Protein 5YXI (pdb70)

B-factor: mean 37.65, std 22.9, range [0.05, 75.53]

Structure (mmCIF, N/CA/C/O backbone):
data_5YXI
#
_entry.id   5YXI
#
loop_
_atom_site.group_PDB
_atom_site.id
_atom_site.type_symbol
_atom_site.label_atom_id
_atom_site.label_alt_id
_atom_site.label_comp_id
_atom_site.label_asym_id
_atom_site.label_entity_id
_atom_site.label_seq_id
_atom_site.pdbx_PDB_ins_code
_atom_site.Cartn_x
_atom_site.Cartn_y
_atom_site.Cartn_z
_atom_site.occupancy
_atom_site.B_iso_or_equiv
_atom_site.auth_seq_id
_atom_site.auth_comp_id
_atom_site.auth_asym_id
_atom_site.auth_atom_id
_atom_site.pdbx_PDB_model_num
ATOM 1 N N . MET A 1 1 ? 1.329 0.000 0.000 1.00 0.00 1 MET A N 1
ATOM 2 C CA . MET A 1 1 ? 2.093 -0.001 -1.242 1.00 52.33 1 MET A CA 1
ATOM 3 C C . MET A 1 1 ? 1.185 0.264 -2.439 1.00 74.50 1 MET A C 1
ATOM 4 O O . MET A 1 1 ? 1.620 0.809 -3.452 1.00 45.41 1 MET A O 1
ATOM 18 N N . ALA A 1 2 ? -0.079 -0.128 -2.315 1.00 15.43 2 ALA A N 1
ATOM 19 C CA . ALA A 1 2 ? -1.049 0.069 -3.385 1.00 63.15 2 ALA A CA 1
ATOM 20 C C . ALA A 1 2 ? -0.736 -0.826 -4.580 1.00 34.42 2 ALA A C 1
ATOM 21 O O . ALA A 1 2 ? -1.388 -1.850 -4.787 1.00 61.14 2 ALA A O 1
ATOM 28 N N . ASP A 1 3 ? 0.263 -0.434 -5.362 1.00 0.21 3 ASP A N 1
ATOM 29 C CA . ASP A 1 3 ? 0.662 -1.201 -6.536 1.00 30.41 3 ASP A CA 1
ATOM 30 C C . ASP A 1 3 ? 2.174 -1.146 -6.733 1.00 73.42 3 ASP A C 1
ATOM 31 O O . ASP A 1 3 ? 2.690 -0.249 -7.399 1.00 64.12 3 ASP A O 1
ATOM 40 N N . ARG A 1 4 ? 2.877 -2.111 -6.149 1.00 0.10 4 ARG A N 1
ATOM 41 C CA . ARG A 1 4 ? 4.330 -2.171 -6.259 1.00 14.23 4 ARG A CA 1
ATOM 42 C C . ARG A 1 4 ? 4.756 -3.263 -7.235 1.00 25.23 4 ARG A C 1
ATOM 43 O O . ARG A 1 4 ? 5.560 -4.134 -6.897 1.00 55.14 4 ARG A O 1
ATOM 64 N N . THR A 1 5 ? 4.213 -3.212 -8.447 1.00 44.21 5 THR A N 1
ATOM 65 C CA . THR A 1 5 ? 4.536 -4.197 -9.472 1.00 2.14 5 THR A CA 1
ATOM 66 C C . THR A 1 5 ? 4.515 -3.572 -10.862 1.00 13.23 5 THR A C 1
ATOM 67 O O . THR A 1 5 ? 3.992 -2.473 -11.050 1.00 41.11 5 THR A O 1
ATOM 78 N N . ILE A 1 6 ? 5.085 -4.278 -11.832 1.00 33.41 6 ILE A N 1
ATOM 79 C CA . ILE A 1 6 ? 5.129 -3.792 -13.205 1.00 72.44 6 ILE A CA 1
ATOM 80 C C . ILE A 1 6 ? 4.492 -4.794 -14.163 1.00 44.44 6 ILE A C 1
ATOM 81 O O . ILE A 1 6 ? 4.762 -5.992 -14.093 1.00 21.12 6 ILE A O 1
ATOM 97 N N . GLU A 1 7 ? 3.648 -4.293 -15.059 1.00 52.44 7 GLU A N 1
ATOM 98 C CA . GLU A 1 7 ? 2.974 -5.144 -16.033 1.00 11.03 7 GLU A CA 1
ATOM 99 C C . GLU A 1 7 ? 3.752 -5.193 -17.344 1.00 44.43 7 GLU A C 1
ATOM 100 O O . GLU A 1 7 ? 4.250 -4.173 -17.822 1.00 2.00 7 GLU A O 1
ATOM 112 N N . VAL A 1 8 ? 3.854 -6.386 -17.922 1.00 14.43 8 VAL A N 1
ATOM 113 C CA . VAL A 1 8 ? 4.571 -6.569 -19.178 1.00 55.40 8 VAL A CA 1
ATOM 114 C C . VAL A 1 8 ? 3.761 -7.414 -20.155 1.00 21.55 8 VAL A C 1
ATOM 115 O O . VAL A 1 8 ? 3.374 -8.540 -19.842 1.00 62.03 8 VAL A O 1
ATOM 128 N N . GLU A 1 9 ? 3.509 -6.864 -21.338 1.00 65.12 9 GLU A N 1
ATOM 129 C CA . GLU A 1 9 ? 2.745 -7.569 -22.361 1.00 23.14 9 GLU A CA 1
ATOM 130 C C . GLU A 1 9 ? 3.660 -8.430 -23.227 1.00 43.31 9 GLU A C 1
ATOM 131 O O . GLU A 1 9 ? 4.475 -7.913 -23.994 1.00 34.44 9 GLU A O 1
ATOM 143 N N . LEU A 1 10 ? 3.521 -9.745 -23.099 1.00 51.44 10 LEU A N 1
ATOM 144 C CA . LEU A 1 10 ? 4.335 -10.679 -23.870 1.00 13.42 10 LEU A CA 1
ATOM 145 C C . LEU A 1 10 ? 3.752 -10.887 -25.264 1.00 31.01 10 LEU A C 1
ATOM 146 O O . LEU A 1 10 ? 2.605 -10.537 -25.543 1.00 31.23 10 LEU A O 1
ATOM 162 N N . PRO A 1 11 ? 4.559 -11.473 -26.161 1.00 54.33 11 PRO A N 1
ATOM 163 C CA . PRO A 1 11 ? 4.143 -11.744 -27.541 1.00 4.32 11 PRO A CA 1
ATOM 164 C C . PRO A 1 11 ? 3.090 -12.844 -27.624 1.00 4.52 11 PRO A C 1
ATOM 165 O O . PRO A 1 11 ? 2.988 -13.686 -26.733 1.00 52.21 11 PRO A O 1
ATOM 176 N N . ASN A 1 12 ? 2.310 -12.829 -28.700 1.00 21.43 12 ASN A N 1
ATOM 177 C CA . ASN A 1 12 ? 1.264 -13.826 -28.899 1.00 24.35 12 ASN A CA 1
ATOM 178 C C . ASN A 1 12 ? -0.038 -13.389 -28.234 1.00 44.13 12 ASN A C 1
ATOM 179 O O . ASN A 1 12 ? -0.819 -14.218 -27.768 1.00 73.23 12 ASN A O 1
ATOM 190 N N . LYS A 1 13 ? -0.265 -12.080 -28.195 1.00 63.31 13 LYS A N 1
ATOM 191 C CA . LYS A 1 13 ? -1.472 -11.531 -27.590 1.00 52.33 13 LYS A CA 1
ATOM 192 C C . LYS A 1 13 ? -1.616 -11.995 -26.144 1.00 53.34 13 LYS A C 1
ATOM 193 O O . LYS A 1 13 ? -2.717 -12.307 -25.691 1.00 23.32 13 LYS A O 1
ATOM 212 N N . GLN A 1 14 ? -0.498 -12.035 -25.427 1.00 34.44 14 GLN A N 1
ATOM 213 C CA . GLN A 1 14 ? -0.502 -12.461 -24.032 1.00 1.52 14 GLN A CA 1
ATOM 214 C C . GLN A 1 14 ? 0.110 -11.390 -23.135 1.00 2.32 14 GLN A C 1
ATOM 215 O O . GLN A 1 14 ? 0.996 -10.646 -23.556 1.00 1.32 14 GLN A O 1
ATOM 229 N N . ARG A 1 15 ? -0.368 -11.317 -21.897 1.00 72.40 15 ARG A N 1
ATOM 230 C CA . ARG A 1 15 ? 0.131 -10.336 -20.941 1.00 70.31 15 ARG A CA 1
ATOM 231 C C . ARG A 1 15 ? 0.330 -10.969 -19.567 1.00 5.11 15 ARG A C 1
ATOM 232 O O . ARG A 1 15 ? -0.452 -11.820 -19.143 1.00 70.21 15 ARG A O 1
ATOM 253 N N . THR A 1 16 ? 1.384 -10.547 -18.874 1.00 62.43 16 THR A N 1
ATOM 254 C CA . THR A 1 16 ? 1.688 -11.073 -17.549 1.00 70.14 16 THR A CA 1
ATOM 255 C C . THR A 1 16 ? 2.273 -9.991 -16.649 1.00 54.21 16 THR A C 1
ATOM 256 O O . THR A 1 16 ? 3.023 -9.128 -17.105 1.00 62.23 16 THR A O 1
ATOM 267 N N . VAL A 1 17 ? 1.924 -10.042 -15.367 1.00 44.13 17 VAL A N 1
ATOM 268 C CA . VAL A 1 17 ? 2.416 -9.066 -14.402 1.00 24.31 17 VAL A CA 1
ATOM 269 C C . VAL A 1 17 ? 3.528 -9.657 -13.542 1.00 43.30 17 VAL A C 1
ATOM 270 O O . VAL A 1 17 ? 3.436 -10.798 -13.088 1.00 42.33 17 VAL A O 1
ATOM 283 N N . ILE A 1 18 ? 4.578 -8.872 -13.322 1.00 31.34 18 ILE A N 1
ATOM 284 C CA . ILE A 1 18 ? 5.707 -9.317 -12.514 1.00 62.15 18 ILE A CA 1
ATOM 285 C C . ILE A 1 18 ? 5.984 -8.344 -11.373 1.00 62.33 18 ILE A C 1
ATOM 286 O O . ILE A 1 18 ? 5.662 -7.160 -11.461 1.00 73.54 18 ILE A O 1
ATOM 302 N N . ASN A 1 19 ? 6.586 -8.853 -10.303 1.00 12.43 19 ASN A N 1
ATOM 303 C CA . ASN A 1 19 ? 6.908 -8.028 -9.144 1.00 21.24 19 ASN A CA 1
ATOM 304 C C . ASN A 1 19 ? 8.416 -7.977 -8.915 1.00 34.15 19 ASN A C 1
ATOM 305 O O . ASN A 1 19 ? 9.123 -8.959 -9.142 1.00 53.24 19 ASN A O 1
ATOM 316 N N . VAL A 1 20 ? 8.901 -6.826 -8.462 1.00 2.44 20 VAL A N 1
ATOM 317 C CA . VAL A 1 20 ? 10.324 -6.646 -8.200 1.00 22.24 20 VAL A CA 1
ATOM 318 C C . VAL A 1 20 ? 10.560 -5.541 -7.176 1.00 54.13 20 VAL A C 1
ATOM 319 O O . VAL A 1 20 ? 9.744 -4.630 -7.033 1.00 30.03 20 VAL A O 1
ATOM 332 N N . ARG A 1 21 ? 11.680 -5.627 -6.467 1.00 64.44 21 ARG A N 1
ATOM 333 C CA . ARG A 1 21 ? 12.023 -4.635 -5.456 1.00 43.32 21 ARG A CA 1
ATOM 334 C C . ARG A 1 21 ? 13.019 -3.619 -6.008 1.00 3.44 21 ARG A C 1
ATOM 335 O O . ARG A 1 21 ? 13.706 -3.862 -7.000 1.00 5.32 21 ARG A O 1
ATOM 356 N N . PRO A 1 22 ? 13.100 -2.452 -5.351 1.00 31.15 22 PRO A N 1
ATOM 357 C CA . PRO A 1 22 ? 14.008 -1.376 -5.757 1.00 5.21 22 PRO A CA 1
ATOM 358 C C . PRO A 1 22 ? 15.471 -1.728 -5.510 1.00 64.12 22 PRO A C 1
ATOM 359 O O . PRO A 1 22 ? 15.954 -1.663 -4.380 1.00 74.23 22 PRO A O 1
ATOM 370 N N . GLY A 1 23 ? 16.174 -2.101 -6.576 1.00 34.31 23 GLY A N 1
ATOM 371 C CA . GLY A 1 23 ? 17.575 -2.458 -6.453 1.00 51.13 23 GLY A CA 1
ATOM 372 C C . GLY A 1 23 ? 18.138 -3.044 -7.733 1.00 2.32 23 GLY A C 1
ATOM 373 O O . GLY A 1 23 ? 19.140 -2.557 -8.259 1.00 60.10 23 GLY A O 1
ATOM 377 N N . LEU A 1 24 ? 17.495 -4.092 -8.235 1.00 23.33 24 LEU A N 1
ATOM 378 C CA . LEU A 1 24 ? 17.939 -4.747 -9.460 1.00 61.05 24 LEU A CA 1
ATOM 379 C C . LEU A 1 24 ? 17.320 -4.084 -10.687 1.00 33.23 24 LEU A C 1
ATOM 380 O O . LEU A 1 24 ? 16.341 -3.344 -10.579 1.00 4.11 24 LEU A O 1
ATOM 396 N N . THR A 1 25 ? 17.895 -4.356 -11.854 1.00 73.51 25 THR A N 1
ATOM 397 C CA . THR A 1 25 ? 17.399 -3.788 -13.101 1.00 41.02 25 THR A CA 1
ATOM 398 C C . THR A 1 25 ? 16.231 -4.600 -13.650 1.00 2.33 25 THR A C 1
ATOM 399 O O . THR A 1 25 ? 15.981 -5.723 -13.209 1.00 50.53 25 THR A O 1
ATOM 410 N N . LEU A 1 26 ? 15.519 -4.026 -14.613 1.00 61.13 26 LEU A N 1
ATOM 411 C CA . LEU A 1 26 ? 14.377 -4.697 -15.223 1.00 74.44 26 LEU A CA 1
ATOM 412 C C . LEU A 1 26 ? 14.772 -6.072 -15.753 1.00 71.12 26 LEU A C 1
ATOM 413 O O . LEU A 1 26 ? 13.977 -7.012 -15.727 1.00 51.24 26 LEU A O 1
ATOM 429 N N . LYS A 1 27 ? 16.006 -6.183 -16.232 1.00 25.44 27 LYS A N 1
ATOM 430 C CA . LYS A 1 27 ? 16.510 -7.444 -16.765 1.00 3.45 27 LYS A CA 1
ATOM 431 C C . LYS A 1 27 ? 16.477 -8.536 -15.701 1.00 25.14 27 LYS A C 1
ATOM 432 O O . LYS A 1 27 ? 15.992 -9.640 -15.947 1.00 42.30 27 LYS A O 1
ATOM 451 N N . GLU A 1 28 ? 16.996 -8.220 -14.518 1.00 35.12 28 GLU A N 1
ATOM 452 C CA . GLU A 1 28 ? 17.024 -9.176 -13.417 1.00 50.01 28 GLU A CA 1
ATOM 453 C C . GLU A 1 28 ? 15.612 -9.488 -12.931 1.00 14.02 28 GLU A C 1
ATOM 454 O O . GLU A 1 28 ? 15.362 -10.546 -12.355 1.00 32.33 28 GLU A O 1
ATOM 466 N N . ALA A 1 29 ? 14.692 -8.558 -13.167 1.00 30.11 29 ALA A N 1
ATOM 467 C CA . ALA A 1 29 ? 13.305 -8.733 -12.755 1.00 31.51 29 ALA A CA 1
ATOM 468 C C . ALA A 1 29 ? 12.543 -9.604 -13.749 1.00 12.34 29 ALA A C 1
ATOM 469 O O . ALA A 1 29 ? 11.578 -10.278 -13.386 1.00 54.25 29 ALA A O 1
ATOM 476 N N . LEU A 1 30 ? 12.981 -9.584 -15.002 1.00 63.34 30 LEU A N 1
ATOM 477 C CA . LEU A 1 30 ? 12.340 -10.372 -16.050 1.00 13.45 30 LEU A CA 1
ATOM 478 C C . LEU A 1 30 ? 13.132 -11.643 -16.338 1.00 11.14 30 LEU A C 1
ATOM 479 O O . LEU A 1 30 ? 12.709 -12.485 -17.130 1.00 32.23 30 LEU A O 1
ATOM 495 N N . LYS A 1 31 ? 14.283 -11.776 -15.688 1.00 21.42 31 LYS A N 1
ATOM 496 C CA . LYS A 1 31 ? 15.134 -12.946 -15.870 1.00 61.34 31 LYS A CA 1
ATOM 497 C C . LYS A 1 31 ? 14.333 -14.233 -15.701 1.00 23.42 31 LYS A C 1
ATOM 498 O O . LYS A 1 31 ? 14.354 -15.108 -16.567 1.00 20.54 31 LYS A O 1
ATOM 517 N N . LYS A 1 32 ? 13.627 -14.342 -14.581 1.00 20.13 32 LYS A N 1
ATOM 518 C CA . LYS A 1 32 ? 12.817 -15.521 -14.298 1.00 55.20 32 LYS A CA 1
ATOM 519 C C . LYS A 1 32 ? 11.642 -15.618 -15.266 1.00 71.32 32 LYS A C 1
ATOM 520 O O . LYS A 1 32 ? 11.230 -16.713 -15.649 1.00 30.14 32 LYS A O 1
ATOM 539 N N . ALA A 1 33 ? 11.108 -14.467 -15.660 1.00 1.42 33 ALA A N 1
ATOM 540 C CA . ALA A 1 33 ? 9.984 -14.423 -16.586 1.00 55.11 33 ALA A CA 1
ATOM 541 C C . ALA A 1 33 ? 10.376 -14.975 -17.952 1.00 51.14 33 ALA A C 1
ATOM 542 O O . ALA A 1 33 ? 9.638 -15.757 -18.553 1.00 14.11 33 ALA A O 1
ATOM 549 N N . LEU A 1 34 ? 11.541 -14.563 -18.439 1.00 24.20 34 LEU A N 1
ATOM 550 C CA . LEU A 1 34 ? 12.032 -15.016 -19.736 1.00 20.31 34 LEU A CA 1
ATOM 551 C C . LEU A 1 34 ? 12.704 -16.380 -19.618 1.00 24.35 34 LEU A C 1
ATOM 552 O O . LEU A 1 34 ? 12.787 -17.131 -20.590 1.00 53.21 34 LEU A O 1
ATOM 568 N N . LYS A 1 35 ? 13.183 -16.696 -18.419 1.00 34.32 35 LYS A N 1
ATOM 569 C CA . LYS A 1 35 ? 13.845 -17.971 -18.171 1.00 31.34 35 LYS A CA 1
ATOM 570 C C . LYS A 1 35 ? 12.896 -19.137 -18.430 1.00 11.03 35 LYS A C 1
ATOM 571 O O . LYS A 1 35 ? 13.225 -20.066 -19.168 1.00 14.04 35 LYS A O 1
ATOM 590 N N . VAL A 1 36 ? 11.716 -19.081 -17.819 1.00 65.00 36 VAL A N 1
ATOM 591 C CA . VAL A 1 36 ? 10.719 -20.131 -17.986 1.00 14.10 36 VAL A CA 1
ATOM 592 C C . VAL A 1 36 ? 10.095 -20.080 -19.376 1.00 61.42 36 VAL A C 1
ATOM 593 O O . VAL A 1 36 ? 9.706 -21.108 -19.931 1.00 64.40 36 VAL A O 1
ATOM 606 N N . ARG A 1 37 ? 10.003 -18.878 -19.934 1.00 42.32 37 ARG A N 1
ATOM 607 C CA . ARG A 1 37 ? 9.426 -18.693 -21.260 1.00 41.22 37 ARG A CA 1
ATOM 608 C C . ARG A 1 37 ? 10.441 -19.034 -22.347 1.00 41.33 37 ARG A C 1
ATOM 609 O O . ARG A 1 37 ? 10.086 -19.196 -23.514 1.00 12.31 37 ARG A O 1
ATOM 630 N N . GLY A 1 38 ? 11.707 -19.140 -21.955 1.00 63.44 38 GLY A N 1
ATOM 631 C CA . GLY A 1 38 ? 12.754 -19.461 -22.908 1.00 2.50 38 GLY A CA 1
ATOM 632 C C . GLY A 1 38 ? 13.126 -18.278 -23.780 1.00 50.31 38 GLY A C 1
ATOM 633 O O . GLY A 1 38 ? 13.657 -18.450 -24.877 1.00 63.24 38 GLY A O 1
ATOM 637 N N . ILE A 1 39 ? 12.845 -17.074 -23.293 1.00 1.02 39 ILE A N 1
ATOM 638 C CA . ILE A 1 39 ? 13.153 -15.859 -24.036 1.00 42.41 39 ILE A CA 1
ATOM 639 C C . ILE A 1 39 ? 14.552 -15.351 -23.704 1.00 1.33 39 ILE A C 1
ATOM 640 O O . ILE A 1 39 ? 14.986 -15.405 -22.553 1.00 2.20 39 ILE A O 1
ATOM 656 N N . ASP A 1 40 ? 15.252 -14.856 -24.718 1.00 42.24 40 ASP A N 1
ATOM 657 C CA . ASP A 1 40 ? 16.602 -14.335 -24.534 1.00 53.31 40 ASP A CA 1
ATOM 658 C C . ASP A 1 40 ? 16.595 -12.810 -24.496 1.00 11.31 40 ASP A C 1
ATOM 659 O O . ASP A 1 40 ? 15.813 -12.151 -25.182 1.00 1.44 40 ASP A O 1
ATOM 668 N N . PRO A 1 41 ? 17.485 -12.234 -23.675 1.00 24.15 41 PRO A N 1
ATOM 669 C CA . PRO A 1 41 ? 17.601 -10.780 -23.527 1.00 25.34 41 PRO A CA 1
ATOM 670 C C . PRO A 1 41 ? 18.174 -10.115 -24.773 1.00 51.53 41 PRO A C 1
ATOM 671 O O . PRO A 1 41 ? 18.058 -8.903 -24.950 1.00 4.45 41 PRO A O 1
ATOM 682 N N . ASN A 1 42 ? 18.791 -10.916 -25.636 1.00 2.53 42 ASN A N 1
ATOM 683 C CA . ASN A 1 42 ? 19.382 -10.403 -26.867 1.00 30.03 42 ASN A CA 1
ATOM 684 C C . ASN A 1 42 ? 18.528 -10.775 -28.075 1.00 44.55 42 ASN A C 1
ATOM 685 O O . ASN A 1 42 ? 18.970 -10.662 -29.219 1.00 75.14 42 ASN A O 1
ATOM 696 N N . LYS A 1 43 ? 17.303 -11.217 -27.814 1.00 63.40 43 LYS A N 1
ATOM 697 C CA . LYS A 1 43 ? 16.385 -11.604 -28.879 1.00 25.10 43 LYS A CA 1
ATOM 698 C C . LYS A 1 43 ? 15.033 -10.921 -28.706 1.00 35.32 43 LYS A C 1
ATOM 699 O O . LYS A 1 43 ? 14.088 -11.196 -29.446 1.00 41.13 43 LYS A O 1
ATOM 718 N N . VAL A 1 44 ? 14.946 -10.029 -27.724 1.00 61.31 44 VAL A N 1
ATOM 719 C CA . VAL A 1 44 ? 13.709 -9.305 -27.456 1.00 24.23 44 VAL A CA 1
ATOM 720 C C . VAL A 1 44 ? 13.996 -7.879 -27.001 1.00 14.53 44 VAL A C 1
ATOM 721 O O . VAL A 1 44 ? 15.129 -7.542 -26.659 1.00 13.23 44 VAL A O 1
ATOM 734 N N . GLN A 1 45 ? 12.960 -7.045 -26.999 1.00 44.12 45 GLN A N 1
ATOM 735 C CA . GLN A 1 45 ? 13.101 -5.654 -26.586 1.00 42.42 45 GLN A CA 1
ATOM 736 C C . GLN A 1 45 ? 11.867 -5.185 -25.822 1.00 42.03 45 GLN A C 1
ATOM 737 O O . GLN A 1 45 ? 10.745 -5.593 -26.124 1.00 45.31 45 GLN A O 1
ATOM 751 N N . VAL A 1 46 ? 12.082 -4.326 -24.831 1.00 13.02 46 VAL A N 1
ATOM 752 C CA . VAL A 1 46 ? 10.987 -3.801 -24.024 1.00 31.03 46 VAL A CA 1
ATOM 753 C C . VAL A 1 46 ? 10.839 -2.295 -24.211 1.00 72.32 46 VAL A C 1
ATOM 754 O O . VAL A 1 46 ? 11.813 -1.549 -24.117 1.00 3.41 46 VAL A O 1
ATOM 767 N N . TYR A 1 47 ? 9.614 -1.856 -24.477 1.00 11.54 47 TYR A N 1
ATOM 768 C CA . TYR A 1 47 ? 9.338 -0.438 -24.679 1.00 72.34 47 TYR A CA 1
ATOM 769 C C . TYR A 1 47 ? 8.267 0.052 -23.710 1.00 54.31 47 TYR A C 1
ATOM 770 O O . TYR A 1 47 ? 7.427 -0.723 -23.249 1.00 43.34 47 TYR A O 1
ATOM 788 N N . LEU A 1 48 ? 8.301 1.345 -23.405 1.00 63.33 48 LEU A N 1
ATOM 789 C CA . LEU A 1 48 ? 7.334 1.942 -22.491 1.00 75.53 48 LEU A CA 1
ATOM 790 C C . LEU A 1 48 ? 6.363 2.848 -23.242 1.00 31.24 48 LEU A C 1
ATOM 791 O O . LEU A 1 48 ? 6.776 3.718 -24.009 1.00 63.14 48 LEU A O 1
ATOM 807 N N . LEU A 1 49 ? 5.071 2.640 -23.013 1.00 71.02 49 LEU A N 1
ATOM 808 C CA . LEU A 1 49 ? 4.040 3.440 -23.666 1.00 22.11 49 LEU A CA 1
ATOM 809 C C . LEU A 1 49 ? 3.506 4.514 -22.723 1.00 63.15 49 LEU A C 1
ATOM 810 O O . LEU A 1 49 ? 3.258 4.254 -21.545 1.00 62.23 49 LEU A O 1
ATOM 826 N N . LEU A 1 50 ? 3.330 5.721 -23.250 1.00 33.31 50 LEU A N 1
ATOM 827 C CA . LEU A 1 50 ? 2.822 6.835 -22.456 1.00 65.24 50 LEU A CA 1
ATOM 828 C C . LEU A 1 50 ? 1.618 7.481 -23.133 1.00 13.03 50 LEU A C 1
ATOM 829 O O . LEU A 1 50 ? 0.479 7.293 -22.706 1.00 34.22 50 LEU A O 1
ATOM 845 N N . SER A 1 51 ? 1.877 8.242 -24.191 1.00 62.24 51 SER A N 1
ATOM 846 C CA . SER A 1 51 ? 0.814 8.917 -24.926 1.00 43.34 51 SER A CA 1
ATOM 847 C C . SER A 1 51 ? 1.384 9.713 -26.097 1.00 1.24 51 SER A C 1
ATOM 848 O O . SER A 1 51 ? 1.261 9.312 -27.253 1.00 53.42 51 SER A O 1
ATOM 856 N N . GLY A 1 52 ? 2.009 10.845 -25.786 1.00 62.11 52 GLY A N 1
ATOM 857 C CA . GLY A 1 52 ? 2.589 11.680 -26.822 1.00 11.45 52 GLY A CA 1
ATOM 858 C C . GLY A 1 52 ? 3.747 12.515 -26.312 1.00 52.50 52 GLY A C 1
ATOM 859 O O . GLY A 1 52 ? 4.125 13.509 -26.933 1.00 51.00 52 GLY A O 1
ATOM 863 N N . ASP A 1 53 ? 4.310 12.113 -25.178 1.00 41.51 53 ASP A N 1
ATOM 864 C CA . ASP A 1 53 ? 5.432 12.832 -24.585 1.00 14.33 53 ASP A CA 1
ATOM 865 C C . ASP A 1 53 ? 6.734 12.063 -24.780 1.00 4.12 53 ASP A C 1
ATOM 866 O O . ASP A 1 53 ? 7.776 12.651 -25.073 1.00 32.31 53 ASP A O 1
ATOM 875 N N . ASP A 1 54 ? 6.669 10.747 -24.614 1.00 74.33 54 ASP A N 1
ATOM 876 C CA . ASP A 1 54 ? 7.843 9.897 -24.772 1.00 70.42 54 ASP A CA 1
ATOM 877 C C . ASP A 1 54 ? 7.941 9.365 -26.199 1.00 2.03 54 ASP A C 1
ATOM 878 O O . ASP A 1 54 ? 8.680 8.420 -26.470 1.00 63.22 54 ASP A O 1
ATOM 887 N N . GLY A 1 55 ? 7.189 9.979 -27.107 1.00 41.31 55 GLY A N 1
ATOM 888 C CA . GLY A 1 55 ? 7.205 9.553 -28.494 1.00 42.33 55 GLY A CA 1
ATOM 889 C C . GLY A 1 55 ? 6.320 8.348 -28.741 1.00 22.42 55 GLY A C 1
ATOM 890 O O . GLY A 1 55 ? 6.357 7.752 -29.817 1.00 51.00 55 GLY A O 1
ATOM 894 N N . ALA A 1 56 ? 5.524 7.986 -27.740 1.00 74.24 56 ALA A N 1
ATOM 895 C CA . ALA A 1 56 ? 4.625 6.843 -27.854 1.00 3.50 56 ALA A CA 1
ATOM 896 C C . ALA A 1 56 ? 5.404 5.554 -28.088 1.00 24.43 56 ALA A C 1
ATOM 897 O O . ALA A 1 56 ? 5.844 5.278 -29.203 1.00 64.41 56 ALA A O 1
ATOM 904 N N . GLU A 1 57 ? 5.571 4.768 -27.028 1.00 44.21 57 GLU A N 1
ATOM 905 C CA . GLU A 1 57 ? 6.299 3.508 -27.119 1.00 44.13 57 GLU A CA 1
ATOM 906 C C . GLU A 1 57 ? 7.755 3.748 -27.509 1.00 62.31 57 GLU A C 1
ATOM 907 O O . GLU A 1 57 ? 8.084 3.842 -28.691 1.00 73.13 57 GLU A O 1
ATOM 919 N N . GLN A 1 58 ? 8.622 3.846 -26.506 1.00 73.31 58 GLN A N 1
ATOM 920 C CA . GLN A 1 58 ? 10.042 4.076 -26.744 1.00 32.31 58 GLN A CA 1
ATOM 921 C C . GLN A 1 58 ? 10.885 2.974 -26.111 1.00 22.12 58 GLN A C 1
ATOM 922 O O . GLN A 1 58 ? 10.461 2.293 -25.177 1.00 70.20 58 GLN A O 1
ATOM 936 N N . PRO A 1 59 ? 12.109 2.793 -26.630 1.00 33.44 59 PRO A N 1
ATOM 937 C CA . PRO A 1 59 ? 13.037 1.774 -26.130 1.00 44.41 59 PRO A CA 1
ATOM 938 C C . PRO A 1 59 ? 13.569 2.107 -24.740 1.00 61.41 59 PRO A C 1
ATOM 939 O O . PRO A 1 59 ? 13.569 3.266 -24.325 1.00 44.41 59 PRO A O 1
ATOM 950 N N . LEU A 1 60 ? 14.022 1.083 -24.025 1.00 34.13 60 LEU A N 1
ATOM 951 C CA . LEU A 1 60 ? 14.557 1.266 -22.680 1.00 42.42 60 LEU A CA 1
ATOM 952 C C . LEU A 1 60 ? 15.847 0.474 -22.495 1.00 43.01 60 LEU A C 1
ATOM 953 O O . LEU A 1 60 ? 16.057 -0.551 -23.144 1.00 15.02 60 LEU A O 1
ATOM 969 N N . SER A 1 61 ? 16.708 0.955 -21.604 1.00 65.10 61 SER A N 1
ATOM 970 C CA . SER A 1 61 ? 17.979 0.292 -21.334 1.00 42.43 61 SER A CA 1
ATOM 971 C C . SER A 1 61 ? 17.784 -0.897 -20.399 1.00 11.01 61 SER A C 1
ATOM 972 O O . SER A 1 61 ? 16.877 -0.904 -19.566 1.00 32.33 61 SER A O 1
ATOM 980 N N . LEU A 1 62 ? 18.641 -1.901 -20.543 1.00 22.51 62 LEU A N 1
ATOM 981 C CA . LEU A 1 62 ? 18.565 -3.098 -19.712 1.00 14.25 62 LEU A CA 1
ATOM 982 C C . LEU A 1 62 ? 19.036 -2.805 -18.291 1.00 0.32 62 LEU A C 1
ATOM 983 O O . LEU A 1 62 ? 18.806 -3.593 -17.375 1.00 64.41 62 LEU A O 1
ATOM 999 N N . ASN A 1 63 ? 19.695 -1.664 -18.115 1.00 13.31 63 ASN A N 1
ATOM 1000 C CA . ASN A 1 63 ? 20.197 -1.265 -16.805 1.00 61.30 63 ASN A CA 1
ATOM 1001 C C . ASN A 1 63 ? 19.226 -0.310 -16.117 1.00 70.44 63 ASN A C 1
ATOM 1002 O O . ASN A 1 63 ? 19.615 0.465 -15.244 1.00 0.34 63 ASN A O 1
ATOM 1013 N N . HIS A 1 64 ? 17.960 -0.373 -16.518 1.00 31.05 64 HIS A N 1
ATOM 1014 C CA . HIS A 1 64 ? 16.932 0.485 -15.939 1.00 50.11 64 HIS A CA 1
ATOM 1015 C C . HIS A 1 64 ? 16.135 -0.263 -14.875 1.00 23.14 64 HIS A C 1
ATOM 1016 O O . HIS A 1 64 ? 15.427 -1.229 -15.159 1.00 54.24 64 HIS A O 1
ATOM 1030 N N . PRO A 1 65 ? 16.253 0.191 -13.618 1.00 64.11 65 PRO A N 1
ATOM 1031 C CA . PRO A 1 65 ? 15.552 -0.421 -12.486 1.00 32.31 65 PRO A CA 1
ATOM 1032 C C . PRO A 1 65 ? 14.047 -0.178 -12.536 1.00 63.44 65 PRO A C 1
ATOM 1033 O O . PRO A 1 65 ? 13.598 0.948 -12.743 1.00 54.22 65 PRO A O 1
ATOM 1044 N N . ALA A 1 66 ? 13.274 -1.242 -12.346 1.00 21.44 66 ALA A N 1
ATOM 1045 C CA . ALA A 1 66 ? 11.820 -1.144 -12.367 1.00 10.31 66 ALA A CA 1
ATOM 1046 C C . ALA A 1 66 ? 11.331 -0.043 -11.432 1.00 53.22 66 ALA A C 1
ATOM 1047 O O . ALA A 1 66 ? 10.327 0.614 -11.705 1.00 52.32 66 ALA A O 1
ATOM 1054 N N . GLU A 1 67 ? 12.046 0.152 -10.329 1.00 23.11 67 GLU A N 1
ATOM 1055 C CA . GLU A 1 67 ? 11.682 1.173 -9.353 1.00 64.04 67 GLU A CA 1
ATOM 1056 C C . GLU A 1 67 ? 11.594 2.547 -10.011 1.00 42.03 67 GLU A C 1
ATOM 1057 O O . GLU A 1 67 ? 10.864 3.423 -9.548 1.00 1.23 67 GLU A O 1
ATOM 1069 N N . ARG A 1 68 ? 12.344 2.727 -11.094 1.00 13.41 68 ARG A N 1
ATOM 1070 C CA . ARG A 1 68 ? 12.352 3.995 -11.815 1.00 22.42 68 ARG A CA 1
ATOM 1071 C C . ARG A 1 68 ? 11.013 4.236 -12.506 1.00 64.42 68 ARG A C 1
ATOM 1072 O O . ARG A 1 68 ? 10.685 5.366 -12.870 1.00 71.30 68 ARG A O 1
ATOM 1093 N N . LEU A 1 69 ? 10.245 3.167 -12.685 1.00 30.11 69 LEU A N 1
ATOM 1094 C CA . LEU A 1 69 ? 8.942 3.261 -13.333 1.00 54.52 69 LEU A CA 1
ATOM 1095 C C . LEU A 1 69 ? 7.963 2.253 -12.739 1.00 3.21 69 LEU A C 1
ATOM 1096 O O . LEU A 1 69 ? 7.172 1.644 -13.459 1.00 33.54 69 LEU A O 1
ATOM 1112 N N . ILE A 1 70 ? 8.022 2.085 -11.422 1.00 64.23 70 ILE A N 1
ATOM 1113 C CA . ILE A 1 70 ? 7.139 1.153 -10.731 1.00 45.25 70 ILE A CA 1
ATOM 1114 C C . ILE A 1 70 ? 5.675 1.493 -10.986 1.00 32.14 70 ILE A C 1
ATOM 1115 O O . ILE A 1 70 ? 5.238 2.619 -10.751 1.00 31.34 70 ILE A O 1
ATOM 1131 N N . GLY A 1 71 ? 4.920 0.510 -11.466 1.00 75.32 71 GLY A N 1
ATOM 1132 C CA . GLY A 1 71 ? 3.511 0.724 -11.743 1.00 20.53 71 GLY A CA 1
ATOM 1133 C C . GLY A 1 71 ? 3.247 1.027 -13.204 1.00 73.02 71 GLY A C 1
ATOM 1134 O O . GLY A 1 71 ? 2.102 0.992 -13.657 1.00 21.54 71 GLY A O 1
ATOM 1138 N N . LYS A 1 72 ? 4.307 1.328 -13.946 1.00 4.15 72 LYS A N 1
ATOM 1139 C CA . LYS A 1 72 ? 4.186 1.640 -15.365 1.00 20.13 72 LYS A CA 1
ATOM 1140 C C . LYS A 1 72 ? 4.060 0.365 -16.193 1.00 15.31 72 LYS A C 1
ATOM 1141 O O . LYS A 1 72 ? 4.643 -0.666 -15.858 1.00 1.20 72 LYS A O 1
ATOM 1160 N N . LYS A 1 73 ? 3.295 0.443 -17.277 1.00 33.23 73 LYS A N 1
ATOM 1161 C CA . LYS A 1 73 ? 3.093 -0.703 -18.155 1.00 64.32 73 LYS A CA 1
ATOM 1162 C C . LYS A 1 73 ? 4.083 -0.679 -19.316 1.00 74.41 73 LYS A C 1
ATOM 1163 O O . LYS A 1 73 ? 4.399 0.383 -19.853 1.00 64.24 73 LYS A O 1
ATOM 1182 N N . LEU A 1 74 ? 4.566 -1.856 -19.699 1.00 43.34 74 LEU A N 1
ATOM 1183 C CA . LEU A 1 74 ? 5.519 -1.970 -20.798 1.00 53.05 74 LEU A CA 1
ATOM 1184 C C . LEU A 1 74 ? 5.183 -3.163 -21.688 1.00 42.31 74 LEU A C 1
ATOM 1185 O O . LEU A 1 74 ? 4.439 -4.059 -21.289 1.00 42.12 74 LEU A O 1
ATOM 1201 N N . LYS A 1 75 ? 5.739 -3.169 -22.895 1.00 54.41 75 LYS A N 1
ATOM 1202 C CA . LYS A 1 75 ? 5.502 -4.252 -23.841 1.00 61.54 75 LYS A CA 1
ATOM 1203 C C . LYS A 1 75 ? 6.819 -4.859 -24.315 1.00 4.35 75 LYS A C 1
ATOM 1204 O O . LYS A 1 75 ? 7.743 -4.140 -24.697 1.00 21.32 75 LYS A O 1
ATOM 1223 N N . VAL A 1 76 ? 6.899 -6.185 -24.288 1.00 35.44 76 VAL A N 1
ATOM 1224 C CA . VAL A 1 76 ? 8.102 -6.888 -24.716 1.00 71.33 76 VAL A CA 1
ATOM 1225 C C . VAL A 1 76 ? 7.838 -7.717 -25.969 1.00 13.35 76 VAL A C 1
ATOM 1226 O O . VAL A 1 76 ? 7.026 -8.643 -25.954 1.00 4.41 76 VAL A O 1
ATOM 1239 N N . VAL A 1 77 ? 8.529 -7.378 -27.052 1.00 52.13 77 VAL A N 1
ATOM 1240 C CA . VAL A 1 77 ? 8.371 -8.091 -28.314 1.00 35.40 77 VAL A CA 1
ATOM 1241 C C . VAL A 1 77 ? 9.723 -8.494 -28.891 1.00 50.42 77 VAL A C 1
ATOM 1242 O O . VAL A 1 77 ? 10.730 -7.807 -28.716 1.00 53.33 77 VAL A O 1
ATOM 1255 N N . PRO A 1 78 ? 9.749 -9.634 -29.597 1.00 45.11 78 PRO A N 1
ATOM 1256 C CA . PRO A 1 78 ? 10.973 -10.153 -30.216 1.00 75.50 78 PRO A CA 1
ATOM 1257 C C . PRO A 1 78 ? 11.435 -9.300 -31.392 1.00 11.10 78 PRO A C 1
ATOM 1258 O O . PRO A 1 78 ? 10.634 -8.611 -32.025 1.00 51.21 78 PRO A O 1
ATOM 1269 N N . LEU A 1 79 ? 12.731 -9.350 -31.680 1.00 32.02 79 LEU A N 1
ATOM 1270 C CA . LEU A 1 79 ? 13.300 -8.581 -32.781 1.00 62.32 79 LEU A CA 1
ATOM 1271 C C . LEU A 1 79 ? 14.110 -9.479 -33.711 1.00 30.53 79 LEU A C 1
ATOM 1272 O O . LEU A 1 79 ? 13.839 -10.674 -33.828 1.00 34.31 79 LEU A O 1
ATOM 1288 N N . MET A 1 1 ? 1.247 -3.799 1.800 1.00 40.30 1 MET A N 2
ATOM 1289 C CA . MET A 1 1 ? 0.484 -2.558 1.876 1.00 31.30 1 MET A CA 2
ATOM 1290 C C . MET A 1 1 ? 0.923 -1.582 0.789 1.00 24.24 1 MET A C 2
ATOM 1291 O O . MET A 1 1 ? 0.131 -0.768 0.316 1.00 22.11 1 MET A O 2
ATOM 1305 N N . ALA A 1 2 ? 2.191 -1.670 0.399 1.00 52.40 2 ALA A N 2
ATOM 1306 C CA . ALA A 1 2 ? 2.734 -0.795 -0.633 1.00 23.21 2 ALA A CA 2
ATOM 1307 C C . ALA A 1 2 ? 2.375 -1.300 -2.026 1.00 35.40 2 ALA A C 2
ATOM 1308 O O . ALA A 1 2 ? 1.682 -2.308 -2.172 1.00 0.23 2 ALA A O 2
ATOM 1315 N N . ASP A 1 3 ? 2.848 -0.594 -3.047 1.00 23.43 3 ASP A N 2
ATOM 1316 C CA . ASP A 1 3 ? 2.577 -0.972 -4.429 1.00 13.21 3 ASP A CA 2
ATOM 1317 C C . ASP A 1 3 ? 3.795 -0.719 -5.311 1.00 4.32 3 ASP A C 2
ATOM 1318 O O . ASP A 1 3 ? 4.132 0.428 -5.607 1.00 23.21 3 ASP A O 2
ATOM 1327 N N . ARG A 1 4 ? 4.453 -1.796 -5.726 1.00 72.42 4 ARG A N 2
ATOM 1328 C CA . ARG A 1 4 ? 5.636 -1.691 -6.572 1.00 55.12 4 ARG A CA 2
ATOM 1329 C C . ARG A 1 4 ? 5.697 -2.847 -7.567 1.00 4.52 4 ARG A C 2
ATOM 1330 O O . ARG A 1 4 ? 6.508 -3.762 -7.422 1.00 72.51 4 ARG A O 2
ATOM 1351 N N . THR A 1 5 ? 4.835 -2.798 -8.577 1.00 51.23 5 THR A N 2
ATOM 1352 C CA . THR A 1 5 ? 4.790 -3.840 -9.595 1.00 31.33 5 THR A CA 2
ATOM 1353 C C . THR A 1 5 ? 4.770 -3.241 -10.996 1.00 44.50 5 THR A C 2
ATOM 1354 O O . THR A 1 5 ? 4.389 -2.084 -11.181 1.00 70.41 5 THR A O 2
ATOM 1365 N N . ILE A 1 6 ? 5.183 -4.033 -11.980 1.00 32.15 6 ILE A N 2
ATOM 1366 C CA . ILE A 1 6 ? 5.211 -3.580 -13.365 1.00 15.24 6 ILE A CA 2
ATOM 1367 C C . ILE A 1 6 ? 4.574 -4.609 -14.293 1.00 1.14 6 ILE A C 2
ATOM 1368 O O . ILE A 1 6 ? 4.866 -5.801 -14.206 1.00 31.12 6 ILE A O 2
ATOM 1384 N N . GLU A 1 7 ? 3.705 -4.139 -15.181 1.00 55.44 7 GLU A N 2
ATOM 1385 C CA . GLU A 1 7 ? 3.028 -5.019 -16.127 1.00 13.24 7 GLU A CA 2
ATOM 1386 C C . GLU A 1 7 ? 3.750 -5.032 -17.471 1.00 20.13 7 GLU A C 2
ATOM 1387 O O . GLU A 1 7 ? 4.180 -3.991 -17.967 1.00 41.04 7 GLU A O 2
ATOM 1399 N N . VAL A 1 8 ? 3.880 -6.219 -18.054 1.00 61.33 8 VAL A N 2
ATOM 1400 C CA . VAL A 1 8 ? 4.549 -6.370 -19.341 1.00 4.41 8 VAL A CA 2
ATOM 1401 C C . VAL A 1 8 ? 3.722 -7.223 -20.295 1.00 34.43 8 VAL A C 2
ATOM 1402 O O . VAL A 1 8 ? 3.315 -8.334 -19.955 1.00 24.12 8 VAL A O 2
ATOM 1415 N N . GLU A 1 9 ? 3.476 -6.697 -21.490 1.00 52.42 9 GLU A N 2
ATOM 1416 C CA . GLU A 1 9 ? 2.696 -7.411 -22.493 1.00 75.45 9 GLU A CA 2
ATOM 1417 C C . GLU A 1 9 ? 3.592 -8.310 -23.341 1.00 53.43 9 GLU A C 2
ATOM 1418 O O . GLU A 1 9 ? 4.416 -7.827 -24.119 1.00 61.20 9 GLU A O 2
ATOM 1430 N N . LEU A 1 10 ? 3.425 -9.618 -23.185 1.00 70.21 10 LEU A N 2
ATOM 1431 C CA . LEU A 1 10 ? 4.219 -10.586 -23.935 1.00 55.43 10 LEU A CA 2
ATOM 1432 C C . LEU A 1 10 ? 3.621 -10.824 -25.318 1.00 71.52 10 LEU A C 2
ATOM 1433 O O . LEU A 1 10 ? 2.470 -10.483 -25.592 1.00 1.13 10 LEU A O 2
ATOM 1449 N N . PRO A 1 11 ? 4.419 -11.427 -26.212 1.00 20.31 11 PRO A N 2
ATOM 1450 C CA . PRO A 1 11 ? 3.989 -11.728 -27.581 1.00 23.23 11 PRO A CA 2
ATOM 1451 C C . PRO A 1 11 ? 2.938 -12.832 -27.629 1.00 10.41 11 PRO A C 2
ATOM 1452 O O . PRO A 1 11 ? 2.844 -13.652 -26.717 1.00 55.11 11 PRO A O 2
ATOM 1463 N N . ASN A 1 12 ? 2.150 -12.845 -28.699 1.00 71.41 12 ASN A N 2
ATOM 1464 C CA . ASN A 1 12 ? 1.105 -13.849 -28.866 1.00 13.23 12 ASN A CA 2
ATOM 1465 C C . ASN A 1 12 ? -0.186 -13.409 -28.180 1.00 65.43 12 ASN A C 2
ATOM 1466 O O . ASN A 1 12 ? -0.960 -14.237 -27.700 1.00 60.31 12 ASN A O 2
ATOM 1477 N N . LYS A 1 13 ? -0.411 -12.101 -28.139 1.00 2.52 13 LYS A N 2
ATOM 1478 C CA . LYS A 1 13 ? -1.607 -11.549 -27.514 1.00 74.04 13 LYS A CA 2
ATOM 1479 C C . LYS A 1 13 ? -1.729 -12.014 -26.067 1.00 14.02 13 LYS A C 2
ATOM 1480 O O . LYS A 1 13 ? -2.824 -12.322 -25.595 1.00 45.12 13 LYS A O 2
ATOM 1499 N N . GLN A 1 14 ? -0.600 -12.061 -25.368 1.00 2.41 14 GLN A N 2
ATOM 1500 C CA . GLN A 1 14 ? -0.582 -12.487 -23.974 1.00 21.33 14 GLN A CA 2
ATOM 1501 C C . GLN A 1 14 ? 0.042 -11.417 -23.085 1.00 0.43 14 GLN A C 2
ATOM 1502 O O . GLN A 1 14 ? 0.985 -10.735 -23.486 1.00 42.13 14 GLN A O 2
ATOM 1516 N N . ARG A 1 15 ? -0.491 -11.274 -21.876 1.00 21.14 15 ARG A N 2
ATOM 1517 C CA . ARG A 1 15 ? 0.013 -10.285 -20.930 1.00 51.04 15 ARG A CA 2
ATOM 1518 C C . ARG A 1 15 ? 0.386 -10.941 -19.604 1.00 60.12 15 ARG A C 2
ATOM 1519 O O . ARG A 1 15 ? -0.275 -11.878 -19.154 1.00 41.31 15 ARG A O 2
ATOM 1540 N N . THR A 1 16 ? 1.450 -10.443 -18.982 1.00 65.33 16 THR A N 2
ATOM 1541 C CA . THR A 1 16 ? 1.913 -10.981 -17.709 1.00 71.33 16 THR A CA 2
ATOM 1542 C C . THR A 1 16 ? 2.464 -9.878 -16.814 1.00 10.24 16 THR A C 2
ATOM 1543 O O . THR A 1 16 ? 3.203 -9.005 -17.270 1.00 14.12 16 THR A O 2
ATOM 1554 N N . VAL A 1 17 ? 2.101 -9.923 -15.536 1.00 11.44 17 VAL A N 2
ATOM 1555 C CA . VAL A 1 17 ? 2.561 -8.927 -14.575 1.00 31.01 17 VAL A CA 2
ATOM 1556 C C . VAL A 1 17 ? 3.668 -9.488 -13.689 1.00 75.21 17 VAL A C 2
ATOM 1557 O O . VAL A 1 17 ? 3.598 -10.634 -13.243 1.00 1.33 17 VAL A O 2
ATOM 1570 N N . ILE A 1 18 ? 4.687 -8.674 -13.438 1.00 62.05 18 ILE A N 2
ATOM 1571 C CA . ILE A 1 18 ? 5.808 -9.089 -12.604 1.00 42.04 18 ILE A CA 2
ATOM 1572 C C . ILE A 1 18 ? 6.013 -8.126 -11.440 1.00 34.35 18 ILE A C 2
ATOM 1573 O O . ILE A 1 18 ? 5.723 -6.936 -11.547 1.00 40.42 18 ILE A O 2
ATOM 1589 N N . ASN A 1 19 ? 6.515 -8.651 -10.327 1.00 4.03 19 ASN A N 2
ATOM 1590 C CA . ASN A 1 19 ? 6.760 -7.838 -9.141 1.00 43.31 19 ASN A CA 2
ATOM 1591 C C . ASN A 1 19 ? 8.244 -7.830 -8.784 1.00 15.32 19 ASN A C 2
ATOM 1592 O O . ASN A 1 19 ? 8.848 -8.881 -8.573 1.00 21.11 19 ASN A O 2
ATOM 1603 N N . VAL A 1 20 ? 8.824 -6.636 -8.717 1.00 42.20 20 VAL A N 2
ATOM 1604 C CA . VAL A 1 20 ? 10.236 -6.490 -8.384 1.00 0.24 20 VAL A CA 2
ATOM 1605 C C . VAL A 1 20 ? 10.437 -5.454 -7.283 1.00 54.13 20 VAL A C 2
ATOM 1606 O O . VAL A 1 20 ? 9.637 -4.530 -7.133 1.00 72.02 20 VAL A O 2
ATOM 1619 N N . ARG A 1 21 ? 11.510 -5.614 -6.516 1.00 51.21 21 ARG A N 2
ATOM 1620 C CA . ARG A 1 21 ? 11.816 -4.693 -5.428 1.00 53.53 21 ARG A CA 2
ATOM 1621 C C . ARG A 1 21 ? 12.679 -3.535 -5.922 1.00 70.44 21 ARG A C 2
ATOM 1622 O O . ARG A 1 21 ? 13.331 -3.616 -6.964 1.00 2.45 21 ARG A O 2
ATOM 1643 N N . PRO A 1 22 ? 12.684 -2.432 -5.159 1.00 71.51 22 PRO A N 2
ATOM 1644 C CA . PRO A 1 22 ? 13.462 -1.238 -5.499 1.00 44.12 22 PRO A CA 2
ATOM 1645 C C . PRO A 1 22 ? 14.964 -1.464 -5.354 1.00 55.42 22 PRO A C 2
ATOM 1646 O O . PRO A 1 22 ? 15.500 -1.442 -4.247 1.00 43.14 22 PRO A O 2
ATOM 1657 N N . GLY A 1 23 ? 15.637 -1.680 -6.480 1.00 55.24 23 GLY A N 2
ATOM 1658 C CA . GLY A 1 23 ? 17.070 -1.906 -6.456 1.00 72.03 23 GLY A CA 2
ATOM 1659 C C . GLY A 1 23 ? 17.533 -2.808 -7.583 1.00 24.23 23 GLY A C 2
ATOM 1660 O O . GLY A 1 23 ? 18.696 -2.762 -7.986 1.00 63.53 23 GLY A O 2
ATOM 1664 N N . LEU A 1 24 ? 16.624 -3.632 -8.091 1.00 73.01 24 LEU A N 2
ATOM 1665 C CA . LEU A 1 24 ? 16.946 -4.551 -9.177 1.00 52.14 24 LEU A CA 2
ATOM 1666 C C . LEU A 1 24 ? 16.764 -3.876 -10.533 1.00 73.43 24 LEU A C 2
ATOM 1667 O O . LEU A 1 24 ? 15.937 -2.976 -10.686 1.00 5.14 24 LEU A O 2
ATOM 1683 N N . THR A 1 25 ? 17.540 -4.319 -11.518 1.00 35.21 25 THR A N 2
ATOM 1684 C CA . THR A 1 25 ? 17.463 -3.760 -12.861 1.00 45.35 25 THR A CA 2
ATOM 1685 C C . THR A 1 25 ? 16.339 -4.405 -13.663 1.00 12.00 25 THR A C 2
ATOM 1686 O O . THR A 1 25 ? 15.802 -5.443 -13.274 1.00 61.43 25 THR A O 2
ATOM 1697 N N . LEU A 1 26 ? 15.986 -3.785 -14.784 1.00 2.14 26 LEU A N 2
ATOM 1698 C CA . LEU A 1 26 ? 14.924 -4.300 -15.641 1.00 45.24 26 LEU A CA 2
ATOM 1699 C C . LEU A 1 26 ? 15.220 -5.733 -16.073 1.00 14.24 26 LEU A C 2
ATOM 1700 O O . LEU A 1 26 ? 14.309 -6.547 -16.225 1.00 31.24 26 LEU A O 2
ATOM 1716 N N . LYS A 1 27 ? 16.499 -6.035 -16.266 1.00 72.34 27 LYS A N 2
ATOM 1717 C CA . LYS A 1 27 ? 16.916 -7.371 -16.676 1.00 42.24 27 LYS A CA 2
ATOM 1718 C C . LYS A 1 27 ? 16.554 -8.404 -15.614 1.00 44.02 27 LYS A C 2
ATOM 1719 O O . LYS A 1 27 ? 16.085 -9.496 -15.933 1.00 13.22 27 LYS A O 2
ATOM 1738 N N . GLU A 1 28 ? 16.775 -8.051 -14.352 1.00 2.42 28 GLU A N 2
ATOM 1739 C CA . GLU A 1 28 ? 16.471 -8.948 -13.244 1.00 22.43 28 GLU A CA 2
ATOM 1740 C C . GLU A 1 28 ? 14.970 -8.987 -12.971 1.00 62.42 28 GLU A C 2
ATOM 1741 O O . GLU A 1 28 ? 14.452 -9.964 -12.431 1.00 71.34 28 GLU A O 2
ATOM 1753 N N . ALA A 1 29 ? 14.278 -7.917 -13.348 1.00 63.23 29 ALA A N 2
ATOM 1754 C CA . ALA A 1 29 ? 12.837 -7.829 -13.146 1.00 45.04 29 ALA A CA 2
ATOM 1755 C C . ALA A 1 29 ? 12.083 -8.570 -14.245 1.00 32.33 29 ALA A C 2
ATOM 1756 O O . ALA A 1 29 ? 10.931 -8.966 -14.062 1.00 55.34 29 ALA A O 2
ATOM 1763 N N . LEU A 1 30 ? 12.738 -8.755 -15.385 1.00 64.31 30 LEU A N 2
ATOM 1764 C CA . LEU A 1 30 ? 12.129 -9.449 -16.514 1.00 72.23 30 LEU A CA 2
ATOM 1765 C C . LEU A 1 30 ? 12.777 -10.813 -16.730 1.00 3.11 30 LEU A C 2
ATOM 1766 O O . LEU A 1 30 ? 12.300 -11.621 -17.527 1.00 13.22 30 LEU A O 2
ATOM 1782 N N . LYS A 1 31 ? 13.867 -11.064 -16.013 1.00 4.22 31 LYS A N 2
ATOM 1783 C CA . LYS A 1 31 ? 14.581 -12.331 -16.122 1.00 14.11 31 LYS A CA 2
ATOM 1784 C C . LYS A 1 31 ? 13.639 -13.507 -15.886 1.00 31.41 31 LYS A C 2
ATOM 1785 O O . LYS A 1 31 ? 13.396 -14.312 -16.786 1.00 10.13 31 LYS A O 2
ATOM 1804 N N . LYS A 1 32 ? 13.110 -13.601 -14.671 1.00 31.44 32 LYS A N 2
ATOM 1805 C CA . LYS A 1 32 ? 12.192 -14.678 -14.316 1.00 43.33 32 LYS A CA 2
ATOM 1806 C C . LYS A 1 32 ? 11.001 -14.712 -15.268 1.00 33.12 32 LYS A C 2
ATOM 1807 O O . LYS A 1 32 ? 10.552 -15.782 -15.677 1.00 33.54 32 LYS A O 2
ATOM 1826 N N . ALA A 1 33 ? 10.494 -13.534 -15.618 1.00 22.25 33 ALA A N 2
ATOM 1827 C CA . ALA A 1 33 ? 9.357 -13.430 -16.524 1.00 23.22 33 ALA A CA 2
ATOM 1828 C C . ALA A 1 33 ? 9.710 -13.959 -17.910 1.00 41.30 33 ALA A C 2
ATOM 1829 O O . ALA A 1 33 ? 8.850 -14.471 -18.628 1.00 22.33 33 ALA A O 2
ATOM 1836 N N . LEU A 1 34 ? 10.979 -13.830 -18.282 1.00 20.24 34 LEU A N 2
ATOM 1837 C CA . LEU A 1 34 ? 11.446 -14.295 -19.583 1.00 52.44 34 LEU A CA 2
ATOM 1838 C C . LEU A 1 34 ? 11.513 -15.818 -19.626 1.00 51.22 34 LEU A C 2
ATOM 1839 O O . LEU A 1 34 ? 11.025 -16.446 -20.567 1.00 5.45 34 LEU A O 2
ATOM 1855 N N . LYS A 1 35 ? 12.118 -16.407 -18.601 1.00 20.34 35 LYS A N 2
ATOM 1856 C CA . LYS A 1 35 ? 12.246 -17.857 -18.518 1.00 24.31 35 LYS A CA 2
ATOM 1857 C C . LYS A 1 35 ? 10.882 -18.531 -18.626 1.00 23.32 35 LYS A C 2
ATOM 1858 O O . LYS A 1 35 ? 10.782 -19.691 -19.026 1.00 74.13 35 LYS A O 2
ATOM 1877 N N . VAL A 1 36 ? 9.834 -17.797 -18.267 1.00 41.42 36 VAL A N 2
ATOM 1878 C CA . VAL A 1 36 ? 8.476 -18.323 -18.326 1.00 54.44 36 VAL A CA 2
ATOM 1879 C C . VAL A 1 36 ? 8.012 -18.487 -19.769 1.00 64.25 36 VAL A C 2
ATOM 1880 O O . VAL A 1 36 ? 7.173 -19.336 -20.070 1.00 32.24 36 VAL A O 2
ATOM 1893 N N . ARG A 1 37 ? 8.566 -17.670 -20.660 1.00 15.04 37 ARG A N 2
ATOM 1894 C CA . ARG A 1 37 ? 8.209 -17.724 -22.072 1.00 74.41 37 ARG A CA 2
ATOM 1895 C C . ARG A 1 37 ? 9.325 -18.366 -22.891 1.00 3.33 37 ARG A C 2
ATOM 1896 O O . ARG A 1 37 ? 9.125 -18.744 -24.044 1.00 52.42 37 ARG A O 2
ATOM 1917 N N . GLY A 1 38 ? 10.503 -18.484 -22.285 1.00 61.40 38 GLY A N 2
ATOM 1918 C CA . GLY A 1 38 ? 11.634 -19.079 -22.973 1.00 21.45 38 GLY A CA 2
ATOM 1919 C C . GLY A 1 38 ? 12.372 -18.083 -23.844 1.00 63.03 38 GLY A C 2
ATOM 1920 O O . GLY A 1 38 ? 13.071 -18.468 -24.782 1.00 44.52 38 GLY A O 2
ATOM 1924 N N . ILE A 1 39 ? 12.216 -16.800 -23.536 1.00 71.02 39 ILE A N 2
ATOM 1925 C CA . ILE A 1 39 ? 12.873 -15.746 -24.299 1.00 71.13 39 ILE A CA 2
ATOM 1926 C C . ILE A 1 39 ? 14.177 -15.318 -23.635 1.00 62.23 39 ILE A C 2
ATOM 1927 O O . ILE A 1 39 ? 14.265 -15.240 -22.410 1.00 4.22 39 ILE A O 2
ATOM 1943 N N . ASP A 1 40 ? 15.187 -15.041 -24.452 1.00 42.34 40 ASP A N 2
ATOM 1944 C CA . ASP A 1 40 ? 16.487 -14.617 -23.945 1.00 21.31 40 ASP A CA 2
ATOM 1945 C C . ASP A 1 40 ? 16.525 -13.106 -23.740 1.00 73.05 40 ASP A C 2
ATOM 1946 O O . ASP A 1 40 ? 15.910 -12.339 -24.482 1.00 62.21 40 ASP A O 2
ATOM 1955 N N . PRO A 1 41 ? 17.262 -12.666 -22.710 1.00 31.11 41 PRO A N 2
ATOM 1956 C CA . PRO A 1 41 ? 17.397 -11.243 -22.383 1.00 73.44 41 PRO A CA 2
ATOM 1957 C C . PRO A 1 41 ? 18.218 -10.486 -23.421 1.00 52.21 41 PRO A C 2
ATOM 1958 O O . PRO A 1 41 ? 18.117 -9.265 -23.536 1.00 35.14 41 PRO A O 2
ATOM 1969 N N . ASN A 1 42 ? 19.031 -11.218 -24.176 1.00 33.34 42 ASN A N 2
ATOM 1970 C CA . ASN A 1 42 ? 19.870 -10.614 -25.204 1.00 74.54 42 ASN A CA 2
ATOM 1971 C C . ASN A 1 42 ? 19.292 -10.866 -26.594 1.00 41.00 42 ASN A C 2
ATOM 1972 O O . ASN A 1 42 ? 19.966 -10.666 -27.605 1.00 4.05 42 ASN A O 2
ATOM 1983 N N . LYS A 1 43 ? 18.039 -11.305 -26.637 1.00 71.42 43 LYS A N 2
ATOM 1984 C CA . LYS A 1 43 ? 17.368 -11.583 -27.902 1.00 0.13 43 LYS A CA 2
ATOM 1985 C C . LYS A 1 43 ? 15.953 -11.012 -27.904 1.00 24.32 43 LYS A C 2
ATOM 1986 O O . LYS A 1 43 ? 15.097 -11.452 -28.671 1.00 60.20 43 LYS A O 2
ATOM 2005 N N . VAL A 1 44 ? 15.715 -10.029 -27.041 1.00 62.41 44 VAL A N 2
ATOM 2006 C CA . VAL A 1 44 ? 14.405 -9.397 -26.946 1.00 1.25 44 VAL A CA 2
ATOM 2007 C C . VAL A 1 44 ? 14.534 -7.912 -26.624 1.00 72.12 44 VAL A C 2
ATOM 2008 O O . VAL A 1 44 ? 15.553 -7.468 -26.097 1.00 44.14 44 VAL A O 2
ATOM 2021 N N . GLN A 1 45 ? 13.493 -7.150 -26.945 1.00 31.53 45 GLN A N 2
ATOM 2022 C CA . GLN A 1 45 ? 13.490 -5.715 -26.690 1.00 2.21 45 GLN A CA 2
ATOM 2023 C C . GLN A 1 45 ? 12.204 -5.289 -25.990 1.00 1.34 45 GLN A C 2
ATOM 2024 O O . GLN A 1 45 ? 11.141 -5.868 -26.214 1.00 25.54 45 GLN A O 2
ATOM 2038 N N . VAL A 1 46 ? 12.308 -4.272 -25.140 1.00 12.40 46 VAL A N 2
ATOM 2039 C CA . VAL A 1 46 ? 11.153 -3.767 -24.407 1.00 32.00 46 VAL A CA 2
ATOM 2040 C C . VAL A 1 46 ? 10.966 -2.272 -24.638 1.00 53.21 46 VAL A C 2
ATOM 2041 O O . VAL A 1 46 ? 11.937 -1.519 -24.717 1.00 13.23 46 VAL A O 2
ATOM 2054 N N . TYR A 1 47 ? 9.711 -1.848 -24.746 1.00 4.04 47 TYR A N 2
ATOM 2055 C CA . TYR A 1 47 ? 9.396 -0.442 -24.970 1.00 22.13 47 TYR A CA 2
ATOM 2056 C C . TYR A 1 47 ? 8.399 0.065 -23.932 1.00 63.21 47 TYR A C 2
ATOM 2057 O O . TYR A 1 47 ? 7.634 -0.711 -23.358 1.00 31.00 47 TYR A O 2
ATOM 2075 N N . LEU A 1 48 ? 8.414 1.372 -23.697 1.00 13.11 48 LEU A N 2
ATOM 2076 C CA . LEU A 1 48 ? 7.511 1.985 -22.729 1.00 51.40 48 LEU A CA 2
ATOM 2077 C C . LEU A 1 48 ? 6.569 2.972 -23.412 1.00 4.31 48 LEU A C 2
ATOM 2078 O O . LEU A 1 48 ? 7.011 3.938 -24.036 1.00 1.34 48 LEU A O 2
ATOM 2094 N N . LEU A 1 49 ? 5.270 2.725 -23.288 1.00 61.43 49 LEU A N 2
ATOM 2095 C CA . LEU A 1 49 ? 4.265 3.593 -23.892 1.00 31.33 49 LEU A CA 2
ATOM 2096 C C . LEU A 1 49 ? 3.841 4.691 -22.922 1.00 32.24 49 LEU A C 2
ATOM 2097 O O . LEU A 1 49 ? 3.590 4.431 -21.744 1.00 72.20 49 LEU A O 2
ATOM 2113 N N . LEU A 1 50 ? 3.761 5.918 -23.424 1.00 33.01 50 LEU A N 2
ATOM 2114 C CA . LEU A 1 50 ? 3.364 7.056 -22.602 1.00 42.54 50 LEU A CA 2
ATOM 2115 C C . LEU A 1 50 ? 1.997 7.584 -23.026 1.00 62.03 50 LEU A C 2
ATOM 2116 O O . LEU A 1 50 ? 1.003 7.396 -22.325 1.00 4.13 50 LEU A O 2
ATOM 2132 N N . SER A 1 51 ? 1.955 8.243 -24.180 1.00 14.23 51 SER A N 2
ATOM 2133 C CA . SER A 1 51 ? 0.710 8.799 -24.697 1.00 13.32 51 SER A CA 2
ATOM 2134 C C . SER A 1 51 ? 0.939 9.491 -26.037 1.00 61.02 51 SER A C 2
ATOM 2135 O O . SER A 1 51 ? 0.367 9.103 -27.055 1.00 32.03 51 SER A O 2
ATOM 2143 N N . GLY A 1 52 ? 1.782 10.519 -26.029 1.00 11.41 52 GLY A N 2
ATOM 2144 C CA . GLY A 1 52 ? 2.073 11.250 -27.249 1.00 30.14 52 GLY A CA 2
ATOM 2145 C C . GLY A 1 52 ? 3.288 12.145 -27.112 1.00 44.32 52 GLY A C 2
ATOM 2146 O O . GLY A 1 52 ? 3.390 13.172 -27.783 1.00 53.35 52 GLY A O 2
ATOM 2150 N N . ASP A 1 53 ? 4.212 11.757 -26.240 1.00 42.01 53 ASP A N 2
ATOM 2151 C CA . ASP A 1 53 ? 5.427 12.532 -26.017 1.00 10.50 53 ASP A CA 2
ATOM 2152 C C . ASP A 1 53 ? 6.601 11.937 -26.788 1.00 21.03 53 ASP A C 2
ATOM 2153 O O . ASP A 1 53 ? 7.146 12.568 -27.693 1.00 42.23 53 ASP A O 2
ATOM 2162 N N . ASP A 1 54 ? 6.986 10.719 -26.422 1.00 13.35 54 ASP A N 2
ATOM 2163 C CA . ASP A 1 54 ? 8.095 10.038 -27.078 1.00 44.23 54 ASP A CA 2
ATOM 2164 C C . ASP A 1 54 ? 7.593 9.153 -28.215 1.00 24.13 54 ASP A C 2
ATOM 2165 O O . ASP A 1 54 ? 8.316 8.287 -28.706 1.00 60.02 54 ASP A O 2
ATOM 2174 N N . GLY A 1 55 ? 6.349 9.376 -28.627 1.00 1.10 55 GLY A N 2
ATOM 2175 C CA . GLY A 1 55 ? 5.771 8.590 -29.701 1.00 43.04 55 GLY A CA 2
ATOM 2176 C C . GLY A 1 55 ? 4.921 7.444 -29.189 1.00 42.41 55 GLY A C 2
ATOM 2177 O O . GLY A 1 55 ? 4.558 6.545 -29.947 1.00 13.43 55 GLY A O 2
ATOM 2181 N N . ALA A 1 56 ? 4.605 7.475 -27.899 1.00 13.33 56 ALA A N 2
ATOM 2182 C CA . ALA A 1 56 ? 3.792 6.432 -27.286 1.00 60.23 56 ALA A CA 2
ATOM 2183 C C . ALA A 1 56 ? 4.476 5.073 -27.388 1.00 72.43 56 ALA A C 2
ATOM 2184 O O . ALA A 1 56 ? 3.834 4.033 -27.244 1.00 31.15 56 ALA A O 2
ATOM 2191 N N . GLU A 1 57 ? 5.781 5.089 -27.639 1.00 42.20 57 GLU A N 2
ATOM 2192 C CA . GLU A 1 57 ? 6.551 3.857 -27.762 1.00 34.32 57 GLU A CA 2
ATOM 2193 C C . GLU A 1 57 ? 8.032 4.158 -27.970 1.00 51.41 57 GLU A C 2
ATOM 2194 O O . GLU A 1 57 ? 8.460 4.480 -29.078 1.00 72.02 57 GLU A O 2
ATOM 2206 N N . GLN A 1 58 ? 8.808 4.052 -26.896 1.00 50.43 58 GLN A N 2
ATOM 2207 C CA . GLN A 1 58 ? 10.241 4.315 -26.961 1.00 52.20 58 GLN A CA 2
ATOM 2208 C C . GLN A 1 58 ? 11.032 3.182 -26.315 1.00 54.40 58 GLN A C 2
ATOM 2209 O O . GLN A 1 58 ? 10.521 2.433 -25.482 1.00 65.54 58 GLN A O 2
ATOM 2223 N N . PRO A 1 59 ? 12.308 3.053 -26.707 1.00 30.14 59 PRO A N 2
ATOM 2224 C CA . PRO A 1 59 ? 13.197 2.014 -26.178 1.00 34.21 59 PRO A CA 2
ATOM 2225 C C . PRO A 1 59 ? 13.566 2.255 -24.718 1.00 62.32 59 PRO A C 2
ATOM 2226 O O . PRO A 1 59 ? 13.535 3.389 -24.238 1.00 73.32 59 PRO A O 2
ATOM 2237 N N . LEU A 1 60 ? 13.917 1.182 -24.017 1.00 13.41 60 LEU A N 2
ATOM 2238 C CA . LEU A 1 60 ? 14.293 1.277 -22.611 1.00 4.43 60 LEU A CA 2
ATOM 2239 C C . LEU A 1 60 ? 15.609 0.552 -22.349 1.00 64.13 60 LEU A C 2
ATOM 2240 O O . LEU A 1 60 ? 15.879 -0.496 -22.936 1.00 20.33 60 LEU A O 2
ATOM 2256 N N . SER A 1 61 ? 16.424 1.116 -21.464 1.00 24.14 61 SER A N 2
ATOM 2257 C CA . SER A 1 61 ? 17.713 0.524 -21.125 1.00 62.42 61 SER A CA 2
ATOM 2258 C C . SER A 1 61 ? 17.541 -0.619 -20.129 1.00 61.44 61 SER A C 2
ATOM 2259 O O . SER A 1 61 ? 16.904 -0.460 -19.087 1.00 62.02 61 SER A O 2
ATOM 2267 N N . LEU A 1 62 ? 18.113 -1.772 -20.458 1.00 23.54 62 LEU A N 2
ATOM 2268 C CA . LEU A 1 62 ? 18.024 -2.944 -19.593 1.00 24.10 62 LEU A CA 2
ATOM 2269 C C . LEU A 1 62 ? 18.702 -2.684 -18.251 1.00 54.53 62 LEU A C 2
ATOM 2270 O O . LEU A 1 62 ? 18.480 -3.408 -17.282 1.00 52.20 62 LEU A O 2
ATOM 2286 N N . ASN A 1 63 ? 19.527 -1.643 -18.203 1.00 52.31 63 ASN A N 2
ATOM 2287 C CA . ASN A 1 63 ? 20.235 -1.285 -16.980 1.00 23.15 63 ASN A CA 2
ATOM 2288 C C . ASN A 1 63 ? 19.371 -0.397 -16.090 1.00 35.20 63 ASN A C 2
ATOM 2289 O O . ASN A 1 63 ? 19.821 0.085 -15.050 1.00 71.11 63 ASN A O 2
ATOM 2300 N N . HIS A 1 64 ? 18.126 -0.185 -16.506 1.00 32.54 64 HIS A N 2
ATOM 2301 C CA . HIS A 1 64 ? 17.197 0.644 -15.746 1.00 33.40 64 HIS A CA 2
ATOM 2302 C C . HIS A 1 64 ? 16.284 -0.218 -14.879 1.00 30.14 64 HIS A C 2
ATOM 2303 O O . HIS A 1 64 ? 15.629 -1.145 -15.355 1.00 33.32 64 HIS A O 2
ATOM 2317 N N . PRO A 1 65 ? 16.239 0.093 -13.575 1.00 25.24 65 PRO A N 2
ATOM 2318 C CA . PRO A 1 65 ? 15.411 -0.641 -12.614 1.00 31.33 65 PRO A CA 2
ATOM 2319 C C . PRO A 1 65 ? 13.921 -0.393 -12.824 1.00 42.01 65 PRO A C 2
ATOM 2320 O O . PRO A 1 65 ? 13.485 0.751 -12.951 1.00 71.42 65 PRO A O 2
ATOM 2331 N N . ALA A 1 66 ? 13.145 -1.471 -12.859 1.00 64.54 66 ALA A N 2
ATOM 2332 C CA . ALA A 1 66 ? 11.704 -1.370 -13.052 1.00 1.22 66 ALA A CA 2
ATOM 2333 C C . ALA A 1 66 ? 11.083 -0.406 -12.047 1.00 52.40 66 ALA A C 2
ATOM 2334 O O . ALA A 1 66 ? 10.109 0.282 -12.354 1.00 21.54 66 ALA A O 2
ATOM 2341 N N . GLU A 1 67 ? 11.652 -0.361 -10.847 1.00 1.05 67 GLU A N 2
ATOM 2342 C CA . GLU A 1 67 ? 11.152 0.519 -9.797 1.00 34.43 67 GLU A CA 2
ATOM 2343 C C . GLU A 1 67 ? 11.132 1.970 -10.267 1.00 14.31 67 GLU A C 2
ATOM 2344 O O . GLU A 1 67 ? 10.372 2.790 -9.752 1.00 15.34 67 GLU A O 2
ATOM 2356 N N . ARG A 1 68 ? 11.973 2.280 -11.248 1.00 31.10 68 ARG A N 2
ATOM 2357 C CA . ARG A 1 68 ? 12.054 3.632 -11.787 1.00 12.23 68 ARG A CA 2
ATOM 2358 C C . ARG A 1 68 ? 10.793 3.980 -12.573 1.00 44.33 68 ARG A C 2
ATOM 2359 O O . ARG A 1 68 ? 10.571 5.138 -12.929 1.00 51.33 68 ARG A O 2
ATOM 2380 N N . LEU A 1 69 ? 9.972 2.971 -12.842 1.00 3.25 69 LEU A N 2
ATOM 2381 C CA . LEU A 1 69 ? 8.734 3.170 -13.587 1.00 31.25 69 LEU A CA 2
ATOM 2382 C C . LEU A 1 69 ? 7.623 2.277 -13.044 1.00 72.51 69 LEU A C 2
ATOM 2383 O O . LEU A 1 69 ? 7.032 1.487 -13.782 1.00 1.03 69 LEU A O 2
ATOM 2399 N N . ILE A 1 70 ? 7.343 2.408 -11.752 1.00 14.30 70 ILE A N 2
ATOM 2400 C CA . ILE A 1 70 ? 6.300 1.615 -11.112 1.00 42.52 70 ILE A CA 2
ATOM 2401 C C . ILE A 1 70 ? 4.915 2.053 -11.576 1.00 33.45 70 ILE A C 2
ATOM 2402 O O . ILE A 1 70 ? 4.628 3.245 -11.672 1.00 3.13 70 ILE A O 2
ATOM 2418 N N . GLY A 1 71 ? 4.057 1.077 -11.860 1.00 53.42 71 GLY A N 2
ATOM 2419 C CA . GLY A 1 71 ? 2.710 1.381 -12.308 1.00 43.44 71 GLY A CA 2
ATOM 2420 C C . GLY A 1 71 ? 2.640 1.637 -13.801 1.00 11.32 71 GLY A C 2
ATOM 2421 O O . GLY A 1 71 ? 1.556 1.813 -14.358 1.00 43.11 71 GLY A O 2
ATOM 2425 N N . LYS A 1 72 ? 3.799 1.660 -14.451 1.00 14.33 72 LYS A N 2
ATOM 2426 C CA . LYS A 1 72 ? 3.866 1.897 -15.888 1.00 13.22 72 LYS A CA 2
ATOM 2427 C C . LYS A 1 72 ? 3.714 0.592 -16.662 1.00 73.21 72 LYS A C 2
ATOM 2428 O O . LYS A 1 72 ? 4.163 -0.464 -16.215 1.00 1.52 72 LYS A O 2
ATOM 2447 N N . LYS A 1 73 ? 3.079 0.670 -17.827 1.00 12.54 73 LYS A N 2
ATOM 2448 C CA . LYS A 1 73 ? 2.870 -0.504 -18.665 1.00 54.35 73 LYS A CA 2
ATOM 2449 C C . LYS A 1 73 ? 3.892 -0.554 -19.796 1.00 43.31 73 LYS A C 2
ATOM 2450 O O . LYS A 1 73 ? 4.046 0.408 -20.551 1.00 22.43 73 LYS A O 2
ATOM 2469 N N . LEU A 1 74 ? 4.588 -1.680 -19.909 1.00 11.20 74 LEU A N 2
ATOM 2470 C CA . LEU A 1 74 ? 5.595 -1.856 -20.949 1.00 43.23 74 LEU A CA 2
ATOM 2471 C C . LEU A 1 74 ? 5.259 -3.050 -21.837 1.00 55.41 74 LEU A C 2
ATOM 2472 O O . LEU A 1 74 ? 4.443 -3.897 -21.474 1.00 32.25 74 LEU A O 2
ATOM 2488 N N . LYS A 1 75 ? 5.893 -3.111 -23.003 1.00 25.34 75 LYS A N 2
ATOM 2489 C CA . LYS A 1 75 ? 5.665 -4.203 -23.942 1.00 50.30 75 LYS A CA 2
ATOM 2490 C C . LYS A 1 75 ? 6.976 -4.892 -24.305 1.00 5.12 75 LYS A C 2
ATOM 2491 O O . LYS A 1 75 ? 7.996 -4.236 -24.516 1.00 44.33 75 LYS A O 2
ATOM 2510 N N . VAL A 1 76 ? 6.942 -6.219 -24.377 1.00 5.24 76 VAL A N 2
ATOM 2511 C CA . VAL A 1 76 ? 8.128 -6.997 -24.717 1.00 12.33 76 VAL A CA 2
ATOM 2512 C C . VAL A 1 76 ? 7.923 -7.772 -26.013 1.00 71.31 76 VAL A C 2
ATOM 2513 O O . VAL A 1 76 ? 7.029 -8.613 -26.112 1.00 23.35 76 VAL A O 2
ATOM 2526 N N . VAL A 1 77 ? 8.758 -7.484 -27.007 1.00 34.32 77 VAL A N 2
ATOM 2527 C CA . VAL A 1 77 ? 8.670 -8.156 -28.298 1.00 14.20 77 VAL A CA 2
ATOM 2528 C C . VAL A 1 77 ? 10.032 -8.679 -28.739 1.00 72.21 77 VAL A C 2
ATOM 2529 O O . VAL A 1 77 ? 11.075 -8.100 -28.435 1.00 61.34 77 VAL A O 2
ATOM 2542 N N . PRO A 1 78 ? 10.025 -9.801 -29.474 1.00 32.31 78 PRO A N 2
ATOM 2543 C CA . PRO A 1 78 ? 11.252 -10.428 -29.974 1.00 42.41 78 PRO A CA 2
ATOM 2544 C C . PRO A 1 78 ? 11.922 -9.600 -31.066 1.00 31.21 78 PRO A C 2
ATOM 2545 O O . PRO A 1 78 ? 11.267 -8.818 -31.756 1.00 71.24 78 PRO A O 2
ATOM 2556 N N . LEU A 1 79 ? 13.230 -9.777 -31.218 1.00 34.24 79 LEU A N 2
ATOM 2557 C CA . LEU A 1 79 ? 13.989 -9.047 -32.227 1.00 14.22 79 LEU A CA 2
ATOM 2558 C C . LEU A 1 79 ? 14.430 -9.975 -33.354 1.00 32.00 79 LEU A C 2
ATOM 2559 O O . LEU A 1 79 ? 13.749 -10.099 -34.372 1.00 42.10 79 LEU A O 2
ATOM 2575 N N . MET A 1 1 ? -1.037 -3.137 -0.447 1.00 44.32 1 MET A N 3
ATOM 2576 C CA . MET A 1 1 ? -1.686 -1.836 -0.556 1.00 54.31 1 MET A CA 3
ATOM 2577 C C . MET A 1 1 ? -0.865 -0.889 -1.426 1.00 33.02 1 MET A C 3
ATOM 2578 O O . MET A 1 1 ? -1.400 -0.226 -2.314 1.00 12.12 1 MET A O 3
ATOM 2592 N N . ALA A 1 2 ? 0.436 -0.831 -1.164 1.00 64.30 2 ALA A N 3
ATOM 2593 C CA . ALA A 1 2 ? 1.331 0.033 -1.924 1.00 71.12 2 ALA A CA 3
ATOM 2594 C C . ALA A 1 2 ? 1.538 -0.499 -3.338 1.00 61.31 2 ALA A C 3
ATOM 2595 O O . ALA A 1 2 ? 1.398 -1.697 -3.588 1.00 3.25 2 ALA A O 3
ATOM 2602 N N . ASP A 1 3 ? 1.871 0.397 -4.260 1.00 2.52 3 ASP A N 3
ATOM 2603 C CA . ASP A 1 3 ? 2.098 0.018 -5.649 1.00 61.43 3 ASP A CA 3
ATOM 2604 C C . ASP A 1 3 ? 3.590 -0.088 -5.947 1.00 65.01 3 ASP A C 3
ATOM 2605 O O . ASP A 1 3 ? 4.269 0.922 -6.137 1.00 34.20 3 ASP A O 3
ATOM 2614 N N . ARG A 1 4 ? 4.096 -1.317 -5.985 1.00 55.31 4 ARG A N 3
ATOM 2615 C CA . ARG A 1 4 ? 5.508 -1.554 -6.257 1.00 60.13 4 ARG A CA 3
ATOM 2616 C C . ARG A 1 4 ? 5.686 -2.703 -7.246 1.00 13.04 4 ARG A C 3
ATOM 2617 O O . ARG A 1 4 ? 6.459 -3.631 -7.004 1.00 41.45 4 ARG A O 3
ATOM 2638 N N . THR A 1 5 ? 4.964 -2.635 -8.360 1.00 33.41 5 THR A N 3
ATOM 2639 C CA . THR A 1 5 ? 5.040 -3.670 -9.384 1.00 12.31 5 THR A CA 3
ATOM 2640 C C . THR A 1 5 ? 4.881 -3.075 -10.779 1.00 24.34 5 THR A C 3
ATOM 2641 O O . THR A 1 5 ? 4.606 -1.885 -10.928 1.00 53.52 5 THR A O 3
ATOM 2652 N N . ILE A 1 6 ? 5.057 -3.911 -11.796 1.00 75.43 6 ILE A N 3
ATOM 2653 C CA . ILE A 1 6 ? 4.931 -3.468 -13.179 1.00 51.31 6 ILE A CA 3
ATOM 2654 C C . ILE A 1 6 ? 4.292 -4.547 -14.047 1.00 2.12 6 ILE A C 3
ATOM 2655 O O . ILE A 1 6 ? 4.445 -5.739 -13.784 1.00 20.14 6 ILE A O 3
ATOM 2671 N N . GLU A 1 7 ? 3.578 -4.119 -15.083 1.00 72.42 7 GLU A N 3
ATOM 2672 C CA . GLU A 1 7 ? 2.917 -5.050 -15.990 1.00 72.24 7 GLU A CA 3
ATOM 2673 C C . GLU A 1 7 ? 3.538 -4.987 -17.383 1.00 2.43 7 GLU A C 3
ATOM 2674 O O . GLU A 1 7 ? 3.845 -3.907 -17.889 1.00 71.33 7 GLU A O 3
ATOM 2686 N N . VAL A 1 8 ? 3.722 -6.152 -17.996 1.00 54.53 8 VAL A N 3
ATOM 2687 C CA . VAL A 1 8 ? 4.306 -6.230 -19.330 1.00 13.41 8 VAL A CA 3
ATOM 2688 C C . VAL A 1 8 ? 3.469 -7.117 -20.245 1.00 45.10 8 VAL A C 3
ATOM 2689 O O . VAL A 1 8 ? 3.052 -8.207 -19.856 1.00 20.10 8 VAL A O 3
ATOM 2702 N N . GLU A 1 9 ? 3.229 -6.642 -21.463 1.00 43.22 9 GLU A N 3
ATOM 2703 C CA . GLU A 1 9 ? 2.442 -7.393 -22.434 1.00 1.01 9 GLU A CA 3
ATOM 2704 C C . GLU A 1 9 ? 3.328 -8.342 -23.236 1.00 4.32 9 GLU A C 3
ATOM 2705 O O . GLU A 1 9 ? 4.156 -7.907 -24.038 1.00 23.42 9 GLU A O 3
ATOM 2717 N N . LEU A 1 10 ? 3.149 -9.639 -23.013 1.00 63.02 10 LEU A N 3
ATOM 2718 C CA . LEU A 1 10 ? 3.932 -10.651 -23.714 1.00 4.20 10 LEU A CA 3
ATOM 2719 C C . LEU A 1 10 ? 3.351 -10.928 -25.097 1.00 4.22 10 LEU A C 3
ATOM 2720 O O . LEU A 1 10 ? 2.209 -10.580 -25.398 1.00 65.14 10 LEU A O 3
ATOM 2736 N N . PRO A 1 11 ? 4.154 -11.571 -25.958 1.00 53.11 11 PRO A N 3
ATOM 2737 C CA . PRO A 1 11 ? 3.739 -11.912 -27.322 1.00 45.44 11 PRO A CA 3
ATOM 2738 C C . PRO A 1 11 ? 2.674 -13.002 -27.349 1.00 54.34 11 PRO A C 3
ATOM 2739 O O . PRO A 1 11 ? 2.554 -13.789 -26.412 1.00 22.21 11 PRO A O 3
ATOM 2750 N N . ASN A 1 12 ? 1.901 -13.041 -28.430 1.00 65.45 12 ASN A N 3
ATOM 2751 C CA . ASN A 1 12 ? 0.845 -14.036 -28.579 1.00 50.31 12 ASN A CA 3
ATOM 2752 C C . ASN A 1 12 ? -0.440 -13.569 -27.902 1.00 31.42 12 ASN A C 3
ATOM 2753 O O . ASN A 1 12 ? -1.222 -14.379 -27.403 1.00 62.41 12 ASN A O 3
ATOM 2764 N N . LYS A 1 13 ? -0.653 -12.258 -27.888 1.00 41.13 13 LYS A N 3
ATOM 2765 C CA . LYS A 1 13 ? -1.843 -11.682 -27.275 1.00 15.34 13 LYS A CA 3
ATOM 2766 C C . LYS A 1 13 ? -1.973 -12.121 -25.820 1.00 22.52 13 LYS A C 3
ATOM 2767 O O . LYS A 1 13 ? -3.072 -12.398 -25.342 1.00 34.42 13 LYS A O 3
ATOM 2786 N N . GLN A 1 14 ? -0.843 -12.182 -25.122 1.00 12.41 14 GLN A N 3
ATOM 2787 C CA . GLN A 1 14 ? -0.832 -12.587 -23.721 1.00 41.13 14 GLN A CA 3
ATOM 2788 C C . GLN A 1 14 ? -0.186 -11.515 -22.850 1.00 14.14 14 GLN A C 3
ATOM 2789 O O . GLN A 1 14 ? 0.783 -10.873 -23.254 1.00 51.32 14 GLN A O 3
ATOM 2803 N N . ARG A 1 15 ? -0.730 -11.327 -21.652 1.00 14.53 15 ARG A N 3
ATOM 2804 C CA . ARG A 1 15 ? -0.208 -10.331 -20.723 1.00 53.15 15 ARG A CA 3
ATOM 2805 C C . ARG A 1 15 ? 0.290 -10.991 -19.441 1.00 72.43 15 ARG A C 3
ATOM 2806 O O . ARG A 1 15 ? -0.282 -11.978 -18.975 1.00 5.30 15 ARG A O 3
ATOM 2827 N N . THR A 1 16 ? 1.360 -10.441 -18.875 1.00 73.43 16 THR A N 3
ATOM 2828 C CA . THR A 1 16 ? 1.936 -10.977 -17.649 1.00 21.43 16 THR A CA 3
ATOM 2829 C C . THR A 1 16 ? 2.475 -9.861 -16.761 1.00 61.51 16 THR A C 3
ATOM 2830 O O . THR A 1 16 ? 3.200 -8.981 -17.225 1.00 23.24 16 THR A O 3
ATOM 2841 N N . VAL A 1 17 ? 2.117 -9.904 -15.482 1.00 11.13 17 VAL A N 3
ATOM 2842 C CA . VAL A 1 17 ? 2.566 -8.897 -14.528 1.00 44.20 17 VAL A CA 3
ATOM 2843 C C . VAL A 1 17 ? 3.578 -9.480 -13.548 1.00 62.54 17 VAL A C 3
ATOM 2844 O O . VAL A 1 17 ? 3.521 -10.664 -13.213 1.00 13.25 17 VAL A O 3
ATOM 2857 N N . ILE A 1 18 ? 4.504 -8.643 -13.093 1.00 53.11 18 ILE A N 3
ATOM 2858 C CA . ILE A 1 18 ? 5.528 -9.076 -12.150 1.00 54.43 18 ILE A CA 3
ATOM 2859 C C . ILE A 1 18 ? 5.783 -8.011 -11.089 1.00 42.32 18 ILE A C 3
ATOM 2860 O O . ILE A 1 18 ? 5.556 -6.824 -11.319 1.00 54.11 18 ILE A O 3
ATOM 2876 N N . ASN A 1 19 ? 6.260 -8.444 -9.927 1.00 33.05 19 ASN A N 3
ATOM 2877 C CA . ASN A 1 19 ? 6.548 -7.527 -8.829 1.00 60.54 19 ASN A CA 3
ATOM 2878 C C . ASN A 1 19 ? 8.049 -7.448 -8.567 1.00 51.13 19 ASN A C 3
ATOM 2879 O O . ASN A 1 19 ? 8.701 -8.462 -8.317 1.00 41.42 19 ASN A O 3
ATOM 2890 N N . VAL A 1 20 ? 8.591 -6.235 -8.626 1.00 31.52 20 VAL A N 3
ATOM 2891 C CA . VAL A 1 20 ? 10.014 -6.022 -8.393 1.00 64.41 20 VAL A CA 3
ATOM 2892 C C . VAL A 1 20 ? 10.244 -4.952 -7.332 1.00 34.11 20 VAL A C 3
ATOM 2893 O O . VAL A 1 20 ? 9.429 -4.044 -7.166 1.00 3.22 20 VAL A O 3
ATOM 2906 N N . ARG A 1 21 ? 11.358 -5.065 -6.616 1.00 73.22 21 ARG A N 3
ATOM 2907 C CA . ARG A 1 21 ? 11.694 -4.107 -5.570 1.00 22.41 21 ARG A CA 3
ATOM 2908 C C . ARG A 1 21 ? 12.745 -3.114 -6.059 1.00 75.52 21 ARG A C 3
ATOM 2909 O O . ARG A 1 21 ? 13.513 -3.390 -6.981 1.00 54.32 21 ARG A O 3
ATOM 2930 N N . PRO A 1 22 ? 12.780 -1.931 -5.429 1.00 32.25 22 PRO A N 3
ATOM 2931 C CA . PRO A 1 22 ? 13.731 -0.874 -5.783 1.00 1.45 22 PRO A CA 3
ATOM 2932 C C . PRO A 1 22 ? 15.163 -1.231 -5.400 1.00 45.44 22 PRO A C 3
ATOM 2933 O O . PRO A 1 22 ? 15.622 -0.910 -4.305 1.00 45.51 22 PRO A O 3
ATOM 2944 N N . GLY A 1 23 ? 15.866 -1.897 -6.312 1.00 11.12 23 GLY A N 3
ATOM 2945 C CA . GLY A 1 23 ? 17.239 -2.286 -6.051 1.00 64.10 23 GLY A CA 3
ATOM 2946 C C . GLY A 1 23 ? 17.899 -2.928 -7.256 1.00 0.44 23 GLY A C 3
ATOM 2947 O O . GLY A 1 23 ? 18.936 -2.460 -7.727 1.00 43.15 23 GLY A O 3
ATOM 2951 N N . LEU A 1 24 ? 17.298 -4.002 -7.754 1.00 64.44 24 LEU A N 3
ATOM 2952 C CA . LEU A 1 24 ? 17.835 -4.711 -8.911 1.00 51.02 24 LEU A CA 3
ATOM 2953 C C . LEU A 1 24 ? 17.304 -4.113 -10.210 1.00 61.22 24 LEU A C 3
ATOM 2954 O O . LEU A 1 24 ? 16.315 -3.380 -10.211 1.00 34.01 24 LEU A O 3
ATOM 2970 N N . THR A 1 25 ? 17.967 -4.433 -11.317 1.00 43.23 25 THR A N 3
ATOM 2971 C CA . THR A 1 25 ? 17.562 -3.929 -12.623 1.00 42.34 25 THR A CA 3
ATOM 2972 C C . THR A 1 25 ? 16.452 -4.784 -13.223 1.00 22.51 25 THR A C 3
ATOM 2973 O O . THR A 1 25 ? 16.187 -5.892 -12.755 1.00 34.35 25 THR A O 3
ATOM 2984 N N . LEU A 1 26 ? 15.807 -4.265 -14.261 1.00 71.24 26 LEU A N 3
ATOM 2985 C CA . LEU A 1 26 ? 14.725 -4.983 -14.926 1.00 53.25 26 LEU A CA 3
ATOM 2986 C C . LEU A 1 26 ? 15.221 -6.306 -15.501 1.00 0.12 26 LEU A C 3
ATOM 2987 O O . LEU A 1 26 ? 14.473 -7.281 -15.580 1.00 1.34 26 LEU A O 3
ATOM 3003 N N . LYS A 1 27 ? 16.488 -6.334 -15.899 1.00 43.32 27 LYS A N 3
ATOM 3004 C CA . LYS A 1 27 ? 17.087 -7.537 -16.463 1.00 63.51 27 LYS A CA 3
ATOM 3005 C C . LYS A 1 27 ? 17.046 -8.686 -15.461 1.00 24.43 27 LYS A C 3
ATOM 3006 O O . LYS A 1 27 ? 16.708 -9.816 -15.812 1.00 64.21 27 LYS A O 3
ATOM 3025 N N . GLU A 1 28 ? 17.391 -8.389 -14.212 1.00 5.12 28 GLU A N 3
ATOM 3026 C CA . GLU A 1 28 ? 17.393 -9.398 -13.159 1.00 60.24 28 GLU A CA 3
ATOM 3027 C C . GLU A 1 28 ? 15.971 -9.710 -12.703 1.00 33.50 28 GLU A C 3
ATOM 3028 O O . GLU A 1 28 ? 15.694 -10.798 -12.198 1.00 63.22 28 GLU A O 3
ATOM 3040 N N . ALA A 1 29 ? 15.073 -8.748 -12.884 1.00 53.31 29 ALA A N 3
ATOM 3041 C CA . ALA A 1 29 ? 13.679 -8.919 -12.493 1.00 21.42 29 ALA A CA 3
ATOM 3042 C C . ALA A 1 29 ? 12.899 -9.681 -13.559 1.00 25.40 29 ALA A C 3
ATOM 3043 O O . ALA A 1 29 ? 11.866 -10.288 -13.273 1.00 2.33 29 ALA A O 3
ATOM 3050 N N . LEU A 1 30 ? 13.400 -9.646 -14.789 1.00 74.31 30 LEU A N 3
ATOM 3051 C CA . LEU A 1 30 ? 12.749 -10.334 -15.899 1.00 42.44 30 LEU A CA 3
ATOM 3052 C C . LEU A 1 30 ? 13.539 -11.572 -16.311 1.00 43.45 30 LEU A C 3
ATOM 3053 O O . LEU A 1 30 ? 13.068 -12.387 -17.104 1.00 60.04 30 LEU A O 3
ATOM 3069 N N . LYS A 1 31 ? 14.743 -11.707 -15.766 1.00 64.22 31 LYS A N 3
ATOM 3070 C CA . LYS A 1 31 ? 15.599 -12.847 -16.073 1.00 71.23 31 LYS A CA 3
ATOM 3071 C C . LYS A 1 31 ? 14.870 -14.161 -15.809 1.00 43.04 31 LYS A C 3
ATOM 3072 O O . LYS A 1 31 ? 14.611 -14.935 -16.731 1.00 74.00 31 LYS A O 3
ATOM 3091 N N . LYS A 1 32 ? 14.541 -14.406 -14.546 1.00 24.43 32 LYS A N 3
ATOM 3092 C CA . LYS A 1 32 ? 13.840 -15.625 -14.160 1.00 31.01 32 LYS A CA 3
ATOM 3093 C C . LYS A 1 32 ? 12.535 -15.771 -14.937 1.00 25.11 32 LYS A C 3
ATOM 3094 O O . LYS A 1 32 ? 12.171 -16.869 -15.356 1.00 24.42 32 LYS A O 3
ATOM 3113 N N . ALA A 1 33 ? 11.837 -14.656 -15.127 1.00 21.52 33 ALA A N 3
ATOM 3114 C CA . ALA A 1 33 ? 10.575 -14.661 -15.857 1.00 3.54 33 ALA A CA 3
ATOM 3115 C C . ALA A 1 33 ? 10.785 -15.059 -17.313 1.00 61.14 33 ALA A C 3
ATOM 3116 O O . ALA A 1 33 ? 9.903 -15.649 -17.940 1.00 3.43 33 ALA A O 3
ATOM 3123 N N . LEU A 1 34 ? 11.957 -14.733 -17.848 1.00 72.51 34 LEU A N 3
ATOM 3124 C CA . LEU A 1 34 ? 12.282 -15.057 -19.233 1.00 23.22 34 LEU A CA 3
ATOM 3125 C C . LEU A 1 34 ? 12.530 -16.553 -19.399 1.00 20.15 34 LEU A C 3
ATOM 3126 O O . LEU A 1 34 ? 11.995 -17.185 -20.310 1.00 31.03 34 LEU A O 3
ATOM 3142 N N . LYS A 1 35 ? 13.343 -17.115 -18.510 1.00 41.24 35 LYS A N 3
ATOM 3143 C CA . LYS A 1 35 ? 13.660 -18.537 -18.555 1.00 31.42 35 LYS A CA 3
ATOM 3144 C C . LYS A 1 35 ? 12.394 -19.381 -18.438 1.00 42.51 35 LYS A C 3
ATOM 3145 O O . LYS A 1 35 ? 12.380 -20.553 -18.813 1.00 44.03 35 LYS A O 3
ATOM 3164 N N . VAL A 1 36 ? 11.331 -18.776 -17.917 1.00 5.43 36 VAL A N 3
ATOM 3165 C CA . VAL A 1 36 ? 10.060 -19.470 -17.753 1.00 70.22 36 VAL A CA 3
ATOM 3166 C C . VAL A 1 36 ? 9.402 -19.737 -19.102 1.00 62.34 36 VAL A C 3
ATOM 3167 O O . VAL A 1 36 ? 8.712 -20.741 -19.280 1.00 15.22 36 VAL A O 3
ATOM 3180 N N . ARG A 1 37 ? 9.622 -18.833 -20.051 1.00 11.31 37 ARG A N 3
ATOM 3181 C CA . ARG A 1 37 ? 9.050 -18.970 -21.385 1.00 32.11 37 ARG A CA 3
ATOM 3182 C C . ARG A 1 37 ? 10.117 -19.381 -22.395 1.00 5.23 37 ARG A C 3
ATOM 3183 O O . ARG A 1 37 ? 9.805 -19.807 -23.506 1.00 13.53 37 ARG A O 3
ATOM 3204 N N . GLY A 1 38 ? 11.380 -19.249 -22.000 1.00 4.02 38 GLY A N 3
ATOM 3205 C CA . GLY A 1 38 ? 12.475 -19.610 -22.882 1.00 12.41 38 GLY A CA 3
ATOM 3206 C C . GLY A 1 38 ? 12.885 -18.470 -23.793 1.00 1.42 38 GLY A C 3
ATOM 3207 O O . GLY A 1 38 ? 13.482 -18.693 -24.847 1.00 11.54 38 GLY A O 3
ATOM 3211 N N . ILE A 1 39 ? 12.564 -17.246 -23.388 1.00 13.33 39 ILE A N 3
ATOM 3212 C CA . ILE A 1 39 ? 12.902 -16.067 -24.176 1.00 25.24 39 ILE A CA 3
ATOM 3213 C C . ILE A 1 39 ? 14.291 -15.548 -23.819 1.00 22.00 39 ILE A C 3
ATOM 3214 O O . ILE A 1 39 ? 14.679 -15.534 -22.651 1.00 32.35 39 ILE A O 3
ATOM 3230 N N . ASP A 1 40 ? 15.035 -15.120 -24.833 1.00 21.10 40 ASP A N 3
ATOM 3231 C CA . ASP A 1 40 ? 16.380 -14.597 -24.627 1.00 5.53 40 ASP A CA 3
ATOM 3232 C C . ASP A 1 40 ? 16.358 -13.077 -24.492 1.00 74.14 40 ASP A C 3
ATOM 3233 O O . ASP A 1 40 ? 15.550 -12.386 -25.115 1.00 25.52 40 ASP A O 3
ATOM 3242 N N . PRO A 1 41 ? 17.263 -12.543 -23.660 1.00 3.31 41 PRO A N 3
ATOM 3243 C CA . PRO A 1 41 ? 17.367 -11.100 -23.424 1.00 1.43 41 PRO A CA 3
ATOM 3244 C C . PRO A 1 41 ? 17.899 -10.350 -24.641 1.00 15.15 41 PRO A C 3
ATOM 3245 O O . PRO A 1 41 ? 17.525 -9.204 -24.887 1.00 1.11 41 PRO A O 3
ATOM 3256 N N . ASN A 1 42 ? 18.772 -11.005 -25.399 1.00 10.15 42 ASN A N 3
ATOM 3257 C CA . ASN A 1 42 ? 19.355 -10.399 -26.590 1.00 71.34 42 ASN A CA 3
ATOM 3258 C C . ASN A 1 42 ? 18.563 -10.781 -27.837 1.00 70.13 42 ASN A C 3
ATOM 3259 O O . ASN A 1 42 ? 19.025 -10.590 -28.963 1.00 13.15 42 ASN A O 3
ATOM 3270 N N . LYS A 1 43 ? 17.367 -11.322 -27.629 1.00 41.45 43 LYS A N 3
ATOM 3271 C CA . LYS A 1 43 ? 16.509 -11.729 -28.735 1.00 75.03 43 LYS A CA 3
ATOM 3272 C C . LYS A 1 43 ? 15.179 -10.982 -28.696 1.00 21.13 43 LYS A C 3
ATOM 3273 O O . LYS A 1 43 ? 14.355 -11.112 -29.601 1.00 45.15 43 LYS A O 3
ATOM 3292 N N . VAL A 1 44 ? 14.977 -10.199 -27.641 1.00 52.41 44 VAL A N 3
ATOM 3293 C CA . VAL A 1 44 ? 13.748 -9.429 -27.485 1.00 45.32 44 VAL A CA 3
ATOM 3294 C C . VAL A 1 44 ? 14.023 -8.085 -26.820 1.00 41.42 44 VAL A C 3
ATOM 3295 O O . VAL A 1 44 ? 15.036 -7.912 -26.143 1.00 61.21 44 VAL A O 3
ATOM 3308 N N . GLN A 1 45 ? 13.114 -7.136 -27.018 1.00 55.11 45 GLN A N 3
ATOM 3309 C CA . GLN A 1 45 ? 13.258 -5.806 -26.437 1.00 64.42 45 GLN A CA 3
ATOM 3310 C C . GLN A 1 45 ? 11.938 -5.324 -25.845 1.00 61.15 45 GLN A C 3
ATOM 3311 O O . GLN A 1 45 ? 10.863 -5.713 -26.301 1.00 54.14 45 GLN A O 3
ATOM 3325 N N . VAL A 1 46 ? 12.027 -4.475 -24.827 1.00 11.23 46 VAL A N 3
ATOM 3326 C CA . VAL A 1 46 ? 10.839 -3.939 -24.173 1.00 3.44 46 VAL A CA 3
ATOM 3327 C C . VAL A 1 46 ? 10.765 -2.423 -24.324 1.00 63.42 46 VAL A C 3
ATOM 3328 O O . VAL A 1 46 ? 11.769 -1.725 -24.179 1.00 14.35 46 VAL A O 3
ATOM 3341 N N . TYR A 1 47 ? 9.571 -1.922 -24.617 1.00 11.50 47 TYR A N 3
ATOM 3342 C CA . TYR A 1 47 ? 9.366 -0.488 -24.790 1.00 74.44 47 TYR A CA 3
ATOM 3343 C C . TYR A 1 47 ? 8.157 -0.011 -23.992 1.00 14.31 47 TYR A C 3
ATOM 3344 O O . TYR A 1 47 ? 7.117 -0.671 -23.962 1.00 1.14 47 TYR A O 3
ATOM 3362 N N . LEU A 1 48 ? 8.300 1.142 -23.347 1.00 20.55 48 LEU A N 3
ATOM 3363 C CA . LEU A 1 48 ? 7.220 1.710 -22.547 1.00 43.43 48 LEU A CA 3
ATOM 3364 C C . LEU A 1 48 ? 6.428 2.735 -23.353 1.00 4.41 48 LEU A C 3
ATOM 3365 O O . LEU A 1 48 ? 7.004 3.614 -23.997 1.00 32.30 48 LEU A O 3
ATOM 3381 N N . LEU A 1 49 ? 5.106 2.619 -23.311 1.00 12.12 49 LEU A N 3
ATOM 3382 C CA . LEU A 1 49 ? 4.234 3.537 -24.035 1.00 55.11 49 LEU A CA 3
ATOM 3383 C C . LEU A 1 49 ? 3.696 4.623 -23.108 1.00 73.42 49 LEU A C 3
ATOM 3384 O O . LEU A 1 49 ? 3.143 4.330 -22.047 1.00 2.12 49 LEU A O 3
ATOM 3400 N N . LEU A 1 50 ? 3.859 5.876 -23.517 1.00 12.14 50 LEU A N 3
ATOM 3401 C CA . LEU A 1 50 ? 3.387 7.006 -22.724 1.00 45.50 50 LEU A CA 3
ATOM 3402 C C . LEU A 1 50 ? 2.606 7.990 -23.589 1.00 45.33 50 LEU A C 3
ATOM 3403 O O . LEU A 1 50 ? 2.347 7.729 -24.764 1.00 44.30 50 LEU A O 3
ATOM 3419 N N . SER A 1 51 ? 2.236 9.123 -23.001 1.00 12.11 51 SER A N 3
ATOM 3420 C CA . SER A 1 51 ? 1.483 10.146 -23.718 1.00 21.05 51 SER A CA 3
ATOM 3421 C C . SER A 1 51 ? 1.733 11.526 -23.116 1.00 34.41 51 SER A C 3
ATOM 3422 O O . SER A 1 51 ? 0.901 12.425 -23.231 1.00 21.03 51 SER A O 3
ATOM 3430 N N . GLY A 1 52 ? 2.886 11.684 -22.473 1.00 52.42 52 GLY A N 3
ATOM 3431 C CA . GLY A 1 52 ? 3.226 12.956 -21.862 1.00 54.24 52 GLY A CA 3
ATOM 3432 C C . GLY A 1 52 ? 4.443 13.598 -22.498 1.00 21.31 52 GLY A C 3
ATOM 3433 O O . GLY A 1 52 ? 4.460 14.804 -22.746 1.00 33.55 52 GLY A O 3
ATOM 3437 N N . ASP A 1 53 ? 5.465 12.791 -22.761 1.00 2.01 53 ASP A N 3
ATOM 3438 C CA . ASP A 1 53 ? 6.693 13.287 -23.371 1.00 5.11 53 ASP A CA 3
ATOM 3439 C C . ASP A 1 53 ? 7.692 12.153 -23.582 1.00 53.12 53 ASP A C 3
ATOM 3440 O O . ASP A 1 53 ? 8.894 12.327 -23.385 1.00 65.20 53 ASP A O 3
ATOM 3449 N N . ASP A 1 54 ? 7.185 10.993 -23.983 1.00 74.42 54 ASP A N 3
ATOM 3450 C CA . ASP A 1 54 ? 8.032 9.830 -24.221 1.00 74.42 54 ASP A CA 3
ATOM 3451 C C . ASP A 1 54 ? 8.187 9.567 -25.716 1.00 1.40 54 ASP A C 3
ATOM 3452 O O . ASP A 1 54 ? 8.966 8.709 -26.128 1.00 42.33 54 ASP A O 3
ATOM 3461 N N . GLY A 1 55 ? 7.439 10.313 -26.524 1.00 35.34 55 GLY A N 3
ATOM 3462 C CA . GLY A 1 55 ? 7.507 10.145 -27.963 1.00 61.24 55 GLY A CA 3
ATOM 3463 C C . GLY A 1 55 ? 6.667 8.982 -28.452 1.00 70.42 55 GLY A C 3
ATOM 3464 O O . GLY A 1 55 ? 6.746 8.597 -29.619 1.00 13.35 55 GLY A O 3
ATOM 3468 N N . ALA A 1 56 ? 5.861 8.418 -27.558 1.00 5.54 56 ALA A N 3
ATOM 3469 C CA . ALA A 1 56 ? 5.003 7.292 -27.904 1.00 42.53 56 ALA A CA 3
ATOM 3470 C C . ALA A 1 56 ? 5.830 6.063 -28.264 1.00 72.43 56 ALA A C 3
ATOM 3471 O O . ALA A 1 56 ? 6.523 6.046 -29.281 1.00 32.21 56 ALA A O 3
ATOM 3478 N N . GLU A 1 57 ? 5.752 5.036 -27.423 1.00 72.15 57 GLU A N 3
ATOM 3479 C CA . GLU A 1 57 ? 6.495 3.803 -27.654 1.00 31.42 57 GLU A CA 3
ATOM 3480 C C . GLU A 1 57 ? 7.994 4.078 -27.737 1.00 75.15 57 GLU A C 3
ATOM 3481 O O . GLU A 1 57 ? 8.521 4.377 -28.809 1.00 35.24 57 GLU A O 3
ATOM 3493 N N . GLN A 1 58 ? 8.672 3.975 -26.599 1.00 44.25 58 GLN A N 3
ATOM 3494 C CA . GLN A 1 58 ? 10.110 4.214 -26.544 1.00 13.42 58 GLN A CA 3
ATOM 3495 C C . GLN A 1 58 ? 10.822 3.082 -25.811 1.00 11.43 58 GLN A C 3
ATOM 3496 O O . GLN A 1 58 ? 10.364 2.595 -24.777 1.00 61.31 58 GLN A O 3
ATOM 3510 N N . PRO A 1 59 ? 11.969 2.653 -26.357 1.00 24.14 59 PRO A N 3
ATOM 3511 C CA . PRO A 1 59 ? 12.769 1.573 -25.771 1.00 4.34 59 PRO A CA 3
ATOM 3512 C C . PRO A 1 59 ? 13.433 1.988 -24.462 1.00 42.41 59 PRO A C 3
ATOM 3513 O O . PRO A 1 59 ? 13.667 3.174 -24.221 1.00 64.54 59 PRO A O 3
ATOM 3524 N N . LEU A 1 60 ? 13.735 1.006 -23.620 1.00 13.53 60 LEU A N 3
ATOM 3525 C CA . LEU A 1 60 ? 14.373 1.270 -22.335 1.00 31.14 60 LEU A CA 3
ATOM 3526 C C . LEU A 1 60 ? 15.604 0.389 -22.147 1.00 50.12 60 LEU A C 3
ATOM 3527 O O . LEU A 1 60 ? 15.744 -0.646 -22.799 1.00 1.22 60 LEU A O 3
ATOM 3543 N N . SER A 1 61 ? 16.493 0.806 -21.251 1.00 73.01 61 SER A N 3
ATOM 3544 C CA . SER A 1 61 ? 17.713 0.056 -20.979 1.00 22.23 61 SER A CA 3
ATOM 3545 C C . SER A 1 61 ? 17.432 -1.119 -20.047 1.00 70.53 61 SER A C 3
ATOM 3546 O O . SER A 1 61 ? 16.650 -1.005 -19.103 1.00 11.04 61 SER A O 3
ATOM 3554 N N . LEU A 1 62 ? 18.075 -2.249 -20.321 1.00 31.45 62 LEU A N 3
ATOM 3555 C CA . LEU A 1 62 ? 17.895 -3.448 -19.508 1.00 3.40 62 LEU A CA 3
ATOM 3556 C C . LEU A 1 62 ? 18.585 -3.297 -18.156 1.00 64.20 62 LEU A C 3
ATOM 3557 O O . LEU A 1 62 ? 18.325 -4.060 -17.227 1.00 32.20 62 LEU A O 3
ATOM 3573 N N . ASN A 1 63 ? 19.465 -2.306 -18.054 1.00 24.44 63 ASN A N 3
ATOM 3574 C CA . ASN A 1 63 ? 20.192 -2.055 -16.814 1.00 50.44 63 ASN A CA 3
ATOM 3575 C C . ASN A 1 63 ? 19.477 -1.006 -15.968 1.00 34.11 63 ASN A C 3
ATOM 3576 O O . ASN A 1 63 ? 20.087 -0.358 -15.117 1.00 14.12 63 ASN A O 3
ATOM 3587 N N . HIS A 1 64 ? 18.179 -0.845 -16.207 1.00 31.10 64 HIS A N 3
ATOM 3588 C CA . HIS A 1 64 ? 17.379 0.124 -15.466 1.00 24.22 64 HIS A CA 3
ATOM 3589 C C . HIS A 1 64 ? 16.474 -0.577 -14.458 1.00 15.13 64 HIS A C 3
ATOM 3590 O O . HIS A 1 64 ? 15.847 -1.595 -14.752 1.00 63.32 64 HIS A O 3
ATOM 3604 N N . PRO A 1 65 ? 16.402 -0.021 -13.239 1.00 54.13 65 PRO A N 3
ATOM 3605 C CA . PRO A 1 65 ? 15.575 -0.576 -12.163 1.00 64.22 65 PRO A CA 3
ATOM 3606 C C . PRO A 1 65 ? 14.084 -0.412 -12.434 1.00 12.32 65 PRO A C 3
ATOM 3607 O O . PRO A 1 65 ? 13.628 0.665 -12.819 1.00 23.32 65 PRO A O 3
ATOM 3618 N N . ALA A 1 66 ? 13.328 -1.486 -12.229 1.00 40.44 66 ALA A N 3
ATOM 3619 C CA . ALA A 1 66 ? 11.887 -1.459 -12.449 1.00 43.21 66 ALA A CA 3
ATOM 3620 C C . ALA A 1 66 ? 11.228 -0.355 -11.630 1.00 54.52 66 ALA A C 3
ATOM 3621 O O . ALA A 1 66 ? 10.240 0.242 -12.058 1.00 61.23 66 ALA A O 3
ATOM 3628 N N . GLU A 1 67 ? 11.780 -0.088 -10.451 1.00 32.45 67 GLU A N 3
ATOM 3629 C CA . GLU A 1 67 ? 11.243 0.944 -9.572 1.00 35.22 67 GLU A CA 3
ATOM 3630 C C . GLU A 1 67 ? 11.228 2.300 -10.271 1.00 53.11 67 GLU A C 3
ATOM 3631 O O . GLU A 1 67 ? 10.481 3.200 -9.887 1.00 0.31 67 GLU A O 3
ATOM 3643 N N . ARG A 1 68 ? 12.058 2.438 -11.299 1.00 44.13 68 ARG A N 3
ATOM 3644 C CA . ARG A 1 68 ? 12.143 3.684 -12.051 1.00 53.24 68 ARG A CA 3
ATOM 3645 C C . ARG A 1 68 ? 10.886 3.899 -12.890 1.00 64.14 68 ARG A C 3
ATOM 3646 O O . ARG A 1 68 ? 10.679 4.975 -13.454 1.00 25.51 68 ARG A O 3
ATOM 3667 N N . LEU A 1 69 ? 10.051 2.869 -12.969 1.00 41.15 69 LEU A N 3
ATOM 3668 C CA . LEU A 1 69 ? 8.815 2.944 -13.740 1.00 54.21 69 LEU A CA 3
ATOM 3669 C C . LEU A 1 69 ? 7.699 2.159 -13.057 1.00 50.54 69 LEU A C 3
ATOM 3670 O O . LEU A 1 69 ? 7.081 1.284 -13.665 1.00 0.53 69 LEU A O 3
ATOM 3686 N N . ILE A 1 70 ? 7.445 2.480 -11.793 1.00 65.11 70 ILE A N 3
ATOM 3687 C CA . ILE A 1 70 ? 6.402 1.807 -11.030 1.00 11.15 70 ILE A CA 3
ATOM 3688 C C . ILE A 1 70 ? 5.015 2.207 -11.522 1.00 45.24 70 ILE A C 3
ATOM 3689 O O . ILE A 1 70 ? 4.710 3.392 -11.654 1.00 33.40 70 ILE A O 3
ATOM 3705 N N . GLY A 1 71 ? 4.178 1.210 -11.792 1.00 65.13 71 GLY A N 3
ATOM 3706 C CA . GLY A 1 71 ? 2.833 1.478 -12.266 1.00 42.01 71 GLY A CA 3
ATOM 3707 C C . GLY A 1 71 ? 2.781 1.711 -13.763 1.00 23.20 71 GLY A C 3
ATOM 3708 O O . GLY A 1 71 ? 1.703 1.860 -14.339 1.00 64.11 71 GLY A O 3
ATOM 3712 N N . LYS A 1 72 ? 3.949 1.744 -14.396 1.00 21.12 72 LYS A N 3
ATOM 3713 C CA . LYS A 1 72 ? 4.034 1.961 -15.835 1.00 61.32 72 LYS A CA 3
ATOM 3714 C C . LYS A 1 72 ? 3.885 0.646 -16.593 1.00 71.53 72 LYS A C 3
ATOM 3715 O O . LYS A 1 72 ? 4.432 -0.381 -16.190 1.00 72.20 72 LYS A O 3
ATOM 3734 N N . LYS A 1 73 ? 3.142 0.684 -17.694 1.00 62.44 73 LYS A N 3
ATOM 3735 C CA . LYS A 1 73 ? 2.923 -0.504 -18.511 1.00 71.04 73 LYS A CA 3
ATOM 3736 C C . LYS A 1 73 ? 3.926 -0.568 -19.659 1.00 21.03 73 LYS A C 3
ATOM 3737 O O . LYS A 1 73 ? 4.155 0.423 -20.353 1.00 53.40 73 LYS A O 3
ATOM 3756 N N . LEU A 1 74 ? 4.521 -1.740 -19.853 1.00 40.35 74 LEU A N 3
ATOM 3757 C CA . LEU A 1 74 ? 5.499 -1.933 -20.918 1.00 61.54 74 LEU A CA 3
ATOM 3758 C C . LEU A 1 74 ? 5.050 -3.032 -21.877 1.00 23.25 74 LEU A C 3
ATOM 3759 O O . LEU A 1 74 ? 4.177 -3.837 -21.551 1.00 10.40 74 LEU A O 3
ATOM 3775 N N . LYS A 1 75 ? 5.655 -3.062 -23.059 1.00 51.34 75 LYS A N 3
ATOM 3776 C CA . LYS A 1 75 ? 5.321 -4.063 -24.065 1.00 22.51 75 LYS A CA 3
ATOM 3777 C C . LYS A 1 75 ? 6.571 -4.804 -24.531 1.00 52.42 75 LYS A C 3
ATOM 3778 O O . LYS A 1 75 ? 7.622 -4.198 -24.738 1.00 4.11 75 LYS A O 3
ATOM 3797 N N . VAL A 1 76 ? 6.448 -6.117 -24.696 1.00 42.14 76 VAL A N 3
ATOM 3798 C CA . VAL A 1 76 ? 7.567 -6.939 -25.141 1.00 21.20 76 VAL A CA 3
ATOM 3799 C C . VAL A 1 76 ? 7.418 -7.323 -26.609 1.00 33.32 76 VAL A C 3
ATOM 3800 O O . VAL A 1 76 ? 6.468 -8.008 -26.989 1.00 52.20 76 VAL A O 3
ATOM 3813 N N . VAL A 1 77 ? 8.363 -6.878 -27.430 1.00 61.35 77 VAL A N 3
ATOM 3814 C CA . VAL A 1 77 ? 8.338 -7.177 -28.857 1.00 42.44 77 VAL A CA 3
ATOM 3815 C C . VAL A 1 77 ? 9.683 -7.719 -29.329 1.00 35.40 77 VAL A C 3
ATOM 3816 O O . VAL A 1 77 ? 10.740 -7.364 -28.809 1.00 24.21 77 VAL A O 3
ATOM 3829 N N . PRO A 1 78 ? 9.643 -8.601 -30.339 1.00 22.43 78 PRO A N 3
ATOM 3830 C CA . PRO A 1 78 ? 10.850 -9.212 -30.904 1.00 41.21 78 PRO A CA 3
ATOM 3831 C C . PRO A 1 78 ? 11.696 -8.210 -31.682 1.00 62.04 78 PRO A C 3
ATOM 3832 O O . PRO A 1 78 ? 11.182 -7.217 -32.200 1.00 23.24 78 PRO A O 3
ATOM 3843 N N . LEU A 1 79 ? 12.995 -8.476 -31.763 1.00 22.25 79 LEU A N 3
ATOM 3844 C CA . LEU A 1 79 ? 13.913 -7.598 -32.479 1.00 44.30 79 LEU A CA 3
ATOM 3845 C C . LEU A 1 79 ? 14.403 -8.254 -33.766 1.00 35.30 79 LEU A C 3
ATOM 3846 O O . LEU A 1 79 ? 13.782 -9.189 -34.273 1.00 3.04 79 LEU A O 3
ATOM 3862 N N . MET A 1 1 ? -0.454 -2.393 1.688 1.00 40.40 1 MET A N 4
ATOM 3863 C CA . MET A 1 1 ? -0.037 -0.996 1.658 1.00 43.44 1 MET A CA 4
ATOM 3864 C C . MET A 1 1 ? 0.661 -0.665 0.342 1.00 20.10 1 MET A C 4
ATOM 3865 O O . MET A 1 1 ? 1.666 -1.282 -0.010 1.00 52.04 1 MET A O 4
ATOM 3879 N N . ALA A 1 2 ? 0.121 0.312 -0.380 1.00 22.41 2 ALA A N 4
ATOM 3880 C CA . ALA A 1 2 ? 0.693 0.725 -1.655 1.00 64.53 2 ALA A CA 4
ATOM 3881 C C . ALA A 1 2 ? 0.642 -0.410 -2.673 1.00 51.11 2 ALA A C 4
ATOM 3882 O O . ALA A 1 2 ? 0.081 -1.473 -2.404 1.00 44.44 2 ALA A O 4
ATOM 3889 N N . ASP A 1 3 ? 1.229 -0.177 -3.842 1.00 11.13 3 ASP A N 4
ATOM 3890 C CA . ASP A 1 3 ? 1.250 -1.180 -4.900 1.00 42.11 3 ASP A CA 4
ATOM 3891 C C . ASP A 1 3 ? 2.504 -1.039 -5.757 1.00 63.02 3 ASP A C 4
ATOM 3892 O O . ASP A 1 3 ? 2.602 -0.136 -6.589 1.00 35.42 3 ASP A O 4
ATOM 3901 N N . ARG A 1 4 ? 3.462 -1.936 -5.548 1.00 32.43 4 ARG A N 4
ATOM 3902 C CA . ARG A 1 4 ? 4.711 -1.911 -6.299 1.00 52.33 4 ARG A CA 4
ATOM 3903 C C . ARG A 1 4 ? 4.791 -3.092 -7.262 1.00 33.24 4 ARG A C 4
ATOM 3904 O O . ARG A 1 4 ? 5.273 -4.167 -6.904 1.00 20.41 4 ARG A O 4
ATOM 3925 N N . THR A 1 5 ? 4.314 -2.886 -8.485 1.00 52.43 5 THR A N 4
ATOM 3926 C CA . THR A 1 5 ? 4.329 -3.933 -9.499 1.00 24.05 5 THR A CA 4
ATOM 3927 C C . THR A 1 5 ? 4.388 -3.340 -10.902 1.00 13.14 5 THR A C 4
ATOM 3928 O O . THR A 1 5 ? 4.095 -2.160 -11.099 1.00 61.34 5 THR A O 4
ATOM 3939 N N . ILE A 1 6 ? 4.766 -4.165 -11.872 1.00 43.42 6 ILE A N 4
ATOM 3940 C CA . ILE A 1 6 ? 4.861 -3.721 -13.257 1.00 53.24 6 ILE A CA 4
ATOM 3941 C C . ILE A 1 6 ? 4.271 -4.757 -14.208 1.00 14.10 6 ILE A C 4
ATOM 3942 O O . ILE A 1 6 ? 4.588 -5.943 -14.123 1.00 41.33 6 ILE A O 4
ATOM 3958 N N . GLU A 1 7 ? 3.411 -4.300 -15.113 1.00 43.35 7 GLU A N 4
ATOM 3959 C CA . GLU A 1 7 ? 2.778 -5.188 -16.081 1.00 53.20 7 GLU A CA 4
ATOM 3960 C C . GLU A 1 7 ? 3.529 -5.170 -17.409 1.00 53.33 7 GLU A C 4
ATOM 3961 O O . GLU A 1 7 ? 3.917 -4.110 -17.902 1.00 32.24 7 GLU A O 4
ATOM 3973 N N . VAL A 1 8 ? 3.731 -6.351 -17.984 1.00 74.14 8 VAL A N 4
ATOM 3974 C CA . VAL A 1 8 ? 4.434 -6.472 -19.256 1.00 23.34 8 VAL A CA 4
ATOM 3975 C C . VAL A 1 8 ? 3.647 -7.330 -20.240 1.00 51.51 8 VAL A C 4
ATOM 3976 O O . VAL A 1 8 ? 3.214 -8.433 -19.909 1.00 11.42 8 VAL A O 4
ATOM 3989 N N . GLU A 1 9 ? 3.466 -6.814 -21.452 1.00 70.21 9 GLU A N 4
ATOM 3990 C CA . GLU A 1 9 ? 2.730 -7.533 -22.485 1.00 71.51 9 GLU A CA 4
ATOM 3991 C C . GLU A 1 9 ? 3.658 -8.454 -23.273 1.00 55.34 9 GLU A C 4
ATOM 3992 O O . GLU A 1 9 ? 4.522 -7.992 -24.020 1.00 11.34 9 GLU A O 4
ATOM 4004 N N . LEU A 1 10 ? 3.472 -9.758 -23.102 1.00 44.12 10 LEU A N 4
ATOM 4005 C CA . LEU A 1 10 ? 4.292 -10.745 -23.797 1.00 3.34 10 LEU A CA 4
ATOM 4006 C C . LEU A 1 10 ? 3.799 -10.955 -25.225 1.00 11.24 10 LEU A C 4
ATOM 4007 O O . LEU A 1 10 ? 2.706 -10.528 -25.599 1.00 64.21 10 LEU A O 4
ATOM 4023 N N . PRO A 1 11 ? 4.621 -11.630 -26.042 1.00 32.04 11 PRO A N 4
ATOM 4024 C CA . PRO A 1 11 ? 4.288 -11.915 -27.441 1.00 0.24 11 PRO A CA 4
ATOM 4025 C C . PRO A 1 11 ? 3.161 -12.933 -27.572 1.00 71.45 11 PRO A C 4
ATOM 4026 O O . PRO A 1 11 ? 2.928 -13.735 -26.669 1.00 73.32 11 PRO A O 4
ATOM 4037 N N . ASN A 1 12 ? 2.465 -12.896 -28.704 1.00 40.22 12 ASN A N 4
ATOM 4038 C CA . ASN A 1 12 ? 1.362 -13.816 -28.954 1.00 33.31 12 ASN A CA 4
ATOM 4039 C C . ASN A 1 12 ? 0.051 -13.255 -28.411 1.00 2.23 12 ASN A C 4
ATOM 4040 O O . ASN A 1 12 ? -0.838 -14.004 -28.006 1.00 52.05 12 ASN A O 4
ATOM 4051 N N . LYS A 1 13 ? -0.061 -11.931 -28.405 1.00 14.13 13 LYS A N 4
ATOM 4052 C CA . LYS A 1 13 ? -1.263 -11.267 -27.914 1.00 0.15 13 LYS A CA 4
ATOM 4053 C C . LYS A 1 13 ? -1.564 -11.680 -26.476 1.00 71.24 13 LYS A C 4
ATOM 4054 O O . LYS A 1 13 ? -2.722 -11.869 -26.106 1.00 33.12 13 LYS A O 4
ATOM 4073 N N . GLN A 1 14 ? -0.515 -11.817 -25.673 1.00 25.15 14 GLN A N 4
ATOM 4074 C CA . GLN A 1 14 ? -0.668 -12.207 -24.276 1.00 33.00 14 GLN A CA 4
ATOM 4075 C C . GLN A 1 14 ? -0.002 -11.194 -23.351 1.00 44.13 14 GLN A C 4
ATOM 4076 O O . GLN A 1 14 ? 0.936 -10.501 -23.747 1.00 23.44 14 GLN A O 4
ATOM 4090 N N . ARG A 1 15 ? -0.492 -11.112 -22.119 1.00 33.51 15 ARG A N 4
ATOM 4091 C CA . ARG A 1 15 ? 0.055 -10.183 -21.138 1.00 40.45 15 ARG A CA 4
ATOM 4092 C C . ARG A 1 15 ? 0.194 -10.851 -19.774 1.00 3.11 15 ARG A C 4
ATOM 4093 O O . ARG A 1 15 ? -0.597 -11.723 -19.413 1.00 53.21 15 ARG A O 4
ATOM 4114 N N . THR A 1 16 ? 1.207 -10.437 -19.018 1.00 52.12 16 THR A N 4
ATOM 4115 C CA . THR A 1 16 ? 1.451 -10.996 -17.695 1.00 2.13 16 THR A CA 4
ATOM 4116 C C . THR A 1 16 ? 1.975 -9.932 -16.737 1.00 23.22 16 THR A C 4
ATOM 4117 O O . THR A 1 16 ? 2.730 -9.044 -17.132 1.00 42.34 16 THR A O 4
ATOM 4128 N N . VAL A 1 17 ? 1.571 -10.028 -15.474 1.00 71.42 17 VAL A N 4
ATOM 4129 C CA . VAL A 1 17 ? 2.002 -9.075 -14.459 1.00 14.13 17 VAL A CA 4
ATOM 4130 C C . VAL A 1 17 ? 3.165 -9.628 -13.644 1.00 23.02 17 VAL A C 4
ATOM 4131 O O . VAL A 1 17 ? 3.191 -10.811 -13.304 1.00 61.31 17 VAL A O 4
ATOM 4144 N N . ILE A 1 18 ? 4.126 -8.764 -13.333 1.00 61.42 18 ILE A N 4
ATOM 4145 C CA . ILE A 1 18 ? 5.292 -9.167 -12.556 1.00 41.54 18 ILE A CA 4
ATOM 4146 C C . ILE A 1 18 ? 5.543 -8.202 -11.402 1.00 33.31 18 ILE A C 4
ATOM 4147 O O . ILE A 1 18 ? 5.014 -7.092 -11.382 1.00 4.41 18 ILE A O 4
ATOM 4163 N N . ASN A 1 19 ? 6.354 -8.635 -10.442 1.00 61.13 19 ASN A N 4
ATOM 4164 C CA . ASN A 1 19 ? 6.676 -7.810 -9.284 1.00 45.40 19 ASN A CA 4
ATOM 4165 C C . ASN A 1 19 ? 8.177 -7.546 -9.205 1.00 21.15 19 ASN A C 4
ATOM 4166 O O . ASN A 1 19 ? 8.988 -8.456 -9.377 1.00 62.01 19 ASN A O 4
ATOM 4177 N N . VAL A 1 20 ? 8.540 -6.295 -8.941 1.00 54.54 20 VAL A N 4
ATOM 4178 C CA . VAL A 1 20 ? 9.942 -5.911 -8.837 1.00 43.20 20 VAL A CA 4
ATOM 4179 C C . VAL A 1 20 ? 10.141 -4.840 -7.770 1.00 23.31 20 VAL A C 4
ATOM 4180 O O . VAL A 1 20 ? 9.535 -3.770 -7.829 1.00 22.41 20 VAL A O 4
ATOM 4193 N N . ARG A 1 21 ? 10.995 -5.136 -6.795 1.00 52.10 21 ARG A N 4
ATOM 4194 C CA . ARG A 1 21 ? 11.274 -4.199 -5.713 1.00 55.14 21 ARG A CA 4
ATOM 4195 C C . ARG A 1 21 ? 12.411 -3.255 -6.091 1.00 64.24 21 ARG A C 4
ATOM 4196 O O . ARG A 1 21 ? 13.203 -3.528 -6.994 1.00 53.34 21 ARG A O 4
ATOM 4217 N N . PRO A 1 22 ? 12.497 -2.118 -5.385 1.00 53.14 22 PRO A N 4
ATOM 4218 C CA . PRO A 1 22 ? 13.534 -1.111 -5.629 1.00 12.12 22 PRO A CA 4
ATOM 4219 C C . PRO A 1 22 ? 14.918 -1.591 -5.208 1.00 24.24 22 PRO A C 4
ATOM 4220 O O . PRO A 1 22 ? 15.255 -1.584 -4.024 1.00 62.24 22 PRO A O 4
ATOM 4231 N N . GLY A 1 23 ? 15.718 -2.008 -6.185 1.00 30.12 23 GLY A N 4
ATOM 4232 C CA . GLY A 1 23 ? 17.057 -2.486 -5.895 1.00 3.35 23 GLY A CA 4
ATOM 4233 C C . GLY A 1 23 ? 17.724 -3.111 -7.103 1.00 63.43 23 GLY A C 4
ATOM 4234 O O . GLY A 1 23 ? 18.779 -2.654 -7.546 1.00 22.52 23 GLY A O 4
ATOM 4238 N N . LEU A 1 24 ? 17.110 -4.161 -7.639 1.00 4.24 24 LEU A N 4
ATOM 4239 C CA . LEU A 1 24 ? 17.652 -4.852 -8.803 1.00 62.24 24 LEU A CA 4
ATOM 4240 C C . LEU A 1 24 ? 17.164 -4.206 -10.096 1.00 33.30 24 LEU A C 4
ATOM 4241 O O . LEU A 1 24 ? 16.201 -3.439 -10.095 1.00 14.24 24 LEU A O 4
ATOM 4257 N N . THR A 1 25 ? 17.833 -4.524 -11.200 1.00 1.30 25 THR A N 4
ATOM 4258 C CA . THR A 1 25 ? 17.467 -3.976 -12.500 1.00 1.31 25 THR A CA 4
ATOM 4259 C C . THR A 1 25 ? 16.333 -4.773 -13.133 1.00 71.42 25 THR A C 4
ATOM 4260 O O . THR A 1 25 ? 16.016 -5.879 -12.692 1.00 61.03 25 THR A O 4
ATOM 4271 N N . LEU A 1 26 ? 15.725 -4.207 -14.169 1.00 74.04 26 LEU A N 4
ATOM 4272 C CA . LEU A 1 26 ? 14.625 -4.866 -14.865 1.00 33.41 26 LEU A CA 4
ATOM 4273 C C . LEU A 1 26 ? 15.076 -6.196 -15.461 1.00 43.21 26 LEU A C 4
ATOM 4274 O O . LEU A 1 26 ? 14.299 -7.147 -15.546 1.00 2.04 26 LEU A O 4
ATOM 4290 N N . LYS A 1 27 ? 16.339 -6.256 -15.872 1.00 14.34 27 LYS A N 4
ATOM 4291 C CA . LYS A 1 27 ? 16.897 -7.469 -16.457 1.00 34.01 27 LYS A CA 4
ATOM 4292 C C . LYS A 1 27 ? 16.896 -8.611 -15.446 1.00 14.04 27 LYS A C 4
ATOM 4293 O O . LYS A 1 27 ? 16.583 -9.752 -15.785 1.00 40.41 27 LYS A O 4
ATOM 4312 N N . GLU A 1 28 ? 17.246 -8.295 -14.203 1.00 20.33 28 GLU A N 4
ATOM 4313 C CA . GLU A 1 28 ? 17.284 -9.296 -13.143 1.00 24.20 28 GLU A CA 4
ATOM 4314 C C . GLU A 1 28 ? 15.875 -9.648 -12.676 1.00 31.30 28 GLU A C 4
ATOM 4315 O O . GLU A 1 28 ? 15.637 -10.736 -12.151 1.00 2.52 28 GLU A O 4
ATOM 4327 N N . ALA A 1 29 ? 14.944 -8.720 -12.871 1.00 61.11 29 ALA A N 4
ATOM 4328 C CA . ALA A 1 29 ? 13.558 -8.932 -12.472 1.00 24.02 29 ALA A CA 4
ATOM 4329 C C . ALA A 1 29 ? 12.806 -9.752 -13.514 1.00 60.31 29 ALA A C 4
ATOM 4330 O O . ALA A 1 29 ? 11.861 -10.472 -13.189 1.00 21.53 29 ALA A O 4
ATOM 4337 N N . LEU A 1 30 ? 13.230 -9.639 -14.768 1.00 13.40 30 LEU A N 4
ATOM 4338 C CA . LEU A 1 30 ? 12.595 -10.370 -15.859 1.00 42.33 30 LEU A CA 4
ATOM 4339 C C . LEU A 1 30 ? 13.448 -11.561 -16.285 1.00 51.41 30 LEU A C 4
ATOM 4340 O O . LEU A 1 30 ? 13.042 -12.358 -17.130 1.00 71.54 30 LEU A O 4
ATOM 4356 N N . LYS A 1 31 ? 14.632 -11.676 -15.693 1.00 34.14 31 LYS A N 4
ATOM 4357 C CA . LYS A 1 31 ? 15.541 -12.771 -16.007 1.00 24.32 31 LYS A CA 4
ATOM 4358 C C . LYS A 1 31 ? 14.846 -14.119 -15.846 1.00 23.45 31 LYS A C 4
ATOM 4359 O O . LYS A 1 31 ? 14.665 -14.856 -16.815 1.00 74.12 31 LYS A O 4
ATOM 4378 N N . LYS A 1 32 ? 14.458 -14.436 -14.615 1.00 20.21 32 LYS A N 4
ATOM 4379 C CA . LYS A 1 32 ? 13.780 -15.694 -14.326 1.00 61.41 32 LYS A CA 4
ATOM 4380 C C . LYS A 1 32 ? 12.529 -15.848 -15.185 1.00 11.10 32 LYS A C 4
ATOM 4381 O O . LYS A 1 32 ? 12.236 -16.935 -15.682 1.00 53.45 32 LYS A O 4
ATOM 4400 N N . ALA A 1 33 ? 11.796 -14.753 -15.356 1.00 11.52 33 ALA A N 4
ATOM 4401 C CA . ALA A 1 33 ? 10.579 -14.765 -16.158 1.00 34.35 33 ALA A CA 4
ATOM 4402 C C . ALA A 1 33 ? 10.886 -15.081 -17.617 1.00 61.14 33 ALA A C 4
ATOM 4403 O O . ALA A 1 33 ? 10.063 -15.665 -18.324 1.00 21.24 33 ALA A O 4
ATOM 4410 N N . LEU A 1 34 ? 12.075 -14.691 -18.064 1.00 73.14 34 LEU A N 4
ATOM 4411 C CA . LEU A 1 34 ? 12.491 -14.932 -19.442 1.00 31.24 34 LEU A CA 4
ATOM 4412 C C . LEU A 1 34 ? 12.841 -16.401 -19.655 1.00 63.24 34 LEU A C 4
ATOM 4413 O O . LEU A 1 34 ? 12.401 -17.021 -20.624 1.00 24.32 34 LEU A O 4
ATOM 4429 N N . LYS A 1 35 ? 13.634 -16.954 -18.744 1.00 4.43 35 LYS A N 4
ATOM 4430 C CA . LYS A 1 35 ? 14.042 -18.351 -18.829 1.00 51.00 35 LYS A CA 4
ATOM 4431 C C . LYS A 1 35 ? 12.826 -19.273 -18.839 1.00 5.55 35 LYS A C 4
ATOM 4432 O O . LYS A 1 35 ? 12.771 -20.235 -19.604 1.00 74.11 35 LYS A O 4
ATOM 4451 N N . VAL A 1 36 ? 11.854 -18.971 -17.984 1.00 52.21 36 VAL A N 4
ATOM 4452 C CA . VAL A 1 36 ? 10.638 -19.771 -17.896 1.00 50.43 36 VAL A CA 4
ATOM 4453 C C . VAL A 1 36 ? 9.768 -19.586 -19.134 1.00 51.34 36 VAL A C 4
ATOM 4454 O O . VAL A 1 36 ? 8.889 -20.401 -19.415 1.00 41.24 36 VAL A O 4
ATOM 4467 N N . ARG A 1 37 ? 10.019 -18.509 -19.872 1.00 10.01 37 ARG A N 4
ATOM 4468 C CA . ARG A 1 37 ? 9.258 -18.216 -21.080 1.00 71.35 37 ARG A CA 4
ATOM 4469 C C . ARG A 1 37 ? 10.032 -18.638 -22.326 1.00 21.11 37 ARG A C 4
ATOM 4470 O O . ARG A 1 37 ? 9.490 -18.654 -23.430 1.00 62.33 37 ARG A O 4
ATOM 4491 N N . GLY A 1 38 ? 11.304 -18.979 -22.139 1.00 52.52 38 GLY A N 4
ATOM 4492 C CA . GLY A 1 38 ? 12.132 -19.395 -23.256 1.00 11.02 38 GLY A CA 4
ATOM 4493 C C . GLY A 1 38 ? 12.612 -18.224 -24.090 1.00 1.10 38 GLY A C 4
ATOM 4494 O O . GLY A 1 38 ? 13.295 -18.410 -25.098 1.00 15.11 38 GLY A O 4
ATOM 4498 N N . ILE A 1 39 ? 12.254 -17.015 -23.671 1.00 0.11 39 ILE A N 4
ATOM 4499 C CA . ILE A 1 39 ? 12.653 -15.810 -24.387 1.00 54.42 39 ILE A CA 4
ATOM 4500 C C . ILE A 1 39 ? 14.070 -15.390 -24.011 1.00 55.12 39 ILE A C 4
ATOM 4501 O O . ILE A 1 39 ? 14.470 -15.490 -22.851 1.00 44.44 39 ILE A O 4
ATOM 4517 N N . ASP A 1 40 ? 14.823 -14.919 -24.999 1.00 13.21 40 ASP A N 4
ATOM 4518 C CA . ASP A 1 40 ? 16.195 -14.480 -24.772 1.00 31.42 40 ASP A CA 4
ATOM 4519 C C . ASP A 1 40 ? 16.262 -12.965 -24.611 1.00 14.15 40 ASP A C 4
ATOM 4520 O O . ASP A 1 40 ? 15.507 -12.216 -25.232 1.00 23.21 40 ASP A O 4
ATOM 4529 N N . PRO A 1 41 ? 17.185 -12.501 -23.756 1.00 11.54 41 PRO A N 4
ATOM 4530 C CA . PRO A 1 41 ? 17.372 -11.071 -23.492 1.00 52.32 41 PRO A CA 4
ATOM 4531 C C . PRO A 1 41 ? 17.966 -10.334 -24.688 1.00 2.25 41 PRO A C 4
ATOM 4532 O O . PRO A 1 41 ? 17.820 -9.119 -24.815 1.00 1.02 41 PRO A O 4
ATOM 4543 N N . ASN A 1 42 ? 18.637 -11.077 -25.562 1.00 34.54 42 ASN A N 4
ATOM 4544 C CA . ASN A 1 42 ? 19.253 -10.494 -26.747 1.00 44.23 42 ASN A CA 4
ATOM 4545 C C . ASN A 1 42 ? 18.449 -10.828 -28.000 1.00 32.44 42 ASN A C 4
ATOM 4546 O O . ASN A 1 42 ? 18.924 -10.652 -29.122 1.00 35.21 42 ASN A O 4
ATOM 4557 N N . LYS A 1 43 ? 17.227 -11.312 -27.800 1.00 3.32 43 LYS A N 4
ATOM 4558 C CA . LYS A 1 43 ? 16.354 -11.670 -28.911 1.00 43.34 43 LYS A CA 4
ATOM 4559 C C . LYS A 1 43 ? 15.016 -10.945 -28.808 1.00 2.24 43 LYS A C 4
ATOM 4560 O O . LYS A 1 43 ? 14.109 -11.179 -29.606 1.00 14.51 43 LYS A O 4
ATOM 4579 N N . VAL A 1 44 ? 14.901 -10.063 -27.820 1.00 30.04 44 VAL A N 4
ATOM 4580 C CA . VAL A 1 44 ? 13.675 -9.302 -27.613 1.00 54.13 44 VAL A CA 4
ATOM 4581 C C . VAL A 1 44 ? 13.979 -7.897 -27.107 1.00 14.52 44 VAL A C 4
ATOM 4582 O O . VAL A 1 44 ? 15.052 -7.642 -26.561 1.00 32.33 44 VAL A O 4
ATOM 4595 N N . GLN A 1 45 ? 13.026 -6.988 -27.291 1.00 43.05 45 GLN A N 4
ATOM 4596 C CA . GLN A 1 45 ? 13.193 -5.607 -26.853 1.00 30.40 45 GLN A CA 4
ATOM 4597 C C . GLN A 1 45 ? 12.001 -5.154 -26.016 1.00 71.35 45 GLN A C 4
ATOM 4598 O O . GLN A 1 45 ? 10.859 -5.522 -26.294 1.00 2.04 45 GLN A O 4
ATOM 4612 N N . VAL A 1 46 ? 12.274 -4.354 -24.991 1.00 10.30 46 VAL A N 4
ATOM 4613 C CA . VAL A 1 46 ? 11.224 -3.850 -24.114 1.00 10.40 46 VAL A CA 4
ATOM 4614 C C . VAL A 1 46 ? 10.998 -2.357 -24.328 1.00 64.14 46 VAL A C 4
ATOM 4615 O O . VAL A 1 46 ? 11.950 -1.581 -24.415 1.00 42.11 46 VAL A O 4
ATOM 4628 N N . TYR A 1 47 ? 9.733 -1.962 -24.413 1.00 0.04 47 TYR A N 4
ATOM 4629 C CA . TYR A 1 47 ? 9.382 -0.562 -24.619 1.00 13.02 47 TYR A CA 4
ATOM 4630 C C . TYR A 1 47 ? 8.324 -0.112 -23.615 1.00 62.24 47 TYR A C 4
ATOM 4631 O O . TYR A 1 47 ? 7.575 -0.928 -23.077 1.00 72.31 47 TYR A O 4
ATOM 4649 N N . LEU A 1 48 ? 8.269 1.192 -23.369 1.00 20.01 48 LEU A N 4
ATOM 4650 C CA . LEU A 1 48 ? 7.303 1.753 -22.431 1.00 1.14 48 LEU A CA 4
ATOM 4651 C C . LEU A 1 48 ? 6.466 2.841 -23.096 1.00 62.01 48 LEU A C 4
ATOM 4652 O O . LEU A 1 48 ? 7.002 3.748 -23.735 1.00 32.21 48 LEU A O 4
ATOM 4668 N N . LEU A 1 49 ? 5.150 2.746 -22.941 1.00 24.23 49 LEU A N 4
ATOM 4669 C CA . LEU A 1 49 ? 4.238 3.723 -23.525 1.00 4.34 49 LEU A CA 4
ATOM 4670 C C . LEU A 1 49 ? 3.774 4.729 -22.476 1.00 41.11 49 LEU A C 4
ATOM 4671 O O . LEU A 1 49 ? 3.447 4.360 -21.348 1.00 20.55 49 LEU A O 4
ATOM 4687 N N . LEU A 1 50 ? 3.746 6.002 -22.856 1.00 74.45 50 LEU A N 4
ATOM 4688 C CA . LEU A 1 50 ? 3.319 7.062 -21.950 1.00 32.21 50 LEU A CA 4
ATOM 4689 C C . LEU A 1 50 ? 2.138 7.833 -22.532 1.00 5.35 50 LEU A C 4
ATOM 4690 O O . LEU A 1 50 ? 1.002 7.680 -22.084 1.00 23.25 50 LEU A O 4
ATOM 4706 N N . SER A 1 51 ? 2.416 8.662 -23.533 1.00 74.45 51 SER A N 4
ATOM 4707 C CA . SER A 1 51 ? 1.377 9.458 -24.176 1.00 10.40 51 SER A CA 4
ATOM 4708 C C . SER A 1 51 ? 1.962 10.308 -25.300 1.00 74.14 51 SER A C 4
ATOM 4709 O O . SER A 1 51 ? 1.746 10.031 -26.479 1.00 71.35 51 SER A O 4
ATOM 4717 N N . GLY A 1 52 ? 2.704 11.345 -24.925 1.00 52.54 52 GLY A N 4
ATOM 4718 C CA . GLY A 1 52 ? 3.308 12.220 -25.913 1.00 5.43 52 GLY A CA 4
ATOM 4719 C C . GLY A 1 52 ? 4.555 12.908 -25.392 1.00 61.12 52 GLY A C 4
ATOM 4720 O O . GLY A 1 52 ? 4.962 13.947 -25.912 1.00 64.23 52 GLY A O 4
ATOM 4724 N N . ASP A 1 53 ? 5.162 12.329 -24.362 1.00 34.21 53 ASP A N 4
ATOM 4725 C CA . ASP A 1 53 ? 6.369 12.893 -23.770 1.00 21.31 53 ASP A CA 4
ATOM 4726 C C . ASP A 1 53 ? 7.593 12.057 -24.131 1.00 71.41 53 ASP A C 4
ATOM 4727 O O . ASP A 1 53 ? 8.651 12.595 -24.456 1.00 2.42 53 ASP A O 4
ATOM 4736 N N . ASP A 1 54 ? 7.441 10.738 -24.071 1.00 51.33 54 ASP A N 4
ATOM 4737 C CA . ASP A 1 54 ? 8.533 9.827 -24.392 1.00 45.31 54 ASP A CA 4
ATOM 4738 C C . ASP A 1 54 ? 8.490 9.422 -25.862 1.00 54.42 54 ASP A C 4
ATOM 4739 O O . ASP A 1 54 ? 9.134 8.457 -26.270 1.00 42.33 54 ASP A O 4
ATOM 4748 N N . GLY A 1 55 ? 7.723 10.167 -26.653 1.00 40.05 55 GLY A N 4
ATOM 4749 C CA . GLY A 1 55 ? 7.608 9.869 -28.069 1.00 41.11 55 GLY A CA 4
ATOM 4750 C C . GLY A 1 55 ? 6.634 8.741 -28.347 1.00 50.50 55 GLY A C 4
ATOM 4751 O O . GLY A 1 55 ? 6.575 8.224 -29.462 1.00 22.31 55 GLY A O 4
ATOM 4755 N N . ALA A 1 56 ? 5.868 8.359 -27.330 1.00 65.23 56 ALA A N 4
ATOM 4756 C CA . ALA A 1 56 ? 4.892 7.286 -27.471 1.00 22.43 56 ALA A CA 4
ATOM 4757 C C . ALA A 1 56 ? 5.573 5.966 -27.817 1.00 23.22 56 ALA A C 4
ATOM 4758 O O . ALA A 1 56 ? 5.971 5.744 -28.960 1.00 21.11 56 ALA A O 4
ATOM 4765 N N . GLU A 1 57 ? 5.704 5.094 -26.822 1.00 24.11 57 GLU A N 4
ATOM 4766 C CA . GLU A 1 57 ? 6.339 3.797 -27.023 1.00 23.34 57 GLU A CA 4
ATOM 4767 C C . GLU A 1 57 ? 7.804 3.963 -27.419 1.00 55.10 57 GLU A C 4
ATOM 4768 O O . GLU A 1 57 ? 8.123 4.125 -28.596 1.00 42.23 57 GLU A O 4
ATOM 4780 N N . GLN A 1 58 ? 8.687 3.922 -26.427 1.00 43.12 58 GLN A N 4
ATOM 4781 C CA . GLN A 1 58 ? 10.117 4.070 -26.672 1.00 61.31 58 GLN A CA 4
ATOM 4782 C C . GLN A 1 58 ? 10.905 2.964 -25.978 1.00 22.30 58 GLN A C 4
ATOM 4783 O O . GLN A 1 58 ? 10.443 2.347 -25.018 1.00 75.22 58 GLN A O 4
ATOM 4797 N N . PRO A 1 59 ? 12.125 2.705 -26.473 1.00 54.22 59 PRO A N 4
ATOM 4798 C CA . PRO A 1 59 ? 13.003 1.673 -25.915 1.00 60.34 59 PRO A CA 4
ATOM 4799 C C . PRO A 1 59 ? 13.535 2.047 -24.536 1.00 41.34 59 PRO A C 4
ATOM 4800 O O . PRO A 1 59 ? 13.588 3.225 -24.179 1.00 21.11 59 PRO A O 4
ATOM 4811 N N . LEU A 1 60 ? 13.929 1.040 -23.766 1.00 32.44 60 LEU A N 4
ATOM 4812 C CA . LEU A 1 60 ? 14.458 1.263 -22.425 1.00 0.43 60 LEU A CA 4
ATOM 4813 C C . LEU A 1 60 ? 15.669 0.374 -22.162 1.00 10.03 60 LEU A C 4
ATOM 4814 O O . LEU A 1 60 ? 15.826 -0.677 -22.783 1.00 23.12 60 LEU A O 4
ATOM 4830 N N . SER A 1 61 ? 16.521 0.802 -21.236 1.00 22.03 61 SER A N 4
ATOM 4831 C CA . SER A 1 61 ? 17.719 0.045 -20.891 1.00 41.33 61 SER A CA 4
ATOM 4832 C C . SER A 1 61 ? 17.383 -1.102 -19.944 1.00 21.14 61 SER A C 4
ATOM 4833 O O . SER A 1 61 ? 16.622 -0.933 -18.990 1.00 53.12 61 SER A O 4
ATOM 4841 N N . LEU A 1 62 ? 17.956 -2.270 -20.212 1.00 61.05 62 LEU A N 4
ATOM 4842 C CA . LEU A 1 62 ? 17.719 -3.447 -19.385 1.00 34.45 62 LEU A CA 4
ATOM 4843 C C . LEU A 1 62 ? 18.432 -3.322 -18.042 1.00 64.34 62 LEU A C 4
ATOM 4844 O O . LEU A 1 62 ? 18.147 -4.066 -17.105 1.00 10.11 62 LEU A O 4
ATOM 4860 N N . ASN A 1 63 ? 19.361 -2.375 -17.958 1.00 12.13 63 ASN A N 4
ATOM 4861 C CA . ASN A 1 63 ? 20.114 -2.151 -16.729 1.00 44.14 63 ASN A CA 4
ATOM 4862 C C . ASN A 1 63 ? 19.449 -1.080 -15.870 1.00 73.33 63 ASN A C 4
ATOM 4863 O O . ASN A 1 63 ? 20.092 -0.459 -15.024 1.00 45.11 63 ASN A O 4
ATOM 4874 N N . HIS A 1 64 ? 18.155 -0.870 -16.093 1.00 62.12 64 HIS A N 4
ATOM 4875 C CA . HIS A 1 64 ? 17.401 0.125 -15.339 1.00 21.33 64 HIS A CA 4
ATOM 4876 C C . HIS A 1 64 ? 16.477 -0.546 -14.327 1.00 22.51 64 HIS A C 4
ATOM 4877 O O . HIS A 1 64 ? 15.777 -1.511 -14.634 1.00 75.10 64 HIS A O 4
ATOM 4891 N N . PRO A 1 65 ? 16.475 -0.026 -13.091 1.00 30.24 65 PRO A N 4
ATOM 4892 C CA . PRO A 1 65 ? 15.642 -0.560 -12.009 1.00 1.13 65 PRO A CA 4
ATOM 4893 C C . PRO A 1 65 ? 14.158 -0.288 -12.232 1.00 23.34 65 PRO A C 4
ATOM 4894 O O . PRO A 1 65 ? 13.767 0.824 -12.583 1.00 43.32 65 PRO A O 4
ATOM 4905 N N . ALA A 1 66 ? 13.336 -1.312 -12.024 1.00 44.12 66 ALA A N 4
ATOM 4906 C CA . ALA A 1 66 ? 11.895 -1.182 -12.200 1.00 63.22 66 ALA A CA 4
ATOM 4907 C C . ALA A 1 66 ? 11.353 0.014 -11.425 1.00 60.03 66 ALA A C 4
ATOM 4908 O O . ALA A 1 66 ? 10.371 0.634 -11.832 1.00 3.41 66 ALA A O 4
ATOM 4915 N N . GLU A 1 67 ? 11.999 0.331 -10.307 1.00 53.24 67 GLU A N 4
ATOM 4916 C CA . GLU A 1 67 ? 11.579 1.453 -9.476 1.00 33.35 67 GLU A CA 4
ATOM 4917 C C . GLU A 1 67 ? 11.557 2.749 -10.280 1.00 43.04 67 GLU A C 4
ATOM 4918 O O . GLU A 1 67 ? 10.901 3.718 -9.899 1.00 13.11 67 GLU A O 4
ATOM 4930 N N . ARG A 1 68 ? 12.281 2.758 -11.395 1.00 55.43 68 ARG A N 4
ATOM 4931 C CA . ARG A 1 68 ? 12.346 3.935 -12.253 1.00 45.23 68 ARG A CA 4
ATOM 4932 C C . ARG A 1 68 ? 10.997 4.203 -12.913 1.00 41.14 68 ARG A C 4
ATOM 4933 O O . ARG A 1 68 ? 10.683 5.339 -13.271 1.00 2.33 68 ARG A O 4
ATOM 4954 N N . LEU A 1 69 ? 10.203 3.150 -13.073 1.00 0.12 69 LEU A N 4
ATOM 4955 C CA . LEU A 1 69 ? 8.887 3.271 -13.690 1.00 71.25 69 LEU A CA 4
ATOM 4956 C C . LEU A 1 69 ? 7.955 2.164 -13.207 1.00 40.22 69 LEU A C 4
ATOM 4957 O O . LEU A 1 69 ? 7.238 1.553 -14.000 1.00 52.10 69 LEU A O 4
ATOM 4973 N N . ILE A 1 70 ? 7.970 1.913 -11.903 1.00 15.45 70 ILE A N 4
ATOM 4974 C CA . ILE A 1 70 ? 7.123 0.883 -11.314 1.00 23.03 70 ILE A CA 4
ATOM 4975 C C . ILE A 1 70 ? 5.656 1.299 -11.332 1.00 44.42 70 ILE A C 4
ATOM 4976 O O . ILE A 1 70 ? 5.310 2.408 -10.927 1.00 11.10 70 ILE A O 4
ATOM 4992 N N . GLY A 1 71 ? 4.798 0.401 -11.804 1.00 75.14 71 GLY A N 4
ATOM 4993 C CA . GLY A 1 71 ? 3.377 0.693 -11.865 1.00 63.23 71 GLY A CA 4
ATOM 4994 C C . GLY A 1 71 ? 2.915 1.032 -13.268 1.00 72.14 71 GLY A C 4
ATOM 4995 O O . GLY A 1 71 ? 1.718 1.012 -13.558 1.00 2.20 71 GLY A O 4
ATOM 4999 N N . LYS A 1 72 ? 3.864 1.346 -14.143 1.00 65.10 72 LYS A N 4
ATOM 5000 C CA . LYS A 1 72 ? 3.549 1.692 -15.524 1.00 65.30 72 LYS A CA 4
ATOM 5001 C C . LYS A 1 72 ? 3.260 0.440 -16.346 1.00 33.21 72 LYS A C 4
ATOM 5002 O O . LYS A 1 72 ? 3.216 -0.669 -15.813 1.00 20.21 72 LYS A O 4
ATOM 5021 N N . LYS A 1 73 ? 3.063 0.624 -17.647 1.00 44.10 73 LYS A N 4
ATOM 5022 C CA . LYS A 1 73 ? 2.781 -0.490 -18.544 1.00 34.10 73 LYS A CA 4
ATOM 5023 C C . LYS A 1 73 ? 3.848 -0.600 -19.628 1.00 20.40 73 LYS A C 4
ATOM 5024 O O . LYS A 1 73 ? 4.134 0.368 -20.333 1.00 11.40 73 LYS A O 4
ATOM 5043 N N . LEU A 1 74 ? 4.433 -1.786 -19.757 1.00 2.00 74 LEU A N 4
ATOM 5044 C CA . LEU A 1 74 ? 5.469 -2.023 -20.757 1.00 35.41 74 LEU A CA 4
ATOM 5045 C C . LEU A 1 74 ? 5.086 -3.182 -21.672 1.00 62.30 74 LEU A C 4
ATOM 5046 O O . LEU A 1 74 ? 4.203 -3.977 -21.350 1.00 31.24 74 LEU A O 4
ATOM 5062 N N . LYS A 1 75 ? 5.759 -3.274 -22.814 1.00 55.14 75 LYS A N 4
ATOM 5063 C CA . LYS A 1 75 ? 5.493 -4.337 -23.776 1.00 31.41 75 LYS A CA 4
ATOM 5064 C C . LYS A 1 75 ? 6.792 -4.870 -24.371 1.00 45.43 75 LYS A C 4
ATOM 5065 O O . LYS A 1 75 ? 7.689 -4.100 -24.717 1.00 63.55 75 LYS A O 4
ATOM 5084 N N . VAL A 1 76 ? 6.887 -6.190 -24.489 1.00 70.32 76 VAL A N 4
ATOM 5085 C CA . VAL A 1 76 ? 8.076 -6.825 -25.045 1.00 71.14 76 VAL A CA 4
ATOM 5086 C C . VAL A 1 76 ? 7.778 -7.457 -26.401 1.00 4.04 76 VAL A C 4
ATOM 5087 O O . VAL A 1 76 ? 6.812 -8.205 -26.550 1.00 64.32 76 VAL A O 4
ATOM 5100 N N . VAL A 1 77 ? 8.616 -7.151 -27.387 1.00 32.24 77 VAL A N 4
ATOM 5101 C CA . VAL A 1 77 ? 8.444 -7.690 -28.730 1.00 60.43 77 VAL A CA 4
ATOM 5102 C C . VAL A 1 77 ? 9.744 -8.292 -29.252 1.00 5.54 77 VAL A C 4
ATOM 5103 O O . VAL A 1 77 ? 10.817 -7.695 -29.153 1.00 53.40 77 VAL A O 4
ATOM 5116 N N . PRO A 1 78 ? 9.650 -9.502 -29.821 1.00 61.30 78 PRO A N 4
ATOM 5117 C CA . PRO A 1 78 ? 10.810 -10.211 -30.371 1.00 34.03 78 PRO A CA 4
ATOM 5118 C C . PRO A 1 78 ? 11.347 -9.550 -31.635 1.00 60.04 78 PRO A C 4
ATOM 5119 O O . PRO A 1 78 ? 10.629 -8.819 -32.319 1.00 62.13 78 PRO A O 4
ATOM 5130 N N . LEU A 1 79 ? 12.613 -9.811 -31.942 1.00 20.25 79 LEU A N 4
ATOM 5131 C CA . LEU A 1 79 ? 13.247 -9.242 -33.126 1.00 0.45 79 LEU A CA 4
ATOM 5132 C C . LEU A 1 79 ? 13.540 -10.324 -34.160 1.00 53.51 79 LEU A C 4
ATOM 5133 O O . LEU A 1 79 ? 13.580 -11.511 -33.838 1.00 12.35 79 LEU A O 4
ATOM 5149 N N . MET A 1 1 ? 2.307 -9.173 -3.200 1.00 63.22 1 MET A N 5
ATOM 5150 C CA . MET A 1 1 ? 2.790 -7.902 -2.674 1.00 51.30 1 MET A CA 5
ATOM 5151 C C . MET A 1 1 ? 2.085 -6.730 -3.351 1.00 63.53 1 MET A C 5
ATOM 5152 O O . MET A 1 1 ? 2.237 -6.514 -4.553 1.00 74.23 1 MET A O 5
ATOM 5166 N N . ALA A 1 2 ? 1.315 -5.978 -2.572 1.00 61.31 2 ALA A N 5
ATOM 5167 C CA . ALA A 1 2 ? 0.589 -4.829 -3.097 1.00 10.51 2 ALA A CA 5
ATOM 5168 C C . ALA A 1 2 ? 1.548 -3.722 -3.524 1.00 75.22 2 ALA A C 5
ATOM 5169 O O . ALA A 1 2 ? 2.501 -3.405 -2.813 1.00 10.11 2 ALA A O 5
ATOM 5176 N N . ASP A 1 3 ? 1.289 -3.139 -4.689 1.00 72.35 3 ASP A N 5
ATOM 5177 C CA . ASP A 1 3 ? 2.129 -2.068 -5.212 1.00 11.45 3 ASP A CA 5
ATOM 5178 C C . ASP A 1 3 ? 3.544 -2.569 -5.480 1.00 44.24 3 ASP A C 5
ATOM 5179 O O . ASP A 1 3 ? 3.845 -3.746 -5.280 1.00 4.42 3 ASP A O 5
ATOM 5188 N N . ARG A 1 4 ? 4.409 -1.668 -5.936 1.00 71.24 4 ARG A N 5
ATOM 5189 C CA . ARG A 1 4 ? 5.792 -2.020 -6.235 1.00 51.50 4 ARG A CA 5
ATOM 5190 C C . ARG A 1 4 ? 5.860 -3.068 -7.342 1.00 13.40 4 ARG A C 5
ATOM 5191 O O . ARG A 1 4 ? 6.743 -3.926 -7.347 1.00 1.30 4 ARG A O 5
ATOM 5212 N N . THR A 1 5 ? 4.920 -2.993 -8.279 1.00 40.55 5 THR A N 5
ATOM 5213 C CA . THR A 1 5 ? 4.872 -3.935 -9.390 1.00 54.23 5 THR A CA 5
ATOM 5214 C C . THR A 1 5 ? 4.539 -3.226 -10.698 1.00 60.13 5 THR A C 5
ATOM 5215 O O . THR A 1 5 ? 3.772 -2.263 -10.715 1.00 42.34 5 THR A O 5
ATOM 5226 N N . ILE A 1 6 ? 5.119 -3.709 -11.792 1.00 4.04 6 ILE A N 5
ATOM 5227 C CA . ILE A 1 6 ? 4.882 -3.122 -13.104 1.00 44.15 6 ILE A CA 5
ATOM 5228 C C . ILE A 1 6 ? 4.225 -4.126 -14.045 1.00 71.01 6 ILE A C 5
ATOM 5229 O O . ILE A 1 6 ? 4.434 -5.333 -13.924 1.00 54.42 6 ILE A O 5
ATOM 5245 N N . GLU A 1 7 ? 3.431 -3.618 -14.983 1.00 22.40 7 GLU A N 5
ATOM 5246 C CA . GLU A 1 7 ? 2.744 -4.472 -15.945 1.00 40.32 7 GLU A CA 5
ATOM 5247 C C . GLU A 1 7 ? 3.468 -4.470 -17.288 1.00 41.25 7 GLU A C 5
ATOM 5248 O O . GLU A 1 7 ? 3.860 -3.418 -17.794 1.00 15.20 7 GLU A O 5
ATOM 5260 N N . VAL A 1 8 ? 3.643 -5.656 -17.861 1.00 62.54 8 VAL A N 5
ATOM 5261 C CA . VAL A 1 8 ? 4.319 -5.793 -19.146 1.00 4.01 8 VAL A CA 5
ATOM 5262 C C . VAL A 1 8 ? 3.530 -6.693 -20.090 1.00 12.23 8 VAL A C 5
ATOM 5263 O O . VAL A 1 8 ? 3.010 -7.731 -19.683 1.00 24.44 8 VAL A O 5
ATOM 5276 N N . GLU A 1 9 ? 3.444 -6.287 -21.353 1.00 4.33 9 GLU A N 5
ATOM 5277 C CA . GLU A 1 9 ? 2.717 -7.057 -22.355 1.00 22.14 9 GLU A CA 5
ATOM 5278 C C . GLU A 1 9 ? 3.621 -8.106 -22.996 1.00 22.01 9 GLU A C 5
ATOM 5279 O O . GLU A 1 9 ? 4.548 -7.774 -23.736 1.00 63.41 9 GLU A O 5
ATOM 5291 N N . LEU A 1 10 ? 3.345 -9.373 -22.706 1.00 43.23 10 LEU A N 5
ATOM 5292 C CA . LEU A 1 10 ? 4.133 -10.472 -23.254 1.00 2.15 10 LEU A CA 5
ATOM 5293 C C . LEU A 1 10 ? 3.720 -10.775 -24.690 1.00 64.13 10 LEU A C 5
ATOM 5294 O O . LEU A 1 10 ? 2.684 -10.320 -25.174 1.00 13.34 10 LEU A O 5
ATOM 5310 N N . PRO A 1 11 ? 4.549 -11.564 -25.390 1.00 72.52 11 PRO A N 5
ATOM 5311 C CA . PRO A 1 11 ? 4.289 -11.949 -26.781 1.00 4.22 11 PRO A CA 5
ATOM 5312 C C . PRO A 1 11 ? 3.111 -12.908 -26.907 1.00 13.10 11 PRO A C 5
ATOM 5313 O O . PRO A 1 11 ? 2.771 -13.616 -25.960 1.00 70.33 11 PRO A O 5
ATOM 5324 N N . ASN A 1 12 ? 2.491 -12.925 -28.083 1.00 20.44 12 ASN A N 5
ATOM 5325 C CA . ASN A 1 12 ? 1.350 -13.798 -28.332 1.00 74.22 12 ASN A CA 5
ATOM 5326 C C . ASN A 1 12 ? 0.049 -13.130 -27.898 1.00 54.11 12 ASN A C 5
ATOM 5327 O O . ASN A 1 12 ? -0.894 -13.798 -27.471 1.00 45.15 12 ASN A O 5
ATOM 5338 N N . LYS A 1 13 ? 0.004 -11.807 -28.010 1.00 55.33 13 LYS A N 5
ATOM 5339 C CA . LYS A 1 13 ? -1.182 -11.046 -27.632 1.00 24.21 13 LYS A CA 5
ATOM 5340 C C . LYS A 1 13 ? -1.567 -11.325 -26.183 1.00 32.13 13 LYS A C 5
ATOM 5341 O O . LYS A 1 13 ? -2.748 -11.439 -25.857 1.00 15.31 13 LYS A O 5
ATOM 5360 N N . GLN A 1 14 ? -0.563 -11.433 -25.318 1.00 55.32 14 GLN A N 5
ATOM 5361 C CA . GLN A 1 14 ? -0.799 -11.697 -23.904 1.00 32.42 14 GLN A CA 5
ATOM 5362 C C . GLN A 1 14 ? -0.154 -10.623 -23.034 1.00 73.31 14 GLN A C 5
ATOM 5363 O O . GLN A 1 14 ? 0.801 -9.967 -23.448 1.00 41.53 14 GLN A O 5
ATOM 5377 N N . ARG A 1 15 ? -0.683 -10.450 -21.827 1.00 51.33 15 ARG A N 5
ATOM 5378 C CA . ARG A 1 15 ? -0.160 -9.454 -20.900 1.00 1.11 15 ARG A CA 5
ATOM 5379 C C . ARG A 1 15 ? -0.079 -10.018 -19.485 1.00 34.55 15 ARG A C 5
ATOM 5380 O O . ARG A 1 15 ? -0.987 -10.715 -19.029 1.00 73.01 15 ARG A O 5
ATOM 5401 N N . THR A 1 16 ? 1.014 -9.714 -18.792 1.00 41.25 16 THR A N 5
ATOM 5402 C CA . THR A 1 16 ? 1.214 -10.192 -17.430 1.00 44.53 16 THR A CA 5
ATOM 5403 C C . THR A 1 16 ? 1.940 -9.152 -16.584 1.00 43.12 16 THR A C 5
ATOM 5404 O O . THR A 1 16 ? 2.758 -8.385 -17.092 1.00 3.30 16 THR A O 5
ATOM 5415 N N . VAL A 1 17 ? 1.637 -9.132 -15.290 1.00 54.12 17 VAL A N 5
ATOM 5416 C CA . VAL A 1 17 ? 2.262 -8.187 -14.373 1.00 30.14 17 VAL A CA 5
ATOM 5417 C C . VAL A 1 17 ? 3.221 -8.896 -13.423 1.00 42.02 17 VAL A C 5
ATOM 5418 O O . VAL A 1 17 ? 2.984 -10.036 -13.022 1.00 11.33 17 VAL A O 5
ATOM 5431 N N . ILE A 1 18 ? 4.305 -8.214 -13.068 1.00 32.14 18 ILE A N 5
ATOM 5432 C CA . ILE A 1 18 ? 5.299 -8.778 -12.164 1.00 23.24 18 ILE A CA 5
ATOM 5433 C C . ILE A 1 18 ? 5.703 -7.771 -11.092 1.00 55.12 18 ILE A C 5
ATOM 5434 O O . ILE A 1 18 ? 5.638 -6.561 -11.307 1.00 63.45 18 ILE A O 5
ATOM 5450 N N . ASN A 1 19 ? 6.120 -8.279 -9.937 1.00 60.02 19 ASN A N 5
ATOM 5451 C CA . ASN A 1 19 ? 6.536 -7.424 -8.831 1.00 54.45 19 ASN A CA 5
ATOM 5452 C C . ASN A 1 19 ? 8.042 -7.183 -8.866 1.00 32.31 19 ASN A C 5
ATOM 5453 O O . ASN A 1 19 ? 8.814 -8.065 -9.242 1.00 73.42 19 ASN A O 5
ATOM 5464 N N . VAL A 1 20 ? 8.453 -5.983 -8.470 1.00 3.11 20 VAL A N 5
ATOM 5465 C CA . VAL A 1 20 ? 9.867 -5.626 -8.453 1.00 71.35 20 VAL A CA 5
ATOM 5466 C C . VAL A 1 20 ? 10.234 -4.892 -7.169 1.00 15.02 20 VAL A C 5
ATOM 5467 O O . VAL A 1 20 ? 9.361 -4.521 -6.383 1.00 62.02 20 VAL A O 5
ATOM 5480 N N . ARG A 1 21 ? 11.530 -4.685 -6.961 1.00 52.24 21 ARG A N 5
ATOM 5481 C CA . ARG A 1 21 ? 12.013 -3.995 -5.771 1.00 75.02 21 ARG A CA 5
ATOM 5482 C C . ARG A 1 21 ? 13.116 -3.003 -6.128 1.00 31.14 21 ARG A C 5
ATOM 5483 O O . ARG A 1 21 ? 13.840 -3.169 -7.109 1.00 40.34 21 ARG A O 5
ATOM 5504 N N . PRO A 1 22 ? 13.248 -1.946 -5.312 1.00 71.32 22 PRO A N 5
ATOM 5505 C CA . PRO A 1 22 ? 14.260 -0.907 -5.521 1.00 43.11 22 PRO A CA 5
ATOM 5506 C C . PRO A 1 22 ? 15.674 -1.413 -5.255 1.00 11.31 22 PRO A C 5
ATOM 5507 O O . PRO A 1 22 ? 16.095 -1.532 -4.105 1.00 33.30 22 PRO A O 5
ATOM 5518 N N . GLY A 1 23 ? 16.404 -1.708 -6.326 1.00 74.44 23 GLY A N 5
ATOM 5519 C CA . GLY A 1 23 ? 17.763 -2.198 -6.187 1.00 13.35 23 GLY A CA 5
ATOM 5520 C C . GLY A 1 23 ? 18.190 -3.064 -7.354 1.00 70.43 23 GLY A C 5
ATOM 5521 O O . GLY A 1 23 ? 19.310 -2.941 -7.852 1.00 21.03 23 GLY A O 5
ATOM 5525 N N . LEU A 1 24 ? 17.297 -3.945 -7.793 1.00 24.11 24 LEU A N 5
ATOM 5526 C CA . LEU A 1 24 ? 17.588 -4.838 -8.909 1.00 63.13 24 LEU A CA 5
ATOM 5527 C C . LEU A 1 24 ? 17.232 -4.181 -10.239 1.00 71.30 24 LEU A C 5
ATOM 5528 O O . LEU A 1 24 ? 16.395 -3.280 -10.295 1.00 13.13 24 LEU A O 5
ATOM 5544 N N . THR A 1 25 ? 17.872 -4.640 -11.310 1.00 73.33 25 THR A N 5
ATOM 5545 C CA . THR A 1 25 ? 17.622 -4.099 -12.640 1.00 51.21 25 THR A CA 5
ATOM 5546 C C . THR A 1 25 ? 16.397 -4.746 -13.276 1.00 61.12 25 THR A C 5
ATOM 5547 O O . THR A 1 25 ? 15.910 -5.774 -12.804 1.00 70.43 25 THR A O 5
ATOM 5558 N N . LEU A 1 26 ? 15.903 -4.139 -14.350 1.00 25.12 26 LEU A N 5
ATOM 5559 C CA . LEU A 1 26 ? 14.735 -4.657 -15.052 1.00 74.41 26 LEU A CA 5
ATOM 5560 C C . LEU A 1 26 ? 14.982 -6.079 -15.547 1.00 4.14 26 LEU A C 5
ATOM 5561 O O . LEU A 1 26 ? 14.063 -6.896 -15.608 1.00 4.13 26 LEU A O 5
ATOM 5577 N N . LYS A 1 27 ? 16.231 -6.369 -15.897 1.00 11.31 27 LYS A N 5
ATOM 5578 C CA . LYS A 1 27 ? 16.602 -7.692 -16.383 1.00 21.32 27 LYS A CA 5
ATOM 5579 C C . LYS A 1 27 ? 16.337 -8.756 -15.322 1.00 4.54 27 LYS A C 5
ATOM 5580 O O . LYS A 1 27 ? 15.863 -9.848 -15.630 1.00 71.02 27 LYS A O 5
ATOM 5599 N N . GLU A 1 28 ? 16.646 -8.427 -14.071 1.00 43.20 28 GLU A N 5
ATOM 5600 C CA . GLU A 1 28 ? 16.440 -9.355 -12.965 1.00 44.40 28 GLU A CA 5
ATOM 5601 C C . GLU A 1 28 ? 14.964 -9.432 -12.587 1.00 51.14 28 GLU A C 5
ATOM 5602 O O . GLU A 1 28 ? 14.508 -10.425 -12.021 1.00 44.10 28 GLU A O 5
ATOM 5614 N N . ALA A 1 29 ? 14.222 -8.376 -12.905 1.00 71.11 29 ALA A N 5
ATOM 5615 C CA . ALA A 1 29 ? 12.797 -8.324 -12.601 1.00 63.31 29 ALA A CA 5
ATOM 5616 C C . ALA A 1 29 ? 11.985 -9.085 -13.644 1.00 3.11 29 ALA A C 5
ATOM 5617 O O . ALA A 1 29 ? 10.879 -9.551 -13.366 1.00 43.50 29 ALA A O 5
ATOM 5624 N N . LEU A 1 30 ? 12.540 -9.207 -14.845 1.00 20.12 30 LEU A N 5
ATOM 5625 C CA . LEU A 1 30 ? 11.867 -9.911 -15.931 1.00 34.45 30 LEU A CA 5
ATOM 5626 C C . LEU A 1 30 ? 12.558 -11.237 -16.231 1.00 64.13 30 LEU A C 5
ATOM 5627 O O . LEU A 1 30 ? 12.088 -12.023 -17.054 1.00 33.00 30 LEU A O 5
ATOM 5643 N N . LYS A 1 31 ? 13.678 -11.481 -15.558 1.00 14.41 31 LYS A N 5
ATOM 5644 C CA . LYS A 1 31 ? 14.434 -12.713 -15.749 1.00 54.44 31 LYS A CA 5
ATOM 5645 C C . LYS A 1 31 ? 13.550 -13.934 -15.519 1.00 61.52 31 LYS A C 5
ATOM 5646 O O . LYS A 1 31 ? 13.297 -14.713 -16.439 1.00 23.01 31 LYS A O 5
ATOM 5665 N N . LYS A 1 32 ? 13.082 -14.096 -14.286 1.00 73.44 32 LYS A N 5
ATOM 5666 C CA . LYS A 1 32 ? 12.224 -15.222 -13.935 1.00 53.31 32 LYS A CA 5
ATOM 5667 C C . LYS A 1 32 ? 10.993 -15.269 -14.835 1.00 31.32 32 LYS A C 5
ATOM 5668 O O . LYS A 1 32 ? 10.568 -16.341 -15.265 1.00 31.12 32 LYS A O 5
ATOM 5687 N N . ALA A 1 33 ? 10.426 -14.101 -15.116 1.00 50.35 33 ALA A N 5
ATOM 5688 C CA . ALA A 1 33 ? 9.246 -14.009 -15.968 1.00 25.50 33 ALA A CA 5
ATOM 5689 C C . ALA A 1 33 ? 9.558 -14.470 -17.388 1.00 53.41 33 ALA A C 5
ATOM 5690 O O . ALA A 1 33 ? 8.687 -14.988 -18.088 1.00 62.44 33 ALA A O 5
ATOM 5697 N N . LEU A 1 34 ? 10.803 -14.276 -17.808 1.00 51.11 34 LEU A N 5
ATOM 5698 C CA . LEU A 1 34 ? 11.229 -14.671 -19.146 1.00 42.33 34 LEU A CA 5
ATOM 5699 C C . LEU A 1 34 ? 11.358 -16.187 -19.251 1.00 44.14 34 LEU A C 5
ATOM 5700 O O . LEU A 1 34 ? 10.863 -16.799 -20.197 1.00 74.35 34 LEU A O 5
ATOM 5716 N N . LYS A 1 35 ? 12.026 -16.788 -18.272 1.00 41.14 35 LYS A N 5
ATOM 5717 C CA . LYS A 1 35 ? 12.218 -18.233 -18.252 1.00 22.15 35 LYS A CA 5
ATOM 5718 C C . LYS A 1 35 ? 10.881 -18.961 -18.346 1.00 62.11 35 LYS A C 5
ATOM 5719 O O . LYS A 1 35 ? 10.820 -20.115 -18.772 1.00 12.34 35 LYS A O 5
ATOM 5738 N N . VAL A 1 36 ? 9.812 -18.279 -17.948 1.00 32.41 36 VAL A N 5
ATOM 5739 C CA . VAL A 1 36 ? 8.475 -18.860 -17.990 1.00 62.53 36 VAL A CA 5
ATOM 5740 C C . VAL A 1 36 ? 7.988 -19.015 -19.427 1.00 4.42 36 VAL A C 5
ATOM 5741 O O . VAL A 1 36 ? 7.196 -19.906 -19.732 1.00 63.32 36 VAL A O 5
ATOM 5754 N N . ARG A 1 37 ? 8.468 -18.140 -20.305 1.00 72.23 37 ARG A N 5
ATOM 5755 C CA . ARG A 1 37 ? 8.081 -18.179 -21.710 1.00 51.44 37 ARG A CA 5
ATOM 5756 C C . ARG A 1 37 ? 9.216 -18.724 -22.572 1.00 40.32 37 ARG A C 5
ATOM 5757 O O . ARG A 1 37 ? 9.012 -19.083 -23.731 1.00 11.10 37 ARG A O 5
ATOM 5778 N N . GLY A 1 38 ? 10.414 -18.782 -21.997 1.00 54.43 38 GLY A N 5
ATOM 5779 C CA . GLY A 1 38 ? 11.563 -19.283 -22.727 1.00 63.11 38 GLY A CA 5
ATOM 5780 C C . GLY A 1 38 ? 12.296 -18.189 -23.477 1.00 42.34 38 GLY A C 5
ATOM 5781 O O . GLY A 1 38 ? 13.329 -18.438 -24.100 1.00 21.34 38 GLY A O 5
ATOM 5785 N N . ILE A 1 39 ? 11.761 -16.974 -23.421 1.00 13.14 39 ILE A N 5
ATOM 5786 C CA . ILE A 1 39 ? 12.371 -15.838 -24.101 1.00 32.22 39 ILE A CA 5
ATOM 5787 C C . ILE A 1 39 ? 13.660 -15.410 -23.408 1.00 31.12 39 ILE A C 5
ATOM 5788 O O . ILE A 1 39 ? 13.752 -15.426 -22.180 1.00 54.42 39 ILE A O 5
ATOM 5804 N N . ASP A 1 40 ? 14.653 -15.027 -24.203 1.00 11.24 40 ASP A N 5
ATOM 5805 C CA . ASP A 1 40 ? 15.937 -14.591 -23.666 1.00 10.01 40 ASP A CA 5
ATOM 5806 C C . ASP A 1 40 ? 16.094 -13.079 -23.793 1.00 11.13 40 ASP A C 5
ATOM 5807 O O . ASP A 1 40 ? 15.645 -12.462 -24.759 1.00 63.44 40 ASP A O 5
ATOM 5816 N N . PRO A 1 41 ? 16.745 -12.465 -22.793 1.00 71.33 41 PRO A N 5
ATOM 5817 C CA . PRO A 1 41 ? 16.975 -11.018 -22.770 1.00 5.14 41 PRO A CA 5
ATOM 5818 C C . PRO A 1 41 ? 17.980 -10.573 -23.828 1.00 33.54 41 PRO A C 5
ATOM 5819 O O . PRO A 1 41 ? 18.069 -9.391 -24.154 1.00 11.20 41 PRO A O 5
ATOM 5830 N N . ASN A 1 42 ? 18.734 -11.530 -24.360 1.00 55.10 42 ASN A N 5
ATOM 5831 C CA . ASN A 1 42 ? 19.732 -11.236 -25.382 1.00 30.23 42 ASN A CA 5
ATOM 5832 C C . ASN A 1 42 ? 19.168 -11.476 -26.779 1.00 33.13 42 ASN A C 5
ATOM 5833 O O . ASN A 1 42 ? 19.908 -11.511 -27.762 1.00 54.31 42 ASN A O 5
ATOM 5844 N N . LYS A 1 43 ? 17.852 -11.641 -26.859 1.00 13.01 43 LYS A N 5
ATOM 5845 C CA . LYS A 1 43 ? 17.186 -11.876 -28.135 1.00 12.24 43 LYS A CA 5
ATOM 5846 C C . LYS A 1 43 ? 15.865 -11.116 -28.207 1.00 44.42 43 LYS A C 5
ATOM 5847 O O . LYS A 1 43 ? 15.056 -11.341 -29.107 1.00 62.41 43 LYS A O 5
ATOM 5866 N N . VAL A 1 44 ? 15.654 -10.213 -27.255 1.00 4.52 44 VAL A N 5
ATOM 5867 C CA . VAL A 1 44 ? 14.433 -9.417 -27.213 1.00 3.14 44 VAL A CA 5
ATOM 5868 C C . VAL A 1 44 ? 14.711 -8.010 -26.694 1.00 65.44 44 VAL A C 5
ATOM 5869 O O . VAL A 1 44 ? 15.811 -7.718 -26.225 1.00 32.12 44 VAL A O 5
ATOM 5882 N N . GLN A 1 45 ? 13.708 -7.144 -26.783 1.00 14.12 45 GLN A N 5
ATOM 5883 C CA . GLN A 1 45 ? 13.845 -5.767 -26.323 1.00 32.14 45 GLN A CA 5
ATOM 5884 C C . GLN A 1 45 ? 12.552 -5.277 -25.679 1.00 21.03 45 GLN A C 5
ATOM 5885 O O . GLN A 1 45 ? 11.459 -5.700 -26.056 1.00 22.12 45 GLN A O 5
ATOM 5899 N N . VAL A 1 46 ? 12.684 -4.383 -24.704 1.00 41.53 46 VAL A N 5
ATOM 5900 C CA . VAL A 1 46 ? 11.527 -3.834 -24.008 1.00 35.00 46 VAL A CA 5
ATOM 5901 C C . VAL A 1 46 ? 11.324 -2.363 -24.353 1.00 1.24 46 VAL A C 5
ATOM 5902 O O . VAL A 1 46 ? 12.280 -1.587 -24.396 1.00 74.51 46 VAL A O 5
ATOM 5915 N N . TYR A 1 47 ? 10.074 -1.985 -24.596 1.00 44.35 47 TYR A N 5
ATOM 5916 C CA . TYR A 1 47 ? 9.746 -0.606 -24.939 1.00 60.14 47 TYR A CA 5
ATOM 5917 C C . TYR A 1 47 ? 8.752 -0.018 -23.942 1.00 23.40 47 TYR A C 5
ATOM 5918 O O . TYR A 1 47 ? 8.032 -0.750 -23.261 1.00 0.52 47 TYR A O 5
ATOM 5936 N N . LEU A 1 48 ? 8.719 1.307 -23.862 1.00 13.12 48 LEU A N 5
ATOM 5937 C CA . LEU A 1 48 ? 7.813 1.996 -22.949 1.00 22.34 48 LEU A CA 5
ATOM 5938 C C . LEU A 1 48 ? 6.849 2.896 -23.714 1.00 12.21 48 LEU A C 5
ATOM 5939 O O . LEU A 1 48 ? 7.247 3.608 -24.637 1.00 1.11 48 LEU A O 5
ATOM 5955 N N . LEU A 1 49 ? 5.579 2.862 -23.324 1.00 25.33 49 LEU A N 5
ATOM 5956 C CA . LEU A 1 49 ? 4.557 3.677 -23.971 1.00 65.44 49 LEU A CA 5
ATOM 5957 C C . LEU A 1 49 ? 4.241 4.915 -23.140 1.00 0.53 49 LEU A C 5
ATOM 5958 O O . LEU A 1 49 ? 3.771 4.812 -22.006 1.00 22.12 49 LEU A O 5
ATOM 5974 N N . LEU A 1 50 ? 4.499 6.087 -23.711 1.00 23.32 50 LEU A N 5
ATOM 5975 C CA . LEU A 1 50 ? 4.240 7.347 -23.023 1.00 71.13 50 LEU A CA 5
ATOM 5976 C C . LEU A 1 50 ? 3.572 8.350 -23.958 1.00 73.13 50 LEU A C 5
ATOM 5977 O O . LEU A 1 50 ? 3.844 8.371 -25.159 1.00 12.34 50 LEU A O 5
ATOM 5993 N N . SER A 1 51 ? 2.697 9.181 -23.399 1.00 65.45 51 SER A N 5
ATOM 5994 C CA . SER A 1 51 ? 1.989 10.186 -24.183 1.00 60.55 51 SER A CA 5
ATOM 5995 C C . SER A 1 51 ? 1.194 9.534 -25.310 1.00 75.25 51 SER A C 5
ATOM 5996 O O . SER A 1 51 ? 1.231 8.317 -25.489 1.00 44.11 51 SER A O 5
ATOM 6004 N N . GLY A 1 52 ? 0.473 10.354 -26.069 1.00 14.10 52 GLY A N 5
ATOM 6005 C CA . GLY A 1 52 ? -0.322 9.841 -27.169 1.00 73.32 52 GLY A CA 5
ATOM 6006 C C . GLY A 1 52 ? 0.069 10.449 -28.501 1.00 3.40 52 GLY A C 5
ATOM 6007 O O . GLY A 1 52 ? -0.331 9.959 -29.557 1.00 10.20 52 GLY A O 5
ATOM 6011 N N . ASP A 1 53 ? 0.852 11.521 -28.452 1.00 44.32 53 ASP A N 5
ATOM 6012 C CA . ASP A 1 53 ? 1.298 12.199 -29.664 1.00 71.44 53 ASP A CA 5
ATOM 6013 C C . ASP A 1 53 ? 2.719 11.782 -30.029 1.00 24.24 53 ASP A C 5
ATOM 6014 O O . ASP A 1 53 ? 3.144 11.925 -31.175 1.00 45.21 53 ASP A O 5
ATOM 6023 N N . ASP A 1 54 ? 3.449 11.267 -29.046 1.00 25.34 54 ASP A N 5
ATOM 6024 C CA . ASP A 1 54 ? 4.824 10.829 -29.262 1.00 74.03 54 ASP A CA 5
ATOM 6025 C C . ASP A 1 54 ? 4.859 9.497 -30.005 1.00 51.24 54 ASP A C 5
ATOM 6026 O O . ASP A 1 54 ? 5.923 9.025 -30.403 1.00 72.32 54 ASP A O 5
ATOM 6035 N N . GLY A 1 55 ? 3.687 8.896 -30.188 1.00 61.23 55 GLY A N 5
ATOM 6036 C CA . GLY A 1 55 ? 3.606 7.624 -30.882 1.00 24.31 55 GLY A CA 5
ATOM 6037 C C . GLY A 1 55 ? 3.941 6.450 -29.982 1.00 52.52 55 GLY A C 5
ATOM 6038 O O . GLY A 1 55 ? 4.001 5.309 -30.437 1.00 31.52 55 GLY A O 5
ATOM 6042 N N . ALA A 1 56 ? 4.161 6.732 -28.702 1.00 54.32 56 ALA A N 5
ATOM 6043 C CA . ALA A 1 56 ? 4.490 5.691 -27.737 1.00 4.45 56 ALA A CA 5
ATOM 6044 C C . ALA A 1 56 ? 5.649 4.831 -28.231 1.00 14.23 56 ALA A C 5
ATOM 6045 O O . ALA A 1 56 ? 6.308 5.168 -29.213 1.00 40.23 56 ALA A O 5
ATOM 6052 N N . GLU A 1 57 ? 5.890 3.720 -27.542 1.00 62.02 57 GLU A N 5
ATOM 6053 C CA . GLU A 1 57 ? 6.971 2.813 -27.912 1.00 14.14 57 GLU A CA 5
ATOM 6054 C C . GLU A 1 57 ? 8.313 3.540 -27.918 1.00 74.50 57 GLU A C 5
ATOM 6055 O O . GLU A 1 57 ? 8.690 4.158 -28.913 1.00 70.40 57 GLU A O 5
ATOM 6067 N N . GLN A 1 58 ? 9.027 3.460 -26.800 1.00 42.01 58 GLN A N 5
ATOM 6068 C CA . GLN A 1 58 ? 10.326 4.111 -26.676 1.00 61.25 58 GLN A CA 5
ATOM 6069 C C . GLN A 1 58 ? 11.371 3.142 -26.133 1.00 31.20 58 GLN A C 5
ATOM 6070 O O . GLN A 1 58 ? 11.051 2.144 -25.486 1.00 51.32 58 GLN A O 5
ATOM 6084 N N . PRO A 1 59 ? 12.651 3.440 -26.401 1.00 20.22 59 PRO A N 5
ATOM 6085 C CA . PRO A 1 59 ? 13.769 2.607 -25.947 1.00 41.25 59 PRO A CA 5
ATOM 6086 C C . PRO A 1 59 ? 13.967 2.675 -24.437 1.00 61.20 59 PRO A C 5
ATOM 6087 O O . PRO A 1 59 ? 13.653 3.684 -23.804 1.00 33.51 59 PRO A O 5
ATOM 6098 N N . LEU A 1 60 ? 14.490 1.596 -23.865 1.00 1.02 60 LEU A N 5
ATOM 6099 C CA . LEU A 1 60 ? 14.731 1.533 -22.427 1.00 51.14 60 LEU A CA 5
ATOM 6100 C C . LEU A 1 60 ? 16.022 0.780 -22.124 1.00 31.40 60 LEU A C 5
ATOM 6101 O O . LEU A 1 60 ? 16.375 -0.172 -22.820 1.00 44.25 60 LEU A O 5
ATOM 6117 N N . SER A 1 61 ? 16.721 1.210 -21.079 1.00 12.43 61 SER A N 5
ATOM 6118 C CA . SER A 1 61 ? 17.974 0.578 -20.684 1.00 33.55 61 SER A CA 5
ATOM 6119 C C . SER A 1 61 ? 17.711 -0.696 -19.885 1.00 40.13 61 SER A C 5
ATOM 6120 O O . SER A 1 61 ? 16.942 -0.692 -18.923 1.00 61.00 61 SER A O 5
ATOM 6128 N N . LEU A 1 62 ? 18.355 -1.784 -20.292 1.00 31.44 62 LEU A N 5
ATOM 6129 C CA . LEU A 1 62 ? 18.192 -3.067 -19.615 1.00 42.23 62 LEU A CA 5
ATOM 6130 C C . LEU A 1 62 ? 18.901 -3.064 -18.265 1.00 25.11 62 LEU A C 5
ATOM 6131 O O . LEU A 1 62 ? 18.673 -3.939 -17.431 1.00 14.11 62 LEU A O 5
ATOM 6147 N N . ASN A 1 63 ? 19.762 -2.073 -18.056 1.00 40.13 63 ASN A N 5
ATOM 6148 C CA . ASN A 1 63 ? 20.504 -1.955 -16.806 1.00 73.11 63 ASN A CA 5
ATOM 6149 C C . ASN A 1 63 ? 19.827 -0.965 -15.863 1.00 72.02 63 ASN A C 5
ATOM 6150 O O . ASN A 1 63 ? 20.453 -0.442 -14.941 1.00 0.11 63 ASN A O 5
ATOM 6161 N N . HIS A 1 64 ? 18.543 -0.713 -16.101 1.00 4.33 64 HIS A N 5
ATOM 6162 C CA . HIS A 1 64 ? 17.780 0.214 -15.272 1.00 23.20 64 HIS A CA 5
ATOM 6163 C C . HIS A 1 64 ? 16.816 -0.540 -14.361 1.00 54.15 64 HIS A C 5
ATOM 6164 O O . HIS A 1 64 ? 16.158 -1.497 -14.770 1.00 72.10 64 HIS A O 5
ATOM 6178 N N . PRO A 1 65 ? 16.728 -0.100 -13.097 1.00 65.23 65 PRO A N 5
ATOM 6179 C CA . PRO A 1 65 ? 15.847 -0.719 -12.103 1.00 21.32 65 PRO A CA 5
ATOM 6180 C C . PRO A 1 65 ? 14.373 -0.465 -12.397 1.00 14.34 65 PRO A C 5
ATOM 6181 O O . PRO A 1 65 ? 13.972 0.664 -12.678 1.00 42.35 65 PRO A O 5
ATOM 6192 N N . ALA A 1 66 ? 13.569 -1.521 -12.328 1.00 64.32 66 ALA A N 5
ATOM 6193 C CA . ALA A 1 66 ? 12.139 -1.411 -12.584 1.00 73.04 66 ALA A CA 5
ATOM 6194 C C . ALA A 1 66 ? 11.492 -0.388 -11.656 1.00 70.52 66 ALA A C 5
ATOM 6195 O O . ALA A 1 66 ? 10.528 0.279 -12.029 1.00 72.24 66 ALA A O 5
ATOM 6202 N N . GLU A 1 67 ? 12.029 -0.272 -10.446 1.00 11.13 67 GLU A N 5
ATOM 6203 C CA . GLU A 1 67 ? 11.502 0.669 -9.464 1.00 74.03 67 GLU A CA 5
ATOM 6204 C C . GLU A 1 67 ? 11.497 2.090 -10.021 1.00 34.12 67 GLU A C 5
ATOM 6205 O O . GLU A 1 67 ? 10.767 2.955 -9.536 1.00 41.01 67 GLU A O 5
ATOM 6217 N N . ARG A 1 68 ? 12.316 2.322 -11.041 1.00 1.41 68 ARG A N 5
ATOM 6218 C CA . ARG A 1 68 ? 12.408 3.638 -11.663 1.00 30.14 68 ARG A CA 5
ATOM 6219 C C . ARG A 1 68 ? 11.161 3.936 -12.490 1.00 43.33 68 ARG A C 5
ATOM 6220 O O . ARG A 1 68 ? 10.978 5.054 -12.975 1.00 72.43 68 ARG A O 5
ATOM 6241 N N . LEU A 1 69 ? 10.308 2.931 -12.648 1.00 72.32 69 LEU A N 5
ATOM 6242 C CA . LEU A 1 69 ? 9.078 3.085 -13.418 1.00 21.42 69 LEU A CA 5
ATOM 6243 C C . LEU A 1 69 ? 7.955 2.241 -12.824 1.00 32.31 69 LEU A C 5
ATOM 6244 O O . LEU A 1 69 ? 7.337 1.434 -13.520 1.00 24.25 69 LEU A O 5
ATOM 6260 N N . ILE A 1 70 ? 7.694 2.434 -11.535 1.00 44.24 70 ILE A N 5
ATOM 6261 C CA . ILE A 1 70 ? 6.643 1.693 -10.849 1.00 42.24 70 ILE A CA 5
ATOM 6262 C C . ILE A 1 70 ? 5.261 2.156 -11.299 1.00 24.10 70 ILE A C 5
ATOM 6263 O O . ILE A 1 70 ? 4.981 3.353 -11.348 1.00 24.14 70 ILE A O 5
ATOM 6279 N N . GLY A 1 71 ? 4.399 1.198 -11.626 1.00 25.44 71 GLY A N 5
ATOM 6280 C CA . GLY A 1 71 ? 3.056 1.526 -12.065 1.00 41.42 71 GLY A CA 5
ATOM 6281 C C . GLY A 1 71 ? 2.994 1.856 -13.543 1.00 43.44 71 GLY A C 5
ATOM 6282 O O . GLY A 1 71 ? 1.914 2.063 -14.097 1.00 21.02 71 GLY A O 5
ATOM 6286 N N . LYS A 1 72 ? 4.156 1.908 -14.185 1.00 44.15 72 LYS A N 5
ATOM 6287 C CA . LYS A 1 72 ? 4.232 2.216 -15.609 1.00 33.13 72 LYS A CA 5
ATOM 6288 C C . LYS A 1 72 ? 3.802 1.017 -16.448 1.00 71.01 72 LYS A C 5
ATOM 6289 O O . LYS A 1 72 ? 3.386 -0.011 -15.914 1.00 21.33 72 LYS A O 5
ATOM 6308 N N . LYS A 1 73 ? 3.906 1.155 -17.766 1.00 1.05 73 LYS A N 5
ATOM 6309 C CA . LYS A 1 73 ? 3.531 0.083 -18.680 1.00 21.13 73 LYS A CA 5
ATOM 6310 C C . LYS A 1 73 ? 4.656 -0.208 -19.668 1.00 24.35 73 LYS A C 5
ATOM 6311 O O . LYS A 1 73 ? 5.167 0.698 -20.327 1.00 71.14 73 LYS A O 5
ATOM 6330 N N . LEU A 1 74 ? 5.038 -1.477 -19.766 1.00 34.03 74 LEU A N 5
ATOM 6331 C CA . LEU A 1 74 ? 6.102 -1.888 -20.675 1.00 31.01 74 LEU A CA 5
ATOM 6332 C C . LEU A 1 74 ? 5.592 -2.915 -21.681 1.00 42.10 74 LEU A C 5
ATOM 6333 O O . LEU A 1 74 ? 4.547 -3.533 -21.478 1.00 71.15 74 LEU A O 5
ATOM 6349 N N . LYS A 1 75 ? 6.338 -3.094 -22.766 1.00 5.43 75 LYS A N 5
ATOM 6350 C CA . LYS A 1 75 ? 5.965 -4.048 -23.803 1.00 24.01 75 LYS A CA 5
ATOM 6351 C C . LYS A 1 75 ? 7.170 -4.877 -24.238 1.00 74.01 75 LYS A C 5
ATOM 6352 O O . LYS A 1 75 ? 8.279 -4.359 -24.368 1.00 13.51 75 LYS A O 5
ATOM 6371 N N . VAL A 1 76 ? 6.944 -6.167 -24.464 1.00 32.44 76 VAL A N 5
ATOM 6372 C CA . VAL A 1 76 ? 8.010 -7.068 -24.887 1.00 12.51 76 VAL A CA 5
ATOM 6373 C C . VAL A 1 76 ? 7.921 -7.361 -26.380 1.00 40.54 76 VAL A C 5
ATOM 6374 O O . VAL A 1 76 ? 6.940 -7.934 -26.854 1.00 40.34 76 VAL A O 5
ATOM 6387 N N . VAL A 1 77 ? 8.953 -6.964 -27.118 1.00 41.41 77 VAL A N 5
ATOM 6388 C CA . VAL A 1 77 ? 8.993 -7.185 -28.559 1.00 0.23 77 VAL A CA 5
ATOM 6389 C C . VAL A 1 77 ? 10.247 -7.953 -28.962 1.00 75.11 77 VAL A C 5
ATOM 6390 O O . VAL A 1 77 ? 11.303 -7.837 -28.340 1.00 72.42 77 VAL A O 5
ATOM 6403 N N . PRO A 1 78 ? 10.130 -8.757 -30.029 1.00 72.33 78 PRO A N 5
ATOM 6404 C CA . PRO A 1 78 ? 11.244 -9.560 -30.541 1.00 63.30 78 PRO A CA 5
ATOM 6405 C C . PRO A 1 78 ? 12.330 -8.703 -31.183 1.00 54.02 78 PRO A C 5
ATOM 6406 O O . PRO A 1 78 ? 12.042 -7.671 -31.790 1.00 55.42 78 PRO A O 5
ATOM 6417 N N . LEU A 1 79 ? 13.578 -9.137 -31.046 1.00 53.42 79 LEU A N 5
ATOM 6418 C CA . LEU A 1 79 ? 14.707 -8.409 -31.614 1.00 42.50 79 LEU A CA 5
ATOM 6419 C C . LEU A 1 79 ? 15.558 -9.321 -32.491 1.00 61.50 79 LEU A C 5
ATOM 6420 O O . LEU A 1 79 ? 15.063 -9.921 -33.445 1.00 55.21 79 LEU A O 5
ATOM 6436 N N . MET A 1 1 ? -1.670 4.592 -4.748 1.00 24.20 1 MET A N 6
ATOM 6437 C CA . MET A 1 1 ? -0.243 4.307 -4.843 1.00 64.34 1 MET A CA 6
ATOM 6438 C C . MET A 1 1 ? 0.151 3.180 -3.893 1.00 44.41 1 MET A C 6
ATOM 6439 O O . MET A 1 1 ? 1.077 3.324 -3.096 1.00 4.35 1 MET A O 6
ATOM 6453 N N . ALA A 1 2 ? -0.558 2.060 -3.984 1.00 1.22 2 ALA A N 6
ATOM 6454 C CA . ALA A 1 2 ? -0.281 0.909 -3.133 1.00 44.43 2 ALA A CA 6
ATOM 6455 C C . ALA A 1 2 ? 0.416 -0.197 -3.917 1.00 61.53 2 ALA A C 6
ATOM 6456 O O . ALA A 1 2 ? 1.391 -0.785 -3.448 1.00 13.05 2 ALA A O 6
ATOM 6463 N N . ASP A 1 3 ? -0.090 -0.477 -5.113 1.00 61.42 3 ASP A N 6
ATOM 6464 C CA . ASP A 1 3 ? 0.484 -1.514 -5.963 1.00 24.21 3 ASP A CA 6
ATOM 6465 C C . ASP A 1 3 ? 1.944 -1.207 -6.284 1.00 12.01 3 ASP A C 6
ATOM 6466 O O . ASP A 1 3 ? 2.242 -0.286 -7.045 1.00 34.03 3 ASP A O 6
ATOM 6475 N N . ARG A 1 4 ? 2.849 -1.984 -5.698 1.00 44.42 4 ARG A N 6
ATOM 6476 C CA . ARG A 1 4 ? 4.278 -1.793 -5.920 1.00 54.11 4 ARG A CA 6
ATOM 6477 C C . ARG A 1 4 ? 4.823 -2.843 -6.884 1.00 50.40 4 ARG A C 6
ATOM 6478 O O . ARG A 1 4 ? 5.744 -3.589 -6.551 1.00 44.20 4 ARG A O 6
ATOM 6499 N N . THR A 1 5 ? 4.247 -2.895 -8.081 1.00 63.33 5 THR A N 6
ATOM 6500 C CA . THR A 1 5 ? 4.674 -3.854 -9.093 1.00 13.21 5 THR A CA 6
ATOM 6501 C C . THR A 1 5 ? 4.663 -3.228 -10.483 1.00 5.44 5 THR A C 6
ATOM 6502 O O . THR A 1 5 ? 4.227 -2.090 -10.658 1.00 11.45 5 THR A O 6
ATOM 6513 N N . ILE A 1 6 ? 5.146 -3.977 -11.468 1.00 20.32 6 ILE A N 6
ATOM 6514 C CA . ILE A 1 6 ? 5.190 -3.495 -12.843 1.00 23.24 6 ILE A CA 6
ATOM 6515 C C . ILE A 1 6 ? 4.580 -4.512 -13.801 1.00 55.45 6 ILE A C 6
ATOM 6516 O O . ILE A 1 6 ? 4.620 -5.716 -13.552 1.00 51.15 6 ILE A O 6
ATOM 6532 N N . GLU A 1 7 ? 4.016 -4.017 -14.899 1.00 72.12 7 GLU A N 6
ATOM 6533 C CA . GLU A 1 7 ? 3.398 -4.883 -15.896 1.00 74.12 7 GLU A CA 6
ATOM 6534 C C . GLU A 1 7 ? 4.253 -4.958 -17.158 1.00 11.43 7 GLU A C 6
ATOM 6535 O O . GLU A 1 7 ? 4.792 -3.950 -17.616 1.00 62.21 7 GLU A O 6
ATOM 6547 N N . VAL A 1 8 ? 4.373 -6.159 -17.714 1.00 51.23 8 VAL A N 6
ATOM 6548 C CA . VAL A 1 8 ? 5.162 -6.366 -18.923 1.00 32.12 8 VAL A CA 6
ATOM 6549 C C . VAL A 1 8 ? 4.402 -7.214 -19.937 1.00 14.34 8 VAL A C 6
ATOM 6550 O O . VAL A 1 8 ? 3.933 -8.306 -19.619 1.00 71.20 8 VAL A O 6
ATOM 6563 N N . GLU A 1 9 ? 4.284 -6.702 -21.158 1.00 61.20 9 GLU A N 6
ATOM 6564 C CA . GLU A 1 9 ? 3.580 -7.413 -22.219 1.00 31.13 9 GLU A CA 6
ATOM 6565 C C . GLU A 1 9 ? 4.521 -8.363 -22.955 1.00 12.33 9 GLU A C 6
ATOM 6566 O O . GLU A 1 9 ? 5.432 -7.929 -23.660 1.00 44.43 9 GLU A O 6
ATOM 6578 N N . LEU A 1 10 ? 4.294 -9.660 -22.785 1.00 34.52 10 LEU A N 6
ATOM 6579 C CA . LEU A 1 10 ? 5.121 -10.673 -23.432 1.00 34.10 10 LEU A CA 6
ATOM 6580 C C . LEU A 1 10 ? 4.631 -10.951 -24.850 1.00 21.34 10 LEU A C 6
ATOM 6581 O O . LEU A 1 10 ? 3.520 -10.583 -25.233 1.00 23.45 10 LEU A O 6
ATOM 6597 N N . PRO A 1 11 ? 5.478 -11.618 -25.648 1.00 33.41 11 PRO A N 6
ATOM 6598 C CA . PRO A 1 11 ? 5.152 -11.963 -27.035 1.00 31.51 11 PRO A CA 6
ATOM 6599 C C . PRO A 1 11 ? 4.068 -13.032 -27.127 1.00 61.12 11 PRO A C 6
ATOM 6600 O O . PRO A 1 11 ? 3.873 -13.814 -26.197 1.00 45.25 11 PRO A O 6
ATOM 6611 N N . ASN A 1 12 ? 3.365 -13.060 -28.255 1.00 44.10 12 ASN A N 6
ATOM 6612 C CA . ASN A 1 12 ? 2.301 -14.033 -28.468 1.00 75.33 12 ASN A CA 6
ATOM 6613 C C . ASN A 1 12 ? 0.976 -13.522 -27.909 1.00 23.32 12 ASN A C 6
ATOM 6614 O O . ASN A 1 12 ? 0.138 -14.302 -27.456 1.00 60.45 12 ASN A O 6
ATOM 6625 N N . LYS A 1 13 ? 0.794 -12.207 -27.943 1.00 42.44 13 LYS A N 6
ATOM 6626 C CA . LYS A 1 13 ? -0.428 -11.590 -27.442 1.00 51.52 13 LYS A CA 6
ATOM 6627 C C . LYS A 1 13 ? -0.679 -11.981 -25.989 1.00 41.43 13 LYS A C 6
ATOM 6628 O O . LYS A 1 13 ? -1.817 -12.232 -25.593 1.00 5.41 13 LYS A O 6
ATOM 6647 N N . GLN A 1 14 ? 0.390 -12.029 -25.201 1.00 43.41 14 GLN A N 6
ATOM 6648 C CA . GLN A 1 14 ? 0.284 -12.388 -23.792 1.00 64.41 14 GLN A CA 6
ATOM 6649 C C . GLN A 1 14 ? 0.879 -11.299 -22.906 1.00 13.41 14 GLN A C 6
ATOM 6650 O O . GLN A 1 14 ? 1.795 -10.584 -23.314 1.00 32.43 14 GLN A O 6
ATOM 6664 N N . ARG A 1 15 ? 0.351 -11.177 -21.692 1.00 50.43 15 ARG A N 6
ATOM 6665 C CA . ARG A 1 15 ? 0.828 -10.173 -20.749 1.00 44.40 15 ARG A CA 6
ATOM 6666 C C . ARG A 1 15 ? 0.960 -10.762 -19.348 1.00 21.22 15 ARG A C 6
ATOM 6667 O O . ARG A 1 15 ? 0.160 -11.604 -18.938 1.00 70.14 15 ARG A O 6
ATOM 6688 N N . THR A 1 16 ? 1.976 -10.315 -18.616 1.00 51.30 16 THR A N 6
ATOM 6689 C CA . THR A 1 16 ? 2.214 -10.798 -17.262 1.00 71.50 16 THR A CA 6
ATOM 6690 C C . THR A 1 16 ? 2.746 -9.686 -16.366 1.00 41.22 16 THR A C 6
ATOM 6691 O O . THR A 1 16 ? 3.557 -8.865 -16.794 1.00 43.35 16 THR A O 6
ATOM 6702 N N . VAL A 1 17 ? 2.285 -9.664 -15.120 1.00 20.44 17 VAL A N 6
ATOM 6703 C CA . VAL A 1 17 ? 2.717 -8.653 -14.162 1.00 55.12 17 VAL A CA 6
ATOM 6704 C C . VAL A 1 17 ? 3.514 -9.279 -13.024 1.00 3.32 17 VAL A C 6
ATOM 6705 O O . VAL A 1 17 ? 3.187 -10.366 -12.548 1.00 63.40 17 VAL A O 6
ATOM 6718 N N . ILE A 1 18 ? 4.561 -8.585 -12.591 1.00 44.41 18 ILE A N 6
ATOM 6719 C CA . ILE A 1 18 ? 5.405 -9.072 -11.507 1.00 1.21 18 ILE A CA 6
ATOM 6720 C C . ILE A 1 18 ? 5.884 -7.924 -10.625 1.00 13.15 18 ILE A C 6
ATOM 6721 O O . ILE A 1 18 ? 6.032 -6.793 -11.086 1.00 34.12 18 ILE A O 6
ATOM 6737 N N . ASN A 1 19 ? 6.126 -8.224 -9.353 1.00 11.14 19 ASN A N 6
ATOM 6738 C CA . ASN A 1 19 ? 6.590 -7.217 -8.405 1.00 34.02 19 ASN A CA 6
ATOM 6739 C C . ASN A 1 19 ? 8.114 -7.162 -8.371 1.00 71.54 19 ASN A C 6
ATOM 6740 O O . ASN A 1 19 ? 8.786 -8.185 -8.507 1.00 33.21 19 ASN A O 6
ATOM 6751 N N . VAL A 1 20 ? 8.654 -5.961 -8.189 1.00 72.54 20 VAL A N 6
ATOM 6752 C CA . VAL A 1 20 ? 10.099 -5.773 -8.136 1.00 54.13 20 VAL A CA 6
ATOM 6753 C C . VAL A 1 20 ? 10.485 -4.799 -7.029 1.00 24.23 20 VAL A C 6
ATOM 6754 O O . VAL A 1 20 ? 9.708 -3.917 -6.664 1.00 52.05 20 VAL A O 6
ATOM 6767 N N . ARG A 1 21 ? 11.692 -4.965 -6.497 1.00 60.41 21 ARG A N 6
ATOM 6768 C CA . ARG A 1 21 ? 12.182 -4.101 -5.430 1.00 63.40 21 ARG A CA 6
ATOM 6769 C C . ARG A 1 21 ? 13.298 -3.192 -5.936 1.00 62.12 21 ARG A C 6
ATOM 6770 O O . ARG A 1 21 ? 13.971 -3.485 -6.925 1.00 21.33 21 ARG A O 6
ATOM 6791 N N . PRO A 1 22 ? 13.500 -2.061 -5.244 1.00 22.11 22 PRO A N 6
ATOM 6792 C CA . PRO A 1 22 ? 14.534 -1.086 -5.605 1.00 34.14 22 PRO A CA 6
ATOM 6793 C C . PRO A 1 22 ? 15.942 -1.611 -5.346 1.00 73.34 22 PRO A C 6
ATOM 6794 O O . PRO A 1 22 ? 16.483 -1.454 -4.253 1.00 14.12 22 PRO A O 6
ATOM 6805 N N . GLY A 1 23 ? 16.531 -2.236 -6.362 1.00 31.25 23 GLY A N 6
ATOM 6806 C CA . GLY A 1 23 ? 17.871 -2.775 -6.224 1.00 4.24 23 GLY A CA 6
ATOM 6807 C C . GLY A 1 23 ? 18.280 -3.625 -7.410 1.00 75.22 23 GLY A C 6
ATOM 6808 O O . GLY A 1 23 ? 19.384 -3.481 -7.936 1.00 61.31 23 GLY A O 6
ATOM 6812 N N . LEU A 1 24 ? 17.388 -4.515 -7.833 1.00 2.13 24 LEU A N 6
ATOM 6813 C CA . LEU A 1 24 ? 17.662 -5.394 -8.964 1.00 53.25 24 LEU A CA 6
ATOM 6814 C C . LEU A 1 24 ? 17.262 -4.730 -10.278 1.00 73.34 24 LEU A C 6
ATOM 6815 O O . LEU A 1 24 ? 16.405 -3.846 -10.305 1.00 10.11 24 LEU A O 6
ATOM 6831 N N . THR A 1 25 ? 17.886 -5.164 -11.369 1.00 21.31 25 THR A N 6
ATOM 6832 C CA . THR A 1 25 ? 17.595 -4.614 -12.687 1.00 10.25 25 THR A CA 6
ATOM 6833 C C . THR A 1 25 ? 16.373 -5.283 -13.304 1.00 72.44 25 THR A C 6
ATOM 6834 O O . THR A 1 25 ? 15.927 -6.334 -12.841 1.00 11.01 25 THR A O 6
ATOM 6845 N N . LEU A 1 26 ? 15.835 -4.670 -14.353 1.00 20.30 26 LEU A N 6
ATOM 6846 C CA . LEU A 1 26 ? 14.663 -5.208 -15.036 1.00 24.02 26 LEU A CA 6
ATOM 6847 C C . LEU A 1 26 ? 14.940 -6.609 -15.571 1.00 23.55 26 LEU A C 6
ATOM 6848 O O . LEU A 1 26 ? 14.040 -7.446 -15.646 1.00 24.43 26 LEU A O 6
ATOM 6864 N N . LYS A 1 27 ? 16.192 -6.860 -15.939 1.00 41.33 27 LYS A N 6
ATOM 6865 C CA . LYS A 1 27 ? 16.590 -8.161 -16.464 1.00 1.32 27 LYS A CA 6
ATOM 6866 C C . LYS A 1 27 ? 16.406 -9.251 -15.413 1.00 1.43 27 LYS A C 6
ATOM 6867 O O . LYS A 1 27 ? 15.924 -10.341 -15.715 1.00 74.43 27 LYS A O 6
ATOM 6886 N N . GLU A 1 28 ? 16.792 -8.947 -14.178 1.00 4.35 28 GLU A N 6
ATOM 6887 C CA . GLU A 1 28 ? 16.669 -9.902 -13.082 1.00 54.45 28 GLU A CA 6
ATOM 6888 C C . GLU A 1 28 ? 15.220 -10.008 -12.614 1.00 41.24 28 GLU A C 6
ATOM 6889 O O . GLU A 1 28 ? 14.807 -11.030 -12.068 1.00 74.12 28 GLU A O 6
ATOM 6901 N N . ALA A 1 29 ? 14.454 -8.944 -12.832 1.00 45.43 29 ALA A N 6
ATOM 6902 C CA . ALA A 1 29 ? 13.052 -8.917 -12.435 1.00 4.14 29 ALA A CA 6
ATOM 6903 C C . ALA A 1 29 ? 12.175 -9.616 -13.468 1.00 24.34 29 ALA A C 6
ATOM 6904 O O . ALA A 1 29 ? 11.125 -10.167 -13.135 1.00 0.14 29 ALA A O 6
ATOM 6911 N N . LEU A 1 30 ? 12.612 -9.591 -14.722 1.00 11.31 30 LEU A N 6
ATOM 6912 C CA . LEU A 1 30 ? 11.866 -10.222 -15.805 1.00 32.32 30 LEU A CA 6
ATOM 6913 C C . LEU A 1 30 ? 12.500 -11.552 -16.199 1.00 74.43 30 LEU A C 6
ATOM 6914 O O . LEU A 1 30 ? 11.964 -12.286 -17.031 1.00 1.50 30 LEU A O 6
ATOM 6930 N N . LYS A 1 31 ? 13.643 -11.859 -15.596 1.00 33.34 31 LYS A N 6
ATOM 6931 C CA . LYS A 1 31 ? 14.349 -13.103 -15.880 1.00 41.31 31 LYS A CA 6
ATOM 6932 C C . LYS A 1 31 ? 13.411 -14.300 -15.765 1.00 40.11 31 LYS A C 6
ATOM 6933 O O . LYS A 1 31 ? 13.294 -15.101 -16.692 1.00 72.54 31 LYS A O 6
ATOM 6952 N N . LYS A 1 32 ? 12.743 -14.415 -14.622 1.00 43.12 32 LYS A N 6
ATOM 6953 C CA . LYS A 1 32 ? 11.813 -15.512 -14.386 1.00 72.52 32 LYS A CA 6
ATOM 6954 C C . LYS A 1 32 ? 10.602 -15.407 -15.308 1.00 21.11 32 LYS A C 6
ATOM 6955 O O . LYS A 1 32 ? 10.046 -16.418 -15.736 1.00 63.10 32 LYS A O 6
ATOM 6974 N N . ALA A 1 33 ? 10.200 -14.177 -15.610 1.00 74.14 33 ALA A N 6
ATOM 6975 C CA . ALA A 1 33 ? 9.057 -13.940 -16.484 1.00 62.32 33 ALA A CA 6
ATOM 6976 C C . ALA A 1 33 ? 9.333 -14.443 -17.897 1.00 45.33 33 ALA A C 6
ATOM 6977 O O . ALA A 1 33 ? 8.477 -15.070 -18.523 1.00 5.13 33 ALA A O 6
ATOM 6984 N N . LEU A 1 34 ? 10.533 -14.163 -18.396 1.00 13.05 34 LEU A N 6
ATOM 6985 C CA . LEU A 1 34 ? 10.922 -14.586 -19.736 1.00 72.23 34 LEU A CA 6
ATOM 6986 C C . LEU A 1 34 ? 11.382 -16.040 -19.736 1.00 71.52 34 LEU A C 6
ATOM 6987 O O . LEU A 1 34 ? 11.215 -16.756 -20.724 1.00 61.11 34 LEU A O 6
ATOM 7003 N N . LYS A 1 35 ? 11.960 -16.473 -18.621 1.00 3.53 35 LYS A N 6
ATOM 7004 C CA . LYS A 1 35 ? 12.442 -17.842 -18.489 1.00 72.50 35 LYS A CA 6
ATOM 7005 C C . LYS A 1 35 ? 11.322 -18.841 -18.764 1.00 22.45 35 LYS A C 6
ATOM 7006 O O . LYS A 1 35 ? 11.577 -19.993 -19.116 1.00 31.21 35 LYS A O 6
ATOM 7025 N N . VAL A 1 36 ? 10.082 -18.393 -18.601 1.00 54.51 36 VAL A N 6
ATOM 7026 C CA . VAL A 1 36 ? 8.923 -19.246 -18.834 1.00 30.40 36 VAL A CA 6
ATOM 7027 C C . VAL A 1 36 ? 8.737 -19.526 -20.321 1.00 33.41 36 VAL A C 6
ATOM 7028 O O . VAL A 1 36 ? 8.322 -20.618 -20.710 1.00 75.12 36 VAL A O 6
ATOM 7041 N N . ARG A 1 37 ? 9.047 -18.533 -21.148 1.00 31.32 37 ARG A N 6
ATOM 7042 C CA . ARG A 1 37 ? 8.913 -18.672 -22.593 1.00 21.31 37 ARG A CA 6
ATOM 7043 C C . ARG A 1 37 ? 10.282 -18.782 -23.258 1.00 22.14 37 ARG A C 6
ATOM 7044 O O . ARG A 1 37 ? 10.382 -18.985 -24.467 1.00 50.50 37 ARG A O 6
ATOM 7065 N N . GLY A 1 38 ? 11.336 -18.646 -22.458 1.00 34.54 38 GLY A N 6
ATOM 7066 C CA . GLY A 1 38 ? 12.684 -18.733 -22.986 1.00 44.31 38 GLY A CA 6
ATOM 7067 C C . GLY A 1 38 ? 13.074 -17.505 -23.785 1.00 12.43 38 GLY A C 6
ATOM 7068 O O . GLY A 1 38 ? 13.949 -17.570 -24.648 1.00 41.33 38 GLY A O 6
ATOM 7072 N N . ILE A 1 39 ? 12.422 -16.383 -23.498 1.00 12.03 39 ILE A N 6
ATOM 7073 C CA . ILE A 1 39 ? 12.705 -15.135 -24.196 1.00 72.43 39 ILE A CA 6
ATOM 7074 C C . ILE A 1 39 ? 14.022 -14.528 -23.725 1.00 14.21 39 ILE A C 6
ATOM 7075 O O . ILE A 1 39 ? 14.188 -14.220 -22.544 1.00 73.24 39 ILE A O 6
ATOM 7091 N N . ASP A 1 40 ? 14.954 -14.356 -24.655 1.00 61.13 40 ASP A N 6
ATOM 7092 C CA . ASP A 1 40 ? 16.256 -13.782 -24.336 1.00 61.00 40 ASP A CA 6
ATOM 7093 C C . ASP A 1 40 ? 16.227 -12.262 -24.468 1.00 21.53 40 ASP A C 6
ATOM 7094 O O . ASP A 1 40 ? 15.539 -11.702 -25.321 1.00 11.22 40 ASP A O 6
ATOM 7103 N N . PRO A 1 41 ? 16.991 -11.579 -23.603 1.00 13.43 41 PRO A N 6
ATOM 7104 C CA . PRO A 1 41 ? 17.069 -10.115 -23.602 1.00 2.21 41 PRO A CA 6
ATOM 7105 C C . PRO A 1 41 ? 17.799 -9.573 -24.826 1.00 40.31 41 PRO A C 6
ATOM 7106 O O . PRO A 1 41 ? 17.566 -8.441 -25.248 1.00 45.21 41 PRO A O 6
ATOM 7117 N N . ASN A 1 42 ? 18.682 -10.389 -25.392 1.00 43.32 42 ASN A N 6
ATOM 7118 C CA . ASN A 1 42 ? 19.447 -9.990 -26.569 1.00 35.23 42 ASN A CA 6
ATOM 7119 C C . ASN A 1 42 ? 18.712 -10.373 -27.850 1.00 13.11 42 ASN A C 6
ATOM 7120 O O . ASN A 1 42 ? 19.273 -10.309 -28.944 1.00 22.23 42 ASN A O 6
ATOM 7131 N N . LYS A 1 43 ? 17.452 -10.770 -27.707 1.00 30.24 43 LYS A N 6
ATOM 7132 C CA . LYS A 1 43 ? 16.638 -11.162 -28.851 1.00 52.32 43 LYS A CA 6
ATOM 7133 C C . LYS A 1 43 ? 15.336 -10.367 -28.890 1.00 62.42 43 LYS A C 6
ATOM 7134 O O . LYS A 1 43 ? 14.520 -10.538 -29.796 1.00 1.11 43 LYS A O 6
ATOM 7153 N N . VAL A 1 44 ? 15.149 -9.498 -27.903 1.00 1.55 44 VAL A N 6
ATOM 7154 C CA . VAL A 1 44 ? 13.948 -8.675 -27.826 1.00 11.23 44 VAL A CA 6
ATOM 7155 C C . VAL A 1 44 ? 14.262 -7.296 -27.255 1.00 74.25 44 VAL A C 6
ATOM 7156 O O . VAL A 1 44 ? 15.273 -7.109 -26.580 1.00 30.32 44 VAL A O 6
ATOM 7169 N N . GLN A 1 45 ? 13.387 -6.334 -27.532 1.00 61.44 45 GLN A N 6
ATOM 7170 C CA . GLN A 1 45 ? 13.571 -4.972 -27.047 1.00 4.03 45 GLN A CA 6
ATOM 7171 C C . GLN A 1 45 ? 12.401 -4.544 -26.168 1.00 32.44 45 GLN A C 6
ATOM 7172 O O . GLN A 1 45 ? 11.240 -4.782 -26.502 1.00 42.15 45 GLN A O 6
ATOM 7186 N N . VAL A 1 46 ? 12.713 -3.913 -25.041 1.00 3.54 46 VAL A N 6
ATOM 7187 C CA . VAL A 1 46 ? 11.687 -3.451 -24.113 1.00 44.11 46 VAL A CA 6
ATOM 7188 C C . VAL A 1 46 ? 11.398 -1.967 -24.308 1.00 1.22 46 VAL A C 6
ATOM 7189 O O . VAL A 1 46 ? 12.314 -1.162 -24.478 1.00 63.22 46 VAL A O 6
ATOM 7202 N N . TYR A 1 47 ? 10.119 -1.611 -24.281 1.00 13.20 47 TYR A N 6
ATOM 7203 C CA . TYR A 1 47 ? 9.708 -0.223 -24.456 1.00 53.15 47 TYR A CA 6
ATOM 7204 C C . TYR A 1 47 ? 8.730 0.198 -23.364 1.00 11.03 47 TYR A C 6
ATOM 7205 O O . TYR A 1 47 ? 7.894 -0.592 -22.924 1.00 30.54 47 TYR A O 6
ATOM 7223 N N . LEU A 1 48 ? 8.840 1.449 -22.930 1.00 62.13 48 LEU A N 6
ATOM 7224 C CA . LEU A 1 48 ? 7.966 1.978 -21.889 1.00 71.21 48 LEU A CA 6
ATOM 7225 C C . LEU A 1 48 ? 6.983 2.991 -22.466 1.00 52.13 48 LEU A C 6
ATOM 7226 O O . LEU A 1 48 ? 7.379 4.056 -22.9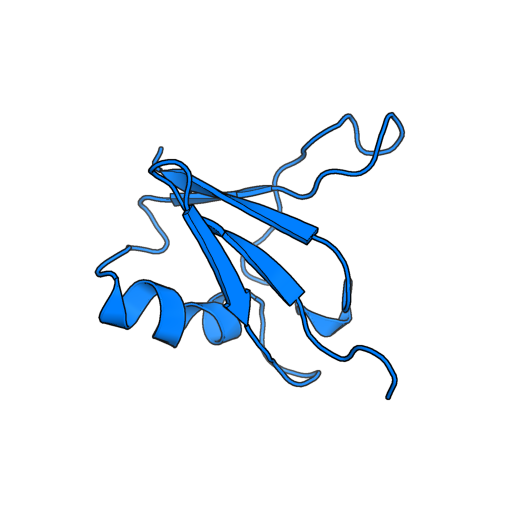41 1.00 4.55 48 LEU A O 6
ATOM 7242 N N . LEU A 1 49 ? 5.699 2.654 -22.421 1.00 72.52 49 LEU A N 6
ATOM 7243 C CA . LEU A 1 49 ? 4.657 3.535 -22.938 1.00 23.13 49 LEU A CA 6
ATOM 7244 C C . LEU A 1 49 ? 4.022 4.345 -21.812 1.00 74.51 49 LEU A C 6
ATOM 7245 O O . LEU A 1 49 ? 3.735 3.815 -20.737 1.00 43.32 49 LEU A O 6
ATOM 7261 N N . LEU A 1 50 ? 3.801 5.630 -22.066 1.00 61.44 50 LEU A N 6
ATOM 7262 C CA . LEU A 1 50 ? 3.196 6.513 -21.075 1.00 64.13 50 LEU A CA 6
ATOM 7263 C C . LEU A 1 50 ? 1.786 6.917 -21.494 1.00 24.31 50 LEU A C 6
ATOM 7264 O O . LEU A 1 50 ? 1.498 7.060 -22.682 1.00 71.30 50 LEU A O 6
ATOM 7280 N N . SER A 1 51 ? 0.912 7.101 -20.510 1.00 23.03 51 SER A N 6
ATOM 7281 C CA . SER A 1 51 ? -0.468 7.487 -20.776 1.00 15.11 51 SER A CA 6
ATOM 7282 C C . SER A 1 51 ? -1.237 6.342 -21.428 1.00 21.53 51 SER A C 6
ATOM 7283 O O . SER A 1 51 ? -2.046 5.676 -20.783 1.00 23.50 51 SER A O 6
ATOM 7291 N N . GLY A 1 52 ? -0.977 6.118 -22.713 1.00 11.34 52 GLY A N 6
ATOM 7292 C CA . GLY A 1 52 ? -1.652 5.053 -23.432 1.00 3.54 52 GLY A CA 6
ATOM 7293 C C . GLY A 1 52 ? -0.890 4.615 -24.667 1.00 31.13 52 GLY A C 6
ATOM 7294 O O . GLY A 1 52 ? -0.378 3.497 -24.724 1.00 22.11 52 GLY A O 6
ATOM 7298 N N . ASP A 1 53 ? -0.817 5.496 -25.658 1.00 64.12 53 ASP A N 6
ATOM 7299 C CA . ASP A 1 53 ? -0.113 5.194 -26.899 1.00 25.30 53 ASP A CA 6
ATOM 7300 C C . ASP A 1 53 ? -0.109 6.402 -27.830 1.00 73.12 53 ASP A C 6
ATOM 7301 O O . ASP A 1 53 ? -0.513 6.306 -28.989 1.00 61.23 53 ASP A O 6
ATOM 7310 N N . ASP A 1 54 ? 0.347 7.538 -27.315 1.00 43.11 54 ASP A N 6
ATOM 7311 C CA . ASP A 1 54 ? 0.403 8.766 -28.100 1.00 60.33 54 ASP A CA 6
ATOM 7312 C C . ASP A 1 54 ? 1.794 8.969 -28.693 1.00 0.35 54 ASP A C 6
ATOM 7313 O O . ASP A 1 54 ? 2.135 10.063 -29.141 1.00 72.13 54 ASP A O 6
ATOM 7322 N N . GLY A 1 55 ? 2.595 7.908 -28.689 1.00 74.41 55 GLY A N 6
ATOM 7323 C CA . GLY A 1 55 ? 3.940 7.991 -29.227 1.00 52.23 55 GLY A CA 6
ATOM 7324 C C . GLY A 1 55 ? 4.990 8.136 -28.144 1.00 13.23 55 GLY A C 6
ATOM 7325 O O . GLY A 1 55 ? 6.138 8.479 -28.424 1.00 53.24 55 GLY A O 6
ATOM 7329 N N . ALA A 1 56 ? 4.596 7.876 -26.901 1.00 54.14 56 ALA A N 6
ATOM 7330 C CA . ALA A 1 56 ? 5.511 7.979 -25.772 1.00 43.31 56 ALA A CA 6
ATOM 7331 C C . ALA A 1 56 ? 6.415 6.754 -25.684 1.00 51.02 56 ALA A C 6
ATOM 7332 O O . ALA A 1 56 ? 7.434 6.772 -24.995 1.00 44.24 56 ALA A O 6
ATOM 7339 N N . GLU A 1 57 ? 6.033 5.691 -26.386 1.00 2.32 57 GLU A N 6
ATOM 7340 C CA . GLU A 1 57 ? 6.810 4.457 -26.385 1.00 34.03 57 GLU A CA 6
ATOM 7341 C C . GLU A 1 57 ? 8.274 4.735 -26.711 1.00 2.13 57 GLU A C 6
ATOM 7342 O O . GLU A 1 57 ? 8.613 5.083 -27.842 1.00 30.15 57 GLU A O 6
ATOM 7354 N N . GLN A 1 58 ? 9.137 4.580 -25.711 1.00 74.45 58 GLN A N 6
ATOM 7355 C CA . GLN A 1 58 ? 10.564 4.815 -25.892 1.00 2.25 58 GLN A CA 6
ATOM 7356 C C . GLN A 1 58 ? 11.382 3.649 -25.346 1.00 75.20 58 GLN A C 6
ATOM 7357 O O . GLN A 1 58 ? 10.934 2.897 -24.479 1.00 42.25 58 GLN A O 6
ATOM 7371 N N . PRO A 1 59 ? 12.609 3.492 -25.864 1.00 53.01 59 PRO A N 6
ATOM 7372 C CA . PRO A 1 59 ? 13.514 2.419 -25.443 1.00 64.14 59 PRO A CA 6
ATOM 7373 C C . PRO A 1 59 ? 14.033 2.621 -24.024 1.00 10.22 59 PRO A C 6
ATOM 7374 O O . PRO A 1 59 ? 14.055 3.742 -23.514 1.00 3.31 59 PRO A O 6
ATOM 7385 N N . LEU A 1 60 ? 14.449 1.531 -23.390 1.00 65.51 60 LEU A N 6
ATOM 7386 C CA . LEU A 1 60 ? 14.969 1.588 -22.028 1.00 50.41 60 LEU A CA 6
ATOM 7387 C C . LEU A 1 60 ? 16.134 0.620 -21.848 1.00 50.41 60 LEU A C 6
ATOM 7388 O O . LEU A 1 60 ? 16.171 -0.443 -22.467 1.00 25.24 60 LEU A O 6
ATOM 7404 N N . SER A 1 61 ? 17.082 0.996 -20.996 1.00 21.45 61 SER A N 6
ATOM 7405 C CA . SER A 1 61 ? 18.249 0.161 -20.735 1.00 5.51 61 SER A CA 6
ATOM 7406 C C . SER A 1 61 ? 17.862 -1.081 -19.939 1.00 23.20 61 SER A C 6
ATOM 7407 O O . SER A 1 61 ? 17.145 -0.996 -18.942 1.00 13.55 61 SER A O 6
ATOM 7415 N N . LEU A 1 62 ? 18.342 -2.236 -20.387 1.00 24.01 62 LEU A N 6
ATOM 7416 C CA . LEU A 1 62 ? 18.048 -3.498 -19.718 1.00 34.34 62 LEU A CA 6
ATOM 7417 C C . LEU A 1 62 ? 18.726 -3.563 -18.353 1.00 45.32 62 LEU A C 6
ATOM 7418 O O . LEU A 1 62 ? 18.400 -4.413 -17.526 1.00 40.12 62 LEU A O 6
ATOM 7434 N N . ASN A 1 63 ? 19.671 -2.656 -18.125 1.00 24.33 63 ASN A N 6
ATOM 7435 C CA . ASN A 1 63 ? 20.395 -2.609 -16.860 1.00 23.15 63 ASN A CA 6
ATOM 7436 C C . ASN A 1 63 ? 19.763 -1.598 -15.908 1.00 52.33 63 ASN A C 6
ATOM 7437 O O . ASN A 1 63 ? 20.413 -1.106 -14.986 1.00 4.23 63 ASN A O 6
ATOM 7448 N N . HIS A 1 64 ? 18.490 -1.292 -16.139 1.00 71.02 64 HIS A N 6
ATOM 7449 C CA . HIS A 1 64 ? 17.768 -0.340 -15.302 1.00 44.02 64 HIS A CA 6
ATOM 7450 C C . HIS A 1 64 ? 16.803 -1.062 -14.367 1.00 52.40 64 HIS A C 6
ATOM 7451 O O . HIS A 1 64 ? 16.113 -2.005 -14.755 1.00 23.13 64 HIS A O 6
ATOM 7465 N N . PRO A 1 65 ? 16.751 -0.610 -13.105 1.00 42.22 65 PRO A N 6
ATOM 7466 C CA . PRO A 1 65 ? 15.874 -1.198 -12.089 1.00 30.32 65 PRO A CA 6
ATOM 7467 C C . PRO A 1 65 ? 14.401 -0.909 -12.356 1.00 50.24 65 PRO A C 6
ATOM 7468 O O . PRO A 1 65 ? 14.025 0.226 -12.648 1.00 13.25 65 PRO A O 6
ATOM 7479 N N . ALA A 1 66 ? 13.572 -1.942 -12.255 1.00 74.35 66 ALA A N 6
ATOM 7480 C CA . ALA A 1 66 ? 12.139 -1.798 -12.484 1.00 44.32 66 ALA A CA 6
ATOM 7481 C C . ALA A 1 66 ? 11.552 -0.695 -11.610 1.00 4.12 66 ALA A C 6
ATOM 7482 O O . ALA A 1 66 ? 10.618 -0.003 -12.013 1.00 4.43 66 ALA A O 6
ATOM 7489 N N . GLU A 1 67 ? 12.106 -0.538 -10.411 1.00 61.34 67 GLU A N 6
ATOM 7490 C CA . GLU A 1 67 ? 11.635 0.480 -9.480 1.00 50.01 67 GLU A CA 6
ATOM 7491 C C . GLU A 1 67 ? 11.764 1.874 -10.087 1.00 41.13 67 GLU A C 6
ATOM 7492 O O . GLU A 1 67 ? 11.115 2.820 -9.640 1.00 63.12 67 GLU A O 6
ATOM 7504 N N . ARG A 1 68 ? 12.607 1.993 -11.108 1.00 72.42 68 ARG A N 6
ATOM 7505 C CA . ARG A 1 68 ? 12.823 3.270 -11.776 1.00 1.51 68 ARG A CA 6
ATOM 7506 C C . ARG A 1 68 ? 11.575 3.703 -12.540 1.00 30.21 68 ARG A C 6
ATOM 7507 O O . ARG A 1 68 ? 11.426 4.873 -12.896 1.00 33.44 68 ARG A O 6
ATOM 7528 N N . LEU A 1 69 ? 10.682 2.752 -12.790 1.00 34.25 69 LEU A N 6
ATOM 7529 C CA . LEU A 1 69 ? 9.446 3.034 -13.512 1.00 31.50 69 LEU A CA 6
ATOM 7530 C C . LEU A 1 69 ? 8.260 2.336 -12.854 1.00 55.12 69 LEU A C 6
ATOM 7531 O O . LEU A 1 69 ? 7.305 1.945 -13.528 1.00 5.44 69 LEU A O 6
ATOM 7547 N N . ILE A 1 70 ? 8.325 2.185 -11.536 1.00 1.43 70 ILE A N 6
ATOM 7548 C CA . ILE A 1 70 ? 7.255 1.538 -10.787 1.00 52.41 70 ILE A CA 6
ATOM 7549 C C . ILE A 1 70 ? 5.910 2.199 -11.070 1.00 34.44 70 ILE A C 6
ATOM 7550 O O . ILE A 1 70 ? 5.758 3.411 -10.923 1.00 61.34 70 ILE A O 6
ATOM 7566 N N . GLY A 1 71 ? 4.933 1.391 -11.474 1.00 4.31 71 GLY A N 6
ATOM 7567 C CA . GLY A 1 71 ? 3.612 1.915 -11.769 1.00 23.42 71 GLY A CA 6
ATOM 7568 C C . GLY A 1 71 ? 3.402 2.155 -13.250 1.00 55.15 71 GLY A C 6
ATOM 7569 O O . GLY A 1 71 ? 2.303 2.507 -13.680 1.00 74.22 71 GLY A O 6
ATOM 7573 N N . LYS A 1 72 ? 4.457 1.967 -14.035 1.00 3.01 72 LYS A N 6
ATOM 7574 C CA . LYS A 1 72 ? 4.384 2.166 -15.477 1.00 65.15 72 LYS A CA 6
ATOM 7575 C C . LYS A 1 72 ? 4.285 0.830 -16.207 1.00 24.24 72 LYS A C 6
ATOM 7576 O O . LYS A 1 72 ? 4.915 -0.152 -15.813 1.00 33.41 72 LYS A O 6
ATOM 7595 N N . LYS A 1 73 ? 3.493 0.800 -17.272 1.00 75.04 73 LYS A N 6
ATOM 7596 C CA . LYS A 1 73 ? 3.313 -0.414 -18.059 1.00 73.41 73 LYS A CA 6
ATOM 7597 C C . LYS A 1 73 ? 4.267 -0.438 -19.249 1.00 31.10 73 LYS A C 6
ATOM 7598 O O . LYS A 1 73 ? 4.361 0.532 -20.002 1.00 12.31 73 LYS A O 6
ATOM 7617 N N . LEU A 1 74 ? 4.972 -1.552 -19.414 1.00 52.20 74 LEU A N 6
ATOM 7618 C CA . LEU A 1 74 ? 5.918 -1.702 -20.514 1.00 60.51 74 LEU A CA 6
ATOM 7619 C C . LEU A 1 74 ? 5.591 -2.936 -21.349 1.00 34.42 74 LEU A C 6
ATOM 7620 O O . LEU A 1 74 ? 4.853 -3.819 -20.909 1.00 62.15 74 LEU A O 6
ATOM 7636 N N . LYS A 1 75 ? 6.145 -2.993 -22.555 1.00 4.31 75 LYS A N 6
ATOM 7637 C CA . LYS A 1 75 ? 5.916 -4.120 -23.451 1.00 42.32 75 LYS A CA 6
ATOM 7638 C C . LYS A 1 75 ? 7.199 -4.503 -24.182 1.00 52.25 75 LYS A C 6
ATOM 7639 O O . LYS A 1 75 ? 7.984 -3.639 -24.574 1.00 54.03 75 LYS A O 6
ATOM 7658 N N . VAL A 1 76 ? 7.405 -5.803 -24.365 1.00 21.35 76 VAL A N 6
ATOM 7659 C CA . VAL A 1 76 ? 8.591 -6.300 -25.051 1.00 62.53 76 VAL A CA 6
ATOM 7660 C C . VAL A 1 76 ? 8.234 -6.880 -26.415 1.00 71.23 76 VAL A C 6
ATOM 7661 O O . VAL A 1 76 ? 7.309 -7.683 -26.538 1.00 31.22 76 VAL A O 6
ATOM 7674 N N . VAL A 1 77 ? 8.974 -6.468 -27.440 1.00 21.03 77 VAL A N 6
ATOM 7675 C CA . VAL A 1 77 ? 8.737 -6.947 -28.796 1.00 71.51 77 VAL A CA 6
ATOM 7676 C C . VAL A 1 77 ? 10.007 -7.536 -29.401 1.00 13.30 77 VAL A C 6
ATOM 7677 O O . VAL A 1 77 ? 11.088 -6.952 -29.325 1.00 61.13 77 VAL A O 6
ATOM 7690 N N . PRO A 1 78 ? 9.875 -8.720 -30.017 1.00 50.21 78 PRO A N 6
ATOM 7691 C CA . PRO A 1 78 ? 11.002 -9.413 -30.649 1.00 34.24 78 PRO A CA 6
ATOM 7692 C C . PRO A 1 78 ? 11.488 -8.702 -31.907 1.00 24.14 78 PRO A C 6
ATOM 7693 O O . PRO A 1 78 ? 10.694 -8.134 -32.658 1.00 24.22 78 PRO A O 6
ATOM 7704 N N . LEU A 1 79 ? 12.797 -8.737 -32.131 1.00 62.03 79 LEU A N 6
ATOM 7705 C CA . LEU A 1 79 ? 13.390 -8.096 -33.300 1.00 2.11 79 LEU A CA 6
ATOM 7706 C C . LEU A 1 79 ? 13.775 -9.131 -34.352 1.00 44.10 79 LEU A C 6
ATOM 7707 O O . LEU A 1 79 ? 12.962 -9.970 -34.739 1.00 41.33 79 LEU A O 6
ATOM 7723 N N . MET A 1 1 ? -3.896 -4.062 0.628 1.00 34.51 1 MET A N 7
ATOM 7724 C CA . MET A 1 1 ? -2.497 -3.657 0.683 1.00 24.43 1 MET A CA 7
ATOM 7725 C C . MET A 1 1 ? -1.905 -3.554 -0.719 1.00 22.12 1 MET A C 7
ATOM 7726 O O . MET A 1 1 ? -1.727 -4.561 -1.403 1.00 60.31 1 MET A O 7
ATOM 7740 N N . ALA A 1 2 ? -1.602 -2.330 -1.140 1.00 73.50 2 ALA A N 7
ATOM 7741 C CA . ALA A 1 2 ? -1.029 -2.097 -2.460 1.00 12.33 2 ALA A CA 7
ATOM 7742 C C . ALA A 1 2 ? 0.490 -2.227 -2.429 1.00 51.23 2 ALA A C 7
ATOM 7743 O O . ALA A 1 2 ? 1.091 -2.348 -1.362 1.00 12.23 2 ALA A O 7
ATOM 7750 N N . ASP A 1 3 ? 1.105 -2.202 -3.607 1.00 14.23 3 ASP A N 7
ATOM 7751 C CA . ASP A 1 3 ? 2.554 -2.317 -3.715 1.00 4.42 3 ASP A CA 7
ATOM 7752 C C . ASP A 1 3 ? 3.017 -2.035 -5.141 1.00 71.51 3 ASP A C 7
ATOM 7753 O O . ASP A 1 3 ? 2.370 -2.443 -6.106 1.00 15.03 3 ASP A O 7
ATOM 7762 N N . ARG A 1 4 ? 4.140 -1.336 -5.266 1.00 52.25 4 ARG A N 7
ATOM 7763 C CA . ARG A 1 4 ? 4.687 -0.998 -6.575 1.00 25.13 4 ARG A CA 7
ATOM 7764 C C . ARG A 1 4 ? 4.817 -2.243 -7.448 1.00 14.22 4 ARG A C 7
ATOM 7765 O O . ARG A 1 4 ? 5.154 -3.323 -6.963 1.00 25.24 4 ARG A O 7
ATOM 7786 N N . THR A 1 5 ? 4.545 -2.084 -8.740 1.00 33.35 5 THR A N 7
ATOM 7787 C CA . THR A 1 5 ? 4.629 -3.194 -9.680 1.00 74.41 5 THR A CA 7
ATOM 7788 C C . THR A 1 5 ? 4.842 -2.694 -11.104 1.00 3.31 5 THR A C 7
ATOM 7789 O O . THR A 1 5 ? 4.780 -1.492 -11.365 1.00 5.10 5 THR A O 7
ATOM 7800 N N . ILE A 1 6 ? 5.093 -3.622 -12.021 1.00 41.21 6 ILE A N 7
ATOM 7801 C CA . ILE A 1 6 ? 5.314 -3.274 -13.419 1.00 40.41 6 ILE A CA 7
ATOM 7802 C C . ILE A 1 6 ? 4.633 -4.273 -14.349 1.00 4.43 6 ILE A C 7
ATOM 7803 O O . ILE A 1 6 ? 4.834 -5.481 -14.231 1.00 4.22 6 ILE A O 7
ATOM 7819 N N . GLU A 1 7 ? 3.829 -3.759 -15.274 1.00 12.32 7 GLU A N 7
ATOM 7820 C CA . GLU A 1 7 ? 3.119 -4.607 -16.225 1.00 4.35 7 GLU A CA 7
ATOM 7821 C C . GLU A 1 7 ? 3.810 -4.594 -17.585 1.00 70.43 7 GLU A C 7
ATOM 7822 O O . GLU A 1 7 ? 4.253 -3.548 -18.060 1.00 31.32 7 GLU A O 7
ATOM 7834 N N . VAL A 1 8 ? 3.898 -5.765 -18.208 1.00 64.41 8 VAL A N 7
ATOM 7835 C CA . VAL A 1 8 ? 4.534 -5.891 -19.514 1.00 42.52 8 VAL A CA 7
ATOM 7836 C C . VAL A 1 8 ? 3.621 -6.605 -20.504 1.00 13.21 8 VAL A C 7
ATOM 7837 O O . VAL A 1 8 ? 2.997 -7.612 -20.172 1.00 31.04 8 VAL A O 7
ATOM 7850 N N . GLU A 1 9 ? 3.548 -6.076 -21.721 1.00 73.14 9 GLU A N 7
ATOM 7851 C CA . GLU A 1 9 ? 2.709 -6.664 -22.760 1.00 5.12 9 GLU A CA 7
ATOM 7852 C C . GLU A 1 9 ? 3.472 -7.737 -23.532 1.00 41.52 9 GLU A C 7
ATOM 7853 O O . GLU A 1 9 ? 4.414 -7.437 -24.267 1.00 23.11 9 GLU A O 7
ATOM 7865 N N . LEU A 1 10 ? 3.059 -8.987 -23.360 1.00 73.24 10 LEU A N 7
ATOM 7866 C CA . LEU A 1 10 ? 3.702 -10.106 -24.040 1.00 62.03 10 LEU A CA 7
ATOM 7867 C C . LEU A 1 10 ? 3.124 -10.299 -25.439 1.00 1.24 10 LEU A C 7
ATOM 7868 O O . LEU A 1 10 ? 2.070 -9.763 -25.781 1.00 11.55 10 LEU A O 7
ATOM 7884 N N . PRO A 1 11 ? 3.828 -11.084 -26.267 1.00 60.41 11 PRO A N 7
ATOM 7885 C CA . PRO A 1 11 ? 3.402 -11.369 -27.641 1.00 4.42 11 PRO A CA 7
ATOM 7886 C C . PRO A 1 11 ? 2.164 -12.257 -27.692 1.00 23.31 11 PRO A C 7
ATOM 7887 O O . PRO A 1 11 ? 1.886 -13.004 -26.755 1.00 13.12 11 PRO A O 7
ATOM 7898 N N . ASN A 1 12 ? 1.425 -12.172 -28.793 1.00 41.52 12 ASN A N 7
ATOM 7899 C CA . ASN A 1 12 ? 0.216 -12.969 -28.966 1.00 40.40 12 ASN A CA 7
ATOM 7900 C C . ASN A 1 12 ? -0.989 -12.272 -28.341 1.00 23.15 12 ASN A C 7
ATOM 7901 O O . ASN A 1 12 ? -1.923 -12.923 -27.872 1.00 64.41 12 ASN A O 7
ATOM 7912 N N . LYS A 1 13 ? -0.961 -10.944 -28.337 1.00 11.30 13 LYS A N 7
ATOM 7913 C CA . LYS A 1 13 ? -2.051 -10.157 -27.771 1.00 44.24 13 LYS A CA 7
ATOM 7914 C C . LYS A 1 13 ? -2.300 -10.540 -26.316 1.00 73.23 13 LYS A C 7
ATOM 7915 O O . LYS A 1 13 ? -3.445 -10.591 -25.867 1.00 22.12 13 LYS A O 7
ATOM 7934 N N . GLN A 1 14 ? -1.222 -10.807 -25.586 1.00 74.31 14 GLN A N 7
ATOM 7935 C CA . GLN A 1 14 ? -1.326 -11.185 -24.182 1.00 32.04 14 GLN A CA 7
ATOM 7936 C C . GLN A 1 14 ? -0.497 -10.253 -23.304 1.00 40.25 14 GLN A C 7
ATOM 7937 O O . GLN A 1 14 ? 0.451 -9.623 -23.774 1.00 12.20 14 GLN A O 7
ATOM 7951 N N . ARG A 1 15 ? -0.860 -10.170 -22.029 1.00 14.32 15 ARG A N 7
ATOM 7952 C CA . ARG A 1 15 ? -0.151 -9.313 -21.086 1.00 62.05 15 ARG A CA 7
ATOM 7953 C C . ARG A 1 15 ? 0.069 -10.031 -19.758 1.00 61.12 15 ARG A C 7
ATOM 7954 O O . ARG A 1 15 ? -0.693 -10.925 -19.389 1.00 32.10 15 ARG A O 7
ATOM 7975 N N . THR A 1 16 ? 1.117 -9.634 -19.043 1.00 63.21 16 THR A N 7
ATOM 7976 C CA . THR A 1 16 ? 1.439 -10.240 -17.757 1.00 70.23 16 THR A CA 7
ATOM 7977 C C . THR A 1 16 ? 2.000 -9.207 -16.787 1.00 53.42 16 THR A C 7
ATOM 7978 O O . THR A 1 16 ? 2.807 -8.358 -17.167 1.00 31.04 16 THR A O 7
ATOM 7989 N N . VAL A 1 17 ? 1.567 -9.284 -15.533 1.00 3.54 17 VAL A N 7
ATOM 7990 C CA . VAL A 1 17 ? 2.028 -8.355 -14.507 1.00 31.21 17 VAL A CA 7
ATOM 7991 C C . VAL A 1 17 ? 3.096 -8.995 -13.627 1.00 12.44 17 VAL A C 7
ATOM 7992 O O . VAL A 1 17 ? 2.968 -10.149 -13.218 1.00 30.11 17 VAL A O 7
ATOM 8005 N N . ILE A 1 18 ? 4.148 -8.237 -13.338 1.00 3.30 18 ILE A N 7
ATOM 8006 C CA . ILE A 1 18 ? 5.238 -8.729 -12.504 1.00 70.14 18 ILE A CA 7
ATOM 8007 C C . ILE A 1 18 ? 5.555 -7.750 -11.379 1.00 43.35 18 ILE A C 7
ATOM 8008 O O . ILE A 1 18 ? 5.283 -6.555 -11.488 1.00 43.11 18 ILE A O 7
ATOM 8024 N N . ASN A 1 19 ? 6.134 -8.265 -10.300 1.00 2.23 19 ASN A N 7
ATOM 8025 C CA . ASN A 1 19 ? 6.490 -7.435 -9.154 1.00 64.22 19 ASN A CA 7
ATOM 8026 C C . ASN A 1 19 ? 8.004 -7.281 -9.044 1.00 43.22 19 ASN A C 7
ATOM 8027 O O . ASN A 1 19 ? 8.756 -8.218 -9.313 1.00 30.02 19 ASN A O 7
ATOM 8038 N N . VAL A 1 20 ? 8.445 -6.091 -8.647 1.00 20.43 20 VAL A N 7
ATOM 8039 C CA . VAL A 1 20 ? 9.869 -5.814 -8.499 1.00 53.11 20 VAL A CA 7
ATOM 8040 C C . VAL A 1 20 ? 10.127 -4.876 -7.325 1.00 20.31 20 VAL A C 7
ATOM 8041 O O . VAL A 1 20 ? 9.280 -4.054 -6.976 1.00 33.32 20 VAL A O 7
ATOM 8054 N N . ARG A 1 21 ? 11.303 -5.005 -6.720 1.00 21.35 21 ARG A N 7
ATOM 8055 C CA . ARG A 1 21 ? 11.673 -4.170 -5.584 1.00 2.25 21 ARG A CA 7
ATOM 8056 C C . ARG A 1 21 ? 12.833 -3.245 -5.944 1.00 35.25 21 ARG A C 7
ATOM 8057 O O . ARG A 1 21 ? 13.571 -3.479 -6.901 1.00 0.15 21 ARG A O 7
ATOM 8078 N N . PRO A 1 22 ? 12.997 -2.169 -5.160 1.00 31.22 22 PRO A N 7
ATOM 8079 C CA . PRO A 1 22 ? 14.064 -1.188 -5.376 1.00 42.12 22 PRO A CA 7
ATOM 8080 C C . PRO A 1 22 ? 15.444 -1.753 -5.058 1.00 3.45 22 PRO A C 7
ATOM 8081 O O . PRO A 1 22 ? 15.834 -1.846 -3.894 1.00 42.34 22 PRO A O 7
ATOM 8092 N N . GLY A 1 23 ? 16.180 -2.128 -6.099 1.00 63.23 23 GLY A N 7
ATOM 8093 C CA . GLY A 1 23 ? 17.509 -2.679 -5.909 1.00 4.23 23 GLY A CA 7
ATOM 8094 C C . GLY A 1 23 ? 17.970 -3.505 -7.093 1.00 41.11 23 GLY A C 7
ATOM 8095 O O . GLY A 1 23 ? 19.082 -3.323 -7.592 1.00 34.01 23 GLY A O 7
ATOM 8099 N N . LEU A 1 24 ? 17.116 -4.417 -7.544 1.00 51.34 24 LEU A N 7
ATOM 8100 C CA . LEU A 1 24 ? 17.442 -5.276 -8.677 1.00 53.04 24 LEU A CA 7
ATOM 8101 C C . LEU A 1 24 ? 17.058 -4.609 -9.994 1.00 61.25 24 LEU A C 7
ATOM 8102 O O . LEU A 1 24 ? 16.161 -3.766 -10.039 1.00 23.32 24 LEU A O 7
ATOM 8118 N N . THR A 1 25 ? 17.742 -4.994 -11.068 1.00 1.42 25 THR A N 7
ATOM 8119 C CA . THR A 1 25 ? 17.473 -4.434 -12.386 1.00 72.34 25 THR A CA 7
ATOM 8120 C C . THR A 1 25 ? 16.309 -5.152 -13.061 1.00 25.20 25 THR A C 7
ATOM 8121 O O . THR A 1 25 ? 15.899 -6.231 -12.631 1.00 62.24 25 THR A O 7
ATOM 8132 N N . LEU A 1 26 ? 15.782 -4.548 -14.120 1.00 14.02 26 LEU A N 7
ATOM 8133 C CA . LEU A 1 26 ? 14.665 -5.131 -14.855 1.00 54.43 26 LEU A CA 7
ATOM 8134 C C . LEU A 1 26 ? 15.024 -6.515 -15.385 1.00 22.13 26 LEU A C 7
ATOM 8135 O O . LEU A 1 26 ? 14.165 -7.389 -15.505 1.00 12.43 26 LEU A O 7
ATOM 8151 N N . LYS A 1 27 ? 16.301 -6.710 -15.698 1.00 54.35 27 LYS A N 7
ATOM 8152 C CA . LYS A 1 27 ? 16.776 -7.989 -16.212 1.00 4.12 27 LYS A CA 7
ATOM 8153 C C . LYS A 1 27 ? 16.600 -9.092 -15.173 1.00 2.43 27 LYS A C 7
ATOM 8154 O O . LYS A 1 27 ? 16.185 -10.203 -15.499 1.00 11.10 27 LYS A O 7
ATOM 8173 N N . GLU A 1 28 ? 16.918 -8.775 -13.921 1.00 73.41 28 GLU A N 7
ATOM 8174 C CA . GLU A 1 28 ? 16.793 -9.740 -12.835 1.00 62.51 28 GLU A CA 7
ATOM 8175 C C . GLU A 1 28 ? 15.332 -9.922 -12.433 1.00 43.02 28 GLU A C 7
ATOM 8176 O O . GLU A 1 28 ? 14.947 -10.967 -11.911 1.00 34.24 28 GLU A O 7
ATOM 8188 N N . ALA A 1 29 ? 14.525 -8.896 -12.681 1.00 12.00 29 ALA A N 7
ATOM 8189 C CA . ALA A 1 29 ? 13.107 -8.942 -12.347 1.00 13.11 29 ALA A CA 7
ATOM 8190 C C . ALA A 1 29 ? 12.312 -9.672 -13.424 1.00 63.33 29 ALA A C 7
ATOM 8191 O O . ALA A 1 29 ? 11.283 -10.288 -13.142 1.00 5.04 29 ALA A O 7
ATOM 8198 N N . LEU A 1 30 ? 12.795 -9.600 -14.660 1.00 13.22 30 LEU A N 7
ATOM 8199 C CA . LEU A 1 30 ? 12.129 -10.254 -15.781 1.00 32.11 30 LEU A CA 7
ATOM 8200 C C . LEU A 1 30 ? 12.825 -11.563 -16.139 1.00 30.21 30 LEU A C 7
ATOM 8201 O O . LEU A 1 30 ? 12.362 -12.309 -17.002 1.00 63.41 30 LEU A O 7
ATOM 8217 N N . LYS A 1 31 ? 13.939 -11.838 -15.469 1.00 11.54 31 LYS A N 7
ATOM 8218 C CA . LYS A 1 31 ? 14.698 -13.058 -15.712 1.00 62.24 31 LYS A CA 7
ATOM 8219 C C . LYS A 1 31 ? 13.792 -14.284 -15.651 1.00 4.11 31 LYS A C 7
ATOM 8220 O O . LYS A 1 31 ? 13.750 -15.085 -16.585 1.00 54.20 31 LYS A O 7
ATOM 8239 N N . LYS A 1 32 ? 13.068 -14.424 -14.546 1.00 2.23 32 LYS A N 7
ATOM 8240 C CA . LYS A 1 32 ? 12.160 -15.550 -14.363 1.00 25.13 32 LYS A CA 7
ATOM 8241 C C . LYS A 1 32 ? 11.009 -15.489 -15.361 1.00 51.41 32 LYS A C 7
ATOM 8242 O O . LYS A 1 32 ? 10.526 -16.519 -15.830 1.00 44.24 32 LYS A O 7
ATOM 8261 N N . ALA A 1 33 ? 10.574 -14.274 -15.682 1.00 63.42 33 ALA A N 7
ATOM 8262 C CA . ALA A 1 33 ? 9.482 -14.079 -16.628 1.00 21.25 33 ALA A CA 7
ATOM 8263 C C . ALA A 1 33 ? 9.866 -14.571 -18.019 1.00 33.51 33 ALA A C 7
ATOM 8264 O O . ALA A 1 33 ? 9.076 -15.233 -18.694 1.00 61.21 33 ALA A O 7
ATOM 8271 N N . LEU A 1 34 ? 11.082 -14.244 -18.443 1.00 35.44 34 LEU A N 7
ATOM 8272 C CA . LEU A 1 34 ? 11.570 -14.653 -19.755 1.00 60.10 34 LEU A CA 7
ATOM 8273 C C . LEU A 1 34 ? 12.094 -16.085 -19.719 1.00 72.24 34 LEU A C 7
ATOM 8274 O O . LEU A 1 34 ? 12.108 -16.778 -20.737 1.00 64.10 34 LEU A O 7
ATOM 8290 N N . LYS A 1 35 ? 12.522 -16.524 -18.541 1.00 34.05 35 LYS A N 7
ATOM 8291 C CA . LYS A 1 35 ? 13.043 -17.875 -18.370 1.00 2.13 35 LYS A CA 7
ATOM 8292 C C . LYS A 1 35 ? 11.976 -18.915 -18.695 1.00 21.23 35 LYS A C 7
ATOM 8293 O O . LYS A 1 35 ? 12.287 -20.076 -18.961 1.00 64.14 35 LYS A O 7
ATOM 8312 N N . VAL A 1 36 ? 10.716 -18.491 -18.672 1.00 24.41 36 VAL A N 7
ATOM 8313 C CA . VAL A 1 36 ? 9.603 -19.386 -18.967 1.00 3.14 36 VAL A CA 7
ATOM 8314 C C . VAL A 1 36 ? 9.608 -19.805 -20.432 1.00 44.14 36 VAL A C 7
ATOM 8315 O O . VAL A 1 36 ? 9.176 -20.905 -20.776 1.00 33.24 36 VAL A O 7
ATOM 8328 N N . ARG A 1 37 ? 10.101 -18.920 -21.293 1.00 64.53 37 ARG A N 7
ATOM 8329 C CA . ARG A 1 37 ? 10.162 -19.198 -22.723 1.00 64.22 37 ARG A CA 7
ATOM 8330 C C . ARG A 1 37 ? 11.594 -19.495 -23.159 1.00 23.53 37 ARG A C 7
ATOM 8331 O O . ARG A 1 37 ? 11.827 -20.018 -24.248 1.00 11.30 37 ARG A O 7
ATOM 8352 N N . GLY A 1 38 ? 12.551 -19.158 -22.299 1.00 61.12 38 GLY A N 7
ATOM 8353 C CA . GLY A 1 38 ? 13.948 -19.396 -22.613 1.00 51.33 38 GLY A CA 7
ATOM 8354 C C . GLY A 1 38 ? 14.477 -18.438 -23.662 1.00 62.25 38 GLY A C 7
ATOM 8355 O O . GLY A 1 38 ? 15.461 -18.733 -24.341 1.00 64.22 38 GLY A O 7
ATOM 8359 N N . ILE A 1 39 ? 13.823 -17.290 -23.797 1.00 54.12 39 ILE A N 7
ATOM 8360 C CA . ILE A 1 39 ? 14.233 -16.287 -24.772 1.00 2.22 39 ILE A CA 7
ATOM 8361 C C . ILE A 1 39 ? 15.568 -15.659 -24.386 1.00 22.15 39 ILE A C 7
ATOM 8362 O O . ILE A 1 39 ? 15.885 -15.527 -23.203 1.00 72.31 39 ILE A O 7
ATOM 8378 N N . ASP A 1 40 ? 16.346 -15.272 -25.390 1.00 63.02 40 ASP A N 7
ATOM 8379 C CA . ASP A 1 40 ? 17.647 -14.655 -25.156 1.00 54.33 40 ASP A CA 7
ATOM 8380 C C . ASP A 1 40 ? 17.490 -13.187 -24.770 1.00 71.23 40 ASP A C 7
ATOM 8381 O O . ASP A 1 40 ? 16.602 -12.484 -25.253 1.00 61.34 40 ASP A O 7
ATOM 8390 N N . PRO A 1 41 ? 18.371 -12.712 -23.878 1.00 25.32 41 PRO A N 7
ATOM 8391 C CA . PRO A 1 41 ? 18.351 -11.324 -23.407 1.00 23.43 41 PRO A CA 7
ATOM 8392 C C . PRO A 1 41 ? 18.770 -10.338 -24.491 1.00 54.25 41 PRO A C 7
ATOM 8393 O O . PRO A 1 41 ? 18.385 -9.170 -24.463 1.00 11.42 41 PRO A O 7
ATOM 8404 N N . ASN A 1 42 ? 19.559 -10.816 -25.447 1.00 64.25 42 ASN A N 7
ATOM 8405 C CA . ASN A 1 42 ? 20.030 -9.975 -26.542 1.00 71.42 42 ASN A CA 7
ATOM 8406 C C . ASN A 1 42 ? 19.235 -10.246 -27.816 1.00 44.12 42 ASN A C 7
ATOM 8407 O O . ASN A 1 42 ? 19.629 -9.831 -28.907 1.00 32.13 42 ASN A O 7
ATOM 8418 N N . LYS A 1 43 ? 18.114 -10.944 -27.671 1.00 23.03 43 LYS A N 7
ATOM 8419 C CA . LYS A 1 43 ? 17.262 -11.269 -28.808 1.00 72.40 43 LYS A CA 7
ATOM 8420 C C . LYS A 1 43 ? 15.868 -10.677 -28.630 1.00 35.01 43 LYS A C 7
ATOM 8421 O O . LYS A 1 43 ? 14.917 -11.089 -29.296 1.00 24.04 43 LYS A O 7
ATOM 8440 N N . VAL A 1 44 ? 15.752 -9.707 -27.728 1.00 43.14 44 VAL A N 7
ATOM 8441 C CA . VAL A 1 44 ? 14.474 -9.056 -27.465 1.00 25.00 44 VAL A CA 7
ATOM 8442 C C . VAL A 1 44 ? 14.667 -7.579 -27.140 1.00 52.02 44 VAL A C 7
ATOM 8443 O O . VAL A 1 44 ? 15.749 -7.160 -26.732 1.00 45.54 44 VAL A O 7
ATOM 8456 N N . GLN A 1 45 ? 13.609 -6.796 -27.324 1.00 12.23 45 GLN A N 7
ATOM 8457 C CA . GLN A 1 45 ? 13.662 -5.365 -27.050 1.00 52.52 45 GLN A CA 7
ATOM 8458 C C . GLN A 1 45 ? 12.442 -4.917 -26.251 1.00 61.52 45 GLN A C 7
ATOM 8459 O O . GLN A 1 45 ? 11.332 -5.402 -26.471 1.00 14.44 45 GLN A O 7
ATOM 8473 N N . VAL A 1 46 ? 12.656 -3.991 -25.323 1.00 1.44 46 VAL A N 7
ATOM 8474 C CA . VAL A 1 46 ? 11.574 -3.477 -24.491 1.00 21.40 46 VAL A CA 7
ATOM 8475 C C . VAL A 1 46 ? 11.229 -2.040 -24.864 1.00 32.12 46 VAL A C 7
ATOM 8476 O O . VAL A 1 46 ? 12.115 -1.204 -25.043 1.00 72.22 46 VAL A O 7
ATOM 8489 N N . TYR A 1 47 ? 9.936 -1.759 -24.978 1.00 74.14 47 TYR A N 7
ATOM 8490 C CA . TYR A 1 47 ? 9.472 -0.423 -25.332 1.00 3.41 47 TYR A CA 7
ATOM 8491 C C . TYR A 1 47 ? 8.817 0.261 -24.136 1.00 3.14 47 TYR A C 7
ATOM 8492 O O . TYR A 1 47 ? 8.057 -0.359 -23.391 1.00 14.52 47 TYR A O 7
ATOM 8510 N N . LEU A 1 48 ? 9.118 1.543 -23.958 1.00 34.11 48 LEU A N 7
ATOM 8511 C CA . LEU A 1 48 ? 8.558 2.314 -22.853 1.00 23.43 48 LEU A CA 7
ATOM 8512 C C . LEU A 1 48 ? 7.243 2.971 -23.258 1.00 41.21 48 LEU A C 7
ATOM 8513 O O . LEU A 1 48 ? 7.197 3.764 -24.200 1.00 4.24 48 LEU A O 7
ATOM 8529 N N . LEU A 1 49 ? 6.176 2.639 -22.541 1.00 33.24 49 LEU A N 7
ATOM 8530 C CA . LEU A 1 49 ? 4.859 3.199 -22.824 1.00 32.22 49 LEU A CA 7
ATOM 8531 C C . LEU A 1 49 ? 4.523 4.322 -21.848 1.00 23.13 49 LEU A C 7
ATOM 8532 O O . LEU A 1 49 ? 4.767 4.208 -20.646 1.00 33.44 49 LEU A O 7
ATOM 8548 N N . LEU A 1 50 ? 3.962 5.406 -22.372 1.00 34.35 50 LEU A N 7
ATOM 8549 C CA . LEU A 1 50 ? 3.590 6.550 -21.546 1.00 72.31 50 LEU A CA 7
ATOM 8550 C C . LEU A 1 50 ? 2.091 6.819 -21.632 1.00 71.10 50 LEU A C 7
ATOM 8551 O O . LEU A 1 50 ? 1.484 7.316 -20.683 1.00 40.15 50 LEU A O 7
ATOM 8567 N N . SER A 1 51 ? 1.499 6.485 -22.775 1.00 4.14 51 SER A N 7
ATOM 8568 C CA . SER A 1 51 ? 0.071 6.692 -22.985 1.00 44.21 51 SER A CA 7
ATOM 8569 C C . SER A 1 51 ? -0.266 8.180 -22.993 1.00 35.05 51 SER A C 7
ATOM 8570 O O . SER A 1 51 ? -0.466 8.788 -21.942 1.00 11.01 51 SER A O 7
ATOM 8578 N N . GLY A 1 52 ? -0.329 8.761 -24.187 1.00 65.52 52 GLY A N 7
ATOM 8579 C CA . GLY A 1 52 ? -0.642 10.172 -24.311 1.00 0.14 52 GLY A CA 7
ATOM 8580 C C . GLY A 1 52 ? -1.085 10.547 -25.711 1.00 11.32 52 GLY A C 7
ATOM 8581 O O . GLY A 1 52 ? -2.106 11.211 -25.889 1.00 15.20 52 GLY A O 7
ATOM 8585 N N . ASP A 1 53 ? -0.315 10.123 -26.707 1.00 11.33 53 ASP A N 7
ATOM 8586 C CA . ASP A 1 53 ? -0.633 10.419 -28.099 1.00 14.32 53 ASP A CA 7
ATOM 8587 C C . ASP A 1 53 ? -0.610 9.149 -28.944 1.00 5.34 53 ASP A C 7
ATOM 8588 O O . ASP A 1 53 ? -1.631 8.739 -29.494 1.00 73.13 53 ASP A O 7
ATOM 8597 N N . ASP A 1 54 ? 0.563 8.532 -29.042 1.00 51.51 54 ASP A N 7
ATOM 8598 C CA . ASP A 1 54 ? 0.720 7.309 -29.820 1.00 2.01 54 ASP A CA 7
ATOM 8599 C C . ASP A 1 54 ? 0.955 6.110 -28.906 1.00 15.42 54 ASP A C 7
ATOM 8600 O O . ASP A 1 54 ? 0.978 4.967 -29.359 1.00 24.23 54 ASP A O 7
ATOM 8609 N N . GLY A 1 55 ? 1.128 6.381 -27.616 1.00 2.14 55 GLY A N 7
ATOM 8610 C CA . GLY A 1 55 ? 1.360 5.315 -26.659 1.00 12.14 55 GLY A CA 7
ATOM 8611 C C . GLY A 1 55 ? 2.823 5.174 -26.291 1.00 5.14 55 GLY A C 7
ATOM 8612 O O . GLY A 1 55 ? 3.186 4.330 -25.471 1.00 51.53 55 GLY A O 7
ATOM 8616 N N . ALA A 1 56 ? 3.667 6.001 -26.899 1.00 2.42 56 ALA A N 7
ATOM 8617 C CA . ALA A 1 56 ? 5.099 5.965 -26.630 1.00 44.32 56 ALA A CA 7
ATOM 8618 C C . ALA A 1 56 ? 5.703 4.630 -27.051 1.00 23.32 56 ALA A C 7
ATOM 8619 O O . ALA A 1 56 ? 5.004 3.620 -27.131 1.00 40.54 56 ALA A O 7
ATOM 8626 N N . GLU A 1 57 ? 7.006 4.632 -27.318 1.00 55.24 57 GLU A N 7
ATOM 8627 C CA . GLU A 1 57 ? 7.702 3.420 -27.732 1.00 70.14 57 GLU A CA 7
ATOM 8628 C C . GLU A 1 57 ? 9.189 3.691 -27.942 1.00 51.31 57 GLU A C 7
ATOM 8629 O O . GLU A 1 57 ? 9.630 3.952 -29.061 1.00 24.41 57 GLU A O 7
ATOM 8641 N N . GLN A 1 58 ? 9.955 3.629 -26.857 1.00 75.34 58 GLN A N 7
ATOM 8642 C CA . GLN A 1 58 ? 11.391 3.869 -26.922 1.00 62.12 58 GLN A CA 7
ATOM 8643 C C . GLN A 1 58 ? 12.163 2.736 -26.254 1.00 63.11 58 GLN A C 7
ATOM 8644 O O . GLN A 1 58 ? 11.641 2.010 -25.408 1.00 14.42 58 GLN A O 7
ATOM 8658 N N . PRO A 1 59 ? 13.438 2.578 -26.642 1.00 55.30 59 PRO A N 7
ATOM 8659 C CA . PRO A 1 59 ? 14.309 1.535 -26.093 1.00 11.20 59 PRO A CA 7
ATOM 8660 C C . PRO A 1 59 ? 14.682 1.798 -24.638 1.00 34.21 59 PRO A C 7
ATOM 8661 O O . PRO A 1 59 ? 14.653 2.939 -24.175 1.00 42.02 59 PRO A O 7
ATOM 8672 N N . LEU A 1 60 ? 15.031 0.736 -23.921 1.00 22.33 60 LEU A N 7
ATOM 8673 C CA . LEU A 1 60 ? 15.411 0.852 -22.517 1.00 34.51 60 LEU A CA 7
ATOM 8674 C C . LEU A 1 60 ? 16.555 -0.100 -22.182 1.00 12.23 60 LEU A C 7
ATOM 8675 O O . LEU A 1 60 ? 16.703 -1.152 -22.803 1.00 51.02 60 LEU A O 7
ATOM 8691 N N . SER A 1 61 ? 17.361 0.277 -21.194 1.00 35.42 61 SER A N 7
ATOM 8692 C CA . SER A 1 61 ? 18.493 -0.542 -20.777 1.00 33.24 61 SER A CA 7
ATOM 8693 C C . SER A 1 61 ? 18.035 -1.682 -19.872 1.00 14.25 61 SER A C 7
ATOM 8694 O O . SER A 1 61 ? 17.203 -1.489 -18.983 1.00 64.12 61 SER A O 7
ATOM 8702 N N . LEU A 1 62 ? 18.583 -2.870 -20.103 1.00 54.53 62 LEU A N 7
ATOM 8703 C CA . LEU A 1 62 ? 18.231 -4.042 -19.310 1.00 24.13 62 LEU A CA 7
ATOM 8704 C C . LEU A 1 62 ? 18.839 -3.956 -17.913 1.00 71.32 62 LEU A C 7
ATOM 8705 O O . LEU A 1 62 ? 18.456 -4.701 -17.012 1.00 72.12 62 LEU A O 7
ATOM 8721 N N . ASN A 1 63 ? 19.787 -3.041 -17.741 1.00 41.12 63 ASN A N 7
ATOM 8722 C CA . ASN A 1 63 ? 20.447 -2.856 -16.454 1.00 33.34 63 ASN A CA 7
ATOM 8723 C C . ASN A 1 63 ? 19.793 -1.726 -15.665 1.00 2.51 63 ASN A C 7
ATOM 8724 O O . ASN A 1 63 ? 20.412 -1.133 -14.780 1.00 34.43 63 ASN A O 7
ATOM 8735 N N . HIS A 1 64 ? 18.539 -1.431 -15.992 1.00 32.22 64 HIS A N 7
ATOM 8736 C CA . HIS A 1 64 ? 17.800 -0.372 -15.313 1.00 63.12 64 HIS A CA 7
ATOM 8737 C C . HIS A 1 64 ? 16.813 -0.957 -14.308 1.00 13.31 64 HIS A C 7
ATOM 8738 O O . HIS A 1 64 ? 16.047 -1.871 -14.613 1.00 70.20 64 HIS A O 7
ATOM 8752 N N . PRO A 1 65 ? 16.829 -0.418 -13.079 1.00 65.44 65 PRO A N 7
ATOM 8753 C CA . PRO A 1 65 ? 15.942 -0.871 -12.004 1.00 72.54 65 PRO A CA 7
ATOM 8754 C C . PRO A 1 65 ? 14.486 -0.494 -12.257 1.00 2.33 65 PRO A C 7
ATOM 8755 O O . PRO A 1 65 ? 14.182 0.648 -12.601 1.00 22.01 65 PRO A O 7
ATOM 8766 N N . ALA A 1 66 ? 13.590 -1.460 -12.083 1.00 2.23 66 ALA A N 7
ATOM 8767 C CA . ALA A 1 66 ? 12.166 -1.227 -12.289 1.00 62.21 66 ALA A CA 7
ATOM 8768 C C . ALA A 1 66 ? 11.673 -0.058 -11.444 1.00 13.21 66 ALA A C 7
ATOM 8769 O O . ALA A 1 66 ? 10.770 0.674 -11.848 1.00 73.30 66 ALA A O 7
ATOM 8776 N N . GLU A 1 67 ? 12.271 0.111 -10.269 1.00 1.12 67 GLU A N 7
ATOM 8777 C CA . GLU A 1 67 ? 11.890 1.191 -9.367 1.00 11.44 67 GLU A CA 7
ATOM 8778 C C . GLU A 1 67 ? 12.091 2.551 -10.030 1.00 23.20 67 GLU A C 7
ATOM 8779 O O . GLU A 1 67 ? 11.567 3.564 -9.566 1.00 23.53 67 GLU A O 7
ATOM 8791 N N . ARG A 1 68 ? 12.854 2.564 -11.118 1.00 4.51 68 ARG A N 7
ATOM 8792 C CA . ARG A 1 68 ? 13.127 3.799 -11.844 1.00 60.35 68 ARG A CA 7
ATOM 8793 C C . ARG A 1 68 ? 11.941 4.186 -12.722 1.00 54.32 68 ARG A C 7
ATOM 8794 O O . ARG A 1 68 ? 11.955 5.227 -13.380 1.00 42.52 68 ARG A O 7
ATOM 8815 N N . LEU A 1 69 ? 10.915 3.342 -12.728 1.00 11.12 69 LEU A N 7
ATOM 8816 C CA . LEU A 1 69 ? 9.720 3.595 -13.525 1.00 52.41 69 LEU A CA 7
ATOM 8817 C C . LEU A 1 69 ? 8.565 2.707 -13.073 1.00 1.43 69 LEU A C 7
ATOM 8818 O O . LEU A 1 69 ? 7.679 2.375 -13.861 1.00 10.52 69 LEU A O 7
ATOM 8834 N N . ILE A 1 70 ? 8.581 2.328 -11.799 1.00 51.14 70 ILE A N 7
ATOM 8835 C CA . ILE A 1 70 ? 7.533 1.482 -11.242 1.00 24.41 70 ILE A CA 7
ATOM 8836 C C . ILE A 1 70 ? 6.155 2.095 -11.463 1.00 1.45 70 ILE A C 7
ATOM 8837 O O . ILE A 1 70 ? 5.990 3.313 -11.408 1.00 44.41 70 ILE A O 7
ATOM 8853 N N . GLY A 1 71 ? 5.166 1.242 -11.710 1.00 52.24 71 GLY A N 7
ATOM 8854 C CA . GLY A 1 71 ? 3.813 1.719 -11.934 1.00 25.12 71 GLY A CA 7
ATOM 8855 C C . GLY A 1 71 ? 3.553 2.063 -13.387 1.00 34.12 71 GLY A C 7
ATOM 8856 O O . GLY A 1 71 ? 2.427 2.389 -13.763 1.00 53.42 71 GLY A O 7
ATOM 8860 N N . LYS A 1 72 ? 4.596 1.992 -14.207 1.00 31.25 72 LYS A N 7
ATOM 8861 C CA . LYS A 1 72 ? 4.476 2.298 -15.627 1.00 12.41 72 LYS A CA 7
ATOM 8862 C C . LYS A 1 72 ? 4.124 1.047 -16.426 1.00 4.52 72 LYS A C 7
ATOM 8863 O O . LYS A 1 72 ? 3.909 -0.024 -15.859 1.00 11.12 72 LYS A O 7
ATOM 8882 N N . LYS A 1 73 ? 4.070 1.190 -17.746 1.00 15.03 73 LYS A N 7
ATOM 8883 C CA . LYS A 1 73 ? 3.747 0.071 -18.624 1.00 3.52 73 LYS A CA 7
ATOM 8884 C C . LYS A 1 73 ? 4.833 -0.124 -19.677 1.00 23.02 73 LYS A C 7
ATOM 8885 O O . LYS A 1 73 ? 5.277 0.834 -20.311 1.00 42.20 73 LYS A O 7
ATOM 8904 N N . LEU A 1 74 ? 5.256 -1.370 -19.859 1.00 44.14 74 LEU A N 7
ATOM 8905 C CA . LEU A 1 74 ? 6.290 -1.691 -20.838 1.00 31.45 74 LEU A CA 7
ATOM 8906 C C . LEU A 1 74 ? 5.784 -2.716 -21.848 1.00 32.02 74 LEU A C 7
ATOM 8907 O O . LEU A 1 74 ? 4.785 -3.396 -21.612 1.00 14.31 74 LEU A O 7
ATOM 8923 N N . LYS A 1 75 ? 6.481 -2.823 -22.974 1.00 21.54 75 LYS A N 7
ATOM 8924 C CA . LYS A 1 75 ? 6.106 -3.767 -24.020 1.00 32.55 75 LYS A CA 7
ATOM 8925 C C . LYS A 1 75 ? 7.274 -4.684 -24.370 1.00 52.33 75 LYS A C 7
ATOM 8926 O O . LYS A 1 75 ? 8.423 -4.246 -24.431 1.00 12.12 75 LYS A O 7
ATOM 8945 N N . VAL A 1 76 ? 6.972 -5.957 -24.602 1.00 61.40 76 VAL A N 7
ATOM 8946 C CA . VAL A 1 76 ? 7.997 -6.935 -24.950 1.00 13.35 76 VAL A CA 7
ATOM 8947 C C . VAL A 1 76 ? 7.895 -7.340 -26.416 1.00 33.35 76 VAL A C 7
ATOM 8948 O O . VAL A 1 76 ? 6.889 -7.905 -26.846 1.00 52.43 76 VAL A O 7
ATOM 8961 N N . VAL A 1 77 ? 8.943 -7.049 -27.179 1.00 24.42 77 VAL A N 7
ATOM 8962 C CA . VAL A 1 77 ? 8.973 -7.385 -28.597 1.00 62.23 77 VAL A CA 7
ATOM 8963 C C . VAL A 1 77 ? 10.261 -8.115 -28.962 1.00 41.34 77 VAL A C 7
ATOM 8964 O O . VAL A 1 77 ? 11.334 -7.519 -29.064 1.00 72.04 77 VAL A O 7
ATOM 8977 N N . PRO A 1 78 ? 10.155 -9.436 -29.165 1.00 64.40 78 PRO A N 7
ATOM 8978 C CA . PRO A 1 78 ? 11.302 -10.277 -29.523 1.00 50.53 78 PRO A CA 7
ATOM 8979 C C . PRO A 1 78 ? 11.803 -10.001 -30.937 1.00 4.12 78 PRO A C 7
ATOM 8980 O O . PRO A 1 78 ? 11.017 -9.718 -31.841 1.00 72.15 78 PRO A O 7
ATOM 8991 N N . LEU A 1 79 ? 13.116 -10.085 -31.121 1.00 23.44 79 LEU A N 7
ATOM 8992 C CA . LEU A 1 79 ? 13.723 -9.846 -32.425 1.00 41.44 79 LEU A CA 7
ATOM 8993 C C . LEU A 1 79 ? 14.630 -11.005 -32.826 1.00 0.14 79 LEU A C 7
ATOM 8994 O O . LEU A 1 79 ? 14.334 -12.165 -32.540 1.00 3.12 79 LEU A O 7
ATOM 9010 N N . MET A 1 1 ? -2.650 -0.311 -1.495 1.00 41.32 1 MET A N 8
ATOM 9011 C CA . MET A 1 1 ? -3.091 0.852 -2.257 1.00 62.12 1 MET A CA 8
ATOM 9012 C C . MET A 1 1 ? -2.023 1.283 -3.257 1.00 50.34 1 MET A C 8
ATOM 9013 O O . MET A 1 1 ? -2.308 1.475 -4.439 1.00 64.42 1 MET A O 8
ATOM 9027 N N . ALA A 1 2 ? -0.794 1.435 -2.775 1.00 62.04 2 ALA A N 8
ATOM 9028 C CA . ALA A 1 2 ? 0.316 1.842 -3.628 1.00 2.11 2 ALA A CA 8
ATOM 9029 C C . ALA A 1 2 ? 0.633 0.771 -4.666 1.00 75.11 2 ALA A C 8
ATOM 9030 O O . ALA A 1 2 ? 0.724 -0.413 -4.342 1.00 62.31 2 ALA A O 8
ATOM 9037 N N . ASP A 1 3 ? 0.798 1.194 -5.914 1.00 55.14 3 ASP A N 8
ATOM 9038 C CA . ASP A 1 3 ? 1.104 0.271 -7.001 1.00 21.43 3 ASP A CA 8
ATOM 9039 C C . ASP A 1 3 ? 2.559 -0.183 -6.934 1.00 41.21 3 ASP A C 8
ATOM 9040 O O . ASP A 1 3 ? 3.471 0.573 -7.271 1.00 30.42 3 ASP A O 8
ATOM 9049 N N . ARG A 1 4 ? 2.769 -1.420 -6.497 1.00 35.24 4 ARG A N 8
ATOM 9050 C CA . ARG A 1 4 ? 4.113 -1.973 -6.384 1.00 33.34 4 ARG A CA 8
ATOM 9051 C C . ARG A 1 4 ? 4.296 -3.155 -7.331 1.00 72.04 4 ARG A C 8
ATOM 9052 O O . ARG A 1 4 ? 4.558 -4.278 -6.899 1.00 11.13 4 ARG A O 8
ATOM 9073 N N . THR A 1 5 ? 4.155 -2.895 -8.628 1.00 5.24 5 THR A N 8
ATOM 9074 C CA . THR A 1 5 ? 4.303 -3.936 -9.637 1.00 5.04 5 THR A CA 8
ATOM 9075 C C . THR A 1 5 ? 4.315 -3.343 -11.041 1.00 33.11 5 THR A C 8
ATOM 9076 O O . THR A 1 5 ? 3.900 -2.202 -11.246 1.00 73.12 5 THR A O 8
ATOM 9087 N N . ILE A 1 6 ? 4.791 -4.125 -12.004 1.00 41.52 6 ILE A N 8
ATOM 9088 C CA . ILE A 1 6 ? 4.854 -3.676 -13.390 1.00 20.33 6 ILE A CA 8
ATOM 9089 C C . ILE A 1 6 ? 4.202 -4.689 -14.325 1.00 51.32 6 ILE A C 8
ATOM 9090 O O . ILE A 1 6 ? 4.495 -5.882 -14.265 1.00 22.21 6 ILE A O 8
ATOM 9106 N N . GLU A 1 7 ? 3.317 -4.203 -15.190 1.00 43.33 7 GLU A N 8
ATOM 9107 C CA . GLU A 1 7 ? 2.624 -5.066 -16.140 1.00 5.04 7 GLU A CA 8
ATOM 9108 C C . GLU A 1 7 ? 3.304 -5.028 -17.506 1.00 14.14 7 GLU A C 8
ATOM 9109 O O . GLU A 1 7 ? 3.708 -3.967 -17.981 1.00 54.33 7 GLU A O 8
ATOM 9121 N N . VAL A 1 8 ? 3.426 -6.194 -18.132 1.00 24.24 8 VAL A N 8
ATOM 9122 C CA . VAL A 1 8 ? 4.056 -6.295 -19.443 1.00 32.52 8 VAL A CA 8
ATOM 9123 C C . VAL A 1 8 ? 3.225 -7.158 -20.386 1.00 22.51 8 VAL A C 8
ATOM 9124 O O . VAL A 1 8 ? 2.753 -8.230 -20.008 1.00 62.10 8 VAL A O 8
ATOM 9137 N N . GLU A 1 9 ? 3.051 -6.683 -21.615 1.00 63.54 9 GLU A N 8
ATOM 9138 C CA . GLU A 1 9 ? 2.277 -7.413 -22.613 1.00 12.52 9 GLU A CA 8
ATOM 9139 C C . GLU A 1 9 ? 3.160 -8.397 -23.374 1.00 52.03 9 GLU A C 8
ATOM 9140 O O . GLU A 1 9 ? 4.034 -7.997 -24.144 1.00 62.13 9 GLU A O 8
ATOM 9152 N N . LEU A 1 10 ? 2.925 -9.686 -23.153 1.00 44.35 10 LEU A N 8
ATOM 9153 C CA . LEU A 1 10 ? 3.699 -10.729 -23.818 1.00 0.11 10 LEU A CA 8
ATOM 9154 C C . LEU A 1 10 ? 3.137 -11.024 -25.205 1.00 34.44 10 LEU A C 8
ATOM 9155 O O . LEU A 1 10 ? 2.016 -10.641 -25.541 1.00 70.54 10 LEU A O 8
ATOM 9171 N N . PRO A 1 11 ? 3.931 -11.724 -26.029 1.00 14.22 11 PRO A N 8
ATOM 9172 C CA . PRO A 1 11 ? 3.532 -12.089 -27.391 1.00 51.14 11 PRO A CA 8
ATOM 9173 C C . PRO A 1 11 ? 2.424 -13.137 -27.410 1.00 44.11 11 PRO A C 8
ATOM 9174 O O . PRO A 1 11 ? 2.258 -13.894 -26.455 1.00 74.32 11 PRO A O 8
ATOM 9185 N N . ASN A 1 12 ? 1.670 -13.175 -28.504 1.00 1.52 12 ASN A N 8
ATOM 9186 C CA . ASN A 1 12 ? 0.578 -14.130 -28.646 1.00 72.35 12 ASN A CA 8
ATOM 9187 C C . ASN A 1 12 ? -0.700 -13.595 -28.008 1.00 32.22 12 ASN A C 8
ATOM 9188 O O . ASN A 1 12 ? -1.521 -14.359 -27.499 1.00 25.32 12 ASN A O 8
ATOM 9199 N N . LYS A 1 13 ? -0.863 -12.277 -28.039 1.00 14.11 13 LYS A N 8
ATOM 9200 C CA . LYS A 1 13 ? -2.042 -11.638 -27.465 1.00 43.45 13 LYS A CA 8
ATOM 9201 C C . LYS A 1 13 ? -2.208 -12.020 -25.998 1.00 53.32 13 LYS A C 8
ATOM 9202 O O . LYS A 1 13 ? -3.324 -12.239 -25.528 1.00 73.12 13 LYS A O 8
ATOM 9221 N N . GLN A 1 14 ? -1.092 -12.096 -25.281 1.00 10.32 14 GLN A N 8
ATOM 9222 C CA . GLN A 1 14 ? -1.116 -12.450 -23.867 1.00 31.43 14 GLN A CA 8
ATOM 9223 C C . GLN A 1 14 ? -0.437 -11.376 -23.024 1.00 50.32 14 GLN A C 8
ATOM 9224 O O . GLN A 1 14 ? 0.395 -10.617 -23.522 1.00 22.14 14 GLN A O 8
ATOM 9238 N N . ARG A 1 15 ? -0.798 -11.317 -21.747 1.00 10.55 15 ARG A N 8
ATOM 9239 C CA . ARG A 1 15 ? -0.225 -10.333 -20.835 1.00 64.44 15 ARG A CA 8
ATOM 9240 C C . ARG A 1 15 ? 0.112 -10.970 -19.490 1.00 62.33 15 ARG A C 8
ATOM 9241 O O . ARG A 1 15 ? -0.566 -11.895 -19.041 1.00 10.21 15 ARG A O 8
ATOM 9262 N N . THR A 1 16 ? 1.165 -10.470 -18.851 1.00 43.13 16 THR A N 8
ATOM 9263 C CA . THR A 1 16 ? 1.594 -10.990 -17.559 1.00 75.31 16 THR A CA 8
ATOM 9264 C C . THR A 1 16 ? 2.130 -9.876 -16.668 1.00 45.02 16 THR A C 8
ATOM 9265 O O . THR A 1 16 ? 2.764 -8.935 -17.147 1.00 72.11 16 THR A O 8
ATOM 9276 N N . VAL A 1 17 ? 1.874 -9.988 -15.369 1.00 22.13 17 VAL A N 8
ATOM 9277 C CA . VAL A 1 17 ? 2.334 -8.990 -14.410 1.00 33.41 17 VAL A CA 8
ATOM 9278 C C . VAL A 1 17 ? 3.464 -9.538 -13.546 1.00 32.33 17 VAL A C 8
ATOM 9279 O O . VAL A 1 17 ? 3.414 -10.683 -13.093 1.00 50.54 17 VAL A O 8
ATOM 9292 N N . ILE A 1 18 ? 4.481 -8.714 -13.320 1.00 23.20 18 ILE A N 8
ATOM 9293 C CA . ILE A 1 18 ? 5.623 -9.116 -12.508 1.00 44.13 18 ILE A CA 8
ATOM 9294 C C . ILE A 1 18 ? 5.841 -8.150 -11.349 1.00 0.50 18 ILE A C 8
ATOM 9295 O O . ILE A 1 18 ? 5.491 -6.973 -11.434 1.00 73.41 18 ILE A O 8
ATOM 9311 N N . ASN A 1 19 ? 6.423 -8.654 -10.266 1.00 65.42 19 ASN A N 8
ATOM 9312 C CA . ASN A 1 19 ? 6.690 -7.835 -9.089 1.00 75.42 19 ASN A CA 8
ATOM 9313 C C . ASN A 1 19 ? 8.188 -7.608 -8.912 1.00 32.52 19 ASN A C 8
ATOM 9314 O O . ASN A 1 19 ? 8.986 -8.537 -9.036 1.00 23.11 19 ASN A O 8
ATOM 9325 N N . VAL A 1 20 ? 8.562 -6.367 -8.620 1.00 2.12 20 VAL A N 8
ATOM 9326 C CA . VAL A 1 20 ? 9.964 -6.017 -8.423 1.00 60.43 20 VAL A CA 8
ATOM 9327 C C . VAL A 1 20 ? 10.120 -4.966 -7.331 1.00 2.33 20 VAL A C 8
ATOM 9328 O O . VAL A 1 20 ? 9.219 -4.161 -7.097 1.00 12.45 20 VAL A O 8
ATOM 9341 N N . ARG A 1 21 ? 11.270 -4.978 -6.665 1.00 24.41 21 ARG A N 8
ATOM 9342 C CA . ARG A 1 21 ? 11.545 -4.026 -5.596 1.00 11.11 21 ARG A CA 8
ATOM 9343 C C . ARG A 1 21 ? 12.599 -3.011 -6.029 1.00 72.12 21 ARG A C 8
ATOM 9344 O O . ARG A 1 21 ? 13.399 -3.258 -6.932 1.00 2.52 21 ARG A O 8
ATOM 9365 N N . PRO A 1 22 ? 12.600 -1.842 -5.372 1.00 43.21 22 PRO A N 8
ATOM 9366 C CA . PRO A 1 22 ? 13.550 -0.766 -5.672 1.00 62.41 22 PRO A CA 8
ATOM 9367 C C . PRO A 1 22 ? 14.974 -1.116 -5.252 1.00 33.31 22 PRO A C 8
ATOM 9368 O O . PRO A 1 22 ? 15.423 -0.737 -4.172 1.00 5.44 22 PRO A O 8
ATOM 9379 N N . GLY A 1 23 ? 15.679 -1.843 -6.114 1.00 12.22 23 GLY A N 8
ATOM 9380 C CA . GLY A 1 23 ? 17.044 -2.231 -5.814 1.00 25.35 23 GLY A CA 8
ATOM 9381 C C . GLY A 1 23 ? 17.722 -2.918 -6.983 1.00 23.15 23 GLY A C 8
ATOM 9382 O O . GLY A 1 23 ? 18.773 -2.475 -7.448 1.00 63.31 23 GLY A O 8
ATOM 9386 N N . LEU A 1 24 ? 17.122 -4.004 -7.458 1.00 11.52 24 LEU A N 8
ATOM 9387 C CA . LEU A 1 24 ? 17.675 -4.755 -8.579 1.00 41.34 24 LEU A CA 8
ATOM 9388 C C . LEU A 1 24 ? 17.181 -4.192 -9.908 1.00 73.23 24 LEU A C 8
ATOM 9389 O O . LEU A 1 24 ? 16.183 -3.472 -9.958 1.00 31.11 24 LEU A O 8
ATOM 9405 N N . THR A 1 25 ? 17.884 -4.527 -10.985 1.00 63.34 25 THR A N 8
ATOM 9406 C CA . THR A 1 25 ? 17.517 -4.057 -12.315 1.00 70.00 25 THR A CA 8
ATOM 9407 C C . THR A 1 25 ? 16.434 -4.936 -12.929 1.00 70.45 25 THR A C 8
ATOM 9408 O O . THR A 1 25 ? 16.165 -6.037 -12.446 1.00 14.33 25 THR A O 8
ATOM 9419 N N . LEU A 1 26 ? 15.816 -4.446 -13.998 1.00 52.20 26 LEU A N 8
ATOM 9420 C CA . LEU A 1 26 ? 14.761 -5.188 -14.680 1.00 64.11 26 LEU A CA 8
ATOM 9421 C C . LEU A 1 26 ? 15.283 -6.525 -15.197 1.00 24.03 26 LEU A C 8
ATOM 9422 O O . LEU A 1 26 ? 14.546 -7.509 -15.262 1.00 11.23 26 LEU A O 8
ATOM 9438 N N . LYS A 1 27 ? 16.561 -6.554 -15.561 1.00 73.53 27 LYS A N 8
ATOM 9439 C CA . LYS A 1 27 ? 17.184 -7.771 -16.069 1.00 2.11 27 LYS A CA 8
ATOM 9440 C C . LYS A 1 27 ? 17.134 -8.884 -15.027 1.00 0.42 27 LYS A C 8
ATOM 9441 O O . LYS A 1 27 ? 16.844 -10.035 -15.349 1.00 61.15 27 LYS A O 8
ATOM 9460 N N . GLU A 1 28 ? 17.417 -8.531 -13.777 1.00 0.23 28 GLU A N 8
ATOM 9461 C CA . GLU A 1 28 ? 17.403 -9.501 -12.688 1.00 41.12 28 GLU A CA 8
ATOM 9462 C C . GLU A 1 28 ? 15.972 -9.841 -12.281 1.00 63.52 28 GLU A C 8
ATOM 9463 O O . GLU A 1 28 ? 15.708 -10.916 -11.743 1.00 71.11 28 GLU A O 8
ATOM 9475 N N . ALA A 1 29 ? 15.053 -8.917 -12.542 1.00 24.41 29 ALA A N 8
ATOM 9476 C CA . ALA A 1 29 ? 13.650 -9.119 -12.205 1.00 32.33 29 ALA A CA 8
ATOM 9477 C C . ALA A 1 29 ? 12.947 -9.965 -13.262 1.00 3.42 29 ALA A C 8
ATOM 9478 O O . ALA A 1 29 ? 11.987 -10.677 -12.965 1.00 1.43 29 ALA A O 8
ATOM 9485 N N . LEU A 1 30 ? 13.431 -9.881 -14.496 1.00 72.33 30 LEU A N 8
ATOM 9486 C CA . LEU A 1 30 ? 12.848 -10.639 -15.599 1.00 4.42 30 LEU A CA 8
ATOM 9487 C C . LEU A 1 30 ? 13.719 -11.839 -15.954 1.00 62.44 30 LEU A C 8
ATOM 9488 O O . LEU A 1 30 ? 13.353 -12.658 -16.798 1.00 34.24 30 LEU A O 8
ATOM 9504 N N . LYS A 1 31 ? 14.874 -11.940 -15.304 1.00 53.44 31 LYS A N 8
ATOM 9505 C CA . LYS A 1 31 ? 15.796 -13.042 -15.548 1.00 45.13 31 LYS A CA 8
ATOM 9506 C C . LYS A 1 31 ? 15.078 -14.384 -15.454 1.00 72.03 31 LYS A C 8
ATOM 9507 O O . LYS A 1 31 ? 15.152 -15.205 -16.369 1.00 33.12 31 LYS A O 8
ATOM 9526 N N . LYS A 1 32 ? 14.381 -14.601 -14.344 1.00 3.53 32 LYS A N 8
ATOM 9527 C CA . LYS A 1 32 ? 13.646 -15.842 -14.131 1.00 3.44 32 LYS A CA 8
ATOM 9528 C C . LYS A 1 32 ? 12.483 -15.960 -15.110 1.00 70.11 32 LYS A C 8
ATOM 9529 O O . LYS A 1 32 ? 12.134 -17.057 -15.544 1.00 61.51 32 LYS A O 8
ATOM 9548 N N . ALA A 1 33 ? 11.888 -14.823 -15.455 1.00 34.00 33 ALA A N 8
ATOM 9549 C CA . ALA A 1 33 ? 10.766 -14.800 -16.386 1.00 3.41 33 ALA A CA 8
ATOM 9550 C C . ALA A 1 33 ? 11.197 -15.257 -17.775 1.00 73.24 33 ALA A C 8
ATOM 9551 O O . ALA A 1 33 ? 10.510 -16.052 -18.419 1.00 51.42 33 ALA A O 8
ATOM 9558 N N . LEU A 1 34 ? 12.336 -14.751 -18.233 1.00 65.01 34 LEU A N 8
ATOM 9559 C CA . LEU A 1 34 ? 12.859 -15.108 -19.548 1.00 14.52 34 LEU A CA 8
ATOM 9560 C C . LEU A 1 34 ? 13.616 -16.430 -19.493 1.00 32.54 34 LEU A C 8
ATOM 9561 O O . LEU A 1 34 ? 13.746 -17.126 -20.500 1.00 25.21 34 LEU A O 8
ATOM 9577 N N . LYS A 1 35 ? 14.111 -16.774 -18.309 1.00 5.55 35 LYS A N 8
ATOM 9578 C CA . LYS A 1 35 ? 14.853 -18.015 -18.119 1.00 52.34 35 LYS A CA 8
ATOM 9579 C C . LYS A 1 35 ? 13.953 -19.226 -18.343 1.00 53.44 35 LYS A C 8
ATOM 9580 O O . LYS A 1 35 ? 14.287 -20.126 -19.114 1.00 15.11 35 LYS A O 8
ATOM 9599 N N . VAL A 1 36 ? 12.809 -19.241 -17.666 1.00 50.41 36 VAL A N 8
ATOM 9600 C CA . VAL A 1 36 ? 11.859 -20.340 -17.793 1.00 44.34 36 VAL A CA 8
ATOM 9601 C C . VAL A 1 36 ? 11.159 -20.306 -19.147 1.00 33.50 36 VAL A C 8
ATOM 9602 O O . VAL A 1 36 ? 10.829 -21.349 -19.712 1.00 74.22 36 VAL A O 8
ATOM 9615 N N . ARG A 1 37 ? 10.935 -19.102 -19.662 1.00 12.12 37 ARG A N 8
ATOM 9616 C CA . ARG A 1 37 ? 10.272 -18.932 -20.949 1.00 64.45 37 ARG A CA 8
ATOM 9617 C C . ARG A 1 37 ? 11.253 -19.152 -22.098 1.00 54.32 37 ARG A C 8
ATOM 9618 O O . ARG A 1 37 ? 10.850 -19.307 -23.250 1.00 50.33 37 ARG A O 8
ATOM 9639 N N . GLY A 1 38 ? 12.542 -19.163 -21.775 1.00 44.31 38 GLY A N 8
ATOM 9640 C CA . GLY A 1 38 ? 13.560 -19.363 -22.790 1.00 52.24 38 GLY A CA 8
ATOM 9641 C C . GLY A 1 38 ? 13.753 -18.141 -23.666 1.00 50.23 38 GLY A C 8
ATOM 9642 O O . GLY A 1 38 ? 14.234 -18.248 -24.795 1.00 13.21 38 GLY A O 8
ATOM 9646 N N . ILE A 1 39 ? 13.376 -16.977 -23.147 1.00 63.20 39 ILE A N 8
ATOM 9647 C CA . ILE A 1 39 ? 13.510 -15.730 -23.890 1.00 65.42 39 ILE A CA 8
ATOM 9648 C C . ILE A 1 39 ? 14.909 -15.144 -23.733 1.00 24.34 39 ILE A C 8
ATOM 9649 O O . ILE A 1 39 ? 15.496 -15.192 -22.651 1.00 75.50 39 ILE A O 8
ATOM 9665 N N . ASP A 1 40 ? 15.438 -14.590 -24.818 1.00 11.43 40 ASP A N 8
ATOM 9666 C CA . ASP A 1 40 ? 16.767 -13.991 -24.800 1.00 5.41 40 ASP A CA 8
ATOM 9667 C C . ASP A 1 40 ? 16.677 -12.470 -24.715 1.00 24.21 40 ASP A C 8
ATOM 9668 O O . ASP A 1 40 ? 15.768 -11.846 -25.261 1.00 75.24 40 ASP A O 8
ATOM 9677 N N . PRO A 1 41 ? 17.642 -11.858 -24.012 1.00 64.25 41 PRO A N 8
ATOM 9678 C CA . PRO A 1 41 ? 17.694 -10.404 -23.839 1.00 12.43 41 PRO A CA 8
ATOM 9679 C C . PRO A 1 41 ? 18.040 -9.677 -25.134 1.00 10.12 41 PRO A C 8
ATOM 9680 O O . PRO A 1 41 ? 17.716 -8.502 -25.303 1.00 20.31 41 PRO A O 8
ATOM 9691 N N . ASN A 1 42 ? 18.700 -10.384 -26.045 1.00 52.15 42 ASN A N 8
ATOM 9692 C CA . ASN A 1 42 ? 19.090 -9.805 -27.326 1.00 60.30 42 ASN A CA 8
ATOM 9693 C C . ASN A 1 42 ? 18.102 -10.193 -28.422 1.00 12.01 42 ASN A C 8
ATOM 9694 O O . ASN A 1 42 ? 18.122 -9.633 -29.518 1.00 61.33 42 ASN A O 8
ATOM 9705 N N . LYS A 1 43 ? 17.237 -11.155 -28.118 1.00 12.54 43 LYS A N 8
ATOM 9706 C CA . LYS A 1 43 ? 16.239 -11.617 -29.074 1.00 74.24 43 LYS A CA 8
ATOM 9707 C C . LYS A 1 43 ? 14.884 -10.971 -28.803 1.00 32.14 43 LYS A C 8
ATOM 9708 O O . LYS A 1 43 ? 13.896 -11.270 -29.474 1.00 43.12 43 LYS A O 8
ATOM 9727 N N . VAL A 1 44 ? 14.844 -10.083 -27.815 1.00 4.35 44 VAL A N 8
ATOM 9728 C CA . VAL A 1 44 ? 13.611 -9.392 -27.456 1.00 23.21 44 VAL A CA 8
ATOM 9729 C C . VAL A 1 44 ? 13.893 -7.963 -27.005 1.00 73.33 44 VAL A C 8
ATOM 9730 O O . VAL A 1 44 ? 15.00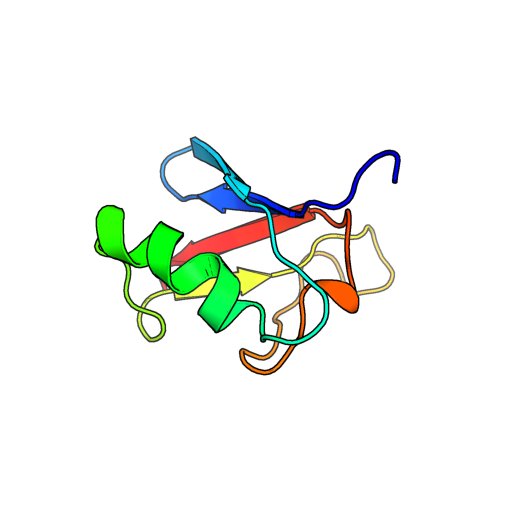8 -7.639 -26.599 1.00 63.04 44 VAL A O 8
ATOM 9743 N N . GLN A 1 45 ? 12.873 -7.114 -27.079 1.00 43.34 45 GLN A N 8
ATOM 9744 C CA . GLN A 1 45 ? 13.012 -5.719 -26.679 1.00 13.51 45 GLN A CA 8
ATOM 9745 C C . GLN A 1 45 ? 11.742 -5.220 -25.997 1.00 1.52 45 GLN A C 8
ATOM 9746 O O . GLN A 1 45 ? 10.634 -5.614 -26.359 1.00 71.25 45 GLN A O 8
ATOM 9760 N N . VAL A 1 46 ? 11.911 -4.349 -25.006 1.00 63.42 46 VAL A N 8
ATOM 9761 C CA . VAL A 1 46 ? 10.779 -3.796 -24.273 1.00 40.43 46 VAL A CA 8
ATOM 9762 C C . VAL A 1 46 ? 10.590 -2.316 -24.590 1.00 72.52 46 VAL A C 8
ATOM 9763 O O . VAL A 1 46 ? 11.555 -1.554 -24.644 1.00 10.10 46 VAL A O 8
ATOM 9776 N N . TYR A 1 47 ? 9.340 -1.917 -24.799 1.00 22.13 47 TYR A N 8
ATOM 9777 C CA . TYR A 1 47 ? 9.024 -0.529 -25.112 1.00 53.23 47 TYR A CA 8
ATOM 9778 C C . TYR A 1 47 ? 7.959 0.015 -24.164 1.00 61.23 47 TYR A C 8
ATOM 9779 O O . TYR A 1 47 ? 6.959 -0.649 -23.888 1.00 60.12 47 TYR A O 8
ATOM 9797 N N . LEU A 1 48 ? 8.181 1.227 -23.669 1.00 50.43 48 LEU A N 8
ATOM 9798 C CA . LEU A 1 48 ? 7.241 1.863 -22.752 1.00 43.12 48 LEU A CA 8
ATOM 9799 C C . LEU A 1 48 ? 6.332 2.838 -23.493 1.00 74.45 48 LEU A C 8
ATOM 9800 O O . LEU A 1 48 ? 6.803 3.720 -24.212 1.00 63.21 48 LEU A O 8
ATOM 9816 N N . LEU A 1 49 ? 5.026 2.674 -23.313 1.00 32.22 49 LEU A N 8
ATOM 9817 C CA . LEU A 1 49 ? 4.049 3.541 -23.963 1.00 32.43 49 LEU A CA 8
ATOM 9818 C C . LEU A 1 49 ? 3.671 4.709 -23.058 1.00 53.01 49 LEU A C 8
ATOM 9819 O O . LEU A 1 49 ? 3.301 4.516 -21.899 1.00 52.51 49 LEU A O 8
ATOM 9835 N N . LEU A 1 50 ? 3.764 5.920 -23.595 1.00 53.43 50 LEU A N 8
ATOM 9836 C CA . LEU A 1 50 ? 3.429 7.121 -22.838 1.00 10.25 50 LEU A CA 8
ATOM 9837 C C . LEU A 1 50 ? 2.496 8.027 -23.636 1.00 24.43 50 LEU A C 8
ATOM 9838 O O . LEU A 1 50 ? 1.992 7.640 -24.690 1.00 10.10 50 LEU A O 8
ATOM 9854 N N . SER A 1 51 ? 2.273 9.234 -23.127 1.00 5.03 51 SER A N 8
ATOM 9855 C CA . SER A 1 51 ? 1.400 10.194 -23.791 1.00 44.53 51 SER A CA 8
ATOM 9856 C C . SER A 1 51 ? 2.131 11.511 -24.040 1.00 75.35 51 SER A C 8
ATOM 9857 O O . SER A 1 51 ? 2.186 12.378 -23.169 1.00 74.43 51 SER A O 8
ATOM 9865 N N . GLY A 1 52 ? 2.691 11.652 -25.238 1.00 52.11 52 GLY A N 8
ATOM 9866 C CA . GLY A 1 52 ? 3.411 12.864 -25.582 1.00 14.42 52 GLY A CA 8
ATOM 9867 C C . GLY A 1 52 ? 4.471 13.219 -24.558 1.00 61.14 52 GLY A C 8
ATOM 9868 O O . GLY A 1 52 ? 4.519 14.348 -24.069 1.00 74.33 52 GLY A O 8
ATOM 9872 N N . ASP A 1 53 ? 5.323 12.253 -24.232 1.00 73.15 53 ASP A N 8
ATOM 9873 C CA . ASP A 1 53 ? 6.388 12.468 -23.260 1.00 15.43 53 ASP A CA 8
ATOM 9874 C C . ASP A 1 53 ? 7.665 11.751 -23.684 1.00 71.42 53 ASP A C 8
ATOM 9875 O O . ASP A 1 53 ? 8.727 12.364 -23.790 1.00 24.53 53 ASP A O 8
ATOM 9884 N N . ASP A 1 54 ? 7.554 10.449 -23.925 1.00 54.04 54 ASP A N 8
ATOM 9885 C CA . ASP A 1 54 ? 8.700 9.647 -24.338 1.00 54.24 54 ASP A CA 8
ATOM 9886 C C . ASP A 1 54 ? 8.712 9.456 -25.852 1.00 33.12 54 ASP A C 8
ATOM 9887 O O . ASP A 1 54 ? 9.415 8.591 -26.373 1.00 12.22 54 ASP A O 8
ATOM 9896 N N . GLY A 1 55 ? 7.927 10.269 -26.553 1.00 32.14 55 GLY A N 8
ATOM 9897 C CA . GLY A 1 55 ? 7.861 10.172 -27.999 1.00 42.11 55 GLY A CA 8
ATOM 9898 C C . GLY A 1 55 ? 7.029 8.993 -28.464 1.00 43.41 55 GLY A C 8
ATOM 9899 O O . GLY A 1 55 ? 7.081 8.612 -29.633 1.00 35.42 55 GLY A O 8
ATOM 9903 N N . ALA A 1 56 ? 6.262 8.414 -27.547 1.00 13.33 56 ALA A N 8
ATOM 9904 C CA . ALA A 1 56 ? 5.415 7.272 -27.869 1.00 41.42 56 ALA A CA 8
ATOM 9905 C C . ALA A 1 56 ? 6.254 6.058 -28.252 1.00 20.21 56 ALA A C 8
ATOM 9906 O O . ALA A 1 56 ? 6.924 6.056 -29.284 1.00 21.21 56 ALA A O 8
ATOM 9913 N N . GLU A 1 57 ? 6.212 5.027 -27.413 1.00 43.30 57 GLU A N 8
ATOM 9914 C CA . GLU A 1 57 ? 6.971 3.807 -27.664 1.00 53.53 57 GLU A CA 8
ATOM 9915 C C . GLU A 1 57 ? 8.471 4.088 -27.659 1.00 14.54 57 GLU A C 8
ATOM 9916 O O . GLU A 1 57 ? 9.045 4.465 -28.680 1.00 22.42 57 GLU A O 8
ATOM 9928 N N . GLN A 1 58 ? 9.097 3.903 -26.501 1.00 50.41 58 GLN A N 8
ATOM 9929 C CA . GLN A 1 58 ? 10.529 4.138 -26.362 1.00 43.20 58 GLN A CA 8
ATOM 9930 C C . GLN A 1 58 ? 11.212 2.954 -25.686 1.00 60.20 58 GLN A C 8
ATOM 9931 O O . GLN A 1 58 ? 10.710 2.388 -24.714 1.00 50.34 58 GLN A O 8
ATOM 9945 N N . PRO A 1 59 ? 12.384 2.568 -26.211 1.00 25.53 59 PRO A N 8
ATOM 9946 C CA . PRO A 1 59 ? 13.161 1.447 -25.673 1.00 63.43 59 PRO A CA 8
ATOM 9947 C C . PRO A 1 59 ? 13.764 1.761 -24.308 1.00 60.43 59 PRO A C 8
ATOM 9948 O O . PRO A 1 59 ? 14.041 2.918 -23.992 1.00 15.52 59 PRO A O 8
ATOM 9959 N N . LEU A 1 60 ? 13.966 0.723 -23.503 1.00 51.42 60 LEU A N 8
ATOM 9960 C CA . LEU A 1 60 ? 14.537 0.889 -22.171 1.00 70.30 60 LEU A CA 8
ATOM 9961 C C . LEU A 1 60 ? 15.735 -0.034 -21.974 1.00 64.00 60 LEU A C 8
ATOM 9962 O O . LEU A 1 60 ? 15.818 -1.100 -22.585 1.00 0.43 60 LEU A O 8
ATOM 9978 N N . SER A 1 61 ? 16.661 0.382 -21.116 1.00 23.12 61 SER A N 8
ATOM 9979 C CA . SER A 1 61 ? 17.856 -0.406 -20.839 1.00 64.51 61 SER A CA 8
ATOM 9980 C C . SER A 1 61 ? 17.550 -1.530 -19.854 1.00 32.14 61 SER A C 8
ATOM 9981 O O . SER A 1 61 ? 16.752 -1.362 -18.931 1.00 13.24 61 SER A O 8
ATOM 9989 N N . LEU A 1 62 ? 18.189 -2.677 -20.056 1.00 43.31 62 LEU A N 8
ATOM 9990 C CA . LEU A 1 62 ? 17.986 -3.830 -19.186 1.00 43.01 62 LEU A CA 8
ATOM 9991 C C . LEU A 1 62 ? 18.650 -3.613 -17.830 1.00 41.31 62 LEU A C 8
ATOM 9992 O O . LEU A 1 62 ? 18.377 -4.334 -16.872 1.00 31.03 62 LEU A O 8
ATOM 10008 N N . ASN A 1 63 ? 19.522 -2.612 -17.757 1.00 71.23 63 ASN A N 8
ATOM 10009 C CA . ASN A 1 63 ? 20.224 -2.299 -16.518 1.00 14.51 63 ASN A CA 8
ATOM 10010 C C . ASN A 1 63 ? 19.480 -1.226 -15.728 1.00 40.53 63 ASN A C 8
ATOM 10011 O O . ASN A 1 63 ? 20.065 -0.539 -14.890 1.00 31.24 63 ASN A O 8
ATOM 10022 N N . HIS A 1 64 ? 18.187 -1.087 -16.002 1.00 53.31 64 HIS A N 8
ATOM 10023 C CA . HIS A 1 64 ? 17.362 -0.098 -15.317 1.00 10.05 64 HIS A CA 8
ATOM 10024 C C . HIS A 1 64 ? 16.441 -0.768 -14.302 1.00 31.54 64 HIS A C 8
ATOM 10025 O O . HIS A 1 64 ? 15.813 -1.791 -14.578 1.00 13.34 64 HIS A O 8
ATOM 10039 N N . PRO A 1 65 ? 16.358 -0.181 -13.098 1.00 61.45 65 PRO A N 8
ATOM 10040 C CA . PRO A 1 65 ? 15.517 -0.705 -12.018 1.00 72.23 65 PRO A CA 8
ATOM 10041 C C . PRO A 1 65 ? 14.029 -0.540 -12.310 1.00 43.01 65 PRO A C 8
ATOM 10042 O O . PRO A 1 65 ? 13.583 0.531 -12.719 1.00 53.24 65 PRO A O 8
ATOM 10053 N N . ALA A 1 66 ? 13.267 -1.607 -12.096 1.00 71.44 66 ALA A N 8
ATOM 10054 C CA . ALA A 1 66 ? 11.829 -1.579 -12.334 1.00 61.22 66 ALA A CA 8
ATOM 10055 C C . ALA A 1 66 ? 11.169 -0.436 -11.571 1.00 52.12 66 ALA A C 8
ATOM 10056 O O . ALA A 1 66 ? 10.192 0.149 -12.036 1.00 55.45 66 ALA A O 8
ATOM 10063 N N . GLU A 1 67 ? 11.709 -0.124 -10.397 1.00 70.12 67 GLU A N 8
ATOM 10064 C CA . GLU A 1 67 ? 11.170 0.949 -9.570 1.00 32.21 67 GLU A CA 8
ATOM 10065 C C . GLU A 1 67 ? 11.221 2.283 -10.308 1.00 53.32 67 GLU A C 8
ATOM 10066 O O . GLU A 1 67 ? 10.526 3.232 -9.945 1.00 54.44 67 GLU A O 8
ATOM 10078 N N . ARG A 1 68 ? 12.049 2.348 -11.346 1.00 30.44 68 ARG A N 8
ATOM 10079 C CA . ARG A 1 68 ? 12.193 3.565 -12.134 1.00 54.42 68 ARG A CA 8
ATOM 10080 C C . ARG A 1 68 ? 10.922 3.851 -12.929 1.00 51.31 68 ARG A C 8
ATOM 10081 O O . ARG A 1 68 ? 10.753 4.941 -13.479 1.00 34.51 68 ARG A O 8
ATOM 10102 N N . LEU A 1 69 ? 10.032 2.867 -12.986 1.00 70.22 69 LEU A N 8
ATOM 10103 C CA . LEU A 1 69 ? 8.776 3.012 -13.714 1.00 62.24 69 LEU A CA 8
ATOM 10104 C C . LEU A 1 69 ? 7.711 2.075 -13.154 1.00 14.30 69 LEU A C 8
ATOM 10105 O O . LEU A 1 69 ? 6.766 1.705 -13.852 1.00 41.53 69 LEU A O 8
ATOM 10121 N N . ILE A 1 70 ? 7.868 1.697 -11.890 1.00 11.51 70 ILE A N 8
ATOM 10122 C CA . ILE A 1 70 ? 6.917 0.807 -11.235 1.00 44.23 70 ILE A CA 8
ATOM 10123 C C . ILE A 1 70 ? 5.496 1.349 -11.339 1.00 33.13 70 ILE A C 8
ATOM 10124 O O . ILE A 1 70 ? 5.267 2.551 -11.208 1.00 61.44 70 ILE A O 8
ATOM 10140 N N . GLY A 1 71 ? 4.542 0.452 -11.572 1.00 50.34 71 GLY A N 8
ATOM 10141 C CA . GLY A 1 71 ? 3.154 0.859 -11.688 1.00 13.14 71 GLY A CA 8
ATOM 10142 C C . GLY A 1 71 ? 2.759 1.177 -13.116 1.00 44.32 71 GLY A C 8
ATOM 10143 O O . GLY A 1 71 ? 1.574 1.225 -13.445 1.00 70.25 71 GLY A O 8
ATOM 10147 N N . LYS A 1 72 ? 3.755 1.398 -13.968 1.00 20.21 72 LYS A N 8
ATOM 10148 C CA . LYS A 1 72 ? 3.508 1.714 -15.370 1.00 34.14 72 LYS A CA 8
ATOM 10149 C C . LYS A 1 72 ? 3.262 0.444 -16.179 1.00 10.34 72 LYS A C 8
ATOM 10150 O O . LYS A 1 72 ? 3.168 -0.650 -15.623 1.00 25.33 72 LYS A O 8
ATOM 10169 N N . LYS A 1 73 ? 3.160 0.597 -17.495 1.00 13.25 73 LYS A N 8
ATOM 10170 C CA . LYS A 1 73 ? 2.928 -0.537 -18.381 1.00 51.23 73 LYS A CA 8
ATOM 10171 C C . LYS A 1 73 ? 3.977 -0.585 -19.488 1.00 34.31 73 LYS A C 8
ATOM 10172 O O . LYS A 1 73 ? 4.459 0.451 -19.946 1.00 52.42 73 LYS A O 8
ATOM 10191 N N . LEU A 1 74 ? 4.325 -1.794 -19.914 1.00 74.41 74 LEU A N 8
ATOM 10192 C CA . LEU A 1 74 ? 5.316 -1.978 -20.969 1.00 15.01 74 LEU A CA 8
ATOM 10193 C C . LEU A 1 74 ? 4.881 -3.071 -21.940 1.00 21.22 74 LEU A C 8
ATOM 10194 O O . LEU A 1 74 ? 4.002 -3.876 -21.632 1.00 71.45 74 LEU A O 8
ATOM 10210 N N . LYS A 1 75 ? 5.505 -3.095 -23.113 1.00 34.41 75 LYS A N 8
ATOM 10211 C CA . LYS A 1 75 ? 5.186 -4.092 -24.129 1.00 1.42 75 LYS A CA 8
ATOM 10212 C C . LYS A 1 75 ? 6.438 -4.848 -24.561 1.00 5.31 75 LYS A C 8
ATOM 10213 O O . LYS A 1 75 ? 7.474 -4.244 -24.842 1.00 70.22 75 LYS A O 8
ATOM 10232 N N . VAL A 1 76 ? 6.336 -6.172 -24.613 1.00 24.01 76 VAL A N 8
ATOM 10233 C CA . VAL A 1 76 ? 7.460 -7.010 -25.013 1.00 60.34 76 VAL A CA 8
ATOM 10234 C C . VAL A 1 76 ? 7.293 -7.505 -26.446 1.00 4.02 76 VAL A C 8
ATOM 10235 O O . VAL A 1 76 ? 6.338 -8.214 -26.762 1.00 62.30 76 VAL A O 8
ATOM 10248 N N . VAL A 1 77 ? 8.230 -7.126 -27.310 1.00 21.33 77 VAL A N 8
ATOM 10249 C CA . VAL A 1 77 ? 8.189 -7.533 -28.709 1.00 55.43 77 VAL A CA 8
ATOM 10250 C C . VAL A 1 77 ? 9.490 -8.210 -29.124 1.00 32.23 77 VAL A C 8
ATOM 10251 O O . VAL A 1 77 ? 10.587 -7.728 -28.841 1.00 60.43 77 VAL A O 8
ATOM 10264 N N . PRO A 1 78 ? 9.368 -9.356 -29.811 1.00 13.23 78 PRO A N 8
ATOM 10265 C CA . PRO A 1 78 ? 10.524 -10.124 -30.280 1.00 62.41 78 PRO A CA 8
ATOM 10266 C C . PRO A 1 78 ? 11.274 -9.416 -31.404 1.00 34.34 78 PRO A C 8
ATOM 10267 O O . PRO A 1 78 ? 10.691 -8.635 -32.156 1.00 54.33 78 PRO A O 8
ATOM 10278 N N . LEU A 1 79 ? 12.568 -9.694 -31.512 1.00 70.41 79 LEU A N 8
ATOM 10279 C CA . LEU A 1 79 ? 13.398 -9.084 -32.545 1.00 52.01 79 LEU A CA 8
ATOM 10280 C C . LEU A 1 79 ? 13.988 -10.146 -33.467 1.00 50.24 79 LEU A C 8
ATOM 10281 O O . LEU A 1 79 ? 13.268 -10.788 -34.232 1.00 43.11 79 LEU A O 8
ATOM 10297 N N . MET A 1 1 ? -5.731 -0.031 -9.277 1.00 2.13 1 MET A N 9
ATOM 10298 C CA . MET A 1 1 ? -4.560 0.836 -9.336 1.00 24.01 1 MET A CA 9
ATOM 10299 C C . MET A 1 1 ? -3.364 0.181 -8.652 1.00 4.42 1 MET A C 9
ATOM 10300 O O . MET A 1 1 ? -3.097 0.430 -7.476 1.00 63.35 1 MET A O 9
ATOM 10314 N N . ALA A 1 2 ? -2.647 -0.656 -9.395 1.00 54.42 2 ALA A N 9
ATOM 10315 C CA . ALA A 1 2 ? -1.479 -1.344 -8.860 1.00 72.03 2 ALA A CA 9
ATOM 10316 C C . ALA A 1 2 ? -0.327 -0.372 -8.630 1.00 20.12 2 ALA A C 9
ATOM 10317 O O . ALA A 1 2 ? 0.309 0.088 -9.578 1.00 71.24 2 ALA A O 9
ATOM 10324 N N . ASP A 1 3 ? -0.064 -0.063 -7.365 1.00 20.21 3 ASP A N 9
ATOM 10325 C CA . ASP A 1 3 ? 1.012 0.854 -7.010 1.00 5.41 3 ASP A CA 9
ATOM 10326 C C . ASP A 1 3 ? 2.370 0.274 -7.394 1.00 50.10 3 ASP A C 9
ATOM 10327 O O . ASP A 1 3 ? 2.984 0.701 -8.372 1.00 4.24 3 ASP A O 9
ATOM 10336 N N . ARG A 1 4 ? 2.832 -0.701 -6.618 1.00 3.53 4 ARG A N 9
ATOM 10337 C CA . ARG A 1 4 ? 4.118 -1.338 -6.875 1.00 41.44 4 ARG A CA 9
ATOM 10338 C C . ARG A 1 4 ? 4.001 -2.365 -7.997 1.00 74.22 4 ARG A C 9
ATOM 10339 O O . ARG A 1 4 ? 2.981 -2.438 -8.684 1.00 12.12 4 ARG A O 9
ATOM 10360 N N . THR A 1 5 ? 5.052 -3.159 -8.179 1.00 12.34 5 THR A N 9
ATOM 10361 C CA . THR A 1 5 ? 5.068 -4.181 -9.217 1.00 53.25 5 THR A CA 9
ATOM 10362 C C . THR A 1 5 ? 4.932 -3.559 -10.603 1.00 4.13 5 THR A C 9
ATOM 10363 O O . THR A 1 5 ? 4.529 -2.403 -10.738 1.00 21.33 5 THR A O 9
ATOM 10374 N N . ILE A 1 6 ? 5.271 -4.332 -11.629 1.00 21.12 6 ILE A N 9
ATOM 10375 C CA . ILE A 1 6 ? 5.185 -3.857 -13.004 1.00 2.50 6 ILE A CA 9
ATOM 10376 C C . ILE A 1 6 ? 4.455 -4.861 -13.888 1.00 73.24 6 ILE A C 9
ATOM 10377 O O . ILE A 1 6 ? 4.490 -6.065 -13.636 1.00 70.02 6 ILE A O 9
ATOM 10393 N N . GLU A 1 7 ? 3.795 -4.357 -14.927 1.00 32.43 7 GLU A N 9
ATOM 10394 C CA . GLU A 1 7 ? 3.057 -5.212 -15.849 1.00 53.24 7 GLU A CA 9
ATOM 10395 C C . GLU A 1 7 ? 3.594 -5.070 -17.271 1.00 2.14 7 GLU A C 9
ATOM 10396 O O . GLU A 1 7 ? 3.842 -3.961 -17.745 1.00 24.23 7 GLU A O 9
ATOM 10408 N N . VAL A 1 8 ? 3.772 -6.201 -17.945 1.00 64.33 8 VAL A N 9
ATOM 10409 C CA . VAL A 1 8 ? 4.280 -6.204 -19.312 1.00 72.42 8 VAL A CA 9
ATOM 10410 C C . VAL A 1 8 ? 3.362 -6.996 -20.237 1.00 41.23 8 VAL A C 9
ATOM 10411 O O . VAL A 1 8 ? 2.925 -8.096 -19.901 1.00 43.11 8 VAL A O 9
ATOM 10424 N N . GLU A 1 9 ? 3.074 -6.428 -21.404 1.00 45.33 9 GLU A N 9
ATOM 10425 C CA . GLU A 1 9 ? 2.208 -7.081 -22.378 1.00 72.01 9 GLU A CA 9
ATOM 10426 C C . GLU A 1 9 ? 3.012 -8.005 -23.288 1.00 73.22 9 GLU A C 9
ATOM 10427 O O . GLU A 1 9 ? 3.812 -7.548 -24.105 1.00 60.35 9 GLU A O 9
ATOM 10439 N N . LEU A 1 10 ? 2.794 -9.307 -23.140 1.00 73.34 10 LEU A N 9
ATOM 10440 C CA . LEU A 1 10 ? 3.498 -10.297 -23.948 1.00 74.40 10 LEU A CA 9
ATOM 10441 C C . LEU A 1 10 ? 2.768 -10.544 -25.265 1.00 23.12 10 LEU A C 9
ATOM 10442 O O . LEU A 1 10 ? 1.613 -10.158 -25.445 1.00 22.02 10 LEU A O 9
ATOM 10458 N N . PRO A 1 11 ? 3.456 -11.205 -26.208 1.00 4.41 11 PRO A N 9
ATOM 10459 C CA . PRO A 1 11 ? 2.893 -11.520 -27.524 1.00 32.32 11 PRO A CA 9
ATOM 10460 C C . PRO A 1 11 ? 1.795 -12.576 -27.446 1.00 63.12 11 PRO A C 9
ATOM 10461 O O . PRO A 1 11 ? 1.758 -13.379 -26.515 1.00 3.23 11 PRO A O 9
ATOM 10472 N N . ASN A 1 12 ? 0.903 -12.569 -28.431 1.00 63.44 12 ASN A N 9
ATOM 10473 C CA . ASN A 1 12 ? -0.196 -13.527 -28.474 1.00 64.21 12 ASN A CA 9
ATOM 10474 C C . ASN A 1 12 ? -1.372 -13.043 -27.632 1.00 72.11 12 ASN A C 9
ATOM 10475 O O . ASN A 1 12 ? -2.118 -13.844 -27.068 1.00 72.24 12 ASN A O 9
ATOM 10486 N N . LYS A 1 13 ? -1.533 -11.727 -27.552 1.00 1.45 13 LYS A N 9
ATOM 10487 C CA . LYS A 1 13 ? -2.619 -11.134 -26.781 1.00 12.34 13 LYS A CA 9
ATOM 10488 C C . LYS A 1 13 ? -2.580 -11.608 -25.331 1.00 60.14 13 LYS A C 9
ATOM 10489 O O . LYS A 1 13 ? -3.619 -11.874 -24.728 1.00 52.12 13 LYS A O 9
ATOM 10508 N N . GLN A 1 14 ? -1.375 -11.710 -24.779 1.00 73.44 14 GLN A N 9
ATOM 10509 C CA . GLN A 1 14 ? -1.202 -12.152 -23.401 1.00 14.05 14 GLN A CA 9
ATOM 10510 C C . GLN A 1 14 ? -0.423 -11.120 -22.592 1.00 51.11 14 GLN A C 9
ATOM 10511 O O . GLN A 1 14 ? 0.316 -10.309 -23.150 1.00 64.34 14 GLN A O 9
ATOM 10525 N N . ARG A 1 15 ? -0.594 -11.156 -21.275 1.00 12.44 15 ARG A N 9
ATOM 10526 C CA . ARG A 1 15 ? 0.092 -10.222 -20.389 1.00 70.25 15 ARG A CA 9
ATOM 10527 C C . ARG A 1 15 ? 0.620 -10.937 -19.149 1.00 72.21 15 ARG A C 9
ATOM 10528 O O . ARG A 1 15 ? 0.129 -12.004 -18.777 1.00 52.41 15 ARG A O 9
ATOM 10549 N N . THR A 1 16 ? 1.624 -10.343 -18.512 1.00 63.13 16 THR A N 9
ATOM 10550 C CA . THR A 1 16 ? 2.220 -10.923 -17.315 1.00 61.24 16 THR A CA 9
ATOM 10551 C C . THR A 1 16 ? 2.645 -9.839 -16.332 1.00 13.13 16 THR A C 9
ATOM 10552 O O . THR A 1 16 ? 3.369 -8.910 -16.690 1.00 64.52 16 THR A O 9
ATOM 10563 N N . VAL A 1 17 ? 2.189 -9.962 -15.089 1.00 25.51 17 VAL A N 9
ATOM 10564 C CA . VAL A 1 17 ? 2.524 -8.993 -14.052 1.00 70.43 17 VAL A CA 9
ATOM 10565 C C . VAL A 1 17 ? 3.473 -9.596 -13.023 1.00 3.34 17 VAL A C 9
ATOM 10566 O O . VAL A 1 17 ? 3.173 -10.622 -12.412 1.00 71.35 17 VAL A O 9
ATOM 10579 N N . ILE A 1 18 ? 4.619 -8.951 -12.834 1.00 44.50 18 ILE A N 9
ATOM 10580 C CA . ILE A 1 18 ? 5.612 -9.422 -11.877 1.00 2.14 18 ILE A CA 9
ATOM 10581 C C . ILE A 1 18 ? 5.927 -8.350 -10.839 1.00 23.13 18 ILE A C 9
ATOM 10582 O O . ILE A 1 18 ? 5.563 -7.187 -11.003 1.00 12.41 18 ILE A O 9
ATOM 10598 N N . ASN A 1 19 ? 6.609 -8.751 -9.770 1.00 53.12 19 ASN A N 9
ATOM 10599 C CA . ASN A 1 19 ? 6.975 -7.824 -8.705 1.00 74.22 19 ASN A CA 9
ATOM 10600 C C . ASN A 1 19 ? 8.488 -7.777 -8.521 1.00 64.50 19 ASN A C 9
ATOM 10601 O O . ASN A 1 19 ? 9.175 -8.787 -8.677 1.00 61.23 19 ASN A O 9
ATOM 10612 N N . VAL A 1 20 ? 9.002 -6.598 -8.187 1.00 44.12 20 VAL A N 9
ATOM 10613 C CA . VAL A 1 20 ? 10.434 -6.419 -7.980 1.00 24.13 20 VAL A CA 9
ATOM 10614 C C . VAL A 1 20 ? 10.711 -5.260 -7.029 1.00 24.23 20 VAL A C 9
ATOM 10615 O O . VAL A 1 20 ? 10.069 -4.213 -7.106 1.00 52.03 20 VAL A O 9
ATOM 10628 N N . ARG A 1 21 ? 11.673 -5.455 -6.132 1.00 14.23 21 ARG A N 9
ATOM 10629 C CA . ARG A 1 21 ? 12.035 -4.426 -5.164 1.00 53.25 21 ARG A CA 9
ATOM 10630 C C . ARG A 1 21 ? 12.981 -3.403 -5.787 1.00 20.40 21 ARG A C 9
ATOM 10631 O O . ARG A 1 21 ? 13.703 -3.690 -6.742 1.00 23.31 21 ARG A O 9
ATOM 10652 N N . PRO A 1 22 ? 12.978 -2.181 -5.235 1.00 0.01 22 PRO A N 9
ATOM 10653 C CA . PRO A 1 22 ? 13.830 -1.091 -5.720 1.00 23.32 22 PRO A CA 9
ATOM 10654 C C . PRO A 1 22 ? 15.306 -1.331 -5.418 1.00 33.11 22 PRO A C 9
ATOM 10655 O O . PRO A 1 22 ? 15.774 -1.067 -4.311 1.00 52.13 22 PRO A O 9
ATOM 10666 N N . GLY A 1 23 ? 16.034 -1.833 -6.410 1.00 63.44 23 GLY A N 9
ATOM 10667 C CA . GLY A 1 23 ? 17.449 -2.100 -6.230 1.00 44.14 23 GLY A CA 9
ATOM 10668 C C . GLY A 1 23 ? 18.053 -2.845 -7.404 1.00 72.42 23 GLY A C 9
ATOM 10669 O O . GLY A 1 23 ? 19.118 -2.477 -7.902 1.00 73.41 23 GLY A O 9
ATOM 10673 N N . LEU A 1 24 ? 17.373 -3.897 -7.847 1.00 61.23 24 LEU A N 9
ATOM 10674 C CA . LEU A 1 24 ? 17.849 -4.698 -8.970 1.00 22.43 24 LEU A CA 9
ATOM 10675 C C . LEU A 1 24 ? 17.361 -4.123 -10.295 1.00 72.33 24 LEU A C 9
ATOM 10676 O O . LEU A 1 24 ? 16.406 -3.347 -10.334 1.00 12.41 24 LEU A O 9
ATOM 10692 N N . THR A 1 25 ? 18.021 -4.511 -11.382 1.00 70.31 25 THR A N 9
ATOM 10693 C CA . THR A 1 25 ? 17.654 -4.036 -12.710 1.00 11.41 25 THR A CA 9
ATOM 10694 C C . THR A 1 25 ? 16.516 -4.864 -13.295 1.00 51.15 25 THR A C 9
ATOM 10695 O O . THR A 1 25 ? 16.195 -5.941 -12.792 1.00 22.15 25 THR A O 9
ATOM 10706 N N . LEU A 1 26 ? 15.909 -4.356 -14.362 1.00 51.32 26 LEU A N 9
ATOM 10707 C CA . LEU A 1 26 ? 14.806 -5.050 -15.018 1.00 12.42 26 LEU A CA 9
ATOM 10708 C C . LEU A 1 26 ? 15.245 -6.423 -15.515 1.00 21.12 26 LEU A C 9
ATOM 10709 O O . LEU A 1 26 ? 14.451 -7.363 -15.559 1.00 21.04 26 LEU A O 9
ATOM 10725 N N . LYS A 1 27 ? 16.516 -6.533 -15.887 1.00 31.30 27 LYS A N 9
ATOM 10726 C CA . LYS A 1 27 ? 17.064 -7.792 -16.378 1.00 34.33 27 LYS A CA 9
ATOM 10727 C C . LYS A 1 27 ? 17.051 -8.855 -15.283 1.00 52.42 27 LYS A C 9
ATOM 10728 O O . LYS A 1 27 ? 16.669 -10.000 -15.522 1.00 44.24 27 LYS A O 9
ATOM 10747 N N . GLU A 1 28 ? 17.469 -8.466 -14.083 1.00 14.05 28 GLU A N 9
ATOM 10748 C CA . GLU A 1 28 ? 17.504 -9.386 -12.952 1.00 31.21 28 GLU A CA 9
ATOM 10749 C C . GLU A 1 28 ? 16.100 -9.631 -12.406 1.00 21.30 28 GLU A C 9
ATOM 10750 O O . GLU A 1 28 ? 15.830 -10.668 -11.801 1.00 64.51 28 GLU A O 9
ATOM 10762 N N . ALA A 1 29 ? 15.210 -8.668 -12.624 1.00 24.51 29 ALA A N 9
ATOM 10763 C CA . ALA A 1 29 ? 13.835 -8.780 -12.156 1.00 15.53 29 ALA A CA 9
ATOM 10764 C C . ALA A 1 29 ? 12.995 -9.618 -13.113 1.00 54.35 29 ALA A C 9
ATOM 10765 O O . ALA A 1 29 ? 12.051 -10.293 -12.700 1.00 24.42 29 ALA A O 9
ATOM 10772 N N . LEU A 1 30 ? 13.342 -9.569 -14.395 1.00 30.43 30 LEU A N 9
ATOM 10773 C CA . LEU A 1 30 ? 12.619 -10.324 -15.412 1.00 61.34 30 LEU A CA 9
ATOM 10774 C C . LEU A 1 30 ? 13.377 -11.593 -15.790 1.00 70.10 30 LEU A C 9
ATOM 10775 O O . LEU A 1 30 ? 12.890 -12.411 -16.571 1.00 44.24 30 LEU A O 9
ATOM 10791 N N . LYS A 1 31 ? 14.571 -11.752 -15.228 1.00 74.35 31 LYS A N 9
ATOM 10792 C CA . LYS A 1 31 ? 15.396 -12.923 -15.502 1.00 54.14 31 LYS A CA 9
ATOM 10793 C C . LYS A 1 31 ? 14.600 -14.209 -15.300 1.00 40.43 31 LYS A C 9
ATOM 10794 O O . LYS A 1 31 ? 14.519 -15.049 -16.197 1.00 4.42 31 LYS A O 9
ATOM 10813 N N . LYS A 1 32 ? 14.012 -14.356 -14.118 1.00 2.52 32 LYS A N 9
ATOM 10814 C CA . LYS A 1 32 ? 13.220 -15.537 -13.798 1.00 61.21 32 LYS A CA 9
ATOM 10815 C C . LYS A 1 32 ? 11.968 -15.604 -14.666 1.00 53.13 32 LYS A C 9
ATOM 10816 O O . LYS A 1 32 ? 11.518 -16.686 -15.042 1.00 23.24 32 LYS A O 9
ATOM 10835 N N . ALA A 1 33 ? 11.410 -14.440 -14.983 1.00 12.24 33 ALA A N 9
ATOM 10836 C CA . ALA A 1 33 ? 10.212 -14.367 -15.809 1.00 53.44 33 ALA A CA 9
ATOM 10837 C C . ALA A 1 33 ? 10.482 -14.893 -17.215 1.00 35.11 33 ALA A C 9
ATOM 10838 O O . ALA A 1 33 ? 9.677 -15.639 -17.775 1.00 11.02 33 ALA A O 9
ATOM 10845 N N . LEU A 1 34 ? 11.617 -14.500 -17.781 1.00 24.23 34 LEU A N 9
ATOM 10846 C CA . LEU A 1 34 ? 11.993 -14.932 -19.122 1.00 64.34 34 LEU A CA 9
ATOM 10847 C C . LEU A 1 34 ? 12.626 -16.320 -19.090 1.00 73.03 34 LEU A C 9
ATOM 10848 O O . LEU A 1 34 ? 12.584 -17.056 -20.076 1.00 63.23 34 LEU A O 9
ATOM 10864 N N . LYS A 1 35 ? 13.209 -16.672 -17.950 1.00 24.31 35 LYS A N 9
ATOM 10865 C CA . LYS A 1 35 ? 13.848 -17.973 -17.786 1.00 52.04 35 LYS A CA 9
ATOM 10866 C C . LYS A 1 35 ? 12.833 -19.101 -17.945 1.00 1.25 35 LYS A C 9
ATOM 10867 O O . LYS A 1 35 ? 13.199 -20.245 -18.214 1.00 32.24 35 LYS A O 9
ATOM 10886 N N . VAL A 1 36 ? 11.557 -18.770 -17.777 1.00 75.21 36 VAL A N 9
ATOM 10887 C CA . VAL A 1 36 ? 10.489 -19.755 -17.904 1.00 12.12 36 VAL A CA 9
ATOM 10888 C C . VAL A 1 36 ? 10.361 -20.245 -19.342 1.00 0.12 36 VAL A C 9
ATOM 10889 O O . VAL A 1 36 ? 9.983 -21.391 -19.587 1.00 3.24 36 VAL A O 9
ATOM 10902 N N . ARG A 1 37 ? 10.679 -19.369 -20.290 1.00 32.41 37 ARG A N 9
ATOM 10903 C CA . ARG A 1 37 ? 10.599 -19.713 -21.705 1.00 10.34 37 ARG A CA 9
ATOM 10904 C C . ARG A 1 37 ? 11.991 -19.921 -22.293 1.00 4.40 37 ARG A C 9
ATOM 10905 O O . ARG A 1 37 ? 12.140 -20.479 -23.379 1.00 45.21 37 ARG A O 9
ATOM 10926 N N . GLY A 1 38 ? 13.009 -19.467 -21.567 1.00 51.54 38 GLY A N 9
ATOM 10927 C CA . GLY A 1 38 ? 14.376 -19.611 -22.034 1.00 35.53 38 GLY A CA 9
ATOM 10928 C C . GLY A 1 38 ? 14.700 -18.672 -23.178 1.00 62.34 38 GLY A C 9
ATOM 10929 O O . GLY A 1 38 ? 15.618 -18.928 -23.958 1.00 43.11 38 GLY A O 9
ATOM 10933 N N . ILE A 1 39 ? 13.945 -17.584 -23.281 1.00 10.00 39 ILE A N 9
ATOM 10934 C CA . ILE A 1 39 ? 14.157 -16.604 -24.339 1.00 63.43 39 ILE A CA 9
ATOM 10935 C C . ILE A 1 39 ? 15.477 -15.865 -24.147 1.00 12.41 39 ILE A C 9
ATOM 10936 O O . ILE A 1 39 ? 15.922 -15.651 -23.019 1.00 53.21 39 ILE A O 9
ATOM 10952 N N . ASP A 1 40 ? 16.097 -15.475 -25.255 1.00 51.31 40 ASP A N 9
ATOM 10953 C CA . ASP A 1 40 ? 17.365 -14.756 -25.209 1.00 52.51 40 ASP A CA 9
ATOM 10954 C C . ASP A 1 40 ? 17.149 -13.299 -24.811 1.00 40.20 40 ASP A C 9
ATOM 10955 O O . ASP A 1 40 ? 16.149 -12.675 -25.165 1.00 54.51 40 ASP A O 9
ATOM 10964 N N . PRO A 1 41 ? 18.108 -12.743 -24.056 1.00 22.11 41 PRO A N 9
ATOM 10965 C CA . PRO A 1 41 ? 18.046 -11.354 -23.593 1.00 15.34 41 PRO A CA 9
ATOM 10966 C C . PRO A 1 41 ? 18.226 -10.355 -24.730 1.00 51.44 41 PRO A C 9
ATOM 10967 O O . PRO A 1 41 ? 17.727 -9.232 -24.668 1.00 0.23 41 PRO A O 9
ATOM 10978 N N . ASN A 1 42 ? 18.942 -10.771 -25.770 1.00 31.23 42 ASN A N 9
ATOM 10979 C CA . ASN A 1 42 ? 19.188 -9.912 -26.922 1.00 51.21 42 ASN A CA 9
ATOM 10980 C C . ASN A 1 42 ? 18.252 -10.265 -28.074 1.00 32.12 42 ASN A C 9
ATOM 10981 O O . ASN A 1 42 ? 18.438 -9.809 -29.202 1.00 72.23 42 ASN A O 9
ATOM 10992 N N . LYS A 1 43 ? 17.244 -11.080 -27.781 1.00 70.02 43 LYS A N 9
ATOM 10993 C CA . LYS A 1 43 ? 16.276 -11.494 -28.790 1.00 64.12 43 LYS A CA 9
ATOM 10994 C C . LYS A 1 43 ? 14.890 -10.945 -28.472 1.00 55.40 43 LYS A C 9
ATOM 10995 O O . LYS A 1 43 ? 13.883 -11.441 -28.978 1.00 31.45 43 LYS A O 9
ATOM 11014 N N . VAL A 1 44 ? 14.844 -9.915 -27.632 1.00 61.30 44 VAL A N 9
ATOM 11015 C CA . VAL A 1 44 ? 13.581 -9.297 -27.249 1.00 12.43 44 VAL A CA 9
ATOM 11016 C C . VAL A 1 44 ? 13.743 -7.794 -27.051 1.00 54.42 44 VAL A C 9
ATOM 11017 O O . VAL A 1 44 ? 14.847 -7.304 -26.818 1.00 24.44 44 VAL A O 9
ATOM 11030 N N . GLN A 1 45 ? 12.634 -7.067 -27.146 1.00 73.03 45 GLN A N 9
ATOM 11031 C CA . GLN A 1 45 ? 12.653 -5.619 -26.978 1.00 42.21 45 GLN A CA 9
ATOM 11032 C C . GLN A 1 45 ? 11.531 -5.163 -26.052 1.00 34.23 45 GLN A C 9
ATOM 11033 O O . GLN A 1 45 ? 10.392 -5.617 -26.169 1.00 23.11 45 GLN A O 9
ATOM 11047 N N . VAL A 1 46 ? 11.859 -4.263 -25.130 1.00 71.12 46 VAL A N 9
ATOM 11048 C CA . VAL A 1 46 ? 10.878 -3.745 -24.184 1.00 22.32 46 VAL A CA 9
ATOM 11049 C C . VAL A 1 46 ? 10.668 -2.247 -24.374 1.00 62.33 46 VAL A C 9
ATOM 11050 O O . VAL A 1 46 ? 11.623 -1.497 -24.575 1.00 3.55 46 VAL A O 9
ATOM 11063 N N . TYR A 1 47 ? 9.413 -1.819 -24.310 1.00 54.24 47 TYR A N 9
ATOM 11064 C CA . TYR A 1 47 ? 9.076 -0.410 -24.478 1.00 3.02 47 TYR A CA 9
ATOM 11065 C C . TYR A 1 47 ? 8.140 0.062 -23.369 1.00 45.22 47 TYR A C 9
ATOM 11066 O O . TYR A 1 47 ? 7.442 -0.739 -22.746 1.00 64.03 47 TYR A O 9
ATOM 11084 N N . LEU A 1 48 ? 8.131 1.369 -23.129 1.00 30.42 48 LEU A N 9
ATOM 11085 C CA . LEU A 1 48 ? 7.281 1.950 -22.096 1.00 13.31 48 LEU A CA 9
ATOM 11086 C C . LEU A 1 48 ? 6.172 2.795 -22.715 1.00 42.43 48 LEU A C 9
ATOM 11087 O O . LEU A 1 48 ? 6.377 3.458 -23.733 1.00 42.12 48 LEU A O 9
ATOM 11103 N N . LEU A 1 49 ? 4.998 2.769 -22.094 1.00 4.50 49 LEU A N 9
ATOM 11104 C CA . LEU A 1 49 ? 3.857 3.535 -22.583 1.00 11.34 49 LEU A CA 9
ATOM 11105 C C . LEU A 1 49 ? 3.683 4.823 -21.784 1.00 33.25 49 LEU A C 9
ATOM 11106 O O . LEU A 1 49 ? 3.616 4.799 -20.554 1.00 35.32 49 LEU A O 9
ATOM 11122 N N . LEU A 1 50 ? 3.608 5.946 -22.490 1.00 20.54 50 LEU A N 9
ATOM 11123 C CA . LEU A 1 50 ? 3.439 7.244 -21.846 1.00 71.05 50 LEU A CA 9
ATOM 11124 C C . LEU A 1 50 ? 2.476 8.123 -22.639 1.00 21.34 50 LEU A C 9
ATOM 11125 O O . LEU A 1 50 ? 1.926 7.699 -23.655 1.00 63.31 50 LEU A O 9
ATOM 11141 N N . SER A 1 51 ? 2.279 9.350 -22.167 1.00 74.32 51 SER A N 9
ATOM 11142 C CA . SER A 1 51 ? 1.381 10.288 -22.831 1.00 1.25 51 SER A CA 9
ATOM 11143 C C . SER A 1 51 ? 1.778 11.729 -22.523 1.00 34.12 51 SER A C 9
ATOM 11144 O O . SER A 1 51 ? 1.920 12.111 -21.362 1.00 45.02 51 SER A O 9
ATOM 11152 N N . GLY A 1 52 ? 1.954 12.525 -23.573 1.00 60.13 52 GLY A N 9
ATOM 11153 C CA . GLY A 1 52 ? 2.333 13.915 -23.396 1.00 34.43 52 GLY A CA 9
ATOM 11154 C C . GLY A 1 52 ? 3.655 14.067 -22.671 1.00 44.15 52 GLY A C 9
ATOM 11155 O O . GLY A 1 52 ? 3.776 14.873 -21.749 1.00 4.40 52 GLY A O 9
ATOM 11159 N N . ASP A 1 53 ? 4.649 13.290 -23.088 1.00 41.32 53 ASP A N 9
ATOM 11160 C CA . ASP A 1 53 ? 5.970 13.342 -22.472 1.00 40.14 53 ASP A CA 9
ATOM 11161 C C . ASP A 1 53 ? 7.049 12.915 -23.463 1.00 74.01 53 ASP A C 9
ATOM 11162 O O . ASP A 1 53 ? 7.799 13.746 -23.976 1.00 32.34 53 ASP A O 9
ATOM 11171 N N . ASP A 1 54 ? 7.121 11.615 -23.727 1.00 12.01 54 ASP A N 9
ATOM 11172 C CA . ASP A 1 54 ? 8.108 11.077 -24.656 1.00 54.12 54 ASP A CA 9
ATOM 11173 C C . ASP A 1 54 ? 7.439 10.598 -25.941 1.00 45.02 54 ASP A C 9
ATOM 11174 O O . ASP A 1 54 ? 8.037 9.864 -26.727 1.00 50.01 54 ASP A O 9
ATOM 11183 N N . GLY A 1 55 ? 6.195 11.018 -26.147 1.00 51.15 55 GLY A N 9
ATOM 11184 C CA . GLY A 1 55 ? 5.466 10.621 -27.338 1.00 34.04 55 GLY A CA 9
ATOM 11185 C C . GLY A 1 55 ? 4.949 9.198 -27.253 1.00 50.44 55 GLY A C 9
ATOM 11186 O O . GLY A 1 55 ? 4.542 8.618 -28.259 1.00 45.05 55 GLY A O 9
ATOM 11190 N N . ALA A 1 56 ? 4.966 8.635 -26.050 1.00 21.30 56 ALA A N 9
ATOM 11191 C CA . ALA A 1 56 ? 4.495 7.271 -25.838 1.00 44.43 56 ALA A CA 9
ATOM 11192 C C . ALA A 1 56 ? 5.379 6.266 -26.568 1.00 65.12 56 ALA A C 9
ATOM 11193 O O . ALA A 1 56 ? 6.003 6.593 -27.577 1.00 64.32 56 ALA A O 9
ATOM 11200 N N . GLU A 1 57 ? 5.428 5.042 -26.051 1.00 2.44 57 GLU A N 9
ATOM 11201 C CA . GLU A 1 57 ? 6.238 3.990 -26.654 1.00 11.34 57 GLU A CA 9
ATOM 11202 C C . GLU A 1 57 ? 7.688 4.439 -26.805 1.00 45.42 57 GLU A C 9
ATOM 11203 O O . GLU A 1 57 ? 8.062 5.032 -27.817 1.00 23.11 57 GLU A O 9
ATOM 11215 N N . GLN A 1 58 ? 8.499 4.153 -25.792 1.00 3.02 58 GLN A N 9
ATOM 11216 C CA . GLN A 1 58 ? 9.908 4.529 -25.812 1.00 21.53 58 GLN A CA 9
ATOM 11217 C C . GLN A 1 58 ? 10.793 3.344 -25.438 1.00 34.25 58 GLN A C 9
ATOM 11218 O O . GLN A 1 58 ? 10.359 2.397 -24.781 1.00 72.22 58 GLN A O 9
ATOM 11232 N N . PRO A 1 59 ? 12.063 3.395 -25.864 1.00 42.22 59 PRO A N 9
ATOM 11233 C CA . PRO A 1 59 ? 13.035 2.334 -25.585 1.00 45.23 59 PRO A CA 9
ATOM 11234 C C . PRO A 1 59 ? 13.429 2.281 -24.113 1.00 70.21 59 PRO A C 9
ATOM 11235 O O . PRO A 1 59 ? 13.318 3.275 -23.394 1.00 23.42 59 PRO A O 9
ATOM 11246 N N . LEU A 1 60 ? 13.889 1.116 -23.670 1.00 61.15 60 LEU A N 9
ATOM 11247 C CA . LEU A 1 60 ? 14.300 0.933 -22.283 1.00 1.03 60 LEU A CA 9
ATOM 11248 C C . LEU A 1 60 ? 15.528 0.033 -22.193 1.00 5.23 60 LEU A C 9
ATOM 11249 O O . LEU A 1 60 ? 15.610 -0.992 -22.869 1.00 21.11 60 LEU A O 9
ATOM 11265 N N . SER A 1 61 ? 16.481 0.423 -21.351 1.00 51.15 61 SER A N 9
ATOM 11266 C CA . SER A 1 61 ? 17.706 -0.347 -21.174 1.00 21.43 61 SER A CA 9
ATOM 11267 C C . SER A 1 61 ? 17.474 -1.529 -20.236 1.00 51.44 61 SER A C 9
ATOM 11268 O O . SER A 1 61 ? 16.702 -1.436 -19.281 1.00 51.20 61 SER A O 9
ATOM 11276 N N . LEU A 1 62 ? 18.147 -2.639 -20.516 1.00 41.05 62 LEU A N 9
ATOM 11277 C CA . LEU A 1 62 ? 18.015 -3.840 -19.699 1.00 64.23 62 LEU A CA 9
ATOM 11278 C C . LEU A 1 62 ? 18.711 -3.662 -18.353 1.00 70.25 62 LEU A C 9
ATOM 11279 O O . LEU A 1 62 ? 18.495 -4.439 -17.425 1.00 20.44 62 LEU A O 9
ATOM 11295 N N . ASN A 1 63 ? 19.545 -2.632 -18.256 1.00 22.10 63 ASN A N 9
ATOM 11296 C CA . ASN A 1 63 ? 20.271 -2.351 -17.023 1.00 3.31 63 ASN A CA 9
ATOM 11297 C C . ASN A 1 63 ? 19.577 -1.254 -16.221 1.00 30.32 63 ASN A C 9
ATOM 11298 O O . ASN A 1 63 ? 20.199 -0.587 -15.393 1.00 74.21 63 ASN A O 9
ATOM 11309 N N . HIS A 1 64 ? 18.284 -1.074 -16.471 1.00 40.25 64 HIS A N 9
ATOM 11310 C CA . HIS A 1 64 ? 17.504 -0.059 -15.772 1.00 1.01 64 HIS A CA 9
ATOM 11311 C C . HIS A 1 64 ? 16.610 -0.696 -14.712 1.00 42.31 64 HIS A C 9
ATOM 11312 O O . HIS A 1 64 ? 15.929 -1.692 -14.957 1.00 12.43 64 HIS A O 9
ATOM 11326 N N . PRO A 1 65 ? 16.612 -0.110 -13.506 1.00 10.43 65 PRO A N 9
ATOM 11327 C CA . PRO A 1 65 ? 15.807 -0.603 -12.385 1.00 33.14 65 PRO A CA 9
ATOM 11328 C C . PRO A 1 65 ? 14.314 -0.379 -12.600 1.00 11.50 65 PRO A C 9
ATOM 11329 O O . PRO A 1 65 ? 13.889 0.711 -12.982 1.00 45.44 65 PRO A O 9
ATOM 11340 N N . ALA A 1 66 ? 13.522 -1.417 -12.352 1.00 1.44 66 ALA A N 9
ATOM 11341 C CA . ALA A 1 66 ? 12.076 -1.331 -12.516 1.00 63.21 66 ALA A CA 9
ATOM 11342 C C . ALA A 1 66 ? 11.498 -0.183 -11.697 1.00 15.41 66 ALA A C 9
ATOM 11343 O O . ALA A 1 66 ? 10.509 0.435 -12.090 1.00 73.04 66 ALA A O 9
ATOM 11350 N N . GLU A 1 67 ? 12.120 0.097 -10.556 1.00 40.11 67 GLU A N 9
ATOM 11351 C CA . GLU A 1 67 ? 11.664 1.171 -9.681 1.00 42.14 67 GLU A CA 9
ATOM 11352 C C . GLU A 1 67 ? 11.771 2.524 -10.380 1.00 35.31 67 GLU A C 9
ATOM 11353 O O . GLU A 1 67 ? 11.184 3.511 -9.936 1.00 51.12 67 GLU A O 9
ATOM 11365 N N . ARG A 1 68 ? 12.523 2.560 -11.474 1.00 44.34 68 ARG A N 9
ATOM 11366 C CA . ARG A 1 68 ? 12.709 3.791 -12.234 1.00 13.15 68 ARG A CA 9
ATOM 11367 C C . ARG A 1 68 ? 11.407 4.214 -12.909 1.00 5.41 68 ARG A C 9
ATOM 11368 O O . ARG A 1 68 ? 11.195 5.396 -13.185 1.00 74.34 68 ARG A O 9
ATOM 11389 N N . LEU A 1 69 ? 10.541 3.243 -13.172 1.00 73.24 69 LEU A N 9
ATOM 11390 C CA . LEU A 1 69 ? 9.260 3.514 -13.816 1.00 71.00 69 LEU A CA 9
ATOM 11391 C C . LEU A 1 69 ? 8.212 2.487 -13.398 1.00 63.03 69 LEU A C 9
ATOM 11392 O O . LEU A 1 69 ? 7.349 2.109 -14.191 1.00 22.21 69 LEU A O 9
ATOM 11408 N N . ILE A 1 70 ? 8.293 2.041 -12.149 1.00 43.51 70 ILE A N 9
ATOM 11409 C CA . ILE A 1 70 ? 7.350 1.061 -11.626 1.00 2.14 70 ILE A CA 9
ATOM 11410 C C . ILE A 1 70 ? 5.950 1.654 -11.507 1.00 62.10 70 ILE A C 9
ATOM 11411 O O . ILE A 1 70 ? 5.788 2.833 -11.194 1.00 62.34 70 ILE A O 9
ATOM 11427 N N . GLY A 1 71 ? 4.940 0.827 -11.757 1.00 72.44 71 GLY A N 9
ATOM 11428 C CA . GLY A 1 71 ? 3.566 1.286 -11.672 1.00 10.31 71 GLY A CA 9
ATOM 11429 C C . GLY A 1 71 ? 2.985 1.634 -13.028 1.00 63.43 71 GLY A C 9
ATOM 11430 O O . GLY A 1 71 ? 1.769 1.747 -13.181 1.00 12.20 71 GLY A O 9
ATOM 11434 N N . LYS A 1 72 ? 3.856 1.805 -14.017 1.00 24.42 72 LYS A N 9
ATOM 11435 C CA . LYS A 1 72 ? 3.425 2.142 -15.368 1.00 74.31 72 LYS A CA 9
ATOM 11436 C C . LYS A 1 72 ? 3.135 0.881 -16.177 1.00 44.42 72 LYS A C 9
ATOM 11437 O O . LYS A 1 72 ? 3.091 -0.222 -15.633 1.00 22.02 72 LYS A O 9
ATOM 11456 N N . LYS A 1 73 ? 2.940 1.052 -17.480 1.00 43.33 73 LYS A N 9
ATOM 11457 C CA . LYS A 1 73 ? 2.658 -0.071 -18.366 1.00 21.10 73 LYS A CA 9
ATOM 11458 C C . LYS A 1 73 ? 3.815 -0.307 -19.332 1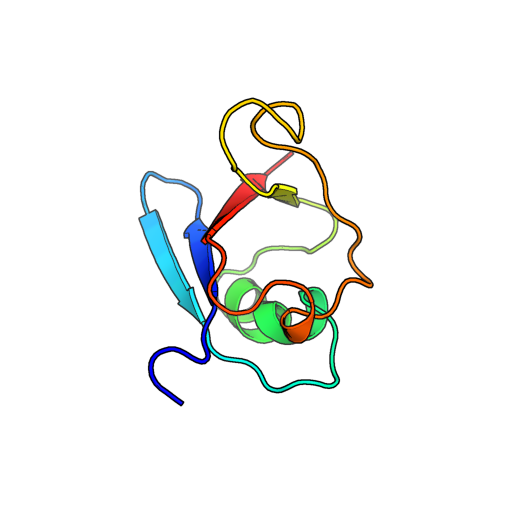.00 2.43 73 LYS A C 9
ATOM 11459 O O . LYS A 1 73 ? 4.314 0.629 -19.958 1.00 45.02 73 LYS A O 9
ATOM 11478 N N . LEU A 1 74 ? 4.236 -1.561 -19.449 1.00 21.15 74 LEU A N 9
ATOM 11479 C CA . LEU A 1 74 ? 5.334 -1.920 -20.340 1.00 11.12 74 LEU A CA 9
ATOM 11480 C C . LEU A 1 74 ? 4.879 -2.937 -21.382 1.00 1.31 74 LEU A C 9
ATOM 11481 O O . LEU A 1 74 ? 3.843 -3.583 -21.224 1.00 50.33 74 LEU A O 9
ATOM 11497 N N . LYS A 1 75 ? 5.662 -3.075 -22.447 1.00 31.45 75 LYS A N 9
ATOM 11498 C CA . LYS A 1 75 ? 5.343 -4.016 -23.514 1.00 31.00 75 LYS A CA 9
ATOM 11499 C C . LYS A 1 75 ? 6.586 -4.785 -23.951 1.00 33.11 75 LYS A C 9
ATOM 11500 O O . LYS A 1 75 ? 7.658 -4.205 -24.123 1.00 70.53 75 LYS A O 9
ATOM 11519 N N . VAL A 1 76 ? 6.434 -6.094 -24.130 1.00 0.53 76 VAL A N 9
ATOM 11520 C CA . VAL A 1 76 ? 7.543 -6.941 -24.549 1.00 64.52 76 VAL A CA 9
ATOM 11521 C C . VAL A 1 76 ? 7.237 -7.633 -25.873 1.00 13.11 76 VAL A C 9
ATOM 11522 O O . VAL A 1 76 ? 6.262 -8.376 -25.986 1.00 53.03 76 VAL A O 9
ATOM 11535 N N . VAL A 1 77 ? 8.076 -7.384 -26.873 1.00 2.31 77 VAL A N 9
ATOM 11536 C CA . VAL A 1 77 ? 7.896 -7.983 -28.190 1.00 22.44 77 VAL A CA 9
ATOM 11537 C C . VAL A 1 77 ? 9.189 -8.623 -28.684 1.00 30.05 77 VAL A C 9
ATOM 11538 O O . VAL A 1 77 ? 10.268 -8.034 -28.615 1.00 31.13 77 VAL A O 9
ATOM 11551 N N . PRO A 1 78 ? 9.080 -9.858 -29.195 1.00 22.32 78 PRO A N 9
ATOM 11552 C CA . PRO A 1 78 ? 10.231 -10.605 -29.712 1.00 32.23 78 PRO A CA 9
ATOM 11553 C C . PRO A 1 78 ? 10.773 -10.011 -31.007 1.00 2.20 78 PRO A C 9
ATOM 11554 O O . PRO A 1 78 ? 10.064 -9.301 -31.721 1.00 50.41 78 PRO A O 9
ATOM 11565 N N . LEU A 1 79 ? 12.034 -10.305 -31.305 1.00 72.42 79 LEU A N 9
ATOM 11566 C CA . LEU A 1 79 ? 12.672 -9.800 -32.516 1.00 33.20 79 LEU A CA 9
ATOM 11567 C C . LEU A 1 79 ? 12.348 -10.688 -33.713 1.00 60.31 79 LEU A C 9
ATOM 11568 O O . LEU A 1 79 ? 12.010 -10.197 -34.790 1.00 64.20 79 LEU A O 9
ATOM 11584 N N . MET A 1 1 ? -1.190 3.049 -1.486 1.00 24.52 1 MET A N 10
ATOM 11585 C CA . MET A 1 1 ? -1.088 2.122 -2.608 1.00 10.43 1 MET A CA 10
ATOM 11586 C C . MET A 1 1 ? -0.291 0.882 -2.218 1.00 31.51 1 MET A C 10
ATOM 11587 O O . MET A 1 1 ? -0.849 -0.205 -2.071 1.00 74.22 1 MET A O 10
ATOM 11601 N N . ALA A 1 2 ? 1.017 1.051 -2.052 1.00 15.50 2 ALA A N 10
ATOM 11602 C CA . ALA A 1 2 ? 1.889 -0.054 -1.678 1.00 22.44 2 ALA A CA 10
ATOM 11603 C C . ALA A 1 2 ? 1.852 -1.162 -2.725 1.00 42.24 2 ALA A C 10
ATOM 11604 O O . ALA A 1 2 ? 1.346 -2.255 -2.470 1.00 4.34 2 ALA A O 10
ATOM 11611 N N . ASP A 1 3 ? 2.390 -0.872 -3.905 1.00 1.11 3 ASP A N 10
ATOM 11612 C CA . ASP A 1 3 ? 2.419 -1.844 -4.992 1.00 12.32 3 ASP A CA 10
ATOM 11613 C C . ASP A 1 3 ? 3.837 -2.355 -5.226 1.00 32.41 3 ASP A C 10
ATOM 11614 O O . ASP A 1 3 ? 4.152 -3.504 -4.916 1.00 33.50 3 ASP A O 10
ATOM 11623 N N . ARG A 1 4 ? 4.688 -1.495 -5.775 1.00 54.05 4 ARG A N 10
ATOM 11624 C CA . ARG A 1 4 ? 6.071 -1.861 -6.053 1.00 43.33 4 ARG A CA 10
ATOM 11625 C C . ARG A 1 4 ? 6.140 -2.989 -7.079 1.00 2.35 4 ARG A C 10
ATOM 11626 O O . ARG A 1 4 ? 6.987 -3.878 -6.984 1.00 34.30 4 ARG A O 10
ATOM 11647 N N . THR A 1 5 ? 5.243 -2.946 -8.059 1.00 30.32 5 THR A N 10
ATOM 11648 C CA . THR A 1 5 ? 5.200 -3.965 -9.100 1.00 44.34 5 THR A CA 10
ATOM 11649 C C . THR A 1 5 ? 4.878 -3.350 -10.458 1.00 5.24 5 THR A C 10
ATOM 11650 O O . THR A 1 5 ? 4.463 -2.194 -10.543 1.00 2.32 5 THR A O 10
ATOM 11661 N N . ILE A 1 6 ? 5.072 -4.129 -11.516 1.00 71.50 6 ILE A N 10
ATOM 11662 C CA . ILE A 1 6 ? 4.800 -3.661 -12.869 1.00 40.02 6 ILE A CA 10
ATOM 11663 C C . ILE A 1 6 ? 4.230 -4.780 -13.734 1.00 40.02 6 ILE A C 10
ATOM 11664 O O . ILE A 1 6 ? 4.519 -5.956 -13.515 1.00 5.43 6 ILE A O 10
ATOM 11680 N N . GLU A 1 7 ? 3.420 -4.405 -14.719 1.00 53.01 7 GLU A N 10
ATOM 11681 C CA . GLU A 1 7 ? 2.810 -5.378 -15.618 1.00 40.21 7 GLU A CA 10
ATOM 11682 C C . GLU A 1 7 ? 3.508 -5.377 -16.975 1.00 41.11 7 GLU A C 10
ATOM 11683 O O . GLU A 1 7 ? 3.841 -4.321 -17.514 1.00 30.22 7 GLU A O 10
ATOM 11695 N N . VAL A 1 8 ? 3.727 -6.568 -17.522 1.00 63.40 8 VAL A N 10
ATOM 11696 C CA . VAL A 1 8 ? 4.385 -6.706 -18.816 1.00 21.41 8 VAL A CA 10
ATOM 11697 C C . VAL A 1 8 ? 3.543 -7.540 -19.775 1.00 33.45 8 VAL A C 10
ATOM 11698 O O . VAL A 1 8 ? 2.982 -8.566 -19.391 1.00 71.31 8 VAL A O 10
ATOM 11711 N N . GLU A 1 9 ? 3.459 -7.092 -21.023 1.00 61.44 9 GLU A N 10
ATOM 11712 C CA . GLU A 1 9 ? 2.684 -7.798 -22.037 1.00 63.22 9 GLU A CA 10
ATOM 11713 C C . GLU A 1 9 ? 3.536 -8.854 -22.736 1.00 22.02 9 GLU A C 10
ATOM 11714 O O . GLU A 1 9 ? 4.458 -8.528 -23.485 1.00 25.35 9 GLU A O 10
ATOM 11726 N N . LEU A 1 10 ? 3.221 -10.120 -22.485 1.00 64.03 10 LEU A N 10
ATOM 11727 C CA . LEU A 1 10 ? 3.957 -11.225 -23.089 1.00 64.41 10 LEU A CA 10
ATOM 11728 C C . LEU A 1 10 ? 3.447 -11.515 -24.497 1.00 43.52 10 LEU A C 10
ATOM 11729 O O . LEU A 1 10 ? 2.355 -11.099 -24.886 1.00 25.01 10 LEU A O 10
ATOM 11745 N N . PRO A 1 11 ? 4.254 -12.246 -25.281 1.00 11.15 11 PRO A N 10
ATOM 11746 C CA . PRO A 1 11 ? 3.904 -12.610 -26.657 1.00 11.42 11 PRO A CA 10
ATOM 11747 C C . PRO A 1 11 ? 2.765 -13.622 -26.717 1.00 42.11 11 PRO A C 10
ATOM 11748 O O . PRO A 1 11 ? 2.537 -14.371 -25.768 1.00 43.12 11 PRO A O 10
ATOM 11759 N N . ASN A 1 12 ? 2.053 -13.639 -27.839 1.00 44.24 12 ASN A N 10
ATOM 11760 C CA . ASN A 1 12 ? 0.938 -14.560 -28.023 1.00 54.11 12 ASN A CA 10
ATOM 11761 C C . ASN A 1 12 ? -0.363 -13.949 -27.510 1.00 4.52 12 ASN A C 10
ATOM 11762 O O . ASN A 1 12 ? -1.299 -14.663 -27.151 1.00 23.10 12 ASN A O 10
ATOM 11773 N N . LYS A 1 13 ? -0.414 -12.621 -27.478 1.00 63.22 13 LYS A N 10
ATOM 11774 C CA . LYS A 1 13 ? -1.599 -11.912 -27.011 1.00 42.42 13 LYS A CA 10
ATOM 11775 C C . LYS A 1 13 ? -1.893 -12.245 -25.552 1.00 5.51 13 LYS A C 10
ATOM 11776 O O . LYS A 1 13 ? -3.052 -12.338 -25.149 1.00 64.32 13 LYS A O 10
ATOM 11795 N N . GLN A 1 14 ? -0.836 -12.420 -24.765 1.00 64.45 14 GLN A N 10
ATOM 11796 C CA . GLN A 1 14 ? -0.982 -12.742 -23.351 1.00 2.12 14 GLN A CA 10
ATOM 11797 C C . GLN A 1 14 ? -0.235 -11.734 -22.483 1.00 63.15 14 GLN A C 10
ATOM 11798 O O . GLN A 1 14 ? 0.882 -11.329 -22.807 1.00 60.41 14 GLN A O 10
ATOM 11812 N N . ARG A 1 15 ? -0.859 -11.333 -21.381 1.00 5.33 15 ARG A N 10
ATOM 11813 C CA . ARG A 1 15 ? -0.253 -10.371 -20.468 1.00 11.23 15 ARG A CA 10
ATOM 11814 C C . ARG A 1 15 ? -0.079 -10.976 -19.078 1.00 2.23 15 ARG A C 10
ATOM 11815 O O . ARG A 1 15 ? -0.903 -11.773 -18.627 1.00 43.51 15 ARG A O 10
ATOM 11836 N N . THR A 1 16 ? 1.000 -10.593 -18.402 1.00 42.31 16 THR A N 10
ATOM 11837 C CA . THR A 1 16 ? 1.284 -11.098 -17.065 1.00 1.01 16 THR A CA 10
ATOM 11838 C C . THR A 1 16 ? 1.937 -10.026 -16.199 1.00 60.53 16 THR A C 10
ATOM 11839 O O . THR A 1 16 ? 2.784 -9.266 -16.668 1.00 64.53 16 THR A O 10
ATOM 11850 N N . VAL A 1 17 ? 1.538 -9.971 -14.933 1.00 31.25 17 VAL A N 10
ATOM 11851 C CA . VAL A 1 17 ? 2.086 -8.993 -14.000 1.00 70.33 17 VAL A CA 10
ATOM 11852 C C . VAL A 1 17 ? 3.142 -9.624 -13.100 1.00 22.20 17 VAL A C 10
ATOM 11853 O O . VAL A 1 17 ? 3.063 -10.808 -12.769 1.00 2.53 17 VAL A O 10
ATOM 11866 N N . ILE A 1 18 ? 4.130 -8.827 -12.707 1.00 54.40 18 ILE A N 10
ATOM 11867 C CA . ILE A 1 18 ? 5.201 -9.307 -11.843 1.00 40.13 18 ILE A CA 10
ATOM 11868 C C . ILE A 1 18 ? 5.619 -8.238 -10.839 1.00 55.11 18 ILE A C 10
ATOM 11869 O O . ILE A 1 18 ? 5.453 -7.044 -11.084 1.00 14.24 18 ILE A O 10
ATOM 11885 N N . ASN A 1 19 ? 6.163 -8.676 -9.709 1.00 20.23 19 ASN A N 10
ATOM 11886 C CA . ASN A 1 19 ? 6.606 -7.757 -8.667 1.00 41.40 19 ASN A CA 10
ATOM 11887 C C . ASN A 1 19 ? 8.084 -7.417 -8.834 1.00 41.21 19 ASN A C 10
ATOM 11888 O O . ASN A 1 19 ? 8.883 -8.257 -9.248 1.00 74.42 19 ASN A O 10
ATOM 11899 N N . VAL A 1 20 ? 8.441 -6.179 -8.508 1.00 45.44 20 VAL A N 10
ATOM 11900 C CA . VAL A 1 20 ? 9.823 -5.727 -8.620 1.00 64.34 20 VAL A CA 10
ATOM 11901 C C . VAL A 1 20 ? 10.241 -4.925 -7.393 1.00 54.22 20 VAL A C 10
ATOM 11902 O O . VAL A 1 20 ? 9.425 -4.646 -6.515 1.00 14.34 20 VAL A O 10
ATOM 11915 N N . ARG A 1 21 ? 11.516 -4.556 -7.340 1.00 3.12 21 ARG A N 10
ATOM 11916 C CA . ARG A 1 21 ? 12.043 -3.786 -6.220 1.00 14.44 21 ARG A CA 10
ATOM 11917 C C . ARG A 1 21 ? 13.149 -2.842 -6.681 1.00 3.20 21 ARG A C 10
ATOM 11918 O O . ARG A 1 21 ? 13.746 -3.018 -7.744 1.00 12.54 21 ARG A O 10
ATOM 11939 N N . PRO A 1 22 ? 13.431 -1.815 -5.865 1.00 33.55 22 PRO A N 10
ATOM 11940 C CA . PRO A 1 22 ? 14.467 -0.824 -6.168 1.00 13.31 22 PRO A CA 10
ATOM 11941 C C . PRO A 1 22 ? 15.872 -1.408 -6.078 1.00 44.15 22 PRO A C 10
ATOM 11942 O O . PRO A 1 22 ? 16.417 -1.576 -4.988 1.00 60.13 22 PRO A O 10
ATOM 11953 N N . GLY A 1 23 ? 16.455 -1.715 -7.233 1.00 63.24 23 GLY A N 10
ATOM 11954 C CA . GLY A 1 23 ? 17.793 -2.277 -7.263 1.00 21.03 23 GLY A CA 10
ATOM 11955 C C . GLY A 1 23 ? 18.007 -3.203 -8.443 1.00 61.42 23 GLY A C 10
ATOM 11956 O O . GLY A 1 23 ? 19.089 -3.233 -9.031 1.00 4.13 23 GLY A O 10
ATOM 11960 N N . LEU A 1 24 ? 16.975 -3.964 -8.791 1.00 52.43 24 LEU A N 10
ATOM 11961 C CA . LEU A 1 24 ? 17.055 -4.898 -9.909 1.00 51.41 24 LEU A CA 10
ATOM 11962 C C . LEU A 1 24 ? 16.683 -4.211 -11.220 1.00 23.43 24 LEU A C 10
ATOM 11963 O O . LEU A 1 24 ? 15.842 -3.313 -11.246 1.00 53.33 24 LEU A O 10
ATOM 11979 N N . THR A 1 25 ? 17.315 -4.642 -12.307 1.00 71.33 25 THR A N 10
ATOM 11980 C CA . THR A 1 25 ? 17.050 -4.071 -13.622 1.00 4.14 25 THR A CA 10
ATOM 11981 C C . THR A 1 25 ? 15.825 -4.712 -14.263 1.00 64.15 25 THR A C 10
ATOM 11982 O O . THR A 1 25 ? 15.349 -5.755 -13.812 1.00 43.33 25 THR A O 10
ATOM 11993 N N . LEU A 1 26 ? 15.319 -4.084 -15.319 1.00 1.33 26 LEU A N 10
ATOM 11994 C CA . LEU A 1 26 ? 14.149 -4.594 -16.024 1.00 55.11 26 LEU A CA 10
ATOM 11995 C C . LEU A 1 26 ? 14.377 -6.028 -16.492 1.00 12.31 26 LEU A C 10
ATOM 11996 O O . LEU A 1 26 ? 13.450 -6.837 -16.524 1.00 34.11 26 LEU A O 10
ATOM 12012 N N . LYS A 1 27 ? 15.618 -6.336 -16.852 1.00 72.44 27 LYS A N 10
ATOM 12013 C CA . LYS A 1 27 ? 15.970 -7.673 -17.315 1.00 65.32 27 LYS A CA 10
ATOM 12014 C C . LYS A 1 27 ? 15.827 -8.694 -16.191 1.00 13.02 27 LYS A C 10
ATOM 12015 O O . LYS A 1 27 ? 15.362 -9.812 -16.412 1.00 5.15 27 LYS A O 10
ATOM 12034 N N . GLU A 1 28 ? 16.227 -8.300 -14.986 1.00 34.44 28 GLU A N 10
ATOM 12035 C CA . GLU A 1 28 ? 16.141 -9.182 -13.827 1.00 72.14 28 GLU A CA 10
ATOM 12036 C C . GLU A 1 28 ? 14.690 -9.367 -13.391 1.00 24.33 28 GLU A C 10
ATOM 12037 O O . GLU A 1 28 ? 14.346 -10.360 -12.750 1.00 10.21 28 GLU A O 10
ATOM 12049 N N . ALA A 1 29 ? 13.845 -8.404 -13.742 1.00 43.32 29 ALA A N 10
ATOM 12050 C CA . ALA A 1 29 ? 12.432 -8.460 -13.388 1.00 64.44 29 ALA A CA 10
ATOM 12051 C C . ALA A 1 29 ? 11.662 -9.361 -14.348 1.00 52.42 29 ALA A C 10
ATOM 12052 O O . ALA A 1 29 ? 10.685 -10.004 -13.963 1.00 14.00 29 ALA A O 10
ATOM 12059 N N . LEU A 1 30 ? 12.106 -9.401 -15.599 1.00 65.43 30 LEU A N 10
ATOM 12060 C CA . LEU A 1 30 ? 11.458 -10.223 -16.615 1.00 51.15 30 LEU A CA 10
ATOM 12061 C C . LEU A 1 30 ? 12.230 -11.519 -16.842 1.00 52.22 30 LEU A C 10
ATOM 12062 O O . LEU A 1 30 ? 11.802 -12.383 -17.608 1.00 25.22 30 LEU A O 10
ATOM 12078 N N . LYS A 1 31 ? 13.369 -11.648 -16.170 1.00 35.41 31 LYS A N 10
ATOM 12079 C CA . LYS A 1 31 ? 14.200 -12.840 -16.294 1.00 53.13 31 LYS A CA 10
ATOM 12080 C C . LYS A 1 31 ? 13.369 -14.105 -16.101 1.00 45.13 31 LYS A C 10
ATOM 12081 O O . LYS A 1 31 ? 13.393 -15.009 -16.937 1.00 12.02 31 LYS A O 10
ATOM 12100 N N . LYS A 1 32 ? 12.635 -14.162 -14.995 1.00 61.24 32 LYS A N 10
ATOM 12101 C CA . LYS A 1 32 ? 11.795 -15.315 -14.693 1.00 52.23 32 LYS A CA 10
ATOM 12102 C C . LYS A 1 32 ? 10.663 -15.443 -15.707 1.00 74.43 32 LYS A C 10
ATOM 12103 O O . LYS A 1 32 ? 10.257 -16.550 -16.062 1.00 1.11 32 LYS A O 10
ATOM 12122 N N . ALA A 1 33 ? 10.158 -14.305 -16.171 1.00 54.02 33 ALA A N 10
ATOM 12123 C CA . ALA A 1 33 ? 9.075 -14.291 -17.147 1.00 71.11 33 ALA A CA 10
ATOM 12124 C C . ALA A 1 33 ? 9.523 -14.896 -18.473 1.00 44.22 33 ALA A C 10
ATOM 12125 O O . ALA A 1 33 ? 8.797 -15.677 -19.088 1.00 74.23 33 ALA A O 10
ATOM 12132 N N . LEU A 1 34 ? 10.724 -14.529 -18.909 1.00 75.52 34 LEU A N 10
ATOM 12133 C CA . LEU A 1 34 ? 11.269 -15.036 -20.164 1.00 0.31 34 LEU A CA 10
ATOM 12134 C C . LEU A 1 34 ? 11.884 -16.418 -19.972 1.00 22.22 34 LEU A C 10
ATOM 12135 O O . LEU A 1 34 ? 11.972 -17.207 -20.913 1.00 33.32 34 LEU A O 10
ATOM 12151 N N . LYS A 1 35 ? 12.308 -16.706 -18.746 1.00 32.42 35 LYS A N 10
ATOM 12152 C CA . LYS A 1 35 ? 12.912 -17.995 -18.428 1.00 12.34 35 LYS A CA 10
ATOM 12153 C C . LYS A 1 35 ? 11.983 -19.141 -18.813 1.00 74.31 35 LYS A C 10
ATOM 12154 O O . LYS A 1 35 ? 12.433 -20.192 -19.270 1.00 42.24 35 LYS A O 10
ATOM 12173 N N . VAL A 1 36 ? 10.683 -18.932 -18.627 1.00 22.21 36 VAL A N 10
ATOM 12174 C CA . VAL A 1 36 ? 9.690 -19.947 -18.958 1.00 24.53 36 VAL A CA 10
ATOM 12175 C C . VAL A 1 36 ? 9.562 -20.120 -20.467 1.00 44.31 36 VAL A C 10
ATOM 12176 O O . VAL A 1 36 ? 9.047 -21.130 -20.945 1.00 72.22 36 VAL A O 10
ATOM 12189 N N . ARG A 1 37 ? 10.036 -19.127 -21.213 1.00 13.43 37 ARG A N 10
ATOM 12190 C CA . ARG A 1 37 ? 9.974 -19.168 -22.669 1.00 13.23 37 ARG A CA 10
ATOM 12191 C C . ARG A 1 37 ? 11.351 -19.446 -23.264 1.00 31.22 37 ARG A C 10
ATOM 12192 O O . ARG A 1 37 ? 11.474 -19.776 -24.443 1.00 31.25 37 ARG A O 10
ATOM 12213 N N . GLY A 1 38 ? 12.385 -19.310 -22.439 1.00 41.01 38 GLY A N 10
ATOM 12214 C CA . GLY A 1 38 ? 13.739 -19.550 -22.902 1.00 5.21 38 GLY A CA 10
ATOM 12215 C C . GLY A 1 38 ? 14.269 -18.417 -23.758 1.00 53.43 38 GLY A C 10
ATOM 12216 O O . GLY A 1 38 ? 15.168 -18.615 -24.575 1.00 63.33 38 GLY A O 10
ATOM 12220 N N . ILE A 1 39 ? 13.709 -17.226 -23.573 1.00 10.10 39 ILE A N 10
ATOM 12221 C CA . ILE A 1 39 ? 14.130 -16.057 -24.336 1.00 21.43 39 ILE A CA 10
ATOM 12222 C C . ILE A 1 39 ? 15.399 -15.446 -23.750 1.00 34.40 39 ILE A C 10
ATOM 12223 O O . ILE A 1 39 ? 15.554 -15.363 -22.532 1.00 25.34 39 ILE A O 10
ATOM 12239 N N . ASP A 1 40 ? 16.301 -15.019 -24.626 1.00 4.24 40 ASP A N 10
ATOM 12240 C CA . ASP A 1 40 ? 17.556 -14.412 -24.196 1.00 31.12 40 ASP A CA 10
ATOM 12241 C C . ASP A 1 40 ? 17.388 -12.911 -23.980 1.00 33.44 40 ASP A C 10
ATOM 12242 O O . ASP A 1 40 ? 16.639 -12.237 -24.687 1.00 73.52 40 ASP A O 10
ATOM 12251 N N . PRO A 1 41 ? 18.100 -12.374 -22.978 1.00 33.02 41 PRO A N 10
ATOM 12252 C CA . PRO A 1 41 ? 18.046 -10.948 -22.645 1.00 13.53 41 PRO A CA 10
ATOM 12253 C C . PRO A 1 41 ? 18.705 -10.078 -23.710 1.00 74.10 41 PRO A C 10
ATOM 12254 O O . PRO A 1 41 ? 18.449 -8.877 -23.790 1.00 21.43 41 PRO A O 10
ATOM 12265 N N . ASN A 1 42 ? 19.554 -10.693 -24.527 1.00 55.12 42 ASN A N 10
ATOM 12266 C CA . ASN A 1 42 ? 20.249 -9.974 -25.588 1.00 64.13 42 ASN A CA 10
ATOM 12267 C C . ASN A 1 42 ? 19.649 -10.302 -26.952 1.00 61.30 42 ASN A C 10
ATOM 12268 O O . ASN A 1 42 ? 20.239 -10.004 -27.991 1.00 11.13 42 ASN A O 10
ATOM 12279 N N . LYS A 1 43 ? 18.472 -10.918 -26.941 1.00 72.23 43 LYS A N 10
ATOM 12280 C CA . LYS A 1 43 ? 17.789 -11.286 -28.176 1.00 31.11 43 LYS A CA 10
ATOM 12281 C C . LYS A 1 43 ? 16.361 -10.750 -28.188 1.00 71.23 43 LYS A C 10
ATOM 12282 O O . LYS A 1 43 ? 15.549 -11.136 -29.030 1.00 24.43 43 LYS A O 10
ATOM 12301 N N . VAL A 1 44 ? 16.061 -9.857 -27.251 1.00 35.14 44 VAL A N 10
ATOM 12302 C CA . VAL A 1 44 ? 14.731 -9.266 -27.156 1.00 21.15 44 VAL A CA 10
ATOM 12303 C C . VAL A 1 44 ? 14.807 -7.815 -26.695 1.00 54.43 44 VAL A C 10
ATOM 12304 O O . VAL A 1 44 ? 15.868 -7.334 -26.298 1.00 34.21 44 VAL A O 10
ATOM 12317 N N . GLN A 1 45 ? 13.674 -7.122 -26.752 1.00 14.01 45 GLN A N 10
ATOM 12318 C CA . GLN A 1 45 ? 13.612 -5.724 -26.341 1.00 31.43 45 GLN A CA 10
ATOM 12319 C C . GLN A 1 45 ? 12.292 -5.421 -25.639 1.00 60.04 45 GLN A C 10
ATOM 12320 O O . GLN A 1 45 ? 11.274 -6.060 -25.906 1.00 22.21 45 GLN A O 10
ATOM 12334 N N . VAL A 1 46 ? 12.316 -4.442 -24.741 1.00 3.31 46 VAL A N 10
ATOM 12335 C CA . VAL A 1 46 ? 11.121 -4.053 -24.001 1.00 45.24 46 VAL A CA 10
ATOM 12336 C C . VAL A 1 46 ? 10.775 -2.589 -24.247 1.00 41.35 46 VAL A C 10
ATOM 12337 O O . VAL A 1 46 ? 11.655 -1.728 -24.276 1.00 1.01 46 VAL A O 10
ATOM 12350 N N . TYR A 1 47 ? 9.488 -2.313 -24.424 1.00 52.14 47 TYR A N 10
ATOM 12351 C CA . TYR A 1 47 ? 9.024 -0.952 -24.670 1.00 64.51 47 TYR A CA 10
ATOM 12352 C C . TYR A 1 47 ? 8.275 -0.405 -23.459 1.00 72.23 47 TYR A C 10
ATOM 12353 O O . TYR A 1 47 ? 7.641 -1.155 -22.716 1.00 13.14 47 TYR A O 10
ATOM 12371 N N . LEU A 1 48 ? 8.352 0.907 -23.268 1.00 12.11 48 LEU A N 10
ATOM 12372 C CA . LEU A 1 48 ? 7.680 1.558 -22.148 1.00 25.41 48 LEU A CA 10
ATOM 12373 C C . LEU A 1 48 ? 6.752 2.664 -22.638 1.00 3.42 48 LEU A C 10
ATOM 12374 O O . LEU A 1 48 ? 7.168 3.554 -23.381 1.00 51.41 48 LEU A O 10
ATOM 12390 N N . LEU A 1 49 ? 5.494 2.604 -22.215 1.00 43.53 49 LEU A N 10
ATOM 12391 C CA . LEU A 1 49 ? 4.507 3.603 -22.609 1.00 15.30 49 LEU A CA 10
ATOM 12392 C C . LEU A 1 49 ? 4.299 4.630 -21.500 1.00 52.13 49 LEU A C 10
ATOM 12393 O O . LEU A 1 49 ? 4.205 4.279 -20.323 1.00 70.35 49 LEU A O 10
ATOM 12409 N N . LEU A 1 50 ? 4.226 5.900 -21.884 1.00 34.15 50 LEU A N 10
ATOM 12410 C CA . LEU A 1 50 ? 4.026 6.979 -20.922 1.00 62.12 50 LEU A CA 10
ATOM 12411 C C . LEU A 1 50 ? 2.703 7.695 -21.174 1.00 45.44 50 LEU A C 10
ATOM 12412 O O . LEU A 1 50 ? 1.768 7.590 -20.381 1.00 50.13 50 LEU A O 10
ATOM 12428 N N . SER A 1 51 ? 2.632 8.422 -22.285 1.00 5.41 51 SER A N 10
ATOM 12429 C CA . SER A 1 51 ? 1.425 9.158 -22.641 1.00 73.32 51 SER A CA 10
ATOM 12430 C C . SER A 1 51 ? 1.589 9.850 -23.991 1.00 13.54 51 SER A C 10
ATOM 12431 O O . SER A 1 51 ? 2.554 9.606 -24.714 1.00 34.25 51 SER A O 10
ATOM 12439 N N . GLY A 1 52 ? 0.637 10.718 -24.323 1.00 61.42 52 GLY A N 10
ATOM 12440 C CA . GLY A 1 52 ? 0.693 11.433 -25.585 1.00 4.04 52 GLY A CA 10
ATOM 12441 C C . GLY A 1 52 ? 1.679 12.585 -25.555 1.00 33.44 52 GLY A C 10
ATOM 12442 O O . GLY A 1 52 ? 1.304 13.736 -25.776 1.00 5.54 52 GLY A O 10
ATOM 12446 N N . ASP A 1 53 ? 2.941 12.274 -25.279 1.00 14.20 53 ASP A N 10
ATOM 12447 C CA . ASP A 1 53 ? 3.983 13.292 -25.220 1.00 10.41 53 ASP A CA 10
ATOM 12448 C C . ASP A 1 53 ? 5.234 12.833 -25.963 1.00 55.53 53 ASP A C 10
ATOM 12449 O O . ASP A 1 53 ? 5.596 13.397 -26.996 1.00 11.31 53 ASP A O 10
ATOM 12458 N N . ASP A 1 54 ? 5.889 11.808 -25.431 1.00 2.24 54 ASP A N 10
ATOM 12459 C CA . ASP A 1 54 ? 7.100 11.273 -26.043 1.00 54.33 54 ASP A CA 10
ATOM 12460 C C . ASP A 1 54 ? 6.762 10.433 -27.271 1.00 35.33 54 ASP A C 10
ATOM 12461 O O . ASP A 1 54 ? 7.650 10.002 -28.004 1.00 70.24 54 ASP A O 10
ATOM 12470 N N . GLY A 1 55 ? 5.470 10.203 -27.487 1.00 32.52 55 GLY A N 10
ATOM 12471 C CA . GLY A 1 55 ? 5.037 9.413 -28.625 1.00 43.43 55 GLY A CA 10
ATOM 12472 C C . GLY A 1 55 ? 4.689 7.988 -28.244 1.00 43.12 55 GLY A C 10
ATOM 12473 O O . GLY A 1 55 ? 4.310 7.186 -29.096 1.00 74.24 55 GLY A O 10
ATOM 12477 N N . ALA A 1 56 ? 4.820 7.672 -26.960 1.00 65.20 56 ALA A N 10
ATOM 12478 C CA . ALA A 1 56 ? 4.517 6.334 -26.468 1.00 32.20 56 ALA A CA 10
ATOM 12479 C C . ALA A 1 56 ? 5.455 5.298 -27.079 1.00 13.21 56 ALA A C 10
ATOM 12480 O O . ALA A 1 56 ? 6.060 5.536 -28.123 1.00 43.31 56 ALA A O 10
ATOM 12487 N N . GLU A 1 57 ? 5.570 4.149 -26.420 1.00 52.22 57 GLU A N 10
ATOM 12488 C CA . GLU A 1 57 ? 6.436 3.078 -26.899 1.00 50.42 57 GLU A CA 10
ATOM 12489 C C . GLU A 1 57 ? 7.866 3.577 -27.085 1.00 1.33 57 GLU A C 10
ATOM 12490 O O . GLU A 1 57 ? 8.221 4.092 -28.144 1.00 44.35 57 GLU A O 10
ATOM 12502 N N . GLN A 1 58 ? 8.681 3.421 -26.046 1.00 74.22 58 GLN A N 10
ATOM 12503 C CA . GLN A 1 58 ? 10.071 3.857 -26.094 1.00 63.52 58 GLN A CA 10
ATOM 12504 C C . GLN A 1 58 ? 11.007 2.741 -25.641 1.00 62.21 58 GLN A C 10
ATOM 12505 O O . GLN A 1 58 ? 10.620 1.833 -24.906 1.00 33.42 58 GLN A O 10
ATOM 12519 N N . PRO A 1 59 ? 12.270 2.808 -26.090 1.00 15.15 59 PRO A N 10
ATOM 12520 C CA . PRO A 1 59 ? 13.287 1.812 -25.743 1.00 20.54 59 PRO A CA 10
ATOM 12521 C C . PRO A 1 59 ? 13.700 1.891 -24.277 1.00 32.42 59 PRO A C 10
ATOM 12522 O O . PRO A 1 59 ? 13.543 2.928 -23.632 1.00 14.20 59 PRO A O 10
ATOM 12533 N N . LEU A 1 60 ? 14.229 0.789 -23.756 1.00 33.02 60 LEU A N 10
ATOM 12534 C CA . LEU A 1 60 ? 14.665 0.734 -22.365 1.00 21.31 60 LEU A CA 10
ATOM 12535 C C . LEU A 1 60 ? 16.038 0.080 -22.251 1.00 23.43 60 LEU A C 10
ATOM 12536 O O . LEU A 1 60 ? 16.306 -0.940 -22.887 1.00 3.33 60 LEU A O 10
ATOM 12552 N N . SER A 1 61 ? 16.904 0.672 -21.434 1.00 61.23 61 SER A N 10
ATOM 12553 C CA . SER A 1 61 ? 18.251 0.148 -21.238 1.00 34.45 61 SER A CA 10
ATOM 12554 C C . SER A 1 61 ? 18.242 -1.013 -20.247 1.00 45.12 61 SER A C 10
ATOM 12555 O O . SER A 1 61 ? 17.378 -1.092 -19.373 1.00 25.42 61 SER A O 10
ATOM 12563 N N . LEU A 1 62 ? 19.210 -1.911 -20.391 1.00 23.43 62 LEU A N 10
ATOM 12564 C CA . LEU A 1 62 ? 19.316 -3.069 -19.509 1.00 64.15 62 LEU A CA 10
ATOM 12565 C C . LEU A 1 62 ? 19.637 -2.639 -18.082 1.00 1.04 62 LEU A C 10
ATOM 12566 O O . LEU A 1 62 ? 19.507 -3.423 -17.143 1.00 21.22 62 LEU A O 10
ATOM 12582 N N . ASN A 1 63 ? 20.055 -1.387 -17.926 1.00 13.11 63 ASN A N 10
ATOM 12583 C CA . ASN A 1 63 ? 20.392 -0.852 -16.612 1.00 3.40 63 ASN A CA 10
ATOM 12584 C C . ASN A 1 63 ? 19.255 0.005 -16.065 1.00 53.40 63 ASN A C 10
ATOM 12585 O O . ASN A 1 63 ? 19.467 0.866 -15.210 1.00 32.43 63 ASN A O 10
ATOM 12596 N N . HIS A 1 64 ? 18.047 -0.236 -16.564 1.00 55.01 64 HIS A N 10
ATOM 12597 C CA . HIS A 1 64 ? 16.874 0.513 -16.125 1.00 23.32 64 HIS A CA 10
ATOM 12598 C C . HIS A 1 64 ? 16.001 -0.336 -15.205 1.00 3.40 64 HIS A C 10
ATOM 12599 O O . HIS A 1 64 ? 15.283 -1.233 -15.645 1.00 75.11 64 HIS A O 10
ATOM 12613 N N . PRO A 1 65 ? 16.064 -0.047 -13.897 1.00 22.14 65 PRO A N 10
ATOM 12614 C CA . PRO A 1 65 ? 15.286 -0.772 -12.888 1.00 22.22 65 PRO A CA 10
ATOM 12615 C C . PRO A 1 65 ? 13.794 -0.474 -12.982 1.00 12.32 65 PRO A C 10
ATOM 12616 O O . PRO A 1 65 ? 13.387 0.685 -13.067 1.00 21.33 65 PRO A O 10
ATOM 12627 N N . ALA A 1 66 ? 12.982 -1.526 -12.966 1.00 23.12 66 ALA A N 10
ATOM 12628 C CA . ALA A 1 66 ? 11.535 -1.376 -13.047 1.00 13.23 66 ALA A CA 10
ATOM 12629 C C . ALA A 1 66 ? 11.023 -0.410 -11.984 1.00 12.51 66 ALA A C 10
ATOM 12630 O O . ALA A 1 66 ? 10.056 0.318 -12.208 1.00 71.30 66 ALA A O 10
ATOM 12637 N N . GLU A 1 67 ? 11.678 -0.408 -10.827 1.00 35.51 67 GLU A N 10
ATOM 12638 C CA . GLU A 1 67 ? 11.286 0.468 -9.729 1.00 42.13 67 GLU A CA 10
ATOM 12639 C C . GLU A 1 67 ? 11.296 1.929 -10.170 1.00 14.11 67 GLU A C 10
ATOM 12640 O O . GLU A 1 67 ? 10.622 2.772 -9.576 1.00 64.24 67 GLU A O 10
ATOM 12652 N N . ARG A 1 68 ? 12.064 2.221 -11.214 1.00 40.02 68 ARG A N 10
ATOM 12653 C CA . ARG A 1 68 ? 12.163 3.580 -11.734 1.00 22.43 68 ARG A CA 10
ATOM 12654 C C . ARG A 1 68 ? 10.868 3.992 -12.427 1.00 42.50 68 ARG A C 10
ATOM 12655 O O . ARG A 1 68 ? 10.678 5.161 -12.767 1.00 4.24 68 ARG A O 10
ATOM 12676 N N . LEU A 1 69 ? 9.981 3.026 -12.635 1.00 15.33 69 LEU A N 10
ATOM 12677 C CA . LEU A 1 69 ? 8.703 3.289 -13.288 1.00 71.42 69 LEU A CA 10
ATOM 12678 C C . LEU A 1 69 ? 7.588 2.460 -12.657 1.00 64.15 69 LEU A C 10
ATOM 12679 O O . LEU A 1 69 ? 6.877 1.730 -13.349 1.00 12.52 69 LEU A O 10
ATOM 12695 N N . ILE A 1 70 ? 7.441 2.579 -11.342 1.00 45.03 70 ILE A N 10
ATOM 12696 C CA . ILE A 1 70 ? 6.411 1.844 -10.620 1.00 24.55 70 ILE A CA 10
ATOM 12697 C C . ILE A 1 70 ? 5.017 2.310 -11.024 1.00 31.22 70 ILE A C 10
ATOM 12698 O O . ILE A 1 70 ? 4.765 3.507 -11.156 1.00 62.31 70 ILE A O 10
ATOM 12714 N N . GLY A 1 71 ? 4.112 1.355 -11.217 1.00 62.21 71 GLY A N 10
ATOM 12715 C CA . GLY A 1 71 ? 2.753 1.687 -11.603 1.00 2.44 71 GLY A CA 10
ATOM 12716 C C . GLY A 1 71 ? 2.569 1.721 -13.107 1.00 31.22 71 GLY A C 10
ATOM 12717 O O . GLY A 1 71 ? 1.444 1.666 -13.604 1.00 32.43 71 GLY A O 10
ATOM 12721 N N . LYS A 1 72 ? 3.676 1.813 -13.835 1.00 44.10 72 LYS A N 10
ATOM 12722 C CA . LYS A 1 72 ? 3.633 1.854 -15.292 1.00 5.51 72 LYS A CA 10
ATOM 12723 C C . LYS A 1 72 ? 3.554 0.447 -15.874 1.00 61.21 72 LYS A C 10
ATOM 12724 O O . LYS A 1 72 ? 3.504 -0.539 -15.138 1.00 41.10 72 LYS A O 10
ATOM 12743 N N . LYS A 1 73 ? 3.544 0.360 -17.200 1.00 22.52 73 LYS A N 10
ATOM 12744 C CA . LYS A 1 73 ? 3.474 -0.927 -17.882 1.00 31.21 73 LYS A CA 10
ATOM 12745 C C . LYS A 1 73 ? 4.536 -1.024 -18.972 1.00 50.24 73 LYS A C 10
ATOM 12746 O O . LYS A 1 73 ? 5.054 -0.009 -19.441 1.00 13.14 73 LYS A O 10
ATOM 12765 N N . LEU A 1 74 ? 4.855 -2.249 -19.374 1.00 24.12 74 LEU A N 10
ATOM 12766 C CA . LEU A 1 74 ? 5.855 -2.478 -20.411 1.00 62.12 74 LEU A CA 10
ATOM 12767 C C . LEU A 1 74 ? 5.400 -3.570 -21.375 1.00 1.44 74 LEU A C 10
ATOM 12768 O O . LEU A 1 74 ? 4.493 -4.344 -21.069 1.00 55.45 74 LEU A O 10
ATOM 12784 N N . LYS A 1 75 ? 6.038 -3.628 -22.539 1.00 11.52 75 LYS A N 10
ATOM 12785 C CA . LYS A 1 75 ? 5.702 -4.626 -23.547 1.00 23.22 75 LYS A CA 10
ATOM 12786 C C . LYS A 1 75 ? 6.938 -5.421 -23.958 1.00 52.42 75 LYS A C 10
ATOM 12787 O O . LYS A 1 75 ? 8.024 -4.862 -24.113 1.00 71.23 75 LYS A O 10
ATOM 12806 N N . VAL A 1 76 ? 6.764 -6.727 -24.135 1.00 3.41 76 VAL A N 10
ATOM 12807 C CA . VAL A 1 76 ? 7.865 -7.597 -24.531 1.00 74.31 76 VAL A CA 10
ATOM 12808 C C . VAL A 1 76 ? 7.778 -7.953 -26.011 1.00 24.10 76 VAL A C 10
ATOM 12809 O O . VAL A 1 76 ? 6.820 -8.586 -26.454 1.00 32.13 76 VAL A O 10
ATOM 12822 N N . VAL A 1 77 ? 8.787 -7.542 -26.773 1.00 24.24 77 VAL A N 10
ATOM 12823 C CA . VAL A 1 77 ? 8.827 -7.819 -28.204 1.00 2.14 77 VAL A CA 10
ATOM 12824 C C . VAL A 1 77 ? 10.170 -8.415 -28.611 1.00 32.20 77 VAL A C 10
ATOM 12825 O O . VAL A 1 77 ? 11.235 -7.929 -28.229 1.00 74.21 77 VAL A O 10
ATOM 12838 N N . PRO A 1 78 ? 10.121 -9.494 -29.406 1.00 60.40 78 PRO A N 10
ATOM 12839 C CA . PRO A 1 78 ? 11.325 -10.180 -29.884 1.00 60.50 78 PRO A CA 10
ATOM 12840 C C . PRO A 1 78 ? 12.103 -9.348 -30.897 1.00 40.13 78 PRO A C 10
ATOM 12841 O O . PRO A 1 78 ? 11.532 -8.512 -31.598 1.00 52.35 78 PRO A O 10
ATOM 12852 N N . LEU A 1 79 ? 13.409 -9.582 -30.970 1.00 13.50 79 LEU A N 10
ATOM 12853 C CA . LEU A 1 79 ? 14.266 -8.853 -31.899 1.00 12.12 79 LEU A CA 10
ATOM 12854 C C . LEU A 1 79 ? 14.980 -9.811 -32.847 1.00 75.10 79 LEU A C 10
ATOM 12855 O O . LEU A 1 79 ? 14.347 -10.467 -33.675 1.00 24.24 79 LEU A O 10
ATOM 12871 N N . MET A 1 1 ? -2.802 -7.142 -1.331 1.00 30.23 1 MET A N 11
ATOM 12872 C CA . MET A 1 1 ? -1.789 -6.094 -1.291 1.00 23.21 1 MET A CA 11
ATOM 12873 C C . MET A 1 1 ? -0.732 -6.319 -2.367 1.00 43.25 1 MET A C 11
ATOM 12874 O O . MET A 1 1 ? 0.209 -7.088 -2.175 1.00 63.24 1 MET A O 11
ATOM 12888 N N . ALA A 1 2 ? -0.894 -5.643 -3.500 1.00 42.50 2 ALA A N 11
ATOM 12889 C CA . ALA A 1 2 ? 0.048 -5.768 -4.606 1.00 15.51 2 ALA A CA 11
ATOM 12890 C C . ALA A 1 2 ? -0.130 -4.633 -5.609 1.00 1.43 2 ALA A C 11
ATOM 12891 O O . ALA A 1 2 ? -0.943 -4.726 -6.529 1.00 3.23 2 ALA A O 11
ATOM 12898 N N . ASP A 1 3 ? 0.635 -3.562 -5.425 1.00 14.14 3 ASP A N 11
ATOM 12899 C CA . ASP A 1 3 ? 0.562 -2.408 -6.314 1.00 31.40 3 ASP A CA 11
ATOM 12900 C C . ASP A 1 3 ? 1.942 -2.057 -6.862 1.00 14.23 3 ASP A C 11
ATOM 12901 O O . ASP A 1 3 ? 2.081 -1.682 -8.026 1.00 51.10 3 ASP A O 11
ATOM 12910 N N . ARG A 1 4 ? 2.958 -2.179 -6.014 1.00 71.42 4 ARG A N 11
ATOM 12911 C CA . ARG A 1 4 ? 4.326 -1.872 -6.413 1.00 23.33 4 ARG A CA 11
ATOM 12912 C C . ARG A 1 4 ? 4.897 -2.979 -7.294 1.00 23.40 4 ARG A C 11
ATOM 12913 O O . ARG A 1 4 ? 5.747 -3.758 -6.860 1.00 32.32 4 ARG A O 11
ATOM 12934 N N . THR A 1 5 ? 4.425 -3.044 -8.535 1.00 32.10 5 THR A N 11
ATOM 12935 C CA . THR A 1 5 ? 4.886 -4.056 -9.477 1.00 24.02 5 THR A CA 11
ATOM 12936 C C . THR A 1 5 ? 5.042 -3.474 -10.877 1.00 54.20 5 THR A C 11
ATOM 12937 O O . THR A 1 5 ? 4.623 -2.346 -11.140 1.00 72.23 5 THR A O 11
ATOM 12948 N N . ILE A 1 6 ? 5.645 -4.249 -11.772 1.00 30.35 6 ILE A N 11
ATOM 12949 C CA . ILE A 1 6 ? 5.853 -3.810 -13.146 1.00 23.13 6 ILE A CA 11
ATOM 12950 C C . ILE A 1 6 ? 5.006 -4.624 -14.117 1.00 71.35 6 ILE A C 11
ATOM 12951 O O . ILE A 1 6 ? 5.060 -5.854 -14.123 1.00 52.40 6 ILE A O 11
ATOM 12967 N N . GLU A 1 7 ? 4.225 -3.930 -14.939 1.00 44.52 7 GLU A N 11
ATOM 12968 C CA . GLU A 1 7 ? 3.367 -4.589 -15.916 1.00 63.05 7 GLU A CA 11
ATOM 12969 C C . GLU A 1 7 ? 4.052 -4.664 -17.278 1.00 74.34 7 GLU A C 11
ATOM 12970 O O . GLU A 1 7 ? 4.526 -3.657 -17.804 1.00 24.24 7 GLU A O 11
ATOM 12982 N N . VAL A 1 8 ? 4.099 -5.866 -17.845 1.00 13.11 8 VAL A N 11
ATOM 12983 C CA . VAL A 1 8 ? 4.724 -6.074 -19.145 1.00 50.04 8 VAL A CA 11
ATOM 12984 C C . VAL A 1 8 ? 3.868 -6.974 -20.029 1.00 72.21 8 VAL A C 11
ATOM 12985 O O . VAL A 1 8 ? 3.568 -8.111 -19.667 1.00 61.40 8 VAL A O 11
ATOM 12998 N N . GLU A 1 9 ? 3.478 -6.457 -21.190 1.00 50.00 9 GLU A N 11
ATOM 12999 C CA . GLU A 1 9 ? 2.656 -7.215 -22.126 1.00 35.15 9 GLU A CA 11
ATOM 13000 C C . GLU A 1 9 ? 3.525 -8.043 -23.067 1.00 22.52 9 GLU A C 11
ATOM 13001 O O . GLU A 1 9 ? 4.419 -7.516 -23.730 1.00 62.10 9 GLU A O 11
ATOM 13013 N N . LEU A 1 10 ? 3.257 -9.344 -23.119 1.00 43.55 10 LEU A N 11
ATOM 13014 C CA . LEU A 1 10 ? 4.015 -10.247 -23.979 1.00 11.32 10 LEU A CA 11
ATOM 13015 C C . LEU A 1 10 ? 3.293 -10.471 -25.304 1.00 3.12 10 LEU A C 11
ATOM 13016 O O . LEU A 1 10 ? 2.126 -10.117 -25.471 1.00 11.03 10 LEU A O 11
ATOM 13032 N N . PRO A 1 11 ? 4.002 -11.075 -26.269 1.00 40.11 11 PRO A N 11
ATOM 13033 C CA . PRO A 1 11 ? 3.448 -11.363 -27.596 1.00 3.34 11 PRO A CA 11
ATOM 13034 C C . PRO A 1 11 ? 2.386 -12.456 -27.556 1.00 22.14 11 PRO A C 11
ATOM 13035 O O . PRO A 1 11 ? 2.370 -13.286 -26.647 1.00 43.25 11 PRO A O 11
ATOM 13046 N N . ASN A 1 12 ? 1.500 -12.451 -28.546 1.00 44.25 12 ASN A N 11
ATOM 13047 C CA . ASN A 1 12 ? 0.434 -13.443 -28.624 1.00 23.01 12 ASN A CA 11
ATOM 13048 C C . ASN A 1 12 ? -0.808 -12.966 -27.878 1.00 53.33 12 ASN A C 11
ATOM 13049 O O . ASN A 1 12 ? -1.574 -13.770 -27.347 1.00 14.42 12 ASN A O 11
ATOM 13060 N N . LYS A 1 13 ? -1.002 -11.652 -27.844 1.00 13.34 13 LYS A N 11
ATOM 13061 C CA . LYS A 1 13 ? -2.152 -11.065 -27.166 1.00 32.24 13 LYS A CA 11
ATOM 13062 C C . LYS A 1 13 ? -2.199 -11.496 -25.703 1.00 12.40 13 LYS A C 11
ATOM 13063 O O . LYS A 1 13 ? -3.271 -11.756 -25.158 1.00 74.11 13 LYS A O 11
ATOM 13082 N N . GLN A 1 14 ? -1.031 -11.566 -25.074 1.00 24.42 14 GLN A N 11
ATOM 13083 C CA . GLN A 1 14 ? -0.940 -11.965 -23.674 1.00 50.50 14 GLN A CA 11
ATOM 13084 C C . GLN A 1 14 ? -0.194 -10.915 -22.857 1.00 21.02 14 GLN A C 11
ATOM 13085 O O . GLN A 1 14 ? 0.677 -10.215 -23.374 1.00 73.11 14 GLN A O 11
ATOM 13099 N N . ARG A 1 15 ? -0.541 -10.811 -21.578 1.00 72.12 15 ARG A N 11
ATOM 13100 C CA . ARG A 1 15 ? 0.095 -9.846 -20.690 1.00 13.32 15 ARG A CA 11
ATOM 13101 C C . ARG A 1 15 ? 0.404 -10.475 -19.335 1.00 23.41 15 ARG A C 11
ATOM 13102 O O . ARG A 1 15 ? -0.351 -11.312 -18.839 1.00 72.21 15 ARG A O 11
ATOM 13123 N N . THR A 1 16 ? 1.521 -10.068 -18.740 1.00 2.11 16 THR A N 11
ATOM 13124 C CA . THR A 1 16 ? 1.932 -10.593 -17.444 1.00 0.32 16 THR A CA 11
ATOM 13125 C C . THR A 1 16 ? 2.611 -9.516 -16.605 1.00 32.12 16 THR A C 11
ATOM 13126 O O . THR A 1 16 ? 3.271 -8.624 -17.137 1.00 65.34 16 THR A O 11
ATOM 13137 N N . VAL A 1 17 ? 2.444 -9.605 -15.289 1.00 24.20 17 VAL A N 11
ATOM 13138 C CA . VAL A 1 17 ? 3.043 -8.639 -14.376 1.00 31.25 17 VAL A CA 11
ATOM 13139 C C . VAL A 1 17 ? 4.009 -9.319 -13.412 1.00 70.41 17 VAL A C 11
ATOM 13140 O O . VAL A 1 17 ? 3.745 -10.420 -12.927 1.00 3.13 17 VAL A O 11
ATOM 13153 N N . ILE A 1 18 ? 5.128 -8.657 -13.139 1.00 61.12 18 ILE A N 11
ATOM 13154 C CA . ILE A 1 18 ? 6.133 -9.197 -12.232 1.00 60.31 18 ILE A CA 11
ATOM 13155 C C . ILE A 1 18 ? 6.333 -8.285 -11.027 1.00 43.41 18 ILE A C 11
ATOM 13156 O O . ILE A 1 18 ? 5.962 -7.112 -11.055 1.00 63.05 18 ILE A O 11
ATOM 13172 N N . ASN A 1 19 ? 6.924 -8.831 -9.969 1.00 64.15 19 ASN A N 11
ATOM 13173 C CA . ASN A 1 19 ? 7.176 -8.065 -8.754 1.00 33.51 19 ASN A CA 11
ATOM 13174 C C . ASN A 1 19 ? 8.670 -7.999 -8.452 1.00 33.21 19 ASN A C 11
ATOM 13175 O O . ASN A 1 19 ? 9.404 -8.960 -8.682 1.00 31.33 19 ASN A O 11
ATOM 13186 N N . VAL A 1 20 ? 9.113 -6.858 -7.935 1.00 3.23 20 VAL A N 11
ATOM 13187 C CA . VAL A 1 20 ? 10.519 -6.666 -7.599 1.00 42.22 20 VAL A CA 11
ATOM 13188 C C . VAL A 1 20 ? 10.700 -5.497 -6.637 1.00 31.31 20 VAL A C 11
ATOM 13189 O O . VAL A 1 20 ? 9.859 -4.600 -6.569 1.00 23.43 20 VAL A O 11
ATOM 13202 N N . ARG A 1 21 ? 11.802 -5.514 -5.895 1.00 23.12 21 ARG A N 11
ATOM 13203 C CA . ARG A 1 21 ? 12.093 -4.456 -4.935 1.00 45.01 21 ARG A CA 11
ATOM 13204 C C . ARG A 1 21 ? 13.039 -3.421 -5.538 1.00 13.44 21 ARG A C 11
ATOM 13205 O O . ARG A 1 21 ? 13.777 -3.695 -6.484 1.00 3.53 21 ARG A O 11
ATOM 13226 N N . PRO A 1 22 ? 13.016 -2.202 -4.978 1.00 51.20 22 PRO A N 11
ATOM 13227 C CA . PRO A 1 22 ? 13.864 -1.101 -5.444 1.00 5.02 22 PRO A CA 11
ATOM 13228 C C . PRO A 1 22 ? 15.338 -1.328 -5.122 1.00 74.53 22 PRO A C 11
ATOM 13229 O O . PRO A 1 22 ? 15.770 -1.145 -3.985 1.00 44.35 22 PRO A O 11
ATOM 13240 N N . GLY A 1 23 ? 16.104 -1.730 -6.132 1.00 41.51 23 GLY A N 11
ATOM 13241 C CA . GLY A 1 23 ? 17.521 -1.975 -5.936 1.00 31.12 23 GLY A CA 11
ATOM 13242 C C . GLY A 1 23 ? 18.170 -2.621 -7.144 1.00 21.13 23 GLY A C 11
ATOM 13243 O O . GLY A 1 23 ? 19.178 -2.130 -7.653 1.00 41.44 23 GLY A O 11
ATOM 13247 N N . LEU A 1 24 ? 17.594 -3.726 -7.603 1.00 34.43 24 LEU A N 11
ATOM 13248 C CA . LEU A 1 24 ? 18.123 -4.442 -8.758 1.00 64.40 24 LEU A CA 11
ATOM 13249 C C . LEU A 1 24 ? 17.548 -3.884 -10.056 1.00 32.14 24 LEU A C 11
ATOM 13250 O O . LEU A 1 24 ? 16.531 -3.190 -10.049 1.00 35.11 24 LEU A O 11
ATOM 13266 N N . THR A 1 25 ? 18.204 -4.193 -11.170 1.00 23.34 25 THR A N 11
ATOM 13267 C CA . THR A 1 25 ? 17.758 -3.724 -12.475 1.00 51.21 25 THR A CA 11
ATOM 13268 C C . THR A 1 25 ? 16.661 -4.621 -13.037 1.00 21.44 25 THR A C 11
ATOM 13269 O O . THR A 1 25 ? 16.437 -5.728 -12.544 1.00 43.00 25 THR A O 11
ATOM 13280 N N . LEU A 1 26 ? 15.980 -4.139 -14.070 1.00 60.22 26 LEU A N 11
ATOM 13281 C CA . LEU A 1 26 ? 14.906 -4.899 -14.700 1.00 72.11 26 LEU A CA 11
ATOM 13282 C C . LEU A 1 26 ? 15.413 -6.248 -15.200 1.00 3.05 26 LEU A C 11
ATOM 13283 O O . LEU A 1 26 ? 14.670 -7.229 -15.235 1.00 41.13 26 LEU A O 11
ATOM 13299 N N . LYS A 1 27 ? 16.685 -6.291 -15.583 1.00 11.14 27 LYS A N 11
ATOM 13300 C CA . LYS A 1 27 ? 17.295 -7.520 -16.077 1.00 14.32 27 LYS A CA 11
ATOM 13301 C C . LYS A 1 27 ? 17.194 -8.633 -15.039 1.00 2.45 27 LYS A C 11
ATOM 13302 O O . LYS A 1 27 ? 16.845 -9.767 -15.364 1.00 14.33 27 LYS A O 11
ATOM 13321 N N . GLU A 1 28 ? 17.502 -8.300 -13.789 1.00 12.52 28 GLU A N 11
ATOM 13322 C CA . GLU A 1 28 ? 17.445 -9.272 -12.704 1.00 20.02 28 GLU A CA 11
ATOM 13323 C C . GLU A 1 28 ? 16.002 -9.536 -12.284 1.00 54.35 28 GLU A C 11
ATOM 13324 O O . GLU A 1 28 ? 15.681 -10.602 -11.761 1.00 23.22 28 GLU A O 11
ATOM 13336 N N . ALA A 1 29 ? 15.135 -8.555 -12.518 1.00 63.44 29 ALA A N 11
ATOM 13337 C CA . ALA A 1 29 ? 13.726 -8.681 -12.167 1.00 23.21 29 ALA A CA 11
ATOM 13338 C C . ALA A 1 29 ? 12.961 -9.455 -13.235 1.00 31.11 29 ALA A C 11
ATOM 13339 O O . ALA A 1 29 ? 11.874 -9.975 -12.980 1.00 55.33 29 ALA A O 11
ATOM 13346 N N . LEU A 1 30 ? 13.534 -9.528 -14.431 1.00 43.30 30 LEU A N 11
ATOM 13347 C CA . LEU A 1 30 ? 12.905 -10.238 -15.539 1.00 63.21 30 LEU A CA 11
ATOM 13348 C C . LEU A 1 30 ? 13.714 -11.473 -15.923 1.00 61.13 30 LEU A C 11
ATOM 13349 O O . LEU A 1 30 ? 13.297 -12.263 -16.770 1.00 60.33 30 LEU A O 11
ATOM 13365 N N . LYS A 1 31 ? 14.873 -11.635 -15.293 1.00 52.43 31 LYS A N 11
ATOM 13366 C CA . LYS A 1 31 ? 15.740 -12.775 -15.565 1.00 52.24 31 LYS A CA 11
ATOM 13367 C C . LYS A 1 31 ? 14.960 -14.083 -15.481 1.00 24.30 31 LYS A C 11
ATOM 13368 O O . LYS A 1 31 ? 14.803 -14.790 -16.477 1.00 1.20 31 LYS A O 11
ATOM 13387 N N . LYS A 1 32 ? 14.473 -14.400 -14.286 1.00 72.23 32 LYS A N 11
ATOM 13388 C CA . LYS A 1 32 ? 13.707 -15.622 -14.072 1.00 30.25 32 LYS A CA 11
ATOM 13389 C C . LYS A 1 32 ? 12.396 -15.587 -14.850 1.00 50.34 32 LYS A C 11
ATOM 13390 O O . LYS A 1 32 ? 11.974 -16.593 -15.419 1.00 53.13 32 LYS A O 11
ATOM 13409 N N . ALA A 1 33 ? 11.758 -14.421 -14.873 1.00 35.23 33 ALA A N 11
ATOM 13410 C CA . ALA A 1 33 ? 10.497 -14.254 -15.585 1.00 32.41 33 ALA A CA 11
ATOM 13411 C C . ALA A 1 33 ? 10.642 -14.634 -17.055 1.00 1.14 33 ALA A C 11
ATOM 13412 O O . ALA A 1 33 ? 9.710 -15.157 -17.667 1.00 14.54 33 ALA A O 11
ATOM 13419 N N . LEU A 1 34 ? 11.816 -14.367 -17.616 1.00 61.52 34 LEU A N 11
ATOM 13420 C CA . LEU A 1 34 ? 12.083 -14.681 -19.016 1.00 4.23 34 LEU A CA 11
ATOM 13421 C C . LEU A 1 34 ? 12.448 -16.152 -19.184 1.00 72.33 34 LEU A C 11
ATOM 13422 O O . LEU A 1 34 ? 11.935 -16.832 -20.073 1.00 71.43 34 LEU A O 11
ATOM 13438 N N . LYS A 1 35 ? 13.335 -16.639 -18.324 1.00 24.03 35 LYS A N 11
ATOM 13439 C CA . LYS A 1 35 ? 13.767 -18.031 -18.374 1.00 12.12 35 LYS A CA 11
ATOM 13440 C C . LYS A 1 35 ? 12.569 -18.974 -18.316 1.00 63.14 35 LYS A C 11
ATOM 13441 O O . LYS A 1 35 ? 12.515 -19.969 -19.039 1.00 52.04 35 LYS A O 11
ATOM 13460 N N . VAL A 1 36 ? 11.611 -18.654 -17.453 1.00 35.20 36 VAL A N 11
ATOM 13461 C CA . VAL A 1 36 ? 10.413 -19.472 -17.303 1.00 55.45 36 VAL A CA 11
ATOM 13462 C C . VAL A 1 36 ? 9.512 -19.355 -18.528 1.00 35.33 36 VAL A C 11
ATOM 13463 O O . VAL A 1 36 ? 8.641 -20.196 -18.753 1.00 20.34 36 VAL A O 11
ATOM 13476 N N . ARG A 1 37 ? 9.727 -18.308 -19.317 1.00 12.44 37 ARG A N 11
ATOM 13477 C CA . ARG A 1 37 ? 8.934 -18.080 -20.519 1.00 35.55 37 ARG A CA 11
ATOM 13478 C C . ARG A 1 37 ? 9.675 -18.569 -21.760 1.00 10.24 37 ARG A C 11
ATOM 13479 O O . ARG A 1 37 ? 9.094 -18.683 -22.838 1.00 13.42 37 ARG A O 11
ATOM 13500 N N . GLY A 1 38 ? 10.963 -18.856 -21.599 1.00 3.54 38 GLY A N 11
ATOM 13501 C CA . GLY A 1 38 ? 11.763 -19.327 -22.714 1.00 22.32 38 GLY A CA 11
ATOM 13502 C C . GLY A 1 38 ? 12.151 -18.211 -23.662 1.00 43.54 38 GLY A C 11
ATOM 13503 O O . GLY A 1 38 ? 12.466 -18.458 -24.827 1.00 4.12 38 GLY A O 11
ATOM 13507 N N . ILE A 1 39 ? 12.127 -16.979 -23.165 1.00 1.30 39 ILE A N 11
ATOM 13508 C CA . ILE A 1 39 ? 12.479 -15.820 -23.977 1.00 74.40 39 ILE A CA 11
ATOM 13509 C C . ILE A 1 39 ? 13.897 -15.349 -23.677 1.00 44.11 39 ILE A C 11
ATOM 13510 O O . ILE A 1 39 ? 14.337 -15.363 -22.527 1.00 62.13 39 ILE A O 11
ATOM 13526 N N . ASP A 1 40 ? 14.608 -14.930 -24.718 1.00 61.03 40 ASP A N 11
ATOM 13527 C CA . ASP A 1 40 ? 15.977 -14.451 -24.567 1.00 10.24 40 ASP A CA 11
ATOM 13528 C C . ASP A 1 40 ? 16.013 -12.928 -24.483 1.00 24.04 40 ASP A C 11
ATOM 13529 O O . ASP A 1 40 ? 15.219 -12.228 -25.111 1.00 41.00 40 ASP A O 11
ATOM 13538 N N . PRO A 1 41 ? 16.956 -12.401 -23.687 1.00 63.32 41 PRO A N 11
ATOM 13539 C CA . PRO A 1 41 ? 17.119 -10.956 -23.502 1.00 35.24 41 PRO A CA 11
ATOM 13540 C C . PRO A 1 41 ? 17.651 -10.267 -24.753 1.00 72.24 41 PRO A C 11
ATOM 13541 O O . PRO A 1 41 ? 17.308 -9.120 -25.035 1.00 53.10 41 PRO A O 11
ATOM 13552 N N . ASN A 1 42 ? 18.491 -10.975 -25.501 1.00 73.44 42 ASN A N 11
ATOM 13553 C CA . ASN A 1 42 ? 19.071 -10.431 -26.724 1.00 34.02 42 ASN A CA 11
ATOM 13554 C C . ASN A 1 42 ? 18.214 -10.783 -27.936 1.00 72.31 42 ASN A C 11
ATOM 13555 O O . ASN A 1 42 ? 18.648 -10.643 -29.080 1.00 23.45 42 ASN A O 11
ATOM 13566 N N . LYS A 1 43 ? 16.993 -11.241 -27.678 1.00 42.31 43 LYS A N 11
ATOM 13567 C CA . LYS A 1 43 ? 16.073 -11.612 -28.747 1.00 0.34 43 LYS A CA 11
ATOM 13568 C C . LYS A 1 43 ? 14.767 -10.831 -28.636 1.00 4.13 43 LYS A C 11
ATOM 13569 O O . LYS A 1 43 ? 13.867 -10.988 -29.460 1.00 14.10 43 LYS A O 11
ATOM 13588 N N . VAL A 1 44 ? 14.672 -9.988 -27.612 1.00 42.12 44 VAL A N 11
ATOM 13589 C CA . VAL A 1 44 ? 13.478 -9.181 -27.395 1.00 53.43 44 VAL A CA 11
ATOM 13590 C C . VAL A 1 44 ? 13.835 -7.813 -26.825 1.00 0.31 44 VAL A C 11
ATOM 13591 O O . VAL A 1 44 ? 14.906 -7.632 -26.247 1.00 44.52 44 VAL A O 11
ATOM 13604 N N . GLN A 1 45 ? 12.930 -6.854 -26.991 1.00 41.41 45 GLN A N 11
ATOM 13605 C CA . GLN A 1 45 ? 13.151 -5.501 -26.492 1.00 74.25 45 GLN A CA 11
ATOM 13606 C C . GLN A 1 45 ? 11.928 -4.995 -25.734 1.00 41.52 45 GLN A C 11
ATOM 13607 O O . GLN A 1 45 ? 10.791 -5.285 -26.104 1.00 74.33 45 GLN A O 11
ATOM 13621 N N . VAL A 1 46 ? 12.170 -4.235 -24.670 1.00 65.15 46 VAL A N 11
ATOM 13622 C CA . VAL A 1 46 ? 11.089 -3.687 -23.860 1.00 64.11 46 VAL A CA 11
ATOM 13623 C C . VAL A 1 46 ? 10.992 -2.175 -24.024 1.00 51.53 46 VAL A C 11
ATOM 13624 O O . VAL A 1 46 ? 11.968 -1.453 -23.817 1.00 13.10 46 VAL A O 11
ATOM 13637 N N . TYR A 1 47 ? 9.808 -1.701 -24.397 1.00 44.24 47 TYR A N 11
ATOM 13638 C CA . TYR A 1 47 ? 9.583 -0.273 -24.592 1.00 22.34 47 TYR A CA 11
ATOM 13639 C C . TYR A 1 47 ? 8.452 0.226 -23.698 1.00 2.32 47 TYR A C 11
ATOM 13640 O O . TYR A 1 47 ? 7.603 -0.550 -23.258 1.00 72.14 47 TYR A O 11
ATOM 13658 N N . LEU A 1 48 ? 8.447 1.528 -23.433 1.00 44.02 48 LEU A N 11
ATOM 13659 C CA . LEU A 1 48 ? 7.421 2.134 -22.592 1.00 52.14 48 LEU A CA 11
ATOM 13660 C C . LEU A 1 48 ? 6.546 3.086 -23.402 1.00 0.02 48 LEU A C 11
ATOM 13661 O O . LEU A 1 48 ? 7.045 4.011 -24.044 1.00 4.24 48 LEU A O 11
ATOM 13677 N N . LEU A 1 49 ? 5.238 2.855 -23.366 1.00 24.53 49 LEU A N 11
ATOM 13678 C CA . LEU A 1 49 ? 4.293 3.693 -24.094 1.00 74.01 49 LEU A CA 11
ATOM 13679 C C . LEU A 1 49 ? 3.618 4.691 -23.159 1.00 53.42 49 LEU A C 11
ATOM 13680 O O . LEU A 1 49 ? 3.216 4.344 -22.048 1.00 31.12 49 LEU A O 11
ATOM 13696 N N . LEU A 1 50 ? 3.494 5.932 -23.617 1.00 2.31 50 LEU A N 11
ATOM 13697 C CA . LEU A 1 50 ? 2.865 6.982 -22.822 1.00 62.24 50 LEU A CA 11
ATOM 13698 C C . LEU A 1 50 ? 1.695 7.608 -23.575 1.00 64.53 50 LEU A C 11
ATOM 13699 O O . LEU A 1 50 ? 0.533 7.340 -23.270 1.00 64.20 50 LEU A O 11
ATOM 13715 N N . SER A 1 51 ? 2.011 8.441 -24.562 1.00 31.42 51 SER A N 11
ATOM 13716 C CA . SER A 1 51 ? 0.986 9.106 -25.358 1.00 21.22 51 SER A CA 11
ATOM 13717 C C . SER A 1 51 ? 1.619 10.002 -26.418 1.00 55.11 51 SER A C 11
ATOM 13718 O O . SER A 1 51 ? 1.632 9.668 -27.602 1.00 22.20 51 SER A O 11
ATOM 13726 N N . GLY A 1 52 ? 2.142 11.144 -25.983 1.00 40.40 52 GLY A N 11
ATOM 13727 C CA . GLY A 1 52 ? 2.769 12.072 -26.906 1.00 51.22 52 GLY A CA 11
ATOM 13728 C C . GLY A 1 52 ? 3.816 12.939 -26.236 1.00 23.45 52 GLY A C 11
ATOM 13729 O O . GLY A 1 52 ? 4.191 13.988 -26.759 1.00 1.34 52 GLY A O 11
ATOM 13733 N N . ASP A 1 53 ? 4.289 12.500 -25.074 1.00 50.21 53 ASP A N 11
ATOM 13734 C CA . ASP A 1 53 ? 5.299 13.244 -24.330 1.00 63.52 53 ASP A CA 11
ATOM 13735 C C . ASP A 1 53 ? 6.679 12.618 -24.514 1.00 13.43 53 ASP A C 11
ATOM 13736 O O . ASP A 1 53 ? 7.659 13.318 -24.770 1.00 70.31 53 ASP A O 11
ATOM 13745 N N . ASP A 1 54 ? 6.747 11.299 -24.380 1.00 31.53 54 ASP A N 11
ATOM 13746 C CA . ASP A 1 54 ? 8.006 10.579 -24.531 1.00 22.33 54 ASP A CA 11
ATOM 13747 C C . ASP A 1 54 ? 8.190 10.101 -25.968 1.00 2.22 54 ASP A C 11
ATOM 13748 O O . ASP A 1 54 ? 9.030 9.246 -26.246 1.00 33.01 54 ASP A O 11
ATOM 13757 N N . GLY A 1 55 ? 7.398 10.660 -26.878 1.00 33.41 55 GLY A N 11
ATOM 13758 C CA . GLY A 1 55 ? 7.488 10.277 -28.275 1.00 1.40 55 GLY A CA 11
ATOM 13759 C C . GLY A 1 55 ? 6.580 9.113 -28.618 1.00 14.35 55 GLY A C 11
ATOM 13760 O O . GLY A 1 55 ? 6.542 8.663 -29.762 1.00 21.50 55 GLY A O 11
ATOM 13764 N N . ALA A 1 56 ? 5.846 8.624 -27.623 1.00 5.32 56 ALA A N 11
ATOM 13765 C CA . ALA A 1 56 ? 4.934 7.506 -27.825 1.00 31.23 56 ALA A CA 11
ATOM 13766 C C . ALA A 1 56 ? 5.693 6.240 -28.207 1.00 61.14 56 ALA A C 11
ATOM 13767 O O . ALA A 1 56 ? 6.215 6.130 -29.316 1.00 52.14 56 ALA A O 11
ATOM 13774 N N . GLU A 1 57 ? 5.751 5.287 -27.282 1.00 1.52 57 GLU A N 11
ATOM 13775 C CA . GLU A 1 57 ? 6.449 4.030 -27.523 1.00 74.14 57 GLU A CA 11
ATOM 13776 C C . GLU A 1 57 ? 7.928 4.274 -27.805 1.00 25.04 57 GLU A C 11
ATOM 13777 O O . GLU A 1 57 ? 8.323 4.508 -28.947 1.00 33.13 57 GLU A O 11
ATOM 13789 N N . GLN A 1 58 ? 8.741 4.218 -26.755 1.00 24.04 58 GLN A N 11
ATOM 13790 C CA . GLN A 1 58 ? 10.177 4.434 -26.888 1.00 42.23 58 GLN A CA 11
ATOM 13791 C C . GLN A 1 58 ? 10.962 3.328 -26.191 1.00 34.31 58 GLN A C 11
ATOM 13792 O O . GLN A 1 58 ? 10.468 2.663 -25.280 1.00 32.40 58 GLN A O 11
ATOM 13806 N N . PRO A 1 59 ? 12.213 3.124 -26.627 1.00 64.11 59 PRO A N 11
ATOM 13807 C CA . PRO A 1 59 ? 13.093 2.098 -26.058 1.00 51.32 59 PRO A CA 11
ATOM 13808 C C . PRO A 1 59 ? 13.538 2.438 -24.640 1.00 11.11 59 PRO A C 11
ATOM 13809 O O . PRO A 1 59 ? 13.421 3.582 -24.199 1.00 13.23 59 PRO A O 11
ATOM 13820 N N . LEU A 1 60 ? 14.049 1.439 -23.930 1.00 21.51 60 LEU A N 11
ATOM 13821 C CA . LEU A 1 60 ? 14.513 1.632 -22.560 1.00 72.22 60 LEU A CA 11
ATOM 13822 C C . LEU A 1 60 ? 15.772 0.814 -22.291 1.00 43.43 60 LEU A C 11
ATOM 13823 O O . LEU A 1 60 ? 16.042 -0.173 -22.976 1.00 14.34 60 LEU A O 11
ATOM 13839 N N . SER A 1 61 ? 16.539 1.231 -21.289 1.00 43.30 61 SER A N 11
ATOM 13840 C CA . SER A 1 61 ? 17.771 0.539 -20.930 1.00 65.22 61 SER A CA 11
ATOM 13841 C C . SER A 1 61 ? 17.474 -0.699 -20.089 1.00 51.13 61 SER A C 11
ATOM 13842 O O . SER A 1 61 ? 16.662 -0.655 -19.164 1.00 53.02 61 SER A O 11
ATOM 13850 N N . LEU A 1 62 ? 18.137 -1.802 -20.417 1.00 72.33 62 LEU A N 11
ATOM 13851 C CA . LEU A 1 62 ? 17.945 -3.054 -19.693 1.00 73.12 62 LEU A CA 11
ATOM 13852 C C . LEU A 1 62 ? 18.593 -2.990 -18.314 1.00 32.31 62 LEU A C 11
ATOM 13853 O O . LEU A 1 62 ? 18.327 -3.828 -17.453 1.00 61.01 62 LEU A O 11
ATOM 13869 N N . ASN A 1 63 ? 19.443 -1.989 -18.111 1.00 10.00 63 ASN A N 11
ATOM 13870 C CA . ASN A 1 63 ? 20.128 -1.815 -16.835 1.00 50.43 63 ASN A CA 11
ATOM 13871 C C . ASN A 1 63 ? 19.393 -0.807 -15.956 1.00 70.14 63 ASN A C 11
ATOM 13872 O O . ASN A 1 63 ? 19.982 -0.203 -15.060 1.00 3.22 63 ASN A O 11
ATOM 13883 N N . HIS A 1 64 ? 18.102 -0.632 -16.219 1.00 52.45 64 HIS A N 11
ATOM 13884 C CA . HIS A 1 64 ? 17.285 0.302 -15.452 1.00 22.32 64 HIS A CA 11
ATOM 13885 C C . HIS A 1 64 ? 16.457 -0.436 -14.404 1.00 54.23 64 HIS A C 11
ATOM 13886 O O . HIS A 1 64 ? 15.879 -1.491 -14.665 1.00 20.40 64 HIS A O 11
ATOM 13900 N N . PRO A 1 65 ? 16.396 0.131 -13.190 1.00 64.11 65 PRO A N 11
ATOM 13901 C CA . PRO A 1 65 ? 15.642 -0.456 -12.079 1.00 75.20 65 PRO A CA 11
ATOM 13902 C C . PRO A 1 65 ? 14.134 -0.379 -12.297 1.00 64.15 65 PRO A C 11
ATOM 13903 O O . PRO A 1 65 ? 13.604 0.669 -12.664 1.00 14.05 65 PRO A O 11
ATOM 13914 N N . ALA A 1 66 ? 13.450 -1.496 -12.070 1.00 43.31 66 ALA A N 11
ATOM 13915 C CA . ALA A 1 66 ? 12.004 -1.553 -12.240 1.00 32.22 66 ALA A CA 11
ATOM 13916 C C . ALA A 1 66 ? 11.313 -0.451 -11.443 1.00 63.51 66 ALA A C 11
ATOM 13917 O O . ALA A 1 66 ? 10.267 0.055 -11.846 1.00 52.02 66 ALA A O 11
ATOM 13924 N N . GLU A 1 67 ? 11.906 -0.086 -10.311 1.00 31.14 67 GLU A N 11
ATOM 13925 C CA . GLU A 1 67 ? 11.345 0.955 -9.457 1.00 44.03 67 GLU A CA 11
ATOM 13926 C C . GLU A 1 67 ? 11.221 2.273 -10.217 1.00 74.51 67 GLU A C 11
ATOM 13927 O O . GLU A 1 67 ? 10.465 3.160 -9.821 1.00 52.25 67 GLU A O 11
ATOM 13939 N N . ARG A 1 68 ? 11.968 2.392 -11.310 1.00 31.24 68 ARG A N 11
ATOM 13940 C CA . ARG A 1 68 ? 11.943 3.601 -12.124 1.00 71.31 68 ARG A CA 11
ATOM 13941 C C . ARG A 1 68 ? 10.816 3.541 -13.151 1.00 61.02 68 ARG A C 11
ATOM 13942 O O . ARG A 1 68 ? 10.605 4.486 -13.913 1.00 63.52 68 ARG A O 11
ATOM 13963 N N . LEU A 1 69 ? 10.095 2.425 -13.167 1.00 2.35 69 LEU A N 11
ATOM 13964 C CA . LEU A 1 69 ? 8.990 2.241 -14.100 1.00 53.44 69 LEU A CA 11
ATOM 13965 C C . LEU A 1 69 ? 7.717 1.835 -13.364 1.00 51.43 69 LEU A C 11
ATOM 13966 O O . LEU A 1 69 ? 6.842 1.181 -13.932 1.00 71.01 69 LEU A O 11
ATOM 13982 N N . ILE A 1 70 ? 7.620 2.229 -12.099 1.00 41.41 70 ILE A N 11
ATOM 13983 C CA . ILE A 1 70 ? 6.453 1.909 -11.287 1.00 12.20 70 ILE A CA 11
ATOM 13984 C C . ILE A 1 70 ? 5.234 2.707 -11.737 1.00 40.25 70 ILE A C 11
ATOM 13985 O O . ILE A 1 70 ? 5.311 3.919 -11.937 1.00 21.25 70 ILE A O 11
ATOM 14001 N N . GLY A 1 71 ? 4.107 2.019 -11.895 1.00 25.41 71 GLY A N 11
ATOM 14002 C CA . GLY A 1 71 ? 2.887 2.680 -12.319 1.00 61.40 71 GLY A CA 11
ATOM 14003 C C . GLY A 1 71 ? 2.805 2.834 -13.825 1.00 14.13 71 GLY A C 11
ATOM 14004 O O . GLY A 1 71 ? 1.792 3.291 -14.355 1.00 50.12 71 GLY A O 11
ATOM 14008 N N . LYS A 1 72 ? 3.874 2.454 -14.516 1.00 74.22 72 LYS A N 11
ATOM 14009 C CA . LYS A 1 72 ? 3.920 2.552 -15.970 1.00 55.33 72 LYS A CA 11
ATOM 14010 C C . LYS A 1 72 ? 3.774 1.177 -16.614 1.00 25.14 72 LYS A C 11
ATOM 14011 O O . LYS A 1 72 ? 4.131 0.160 -16.018 1.00 5.33 72 LYS A O 11
ATOM 14030 N N . LYS A 1 73 ? 3.250 1.152 -17.834 1.00 33.10 73 LYS A N 11
ATOM 14031 C CA . LYS A 1 73 ? 3.060 -0.098 -18.560 1.00 52.03 73 LYS A CA 11
ATOM 14032 C C . LYS A 1 73 ? 4.078 -0.232 -19.688 1.00 61.11 73 LYS A C 11
ATOM 14033 O O . LYS A 1 73 ? 4.292 0.704 -20.460 1.00 33.21 73 LYS A O 11
ATOM 14052 N N . LEU A 1 74 ? 4.703 -1.401 -19.779 1.00 12.11 74 LEU A N 11
ATOM 14053 C CA . LEU A 1 74 ? 5.698 -1.658 -20.814 1.00 61.00 74 LEU A CA 11
ATOM 14054 C C . LEU A 1 74 ? 5.285 -2.840 -21.685 1.00 53.33 74 LEU A C 11
ATOM 14055 O O . LEU A 1 74 ? 4.421 -3.632 -21.308 1.00 0.34 74 LEU A O 11
ATOM 14071 N N . LYS A 1 75 ? 5.908 -2.954 -22.853 1.00 25.01 75 LYS A N 11
ATOM 14072 C CA . LYS A 1 75 ? 5.609 -4.041 -23.778 1.00 1.22 75 LYS A CA 11
ATOM 14073 C C . LYS A 1 75 ? 6.892 -4.664 -24.319 1.00 11.04 75 LYS A C 11
ATOM 14074 O O . LYS A 1 75 ? 7.854 -3.960 -24.626 1.00 61.22 75 LYS A O 11
ATOM 14093 N N . VAL A 1 76 ? 6.899 -5.988 -24.433 1.00 74.34 76 VAL A N 11
ATOM 14094 C CA . VAL A 1 76 ? 8.062 -6.706 -24.940 1.00 3.12 76 VAL A CA 11
ATOM 14095 C C . VAL A 1 76 ? 7.786 -7.300 -26.316 1.00 55.03 76 VAL A C 11
ATOM 14096 O O . VAL A 1 76 ? 6.824 -8.046 -26.500 1.00 70.34 76 VAL A O 11
ATOM 14109 N N . VAL A 1 77 ? 8.635 -6.964 -27.282 1.00 25.14 77 VAL A N 11
ATOM 14110 C CA . VAL A 1 77 ? 8.484 -7.465 -28.642 1.00 70.43 77 VAL A CA 11
ATOM 14111 C C . VAL A 1 77 ? 9.792 -8.053 -29.160 1.00 50.44 77 VAL A C 11
ATOM 14112 O O . VAL A 1 77 ? 10.863 -7.459 -29.030 1.00 54.43 77 VAL A O 11
ATOM 14125 N N . PRO A 1 78 ? 9.706 -9.248 -29.763 1.00 43.44 78 PRO A N 11
ATOM 14126 C CA . PRO A 1 78 ? 10.874 -9.942 -30.315 1.00 11.41 78 PRO A CA 11
ATOM 14127 C C . PRO A 1 78 ? 11.429 -9.247 -31.553 1.00 45.04 78 PRO A C 11
ATOM 14128 O O . PRO A 1 78 ? 10.721 -8.500 -32.230 1.00 34.43 78 PRO A O 11
ATOM 14139 N N . LEU A 1 79 ? 12.701 -9.497 -31.846 1.00 31.30 79 LEU A N 11
ATOM 14140 C CA . LEU A 1 79 ? 13.352 -8.896 -33.005 1.00 20.03 79 LEU A CA 11
ATOM 14141 C C . LEU A 1 79 ? 13.075 -9.707 -34.267 1.00 1.14 79 LEU A C 11
ATOM 14142 O O . LEU A 1 79 ? 11.921 -9.940 -34.626 1.00 43.24 79 LEU A O 11
ATOM 14158 N N . MET A 1 1 ? -0.785 -7.014 0.138 1.00 35.00 1 MET A N 12
ATOM 14159 C CA . MET A 1 1 ? 0.316 -6.121 0.478 1.00 23.44 1 MET A CA 12
ATOM 14160 C C . MET A 1 1 ? 1.191 -5.847 -0.741 1.00 75.21 1 MET A C 12
ATOM 14161 O O . MET A 1 1 ? 2.115 -6.604 -1.036 1.00 42.32 1 MET A O 12
ATOM 14175 N N . ALA A 1 2 ? 0.891 -4.761 -1.446 1.00 63.01 2 ALA A N 12
ATOM 14176 C CA . ALA A 1 2 ? 1.651 -4.387 -2.632 1.00 42.13 2 ALA A CA 12
ATOM 14177 C C . ALA A 1 2 ? 1.135 -3.081 -3.226 1.00 12.53 2 ALA A C 12
ATOM 14178 O O . ALA A 1 2 ? -0.065 -2.807 -3.198 1.00 53.14 2 ALA A O 12
ATOM 14185 N N . ASP A 1 3 ? 2.048 -2.277 -3.760 1.00 72.45 3 ASP A N 12
ATOM 14186 C CA . ASP A 1 3 ? 1.684 -0.999 -4.361 1.00 63.20 3 ASP A CA 12
ATOM 14187 C C . ASP A 1 3 ? 2.868 -0.395 -5.111 1.00 15.25 3 ASP A C 12
ATOM 14188 O O . ASP A 1 3 ? 3.138 0.801 -5.002 1.00 52.44 3 ASP A O 12
ATOM 14197 N N . ARG A 1 4 ? 3.570 -1.230 -5.869 1.00 50.11 4 ARG A N 12
ATOM 14198 C CA . ARG A 1 4 ? 4.726 -0.778 -6.635 1.00 33.35 4 ARG A CA 12
ATOM 14199 C C . ARG A 1 4 ? 5.221 -1.877 -7.570 1.00 62.12 4 ARG A C 12
ATOM 14200 O O . ARG A 1 4 ? 6.360 -2.333 -7.463 1.00 2.02 4 ARG A O 12
ATOM 14221 N N . THR A 1 5 ? 4.358 -2.300 -8.488 1.00 55.55 5 THR A N 12
ATOM 14222 C CA . THR A 1 5 ? 4.706 -3.345 -9.442 1.00 30.54 5 THR A CA 12
ATOM 14223 C C . THR A 1 5 ? 4.699 -2.813 -10.870 1.00 15.42 5 THR A C 12
ATOM 14224 O O . THR A 1 5 ? 4.319 -1.666 -11.112 1.00 63.45 5 THR A O 12
ATOM 14235 N N . ILE A 1 6 ? 5.119 -3.651 -11.811 1.00 52.32 6 ILE A N 12
ATOM 14236 C CA . ILE A 1 6 ? 5.158 -3.263 -13.216 1.00 24.31 6 ILE A CA 12
ATOM 14237 C C . ILE A 1 6 ? 4.558 -4.349 -14.103 1.00 14.34 6 ILE A C 12
ATOM 14238 O O . ILE A 1 6 ? 4.866 -5.530 -13.949 1.00 31.02 6 ILE A O 12
ATOM 14254 N N . GLU A 1 7 ? 3.700 -3.939 -15.032 1.00 12.32 7 GLU A N 12
ATOM 14255 C CA . GLU A 1 7 ? 3.057 -4.877 -15.944 1.00 73.11 7 GLU A CA 12
ATOM 14256 C C . GLU A 1 7 ? 3.746 -4.871 -17.306 1.00 31.14 7 GLU A C 12
ATOM 14257 O O . GLU A 1 7 ? 4.113 -3.816 -17.823 1.00 61.35 7 GLU A O 12
ATOM 14269 N N . VAL A 1 8 ? 3.919 -6.057 -17.880 1.00 72.40 8 VAL A N 12
ATOM 14270 C CA . VAL A 1 8 ? 4.563 -6.190 -19.181 1.00 61.12 8 VAL A CA 12
ATOM 14271 C C . VAL A 1 8 ? 3.728 -7.050 -20.123 1.00 54.30 8 VAL A C 12
ATOM 14272 O O . VAL A 1 8 ? 3.226 -8.104 -19.735 1.00 73.11 8 VAL A O 12
ATOM 14285 N N . GLU A 1 9 ? 3.583 -6.591 -21.363 1.00 24.54 9 GLU A N 12
ATOM 14286 C CA . GLU A 1 9 ? 2.808 -7.319 -22.360 1.00 72.40 9 GLU A CA 12
ATOM 14287 C C . GLU A 1 9 ? 3.682 -8.330 -23.098 1.00 12.43 9 GLU A C 12
ATOM 14288 O O . GLU A 1 9 ? 4.570 -7.956 -23.865 1.00 51.01 9 GLU A O 12
ATOM 14300 N N . LEU A 1 10 ? 3.424 -9.611 -22.859 1.00 43.15 10 LEU A N 12
ATOM 14301 C CA . LEU A 1 10 ? 4.187 -10.677 -23.500 1.00 41.42 10 LEU A CA 12
ATOM 14302 C C . LEU A 1 10 ? 3.679 -10.935 -24.915 1.00 42.11 10 LEU A C 12
ATOM 14303 O O . LEU A 1 10 ? 2.595 -10.498 -25.301 1.00 72.02 10 LEU A O 12
ATOM 14319 N N . PRO A 1 11 ? 4.479 -11.664 -25.707 1.00 41.24 11 PRO A N 12
ATOM 14320 C CA . PRO A 1 11 ? 4.130 -11.999 -27.091 1.00 62.41 11 PRO A CA 12
ATOM 14321 C C . PRO A 1 11 ? 2.978 -12.995 -27.173 1.00 40.12 11 PRO A C 12
ATOM 14322 O O . PRO A 1 11 ? 2.702 -13.719 -26.218 1.00 14.34 11 PRO A O 12
ATOM 14333 N N . ASN A 1 12 ? 2.310 -13.026 -28.322 1.00 15.14 12 ASN A N 12
ATOM 14334 C CA . ASN A 1 12 ? 1.187 -13.933 -28.528 1.00 34.30 12 ASN A CA 12
ATOM 14335 C C . ASN A 1 12 ? -0.090 -13.367 -27.914 1.00 72.21 12 ASN A C 12
ATOM 14336 O O . ASN A 1 12 ? -0.955 -14.113 -27.453 1.00 43.02 12 ASN A O 12
ATOM 14347 N N . LYS A 1 13 ? -0.202 -12.043 -27.912 1.00 35.21 13 LYS A N 12
ATOM 14348 C CA . LYS A 1 13 ? -1.374 -11.375 -27.357 1.00 63.10 13 LYS A CA 12
ATOM 14349 C C . LYS A 1 13 ? -1.616 -11.809 -25.915 1.00 24.40 13 LYS A C 12
ATOM 14350 O O . LYS A 1 13 ? -2.757 -12.007 -25.501 1.00 34.12 13 LYS A O 12
ATOM 14369 N N . GLN A 1 14 ? -0.534 -11.954 -25.156 1.00 32.20 14 GLN A N 12
ATOM 14370 C CA . GLN A 1 14 ? -0.631 -12.364 -23.760 1.00 65.20 14 GLN A CA 12
ATOM 14371 C C . GLN A 1 14 ? 0.020 -11.333 -22.844 1.00 12.03 14 GLN A C 12
ATOM 14372 O O . GLN A 1 14 ? 1.111 -10.838 -23.126 1.00 52.43 14 GLN A O 12
ATOM 14386 N N . ARG A 1 15 ? -0.657 -11.014 -21.746 1.00 14.15 15 ARG A N 12
ATOM 14387 C CA . ARG A 1 15 ? -0.146 -10.040 -20.788 1.00 60.35 15 ARG A CA 12
ATOM 14388 C C . ARG A 1 15 ? 0.260 -10.721 -19.485 1.00 33.15 15 ARG A C 12
ATOM 14389 O O . ARG A 1 15 ? -0.355 -11.702 -19.066 1.00 33.44 15 ARG A O 12
ATOM 14410 N N . THR A 1 16 ? 1.300 -10.194 -18.846 1.00 41.13 16 THR A N 12
ATOM 14411 C CA . THR A 1 16 ? 1.789 -10.751 -17.592 1.00 4.14 16 THR A CA 12
ATOM 14412 C C . THR A 1 16 ? 2.288 -9.652 -16.660 1.00 25.41 16 THR A C 12
ATOM 14413 O O . THR A 1 16 ? 3.101 -8.814 -17.051 1.00 74.12 16 THR A O 12
ATOM 14424 N N . VAL A 1 17 ? 1.798 -9.663 -15.424 1.00 50.55 17 VAL A N 12
ATOM 14425 C CA . VAL A 1 17 ? 2.196 -8.668 -14.436 1.00 11.42 17 VAL A CA 12
ATOM 14426 C C . VAL A 1 17 ? 3.321 -9.192 -13.551 1.00 3.31 17 VAL A C 12
ATOM 14427 O O . VAL A 1 17 ? 3.257 -10.313 -13.046 1.00 75.12 17 VAL A O 12
ATOM 14440 N N . ILE A 1 18 ? 4.352 -8.373 -13.367 1.00 34.25 18 ILE A N 12
ATOM 14441 C CA . ILE A 1 18 ? 5.491 -8.754 -12.541 1.00 12.12 18 ILE A CA 12
ATOM 14442 C C . ILE A 1 18 ? 5.687 -7.774 -11.389 1.00 34.22 18 ILE A C 12
ATOM 14443 O O . ILE A 1 18 ? 5.383 -6.588 -11.511 1.00 64.31 18 ILE A O 12
ATOM 14459 N N . ASN A 1 19 ? 6.197 -8.279 -10.270 1.00 44.14 19 ASN A N 12
ATOM 14460 C CA . ASN A 1 19 ? 6.435 -7.448 -9.096 1.00 4.22 19 ASN A CA 12
ATOM 14461 C C . ASN A 1 19 ? 7.913 -7.455 -8.715 1.00 13.13 19 ASN A C 12
ATOM 14462 O O . ASN A 1 19 ? 8.552 -8.506 -8.686 1.00 25.23 19 ASN A O 12
ATOM 14473 N N . VAL A 1 20 ? 8.449 -6.274 -8.422 1.00 55.05 20 VAL A N 12
ATOM 14474 C CA . VAL A 1 20 ? 9.850 -6.144 -8.041 1.00 52.43 20 VAL A CA 12
ATOM 14475 C C . VAL A 1 20 ? 10.066 -4.924 -7.152 1.00 63.13 20 VAL A C 12
ATOM 14476 O O . VAL A 1 20 ? 9.406 -3.898 -7.317 1.00 35.45 20 VAL A O 12
ATOM 14489 N N . ARG A 1 21 ? 10.996 -5.043 -6.211 1.00 4.14 21 ARG A N 12
ATOM 14490 C CA . ARG A 1 21 ? 11.300 -3.950 -5.294 1.00 60.15 21 ARG A CA 12
ATOM 14491 C C . ARG A 1 21 ? 12.380 -3.040 -5.873 1.00 30.25 21 ARG A C 12
ATOM 14492 O O . ARG A 1 21 ? 13.145 -3.428 -6.756 1.00 3.53 21 ARG A O 12
ATOM 14513 N N . PRO A 1 22 ? 12.444 -1.801 -5.364 1.00 2.31 22 PRO A N 12
ATOM 14514 C CA . PRO A 1 22 ? 13.426 -0.810 -5.815 1.00 22.12 22 PRO A CA 12
ATOM 14515 C C . PRO A 1 22 ? 14.846 -1.165 -5.387 1.00 1.12 22 PRO A C 12
ATOM 14516 O O . PRO A 1 22 ? 15.227 -0.962 -4.235 1.00 13.43 22 PRO A O 12
ATOM 14527 N N . GLY A 1 23 ? 15.626 -1.697 -6.323 1.00 43.52 23 GLY A N 12
ATOM 14528 C CA . GLY A 1 23 ? 16.996 -2.071 -6.023 1.00 11.31 23 GLY A CA 12
ATOM 14529 C C . GLY A 1 23 ? 17.685 -2.737 -7.197 1.00 25.33 23 GLY A C 12
ATOM 14530 O O . GLY A 1 23 ? 18.720 -2.265 -7.669 1.00 5.44 23 GLY A O 12
ATOM 14534 N N . LEU A 1 24 ? 17.113 -3.839 -7.669 1.00 61.10 24 LEU A N 12
ATOM 14535 C CA . LEU A 1 24 ? 17.680 -4.574 -8.795 1.00 3.43 24 LEU A CA 12
ATOM 14536 C C . LEU A 1 24 ? 17.165 -4.022 -10.120 1.00 51.21 24 LEU A C 12
ATOM 14537 O O . LEU A 1 24 ? 16.159 -3.313 -10.161 1.00 52.23 24 LEU A O 12
ATOM 14553 N N . THR A 1 25 ? 17.860 -4.354 -11.204 1.00 0.53 25 THR A N 12
ATOM 14554 C CA . THR A 1 25 ? 17.473 -3.893 -12.531 1.00 14.41 25 THR A CA 12
ATOM 14555 C C . THR A 1 25 ? 16.387 -4.782 -13.127 1.00 0.44 25 THR A C 12
ATOM 14556 O O . THR A 1 25 ? 16.137 -5.885 -12.639 1.00 62.05 25 THR A O 12
ATOM 14567 N N . LEU A 1 26 ? 15.745 -4.296 -14.183 1.00 13.30 26 LEU A N 12
ATOM 14568 C CA . LEU A 1 26 ? 14.685 -5.047 -14.847 1.00 20.45 26 LEU A CA 12
ATOM 14569 C C . LEU A 1 26 ? 15.208 -6.382 -15.368 1.00 4.05 26 LEU A C 12
ATOM 14570 O O . LEU A 1 26 ? 14.474 -7.368 -15.428 1.00 61.44 26 LEU A O 12
ATOM 14586 N N . LYS A 1 27 ? 16.483 -6.407 -15.741 1.00 4.42 27 LYS A N 12
ATOM 14587 C CA . LYS A 1 27 ? 17.108 -7.620 -16.253 1.00 72.44 27 LYS A CA 12
ATOM 14588 C C . LYS A 1 27 ? 16.999 -8.757 -15.242 1.00 72.11 27 LYS A C 12
ATOM 14589 O O . LYS A 1 27 ? 16.658 -9.885 -15.597 1.00 51.35 27 LYS A O 12
ATOM 14608 N N . GLU A 1 28 ? 17.289 -8.452 -13.981 1.00 42.53 28 GLU A N 12
ATOM 14609 C CA . GLU A 1 28 ? 17.223 -9.449 -12.920 1.00 13.24 28 GLU A CA 12
ATOM 14610 C C . GLU A 1 28 ? 15.776 -9.713 -12.511 1.00 62.24 28 GLU A C 12
ATOM 14611 O O . GLU A 1 28 ? 15.448 -10.789 -12.012 1.00 10.11 28 GLU A O 12
ATOM 14623 N N . ALA A 1 29 ? 14.916 -8.723 -12.728 1.00 22.43 29 ALA A N 12
ATOM 14624 C CA . ALA A 1 29 ? 13.505 -8.849 -12.384 1.00 42.33 29 ALA A CA 12
ATOM 14625 C C . ALA A 1 29 ? 12.742 -9.605 -13.466 1.00 71.12 29 ALA A C 12
ATOM 14626 O O . ALA A 1 29 ? 11.649 -10.120 -13.225 1.00 40.41 29 ALA A O 12
ATOM 14633 N N . LEU A 1 30 ? 13.323 -9.669 -14.659 1.00 42.50 30 LEU A N 12
ATOM 14634 C CA . LEU A 1 30 ? 12.697 -10.362 -15.779 1.00 60.14 30 LEU A CA 12
ATOM 14635 C C . LEU A 1 30 ? 13.524 -11.572 -16.201 1.00 70.34 30 LEU A C 12
ATOM 14636 O O . LEU A 1 30 ? 13.115 -12.346 -17.067 1.00 61.13 30 LEU A O 12
ATOM 14652 N N . LYS A 1 31 ? 14.689 -11.731 -15.583 1.00 31.25 31 LYS A N 12
ATOM 14653 C CA . LYS A 1 31 ? 15.573 -12.849 -15.890 1.00 42.14 31 LYS A CA 12
ATOM 14654 C C . LYS A 1 31 ? 14.822 -14.174 -15.812 1.00 24.45 31 LYS A C 12
ATOM 14655 O O . LYS A 1 31 ? 14.663 -14.870 -16.815 1.00 24.55 31 LYS A O 12
ATOM 14674 N N . LYS A 1 32 ? 14.361 -14.517 -14.614 1.00 22.54 32 LYS A N 12
ATOM 14675 C CA . LYS A 1 32 ? 13.624 -15.758 -14.403 1.00 43.04 32 LYS A CA 12
ATOM 14676 C C . LYS A 1 32 ? 12.349 -15.782 -15.240 1.00 41.22 32 LYS A C 12
ATOM 14677 O O . LYS A 1 32 ? 11.974 -16.818 -15.787 1.00 70.23 32 LYS A O 12
ATOM 14696 N N . ALA A 1 33 ? 11.688 -14.633 -15.336 1.00 42.21 33 ALA A N 12
ATOM 14697 C CA . ALA A 1 33 ? 10.457 -14.522 -16.109 1.00 45.31 33 ALA A CA 12
ATOM 14698 C C . ALA A 1 33 ? 10.700 -14.853 -17.578 1.00 32.23 33 ALA A C 12
ATOM 14699 O O . ALA A 1 33 ? 9.811 -15.358 -18.266 1.00 4.13 33 ALA A O 12
ATOM 14706 N N . LEU A 1 34 ? 11.907 -14.566 -18.053 1.00 33.13 34 LEU A N 12
ATOM 14707 C CA . LEU A 1 34 ? 12.266 -14.833 -19.441 1.00 71.31 34 LEU A CA 12
ATOM 14708 C C . LEU A 1 34 ? 12.639 -16.299 -19.634 1.00 65.54 34 LEU A C 12
ATOM 14709 O O . LEU A 1 34 ? 12.178 -16.951 -20.571 1.00 53.05 34 LEU A O 12
ATOM 14725 N N . LYS A 1 35 ? 13.477 -16.814 -18.741 1.00 2.05 35 LYS A N 12
ATOM 14726 C CA . LYS A 1 35 ? 13.911 -18.204 -18.809 1.00 70.33 35 LYS A CA 12
ATOM 14727 C C . LYS A 1 35 ? 12.722 -19.152 -18.690 1.00 54.14 35 LYS A C 12
ATOM 14728 O O . LYS A 1 35 ? 12.572 -20.079 -19.486 1.00 71.22 35 LYS A O 12
ATOM 14747 N N . VAL A 1 36 ? 11.877 -18.912 -17.692 1.00 51.15 36 VAL A N 12
ATOM 14748 C CA . VAL A 1 36 ? 10.699 -19.742 -17.471 1.00 61.44 36 VAL A CA 12
ATOM 14749 C C . VAL A 1 36 ? 9.797 -19.755 -18.700 1.00 52.32 36 VAL A C 12
ATOM 14750 O O . VAL A 1 36 ? 8.988 -20.665 -18.880 1.00 31.31 36 VAL A O 12
ATOM 14763 N N . ARG A 1 37 ? 9.942 -18.738 -19.544 1.00 35.20 37 ARG A N 12
ATOM 14764 C CA . ARG A 1 37 ? 9.139 -18.631 -20.756 1.00 70.54 37 ARG A CA 12
ATOM 14765 C C . ARG A 1 37 ? 9.963 -18.998 -21.988 1.00 13.44 37 ARG A C 12
ATOM 14766 O O . ARG A 1 37 ? 9.454 -19.005 -23.108 1.00 1.42 37 ARG A O 12
ATOM 14787 N N . GLY A 1 38 ? 11.239 -19.301 -21.771 1.00 1.11 38 GLY A N 12
ATOM 14788 C CA . GLY A 1 38 ? 12.113 -19.663 -22.872 1.00 13.14 38 GLY A CA 12
ATOM 14789 C C . GLY A 1 38 ? 12.499 -18.469 -23.722 1.00 71.12 38 GLY A C 12
ATOM 14790 O O . GLY A 1 38 ? 13.163 -18.619 -24.748 1.00 43.41 38 GLY A O 12
ATOM 14794 N N . ILE A 1 39 ? 12.081 -17.282 -23.297 1.00 12.20 39 ILE A N 12
ATOM 14795 C CA . ILE A 1 39 ? 12.387 -16.058 -24.028 1.00 33.15 39 ILE A CA 12
ATOM 14796 C C . ILE A 1 39 ? 13.831 -15.627 -23.797 1.00 41.20 39 ILE A C 12
ATOM 14797 O O . ILE A 1 39 ? 14.378 -15.809 -22.709 1.00 51.41 39 ILE A O 12
ATOM 14813 N N . ASP A 1 40 ? 14.443 -15.053 -24.827 1.00 72.12 40 ASP A N 12
ATOM 14814 C CA . ASP A 1 40 ? 15.823 -14.592 -24.737 1.00 25.33 40 ASP A CA 12
ATOM 14815 C C . ASP A 1 40 ? 15.892 -13.069 -24.783 1.00 22.12 40 ASP A C 12
ATOM 14816 O O . ASP A 1 40 ? 15.107 -12.408 -25.463 1.00 64.24 40 ASP A O 12
ATOM 14825 N N . PRO A 1 41 ? 16.852 -12.497 -24.041 1.00 42.01 41 PRO A N 12
ATOM 14826 C CA . PRO A 1 41 ? 17.046 -11.045 -23.980 1.00 72.21 41 PRO A CA 12
ATOM 14827 C C . PRO A 1 41 ? 17.582 -10.476 -25.289 1.00 61.43 41 PRO A C 12
ATOM 14828 O O . PRO A 1 41 ? 17.268 -9.347 -25.661 1.00 12.42 41 PRO A O 12
ATOM 14839 N N . ASN A 1 42 ? 18.393 -11.267 -25.985 1.00 32.42 42 ASN A N 12
ATOM 14840 C CA . ASN A 1 42 ? 18.973 -10.842 -27.253 1.00 52.34 42 ASN A CA 12
ATOM 14841 C C . ASN A 1 42 ? 18.083 -11.252 -28.423 1.00 43.11 42 ASN A C 12
ATOM 14842 O O . ASN A 1 42 ? 18.499 -11.202 -29.581 1.00 54.41 42 ASN A O 12
ATOM 14853 N N . LYS A 1 43 ? 16.857 -11.658 -28.113 1.00 12.54 43 LYS A N 12
ATOM 14854 C CA . LYS A 1 43 ? 15.906 -12.075 -29.136 1.00 43.15 43 LYS A CA 12
ATOM 14855 C C . LYS A 1 43 ? 14.631 -11.241 -29.067 1.00 33.40 43 LYS A C 12
ATOM 14856 O O . LYS A 1 43 ? 13.750 -11.364 -29.918 1.00 50.24 43 LYS A O 12
ATOM 14875 N N . VAL A 1 44 ? 14.539 -10.392 -28.048 1.00 74.52 44 VAL A N 12
ATOM 14876 C CA . VAL A 1 44 ? 13.372 -9.537 -27.869 1.00 51.44 44 VAL A CA 12
ATOM 14877 C C . VAL A 1 44 ? 13.767 -8.183 -27.289 1.00 32.42 44 VAL A C 12
ATOM 14878 O O . VAL A 1 44 ? 14.827 -8.045 -26.679 1.00 52.33 44 VAL A O 12
ATOM 14891 N N . GLN A 1 45 ? 12.907 -7.189 -27.482 1.00 54.23 45 GLN A N 12
ATOM 14892 C CA . GLN A 1 45 ? 13.166 -5.846 -26.978 1.00 4.35 45 GLN A CA 12
ATOM 14893 C C . GLN A 1 45 ? 11.959 -5.307 -26.218 1.00 12.32 45 GLN A C 12
ATOM 14894 O O . GLN A 1 45 ? 10.818 -5.668 -26.507 1.00 62.13 45 GLN A O 12
ATOM 14908 N N . VAL A 1 46 ? 12.217 -4.440 -25.244 1.00 24.05 46 VAL A N 12
ATOM 14909 C CA . VAL A 1 46 ? 11.152 -3.850 -24.442 1.00 74.32 46 VAL A CA 12
ATOM 14910 C C . VAL A 1 46 ? 11.027 -2.354 -24.709 1.00 31.51 46 VAL A C 12
ATOM 14911 O O . VAL A 1 46 ? 12.025 -1.635 -24.749 1.00 64.24 46 VAL A O 12
ATOM 14924 N N . TYR A 1 47 ? 9.795 -1.892 -24.890 1.00 32.32 47 TYR A N 12
ATOM 14925 C CA . TYR A 1 47 ? 9.539 -0.482 -25.155 1.00 10.52 47 TYR A CA 12
ATOM 14926 C C . TYR A 1 47 ? 8.436 0.052 -24.246 1.00 53.12 47 TYR A C 12
ATOM 14927 O O . TYR A 1 47 ? 7.411 -0.601 -24.044 1.00 23.32 47 TYR A O 12
ATOM 14945 N N . LEU A 1 48 ? 8.652 1.244 -23.701 1.00 41.14 48 LEU A N 12
ATOM 14946 C CA . LEU A 1 48 ? 7.677 1.868 -22.814 1.00 53.42 48 LEU A CA 12
ATOM 14947 C C . LEU A 1 48 ? 6.712 2.751 -23.600 1.00 61.31 48 LEU A C 12
ATOM 14948 O O . LEU A 1 48 ? 7.130 3.661 -24.317 1.00 61.00 48 LEU A O 12
ATOM 14964 N N . LEU A 1 49 ? 5.420 2.477 -23.459 1.00 72.03 49 LEU A N 12
ATOM 14965 C CA . LEU A 1 49 ? 4.394 3.247 -24.154 1.00 44.53 49 LEU A CA 12
ATOM 14966 C C . LEU A 1 49 ? 3.975 4.462 -23.332 1.00 43.13 49 LEU A C 12
ATOM 14967 O O . LEU A 1 49 ? 3.335 4.328 -22.289 1.00 12.03 49 LEU A O 12
ATOM 14983 N N . LEU A 1 50 ? 4.339 5.647 -23.810 1.00 53.11 50 LEU A N 12
ATOM 14984 C CA . LEU A 1 50 ? 3.998 6.887 -23.121 1.00 5.01 50 LEU A CA 12
ATOM 14985 C C . LEU A 1 50 ? 4.675 6.954 -21.755 1.00 55.13 50 LEU A C 12
ATOM 14986 O O . LEU A 1 50 ? 4.816 5.941 -21.071 1.00 34.31 50 LEU A O 12
ATOM 15002 N N . SER A 1 51 ? 5.089 8.155 -21.364 1.00 71.01 51 SER A N 12
ATOM 15003 C CA . SER A 1 51 ? 5.752 8.354 -20.081 1.00 14.34 51 SER A CA 12
ATOM 15004 C C . SER A 1 51 ? 6.029 9.835 -19.837 1.00 23.54 51 SER A C 12
ATOM 15005 O O . SER A 1 51 ? 7.019 10.196 -19.202 1.00 21.45 51 SER A O 12
ATOM 15013 N N . GLY A 1 52 ? 5.147 10.688 -20.347 1.00 74.12 52 GLY A N 12
ATOM 15014 C CA . GLY A 1 52 ? 5.313 12.119 -20.175 1.00 44.21 52 GLY A CA 12
ATOM 15015 C C . GLY A 1 52 ? 5.586 12.833 -21.484 1.00 73.34 52 GLY A C 12
ATOM 15016 O O . GLY A 1 52 ? 4.964 13.852 -21.785 1.00 2.35 52 GLY A O 12
ATOM 15020 N N . ASP A 1 53 ? 6.518 12.298 -22.265 1.00 72.41 53 ASP A N 12
ATOM 15021 C CA . ASP A 1 53 ? 6.872 12.890 -23.550 1.00 11.34 53 ASP A CA 12
ATOM 15022 C C . ASP A 1 53 ? 7.975 12.088 -24.233 1.00 75.40 53 ASP A C 12
ATOM 15023 O O . ASP A 1 53 ? 8.984 12.644 -24.665 1.00 24.12 53 ASP A O 12
ATOM 15032 N N . ASP A 1 54 ? 7.774 10.778 -24.326 1.00 63.34 54 ASP A N 12
ATOM 15033 C CA . ASP A 1 54 ? 8.751 9.898 -24.957 1.00 65.11 54 ASP A CA 12
ATOM 15034 C C . ASP A 1 54 ? 8.315 9.526 -26.371 1.00 20.13 54 ASP A C 12
ATOM 15035 O O . ASP A 1 54 ? 9.046 8.858 -27.101 1.00 75.03 54 ASP A O 12
ATOM 15044 N N . GLY A 1 55 ? 7.118 9.963 -26.749 1.00 75.43 55 GLY A N 12
ATOM 15045 C CA . GLY A 1 55 ? 6.604 9.665 -28.073 1.00 72.45 55 GLY A CA 12
ATOM 15046 C C . GLY A 1 55 ? 5.608 8.522 -28.065 1.00 70.24 55 GLY A C 12
ATOM 15047 O O . GLY A 1 55 ? 5.285 7.964 -29.114 1.00 30.24 55 GLY A O 12
ATOM 15051 N N . ALA A 1 56 ? 5.121 8.172 -26.879 1.00 62.44 56 ALA A N 12
ATOM 15052 C CA . ALA A 1 56 ? 4.156 7.088 -26.739 1.00 43.14 56 ALA A CA 12
ATOM 15053 C C . ALA A 1 56 ? 4.784 5.745 -27.095 1.00 71.41 56 ALA A C 12
ATOM 15054 O O . ALA A 1 56 ? 4.082 4.749 -27.270 1.00 43.02 56 ALA A O 12
ATOM 15061 N N . GLU A 1 57 ? 6.109 5.725 -27.201 1.00 10.10 57 GLU A N 12
ATOM 15062 C CA . GLU A 1 57 ? 6.830 4.503 -27.538 1.00 13.04 57 GLU A CA 12
ATOM 15063 C C . GLU A 1 57 ? 8.332 4.761 -27.614 1.00 72.13 57 GLU A C 12
ATOM 15064 O O . GLU A 1 57 ? 8.854 5.136 -28.663 1.00 41.15 57 GLU A O 12
ATOM 15076 N N . GLN A 1 58 ? 9.019 4.557 -26.495 1.00 41.20 58 GLN A N 12
ATOM 15077 C CA . GLN A 1 58 ? 10.460 4.769 -26.435 1.00 25.10 58 GLN A CA 12
ATOM 15078 C C . GLN A 1 58 ? 11.160 3.574 -25.795 1.00 50.30 58 GLN A C 12
ATOM 15079 O O . GLN A 1 58 ? 10.707 3.023 -24.792 1.00 32.21 58 GLN A O 12
ATOM 15093 N N . PRO A 1 59 ? 12.291 3.163 -26.387 1.00 50.13 59 PRO A N 12
ATOM 15094 C CA . PRO A 1 59 ? 13.077 2.030 -25.892 1.00 22.53 59 PRO A CA 12
ATOM 15095 C C . PRO A 1 59 ? 13.767 2.338 -24.567 1.00 61.42 59 PRO A C 12
ATOM 15096 O O . PRO A 1 59 ? 13.974 3.501 -24.219 1.00 64.21 59 PRO A O 12
ATOM 15107 N N . LEU A 1 60 ? 14.121 1.289 -23.832 1.00 42.22 60 LEU A N 12
ATOM 15108 C CA . LEU A 1 60 ? 14.789 1.448 -22.545 1.00 21.21 60 LEU A CA 12
ATOM 15109 C C . LEU A 1 60 ? 15.849 0.369 -22.345 1.00 11.22 60 LEU A C 12
ATOM 15110 O O . LEU A 1 60 ? 15.752 -0.722 -22.906 1.00 33.24 60 LEU A O 12
ATOM 15126 N N . SER A 1 61 ? 16.859 0.682 -21.540 1.00 24.21 61 SER A N 12
ATOM 15127 C CA . SER A 1 61 ? 17.939 -0.260 -21.267 1.00 35.15 61 SER A CA 12
ATOM 15128 C C . SER A 1 61 ? 17.456 -1.393 -20.366 1.00 13.23 61 SER A C 12
ATOM 15129 O O . SER A 1 61 ? 16.626 -1.186 -19.479 1.00 70.11 61 SER A O 12
ATOM 15137 N N . LEU A 1 62 ? 17.981 -2.590 -20.599 1.00 71.41 62 LEU A N 12
ATOM 15138 C CA . LEU A 1 62 ? 17.605 -3.758 -19.810 1.00 14.15 62 LEU A CA 12
ATOM 15139 C C . LEU A 1 62 ? 18.213 -3.689 -18.412 1.00 72.44 62 LEU A C 12
ATOM 15140 O O . LEU A 1 62 ? 17.767 -4.379 -17.496 1.00 61.03 62 LEU A O 12
ATOM 15156 N N . ASN A 1 63 ? 19.232 -2.851 -18.257 1.00 3.02 63 ASN A N 12
ATOM 15157 C CA . ASN A 1 63 ? 19.901 -2.691 -16.971 1.00 12.24 63 ASN A CA 12
ATOM 15158 C C . ASN A 1 63 ? 19.291 -1.537 -16.181 1.00 10.24 63 ASN A C 12
ATOM 15159 O O . ASN A 1 63 ? 19.934 -0.964 -15.300 1.00 64.43 63 ASN A O 12
ATOM 15170 N N . HIS A 1 64 ? 18.045 -1.200 -16.501 1.00 25.51 64 HIS A N 12
ATOM 15171 C CA . HIS A 1 64 ? 17.348 -0.115 -15.820 1.00 74.44 64 HIS A CA 12
ATOM 15172 C C . HIS A 1 64 ? 16.454 -0.657 -14.709 1.00 32.12 64 HIS A C 12
ATOM 15173 O O . HIS A 1 64 ? 15.747 -1.652 -14.876 1.00 44.52 64 HIS A O 12
ATOM 15187 N N . PRO A 1 65 ? 16.484 0.010 -13.546 1.00 3.51 65 PRO A N 12
ATOM 15188 C CA . PRO A 1 65 ? 15.683 -0.386 -12.384 1.00 61.21 65 PRO A CA 12
ATOM 15189 C C . PRO A 1 65 ? 14.193 -0.143 -12.597 1.00 50.23 65 PRO A C 12
ATOM 15190 O O . PRO A 1 65 ? 13.787 0.934 -13.034 1.00 35.34 65 PRO A O 12
ATOM 15201 N N . ALA A 1 66 ? 13.383 -1.150 -12.286 1.00 42.42 66 ALA A N 12
ATOM 15202 C CA . ALA A 1 66 ? 11.938 -1.043 -12.441 1.00 72.44 66 ALA A CA 12
ATOM 15203 C C . ALA A 1 66 ? 11.388 0.148 -11.664 1.00 42.03 66 ALA A C 12
ATOM 15204 O O . ALA A 1 66 ? 10.409 0.769 -12.075 1.00 13.30 66 ALA A O 12
ATOM 15211 N N . GLU A 1 67 ? 12.025 0.460 -10.540 1.00 1.11 67 GLU A N 12
ATOM 15212 C CA . GLU A 1 67 ? 11.598 1.577 -9.705 1.00 75.33 67 GLU A CA 12
ATOM 15213 C C . GLU A 1 67 ? 11.552 2.872 -10.511 1.00 31.10 67 GLU A C 12
ATOM 15214 O O . GLU A 1 67 ? 10.859 3.821 -10.142 1.00 63.43 67 GLU A O 12
ATOM 15226 N N . ARG A 1 68 ? 12.295 2.903 -11.612 1.00 44.31 68 ARG A N 12
ATOM 15227 C CA . ARG A 1 68 ? 12.342 4.082 -12.469 1.00 73.23 68 ARG A CA 12
ATOM 15228 C C . ARG A 1 68 ? 11.004 4.297 -13.170 1.00 55.31 68 ARG A C 12
ATOM 15229 O O . ARG A 1 68 ? 10.764 5.350 -13.763 1.00 74.24 68 ARG A O 12
ATOM 15250 N N . LEU A 1 69 ? 10.136 3.294 -13.098 1.00 13.20 69 LEU A N 12
ATOM 15251 C CA . LEU A 1 69 ? 8.821 3.373 -13.726 1.00 2.13 69 LEU A CA 12
ATOM 15252 C C . LEU A 1 69 ? 7.796 2.554 -12.948 1.00 63.41 69 LEU A C 12
ATOM 15253 O O . LEU A 1 69 ? 7.195 1.623 -13.485 1.00 64.50 69 LEU A O 12
ATOM 15269 N N . ILE A 1 70 ? 7.601 2.908 -11.682 1.00 73.45 70 ILE A N 12
ATOM 15270 C CA . ILE A 1 70 ? 6.646 2.207 -10.833 1.00 30.04 70 ILE A CA 12
ATOM 15271 C C . ILE A 1 70 ? 5.212 2.504 -11.256 1.00 54.31 70 ILE A C 12
ATOM 15272 O O . ILE A 1 70 ? 4.834 3.661 -11.440 1.00 25.22 70 ILE A O 12
ATOM 15288 N N . GLY A 1 71 ? 4.414 1.451 -11.408 1.00 24.13 71 GLY A N 12
ATOM 15289 C CA . GLY A 1 71 ? 3.029 1.620 -11.807 1.00 4.04 71 GLY A CA 12
ATOM 15290 C C . GLY A 1 71 ? 2.873 1.773 -13.306 1.00 74.15 71 GLY A C 12
ATOM 15291 O O . GLY A 1 71 ? 1.755 1.839 -13.818 1.00 73.13 71 GLY A O 12
ATOM 15295 N N . LYS A 1 72 ? 3.996 1.831 -14.014 1.00 54.23 72 LYS A N 12
ATOM 15296 C CA . LYS A 1 72 ? 3.980 1.978 -15.465 1.00 34.12 72 LYS A CA 12
ATOM 15297 C C . LYS A 1 72 ? 3.760 0.631 -16.146 1.00 33.34 72 LYS A C 12
ATOM 15298 O O . LYS A 1 72 ? 3.640 -0.400 -15.482 1.00 50.33 72 LYS A O 12
ATOM 15317 N N . LYS A 1 73 ? 3.709 0.645 -17.473 1.00 50.12 73 LYS A N 12
ATOM 15318 C CA . LYS A 1 73 ? 3.507 -0.575 -18.245 1.00 35.41 73 LYS A CA 12
ATOM 15319 C C . LYS A 1 73 ? 4.384 -0.582 -19.493 1.00 11.03 73 LYS A C 12
ATOM 15320 O O . LYS A 1 73 ? 4.481 0.421 -20.201 1.00 74.14 73 LYS A O 12
ATOM 15339 N N . LEU A 1 74 ? 5.020 -1.718 -19.757 1.00 4.34 74 LEU A N 12
ATOM 15340 C CA . LEU A 1 74 ? 5.889 -1.855 -20.921 1.00 30.24 74 LEU A CA 12
ATOM 15341 C C . LEU A 1 74 ? 5.397 -2.970 -21.838 1.00 40.35 74 LEU A C 12
ATOM 15342 O O . LEU A 1 74 ? 4.600 -3.816 -21.433 1.00 62.44 74 LEU A O 12
ATOM 15358 N N . LYS A 1 75 ? 5.879 -2.965 -23.077 1.00 34.12 75 LYS A N 12
ATOM 15359 C CA . LYS A 1 75 ? 5.492 -3.977 -24.053 1.00 34.04 75 LYS A CA 12
ATOM 15360 C C . LYS A 1 75 ? 6.719 -4.677 -24.627 1.00 23.15 75 LYS A C 12
ATOM 15361 O O . LYS A 1 75 ? 7.705 -4.031 -24.983 1.00 74.14 75 LYS A O 12
ATOM 15380 N N . VAL A 1 76 ? 6.653 -6.002 -24.714 1.00 13.20 76 VAL A N 12
ATOM 15381 C CA . VAL A 1 76 ? 7.758 -6.789 -25.247 1.00 71.32 76 VAL A CA 12
ATOM 15382 C C . VAL A 1 76 ? 7.460 -7.265 -26.665 1.00 31.24 76 VAL A C 12
ATOM 15383 O O . VAL A 1 76 ? 6.435 -7.900 -26.916 1.00 1.54 76 VAL A O 12
ATOM 15396 N N . VAL A 1 77 ? 8.363 -6.955 -27.589 1.00 62.12 77 VAL A N 12
ATOM 15397 C CA . VAL A 1 77 ? 8.198 -7.352 -28.982 1.00 65.34 77 VAL A CA 12
ATOM 15398 C C . VAL A 1 77 ? 9.456 -8.031 -29.513 1.00 5.13 77 VAL A C 12
ATOM 15399 O O . VAL A 1 77 ? 10.576 -7.555 -29.321 1.00 71.55 77 VAL A O 12
ATOM 15412 N N . PRO A 1 78 ? 9.271 -9.170 -30.196 1.00 51.14 78 PRO A N 12
ATOM 15413 C CA . PRO A 1 78 ? 10.380 -9.938 -30.770 1.00 35.50 78 PRO A CA 12
ATOM 15414 C C . PRO A 1 78 ? 11.033 -9.223 -31.948 1.00 33.14 78 PRO A C 12
ATOM 15415 O O . PRO A 1 78 ? 10.404 -8.400 -32.614 1.00 14.24 78 PRO A O 12
ATOM 15426 N N . LEU A 1 79 ? 12.297 -9.542 -32.200 1.00 24.12 79 LEU A N 12
ATOM 15427 C CA . LEU A 1 79 ? 13.036 -8.930 -33.299 1.00 3.24 79 LEU A CA 12
ATOM 15428 C C . LEU A 1 79 ? 13.629 -9.994 -34.216 1.00 74.45 79 LEU A C 12
ATOM 15429 O O . LEU A 1 79 ? 13.868 -11.126 -33.797 1.00 64.51 79 LEU A O 12
ATOM 15445 N N . MET A 1 1 ? -1.982 -7.182 -4.493 1.00 40.24 1 MET A N 13
ATOM 15446 C CA . MET A 1 1 ? -2.166 -5.756 -4.737 1.00 15.23 1 MET A CA 13
ATOM 15447 C C . MET A 1 1 ? -1.506 -5.338 -6.047 1.00 0.14 1 MET A C 13
ATOM 15448 O O . MET A 1 1 ? -0.777 -6.116 -6.661 1.00 30.22 1 MET A O 13
ATOM 15462 N N . ALA A 1 2 ? -1.766 -4.105 -6.468 1.00 54.25 2 ALA A N 13
ATOM 15463 C CA . ALA A 1 2 ? -1.196 -3.584 -7.704 1.00 44.33 2 ALA A CA 13
ATOM 15464 C C . ALA A 1 2 ? -0.654 -2.172 -7.506 1.00 62.13 2 ALA A C 13
ATOM 15465 O O . ALA A 1 2 ? -1.170 -1.213 -8.079 1.00 55.42 2 ALA A O 13
ATOM 15472 N N . ASP A 1 3 ? 0.389 -2.053 -6.692 1.00 12.41 3 ASP A N 13
ATOM 15473 C CA . ASP A 1 3 ? 1.001 -0.758 -6.419 1.00 1.54 3 ASP A CA 13
ATOM 15474 C C . ASP A 1 3 ? 2.472 -0.756 -6.823 1.00 1.24 3 ASP A C 13
ATOM 15475 O O . ASP A 1 3 ? 2.895 0.043 -7.659 1.00 24.34 3 ASP A O 13
ATOM 15484 N N . ARG A 1 4 ? 3.246 -1.654 -6.223 1.00 23.23 4 ARG A N 13
ATOM 15485 C CA . ARG A 1 4 ? 4.670 -1.755 -6.518 1.00 44.43 4 ARG A CA 13
ATOM 15486 C C . ARG A 1 4 ? 4.955 -2.951 -7.422 1.00 21.05 4 ARG A C 13
ATOM 15487 O O . ARG A 1 4 ? 5.553 -3.938 -6.993 1.00 25.50 4 ARG A O 13
ATOM 15508 N N . THR A 1 5 ? 4.522 -2.856 -8.675 1.00 31.41 5 THR A N 13
ATOM 15509 C CA . THR A 1 5 ? 4.728 -3.930 -9.638 1.00 62.51 5 THR A CA 13
ATOM 15510 C C . THR A 1 5 ? 4.763 -3.391 -11.064 1.00 22.54 5 THR A C 13
ATOM 15511 O O . THR A 1 5 ? 4.273 -2.295 -11.335 1.00 12.04 5 THR A O 13
ATOM 15522 N N . ILE A 1 6 ? 5.345 -4.169 -11.971 1.00 0.42 6 ILE A N 13
ATOM 15523 C CA . ILE A 1 6 ? 5.442 -3.769 -13.369 1.00 53.12 6 ILE A CA 13
ATOM 15524 C C . ILE A 1 6 ? 4.762 -4.786 -14.280 1.00 24.01 6 ILE A C 13
ATOM 15525 O O . ILE A 1 6 ? 5.011 -5.987 -14.179 1.00 14.15 6 ILE A O 13
ATOM 15541 N N . GLU A 1 7 ? 3.906 -4.296 -15.170 1.00 54.23 7 GLU A N 13
ATOM 15542 C CA . GLU A 1 7 ? 3.191 -5.163 -16.100 1.00 4.10 7 GLU A CA 13
ATOM 15543 C C . GLU A 1 7 ? 3.736 -5.007 -17.517 1.00 20.31 7 GLU A C 13
ATOM 15544 O O . GLU A 1 7 ? 4.018 -3.897 -17.967 1.00 55.34 7 GLU A O 13
ATOM 15556 N N . VAL A 1 8 ? 3.883 -6.129 -18.215 1.00 34.11 8 VAL A N 13
ATOM 15557 C CA . VAL A 1 8 ? 4.393 -6.119 -19.581 1.00 12.34 8 VAL A CA 13
ATOM 15558 C C . VAL A 1 8 ? 3.498 -6.934 -20.508 1.00 2.33 8 VAL A C 13
ATOM 15559 O O . VAL A 1 8 ? 3.074 -8.037 -20.165 1.00 2.22 8 VAL A O 13
ATOM 15572 N N . GLU A 1 9 ? 3.216 -6.383 -21.684 1.00 53.51 9 GLU A N 13
ATOM 15573 C CA . GLU A 1 9 ? 2.371 -7.059 -22.661 1.00 34.32 9 GLU A CA 13
ATOM 15574 C C . GLU A 1 9 ? 3.200 -7.976 -23.556 1.00 1.51 9 GLU A C 13
ATOM 15575 O O . GLU A 1 9 ? 4.002 -7.510 -24.367 1.00 24.34 9 GLU A O 13
ATOM 15587 N N . LEU A 1 10 ? 3.002 -9.280 -23.403 1.00 33.13 10 LEU A N 13
ATOM 15588 C CA . LEU A 1 10 ? 3.731 -10.263 -24.196 1.00 61.32 10 LEU A CA 13
ATOM 15589 C C . LEU A 1 10 ? 3.059 -10.479 -25.548 1.00 74.11 10 LEU A C 13
ATOM 15590 O O . LEU A 1 10 ? 1.908 -10.097 -25.765 1.00 24.10 10 LEU A O 13
ATOM 15606 N N . PRO A 1 11 ? 3.790 -11.108 -26.480 1.00 24.13 11 PRO A N 13
ATOM 15607 C CA . PRO A 1 11 ? 3.284 -11.392 -27.826 1.00 0.22 11 PRO A CA 13
ATOM 15608 C C . PRO A 1 11 ? 2.194 -12.458 -27.822 1.00 54.32 11 PRO A C 13
ATOM 15609 O O . PRO A 1 11 ? 2.117 -13.277 -26.908 1.00 32.21 11 PRO A O 13
ATOM 15620 N N . ASN A 1 12 ? 1.352 -12.441 -28.851 1.00 44.41 12 ASN A N 13
ATOM 15621 C CA . ASN A 1 12 ? 0.266 -13.406 -28.966 1.00 33.51 12 ASN A CA 13
ATOM 15622 C C . ASN A 1 12 ? -0.960 -12.942 -28.185 1.00 40.33 12 ASN A C 13
ATOM 15623 O O . ASN A 1 12 ? -1.720 -13.755 -27.659 1.00 3.25 12 ASN A O 13
ATOM 15634 N N . LYS A 1 13 ? -1.147 -11.628 -28.115 1.00 62.04 13 LYS A N 13
ATOM 15635 C CA . LYS A 1 13 ? -2.281 -11.053 -27.401 1.00 44.04 13 LYS A CA 13
ATOM 15636 C C . LYS A 1 13 ? -2.313 -11.535 -25.954 1.00 54.45 13 LYS A C 13
ATOM 15637 O O . LYS A 1 13 ? -3.381 -11.807 -25.406 1.00 70.03 13 LYS A O 13
ATOM 15656 N N . GLN A 1 14 ? -1.138 -11.636 -25.342 1.00 50.53 14 GLN A N 13
ATOM 15657 C CA . GLN A 1 14 ? -1.034 -12.084 -23.959 1.00 1.54 14 GLN A CA 13
ATOM 15658 C C . GLN A 1 14 ? -0.303 -11.052 -23.106 1.00 2.20 14 GLN A C 13
ATOM 15659 O O . GLN A 1 14 ? 0.466 -10.239 -23.621 1.00 35.14 14 GLN A O 13
ATOM 15673 N N . ARG A 1 15 ? -0.547 -11.090 -21.800 1.00 74.22 15 ARG A N 13
ATOM 15674 C CA . ARG A 1 15 ? 0.087 -10.157 -20.876 1.00 74.44 15 ARG A CA 13
ATOM 15675 C C . ARG A 1 15 ? 0.557 -10.876 -19.615 1.00 62.35 15 ARG A C 13
ATOM 15676 O O . ARG A 1 15 ? -0.021 -11.885 -19.209 1.00 54.24 15 ARG A O 13
ATOM 15697 N N . THR A 1 16 ? 1.612 -10.351 -18.999 1.00 53.14 16 THR A N 13
ATOM 15698 C CA . THR A 1 16 ? 2.161 -10.943 -17.786 1.00 44.42 16 THR A CA 13
ATOM 15699 C C . THR A 1 16 ? 2.676 -9.868 -16.835 1.00 35.43 16 THR A C 13
ATOM 15700 O O . THR A 1 16 ? 3.324 -8.910 -17.256 1.00 33.20 16 THR A O 13
ATOM 15711 N N . VAL A 1 17 ? 2.383 -10.034 -15.549 1.00 21.34 17 VAL A N 13
ATOM 15712 C CA . VAL A 1 17 ? 2.818 -9.079 -14.536 1.00 73.24 17 VAL A CA 13
ATOM 15713 C C . VAL A 1 17 ? 3.924 -9.665 -13.667 1.00 23.41 17 VAL A C 13
ATOM 15714 O O . VAL A 1 17 ? 3.931 -10.862 -13.376 1.00 52.12 17 VAL A O 13
ATOM 15727 N N . ILE A 1 18 ? 4.858 -8.815 -13.254 1.00 42.15 18 ILE A N 13
ATOM 15728 C CA . ILE A 1 18 ? 5.969 -9.249 -12.416 1.00 41.44 18 ILE A CA 13
ATOM 15729 C C . ILE A 1 18 ? 6.271 -8.223 -11.329 1.00 55.10 18 ILE A C 13
ATOM 15730 O O . ILE A 1 18 ? 6.016 -7.031 -11.498 1.00 33.30 18 ILE A O 13
ATOM 15746 N N . ASN A 1 19 ? 6.817 -8.695 -10.213 1.00 54.10 19 ASN A N 13
ATOM 15747 C CA . ASN A 1 19 ? 7.155 -7.818 -9.097 1.00 74.45 19 ASN A CA 13
ATOM 15748 C C . ASN A 1 19 ? 8.657 -7.830 -8.833 1.00 0.34 19 ASN A C 13
ATOM 15749 O O . ASN A 1 19 ? 9.304 -8.874 -8.908 1.00 71.42 19 ASN A O 13
ATOM 15760 N N . VAL A 1 20 ? 9.206 -6.660 -8.521 1.00 4.00 20 VAL A N 13
ATOM 15761 C CA . VAL A 1 20 ? 10.632 -6.535 -8.243 1.00 1.21 20 VAL A CA 13
ATOM 15762 C C . VAL A 1 20 ? 10.882 -5.602 -7.063 1.00 61.21 20 VAL A C 13
ATOM 15763 O O . VAL A 1 20 ? 10.102 -4.684 -6.808 1.00 63.32 20 VAL A O 13
ATOM 15776 N N . ARG A 1 21 ? 11.975 -5.844 -6.346 1.00 51.43 21 ARG A N 13
ATOM 15777 C CA . ARG A 1 21 ? 12.328 -5.026 -5.192 1.00 52.43 21 ARG A CA 13
ATOM 15778 C C . ARG A 1 21 ? 13.011 -3.734 -5.630 1.00 43.53 21 ARG A C 13
ATOM 15779 O O . ARG A 1 21 ? 13.615 -3.654 -6.700 1.00 40.43 21 ARG A O 13
ATOM 15800 N N . PRO A 1 22 ? 12.915 -2.697 -4.785 1.00 13.31 22 PRO A N 13
ATOM 15801 C CA . PRO A 1 22 ? 13.517 -1.390 -5.063 1.00 42.41 22 PRO A CA 13
ATOM 15802 C C . PRO A 1 22 ? 15.040 -1.428 -4.997 1.00 41.54 22 PRO A C 13
ATOM 15803 O O . PRO A 1 22 ? 15.625 -1.418 -3.915 1.00 71.31 22 PRO A O 13
ATOM 15814 N N . GLY A 1 23 ? 15.678 -1.470 -6.164 1.00 14.24 23 GLY A N 13
ATOM 15815 C CA . GLY A 1 23 ? 17.127 -1.508 -6.216 1.00 24.14 23 GLY A CA 13
ATOM 15816 C C . GLY A 1 23 ? 17.644 -2.430 -7.302 1.00 44.44 23 GLY A C 13
ATOM 15817 O O . GLY A 1 23 ? 18.811 -2.351 -7.691 1.00 13.13 23 GLY A O 13
ATOM 15821 N N . LEU A 1 24 ? 16.777 -3.307 -7.794 1.00 54.01 24 LEU A N 13
ATOM 15822 C CA . LEU A 1 24 ? 17.152 -4.250 -8.842 1.00 42.42 24 LEU A CA 13
ATOM 15823 C C . LEU A 1 24 ? 16.952 -3.635 -10.224 1.00 63.51 24 LEU A C 13
ATOM 15824 O O . LEU A 1 24 ? 16.137 -2.729 -10.401 1.00 62.44 24 LEU A O 13
ATOM 15840 N N . THR A 1 25 ? 17.700 -4.136 -11.203 1.00 24.15 25 THR A N 13
ATOM 15841 C CA . THR A 1 25 ? 17.605 -3.638 -12.569 1.00 31.02 25 THR A CA 13
ATOM 15842 C C . THR A 1 25 ? 16.456 -4.304 -13.318 1.00 2.23 25 THR A C 13
ATOM 15843 O O . THR A 1 25 ? 15.913 -5.314 -12.870 1.00 74.41 25 THR A O 13
ATOM 15854 N N . LEU A 1 26 ? 16.091 -3.732 -14.460 1.00 31.30 26 LEU A N 13
ATOM 15855 C CA . LEU A 1 26 ? 15.006 -4.271 -15.273 1.00 31.54 26 LEU A CA 13
ATOM 15856 C C . LEU A 1 26 ? 15.293 -5.714 -15.676 1.00 61.14 26 LEU A C 13
ATOM 15857 O O . LEU A 1 26 ? 14.382 -6.536 -15.773 1.00 71.44 26 LEU A O 13
ATOM 15873 N N . LYS A 1 27 ? 16.566 -6.016 -15.909 1.00 40.41 27 LYS A N 13
ATOM 15874 C CA . LYS A 1 27 ? 16.976 -7.360 -16.299 1.00 15.41 27 LYS A CA 13
ATOM 15875 C C . LYS A 1 27 ? 16.688 -8.361 -15.185 1.00 2.35 27 LYS A C 13
ATOM 15876 O O . LYS A 1 27 ? 16.256 -9.483 -15.443 1.00 70.33 27 LYS A O 13
ATOM 15895 N N . GLU A 1 28 ? 16.930 -7.945 -13.945 1.00 71.30 28 GLU A N 13
ATOM 15896 C CA . GLU A 1 28 ? 16.696 -8.807 -12.792 1.00 51.21 28 GLU A CA 13
ATOM 15897 C C . GLU A 1 28 ? 15.206 -8.897 -12.474 1.00 2.02 28 GLU A C 13
ATOM 15898 O O . GLU A 1 28 ? 14.747 -9.866 -11.869 1.00 44.24 28 GLU A O 13
ATOM 15910 N N . ALA A 1 29 ? 14.457 -7.879 -12.885 1.00 34.41 29 ALA A N 13
ATOM 15911 C CA . ALA A 1 29 ? 13.019 -7.844 -12.645 1.00 43.34 29 ALA A CA 13
ATOM 15912 C C . ALA A 1 29 ? 12.270 -8.679 -13.678 1.00 12.22 29 ALA A C 13
ATOM 15913 O O . ALA A 1 29 ? 11.176 -9.180 -13.411 1.00 44.52 29 ALA A O 13
ATOM 15920 N N . LEU A 1 30 ? 12.863 -8.825 -14.857 1.00 43.02 30 LEU A N 13
ATOM 15921 C CA . LEU A 1 30 ? 12.251 -9.600 -15.931 1.00 41.41 30 LEU A CA 13
ATOM 15922 C C . LEU A 1 30 ? 12.994 -10.915 -16.146 1.00 13.44 30 LEU A C 13
ATOM 15923 O O . LEU A 1 30 ? 12.592 -11.741 -16.966 1.00 10.35 30 LEU A O 13
ATOM 15939 N N . LYS A 1 31 ? 14.078 -11.104 -15.402 1.00 3.32 31 LYS A N 13
ATOM 15940 C CA . LYS A 1 31 ? 14.876 -12.320 -15.507 1.00 2.52 31 LYS A CA 13
ATOM 15941 C C . LYS A 1 31 ? 13.996 -13.560 -15.390 1.00 0.22 31 LYS A C 13
ATOM 15942 O O . LYS A 1 31 ? 13.875 -14.340 -16.335 1.00 4.22 31 LYS A O 13
ATOM 15961 N N . LYS A 1 32 ? 13.381 -13.736 -14.225 1.00 44.31 32 LYS A N 13
ATOM 15962 C CA . LYS A 1 32 ? 12.509 -14.879 -13.985 1.00 25.45 32 LYS A CA 13
ATOM 15963 C C . LYS A 1 32 ? 11.400 -14.947 -15.029 1.00 11.20 32 LYS A C 13
ATOM 15964 O O . LYS A 1 32 ? 11.053 -16.025 -15.511 1.00 1.31 32 LYS A O 13
ATOM 15983 N N . ALA A 1 33 ? 10.848 -13.788 -15.375 1.00 70.40 33 ALA A N 13
ATOM 15984 C CA . ALA A 1 33 ? 9.780 -13.716 -16.365 1.00 25.31 33 ALA A CA 13
ATOM 15985 C C . ALA A 1 33 ? 10.272 -14.169 -17.736 1.00 14.51 33 ALA A C 13
ATOM 15986 O O . ALA A 1 33 ? 9.502 -14.697 -18.539 1.00 71.03 33 ALA A O 13
ATOM 15993 N N . LEU A 1 34 ? 11.557 -13.957 -17.998 1.00 33.41 34 LEU A N 13
ATOM 15994 C CA . LEU A 1 34 ? 12.151 -14.343 -19.273 1.00 70.12 34 LEU A CA 13
ATOM 15995 C C . LEU A 1 34 ? 12.444 -15.840 -19.307 1.00 11.40 34 LEU A C 13
ATOM 15996 O O . LEU A 1 34 ? 12.109 -16.528 -20.271 1.00 54.54 34 LEU A O 13
ATOM 16012 N N . LYS A 1 35 ? 13.070 -16.339 -18.247 1.00 1.33 35 LYS A N 13
ATOM 16013 C CA . LYS A 1 35 ? 13.406 -17.754 -18.152 1.00 33.42 35 LYS A CA 13
ATOM 16014 C C . LYS A 1 35 ? 12.145 -18.612 -18.130 1.00 34.32 35 LYS A C 13
ATOM 16015 O O . LYS A 1 35 ? 12.055 -19.620 -18.831 1.00 22.44 35 LYS A O 13
ATOM 16034 N N . VAL A 1 36 ? 11.171 -18.205 -17.321 1.00 42.25 36 VAL A N 13
ATOM 16035 C CA . VAL A 1 36 ? 9.914 -18.935 -17.210 1.00 51.34 36 VAL A CA 13
ATOM 16036 C C . VAL A 1 36 ? 9.173 -18.958 -18.542 1.00 73.44 36 VAL A C 13
ATOM 16037 O O . VAL A 1 36 ? 8.314 -19.810 -18.771 1.00 71.33 36 VAL A O 13
ATOM 16050 N N . ARG A 1 37 ? 9.511 -18.018 -19.418 1.00 51.13 37 ARG A N 13
ATOM 16051 C CA . ARG A 1 37 ? 8.877 -17.930 -20.728 1.00 71.22 37 ARG A CA 13
ATOM 16052 C C . ARG A 1 37 ? 9.823 -18.414 -21.823 1.00 74.25 37 ARG A C 13
ATOM 16053 O O . ARG A 1 37 ? 9.452 -18.476 -22.995 1.00 21.31 37 ARG A O 13
ATOM 16074 N N . GLY A 1 38 ? 11.047 -18.756 -21.433 1.00 11.20 38 GLY A N 13
ATOM 16075 C CA . GLY A 1 38 ? 12.027 -19.229 -22.393 1.00 52.12 38 GLY A CA 13
ATOM 16076 C C . GLY A 1 38 ? 12.571 -18.114 -23.263 1.00 42.44 38 GLY A C 13
ATOM 16077 O O . GLY A 1 38 ? 13.346 -18.361 -24.188 1.00 50.10 38 GLY A O 13
ATOM 16081 N N . ILE A 1 39 ? 12.164 -16.883 -22.969 1.00 64.51 39 ILE A N 13
ATOM 16082 C CA . ILE A 1 39 ? 12.616 -15.727 -23.732 1.00 44.23 39 ILE A CA 13
ATOM 16083 C C . ILE A 1 39 ? 14.050 -15.355 -23.370 1.00 64.53 39 ILE A C 13
ATOM 16084 O O . ILE A 1 39 ? 14.458 -15.467 -22.214 1.00 65.31 39 ILE A O 13
ATOM 16100 N N . ASP A 1 40 ? 14.810 -14.912 -24.366 1.00 11.33 40 ASP A N 13
ATOM 16101 C CA . ASP A 1 40 ? 16.198 -14.520 -24.152 1.00 64.42 40 ASP A CA 13
ATOM 16102 C C . ASP A 1 40 ? 16.326 -13.004 -24.050 1.00 50.30 40 ASP A C 13
ATOM 16103 O O . ASP A 1 40 ? 15.603 -12.250 -24.702 1.00 31.01 40 ASP A O 13
ATOM 16112 N N . PRO A 1 41 ? 17.267 -12.544 -23.212 1.00 14.23 41 PRO A N 13
ATOM 16113 C CA . PRO A 1 41 ? 17.511 -11.113 -23.004 1.00 33.43 41 PRO A CA 13
ATOM 16114 C C . PRO A 1 41 ? 18.135 -10.448 -24.226 1.00 22.25 41 PRO A C 13
ATOM 16115 O O . PRO A 1 41 ? 18.042 -9.234 -24.398 1.00 53.13 41 PRO A O 13
ATOM 16126 N N . ASN A 1 42 ? 18.772 -11.252 -25.071 1.00 31.53 42 ASN A N 13
ATOM 16127 C CA . ASN A 1 42 ? 19.412 -10.741 -26.277 1.00 41.11 42 ASN A CA 13
ATOM 16128 C C . ASN A 1 42 ? 18.591 -11.084 -27.516 1.00 71.32 42 ASN A C 13
ATOM 16129 O O . ASN A 1 42 ? 19.071 -10.971 -28.644 1.00 62.32 42 ASN A O 13
ATOM 16140 N N . LYS A 1 43 ? 17.349 -11.504 -27.299 1.00 1.14 43 LYS A N 13
ATOM 16141 C CA . LYS A 1 43 ? 16.459 -11.863 -28.396 1.00 52.52 43 LYS A CA 13
ATOM 16142 C C . LYS A 1 43 ? 15.143 -11.096 -28.302 1.00 62.31 43 LYS A C 13
ATOM 16143 O O . LYS A 1 43 ? 14.235 -11.301 -29.108 1.00 30.05 43 LYS A O 13
ATOM 16162 N N . VAL A 1 44 ? 15.048 -10.212 -27.314 1.00 50.12 44 VAL A N 13
ATOM 16163 C CA . VAL A 1 44 ? 13.844 -9.413 -27.117 1.00 4.02 44 VAL A CA 13
ATOM 16164 C C . VAL A 1 44 ? 14.188 -8.018 -26.606 1.00 62.32 44 VAL A C 13
ATOM 16165 O O . VAL A 1 44 ? 15.260 -7.801 -26.042 1.00 10.41 44 VAL A O 13
ATOM 16178 N N . GLN A 1 45 ? 13.271 -7.078 -26.808 1.00 43.50 45 GLN A N 13
ATOM 16179 C CA . GLN A 1 45 ? 13.478 -5.703 -26.368 1.00 2.13 45 GLN A CA 13
ATOM 16180 C C . GLN A 1 45 ? 12.262 -5.186 -25.606 1.00 71.43 45 GLN A C 13
ATOM 16181 O O . GLN A 1 45 ? 11.129 -5.576 -25.888 1.00 55.54 45 GLN A O 13
ATOM 16195 N N . VAL A 1 46 ? 12.505 -4.308 -24.639 1.00 12.50 46 VAL A N 13
ATOM 16196 C CA . VAL A 1 46 ? 11.429 -3.737 -23.837 1.00 3.21 46 VAL A CA 13
ATOM 16197 C C . VAL A 1 46 ? 11.131 -2.302 -24.258 1.00 64.21 46 VAL A C 13
ATOM 16198 O O . VAL A 1 46 ? 12.044 -1.497 -24.447 1.00 71.40 46 VAL A O 13
ATOM 16211 N N . TYR A 1 47 ? 9.849 -1.988 -24.403 1.00 71.51 47 TYR A N 13
ATOM 16212 C CA . TYR A 1 47 ? 9.430 -0.651 -24.804 1.00 51.31 47 TYR A CA 13
ATOM 16213 C C . TYR A 1 47 ? 8.497 -0.038 -23.765 1.00 14.44 47 TYR A C 13
ATOM 16214 O O . TYR A 1 47 ? 7.867 -0.750 -22.981 1.00 53.33 47 TYR A O 13
ATOM 16232 N N . LEU A 1 48 ? 8.412 1.288 -23.764 1.00 3.12 48 LEU A N 13
ATOM 16233 C CA . LEU A 1 48 ? 7.555 2.000 -22.822 1.00 24.34 48 LEU A CA 13
ATOM 16234 C C . LEU A 1 48 ? 6.590 2.925 -23.555 1.00 73.33 48 LEU A C 13
ATOM 16235 O O . LEU A 1 48 ? 7.000 3.922 -24.150 1.00 53.24 48 LEU A O 13
ATOM 16251 N N . LEU A 1 49 ? 5.305 2.589 -23.507 1.00 64.22 49 LEU A N 13
ATOM 16252 C CA . LEU A 1 49 ? 4.280 3.391 -24.165 1.00 73.55 49 LEU A CA 13
ATOM 16253 C C . LEU A 1 49 ? 3.553 4.278 -23.160 1.00 23.23 49 LEU A C 13
ATOM 16254 O O . LEU A 1 49 ? 3.209 3.837 -22.062 1.00 51.41 49 LEU A O 13
ATOM 16270 N N . LEU A 1 50 ? 3.321 5.529 -23.542 1.00 24.24 50 LEU A N 13
ATOM 16271 C CA . LEU A 1 50 ? 2.633 6.479 -22.674 1.00 62.41 50 LEU A CA 13
ATOM 16272 C C . LEU A 1 50 ? 1.359 6.995 -23.335 1.00 31.14 50 LEU A C 13
ATOM 16273 O O . LEU A 1 50 ? 0.251 6.659 -22.916 1.00 0.52 50 LEU A O 13
ATOM 16289 N N . SER A 1 51 ? 1.524 7.811 -24.370 1.00 43.15 51 SER A N 13
ATOM 16290 C CA . SER A 1 51 ? 0.387 8.375 -25.088 1.00 43.14 51 SER A CA 13
ATOM 16291 C C . SER A 1 51 ? 0.856 9.260 -26.239 1.00 62.05 51 SER A C 13
ATOM 16292 O O . SER A 1 51 ? 0.226 9.311 -27.295 1.00 23.41 51 SER A O 13
ATOM 16300 N N . GLY A 1 52 ? 1.968 9.957 -26.027 1.00 25.02 52 GLY A N 13
ATOM 16301 C CA . GLY A 1 52 ? 2.504 10.831 -27.054 1.00 60.01 52 GLY A CA 13
ATOM 16302 C C . GLY A 1 52 ? 3.575 11.763 -26.522 1.00 74.12 52 GLY A C 13
ATOM 16303 O O . GLY A 1 52 ? 3.658 12.921 -26.931 1.00 13.33 52 GLY A O 13
ATOM 16307 N N . ASP A 1 53 ? 4.395 11.258 -25.607 1.00 71.14 53 ASP A N 13
ATOM 16308 C CA . ASP A 1 53 ? 5.466 12.053 -25.018 1.00 15.41 53 ASP A CA 13
ATOM 16309 C C . ASP A 1 53 ? 6.830 11.453 -25.342 1.00 1.04 53 ASP A C 13
ATOM 16310 O O . ASP A 1 53 ? 7.791 12.176 -25.605 1.00 11.43 53 ASP A O 13
ATOM 16319 N N . ASP A 1 54 ? 6.908 10.127 -25.319 1.00 54.11 54 ASP A N 13
ATOM 16320 C CA . ASP A 1 54 ? 8.154 9.429 -25.610 1.00 44.01 54 ASP A CA 13
ATOM 16321 C C . ASP A 1 54 ? 8.242 9.066 -27.089 1.00 54.12 54 ASP A C 13
ATOM 16322 O O . ASP A 1 54 ? 9.061 8.240 -27.489 1.00 3.40 54 ASP A O 13
ATOM 16331 N N . GLY A 1 55 ? 7.389 9.689 -27.898 1.00 21.14 55 GLY A N 13
ATOM 16332 C CA . GLY A 1 55 ? 7.386 9.417 -29.323 1.00 55.32 55 GLY A CA 13
ATOM 16333 C C . GLY A 1 55 ? 6.614 8.160 -29.672 1.00 20.11 55 GLY A C 13
ATOM 16334 O O . GLY A 1 55 ? 6.726 7.643 -30.783 1.00 53.31 55 GLY A O 13
ATOM 16338 N N . ALA A 1 56 ? 5.830 7.665 -28.719 1.00 41.34 56 ALA A N 13
ATOM 16339 C CA . ALA A 1 56 ? 5.037 6.461 -28.932 1.00 21.13 56 ALA A CA 13
ATOM 16340 C C . ALA A 1 56 ? 5.932 5.246 -29.151 1.00 70.13 56 ALA A C 13
ATOM 16341 O O . ALA A 1 56 ? 6.579 5.120 -30.191 1.00 14.35 56 ALA A O 13
ATOM 16348 N N . GLU A 1 57 ? 5.964 4.355 -28.165 1.00 64.44 57 GLU A N 13
ATOM 16349 C CA . GLU A 1 57 ? 6.782 3.150 -28.252 1.00 1.41 57 GLU A CA 13
ATOM 16350 C C . GLU A 1 57 ? 8.263 3.504 -28.348 1.00 43.32 57 GLU A C 13
ATOM 16351 O O . GLU A 1 57 ? 8.786 3.738 -29.438 1.00 12.45 57 GLU A O 13
ATOM 16363 N N . GLN A 1 58 ? 8.933 3.542 -27.201 1.00 34.45 58 GLN A N 13
ATOM 16364 C CA . GLN A 1 58 ? 10.353 3.868 -27.155 1.00 50.23 58 GLN A CA 13
ATOM 16365 C C . GLN A 1 58 ? 11.120 2.847 -26.322 1.00 1.13 58 GLN A C 13
ATOM 16366 O O . GLN A 1 58 ? 10.678 2.423 -25.254 1.00 13.12 58 GLN A O 13
ATOM 16380 N N . PRO A 1 59 ? 12.298 2.441 -26.819 1.00 52.31 59 PRO A N 13
ATOM 16381 C CA . PRO A 1 59 ? 13.152 1.465 -26.136 1.00 35.02 59 PRO A CA 13
ATOM 16382 C C . PRO A 1 59 ? 13.772 2.029 -24.862 1.00 64.23 59 PRO A C 13
ATOM 16383 O O . PRO A 1 59 ? 13.965 3.239 -24.736 1.00 62.14 59 PRO A O 13
ATOM 16394 N N . LEU A 1 60 ? 14.084 1.145 -23.920 1.00 42.45 60 LEU A N 13
ATOM 16395 C CA . LEU A 1 60 ? 14.685 1.555 -22.656 1.00 15.24 60 LEU A CA 13
ATOM 16396 C C . LEU A 1 60 ? 15.968 0.777 -22.384 1.00 71.35 60 LEU A C 13
ATOM 16397 O O . LEU A 1 60 ? 16.232 -0.245 -23.018 1.00 75.12 60 LEU A O 13
ATOM 16413 N N . SER A 1 61 ? 16.762 1.266 -21.437 1.00 73.22 61 SER A N 13
ATOM 16414 C CA . SER A 1 61 ? 18.019 0.617 -21.083 1.00 34.12 61 SER A CA 13
ATOM 16415 C C . SER A 1 61 ? 17.774 -0.572 -20.158 1.00 43.13 61 SER A C 13
ATOM 16416 O O . SER A 1 61 ? 17.059 -0.462 -19.162 1.00 11.24 61 SER A O 13
ATOM 16424 N N . LEU A 1 62 ? 18.374 -1.708 -20.496 1.00 34.42 62 LEU A N 13
ATOM 16425 C CA . LEU A 1 62 ? 18.222 -2.920 -19.697 1.00 4.31 62 LEU A CA 13
ATOM 16426 C C . LEU A 1 62 ? 18.857 -2.747 -18.321 1.00 12.15 62 LEU A C 13
ATOM 16427 O O . LEU A 1 62 ? 18.615 -3.539 -17.411 1.00 14.11 62 LEU A O 13
ATOM 16443 N N . ASN A 1 63 ? 19.669 -1.705 -18.175 1.00 54.44 63 ASN A N 13
ATOM 16444 C CA . ASN A 1 63 ? 20.337 -1.427 -16.909 1.00 54.41 63 ASN A CA 13
ATOM 16445 C C . ASN A 1 63 ? 19.529 -0.438 -16.074 1.00 20.14 63 ASN A C 13
ATOM 16446 O O . ASN A 1 63 ? 20.059 0.202 -15.165 1.00 45.43 63 ASN A O 13
ATOM 16457 N N . HIS A 1 64 ? 18.243 -0.319 -16.387 1.00 34.54 64 HIS A N 13
ATOM 16458 C CA . HIS A 1 64 ? 17.361 0.590 -15.664 1.00 14.11 64 HIS A CA 13
ATOM 16459 C C . HIS A 1 64 ? 16.450 -0.178 -14.711 1.00 24.53 64 HIS A C 13
ATOM 16460 O O . HIS A 1 64 ? 15.740 -1.104 -15.103 1.00 62.42 64 HIS A O 13
ATOM 16474 N N . PRO A 1 65 ? 16.471 0.212 -13.428 1.00 0.32 65 PRO A N 13
ATOM 16475 C CA . PRO A 1 65 ? 15.654 -0.427 -12.392 1.00 54.03 65 PRO A CA 13
ATOM 16476 C C . PRO A 1 65 ? 14.168 -0.130 -12.561 1.00 54.51 65 PRO A C 13
ATOM 16477 O O . PRO A 1 65 ? 13.773 1.020 -12.755 1.00 22.10 65 PRO A O 13
ATOM 16488 N N . ALA A 1 66 ? 13.348 -1.173 -12.486 1.00 12.25 66 ALA A N 13
ATOM 16489 C CA . ALA A 1 66 ? 11.905 -1.022 -12.627 1.00 71.34 66 ALA A CA 13
ATOM 16490 C C . ALA A 1 66 ? 11.339 -0.110 -11.545 1.00 0.33 66 ALA A C 13
ATOM 16491 O O . ALA A 1 66 ? 10.351 0.589 -11.764 1.00 54.54 66 ALA A O 13
ATOM 16498 N N . GLU A 1 67 ? 11.972 -0.123 -10.376 1.00 0.23 67 GLU A N 13
ATOM 16499 C CA . GLU A 1 67 ? 11.529 0.703 -9.259 1.00 2.33 67 GLU A CA 13
ATOM 16500 C C . GLU A 1 67 ? 11.587 2.185 -9.621 1.00 23.41 67 GLU A C 13
ATOM 16501 O O . GLU A 1 67 ? 10.967 3.020 -8.963 1.00 3.11 67 GLU A O 13
ATOM 16513 N N . ARG A 1 68 ? 12.337 2.502 -10.671 1.00 62.23 68 ARG A N 13
ATOM 16514 C CA . ARG A 1 68 ? 12.478 3.882 -11.120 1.00 64.45 68 ARG A CA 13
ATOM 16515 C C . ARG A 1 68 ? 11.219 4.350 -11.844 1.00 32.45 68 ARG A C 13
ATOM 16516 O O . ARG A 1 68 ? 10.843 5.520 -11.764 1.00 42.05 68 ARG A O 13
ATOM 16537 N N . LEU A 1 69 ? 10.571 3.429 -12.548 1.00 71.43 69 LEU A N 13
ATOM 16538 C CA . LEU A 1 69 ? 9.353 3.746 -13.286 1.00 43.44 69 LEU A CA 13
ATOM 16539 C C . LEU A 1 69 ? 8.287 2.679 -13.064 1.00 22.44 69 LEU A C 13
ATOM 16540 O O . LEU A 1 69 ? 7.577 2.293 -13.993 1.00 64.10 69 LEU A O 13
ATOM 16556 N N . ILE A 1 70 ? 8.179 2.207 -11.826 1.00 62.22 70 ILE A N 13
ATOM 16557 C CA . ILE A 1 70 ? 7.197 1.186 -11.481 1.00 43.32 70 ILE A CA 13
ATOM 16558 C C . ILE A 1 70 ? 5.783 1.755 -11.504 1.00 35.24 70 ILE A C 13
ATOM 16559 O O . ILE A 1 70 ? 5.563 2.916 -11.161 1.00 63.03 70 ILE A O 13
ATOM 16575 N N . GLY A 1 71 ? 4.824 0.927 -11.908 1.00 30.30 71 GLY A N 13
ATOM 16576 C CA . GLY A 1 71 ? 3.441 1.364 -11.966 1.00 5.21 71 GLY A CA 13
ATOM 16577 C C . GLY A 1 71 ? 2.985 1.658 -13.381 1.00 61.13 71 GLY A C 13
ATOM 16578 O O . GLY A 1 71 ? 1.786 1.712 -13.657 1.00 4.52 71 GLY A O 13
ATOM 16582 N N . LYS A 1 72 ? 3.943 1.849 -14.282 1.00 52.42 72 LYS A N 13
ATOM 16583 C CA . LYS A 1 72 ? 3.634 2.140 -15.677 1.00 64.14 72 LYS A CA 13
ATOM 16584 C C . LYS A 1 72 ? 3.358 0.855 -16.452 1.00 54.52 72 LYS A C 13
ATOM 16585 O O . LYS A 1 72 ? 3.192 -0.213 -15.864 1.00 70.41 72 LYS A O 13
ATOM 16604 N N . LYS A 1 73 ? 3.310 0.967 -17.775 1.00 61.24 73 LYS A N 13
ATOM 16605 C CA . LYS A 1 73 ? 3.056 -0.186 -18.632 1.00 4.40 73 LYS A CA 13
ATOM 16606 C C . LYS A 1 73 ? 4.182 -0.369 -19.644 1.00 65.43 73 LYS A C 13
ATOM 16607 O O . LYS A 1 73 ? 4.641 0.594 -20.260 1.00 70.10 73 LYS A O 13
ATOM 16626 N N . LEU A 1 74 ? 4.623 -1.611 -19.813 1.00 61.21 74 LEU A N 13
ATOM 16627 C CA . LEU A 1 74 ? 5.695 -1.922 -20.753 1.00 10.43 74 LEU A CA 13
ATOM 16628 C C . LEU A 1 74 ? 5.223 -2.917 -21.807 1.00 61.35 74 LEU A C 13
ATOM 16629 O O . LEU A 1 74 ? 4.204 -3.586 -21.634 1.00 51.01 74 LEU A O 13
ATOM 16645 N N . LYS A 1 75 ? 5.972 -3.013 -22.901 1.00 2.43 75 LYS A N 13
ATOM 16646 C CA . LYS A 1 75 ? 5.634 -3.929 -23.983 1.00 51.02 75 LYS A CA 13
ATOM 16647 C C . LYS A 1 75 ? 6.837 -4.785 -24.368 1.00 13.34 75 LYS A C 13
ATOM 16648 O O . LYS A 1 75 ? 7.970 -4.304 -24.395 1.00 72.10 75 LYS A O 13
ATOM 16667 N N . VAL A 1 76 ? 6.583 -6.055 -24.665 1.00 74.12 76 VAL A N 13
ATOM 16668 C CA . VAL A 1 76 ? 7.644 -6.977 -25.051 1.00 23.02 76 VAL A CA 13
ATOM 16669 C C . VAL A 1 76 ? 7.651 -7.208 -26.558 1.00 30.23 76 VAL A C 13
ATOM 16670 O O . VAL A 1 76 ? 6.686 -7.724 -27.122 1.00 52.50 76 VAL A O 13
ATOM 16683 N N . VAL A 1 77 ? 8.747 -6.824 -27.205 1.00 14.20 77 VAL A N 13
ATOM 16684 C CA . VAL A 1 77 ? 8.881 -6.990 -28.647 1.00 75.42 77 VAL A CA 13
ATOM 16685 C C . VAL A 1 77 ? 10.075 -7.873 -28.990 1.00 22.32 77 VAL A C 13
ATOM 16686 O O . VAL A 1 77 ? 11.230 -7.455 -28.913 1.00 5.32 77 VAL A O 13
ATOM 16699 N N . PRO A 1 78 ? 9.793 -9.126 -29.378 1.00 42.22 78 PRO A N 13
ATOM 16700 C CA . PRO A 1 78 ? 10.832 -10.095 -29.742 1.00 14.42 78 PRO A CA 13
ATOM 16701 C C . PRO A 1 78 ? 11.522 -9.739 -31.054 1.00 5.23 78 PRO A C 13
ATOM 16702 O O . PRO A 1 78 ? 10.895 -9.218 -31.977 1.00 13.34 78 PRO A O 13
ATOM 16713 N N . LEU A 1 79 ? 12.818 -10.023 -31.131 1.00 33.51 79 LEU A N 13
ATOM 16714 C CA . LEU A 1 79 ? 13.595 -9.734 -32.331 1.00 54.13 79 LEU A CA 13
ATOM 16715 C C . LEU A 1 79 ? 14.345 -10.974 -32.806 1.00 43.23 79 LEU A C 13
ATOM 16716 O O . LEU A 1 79 ? 15.521 -11.158 -32.492 1.00 61.24 79 LEU A O 13
ATOM 16732 N N . MET A 1 1 ? 1.920 -8.503 -5.110 1.00 63.43 1 MET A N 14
ATOM 16733 C CA . MET A 1 1 ? 1.042 -8.772 -6.243 1.00 52.20 1 MET A CA 14
ATOM 16734 C C . MET A 1 1 ? 0.046 -7.633 -6.441 1.00 24.03 1 MET A C 14
ATOM 16735 O O . MET A 1 1 ? -1.098 -7.858 -6.832 1.00 35.02 1 MET A O 14
ATOM 16749 N N . ALA A 1 2 ? 0.491 -6.411 -6.168 1.00 14.44 2 ALA A N 14
ATOM 16750 C CA . ALA A 1 2 ? -0.361 -5.237 -6.317 1.00 71.23 2 ALA A CA 14
ATOM 16751 C C . ALA A 1 2 ? 0.472 -3.965 -6.435 1.00 22.51 2 ALA A C 14
ATOM 16752 O O . ALA A 1 2 ? 0.395 -3.252 -7.435 1.00 50.30 2 ALA A O 14
ATOM 16759 N N . ASP A 1 3 ? 1.267 -3.688 -5.408 1.00 4.23 3 ASP A N 14
ATOM 16760 C CA . ASP A 1 3 ? 2.116 -2.502 -5.396 1.00 54.42 3 ASP A CA 14
ATOM 16761 C C . ASP A 1 3 ? 3.580 -2.879 -5.598 1.00 10.24 3 ASP A C 14
ATOM 16762 O O . ASP A 1 3 ? 3.980 -4.014 -5.340 1.00 32.33 3 ASP A O 14
ATOM 16771 N N . ARG A 1 4 ? 4.375 -1.919 -6.061 1.00 35.52 4 ARG A N 14
ATOM 16772 C CA . ARG A 1 4 ? 5.794 -2.152 -6.299 1.00 51.32 4 ARG A CA 14
ATOM 16773 C C . ARG A 1 4 ? 5.998 -3.227 -7.363 1.00 11.41 4 ARG A C 14
ATOM 16774 O O . ARG A 1 4 ? 6.882 -4.076 -7.242 1.00 53.34 4 ARG A O 14
ATOM 16795 N N . THR A 1 5 ? 5.174 -3.184 -8.405 1.00 74.52 5 THR A N 14
ATOM 16796 C CA . THR A 1 5 ? 5.262 -4.155 -9.489 1.00 52.20 5 THR A CA 14
ATOM 16797 C C . THR A 1 5 ? 5.014 -3.494 -10.840 1.00 41.12 5 THR A C 14
ATOM 16798 O O . THR A 1 5 ? 4.290 -2.502 -10.933 1.00 4.11 5 THR A O 14
ATOM 16809 N N . ILE A 1 6 ? 5.618 -4.050 -11.885 1.00 41.30 6 ILE A N 14
ATOM 16810 C CA . ILE A 1 6 ? 5.461 -3.514 -13.232 1.00 33.34 6 ILE A CA 14
ATOM 16811 C C . ILE A 1 6 ? 4.655 -4.465 -14.110 1.00 53.23 6 ILE A C 14
ATOM 16812 O O . ILE A 1 6 ? 4.769 -5.684 -13.990 1.00 30.04 6 ILE A O 14
ATOM 16828 N N . GLU A 1 7 ? 3.841 -3.897 -14.995 1.00 62.45 7 GLU A N 14
ATOM 16829 C CA . GLU A 1 7 ? 3.017 -4.695 -15.896 1.00 32.35 7 GLU A CA 14
ATOM 16830 C C . GLU A 1 7 ? 3.662 -4.800 -17.275 1.00 32.45 7 GLU A C 14
ATOM 16831 O O . GLU A 1 7 ? 4.032 -3.793 -17.877 1.00 65.04 7 GLU A O 14
ATOM 16843 N N . VAL A 1 8 ? 3.793 -6.028 -17.768 1.00 2.31 8 VAL A N 14
ATOM 16844 C CA . VAL A 1 8 ? 4.393 -6.266 -19.075 1.00 53.05 8 VAL A CA 14
ATOM 16845 C C . VAL A 1 8 ? 3.474 -7.105 -19.957 1.00 11.24 8 VAL A C 14
ATOM 16846 O O . VAL A 1 8 ? 3.055 -8.196 -19.571 1.00 42.23 8 VAL A O 14
ATOM 16859 N N . GLU A 1 9 ? 3.165 -6.588 -21.142 1.00 1.54 9 GLU A N 14
ATOM 16860 C CA . GLU A 1 9 ? 2.295 -7.290 -22.078 1.00 1.24 9 GLU A CA 14
ATOM 16861 C C . GLU A 1 9 ? 3.101 -8.234 -22.966 1.00 14.41 9 GLU A C 14
ATOM 16862 O O . GLU A 1 9 ? 3.882 -7.794 -23.811 1.00 10.04 9 GLU A O 14
ATOM 16874 N N . LEU A 1 10 ? 2.905 -9.533 -22.769 1.00 4.34 10 LEU A N 14
ATOM 16875 C CA . LEU A 1 10 ? 3.613 -10.540 -23.551 1.00 25.24 10 LEU A CA 14
ATOM 16876 C C . LEU A 1 10 ? 2.959 -10.729 -24.915 1.00 71.43 10 LEU A C 14
ATOM 16877 O O . LEU A 1 10 ? 1.841 -10.277 -25.163 1.00 32.31 10 LEU A O 14
ATOM 16893 N N . PRO A 1 11 ? 3.670 -11.416 -25.823 1.00 15.53 11 PRO A N 14
ATOM 16894 C CA . PRO A 1 11 ? 3.176 -11.683 -27.177 1.00 2.10 11 PRO A CA 14
ATOM 16895 C C . PRO A 1 11 ? 2.020 -12.677 -27.187 1.00 13.21 11 PRO A C 14
ATOM 16896 O O . PRO A 1 11 ? 1.875 -13.484 -26.270 1.00 10.00 11 PRO A O 14
ATOM 16907 N N . ASN A 1 12 ? 1.199 -12.612 -28.230 1.00 71.13 12 ASN A N 14
ATOM 16908 C CA . ASN A 1 12 ? 0.055 -13.507 -28.359 1.00 74.01 12 ASN A CA 14
ATOM 16909 C C . ASN A 1 12 ? -1.170 -12.930 -27.655 1.00 5.40 12 ASN A C 14
ATOM 16910 O O . ASN A 1 12 ? -2.005 -13.668 -27.132 1.00 42.31 12 ASN A O 14
ATOM 16921 N N . LYS A 1 13 ? -1.270 -11.605 -27.646 1.00 2.32 13 LYS A N 14
ATOM 16922 C CA . LYS A 1 13 ? -2.392 -10.926 -27.008 1.00 61.32 13 LYS A CA 14
ATOM 16923 C C . LYS A 1 13 ? -2.514 -11.335 -25.544 1.00 33.41 13 LYS A C 14
ATOM 16924 O O . LYS A 1 13 ? -3.618 -11.532 -25.036 1.00 2.53 13 LYS A O 14
ATOM 16943 N N . GLN A 1 14 ? -1.374 -11.461 -24.872 1.00 14.31 14 GLN A N 14
ATOM 16944 C CA . GLN A 1 14 ? -1.356 -11.846 -23.466 1.00 4.44 14 GLN A CA 14
ATOM 16945 C C . GLN A 1 14 ? -0.615 -10.809 -22.627 1.00 54.43 14 GLN A C 14
ATOM 16946 O O . GLN A 1 14 ? 0.299 -10.142 -23.112 1.00 61.22 14 GLN A O 14
ATOM 16960 N N . ARG A 1 15 ? -1.017 -10.678 -21.367 1.00 52.52 15 ARG A N 14
ATOM 16961 C CA . ARG A 1 15 ? -0.393 -9.720 -20.462 1.00 21.31 15 ARG A CA 14
ATOM 16962 C C . ARG A 1 15 ? -0.180 -10.336 -19.082 1.00 63.23 15 ARG A C 14
ATOM 16963 O O . ARG A 1 15 ? -1.024 -11.084 -18.586 1.00 45.42 15 ARG A O 14
ATOM 16984 N N . THR A 1 16 ? 0.955 -10.018 -18.467 1.00 11.04 16 THR A N 14
ATOM 16985 C CA . THR A 1 16 ? 1.280 -10.541 -17.146 1.00 3.34 16 THR A CA 14
ATOM 16986 C C . THR A 1 16 ? 2.039 -9.509 -16.318 1.00 34.52 16 THR A C 14
ATOM 16987 O O . THR A 1 16 ? 2.771 -8.681 -16.859 1.00 13.21 16 THR A O 14
ATOM 16998 N N . VAL A 1 17 ? 1.859 -9.566 -15.002 1.00 23.02 17 VAL A N 14
ATOM 16999 C CA . VAL A 1 17 ? 2.529 -8.638 -14.099 1.00 15.45 17 VAL A CA 14
ATOM 17000 C C . VAL A 1 17 ? 3.729 -9.294 -13.426 1.00 32.21 17 VAL A C 14
ATOM 17001 O O . VAL A 1 17 ? 3.770 -10.514 -13.261 1.00 43.20 17 VAL A O 14
ATOM 17014 N N . ILE A 1 18 ? 4.703 -8.478 -13.039 1.00 0.30 18 ILE A N 14
ATOM 17015 C CA . ILE A 1 18 ? 5.904 -8.979 -12.382 1.00 71.35 18 ILE A CA 14
ATOM 17016 C C . ILE A 1 18 ? 6.297 -8.094 -11.204 1.00 72.35 18 ILE A C 14
ATOM 17017 O O . ILE A 1 18 ? 6.204 -6.870 -11.277 1.00 14.20 18 ILE A O 14
ATOM 17033 N N . ASN A 1 19 ? 6.738 -8.723 -10.120 1.00 62.41 19 ASN A N 14
ATOM 17034 C CA . ASN A 1 19 ? 7.147 -7.993 -8.926 1.00 1.21 19 ASN A CA 14
ATOM 17035 C C . ASN A 1 19 ? 8.625 -7.622 -8.995 1.00 24.03 19 ASN A C 14
ATOM 17036 O O . ASN A 1 19 ? 9.441 -8.375 -9.526 1.00 44.14 19 ASN A O 14
ATOM 17047 N N . VAL A 1 20 ? 8.963 -6.456 -8.452 1.00 64.43 20 VAL A N 14
ATOM 17048 C CA . VAL A 1 20 ? 10.343 -5.986 -8.450 1.00 43.31 20 VAL A CA 14
ATOM 17049 C C . VAL A 1 20 ? 10.712 -5.372 -7.104 1.00 44.24 20 VAL A C 14
ATOM 17050 O O . VAL A 1 20 ? 9.951 -5.460 -6.141 1.00 1.41 20 VAL A O 14
ATOM 17063 N N . ARG A 1 21 ? 11.885 -4.750 -7.046 1.00 4.33 21 ARG A N 14
ATOM 17064 C CA . ARG A 1 21 ? 12.356 -4.121 -5.817 1.00 63.34 21 ARG A CA 14
ATOM 17065 C C . ARG A 1 21 ? 13.306 -2.968 -6.126 1.00 43.15 21 ARG A C 14
ATOM 17066 O O . ARG A 1 21 ? 14.009 -2.964 -7.137 1.00 50.15 21 ARG A O 14
ATOM 17087 N N . PRO A 1 22 ? 13.329 -1.965 -5.236 1.00 40.23 22 PRO A N 14
ATOM 17088 C CA . PRO A 1 22 ? 14.188 -0.787 -5.392 1.00 62.41 22 PRO A CA 14
ATOM 17089 C C . PRO A 1 22 ? 15.665 -1.118 -5.204 1.00 72.21 22 PRO A C 14
ATOM 17090 O O . PRO A 1 22 ? 16.140 -1.263 -4.079 1.00 21.03 22 PRO A O 14
ATOM 17101 N N . GLY A 1 23 ? 16.386 -1.236 -6.315 1.00 24.13 23 GLY A N 14
ATOM 17102 C CA . GLY A 1 23 ? 17.802 -1.549 -6.250 1.00 1.32 23 GLY A CA 14
ATOM 17103 C C . GLY A 1 23 ? 18.243 -2.475 -7.365 1.00 70.35 23 GLY A C 14
ATOM 17104 O O . GLY A 1 23 ? 19.395 -2.433 -7.799 1.00 61.11 23 GLY A O 14
ATOM 17108 N N . LEU A 1 24 ? 17.326 -3.316 -7.831 1.00 71.10 24 LEU A N 14
ATOM 17109 C CA . LEU A 1 24 ? 17.626 -4.259 -8.903 1.00 24.34 24 LEU A CA 14
ATOM 17110 C C . LEU A 1 24 ? 17.391 -3.624 -10.269 1.00 40.12 24 LEU A C 14
ATOM 17111 O O . LEU A 1 24 ? 16.586 -2.702 -10.408 1.00 21.13 24 LEU A O 14
ATOM 17127 N N . THR A 1 25 ? 18.097 -4.124 -11.278 1.00 44.04 25 THR A N 14
ATOM 17128 C CA . THR A 1 25 ? 17.965 -3.607 -12.634 1.00 40.54 25 THR A CA 14
ATOM 17129 C C . THR A 1 25 ? 16.779 -4.241 -13.352 1.00 21.13 25 THR A C 14
ATOM 17130 O O . THR A 1 25 ? 16.226 -5.242 -12.894 1.00 24.14 25 THR A O 14
ATOM 17141 N N . LEU A 1 26 ? 16.392 -3.654 -14.479 1.00 24.11 26 LEU A N 14
ATOM 17142 C CA . LEU A 1 26 ? 15.271 -4.163 -15.261 1.00 62.11 26 LEU A CA 14
ATOM 17143 C C . LEU A 1 26 ? 15.506 -5.614 -15.668 1.00 75.31 26 LEU A C 14
ATOM 17144 O O . LEU A 1 26 ? 14.569 -6.411 -15.733 1.00 25.52 26 LEU A O 14
ATOM 17160 N N . LYS A 1 27 ? 16.762 -5.952 -15.940 1.00 14.32 27 LYS A N 14
ATOM 17161 C CA . LYS A 1 27 ? 17.121 -7.308 -16.337 1.00 44.42 27 LYS A CA 14
ATOM 17162 C C . LYS A 1 27 ? 16.771 -8.307 -15.240 1.00 34.32 27 LYS A C 14
ATOM 17163 O O . LYS A 1 27 ? 16.294 -9.407 -15.519 1.00 41.23 27 LYS A O 14
ATOM 17182 N N . GLU A 1 28 ? 17.008 -7.917 -13.992 1.00 4.35 28 GLU A N 14
ATOM 17183 C CA . GLU A 1 28 ? 16.716 -8.780 -12.853 1.00 43.20 28 GLU A CA 14
ATOM 17184 C C . GLU A 1 28 ? 15.219 -8.802 -12.557 1.00 64.44 28 GLU A C 14
ATOM 17185 O O . GLU A 1 28 ? 14.708 -9.750 -11.962 1.00 30.12 28 GLU A O 14
ATOM 17197 N N . ALA A 1 29 ? 14.523 -7.751 -12.978 1.00 23.31 29 ALA A N 14
ATOM 17198 C CA . ALA A 1 29 ? 13.086 -7.651 -12.760 1.00 54.50 29 ALA A CA 14
ATOM 17199 C C . ALA A 1 29 ? 12.315 -8.455 -13.801 1.00 52.24 29 ALA A C 14
ATOM 17200 O O . ALA A 1 29 ? 11.149 -8.797 -13.598 1.00 62.43 29 ALA A O 14
ATOM 17207 N N . LEU A 1 30 ? 12.972 -8.753 -14.917 1.00 12.31 30 LEU A N 14
ATOM 17208 C CA . LEU A 1 30 ? 12.348 -9.517 -15.992 1.00 13.25 30 LEU A CA 14
ATOM 17209 C C . LEU A 1 30 ? 13.066 -10.845 -16.203 1.00 62.53 30 LEU A C 14
ATOM 17210 O O . LEU A 1 30 ? 12.646 -11.668 -17.017 1.00 63.25 30 LEU A O 14
ATOM 17226 N N . LYS A 1 31 ? 14.151 -11.050 -15.464 1.00 32.14 31 LYS A N 14
ATOM 17227 C CA . LYS A 1 31 ? 14.927 -12.280 -15.567 1.00 31.14 31 LYS A CA 14
ATOM 17228 C C . LYS A 1 31 ? 14.036 -13.503 -15.374 1.00 21.30 31 LYS A C 14
ATOM 17229 O O . LYS A 1 31 ? 13.863 -14.309 -16.289 1.00 3.21 31 LYS A O 14
ATOM 17248 N N . LYS A 1 32 ? 13.471 -13.636 -14.179 1.00 1.23 32 LYS A N 14
ATOM 17249 C CA . LYS A 1 32 ? 12.595 -14.759 -13.866 1.00 44.11 32 LYS A CA 14
ATOM 17250 C C . LYS A 1 32 ? 11.438 -14.839 -14.857 1.00 2.44 32 LYS A C 14
ATOM 17251 O O . LYS A 1 32 ? 11.055 -15.924 -15.291 1.00 74.11 32 LYS A O 14
ATOM 17270 N N . ALA A 1 33 ? 10.887 -13.682 -15.210 1.00 62.12 33 ALA A N 14
ATOM 17271 C CA . ALA A 1 33 ? 9.776 -13.621 -16.152 1.00 64.41 33 ALA A CA 14
ATOM 17272 C C . ALA A 1 33 ? 10.197 -14.122 -17.530 1.00 10.02 33 ALA A C 14
ATOM 17273 O O . ALA A 1 33 ? 9.386 -14.671 -18.277 1.00 14.33 33 ALA A O 14
ATOM 17280 N N . LEU A 1 34 ? 11.469 -13.929 -17.861 1.00 72.12 34 LEU A N 14
ATOM 17281 C CA . LEU A 1 34 ? 11.997 -14.361 -19.151 1.00 4.34 34 LEU A CA 14
ATOM 17282 C C . LEU A 1 34 ? 12.078 -15.882 -19.224 1.00 61.13 34 LEU A C 14
ATOM 17283 O O . LEU A 1 34 ? 11.646 -16.491 -20.203 1.00 70.03 34 LEU A O 14
ATOM 17299 N N . LYS A 1 35 ? 12.632 -16.491 -18.182 1.00 25.23 35 LYS A N 14
ATOM 17300 C CA . LYS A 1 35 ? 12.767 -17.942 -18.125 1.00 41.12 35 LYS A CA 14
ATOM 17301 C C . LYS A 1 35 ? 11.400 -18.617 -18.164 1.00 70.21 35 LYS A C 14
ATOM 17302 O O . LYS A 1 35 ? 11.244 -19.693 -18.741 1.00 62.35 35 LYS A O 14
ATOM 17321 N N . VAL A 1 36 ? 10.411 -17.978 -17.547 1.00 42.33 36 VAL A N 14
ATOM 17322 C CA . VAL A 1 36 ? 9.056 -18.515 -17.514 1.00 24.51 36 VAL A CA 14
ATOM 17323 C C . VAL A 1 36 ? 8.516 -18.732 -18.923 1.00 23.30 36 VAL A C 14
ATOM 17324 O O . VAL A 1 36 ? 7.761 -19.672 -19.171 1.00 71.13 36 VAL A O 14
ATOM 17337 N N . ARG A 1 37 ? 8.909 -17.857 -19.842 1.00 42.15 37 ARG A N 14
ATOM 17338 C CA . ARG A 1 37 ? 8.464 -17.952 -21.227 1.00 50.05 37 ARG A CA 14
ATOM 17339 C C . ARG A 1 37 ? 9.589 -18.457 -22.127 1.00 14.13 37 ARG A C 14
ATOM 17340 O O . ARG A 1 37 ? 9.416 -18.594 -23.337 1.00 15.11 37 ARG A O 14
ATOM 17361 N N . GLY A 1 38 ? 10.742 -18.732 -21.525 1.00 43.33 38 GLY A N 14
ATOM 17362 C CA . GLY A 1 38 ? 11.878 -19.217 -22.287 1.00 24.55 38 GLY A CA 14
ATOM 17363 C C . GLY A 1 38 ? 12.523 -18.131 -23.124 1.00 12.52 38 GLY A C 14
ATOM 17364 O O . GLY A 1 38 ? 13.419 -18.403 -23.923 1.00 5.14 38 GLY A O 14
ATOM 17368 N N . ILE A 1 39 ? 12.065 -16.897 -22.943 1.00 13.44 39 ILE A N 14
ATOM 17369 C CA . ILE A 1 39 ? 12.602 -15.765 -23.688 1.00 64.54 39 ILE A CA 14
ATOM 17370 C C . ILE A 1 39 ? 14.032 -15.454 -23.260 1.00 24.40 39 ILE A C 14
ATOM 17371 O O . ILE A 1 39 ? 14.377 -15.564 -22.083 1.00 74.30 39 ILE A O 14
ATOM 17387 N N . ASP A 1 40 ? 14.861 -15.064 -24.222 1.00 73.24 40 ASP A N 14
ATOM 17388 C CA . ASP A 1 40 ? 16.254 -14.734 -23.945 1.00 13.21 40 ASP A CA 14
ATOM 17389 C C . ASP A 1 40 ? 16.445 -13.223 -23.849 1.00 22.42 40 ASP A C 14
ATOM 17390 O O . ASP A 1 40 ? 15.791 -12.445 -24.542 1.00 55.41 40 ASP A O 14
ATOM 17399 N N . PRO A 1 41 ? 17.363 -12.798 -22.968 1.00 41.22 41 PRO A N 14
ATOM 17400 C CA . PRO A 1 41 ? 17.662 -11.378 -22.760 1.00 13.11 41 PRO A CA 14
ATOM 17401 C C . PRO A 1 41 ? 18.376 -10.754 -23.954 1.00 72.33 41 PRO A C 14
ATOM 17402 O O . PRO A 1 41 ? 18.284 -9.549 -24.185 1.00 34.44 41 PRO A O 14
ATOM 17413 N N . ASN A 1 42 ? 19.087 -11.583 -24.711 1.00 62.34 42 ASN A N 14
ATOM 17414 C CA . ASN A 1 42 ? 19.817 -11.112 -25.883 1.00 23.42 42 ASN A CA 14
ATOM 17415 C C . ASN A 1 42 ? 18.997 -11.315 -27.153 1.00 31.40 42 ASN A C 14
ATOM 17416 O O . ASN A 1 42 ? 19.520 -11.226 -28.264 1.00 55.32 42 ASN A O 14
ATOM 17427 N N . LYS A 1 43 ? 17.708 -11.589 -26.981 1.00 21.01 43 LYS A N 14
ATOM 17428 C CA . LYS A 1 43 ? 16.813 -11.803 -28.112 1.00 22.10 43 LYS A CA 14
ATOM 17429 C C . LYS A 1 43 ? 15.437 -11.204 -27.838 1.00 64.31 43 LYS A C 14
ATOM 17430 O O . LYS A 1 43 ? 14.450 -11.576 -28.473 1.00 1.22 43 LYS A O 14
ATOM 17449 N N . VAL A 1 44 ? 15.380 -10.274 -26.890 1.00 73.40 44 VAL A N 14
ATOM 17450 C CA . VAL A 1 44 ? 14.125 -9.622 -26.534 1.00 62.13 44 VAL A CA 14
ATOM 17451 C C . VAL A 1 44 ? 14.353 -8.164 -26.151 1.00 61.22 44 VAL A C 14
ATOM 17452 O O . VAL A 1 44 ? 15.461 -7.776 -25.782 1.00 50.31 44 VAL A O 14
ATOM 17465 N N . GLN A 1 45 ? 13.297 -7.362 -26.241 1.00 70.33 45 GLN A N 14
ATOM 17466 C CA . GLN A 1 45 ? 13.383 -5.946 -25.904 1.00 74.30 45 GLN A CA 14
ATOM 17467 C C . GLN A 1 45 ? 12.058 -5.439 -25.343 1.00 23.44 45 GLN A C 14
ATOM 17468 O O . GLN A 1 45 ? 10.986 -5.857 -25.780 1.00 20.41 45 GLN A O 14
ATOM 17482 N N . VAL A 1 46 ? 12.140 -4.536 -24.371 1.00 20.33 46 VAL A N 14
ATOM 17483 C CA . VAL A 1 46 ? 10.948 -3.971 -23.750 1.00 30.54 46 VAL A CA 14
ATOM 17484 C C . VAL A 1 46 ? 10.799 -2.493 -24.090 1.00 73.03 46 VAL A C 14
ATOM 17485 O O . VAL A 1 46 ? 11.761 -1.728 -24.017 1.00 33.13 46 VAL A O 14
ATOM 17498 N N . TYR A 1 47 ? 9.587 -2.097 -24.463 1.00 32.11 47 TYR A N 14
ATOM 17499 C CA . TYR A 1 47 ? 9.311 -0.710 -24.817 1.00 43.22 47 TYR A CA 14
ATOM 17500 C C . TYR A 1 47 ? 8.060 -0.204 -24.106 1.00 74.34 47 TYR A C 14
ATOM 17501 O O . TYR A 1 47 ? 7.038 -0.891 -24.058 1.00 62.12 47 TYR A O 14
ATOM 17519 N N . LEU A 1 48 ? 8.146 1.002 -23.556 1.00 63.32 48 LEU A N 14
ATOM 17520 C CA . LEU A 1 48 ? 7.021 1.602 -22.848 1.00 2.13 48 LEU A CA 14
ATOM 17521 C C . LEU A 1 48 ? 6.231 2.528 -23.766 1.00 50.44 48 LEU A C 14
ATOM 17522 O O . LEU A 1 48 ? 6.801 3.202 -24.626 1.00 12.33 48 LEU A O 14
ATOM 17538 N N . LEU A 1 49 ? 4.916 2.559 -23.578 1.00 63.13 49 LEU A N 14
ATOM 17539 C CA . LEU A 1 49 ? 4.047 3.405 -24.389 1.00 31.14 49 LEU A CA 14
ATOM 17540 C C . LEU A 1 49 ? 3.664 4.674 -23.634 1.00 22.24 49 LEU A C 14
ATOM 17541 O O . LEU A 1 49 ? 3.162 4.613 -22.511 1.00 12.35 49 LEU A O 14
ATOM 17557 N N . LEU A 1 50 ? 3.903 5.822 -24.258 1.00 30.04 50 LEU A N 14
ATOM 17558 C CA . LEU A 1 50 ? 3.581 7.107 -23.646 1.00 22.42 50 LEU A CA 14
ATOM 17559 C C . LEU A 1 50 ? 2.567 7.872 -24.489 1.00 52.51 50 LEU A C 14
ATOM 17560 O O . LEU A 1 50 ? 2.047 7.353 -25.477 1.00 5.11 50 LEU A O 14
ATOM 17576 N N . SER A 1 51 ? 2.291 9.111 -24.093 1.00 51.14 51 SER A N 14
ATOM 17577 C CA . SER A 1 51 ? 1.337 9.948 -24.812 1.00 4.52 51 SER A CA 14
ATOM 17578 C C . SER A 1 51 ? 1.672 11.427 -24.636 1.00 30.54 51 SER A C 14
ATOM 17579 O O . SER A 1 51 ? 1.495 11.990 -23.557 1.00 12.34 51 SER A O 14
ATOM 17587 N N . GLY A 1 52 ? 2.158 12.049 -25.706 1.00 34.23 52 GLY A N 14
ATOM 17588 C CA . GLY A 1 52 ? 2.510 13.455 -25.650 1.00 11.54 52 GLY A CA 14
ATOM 17589 C C . GLY A 1 52 ? 3.508 13.846 -26.721 1.00 40.33 52 GLY A C 14
ATOM 17590 O O . GLY A 1 52 ? 3.261 14.763 -27.505 1.00 14.22 52 GLY A O 14
ATOM 17594 N N . ASP A 1 53 ? 4.639 13.151 -26.756 1.00 4.15 53 ASP A N 14
ATOM 17595 C CA . ASP A 1 53 ? 5.679 13.431 -27.739 1.00 23.21 53 ASP A CA 14
ATOM 17596 C C . ASP A 1 53 ? 6.845 12.459 -27.588 1.00 62.54 53 ASP A C 14
ATOM 17597 O O . ASP A 1 53 ? 8.000 12.820 -27.814 1.00 25.55 53 ASP A O 14
ATOM 17606 N N . ASP A 1 54 ? 6.534 11.225 -27.206 1.00 3.03 54 ASP A N 14
ATOM 17607 C CA . ASP A 1 54 ? 7.556 10.200 -27.025 1.00 0.21 54 ASP A CA 14
ATOM 17608 C C . ASP A 1 54 ? 7.460 9.139 -28.117 1.00 4.04 54 ASP A C 14
ATOM 17609 O O . ASP A 1 54 ? 8.317 8.262 -28.221 1.00 1.30 54 ASP A O 14
ATOM 17618 N N . GLY A 1 55 ? 6.411 9.225 -28.928 1.00 74.32 55 GLY A N 14
ATOM 17619 C CA . GLY A 1 55 ? 6.222 8.265 -30.000 1.00 54.34 55 GLY A CA 14
ATOM 17620 C C . GLY A 1 55 ? 5.290 7.135 -29.610 1.00 11.33 55 GLY A C 14
ATOM 17621 O O . GLY A 1 55 ? 5.029 6.233 -30.405 1.00 45.44 55 GLY A O 14
ATOM 17625 N N . ALA A 1 56 ? 4.788 7.183 -28.380 1.00 74.22 56 ALA A N 14
ATOM 17626 C CA . ALA A 1 56 ? 3.880 6.155 -27.886 1.00 14.43 56 ALA A CA 14
ATOM 17627 C C . ALA A 1 56 ? 4.545 4.784 -27.895 1.00 24.41 56 ALA A C 14
ATOM 17628 O O . ALA A 1 56 ? 3.870 3.756 -27.862 1.00 35.13 56 ALA A O 14
ATOM 17635 N N . GLU A 1 57 ? 5.874 4.776 -27.941 1.00 60.11 57 GLU A N 14
ATOM 17636 C CA . GLU A 1 57 ? 6.630 3.529 -27.956 1.00 50.13 57 GLU A CA 14
ATOM 17637 C C . GLU A 1 57 ? 8.131 3.803 -27.971 1.00 41.14 57 GLU A C 14
ATOM 17638 O O . GLU A 1 57 ? 8.717 4.044 -29.026 1.00 41.43 57 GLU A O 14
ATOM 17650 N N . GLN A 1 58 ? 8.746 3.764 -26.794 1.00 14.34 58 GLN A N 14
ATOM 17651 C CA . GLN A 1 58 ? 10.178 4.010 -26.671 1.00 73.32 58 GLN A CA 14
ATOM 17652 C C . GLN A 1 58 ? 10.856 2.893 -25.884 1.00 11.53 58 GLN A C 14
ATOM 17653 O O . GLN A 1 58 ? 10.350 2.424 -24.864 1.00 72.23 58 GLN A O 14
ATOM 17667 N N . PRO A 1 59 ? 12.029 2.457 -26.366 1.00 30.02 59 PRO A N 14
ATOM 17668 C CA . PRO A 1 59 ? 12.802 1.391 -25.722 1.00 31.31 59 PRO A CA 14
ATOM 17669 C C . PRO A 1 59 ? 13.401 1.832 -24.391 1.00 63.21 59 PRO A C 14
ATOM 17670 O O . PRO A 1 59 ? 13.615 3.022 -24.159 1.00 10.51 59 PRO A O 14
ATOM 17681 N N . LEU A 1 60 ? 13.671 0.866 -23.520 1.00 62.20 60 LEU A N 14
ATOM 17682 C CA . LEU A 1 60 ? 14.247 1.155 -22.211 1.00 63.33 60 LEU A CA 14
ATOM 17683 C C . LEU A 1 60 ? 15.606 0.479 -22.053 1.00 34.00 60 LEU A C 14
ATOM 17684 O O . LEU A 1 60 ? 15.904 -0.504 -22.731 1.00 73.20 60 LEU A O 14
ATOM 17700 N N . SER A 1 61 ? 16.424 1.012 -21.152 1.00 24.13 61 SER A N 14
ATOM 17701 C CA . SER A 1 61 ? 17.752 0.461 -20.905 1.00 40.31 61 SER A CA 14
ATOM 17702 C C . SER A 1 61 ? 17.672 -0.766 -20.002 1.00 41.20 61 SER A C 14
ATOM 17703 O O . SER A 1 61 ? 16.998 -0.750 -18.971 1.00 5.41 61 SER A O 14
ATOM 17711 N N . LEU A 1 62 ? 18.364 -1.829 -20.397 1.00 0.23 62 LEU A N 14
ATOM 17712 C CA . LEU A 1 62 ? 18.373 -3.066 -19.624 1.00 74.21 62 LEU A CA 14
ATOM 17713 C C . LEU A 1 62 ? 19.135 -2.886 -18.315 1.00 43.35 62 LEU A C 14
ATOM 17714 O O . LEU A 1 62 ? 19.037 -3.712 -17.410 1.00 23.24 62 LEU A O 14
ATOM 17730 N N . ASN A 1 63 ? 19.894 -1.798 -18.224 1.00 15.04 63 ASN A N 14
ATOM 17731 C CA . ASN A 1 63 ? 20.672 -1.508 -17.025 1.00 12.21 63 ASN A CA 14
ATOM 17732 C C . ASN A 1 63 ? 19.936 -0.521 -16.124 1.00 14.11 63 ASN A C 14
ATOM 17733 O O . ASN A 1 63 ? 20.503 0.004 -15.166 1.00 4.33 63 ASN A O 14
ATOM 17744 N N . HIS A 1 64 ? 18.668 -0.274 -16.438 1.00 12.23 64 HIS A N 14
ATOM 17745 C CA . HIS A 1 64 ? 17.853 0.649 -15.656 1.00 14.21 64 HIS A CA 14
ATOM 17746 C C . HIS A 1 64 ? 16.917 -0.111 -14.721 1.00 55.21 64 HIS A C 14
ATOM 17747 O O . HIS A 1 64 ? 16.207 -1.031 -15.127 1.00 60.44 64 HIS A O 14
ATOM 17761 N N . PRO A 1 65 ? 16.914 0.281 -13.438 1.00 53.34 65 PRO A N 14
ATOM 17762 C CA . PRO A 1 65 ? 16.070 -0.350 -12.420 1.00 13.05 65 PRO A CA 14
ATOM 17763 C C . PRO A 1 65 ? 14.590 -0.041 -12.619 1.00 40.55 65 PRO A C 14
ATOM 17764 O O . PRO A 1 65 ? 14.209 1.112 -12.821 1.00 41.13 65 PRO A O 14
ATOM 17775 N N . ALA A 1 66 ? 13.760 -1.077 -12.562 1.00 24.25 66 ALA A N 14
ATOM 17776 C CA . ALA A 1 66 ? 12.322 -0.915 -12.734 1.00 21.02 66 ALA A CA 14
ATOM 17777 C C . ALA A 1 66 ? 11.776 0.165 -11.805 1.00 62.53 66 ALA A C 14
ATOM 17778 O O . ALA A 1 66 ? 10.796 0.835 -12.128 1.00 4.31 66 ALA A O 14
ATOM 17785 N N . GLU A 1 67 ? 12.417 0.326 -10.652 1.00 33.34 67 GLU A N 14
ATOM 17786 C CA . GLU A 1 67 ? 11.993 1.323 -9.676 1.00 50.43 67 GLU A CA 14
ATOM 17787 C C . GLU A 1 67 ? 11.970 2.717 -10.298 1.00 65.21 67 GLU A C 14
ATOM 17788 O O . GLU A 1 67 ? 11.330 3.630 -9.777 1.00 41.22 67 GLU A O 14
ATOM 17800 N N . ARG A 1 68 ? 12.675 2.872 -11.415 1.00 34.55 68 ARG A N 14
ATOM 17801 C CA . ARG A 1 68 ? 12.737 4.153 -12.107 1.00 4.12 68 ARG A CA 14
ATOM 17802 C C . ARG A 1 68 ? 11.468 4.396 -12.918 1.00 30.31 68 ARG A C 14
ATOM 17803 O O . ARG A 1 68 ? 11.310 5.444 -13.545 1.00 13.24 68 ARG A O 14
ATOM 17824 N N . LEU A 1 69 ? 10.567 3.420 -12.902 1.00 14.00 69 LEU A N 14
ATOM 17825 C CA . LEU A 1 69 ? 9.311 3.527 -13.636 1.00 74.33 69 LEU A CA 14
ATOM 17826 C C . LEU A 1 69 ? 8.321 2.459 -13.180 1.00 50.25 69 LEU A C 14
ATOM 17827 O O . LEU A 1 69 ? 7.503 1.981 -13.967 1.00 61.00 69 LEU A O 14
ATOM 17843 N N . ILE A 1 70 ? 8.400 2.092 -11.906 1.00 1.20 70 ILE A N 14
ATOM 17844 C CA . ILE A 1 70 ? 7.509 1.084 -11.345 1.00 41.02 70 ILE A CA 14
ATOM 17845 C C . ILE A 1 70 ? 6.049 1.503 -11.483 1.00 23.31 70 ILE A C 14
ATOM 17846 O O . ILE A 1 70 ? 5.694 2.650 -11.216 1.00 33.31 70 ILE A O 14
ATOM 17862 N N . GLY A 1 71 ? 5.206 0.563 -11.900 1.00 64.24 71 GLY A N 14
ATOM 17863 C CA . GLY A 1 71 ? 3.794 0.853 -12.065 1.00 20.14 71 GLY A CA 14
ATOM 17864 C C . GLY A 1 71 ? 3.444 1.242 -13.487 1.00 73.12 71 GLY A C 14
ATOM 17865 O O . GLY A 1 71 ? 2.269 1.299 -13.852 1.00 42.41 71 GLY A O 14
ATOM 17869 N N . LYS A 1 72 ? 4.465 1.512 -14.294 1.00 34.44 72 LYS A N 14
ATOM 17870 C CA . LYS A 1 72 ? 4.260 1.898 -15.685 1.00 22.04 72 LYS A CA 14
ATOM 17871 C C . LYS A 1 72 ? 3.928 0.682 -16.544 1.00 12.22 72 LYS A C 14
ATOM 17872 O O . LYS A 1 72 ? 4.266 -0.449 -16.195 1.00 2.02 72 LYS A O 14
ATOM 17891 N N . LYS A 1 73 ? 3.264 0.923 -17.670 1.00 24.34 73 LYS A N 14
ATOM 17892 C CA . LYS A 1 73 ? 2.888 -0.152 -18.581 1.00 4.40 73 LYS A CA 14
ATOM 17893 C C . LYS A 1 73 ? 3.931 -0.322 -19.681 1.00 40.53 73 LYS A C 14
ATOM 17894 O O . LYS A 1 73 ? 4.238 0.622 -20.411 1.00 1.21 73 LYS A O 14
ATOM 17913 N N . LEU A 1 74 ? 4.471 -1.530 -19.797 1.00 2.34 74 LEU A N 14
ATOM 17914 C CA . LEU A 1 74 ? 5.479 -1.824 -20.810 1.00 13.23 74 LEU A CA 14
ATOM 17915 C C . LEU A 1 74 ? 5.059 -3.014 -21.666 1.00 33.42 74 LEU A C 14
ATOM 17916 O O . LEU A 1 74 ? 4.179 -3.788 -21.285 1.00 45.40 74 LEU A O 14
ATOM 17932 N N . LYS A 1 75 ? 5.694 -3.157 -22.824 1.00 25.43 75 LYS A N 14
ATOM 17933 C CA . LYS A 1 75 ? 5.390 -4.255 -23.734 1.00 24.55 75 LYS A CA 14
ATOM 17934 C C . LYS A 1 75 ? 6.650 -5.047 -24.071 1.00 51.11 75 LYS A C 14
ATOM 17935 O O . LYS A 1 75 ? 7.719 -4.473 -24.279 1.00 51.21 75 LYS A O 14
ATOM 17954 N N . VAL A 1 76 ? 6.516 -6.368 -24.125 1.00 63.42 76 VAL A N 14
ATOM 17955 C CA . VAL A 1 76 ? 7.643 -7.238 -24.440 1.00 61.43 76 VAL A CA 14
ATOM 17956 C C . VAL A 1 76 ? 7.568 -7.736 -25.879 1.00 53.35 76 VAL A C 14
ATOM 17957 O O . VAL A 1 76 ? 6.592 -8.372 -26.278 1.00 21.45 76 VAL A O 14
ATOM 17970 N N . VAL A 1 77 ? 8.605 -7.441 -26.657 1.00 22.34 77 VAL A N 14
ATOM 17971 C CA . VAL A 1 77 ? 8.658 -7.860 -28.052 1.00 40.23 77 VAL A CA 14
ATOM 17972 C C . VAL A 1 77 ? 9.979 -8.551 -28.369 1.00 62.40 77 VAL A C 14
ATOM 17973 O O . VAL A 1 77 ? 11.058 -8.076 -28.014 1.00 40.02 77 VAL A O 14
ATOM 17986 N N . PRO A 1 78 ? 9.896 -9.702 -29.054 1.00 14.23 78 PRO A N 14
ATOM 17987 C CA . PRO A 1 78 ? 11.076 -10.484 -29.435 1.00 15.32 78 PRO A CA 14
ATOM 17988 C C . PRO A 1 78 ? 11.908 -9.791 -30.509 1.00 32.34 78 PRO A C 14
ATOM 17989 O O . PRO A 1 78 ? 11.405 -8.944 -31.248 1.00 60.43 78 PRO A O 14
ATOM 18000 N N . LEU A 1 79 ? 13.182 -10.156 -30.589 1.00 65.44 79 LEU A N 14
ATOM 18001 C CA . LEU A 1 79 ? 14.085 -9.570 -31.574 1.00 62.32 79 LEU A CA 14
ATOM 18002 C C . LEU A 1 79 ? 14.643 -10.641 -32.507 1.00 1.24 79 LEU A C 14
ATOM 18003 O O . LEU A 1 79 ? 13.898 -11.283 -33.247 1.00 24.01 79 LEU A O 14
ATOM 18019 N N . MET A 1 1 ? -0.341 -7.044 0.266 1.00 73.42 1 MET A N 15
ATOM 18020 C CA . MET A 1 1 ? -0.541 -5.750 -0.376 1.00 32.22 1 MET A CA 15
ATOM 18021 C C . MET A 1 1 ? 0.794 -5.130 -0.776 1.00 13.20 1 MET A C 15
ATOM 18022 O O . MET A 1 1 ? 1.795 -5.284 -0.077 1.00 73.10 1 MET A O 15
ATOM 18036 N N . ALA A 1 2 ? 0.800 -4.428 -1.905 1.00 25.42 2 ALA A N 15
ATOM 18037 C CA . ALA A 1 2 ? 2.012 -3.784 -2.396 1.00 51.23 2 ALA A CA 15
ATOM 18038 C C . ALA A 1 2 ? 1.677 -2.610 -3.310 1.00 10.42 2 ALA A C 15
ATOM 18039 O O . ALA A 1 2 ? 0.598 -2.558 -3.900 1.00 70.44 2 ALA A O 15
ATOM 18046 N N . ASP A 1 3 ? 2.608 -1.668 -3.421 1.00 33.24 3 ASP A N 15
ATOM 18047 C CA . ASP A 1 3 ? 2.411 -0.494 -4.263 1.00 21.02 3 ASP A CA 15
ATOM 18048 C C . ASP A 1 3 ? 3.346 -0.527 -5.468 1.00 32.01 3 ASP A C 15
ATOM 18049 O O . ASP A 1 3 ? 2.936 -0.235 -6.592 1.00 23.14 3 ASP A O 15
ATOM 18058 N N . ARG A 1 4 ? 4.603 -0.883 -5.226 1.00 20.34 4 ARG A N 15
ATOM 18059 C CA . ARG A 1 4 ? 5.596 -0.952 -6.290 1.00 44.05 4 ARG A CA 15
ATOM 18060 C C . ARG A 1 4 ? 5.335 -2.147 -7.202 1.00 35.40 4 ARG A C 15
ATOM 18061 O O . ARG A 1 4 ? 5.576 -3.295 -6.825 1.00 43.33 4 ARG A O 15
ATOM 18082 N N . THR A 1 5 ? 4.838 -1.871 -8.404 1.00 32.11 5 THR A N 15
ATOM 18083 C CA . THR A 1 5 ? 4.541 -2.923 -9.368 1.00 43.45 5 THR A CA 15
ATOM 18084 C C . THR A 1 5 ? 4.645 -2.403 -10.798 1.00 5.13 5 THR A C 15
ATOM 18085 O O . THR A 1 5 ? 4.459 -1.212 -11.050 1.00 63.21 5 THR A O 15
ATOM 18096 N N . ILE A 1 6 ? 4.943 -3.303 -11.729 1.00 42.52 6 ILE A N 15
ATOM 18097 C CA . ILE A 1 6 ? 5.070 -2.934 -13.134 1.00 0.13 6 ILE A CA 15
ATOM 18098 C C . ILE A 1 6 ? 4.429 -3.982 -14.037 1.00 41.11 6 ILE A C 15
ATOM 18099 O O . ILE A 1 6 ? 4.631 -5.181 -13.852 1.00 65.54 6 ILE A O 15
ATOM 18115 N N . GLU A 1 7 ? 3.657 -3.519 -15.015 1.00 72.53 7 GLU A N 15
ATOM 18116 C CA . GLU A 1 7 ? 2.987 -4.418 -15.948 1.00 41.14 7 GLU A CA 15
ATOM 18117 C C . GLU A 1 7 ? 3.799 -4.574 -17.231 1.00 51.11 7 GLU A C 15
ATOM 18118 O O . GLU A 1 7 ? 4.339 -3.602 -17.759 1.00 44.02 7 GLU A O 15
ATOM 18130 N N . VAL A 1 8 ? 3.880 -5.805 -17.727 1.00 4.50 8 VAL A N 15
ATOM 18131 C CA . VAL A 1 8 ? 4.625 -6.089 -18.948 1.00 23.24 8 VAL A CA 15
ATOM 18132 C C . VAL A 1 8 ? 3.827 -6.992 -19.881 1.00 34.11 8 VAL A C 15
ATOM 18133 O O . VAL A 1 8 ? 3.355 -8.055 -19.478 1.00 41.12 8 VAL A O 15
ATOM 18146 N N . GLU A 1 9 ? 3.680 -6.561 -21.130 1.00 34.22 9 GLU A N 15
ATOM 18147 C CA . GLU A 1 9 ? 2.937 -7.332 -22.121 1.00 1.44 9 GLU A CA 15
ATOM 18148 C C . GLU A 1 9 ? 3.848 -8.333 -22.825 1.00 51.12 9 GLU A C 15
ATOM 18149 O O . GLU A 1 9 ? 4.737 -7.951 -23.588 1.00 34.30 9 GLU A O 15
ATOM 18161 N N . LEU A 1 10 ? 3.621 -9.615 -22.564 1.00 71.51 10 LEU A N 15
ATOM 18162 C CA . LEU A 1 10 ? 4.421 -10.673 -23.172 1.00 74.22 10 LEU A CA 15
ATOM 18163 C C . LEU A 1 10 ? 3.919 -10.996 -24.576 1.00 44.02 10 LEU A C 15
ATOM 18164 O O . LEU A 1 10 ? 2.816 -10.618 -24.970 1.00 41.43 10 LEU A O 15
ATOM 18180 N N . PRO A 1 11 ? 4.747 -11.714 -25.350 1.00 21.13 11 PRO A N 15
ATOM 18181 C CA . PRO A 1 11 ? 4.408 -12.106 -26.721 1.00 22.31 11 PRO A CA 15
ATOM 18182 C C . PRO A 1 11 ? 3.299 -13.152 -26.767 1.00 43.05 11 PRO A C 15
ATOM 18183 O O . PRO A 1 11 ? 3.048 -13.848 -25.785 1.00 23.13 11 PRO A O 15
ATOM 18194 N N . ASN A 1 12 ? 2.639 -13.257 -27.916 1.00 51.21 12 ASN A N 15
ATOM 18195 C CA . ASN A 1 12 ? 1.556 -14.218 -28.090 1.00 62.23 12 ASN A CA 15
ATOM 18196 C C . ASN A 1 12 ? 0.249 -13.674 -27.522 1.00 71.14 12 ASN A C 15
ATOM 18197 O O . ASN A 1 12 ? -0.586 -14.429 -27.023 1.00 51.32 12 ASN A O 15
ATOM 18208 N N . LYS A 1 13 ? 0.078 -12.359 -27.602 1.00 54.15 13 LYS A N 15
ATOM 18209 C CA . LYS A 1 13 ? -1.128 -11.712 -27.099 1.00 12.10 13 LYS A CA 15
ATOM 18210 C C . LYS A 1 13 ? -1.368 -12.071 -25.636 1.00 72.42 13 LYS A C 15
ATOM 18211 O O . LYS A 1 13 ? -2.505 -12.301 -25.223 1.00 45.12 13 LYS A O 15
ATOM 18230 N N . GLN A 1 14 ? -0.291 -12.117 -24.858 1.00 55.23 14 GLN A N 15
ATOM 18231 C CA . GLN A 1 14 ? -0.387 -12.448 -23.441 1.00 43.44 14 GLN A CA 15
ATOM 18232 C C . GLN A 1 14 ? 0.214 -11.340 -22.582 1.00 61.02 14 GLN A C 15
ATOM 18233 O O . GLN A 1 14 ? 1.289 -10.822 -22.883 1.00 44.23 14 GLN A O 15
ATOM 18247 N N . ARG A 1 15 ? -0.488 -10.982 -21.512 1.00 5.21 15 ARG A N 15
ATOM 18248 C CA . ARG A 1 15 ? -0.024 -9.934 -20.610 1.00 21.41 15 ARG A CA 15
ATOM 18249 C C . ARG A 1 15 ? 0.242 -10.495 -19.216 1.00 34.40 15 ARG A C 15
ATOM 18250 O O . ARG A 1 15 ? -0.509 -11.336 -18.719 1.00 61.23 15 ARG A O 15
ATOM 18271 N N . THR A 1 16 ? 1.315 -10.025 -18.589 1.00 24.02 16 THR A N 15
ATOM 18272 C CA . THR A 1 16 ? 1.681 -10.480 -17.254 1.00 23.44 16 THR A CA 15
ATOM 18273 C C . THR A 1 16 ? 2.286 -9.347 -16.433 1.00 23.21 16 THR A C 15
ATOM 18274 O O . THR A 1 16 ? 3.070 -8.547 -16.944 1.00 24.24 16 THR A O 15
ATOM 18285 N N . VAL A 1 17 ? 1.918 -9.284 -15.157 1.00 73.42 17 VAL A N 15
ATOM 18286 C CA . VAL A 1 17 ? 2.426 -8.250 -14.265 1.00 11.43 17 VAL A CA 15
ATOM 18287 C C . VAL A 1 17 ? 3.434 -8.824 -13.275 1.00 53.32 17 VAL A C 15
ATOM 18288 O O . VAL A 1 17 ? 3.319 -9.975 -12.855 1.00 31.33 17 VAL A O 15
ATOM 18301 N N . ILE A 1 18 ? 4.420 -8.013 -12.907 1.00 23.40 18 ILE A N 15
ATOM 18302 C CA . ILE A 1 18 ? 5.448 -8.440 -11.965 1.00 74.53 18 ILE A CA 15
ATOM 18303 C C . ILE A 1 18 ? 5.767 -7.337 -10.962 1.00 72.22 18 ILE A C 15
ATOM 18304 O O . ILE A 1 18 ? 5.662 -6.152 -11.274 1.00 44.21 18 ILE A O 15
ATOM 18320 N N . ASN A 1 19 ? 6.158 -7.736 -9.756 1.00 70.33 19 ASN A N 15
ATOM 18321 C CA . ASN A 1 19 ? 6.494 -6.781 -8.707 1.00 22.12 19 ASN A CA 15
ATOM 18322 C C . ASN A 1 19 ? 7.992 -6.795 -8.418 1.00 62.01 19 ASN A C 15
ATOM 18323 O O . ASN A 1 19 ? 8.562 -7.835 -8.089 1.00 24.32 19 ASN A O 15
ATOM 18334 N N . VAL A 1 20 ? 8.624 -5.632 -8.543 1.00 63.43 20 VAL A N 15
ATOM 18335 C CA . VAL A 1 20 ? 10.056 -5.510 -8.294 1.00 53.33 20 VAL A CA 15
ATOM 18336 C C . VAL A 1 20 ? 10.339 -4.468 -7.218 1.00 31.13 20 VAL A C 15
ATOM 18337 O O . VAL A 1 20 ? 9.586 -3.507 -7.056 1.00 65.21 20 VAL A O 15
ATOM 18350 N N . ARG A 1 21 ? 11.429 -4.665 -6.484 1.00 22.22 21 ARG A N 15
ATOM 18351 C CA . ARG A 1 21 ? 11.812 -3.743 -5.421 1.00 70.04 21 ARG A CA 15
ATOM 18352 C C . ARG A 1 21 ? 13.002 -2.888 -5.847 1.00 12.55 21 ARG A C 15
ATOM 18353 O O . ARG A 1 21 ? 13.736 -3.220 -6.777 1.00 61.31 21 ARG A O 15
ATOM 18374 N N . PRO A 1 22 ? 13.198 -1.758 -5.150 1.00 72.11 22 PRO A N 15
ATOM 18375 C CA . PRO A 1 22 ? 14.297 -0.832 -5.437 1.00 51.43 22 PRO A CA 15
ATOM 18376 C C . PRO A 1 22 ? 15.657 -1.413 -5.066 1.00 11.33 22 PRO A C 15
ATOM 18377 O O . PRO A 1 22 ? 16.083 -1.335 -3.914 1.00 55.51 22 PRO A O 15
ATOM 18388 N N . GLY A 1 23 ? 16.335 -1.996 -6.050 1.00 3.44 23 GLY A N 15
ATOM 18389 C CA . GLY A 1 23 ? 17.641 -2.581 -5.805 1.00 75.02 23 GLY A CA 15
ATOM 18390 C C . GLY A 1 23 ? 18.193 -3.294 -7.023 1.00 45.13 23 GLY A C 15
ATOM 18391 O O . GLY A 1 23 ? 19.266 -2.948 -7.521 1.00 54.53 23 GLY A O 15
ATOM 18395 N N . LEU A 1 24 ? 17.463 -4.293 -7.504 1.00 74.43 24 LEU A N 15
ATOM 18396 C CA . LEU A 1 24 ? 17.887 -5.059 -8.671 1.00 52.14 24 LEU A CA 15
ATOM 18397 C C . LEU A 1 24 ? 17.396 -4.405 -9.959 1.00 73.32 24 LEU A C 15
ATOM 18398 O O . LEU A 1 24 ? 16.448 -3.619 -9.948 1.00 11.05 24 LEU A O 15
ATOM 18414 N N . THR A 1 25 ? 18.046 -4.737 -11.071 1.00 35.25 25 THR A N 15
ATOM 18415 C CA . THR A 1 25 ? 17.675 -4.184 -12.367 1.00 11.12 25 THR A CA 15
ATOM 18416 C C . THR A 1 25 ? 16.521 -4.963 -12.988 1.00 25.51 25 THR A C 15
ATOM 18417 O O . THR A 1 25 ? 16.191 -6.063 -12.543 1.00 31.34 25 THR A O 15
ATOM 18428 N N . LEU A 1 26 ? 15.912 -4.388 -14.019 1.00 22.32 26 LEU A N 15
ATOM 18429 C CA . LEU A 1 26 ? 14.795 -5.030 -14.702 1.00 72.35 26 LEU A CA 15
ATOM 18430 C C . LEU A 1 26 ? 15.211 -6.380 -15.277 1.00 62.42 26 LEU A C 15
ATOM 18431 O O . LEU A 1 26 ? 14.405 -7.307 -15.363 1.00 14.34 26 LEU A O 15
ATOM 18447 N N . LYS A 1 27 ? 16.477 -6.486 -15.669 1.00 34.15 27 LYS A N 15
ATOM 18448 C CA . LYS A 1 27 ? 17.003 -7.724 -16.232 1.00 51.40 27 LYS A CA 15
ATOM 18449 C C . LYS A 1 27 ? 16.892 -8.868 -15.230 1.00 24.13 27 LYS A C 15
ATOM 18450 O O . LYS A 1 27 ? 16.531 -9.988 -15.590 1.00 51.44 27 LYS A O 15
ATOM 18469 N N . GLU A 1 28 ? 17.205 -8.578 -13.970 1.00 72.24 28 GLU A N 15
ATOM 18470 C CA . GLU A 1 28 ? 17.139 -9.584 -12.917 1.00 24.31 28 GLU A CA 15
ATOM 18471 C C . GLU A 1 28 ? 15.693 -9.854 -12.511 1.00 62.35 28 GLU A C 15
ATOM 18472 O O . GLU A 1 28 ? 15.367 -10.933 -12.016 1.00 43.33 28 GLU A O 15
ATOM 18484 N N . ALA A 1 29 ? 14.831 -8.866 -12.725 1.00 74.01 29 ALA A N 15
ATOM 18485 C CA . ALA A 1 29 ? 13.420 -8.997 -12.384 1.00 14.51 29 ALA A CA 15
ATOM 18486 C C . ALA A 1 29 ? 12.658 -9.743 -13.474 1.00 12.30 29 ALA A C 15
ATOM 18487 O O . ALA A 1 29 ? 11.649 -10.397 -13.204 1.00 45.25 29 ALA A O 15
ATOM 18494 N N . LEU A 1 30 ? 13.145 -9.640 -14.706 1.00 21.25 30 LEU A N 15
ATOM 18495 C CA . LEU A 1 30 ? 12.509 -10.305 -15.838 1.00 25.33 30 LEU A CA 15
ATOM 18496 C C . LEU A 1 30 ? 13.299 -11.541 -16.256 1.00 71.54 30 LEU A C 15
ATOM 18497 O O . LEU A 1 30 ? 12.881 -12.288 -17.142 1.00 30.35 30 LEU A O 15
ATOM 18513 N N . LYS A 1 31 ? 14.442 -11.753 -15.613 1.00 30.11 31 LYS A N 15
ATOM 18514 C CA . LYS A 1 31 ? 15.290 -12.900 -15.915 1.00 35.51 31 LYS A CA 15
ATOM 18515 C C . LYS A 1 31 ? 14.487 -14.197 -15.869 1.00 11.20 31 LYS A C 15
ATOM 18516 O O . LYS A 1 31 ? 14.326 -14.876 -16.883 1.00 62.02 31 LYS A O 15
ATOM 18535 N N . LYS A 1 32 ? 13.984 -14.534 -14.687 1.00 35.15 32 LYS A N 15
ATOM 18536 C CA . LYS A 1 32 ? 13.195 -15.747 -14.508 1.00 72.41 32 LYS A CA 15
ATOM 18537 C C . LYS A 1 32 ? 12.005 -15.768 -15.462 1.00 14.21 32 LYS A C 15
ATOM 18538 O O . LYS A 1 32 ? 11.671 -16.807 -16.030 1.00 52.15 32 LYS A O 15
ATOM 18557 N N . ALA A 1 33 ? 11.369 -14.613 -15.633 1.00 65.12 33 ALA A N 15
ATOM 18558 C CA . ALA A 1 33 ? 10.219 -14.498 -16.521 1.00 21.31 33 ALA A CA 15
ATOM 18559 C C . ALA A 1 33 ? 10.612 -14.778 -17.968 1.00 31.15 33 ALA A C 15
ATOM 18560 O O . ALA A 1 33 ? 9.802 -15.263 -18.759 1.00 51.51 33 ALA A O 15
ATOM 18567 N N . LEU A 1 34 ? 11.859 -14.470 -18.307 1.00 54.12 34 LEU A N 15
ATOM 18568 C CA . LEU A 1 34 ? 12.359 -14.688 -19.660 1.00 41.31 34 LEU A CA 15
ATOM 18569 C C . LEU A 1 34 ? 12.710 -16.155 -19.881 1.00 24.51 34 LEU A C 15
ATOM 18570 O O . LEU A 1 34 ? 12.333 -16.751 -20.891 1.00 11.45 34 LEU A O 15
ATOM 18586 N N . LYS A 1 35 ? 13.434 -16.735 -18.929 1.00 32.00 35 LYS A N 15
ATOM 18587 C CA . LYS A 1 35 ? 13.834 -18.134 -19.016 1.00 72.43 35 LYS A CA 15
ATOM 18588 C C . LYS A 1 35 ? 12.617 -19.052 -18.964 1.00 72.50 35 LYS A C 15
ATOM 18589 O O . LYS A 1 35 ? 12.482 -19.968 -19.776 1.00 54.44 35 LYS A O 15
ATOM 18608 N N . VAL A 1 36 ? 11.732 -18.801 -18.004 1.00 62.11 36 VAL A N 15
ATOM 18609 C CA . VAL A 1 36 ? 10.525 -19.603 -17.848 1.00 31.41 36 VAL A CA 15
ATOM 18610 C C . VAL A 1 36 ? 9.678 -19.575 -19.116 1.00 25.35 36 VAL A C 15
ATOM 18611 O O . VAL A 1 36 ? 8.855 -20.462 -19.344 1.00 43.43 36 VAL A O 15
ATOM 18624 N N . ARG A 1 37 ? 9.887 -18.552 -19.937 1.00 11.50 37 ARG A N 15
ATOM 18625 C CA . ARG A 1 37 ? 9.142 -18.407 -21.182 1.00 64.21 37 ARG A CA 15
ATOM 18626 C C . ARG A 1 37 ? 10.019 -18.750 -22.383 1.00 4.32 37 ARG A C 15
ATOM 18627 O O . ARG A 1 37 ? 9.541 -18.820 -23.514 1.00 31.40 37 ARG A O 15
ATOM 18648 N N . GLY A 1 38 ? 11.307 -18.961 -22.128 1.00 22.03 38 GLY A N 15
ATOM 18649 C CA . GLY A 1 38 ? 12.231 -19.293 -23.197 1.00 55.30 38 GLY A CA 15
ATOM 18650 C C . GLY A 1 38 ? 12.674 -18.073 -23.979 1.00 43.52 38 GLY A C 15
ATOM 18651 O O . GLY A 1 38 ? 13.479 -18.180 -24.905 1.00 51.42 38 GLY A O 15
ATOM 18655 N N . ILE A 1 39 ? 12.148 -16.910 -23.608 1.00 22.30 39 ILE A N 15
ATOM 18656 C CA . ILE A 1 39 ? 12.495 -15.665 -24.282 1.00 72.31 39 ILE A CA 15
ATOM 18657 C C . ILE A 1 39 ? 13.940 -15.270 -23.997 1.00 53.31 39 ILE A C 15
ATOM 18658 O O . ILE A 1 39 ? 14.439 -15.460 -22.888 1.00 61.31 39 ILE A O 15
ATOM 18674 N N . ASP A 1 40 ? 14.605 -14.716 -25.005 1.00 24.42 40 ASP A N 15
ATOM 18675 C CA . ASP A 1 40 ? 15.993 -14.290 -24.862 1.00 72.53 40 ASP A CA 15
ATOM 18676 C C . ASP A 1 40 ? 16.082 -12.777 -24.697 1.00 43.41 40 ASP A C 15
ATOM 18677 O O . ASP A 1 40 ? 15.299 -12.018 -25.269 1.00 0.24 40 ASP A O 15
ATOM 18686 N N . PRO A 1 41 ? 17.059 -12.325 -23.896 1.00 34.11 41 PRO A N 15
ATOM 18687 C CA . PRO A 1 41 ? 17.273 -10.898 -23.636 1.00 63.42 41 PRO A CA 15
ATOM 18688 C C . PRO A 1 41 ? 17.802 -10.159 -24.861 1.00 23.53 41 PRO A C 15
ATOM 18689 O O . PRO A 1 41 ? 17.622 -8.950 -24.993 1.00 53.11 41 PRO A O 15
ATOM 18700 N N . ASN A 1 42 ? 18.456 -10.896 -25.754 1.00 11.53 42 ASN A N 15
ATOM 18701 C CA . ASN A 1 42 ? 19.011 -10.309 -26.968 1.00 64.10 42 ASN A CA 15
ATOM 18702 C C . ASN A 1 42 ? 18.135 -10.628 -28.176 1.00 5.21 42 ASN A C 15
ATOM 18703 O O . ASN A 1 42 ? 18.551 -10.453 -29.322 1.00 31.43 42 ASN A O 15
ATOM 18714 N N . LYS A 1 43 ? 16.920 -11.096 -27.912 1.00 3.44 43 LYS A N 15
ATOM 18715 C CA . LYS A 1 43 ? 15.983 -11.437 -28.975 1.00 64.43 43 LYS A CA 15
ATOM 18716 C C . LYS A 1 43 ? 14.682 -10.656 -28.826 1.00 33.55 43 LYS A C 15
ATOM 18717 O O . LYS A 1 43 ? 13.767 -10.794 -29.638 1.00 13.24 43 LYS A O 15
ATOM 18736 N N . VAL A 1 44 ? 14.606 -9.835 -27.783 1.00 30.52 44 VAL A N 15
ATOM 18737 C CA . VAL A 1 44 ? 13.417 -9.030 -27.528 1.00 63.54 44 VAL A CA 15
ATOM 18738 C C . VAL A 1 44 ? 13.787 -7.678 -26.930 1.00 42.12 44 VAL A C 15
ATOM 18739 O O . VAL A 1 44 ? 14.868 -7.514 -26.365 1.00 12.35 44 VAL A O 15
ATOM 18752 N N . GLN A 1 45 ? 12.883 -6.713 -27.059 1.00 53.30 45 GLN A N 15
ATOM 18753 C CA . GLN A 1 45 ? 13.115 -5.374 -26.531 1.00 13.52 45 GLN A CA 15
ATOM 18754 C C . GLN A 1 45 ? 11.874 -4.847 -25.818 1.00 34.13 45 GLN A C 15
ATOM 18755 O O . GLN A 1 45 ? 10.755 -4.985 -26.313 1.00 30.01 45 GLN A O 15
ATOM 18769 N N . VAL A 1 46 ? 12.079 -4.243 -24.651 1.00 73.33 46 VAL A N 15
ATOM 18770 C CA . VAL A 1 46 ? 10.976 -3.695 -23.870 1.00 25.31 46 VAL A CA 15
ATOM 18771 C C . VAL A 1 46 ? 10.861 -2.188 -24.065 1.00 2.44 46 VAL A C 15
ATOM 18772 O O . VAL A 1 46 ? 11.856 -1.465 -24.000 1.00 11.10 46 VAL A O 15
ATOM 18785 N N . TYR A 1 47 ? 9.641 -1.719 -24.303 1.00 22.14 47 TYR A N 15
ATOM 18786 C CA . TYR A 1 47 ? 9.395 -0.297 -24.509 1.00 5.23 47 TYR A CA 15
ATOM 18787 C C . TYR A 1 47 ? 8.246 0.190 -23.631 1.00 45.31 47 TYR A C 15
ATOM 18788 O O . TYR A 1 47 ? 7.205 -0.460 -23.534 1.00 13.30 47 TYR A O 15
ATOM 18806 N N . LEU A 1 48 ? 8.444 1.339 -22.994 1.00 13.11 48 LEU A N 15
ATOM 18807 C CA . LEU A 1 48 ? 7.425 1.916 -22.124 1.00 13.11 48 LEU A CA 15
ATOM 18808 C C . LEU A 1 48 ? 6.782 3.138 -22.773 1.00 61.55 48 LEU A C 15
ATOM 18809 O O . LEU A 1 48 ? 7.475 4.043 -23.240 1.00 22.21 48 LEU A O 15
ATOM 18825 N N . LEU A 1 49 ? 5.454 3.158 -22.799 1.00 21.33 49 LEU A N 15
ATOM 18826 C CA . LEU A 1 49 ? 4.717 4.270 -23.389 1.00 71.40 49 LEU A CA 15
ATOM 18827 C C . LEU A 1 49 ? 4.206 5.218 -22.310 1.00 2.54 49 LEU A C 15
ATOM 18828 O O . LEU A 1 49 ? 3.603 4.789 -21.325 1.00 53.23 49 LEU A O 15
ATOM 18844 N N . LEU A 1 50 ? 4.450 6.510 -22.501 1.00 51.23 50 LEU A N 15
ATOM 18845 C CA . LEU A 1 50 ? 4.013 7.521 -21.545 1.00 54.51 50 LEU A CA 15
ATOM 18846 C C . LEU A 1 50 ? 2.671 8.118 -21.959 1.00 44.40 50 LEU A C 15
ATOM 18847 O O . LEU A 1 50 ? 1.634 7.801 -21.378 1.00 54.20 50 LEU A O 15
ATOM 18863 N N . SER A 1 51 ? 2.700 8.983 -22.968 1.00 65.13 51 SER A N 15
ATOM 18864 C CA . SER A 1 51 ? 1.487 9.626 -23.459 1.00 62.44 51 SER A CA 15
ATOM 18865 C C . SER A 1 51 ? 1.801 10.562 -24.622 1.00 41.12 51 SER A C 15
ATOM 18866 O O . SER A 1 51 ? 2.910 10.558 -25.155 1.00 51.32 51 SER A O 15
ATOM 18874 N N . GLY A 1 52 ? 0.815 11.365 -25.011 1.00 34.33 52 GLY A N 15
ATOM 18875 C CA . GLY A 1 52 ? 1.004 12.296 -26.108 1.00 21.33 52 GLY A CA 15
ATOM 18876 C C . GLY A 1 52 ? 0.112 11.984 -27.293 1.00 42.21 52 GLY A C 15
ATOM 18877 O O . GLY A 1 52 ? -1.061 12.356 -27.310 1.00 74.31 52 GLY A O 15
ATOM 18881 N N . ASP A 1 53 ? 0.670 11.302 -28.287 1.00 75.14 53 ASP A N 15
ATOM 18882 C CA . ASP A 1 53 ? -0.083 10.941 -29.483 1.00 52.12 53 ASP A CA 15
ATOM 18883 C C . ASP A 1 53 ? -0.193 9.426 -29.620 1.00 21.45 53 ASP A C 15
ATOM 18884 O O . ASP A 1 53 ? -1.285 8.863 -29.538 1.00 64.53 53 ASP A O 15
ATOM 18893 N N . ASP A 1 54 ? 0.945 8.772 -29.828 1.00 75.22 54 ASP A N 15
ATOM 18894 C CA . ASP A 1 54 ? 0.977 7.321 -29.976 1.00 54.41 54 ASP A CA 15
ATOM 18895 C C . ASP A 1 54 ? 1.450 6.654 -28.688 1.00 42.35 54 ASP A C 15
ATOM 18896 O O . ASP A 1 54 ? 1.817 5.480 -28.684 1.00 75.22 54 ASP A O 15
ATOM 18905 N N . GLY A 1 55 ? 1.441 7.413 -27.597 1.00 32.05 55 GLY A N 15
ATOM 18906 C CA . GLY A 1 55 ? 1.873 6.879 -26.318 1.00 73.42 55 GLY A CA 15
ATOM 18907 C C . GLY A 1 55 ? 3.361 7.055 -26.089 1.00 14.11 55 GLY A C 15
ATOM 18908 O O . GLY A 1 55 ? 3.935 6.439 -25.192 1.00 35.52 55 GLY A O 15
ATOM 18912 N N . ALA A 1 56 ? 3.987 7.898 -26.903 1.00 43.10 56 ALA A N 15
ATOM 18913 C CA . ALA A 1 56 ? 5.417 8.154 -26.784 1.00 64.12 56 ALA A CA 15
ATOM 18914 C C . ALA A 1 56 ? 6.231 6.957 -27.264 1.00 30.55 56 ALA A C 15
ATOM 18915 O O . ALA A 1 56 ? 6.889 7.018 -28.301 1.00 61.14 56 ALA A O 15
ATOM 18922 N N . GLU A 1 57 ? 6.181 5.869 -26.500 1.00 42.22 57 GLU A N 15
ATOM 18923 C CA . GLU A 1 57 ? 6.916 4.658 -26.848 1.00 13.52 57 GLU A CA 15
ATOM 18924 C C . GLU A 1 57 ? 8.421 4.911 -26.830 1.00 55.25 57 GLU A C 15
ATOM 18925 O O . GLU A 1 57 ? 8.998 5.344 -27.827 1.00 64.21 57 GLU A O 15
ATOM 18937 N N . GLN A 1 58 ? 9.047 4.638 -25.691 1.00 3.33 58 GLN A N 15
ATOM 18938 C CA . GLN A 1 58 ? 10.484 4.837 -25.543 1.00 42.31 58 GLN A CA 15
ATOM 18939 C C . GLN A 1 58 ? 11.147 3.599 -24.948 1.00 11.45 58 GLN A C 15
ATOM 18940 O O . GLN A 1 58 ? 10.686 3.035 -23.955 1.00 52.31 58 GLN A O 15
ATOM 18954 N N . PRO A 1 59 ? 12.255 3.165 -25.566 1.00 52.14 59 PRO A N 15
ATOM 18955 C CA . PRO A 1 59 ? 13.005 1.989 -25.114 1.00 53.44 59 PRO A CA 15
ATOM 18956 C C . PRO A 1 59 ? 13.721 2.233 -23.791 1.00 23.44 59 PRO A C 15
ATOM 18957 O O . PRO A 1 59 ? 14.003 3.375 -23.426 1.00 70.10 59 PRO A O 15
ATOM 18968 N N . LEU A 1 60 ? 14.014 1.153 -23.075 1.00 23.51 60 LEU A N 15
ATOM 18969 C CA . LEU A 1 60 ? 14.699 1.249 -21.790 1.00 64.45 60 LEU A CA 15
ATOM 18970 C C . LEU A 1 60 ? 15.845 0.245 -21.708 1.00 32.41 60 LEU A C 15
ATOM 18971 O O . LEU A 1 60 ? 15.818 -0.798 -22.362 1.00 44.44 60 LEU A O 15
ATOM 18987 N N . SER A 1 61 ? 16.849 0.565 -20.898 1.00 15.14 61 SER A N 15
ATOM 18988 C CA . SER A 1 61 ? 18.004 -0.308 -20.730 1.00 44.02 61 SER A CA 15
ATOM 18989 C C . SER A 1 61 ? 17.687 -1.452 -19.772 1.00 11.00 61 SER A C 15
ATOM 18990 O O . SER A 1 61 ? 16.913 -1.290 -18.828 1.00 11.14 61 SER A O 15
ATOM 18998 N N . LEU A 1 62 ? 18.290 -2.609 -20.022 1.00 11.01 62 LEU A N 15
ATOM 18999 C CA . LEU A 1 62 ? 18.073 -3.782 -19.182 1.00 53.02 62 LEU A CA 15
ATOM 19000 C C . LEU A 1 62 ? 18.771 -3.625 -17.836 1.00 4.45 62 LEU A C 15
ATOM 19001 O O . LEU A 1 62 ? 18.491 -4.360 -16.890 1.00 52.20 62 LEU A O 15
ATOM 19017 N N . ASN A 1 63 ? 19.682 -2.659 -17.756 1.00 75.31 63 ASN A N 15
ATOM 19018 C CA . ASN A 1 63 ? 20.419 -2.404 -16.524 1.00 45.04 63 ASN A CA 15
ATOM 19019 C C . ASN A 1 63 ? 19.741 -1.314 -15.700 1.00 3.00 63 ASN A C 15
ATOM 19020 O O . ASN A 1 63 ? 20.373 -0.671 -14.861 1.00 64.11 63 ASN A O 15
ATOM 19031 N N . HIS A 1 64 ? 18.450 -1.112 -15.944 1.00 44.42 64 HIS A N 15
ATOM 19032 C CA . HIS A 1 64 ? 17.685 -0.100 -15.224 1.00 24.24 64 HIS A CA 15
ATOM 19033 C C . HIS A 1 64 ? 16.756 -0.748 -14.202 1.00 55.20 64 HIS A C 15
ATOM 19034 O O . HIS A 1 64 ? 16.048 -1.712 -14.494 1.00 60.22 64 HIS A O 15
ATOM 19048 N N . PRO A 1 65 ? 16.756 -0.207 -12.974 1.00 71.44 65 PRO A N 15
ATOM 19049 C CA . PRO A 1 65 ? 15.918 -0.717 -11.885 1.00 31.01 65 PRO A CA 15
ATOM 19050 C C . PRO A 1 65 ? 14.436 -0.438 -12.114 1.00 24.21 65 PRO A C 15
ATOM 19051 O O . PRO A 1 65 ? 14.050 0.682 -12.446 1.00 1.14 65 PRO A O 15
ATOM 19062 N N . ALA A 1 66 ? 13.611 -1.464 -11.934 1.00 62.33 66 ALA A N 15
ATOM 19063 C CA . ALA A 1 66 ? 12.172 -1.328 -12.119 1.00 33.40 66 ALA A CA 15
ATOM 19064 C C . ALA A 1 66 ? 11.616 -0.182 -11.281 1.00 25.03 66 ALA A C 15
ATOM 19065 O O . ALA A 1 66 ? 10.622 0.442 -11.648 1.00 74.22 66 ALA A O 15
ATOM 19072 N N . GLU A 1 67 ? 12.266 0.089 -10.153 1.00 20.02 67 GLU A N 15
ATOM 19073 C CA . GLU A 1 67 ? 11.835 1.160 -9.262 1.00 53.02 67 GLU A CA 15
ATOM 19074 C C . GLU A 1 67 ? 11.745 2.487 -10.011 1.00 33.24 67 GLU A C 15
ATOM 19075 O O . GLU A 1 67 ? 11.037 3.402 -9.590 1.00 4.34 67 GLU A O 15
ATOM 19087 N N . ARG A 1 68 ? 12.467 2.583 -11.122 1.00 70.41 68 ARG A N 15
ATOM 19088 C CA . ARG A 1 68 ? 12.471 3.797 -11.929 1.00 13.24 68 ARG A CA 15
ATOM 19089 C C . ARG A 1 68 ? 11.199 3.898 -12.765 1.00 55.21 68 ARG A C 15
ATOM 19090 O O . ARG A 1 68 ? 10.801 4.987 -13.182 1.00 5.21 68 ARG A O 15
ATOM 19111 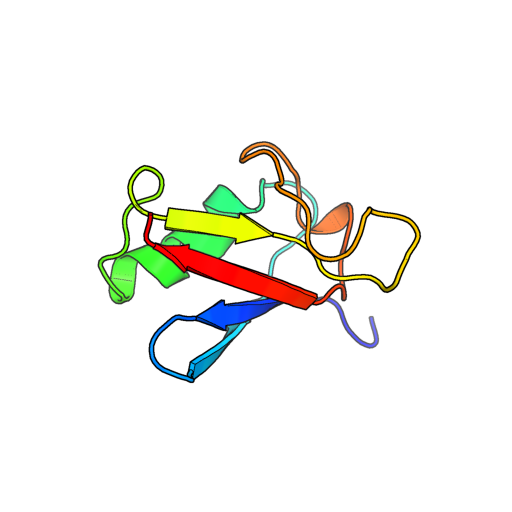N N . LEU A 1 69 ? 10.564 2.757 -13.008 1.00 21.54 69 LEU A N 15
ATOM 19112 C CA . LEU A 1 69 ? 9.337 2.716 -13.795 1.00 73.40 69 LEU A CA 15
ATOM 19113 C C . LEU A 1 69 ? 8.204 2.067 -13.005 1.00 43.31 69 LEU A C 15
ATOM 19114 O O . LEU A 1 69 ? 7.511 1.183 -13.508 1.00 30.40 69 LEU A O 15
ATOM 19130 N N . ILE A 1 70 ? 8.022 2.515 -11.767 1.00 73.43 70 ILE A N 15
ATOM 19131 C CA . ILE A 1 70 ? 6.971 1.980 -10.910 1.00 3.13 70 ILE A CA 15
ATOM 19132 C C . ILE A 1 70 ? 5.593 2.431 -11.382 1.00 63.13 70 ILE A C 15
ATOM 19133 O O . ILE A 1 70 ? 5.336 3.625 -11.531 1.00 22.31 70 ILE A O 15
ATOM 19149 N N . GLY A 1 71 ? 4.709 1.466 -11.615 1.00 75.04 71 GLY A N 15
ATOM 19150 C CA . GLY A 1 71 ? 3.366 1.783 -12.067 1.00 44.50 71 GLY A CA 15
ATOM 19151 C C . GLY A 1 71 ? 3.296 2.005 -13.565 1.00 31.40 71 GLY A C 15
ATOM 19152 O O . GLY A 1 71 ? 2.214 2.192 -14.123 1.00 3.14 71 GLY A O 15
ATOM 19156 N N . LYS A 1 72 ? 4.452 1.985 -14.219 1.00 60.35 72 LYS A N 15
ATOM 19157 C CA . LYS A 1 72 ? 4.519 2.185 -15.662 1.00 74.02 72 LYS A CA 15
ATOM 19158 C C . LYS A 1 72 ? 4.293 0.872 -16.405 1.00 23.23 72 LYS A C 15
ATOM 19159 O O . LYS A 1 72 ? 4.774 -0.181 -15.985 1.00 61.22 72 LYS A O 15
ATOM 19178 N N . LYS A 1 73 ? 3.560 0.941 -17.511 1.00 5.01 73 LYS A N 15
ATOM 19179 C CA . LYS A 1 73 ? 3.273 -0.241 -18.314 1.00 63.33 73 LYS A CA 15
ATOM 19180 C C . LYS A 1 73 ? 4.153 -0.280 -19.560 1.00 1.42 73 LYS A C 15
ATOM 19181 O O . LYS A 1 73 ? 4.278 0.715 -20.275 1.00 52.51 73 LYS A O 15
ATOM 19200 N N . LEU A 1 74 ? 4.760 -1.433 -19.815 1.00 20.45 74 LEU A N 15
ATOM 19201 C CA . LEU A 1 74 ? 5.627 -1.602 -20.975 1.00 43.24 74 LEU A CA 15
ATOM 19202 C C . LEU A 1 74 ? 5.265 -2.866 -21.747 1.00 74.43 74 LEU A C 15
ATOM 19203 O O . LEU A 1 74 ? 4.581 -3.749 -21.228 1.00 61.34 74 LEU A O 15
ATOM 19219 N N . LYS A 1 75 ? 5.728 -2.948 -22.990 1.00 25.53 75 LYS A N 15
ATOM 19220 C CA . LYS A 1 75 ? 5.457 -4.106 -23.833 1.00 72.24 75 LYS A CA 15
ATOM 19221 C C . LYS A 1 75 ? 6.749 -4.674 -24.411 1.00 44.43 75 LYS A C 15
ATOM 19222 O O . LYS A 1 75 ? 7.657 -3.927 -24.780 1.00 35.41 75 LYS A O 15
ATOM 19241 N N . VAL A 1 76 ? 6.826 -5.998 -24.489 1.00 22.40 76 VAL A N 15
ATOM 19242 C CA . VAL A 1 76 ? 8.007 -6.666 -25.025 1.00 13.43 76 VAL A CA 15
ATOM 19243 C C . VAL A 1 76 ? 7.759 -7.167 -26.443 1.00 15.11 76 VAL A C 15
ATOM 19244 O O . VAL A 1 76 ? 6.880 -7.997 -26.675 1.00 32.44 76 VAL A O 15
ATOM 19257 N N . VAL A 1 77 ? 8.539 -6.657 -27.390 1.00 43.11 77 VAL A N 15
ATOM 19258 C CA . VAL A 1 77 ? 8.406 -7.054 -28.787 1.00 11.23 77 VAL A CA 15
ATOM 19259 C C . VAL A 1 77 ? 9.703 -7.658 -29.313 1.00 30.14 77 VAL A C 15
ATOM 19260 O O . VAL A 1 77 ? 10.793 -7.122 -29.112 1.00 51.45 77 VAL A O 15
ATOM 19273 N N . PRO A 1 78 ? 9.585 -8.802 -30.003 1.00 25.34 78 PRO A N 15
ATOM 19274 C CA . PRO A 1 78 ? 10.739 -9.505 -30.573 1.00 52.30 78 PRO A CA 15
ATOM 19275 C C . PRO A 1 78 ? 11.358 -8.748 -31.743 1.00 74.04 78 PRO A C 15
ATOM 19276 O O . PRO A 1 78 ? 10.668 -8.020 -32.460 1.00 24.54 78 PRO A O 15
ATOM 19287 N N . LEU A 1 79 ? 12.661 -8.924 -31.933 1.00 34.01 79 LEU A N 15
ATOM 19288 C CA . LEU A 1 79 ? 13.373 -8.258 -33.018 1.00 12.22 79 LEU A CA 15
ATOM 19289 C C . LEU A 1 79 ? 14.142 -9.267 -33.865 1.00 12.33 79 LEU A C 15
ATOM 19290 O O . LEU A 1 79 ? 14.784 -8.904 -34.850 1.00 41.21 79 LEU A O 15
ATOM 19306 N N . MET A 1 1 ? -2.524 4.779 -4.027 1.00 54.31 1 MET A N 16
ATOM 19307 C CA . MET A 1 1 ? -2.002 3.789 -3.092 1.00 14.51 1 MET A CA 16
ATOM 19308 C C . MET A 1 1 ? -0.770 3.097 -3.665 1.00 72.32 1 MET A C 16
ATOM 19309 O O . MET A 1 1 ? -0.615 2.992 -4.881 1.00 74.25 1 MET A O 16
ATOM 19323 N N . ALA A 1 2 ? 0.103 2.626 -2.781 1.00 45.13 2 ALA A N 16
ATOM 19324 C CA . ALA A 1 2 ? 1.321 1.942 -3.200 1.00 53.10 2 ALA A CA 16
ATOM 19325 C C . ALA A 1 2 ? 0.997 0.699 -4.022 1.00 31.04 2 ALA A C 16
ATOM 19326 O O . ALA A 1 2 ? -0.105 0.156 -3.936 1.00 2.12 2 ALA A O 16
ATOM 19333 N N . ASP A 1 3 ? 1.963 0.254 -4.818 1.00 34.33 3 ASP A N 16
ATOM 19334 C CA . ASP A 1 3 ? 1.780 -0.926 -5.655 1.00 61.20 3 ASP A CA 16
ATOM 19335 C C . ASP A 1 3 ? 3.060 -1.754 -5.713 1.00 71.43 3 ASP A C 16
ATOM 19336 O O . ASP A 1 3 ? 3.042 -2.960 -5.465 1.00 65.14 3 ASP A O 16
ATOM 19345 N N . ARG A 1 4 ? 4.168 -1.099 -6.044 1.00 21.34 4 ARG A N 16
ATOM 19346 C CA . ARG A 1 4 ? 5.456 -1.775 -6.137 1.00 23.52 4 ARG A CA 16
ATOM 19347 C C . ARG A 1 4 ? 5.373 -2.977 -7.073 1.00 71.41 4 ARG A C 16
ATOM 19348 O O . ARG A 1 4 ? 5.836 -4.070 -6.743 1.00 0.34 4 ARG A O 16
ATOM 19369 N N . THR A 1 5 ? 4.779 -2.769 -8.244 1.00 34.10 5 THR A N 16
ATOM 19370 C CA . THR A 1 5 ? 4.633 -3.835 -9.227 1.00 54.34 5 THR A CA 16
ATOM 19371 C C . THR A 1 5 ? 4.736 -3.290 -10.647 1.00 71.25 5 THR A C 16
ATOM 19372 O O . THR A 1 5 ? 4.574 -2.091 -10.876 1.00 5.04 5 THR A O 16
ATOM 19383 N N . ILE A 1 6 ? 5.005 -4.178 -11.598 1.00 61.34 6 ILE A N 16
ATOM 19384 C CA . ILE A 1 6 ? 5.128 -3.786 -12.997 1.00 12.22 6 ILE A CA 16
ATOM 19385 C C . ILE A 1 6 ? 4.465 -4.807 -13.915 1.00 21.43 6 ILE A C 16
ATOM 19386 O O . ILE A 1 6 ? 4.524 -6.011 -13.665 1.00 11.35 6 ILE A O 16
ATOM 19402 N N . GLU A 1 7 ? 3.836 -4.318 -14.979 1.00 63.51 7 GLU A N 16
ATOM 19403 C CA . GLU A 1 7 ? 3.163 -5.190 -15.935 1.00 43.01 7 GLU A CA 16
ATOM 19404 C C . GLU A 1 7 ? 3.845 -5.131 -17.299 1.00 2.30 7 GLU A C 16
ATOM 19405 O O . GLU A 1 7 ? 4.222 -4.058 -17.771 1.00 63.00 7 GLU A O 16
ATOM 19417 N N . VAL A 1 8 ? 4.001 -6.292 -17.927 1.00 53.23 8 VAL A N 16
ATOM 19418 C CA . VAL A 1 8 ? 4.636 -6.373 -19.237 1.00 24.21 8 VAL A CA 16
ATOM 19419 C C . VAL A 1 8 ? 3.866 -7.306 -20.165 1.00 11.23 8 VAL A C 16
ATOM 19420 O O . VAL A 1 8 ? 3.352 -8.338 -19.735 1.00 54.14 8 VAL A O 16
ATOM 19433 N N . GLU A 1 9 ? 3.791 -6.935 -21.439 1.00 41.41 9 GLU A N 16
ATOM 19434 C CA . GLU A 1 9 ? 3.083 -7.739 -22.428 1.00 15.22 9 GLU A CA 16
ATOM 19435 C C . GLU A 1 9 ? 4.004 -8.795 -23.031 1.00 73.22 9 GLU A C 16
ATOM 19436 O O . GLU A 1 9 ? 4.938 -8.474 -23.766 1.00 43.33 9 GLU A O 16
ATOM 19448 N N . LEU A 1 10 ? 3.734 -10.057 -22.715 1.00 11.11 10 LEU A N 16
ATOM 19449 C CA . LEU A 1 10 ? 4.538 -11.162 -23.225 1.00 20.23 10 LEU A CA 16
ATOM 19450 C C . LEU A 1 10 ? 4.157 -11.494 -24.664 1.00 43.00 10 LEU A C 16
ATOM 19451 O O . LEU A 1 10 ? 3.139 -11.038 -25.184 1.00 14.15 10 LEU A O 16
ATOM 19467 N N . PRO A 1 11 ? 4.993 -12.309 -25.325 1.00 20.14 11 PRO A N 16
ATOM 19468 C CA . PRO A 1 11 ? 4.763 -12.723 -26.712 1.00 45.30 11 PRO A CA 16
ATOM 19469 C C . PRO A 1 11 ? 3.577 -13.671 -26.846 1.00 14.34 11 PRO A C 16
ATOM 19470 O O . PRO A 1 11 ? 3.171 -14.313 -25.878 1.00 4.13 11 PRO A O 16
ATOM 19481 N N . ASN A 1 12 ? 3.024 -13.753 -28.051 1.00 71.44 12 ASN A N 16
ATOM 19482 C CA . ASN A 1 12 ? 1.883 -14.624 -28.311 1.00 53.41 12 ASN A CA 16
ATOM 19483 C C . ASN A 1 12 ? 0.578 -13.944 -27.909 1.00 15.33 12 ASN A C 16
ATOM 19484 O O . ASN A 1 12 ? -0.380 -14.603 -27.503 1.00 61.23 12 ASN A O 16
ATOM 19495 N N . LYS A 1 13 ? 0.546 -12.620 -28.024 1.00 21.41 13 LYS A N 16
ATOM 19496 C CA . LYS A 1 13 ? -0.641 -11.849 -27.674 1.00 71.45 13 LYS A CA 16
ATOM 19497 C C . LYS A 1 13 ? -1.065 -12.125 -26.235 1.00 61.24 13 LYS A C 16
ATOM 19498 O O . LYS A 1 13 ? -2.255 -12.228 -25.939 1.00 2.32 13 LYS A O 16
ATOM 19517 N N . GLN A 1 14 ? -0.084 -12.243 -25.347 1.00 3.45 14 GLN A N 16
ATOM 19518 C CA . GLN A 1 14 ? -0.357 -12.505 -23.939 1.00 24.55 14 GLN A CA 16
ATOM 19519 C C . GLN A 1 14 ? 0.293 -11.449 -23.051 1.00 50.55 14 GLN A C 16
ATOM 19520 O O . GLN A 1 14 ? 1.253 -10.792 -23.454 1.00 5.33 14 GLN A O 16
ATOM 19534 N N . ARG A 1 15 ? -0.238 -11.290 -21.843 1.00 44.54 15 ARG A N 16
ATOM 19535 C CA . ARG A 1 15 ? 0.290 -10.311 -20.900 1.00 53.01 15 ARG A CA 16
ATOM 19536 C C . ARG A 1 15 ? 0.485 -10.935 -19.522 1.00 21.25 15 ARG A C 16
ATOM 19537 O O . ARG A 1 15 ? -0.273 -11.816 -19.113 1.00 65.22 15 ARG A O 16
ATOM 19558 N N . THR A 1 16 ? 1.507 -10.473 -18.808 1.00 22.33 16 THR A N 16
ATOM 19559 C CA . THR A 1 16 ? 1.804 -10.987 -17.476 1.00 54.24 16 THR A CA 16
ATOM 19560 C C . THR A 1 16 ? 2.328 -9.883 -16.565 1.00 54.43 16 THR A C 16
ATOM 19561 O O . THR A 1 16 ? 3.036 -8.980 -17.011 1.00 40.12 16 THR A O 16
ATOM 19572 N N . VAL A 1 17 ? 1.976 -9.961 -15.286 1.00 14.52 17 VAL A N 16
ATOM 19573 C CA . VAL A 1 17 ? 2.412 -8.968 -14.311 1.00 23.20 17 VAL A CA 16
ATOM 19574 C C . VAL A 1 17 ? 3.290 -9.602 -13.238 1.00 4.43 17 VAL A C 16
ATOM 19575 O O . VAL A 1 17 ? 3.098 -10.760 -12.868 1.00 35.22 17 VAL A O 16
ATOM 19588 N N . ILE A 1 18 ? 4.255 -8.834 -12.741 1.00 74.01 18 ILE A N 16
ATOM 19589 C CA . ILE A 1 18 ? 5.162 -9.320 -11.709 1.00 15.24 18 ILE A CA 16
ATOM 19590 C C . ILE A 1 18 ? 5.464 -8.230 -10.686 1.00 24.12 18 ILE A C 16
ATOM 19591 O O . ILE A 1 18 ? 5.093 -7.072 -10.870 1.00 1.23 18 ILE A O 16
ATOM 19607 N N . ASN A 1 19 ? 6.143 -8.610 -9.608 1.00 10.10 19 ASN A N 16
ATOM 19608 C CA . ASN A 1 19 ? 6.497 -7.665 -8.556 1.00 5.54 19 ASN A CA 16
ATOM 19609 C C . ASN A 1 19 ? 8.012 -7.579 -8.389 1.00 14.32 19 ASN A C 16
ATOM 19610 O O . ASN A 1 19 ? 8.688 -8.595 -8.226 1.00 53.43 19 ASN A O 16
ATOM 19621 N N . VAL A 1 20 ? 8.538 -6.359 -8.430 1.00 12.32 20 VAL A N 16
ATOM 19622 C CA . VAL A 1 20 ? 9.972 -6.139 -8.282 1.00 34.24 20 VAL A CA 16
ATOM 19623 C C . VAL A 1 20 ? 10.257 -5.030 -7.276 1.00 15.34 20 VAL A C 16
ATOM 19624 O O . VAL A 1 20 ? 9.650 -3.960 -7.328 1.00 13.25 20 VAL A O 16
ATOM 19637 N N . ARG A 1 21 ? 11.184 -5.292 -6.361 1.00 21.03 21 ARG A N 16
ATOM 19638 C CA . ARG A 1 21 ? 11.550 -4.316 -5.341 1.00 54.35 21 ARG A CA 16
ATOM 19639 C C . ARG A 1 21 ? 12.668 -3.404 -5.838 1.00 20.21 21 ARG A C 16
ATOM 19640 O O . ARG A 1 21 ? 13.390 -3.724 -6.782 1.00 70.35 21 ARG A O 16
ATOM 19661 N N . PRO A 1 22 ? 12.816 -2.240 -5.188 1.00 32.43 22 PRO A N 16
ATOM 19662 C CA . PRO A 1 22 ? 13.844 -1.259 -5.545 1.00 41.35 22 PRO A CA 16
ATOM 19663 C C . PRO A 1 22 ? 15.250 -1.741 -5.204 1.00 13.24 22 PRO A C 16
ATOM 19664 O O . PRO A 1 22 ? 15.670 -1.689 -4.049 1.00 25.03 22 PRO A O 16
ATOM 19675 N N . GLY A 1 23 ? 15.973 -2.210 -6.216 1.00 54.44 23 GLY A N 16
ATOM 19676 C CA . GLY A 1 23 ? 17.324 -2.694 -6.002 1.00 13.31 23 GLY A CA 16
ATOM 19677 C C . GLY A 1 23 ? 17.923 -3.312 -7.250 1.00 1.45 23 GLY A C 16
ATOM 19678 O O . GLY A 1 23 ? 18.962 -2.862 -7.737 1.00 34.34 23 GLY A O 16
ATOM 19682 N N . LEU A 1 24 ? 17.270 -4.345 -7.768 1.00 71.51 24 LEU A N 16
ATOM 19683 C CA . LEU A 1 24 ? 17.745 -5.028 -8.967 1.00 4.14 24 LEU A CA 16
ATOM 19684 C C . LEU A 1 24 ? 17.204 -4.359 -10.226 1.00 14.55 24 LEU A C 16
ATOM 19685 O O . LEU A 1 24 ? 16.204 -3.641 -10.180 1.00 33.13 24 LEU A O 16
ATOM 19701 N N . THR A 1 25 ? 17.869 -4.599 -11.351 1.00 22.30 25 THR A N 16
ATOM 19702 C CA . THR A 1 25 ? 17.454 -4.021 -12.623 1.00 25.22 25 THR A CA 16
ATOM 19703 C C . THR A 1 25 ? 16.353 -4.852 -13.271 1.00 15.50 25 THR A C 16
ATOM 19704 O O . THR A 1 25 ? 16.100 -5.988 -12.869 1.00 71.35 25 THR A O 16
ATOM 19715 N N . LEU A 1 26 ? 15.699 -4.278 -14.276 1.00 24.05 26 LEU A N 16
ATOM 19716 C CA . LEU A 1 26 ? 14.624 -4.966 -14.981 1.00 33.32 26 LEU A CA 16
ATOM 19717 C C . LEU A 1 26 ? 15.125 -6.265 -15.604 1.00 32.22 26 LEU A C 16
ATOM 19718 O O . LEU A 1 26 ? 14.378 -7.237 -15.725 1.00 44.13 26 LEU A O 16
ATOM 19734 N N . LYS A 1 27 ? 16.394 -6.276 -15.996 1.00 24.25 27 LYS A N 16
ATOM 19735 C CA . LYS A 1 27 ? 16.998 -7.456 -16.603 1.00 20.41 27 LYS A CA 16
ATOM 19736 C C . LYS A 1 27 ? 16.935 -8.649 -15.654 1.00 71.11 27 LYS A C 16
ATOM 19737 O O . LYS A 1 27 ? 16.624 -9.766 -16.067 1.00 41.32 27 LYS A O 16
ATOM 19756 N N . GLU A 1 28 ? 17.230 -8.404 -14.381 1.00 44.35 28 GLU A N 16
ATOM 19757 C CA . GLU A 1 28 ? 17.206 -9.459 -13.375 1.00 41.41 28 GLU A CA 16
ATOM 19758 C C . GLU A 1 28 ? 15.772 -9.813 -12.992 1.00 51.54 28 GLU A C 16
ATOM 19759 O O . GLU A 1 28 ? 15.492 -10.928 -12.555 1.00 24.21 28 GLU A O 16
ATOM 19771 N N . ALA A 1 29 ? 14.867 -8.854 -13.160 1.00 42.43 29 ALA A N 16
ATOM 19772 C CA . ALA A 1 29 ? 13.462 -9.063 -12.834 1.00 61.42 29 ALA A CA 16
ATOM 19773 C C . ALA A 1 29 ? 12.737 -9.782 -13.967 1.00 61.11 29 ALA A C 16
ATOM 19774 O O . ALA A 1 29 ? 11.707 -10.422 -13.751 1.00 52.24 29 ALA A O 16
ATOM 19781 N N . LEU A 1 30 ? 13.280 -9.672 -15.174 1.00 64.43 30 LEU A N 16
ATOM 19782 C CA . LEU A 1 30 ? 12.685 -10.312 -16.342 1.00 54.34 30 LEU A CA 16
ATOM 19783 C C . LEU A 1 30 ? 13.507 -11.519 -16.782 1.00 5.53 30 LEU A C 16
ATOM 19784 O O . LEU A 1 30 ? 13.089 -12.287 -17.648 1.00 30.45 30 LEU A O 16
ATOM 19800 N N . LYS A 1 31 ? 14.680 -11.680 -16.178 1.00 32.34 31 LYS A N 16
ATOM 19801 C CA . LYS A 1 31 ? 15.561 -12.795 -16.503 1.00 22.42 31 LYS A CA 16
ATOM 19802 C C . LYS A 1 31 ? 14.835 -14.127 -16.344 1.00 30.32 31 LYS A C 16
ATOM 19803 O O . LYS A 1 31 ? 14.637 -14.858 -17.315 1.00 33.14 31 LYS A O 16
ATOM 19822 N N . LYS A 1 32 ? 14.439 -14.437 -15.114 1.00 12.21 32 LYS A N 16
ATOM 19823 C CA . LYS A 1 32 ? 13.732 -15.679 -14.827 1.00 73.33 32 LYS A CA 16
ATOM 19824 C C . LYS A 1 32 ? 12.482 -15.806 -15.692 1.00 55.20 32 LYS A C 16
ATOM 19825 O O . LYS A 1 32 ? 12.170 -16.885 -16.195 1.00 11.12 32 LYS A O 16
ATOM 19844 N N . ALA A 1 33 ? 11.770 -14.696 -15.862 1.00 22.12 33 ALA A N 16
ATOM 19845 C CA . ALA A 1 33 ? 10.556 -14.683 -16.669 1.00 4.33 33 ALA A CA 16
ATOM 19846 C C . ALA A 1 33 ? 10.865 -14.990 -18.130 1.00 43.31 33 ALA A C 16
ATOM 19847 O O . ALA A 1 33 ? 10.035 -15.551 -18.846 1.00 40.02 33 ALA A O 16
ATOM 19854 N N . LEU A 1 34 ? 12.063 -14.618 -18.567 1.00 43.03 34 LEU A N 16
ATOM 19855 C CA . LEU A 1 34 ? 12.482 -14.853 -19.945 1.00 30.22 34 LEU A CA 16
ATOM 19856 C C . LEU A 1 34 ? 12.700 -16.341 -20.201 1.00 51.12 34 LEU A C 16
ATOM 19857 O O . LEU A 1 34 ? 12.221 -16.888 -21.195 1.00 14.32 34 LEU A O 16
ATOM 19873 N N . LYS A 1 35 ? 13.425 -16.992 -19.298 1.00 14.24 35 LYS A N 16
ATOM 19874 C CA . LYS A 1 35 ? 13.704 -18.417 -19.423 1.00 31.44 35 LYS A CA 16
ATOM 19875 C C . LYS A 1 35 ? 12.414 -19.230 -19.378 1.00 21.41 35 LYS A C 16
ATOM 19876 O O . LYS A 1 35 ? 12.348 -20.338 -19.912 1.00 13.22 35 LYS A O 16
ATOM 19895 N N . VAL A 1 36 ? 11.390 -18.673 -18.739 1.00 23.11 36 VAL A N 16
ATOM 19896 C CA . VAL A 1 36 ? 10.101 -19.346 -18.627 1.00 44.51 36 VAL A CA 16
ATOM 19897 C C . VAL A 1 36 ? 9.462 -19.540 -19.998 1.00 25.25 36 VAL A C 16
ATOM 19898 O O . VAL A 1 36 ? 8.762 -20.525 -20.233 1.00 15.44 36 VAL A O 16
ATOM 19911 N N . ARG A 1 37 ? 9.710 -18.596 -20.899 1.00 53.41 37 ARG A N 16
ATOM 19912 C CA . ARG A 1 37 ? 9.158 -18.663 -22.247 1.00 12.21 37 ARG A CA 16
ATOM 19913 C C . ARG A 1 37 ? 10.236 -19.041 -23.258 1.00 23.53 37 ARG A C 16
ATOM 19914 O O . ARG A 1 37 ? 9.937 -19.394 -24.398 1.00 12.42 37 ARG A O 16
ATOM 19935 N N . GLY A 1 38 ? 11.493 -18.966 -22.831 1.00 3.31 38 GLY A N 16
ATOM 19936 C CA . GLY A 1 38 ? 12.597 -19.303 -23.711 1.00 1.33 38 GLY A CA 16
ATOM 19937 C C . GLY A 1 38 ? 13.153 -18.092 -24.434 1.00 13.22 38 GLY A C 16
ATOM 19938 O O . GLY A 1 38 ? 14.077 -18.211 -25.238 1.00 64.31 38 GLY A O 16
ATOM 19942 N N . ILE A 1 39 ? 12.587 -16.924 -24.149 1.00 42.30 39 ILE A N 16
ATOM 19943 C CA . ILE A 1 39 ? 13.032 -15.687 -24.779 1.00 12.42 39 ILE A CA 16
ATOM 19944 C C . ILE A 1 39 ? 14.426 -15.296 -24.300 1.00 61.45 39 ILE A C 16
ATOM 19945 O O . ILE A 1 39 ? 14.758 -15.457 -23.126 1.00 22.21 39 ILE A O 16
ATOM 19961 N N . ASP A 1 40 ? 15.238 -14.782 -25.218 1.00 14.54 40 ASP A N 16
ATOM 19962 C CA . ASP A 1 40 ? 16.596 -14.365 -24.889 1.00 50.14 40 ASP A CA 16
ATOM 19963 C C . ASP A 1 40 ? 16.697 -12.844 -24.824 1.00 21.25 40 ASP A C 16
ATOM 19964 O O . ASP A 1 40 ? 16.031 -12.121 -25.564 1.00 13.41 40 ASP A O 16
ATOM 19973 N N . PRO A 1 41 ? 17.549 -12.346 -23.915 1.00 64.25 41 PRO A N 16
ATOM 19974 C CA . PRO A 1 41 ? 17.757 -10.907 -23.731 1.00 5.03 41 PRO A CA 16
ATOM 19975 C C . PRO A 1 41 ? 18.487 -10.271 -24.909 1.00 3.22 41 PRO A C 16
ATOM 19976 O O . PRO A 1 41 ? 18.475 -9.052 -25.073 1.00 43.32 41 PRO A O 16
ATOM 19987 N N . ASN A 1 42 ? 19.122 -11.105 -25.726 1.00 54.03 42 ASN A N 16
ATOM 19988 C CA . ASN A 1 42 ? 19.857 -10.623 -26.890 1.00 22.12 42 ASN A CA 16
ATOM 19989 C C . ASN A 1 42 ? 19.041 -10.810 -28.165 1.00 51.11 42 ASN A C 16
ATOM 19990 O O . ASN A 1 42 ? 19.567 -10.704 -29.273 1.00 74.34 42 ASN A O 16
ATOM 20001 N N . LYS A 1 43 ? 17.752 -11.088 -28.001 1.00 10.45 43 LYS A N 16
ATOM 20002 C CA . LYS A 1 43 ? 16.861 -11.287 -29.137 1.00 73.51 43 LYS A CA 16
ATOM 20003 C C . LYS A 1 43 ? 15.476 -10.715 -28.850 1.00 22.20 43 LYS A C 16
ATOM 20004 O O . LYS A 1 43 ? 14.499 -11.067 -29.511 1.00 50.52 43 LYS A O 16
ATOM 20023 N N . VAL A 1 44 ? 15.400 -9.831 -27.861 1.00 11.43 44 VAL A N 16
ATOM 20024 C CA . VAL A 1 44 ? 14.135 -9.208 -27.488 1.00 44.41 44 VAL A CA 16
ATOM 20025 C C . VAL A 1 44 ? 14.345 -7.767 -27.036 1.00 11.21 44 VAL A C 16
ATOM 20026 O O . VAL A 1 44 ? 15.444 -7.386 -26.635 1.00 44.03 44 VAL A O 16
ATOM 20039 N N . GLN A 1 45 ? 13.282 -6.971 -27.103 1.00 25.03 45 GLN A N 16
ATOM 20040 C CA . GLN A 1 45 ? 13.351 -5.571 -26.700 1.00 34.30 45 GLN A CA 16
ATOM 20041 C C . GLN A 1 45 ? 12.035 -5.121 -26.073 1.00 43.42 45 GLN A C 16
ATOM 20042 O O . GLN A 1 45 ? 10.956 -5.479 -26.545 1.00 30.14 45 GLN A O 16
ATOM 20056 N N . VAL A 1 46 ? 12.133 -4.332 -25.007 1.00 73.52 46 VAL A N 16
ATOM 20057 C CA . VAL A 1 46 ? 10.951 -3.832 -24.316 1.00 14.11 46 VAL A CA 16
ATOM 20058 C C . VAL A 1 46 ? 10.795 -2.328 -24.512 1.00 20.02 46 VAL A C 16
ATOM 20059 O O . VAL A 1 46 ? 11.772 -1.580 -24.462 1.00 21.55 46 VAL A O 16
ATOM 20072 N N . TYR A 1 47 ? 9.561 -1.891 -24.735 1.00 12.21 47 TYR A N 16
ATOM 20073 C CA . TYR A 1 47 ? 9.277 -0.476 -24.940 1.00 53.55 47 TYR A CA 16
ATOM 20074 C C . TYR A 1 47 ? 8.102 -0.025 -24.078 1.00 11.22 47 TYR A C 16
ATOM 20075 O O . TYR A 1 47 ? 7.111 -0.742 -23.933 1.00 22.32 47 TYR A O 16
ATOM 20093 N N . LEU A 1 48 ? 8.219 1.169 -23.507 1.00 44.24 48 LEU A N 16
ATOM 20094 C CA . LEU A 1 48 ? 7.168 1.718 -22.659 1.00 14.52 48 LEU A CA 16
ATOM 20095 C C . LEU A 1 48 ? 6.266 2.660 -23.450 1.00 51.51 48 LEU A C 16
ATOM 20096 O O . LEU A 1 48 ? 6.745 3.545 -24.161 1.00 62.20 48 LEU A O 16
ATOM 20112 N N . LEU A 1 49 ? 4.958 2.467 -23.321 1.00 21.24 49 LEU A N 16
ATOM 20113 C CA . LEU A 1 49 ? 3.988 3.301 -24.022 1.00 30.31 49 LEU A CA 16
ATOM 20114 C C . LEU A 1 49 ? 3.558 4.481 -23.156 1.00 72.34 49 LEU A C 16
ATOM 20115 O O . LEU A 1 49 ? 3.307 4.328 -21.960 1.00 4.30 49 LEU A O 16
ATOM 20131 N N . LEU A 1 50 ? 3.472 5.656 -23.769 1.00 11.43 50 LEU A N 16
ATOM 20132 C CA . LEU A 1 50 ? 3.069 6.863 -23.055 1.00 3.31 50 LEU A CA 16
ATOM 20133 C C . LEU A 1 50 ? 1.983 7.612 -23.820 1.00 61.05 50 LEU A C 16
ATOM 20134 O O . LEU A 1 50 ? 1.516 7.153 -24.863 1.00 1.30 50 LEU A O 16
ATOM 20150 N N . SER A 1 51 ? 1.587 8.768 -23.297 1.00 71.30 51 SER A N 16
ATOM 20151 C CA . SER A 1 51 ? 0.555 9.580 -23.930 1.00 75.23 51 SER A CA 16
ATOM 20152 C C . SER A 1 51 ? 1.053 11.002 -24.170 1.00 33.21 51 SER A C 16
ATOM 20153 O O . SER A 1 51 ? 0.457 11.968 -23.696 1.00 41.43 51 SER A O 16
ATOM 20161 N N . GLY A 1 52 ? 2.151 11.121 -24.910 1.00 22.32 52 GLY A N 16
ATOM 20162 C CA . GLY A 1 52 ? 2.712 12.427 -25.200 1.00 42.21 52 GLY A CA 16
ATOM 20163 C C . GLY A 1 52 ? 3.738 12.859 -24.171 1.00 12.40 52 GLY A C 16
ATOM 20164 O O . GLY A 1 52 ? 3.560 13.874 -23.496 1.00 24.41 52 GLY A O 16
ATOM 20168 N N . ASP A 1 53 ? 4.812 12.088 -24.049 1.00 45.21 53 ASP A N 16
ATOM 20169 C CA . ASP A 1 53 ? 5.870 12.396 -23.094 1.00 45.40 53 ASP A CA 16
ATOM 20170 C C . ASP A 1 53 ? 7.234 11.988 -23.643 1.00 31.43 53 ASP A C 16
ATOM 20171 O O . ASP A 1 53 ? 8.136 12.815 -23.770 1.00 44.21 53 ASP A O 16
ATOM 20180 N N . ASP A 1 54 ? 7.376 10.707 -23.965 1.00 23.34 54 ASP A N 16
ATOM 20181 C CA . ASP A 1 54 ? 8.630 10.188 -24.500 1.00 33.53 54 ASP A CA 16
ATOM 20182 C C . ASP A 1 54 ? 8.494 9.864 -25.984 1.00 44.54 54 ASP A C 16
ATOM 20183 O O . ASP A 1 54 ? 9.328 9.163 -26.556 1.00 31.11 54 ASP A O 16
ATOM 20192 N N . GLY A 1 55 ? 7.437 10.381 -26.603 1.00 71.25 55 GLY A N 16
ATOM 20193 C CA . GLY A 1 55 ? 7.211 10.135 -28.016 1.00 10.22 55 GLY A CA 16
ATOM 20194 C C . GLY A 1 55 ? 6.295 8.952 -28.259 1.00 63.02 55 GLY A C 16
ATOM 20195 O O . GLY A 1 55 ? 6.120 8.518 -29.397 1.00 51.24 55 GLY A O 16
ATOM 20199 N N . ALA A 1 56 ? 5.711 8.427 -27.187 1.00 2.31 56 ALA A N 16
ATOM 20200 C CA . ALA A 1 56 ? 4.809 7.287 -27.290 1.00 14.45 56 ALA A CA 16
ATOM 20201 C C . ALA A 1 56 ? 5.551 6.039 -27.754 1.00 4.12 56 ALA A C 16
ATOM 20202 O O . ALA A 1 56 ? 6.078 5.997 -28.865 1.00 3.20 56 ALA A O 16
ATOM 20209 N N . GLU A 1 57 ? 5.590 5.025 -26.895 1.00 54.00 57 GLU A N 16
ATOM 20210 C CA . GLU A 1 57 ? 6.270 3.776 -27.218 1.00 51.43 57 GLU A CA 16
ATOM 20211 C C . GLU A 1 57 ? 7.742 4.025 -27.536 1.00 14.22 57 GLU A C 16
ATOM 20212 O O . GLU A 1 57 ? 8.104 4.282 -28.683 1.00 61.15 57 GLU A O 16
ATOM 20224 N N . GLN A 1 58 ? 8.583 3.947 -26.510 1.00 45.52 58 GLN A N 16
ATOM 20225 C CA . GLN A 1 58 ? 10.015 4.165 -26.680 1.00 2.44 58 GLN A CA 16
ATOM 20226 C C . GLN A 1 58 ? 10.818 3.053 -26.012 1.00 52.53 58 GLN A C 16
ATOM 20227 O O . GLN A 1 58 ? 10.349 2.381 -25.094 1.00 14.44 58 GLN A O 16
ATOM 20241 N N . PRO A 1 59 ? 12.057 2.853 -26.484 1.00 5.03 59 PRO A N 16
ATOM 20242 C CA . PRO A 1 59 ? 12.952 1.823 -25.947 1.00 13.03 59 PRO A CA 16
ATOM 20243 C C . PRO A 1 59 ? 13.435 2.152 -24.538 1.00 72.33 59 PRO A C 16
ATOM 20244 O O . PRO A 1 59 ? 13.453 3.315 -24.133 1.00 32.34 59 PRO A O 16
ATOM 20255 N N . LEU A 1 60 ? 13.826 1.121 -23.797 1.00 2.43 60 LEU A N 16
ATOM 20256 C CA . LEU A 1 60 ? 14.311 1.301 -22.432 1.00 73.04 60 LEU A CA 16
ATOM 20257 C C . LEU A 1 60 ? 15.562 0.464 -22.184 1.00 53.33 60 LEU A C 16
ATOM 20258 O O . LEU A 1 60 ? 15.774 -0.560 -22.833 1.00 43.01 60 LEU A O 16
ATOM 20274 N N . SER A 1 61 ? 16.386 0.907 -21.240 1.00 34.33 61 SER A N 16
ATOM 20275 C CA . SER A 1 61 ? 17.617 0.200 -20.906 1.00 74.45 61 SER A CA 16
ATOM 20276 C C . SER A 1 61 ? 17.330 -0.992 -19.998 1.00 33.01 61 SER A C 16
ATOM 20277 O O . SER A 1 61 ? 16.532 -0.898 -19.064 1.00 5.34 61 SER A O 16
ATOM 20285 N N . LEU A 1 62 ? 17.985 -2.113 -20.279 1.00 12.04 62 LEU A N 16
ATOM 20286 C CA . LEU A 1 62 ? 17.801 -3.325 -19.488 1.00 5.14 62 LEU A CA 16
ATOM 20287 C C . LEU A 1 62 ? 18.466 -3.189 -18.122 1.00 25.44 62 LEU A C 16
ATOM 20288 O O . LEU A 1 62 ? 18.199 -3.971 -17.210 1.00 2.00 62 LEU A O 16
ATOM 20304 N N . ASN A 1 63 ? 19.333 -2.190 -17.987 1.00 72.44 63 ASN A N 16
ATOM 20305 C CA . ASN A 1 63 ? 20.035 -1.951 -16.732 1.00 30.12 63 ASN A CA 16
ATOM 20306 C C . ASN A 1 63 ? 19.290 -0.929 -15.878 1.00 43.03 63 ASN A C 16
ATOM 20307 O O . ASN A 1 63 ? 19.878 -0.283 -15.010 1.00 50.22 63 ASN A O 16
ATOM 20318 N N . HIS A 1 64 ? 17.993 -0.788 -16.131 1.00 32.33 64 HIS A N 16
ATOM 20319 C CA . HIS A 1 64 ? 17.167 0.154 -15.385 1.00 14.33 64 HIS A CA 16
ATOM 20320 C C . HIS A 1 64 ? 16.300 -0.574 -14.362 1.00 30.02 64 HIS A C 16
ATOM 20321 O O . HIS A 1 64 ? 15.629 -1.559 -14.670 1.00 22.42 64 HIS A O 16
ATOM 20335 N N . PRO A 1 65 ? 16.314 -0.080 -13.115 1.00 15.11 65 PRO A N 16
ATOM 20336 C CA . PRO A 1 65 ? 15.534 -0.669 -12.022 1.00 5.44 65 PRO A CA 16
ATOM 20337 C C . PRO A 1 65 ? 14.035 -0.452 -12.196 1.00 62.11 65 PRO A C 16
ATOM 20338 O O . PRO A 1 65 ? 13.589 0.657 -12.489 1.00 73.52 65 PRO A O 16
ATOM 20349 N N . ALA A 1 66 ? 13.263 -1.518 -12.014 1.00 32.14 66 ALA A N 16
ATOM 20350 C CA . ALA A 1 66 ? 11.813 -1.443 -12.149 1.00 24.45 66 ALA A CA 16
ATOM 20351 C C . ALA A 1 66 ? 11.234 -0.356 -11.250 1.00 72.11 66 ALA A C 16
ATOM 20352 O O . ALA A 1 66 ? 10.224 0.263 -11.583 1.00 72.10 66 ALA A O 16
ATOM 20359 N N . GLU A 1 67 ? 11.879 -0.130 -10.110 1.00 65.03 67 GLU A N 16
ATOM 20360 C CA . GLU A 1 67 ? 11.426 0.882 -9.164 1.00 14.12 67 GLU A CA 16
ATOM 20361 C C . GLU A 1 67 ? 11.463 2.272 -9.794 1.00 22.45 67 GLU A C 16
ATOM 20362 O O . GLU A 1 67 ? 10.882 3.220 -9.266 1.00 33.22 67 GLU A O 16
ATOM 20374 N N . ARG A 1 68 ? 12.152 2.384 -10.925 1.00 21.25 68 ARG A N 16
ATOM 20375 C CA . ARG A 1 68 ? 12.268 3.657 -11.626 1.00 33.24 68 ARG A CA 16
ATOM 20376 C C . ARG A 1 68 ? 11.064 3.888 -12.535 1.00 64.32 68 ARG A C 16
ATOM 20377 O O . ARG A 1 68 ? 10.953 4.930 -13.183 1.00 20.42 68 ARG A O 16
ATOM 20398 N N . LEU A 1 69 ? 10.167 2.910 -12.579 1.00 74.34 69 LEU A N 16
ATOM 20399 C CA . LEU A 1 69 ? 8.971 3.006 -13.410 1.00 21.51 69 LEU A CA 16
ATOM 20400 C C . LEU A 1 69 ? 7.865 2.099 -12.879 1.00 64.44 69 LEU A C 16
ATOM 20401 O O . LEU A 1 69 ? 6.962 1.708 -13.619 1.00 32.51 69 LEU A O 16
ATOM 20417 N N . ILE A 1 70 ? 7.942 1.770 -11.594 1.00 45.13 70 ILE A N 16
ATOM 20418 C CA . ILE A 1 70 ? 6.946 0.912 -10.965 1.00 3.45 70 ILE A CA 16
ATOM 20419 C C . ILE A 1 70 ? 5.534 1.419 -11.236 1.00 11.22 70 ILE A C 16
ATOM 20420 O O . ILE A 1 70 ? 5.232 2.593 -11.022 1.00 23.54 70 ILE A O 16
ATOM 20436 N N . GLY A 1 71 ? 4.670 0.525 -11.708 1.00 23.04 71 GLY A N 16
ATOM 20437 C CA . GLY A 1 71 ? 3.299 0.900 -11.999 1.00 30.01 71 GLY A CA 16
ATOM 20438 C C . GLY A 1 71 ? 3.077 1.191 -13.470 1.00 25.21 71 GLY A C 16
ATOM 20439 O O . GLY A 1 71 ? 1.938 1.268 -13.931 1.00 4.21 71 GLY A O 16
ATOM 20443 N N . LYS A 1 72 ? 4.169 1.354 -14.210 1.00 12.10 72 LYS A N 16
ATOM 20444 C CA . LYS A 1 72 ? 4.090 1.639 -15.638 1.00 21.32 72 LYS A CA 16
ATOM 20445 C C . LYS A 1 72 ? 3.967 0.349 -16.444 1.00 4.53 72 LYS A C 16
ATOM 20446 O O . LYS A 1 72 ? 4.539 -0.679 -16.080 1.00 52.15 72 LYS A O 16
ATOM 20465 N N . LYS A 1 73 ? 3.220 0.411 -17.540 1.00 54.53 73 LYS A N 16
ATOM 20466 C CA . LYS A 1 73 ? 3.024 -0.750 -18.400 1.00 53.20 73 LYS A CA 16
ATOM 20467 C C . LYS A 1 73 ? 4.034 -0.757 -19.543 1.00 54.12 73 LYS A C 16
ATOM 20468 O O . LYS A 1 73 ? 4.317 0.282 -20.141 1.00 24.01 73 LYS A O 16
ATOM 20487 N N . LEU A 1 74 ? 4.572 -1.934 -19.843 1.00 40.33 74 LEU A N 16
ATOM 20488 C CA . LEU A 1 74 ? 5.550 -2.076 -20.917 1.00 34.33 74 LEU A CA 16
ATOM 20489 C C . LEU A 1 74 ? 5.166 -3.216 -21.855 1.00 54.21 74 LEU A C 16
ATOM 20490 O O . LEU A 1 74 ? 4.348 -4.069 -21.511 1.00 32.40 74 LEU A O 16
ATOM 20506 N N . LYS A 1 75 ? 5.763 -3.225 -23.042 1.00 11.30 75 LYS A N 16
ATOM 20507 C CA . LYS A 1 75 ? 5.487 -4.261 -24.030 1.00 42.10 75 LYS A CA 16
ATOM 20508 C C . LYS A 1 75 ? 6.777 -4.934 -24.487 1.00 44.12 75 LYS A C 16
ATOM 20509 O O . LYS A 1 75 ? 7.746 -4.264 -24.845 1.00 2.44 75 LYS A O 16
ATOM 20528 N N . VAL A 1 76 ? 6.783 -6.263 -24.475 1.00 31.14 76 VAL A N 16
ATOM 20529 C CA . VAL A 1 76 ? 7.953 -7.027 -24.890 1.00 43.24 76 VAL A CA 16
ATOM 20530 C C . VAL A 1 76 ? 7.759 -7.616 -26.283 1.00 51.42 76 VAL A C 16
ATOM 20531 O O . VAL A 1 76 ? 6.801 -8.348 -26.531 1.00 54.54 76 VAL A O 16
ATOM 20544 N N . VAL A 1 77 ? 8.675 -7.292 -27.190 1.00 3.51 77 VAL A N 16
ATOM 20545 C CA . VAL A 1 77 ? 8.606 -7.790 -28.558 1.00 42.55 77 VAL A CA 16
ATOM 20546 C C . VAL A 1 77 ? 9.937 -8.395 -28.991 1.00 40.50 77 VAL A C 16
ATOM 20547 O O . VAL A 1 77 ? 11.003 -7.808 -28.806 1.00 4.30 77 VAL A O 16
ATOM 20560 N N . PRO A 1 78 ? 9.876 -9.597 -29.582 1.00 60.01 78 PRO A N 16
ATOM 20561 C CA . PRO A 1 78 ? 11.068 -10.308 -30.055 1.00 34.13 78 PRO A CA 16
ATOM 20562 C C . PRO A 1 78 ? 11.701 -9.635 -31.268 1.00 23.25 78 PRO A C 16
ATOM 20563 O O . PRO A 1 78 ? 11.041 -8.889 -31.992 1.00 2.02 78 PRO A O 16
ATOM 20574 N N . LEU A 1 79 ? 12.984 -9.904 -31.484 1.00 1.40 79 LEU A N 16
ATOM 20575 C CA . LEU A 1 79 ? 13.707 -9.324 -32.611 1.00 25.14 79 LEU A CA 16
ATOM 20576 C C . LEU A 1 79 ? 14.331 -10.414 -33.476 1.00 61.41 79 LEU A C 16
ATOM 20577 O O . LEU A 1 79 ? 13.625 -11.215 -34.088 1.00 34.53 79 LEU A O 16
ATOM 20593 N N . MET A 1 1 ? -4.521 -1.312 -3.309 1.00 64.10 1 MET A N 17
ATOM 20594 C CA . MET A 1 1 ? -3.786 -1.887 -2.188 1.00 13.53 1 MET A CA 17
ATOM 20595 C C . MET A 1 1 ? -2.319 -2.094 -2.548 1.00 4.11 1 MET A C 17
ATOM 20596 O O . MET A 1 1 ? -1.918 -3.183 -2.957 1.00 74.24 1 MET A O 17
ATOM 20610 N N . ALA A 1 2 ? -1.522 -1.042 -2.393 1.00 45.20 2 ALA A N 17
ATOM 20611 C CA . ALA A 1 2 ? -0.098 -1.110 -2.700 1.00 53.25 2 ALA A CA 17
ATOM 20612 C C . ALA A 1 2 ? 0.130 -1.401 -4.180 1.00 4.32 2 ALA A C 17
ATOM 20613 O O . ALA A 1 2 ? 0.084 -2.553 -4.610 1.00 32.30 2 ALA A O 17
ATOM 20620 N N . ASP A 1 3 ? 0.377 -0.349 -4.953 1.00 72.23 3 ASP A N 17
ATOM 20621 C CA . ASP A 1 3 ? 0.613 -0.492 -6.385 1.00 63.13 3 ASP A CA 17
ATOM 20622 C C . ASP A 1 3 ? 2.104 -0.416 -6.700 1.00 70.11 3 ASP A C 17
ATOM 20623 O O . ASP A 1 3 ? 2.513 0.237 -7.660 1.00 41.02 3 ASP A O 17
ATOM 20632 N N . ARG A 1 4 ? 2.911 -1.087 -5.885 1.00 32.23 4 ARG A N 17
ATOM 20633 C CA . ARG A 1 4 ? 4.356 -1.094 -6.075 1.00 2.31 4 ARG A CA 17
ATOM 20634 C C . ARG A 1 4 ? 4.789 -2.292 -6.916 1.00 14.55 4 ARG A C 17
ATOM 20635 O O . ARG A 1 4 ? 5.536 -3.153 -6.451 1.00 60.10 4 ARG A O 17
ATOM 20656 N N . THR A 1 5 ? 4.313 -2.340 -8.156 1.00 71.20 5 THR A N 17
ATOM 20657 C CA . THR A 1 5 ? 4.648 -3.432 -9.061 1.00 22.31 5 THR A CA 17
ATOM 20658 C C . THR A 1 5 ? 4.764 -2.939 -10.499 1.00 35.33 5 THR A C 17
ATOM 20659 O O . THR A 1 5 ? 4.479 -1.777 -10.791 1.00 23.41 5 THR A O 17
ATOM 20670 N N . ILE A 1 6 ? 5.181 -3.829 -11.393 1.00 23.23 6 ILE A N 17
ATOM 20671 C CA . ILE A 1 6 ? 5.332 -3.484 -12.801 1.00 10.23 6 ILE A CA 17
ATOM 20672 C C . ILE A 1 6 ? 4.678 -4.530 -13.696 1.00 71.45 6 ILE A C 17
ATOM 20673 O O . ILE A 1 6 ? 4.942 -5.725 -13.566 1.00 21.00 6 ILE A O 17
ATOM 20689 N N . GLU A 1 7 ? 3.825 -4.072 -14.607 1.00 74.10 7 GLU A N 17
ATOM 20690 C CA . GLU A 1 7 ? 3.134 -4.970 -15.525 1.00 53.44 7 GLU A CA 17
ATOM 20691 C C . GLU A 1 7 ? 3.761 -4.914 -16.915 1.00 61.24 7 GLU A C 17
ATOM 20692 O O . GLU A 1 7 ? 4.102 -3.841 -17.413 1.00 12.13 7 GLU A O 17
ATOM 20704 N N . VAL A 1 8 ? 3.911 -6.079 -17.537 1.00 61.44 8 VAL A N 17
ATOM 20705 C CA . VAL A 1 8 ? 4.497 -6.165 -18.870 1.00 13.12 8 VAL A CA 17
ATOM 20706 C C . VAL A 1 8 ? 3.642 -7.027 -19.792 1.00 33.03 8 VAL A C 17
ATOM 20707 O O . VAL A 1 8 ? 3.133 -8.071 -19.385 1.00 70.12 8 VAL A O 17
ATOM 20720 N N . GLU A 1 9 ? 3.489 -6.583 -21.035 1.00 54.42 9 GLU A N 17
ATOM 20721 C CA . GLU A 1 9 ? 2.694 -7.314 -22.015 1.00 22.31 9 GLU A CA 17
ATOM 20722 C C . GLU A 1 9 ? 3.548 -8.347 -22.746 1.00 11.33 9 GLU A C 17
ATOM 20723 O O . GLU A 1 9 ? 4.435 -7.996 -23.525 1.00 21.10 9 GLU A O 17
ATOM 20735 N N . LEU A 1 10 ? 3.274 -9.621 -22.488 1.00 42.12 10 LEU A N 17
ATOM 20736 C CA . LEU A 1 10 ? 4.017 -10.706 -23.120 1.00 53.24 10 LEU A CA 17
ATOM 20737 C C . LEU A 1 10 ? 3.566 -10.905 -24.564 1.00 21.21 10 LEU A C 17
ATOM 20738 O O . LEU A 1 10 ? 2.490 -10.466 -24.971 1.00 2.04 10 LEU A O 17
ATOM 20754 N N . PRO A 1 11 ? 4.406 -11.585 -25.358 1.00 24.31 11 PRO A N 17
ATOM 20755 C CA . PRO A 1 11 ? 4.115 -11.861 -26.768 1.00 33.13 11 PRO A CA 17
ATOM 20756 C C . PRO A 1 11 ? 2.982 -12.868 -26.939 1.00 42.43 11 PRO A C 17
ATOM 20757 O O . PRO A 1 11 ? 2.747 -13.705 -26.070 1.00 32.24 11 PRO A O 17
ATOM 20768 N N . ASN A 1 12 ? 2.284 -12.780 -28.067 1.00 2.41 12 ASN A N 17
ATOM 20769 C CA . ASN A 1 12 ? 1.176 -13.683 -28.352 1.00 73.41 12 ASN A CA 17
ATOM 20770 C C . ASN A 1 12 ? -0.152 -13.072 -27.914 1.00 45.52 12 ASN A C 17
ATOM 20771 O O . ASN A 1 12 ? -1.133 -13.782 -27.695 1.00 12.42 12 ASN A O 17
ATOM 20782 N N . LYS A 1 13 ? -0.174 -11.749 -27.789 1.00 53.12 13 LYS A N 17
ATOM 20783 C CA . LYS A 1 13 ? -1.380 -11.039 -27.380 1.00 34.34 13 LYS A CA 17
ATOM 20784 C C . LYS A 1 13 ? -1.751 -11.383 -25.940 1.00 55.25 13 LYS A C 17
ATOM 20785 O O . LYS A 1 13 ? -2.929 -11.524 -25.611 1.00 62.11 13 LYS A O 17
ATOM 20804 N N . GLN A 1 14 ? -0.740 -11.514 -25.089 1.00 22.25 14 GLN A N 17
ATOM 20805 C CA . GLN A 1 14 ? -0.961 -11.840 -23.685 1.00 34.23 14 GLN A CA 17
ATOM 20806 C C . GLN A 1 14 ? -0.274 -10.827 -22.775 1.00 63.24 14 GLN A C 17
ATOM 20807 O O . GLN A 1 14 ? 0.677 -10.159 -23.182 1.00 13.51 14 GLN A O 17
ATOM 20821 N N . ARG A 1 15 ? -0.761 -10.719 -21.544 1.00 4.04 15 ARG A N 17
ATOM 20822 C CA . ARG A 1 15 ? -0.194 -9.786 -20.577 1.00 64.12 15 ARG A CA 17
ATOM 20823 C C . ARG A 1 15 ? 0.035 -10.469 -19.232 1.00 22.00 15 ARG A C 17
ATOM 20824 O O . ARG A 1 15 ? -0.736 -11.339 -18.825 1.00 52.40 15 ARG A O 17
ATOM 20845 N N . THR A 1 16 ? 1.101 -10.070 -18.545 1.00 42.11 16 THR A N 17
ATOM 20846 C CA . THR A 1 16 ? 1.433 -10.644 -17.247 1.00 40.12 16 THR A CA 17
ATOM 20847 C C . THR A 1 16 ? 2.028 -9.593 -16.317 1.00 50.21 16 THR A C 17
ATOM 20848 O O . THR A 1 16 ? 2.799 -8.734 -16.746 1.00 74.15 16 THR A O 17
ATOM 20859 N N . VAL A 1 17 ? 1.666 -9.666 -15.040 1.00 62.41 17 VAL A N 17
ATOM 20860 C CA . VAL A 1 17 ? 2.166 -8.722 -14.048 1.00 41.23 17 VAL A CA 17
ATOM 20861 C C . VAL A 1 17 ? 3.301 -9.331 -13.232 1.00 54.02 17 VAL A C 17
ATOM 20862 O O . VAL A 1 17 ? 3.315 -10.535 -12.973 1.00 2.41 17 VAL A O 17
ATOM 20875 N N . ILE A 1 18 ? 4.249 -8.492 -12.830 1.00 21.03 18 ILE A N 17
ATOM 20876 C CA . ILE A 1 18 ? 5.387 -8.948 -12.041 1.00 41.13 18 ILE A CA 17
ATOM 20877 C C . ILE A 1 18 ? 5.700 -7.972 -10.912 1.00 41.44 18 ILE A C 17
ATOM 20878 O O . ILE A 1 18 ? 5.416 -6.779 -11.013 1.00 42.12 18 ILE A O 17
ATOM 20894 N N . ASN A 1 19 ? 6.289 -8.487 -9.838 1.00 51.00 19 ASN A N 17
ATOM 20895 C CA . ASN A 1 19 ? 6.642 -7.660 -8.690 1.00 23.33 19 ASN A CA 17
ATOM 20896 C C . ASN A 1 19 ? 8.146 -7.701 -8.432 1.00 54.23 19 ASN A C 17
ATOM 20897 O O . ASN A 1 19 ? 8.792 -8.730 -8.627 1.00 22.11 19 ASN A O 17
ATOM 20908 N N . VAL A 1 20 ? 8.696 -6.573 -7.993 1.00 32.30 20 VAL A N 17
ATOM 20909 C CA . VAL A 1 20 ? 10.122 -6.480 -7.707 1.00 4.30 20 VAL A CA 17
ATOM 20910 C C . VAL A 1 20 ? 10.407 -5.389 -6.680 1.00 74.22 20 VAL A C 17
ATOM 20911 O O . VAL A 1 20 ? 9.643 -4.432 -6.549 1.00 24.24 20 VAL A O 17
ATOM 20924 N N . ARG A 1 21 ? 11.510 -5.540 -5.955 1.00 31.22 21 ARG A N 17
ATOM 20925 C CA . ARG A 1 21 ? 11.895 -4.568 -4.939 1.00 21.34 21 ARG A CA 17
ATOM 20926 C C . ARG A 1 21 ? 12.908 -3.572 -5.495 1.00 54.24 21 ARG A C 17
ATOM 20927 O O . ARG A 1 21 ? 13.595 -3.834 -6.483 1.00 13.31 21 ARG A O 17
ATOM 20948 N N . PRO A 1 22 ? 13.003 -2.401 -4.849 1.00 12.44 22 PRO A N 17
ATOM 20949 C CA . PRO A 1 22 ? 13.928 -1.341 -5.261 1.00 64.33 22 PRO A CA 17
ATOM 20950 C C . PRO A 1 22 ? 15.385 -1.713 -5.006 1.00 42.50 22 PRO A C 17
ATOM 20951 O O . PRO A 1 22 ? 15.864 -1.644 -3.875 1.00 44.31 22 PRO A O 17
ATOM 20962 N N . GLY A 1 23 ? 16.085 -2.106 -6.066 1.00 24.13 23 GLY A N 17
ATOM 20963 C CA . GLY A 1 23 ? 17.481 -2.482 -5.935 1.00 10.13 23 GLY A CA 17
ATOM 20964 C C . GLY A 1 23 ? 17.979 -3.283 -7.121 1.00 25.10 23 GLY A C 17
ATOM 20965 O O . GLY A 1 23 ? 19.066 -3.026 -7.641 1.00 40.21 23 GLY A O 17
ATOM 20969 N N . LEU A 1 24 ? 17.186 -4.258 -7.550 1.00 33.12 24 LEU A N 17
ATOM 20970 C CA . LEU A 1 24 ? 17.553 -5.102 -8.682 1.00 0.41 24 LEU A CA 17
ATOM 20971 C C . LEU A 1 24 ? 17.095 -4.478 -9.997 1.00 31.44 24 LEU A C 17
ATOM 20972 O O . LEU A 1 24 ? 16.107 -3.744 -10.038 1.00 32.42 24 LEU A O 17
ATOM 20988 N N . THR A 1 25 ? 17.818 -4.777 -11.071 1.00 64.12 25 THR A N 17
ATOM 20989 C CA . THR A 1 25 ? 17.486 -4.247 -12.388 1.00 22.53 25 THR A CA 17
ATOM 20990 C C . THR A 1 25 ? 16.405 -5.086 -13.061 1.00 3.53 25 THR A C 17
ATOM 20991 O O . THR A 1 25 ? 16.119 -6.206 -12.636 1.00 4.20 25 THR A O 17
ATOM 21002 N N . LEU A 1 26 ? 15.808 -4.537 -14.113 1.00 34.23 26 LEU A N 17
ATOM 21003 C CA . LEU A 1 26 ? 14.757 -5.235 -14.846 1.00 64.31 26 LEU A CA 17
ATOM 21004 C C . LEU A 1 26 ? 15.255 -6.583 -15.360 1.00 2.44 26 LEU A C 17
ATOM 21005 O O . LEU A 1 26 ? 14.486 -7.536 -15.480 1.00 21.43 26 LEU A O 17
ATOM 21021 N N . LYS A 1 27 ? 16.548 -6.655 -15.660 1.00 14.44 27 LYS A N 17
ATOM 21022 C CA . LYS A 1 27 ? 17.151 -7.885 -16.157 1.00 33.51 27 LYS A CA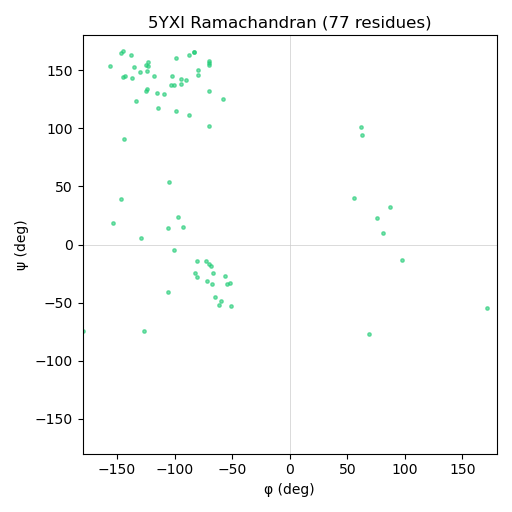 17
ATOM 21023 C C . LYS A 1 27 ? 17.000 -9.014 -15.142 1.00 34.11 27 LYS A C 17
ATOM 21024 O O . LYS A 1 27 ? 16.634 -10.134 -15.496 1.00 70.24 27 LYS A O 17
ATOM 21043 N N . GLU A 1 28 ? 17.282 -8.710 -13.879 1.00 1.00 28 GLU A N 17
ATOM 21044 C CA . GLU A 1 28 ? 17.176 -9.700 -12.814 1.00 4.04 28 GLU A CA 17
ATOM 21045 C C . GLU A 1 28 ? 15.718 -9.931 -12.428 1.00 1.40 28 GLU A C 17
ATOM 21046 O O . GLU A 1 28 ? 15.359 -10.995 -11.925 1.00 51.13 28 GLU A O 17
ATOM 21058 N N . ALA A 1 29 ? 14.883 -8.925 -12.667 1.00 11.12 29 ALA A N 17
ATOM 21059 C CA . ALA A 1 29 ? 13.464 -9.018 -12.346 1.00 51.34 29 ALA A CA 17
ATOM 21060 C C . ALA A 1 29 ? 12.702 -9.760 -13.439 1.00 32.02 29 ALA A C 17
ATOM 21061 O O . ALA A 1 29 ? 11.596 -10.254 -13.213 1.00 25.32 29 ALA A O 17
ATOM 21068 N N . LEU A 1 30 ? 13.298 -9.834 -14.624 1.00 22.35 30 LEU A N 17
ATOM 21069 C CA . LEU A 1 30 ? 12.675 -10.516 -15.752 1.00 72.35 30 LEU A CA 17
ATOM 21070 C C . LEU A 1 30 ? 13.471 -11.756 -16.147 1.00 21.12 30 LEU A C 17
ATOM 21071 O O . LEU A 1 30 ? 13.054 -12.526 -17.013 1.00 4.32 30 LEU A O 17
ATOM 21087 N N . LYS A 1 31 ? 14.619 -11.945 -15.504 1.00 74.01 31 LYS A N 17
ATOM 21088 C CA . LYS A 1 31 ? 15.473 -13.093 -15.784 1.00 71.00 31 LYS A CA 17
ATOM 21089 C C . LYS A 1 31 ? 14.699 -14.398 -15.628 1.00 31.13 31 LYS A C 17
ATOM 21090 O O . LYS A 1 31 ? 14.493 -15.130 -16.596 1.00 42.12 31 LYS A O 17
ATOM 21109 N N . LYS A 1 32 ? 14.271 -14.684 -14.403 1.00 14.42 32 LYS A N 17
ATOM 21110 C CA . LYS A 1 32 ? 13.517 -15.899 -14.119 1.00 54.12 32 LYS A CA 17
ATOM 21111 C C . LYS A 1 32 ? 12.271 -15.983 -14.995 1.00 72.13 32 LYS A C 17
ATOM 21112 O O . LYS A 1 32 ? 11.918 -17.054 -15.488 1.00 64.21 32 LYS A O 17
ATOM 21131 N N . ALA A 1 33 ? 11.609 -14.846 -15.186 1.00 21.40 33 ALA A N 17
ATOM 21132 C CA . ALA A 1 33 ? 10.405 -14.792 -16.006 1.00 10.34 33 ALA A CA 17
ATOM 21133 C C . ALA A 1 33 ? 10.713 -15.142 -17.458 1.00 12.35 33 ALA A C 17
ATOM 21134 O O . ALA A 1 33 ? 9.867 -15.687 -18.168 1.00 42.12 33 ALA A O 17
ATOM 21141 N N . LEU A 1 34 ? 11.927 -14.825 -17.893 1.00 1.32 34 LEU A N 17
ATOM 21142 C CA . LEU A 1 34 ? 12.347 -15.105 -19.262 1.00 33.35 34 LEU A CA 17
ATOM 21143 C C . LEU A 1 34 ? 12.601 -16.596 -19.458 1.00 73.44 34 LEU A C 17
ATOM 21144 O O . LEU A 1 34 ? 12.201 -17.178 -20.468 1.00 4.43 34 LEU A O 17
ATOM 21160 N N . LYS A 1 35 ? 13.266 -17.211 -18.486 1.00 73.43 35 LYS A N 17
ATOM 21161 C CA . LYS A 1 35 ? 13.571 -18.636 -18.550 1.00 14.25 35 LYS A CA 17
ATOM 21162 C C . LYS A 1 35 ? 12.299 -19.456 -18.741 1.00 62.35 35 LYS A C 17
ATOM 21163 O O . LYS A 1 35 ? 12.349 -20.601 -19.192 1.00 41.24 35 LYS A O 17
ATOM 21182 N N . VAL A 1 36 ? 11.160 -18.864 -18.398 1.00 1.45 36 VAL A N 17
ATOM 21183 C CA . VAL A 1 36 ? 9.875 -19.539 -18.535 1.00 2.15 36 VAL A CA 17
ATOM 21184 C C . VAL A 1 36 ? 9.531 -19.773 -20.001 1.00 62.41 36 VAL A C 17
ATOM 21185 O O . VAL A 1 36 ? 8.939 -20.793 -20.355 1.00 51.00 36 VAL A O 17
ATOM 21198 N N . ARG A 1 37 ? 9.907 -18.823 -20.851 1.00 0.14 37 ARG A N 17
ATOM 21199 C CA . ARG A 1 37 ? 9.638 -18.925 -22.280 1.00 33.42 37 ARG A CA 17
ATOM 21200 C C . ARG A 1 37 ? 10.919 -19.219 -23.055 1.00 31.23 37 ARG A C 17
ATOM 21201 O O . ARG A 1 37 ? 10.876 -19.596 -24.225 1.00 41.31 37 ARG A O 17
ATOM 21222 N N . GLY A 1 38 ? 12.059 -19.043 -22.393 1.00 34.43 38 GLY A N 17
ATOM 21223 C CA . GLY A 1 38 ? 13.336 -19.293 -23.035 1.00 32.40 38 GLY A CA 17
ATOM 21224 C C . GLY A 1 38 ? 13.739 -18.177 -23.978 1.00 73.32 38 GLY A C 17
ATOM 21225 O O . GLY A 1 38 ? 14.545 -18.384 -24.886 1.00 12.42 38 GLY A O 17
ATOM 21229 N N . ILE A 1 39 ? 13.176 -16.993 -23.765 1.00 52.30 39 ILE A N 17
ATOM 21230 C CA . ILE A 1 39 ? 13.481 -15.840 -24.604 1.00 61.50 39 ILE A CA 17
ATOM 21231 C C . ILE A 1 39 ? 14.857 -15.271 -24.276 1.00 50.30 39 ILE A C 17
ATOM 21232 O O . ILE A 1 39 ? 15.257 -15.218 -23.113 1.00 24.50 39 ILE A O 17
ATOM 21248 N N . ASP A 1 40 ? 15.575 -14.843 -25.308 1.00 64.13 40 ASP A N 17
ATOM 21249 C CA . ASP A 1 40 ? 16.906 -14.274 -25.130 1.00 41.32 40 ASP A CA 17
ATOM 21250 C C . ASP A 1 40 ? 16.850 -12.749 -25.139 1.00 24.23 40 ASP A C 17
ATOM 21251 O O . ASP A 1 40 ? 16.053 -12.137 -25.850 1.00 5.43 40 ASP A O 17
ATOM 21260 N N . PRO A 1 41 ? 17.716 -12.121 -24.329 1.00 53.42 41 PRO A N 17
ATOM 21261 C CA . PRO A 1 41 ? 17.784 -10.660 -24.225 1.00 62.00 41 PRO A CA 17
ATOM 21262 C C . PRO A 1 41 ? 18.345 -10.014 -25.488 1.00 20.55 41 PRO A C 17
ATOM 21263 O O . PRO A 1 41 ? 18.205 -8.810 -25.695 1.00 35.11 41 PRO A O 17
ATOM 21274 N N . ASN A 1 42 ? 18.981 -10.824 -26.328 1.00 74.14 42 ASN A N 17
ATOM 21275 C CA . ASN A 1 42 ? 19.563 -10.331 -27.571 1.00 52.13 42 ASN A CA 17
ATOM 21276 C C . ASN A 1 42 ? 18.690 -10.704 -28.766 1.00 44.42 42 ASN A C 17
ATOM 21277 O O . ASN A 1 42 ? 19.116 -10.600 -29.917 1.00 4.13 42 ASN A O 17
ATOM 21288 N N . LYS A 1 43 ? 17.466 -11.138 -28.486 1.00 4.55 43 LYS A N 17
ATOM 21289 C CA . LYS A 1 43 ? 16.532 -11.524 -29.536 1.00 33.33 43 LYS A CA 17
ATOM 21290 C C . LYS A 1 43 ? 15.188 -10.825 -29.353 1.00 64.10 43 LYS A C 17
ATOM 21291 O O . LYS A 1 43 ? 14.258 -11.032 -30.133 1.00 5.31 43 LYS A O 17
ATOM 21310 N N . VAL A 1 44 ? 15.094 -9.996 -28.319 1.00 11.54 44 VAL A N 17
ATOM 21311 C CA . VAL A 1 44 ? 13.865 -9.264 -28.035 1.00 41.44 44 VAL A CA 17
ATOM 21312 C C . VAL A 1 44 ? 14.166 -7.838 -27.587 1.00 53.34 44 VAL A C 17
ATOM 21313 O O . VAL A 1 44 ? 15.319 -7.483 -27.347 1.00 43.11 44 VAL A O 17
ATOM 21326 N N . GLN A 1 45 ? 13.120 -7.025 -27.477 1.00 33.11 45 GLN A N 17
ATOM 21327 C CA . GLN A 1 45 ? 13.272 -5.637 -27.058 1.00 3.04 45 GLN A CA 17
ATOM 21328 C C . GLN A 1 45 ? 12.062 -5.176 -26.252 1.00 5.51 45 GLN A C 17
ATOM 21329 O O . GLN A 1 45 ? 10.924 -5.524 -26.566 1.00 64.05 45 GLN A O 17
ATOM 21343 N N . VAL A 1 46 ? 12.316 -4.390 -25.210 1.00 41.53 46 VAL A N 17
ATOM 21344 C CA . VAL A 1 46 ? 11.248 -3.879 -24.359 1.00 74.54 46 VAL A CA 17
ATOM 21345 C C . VAL A 1 46 ? 11.024 -2.390 -24.592 1.00 54.41 46 VAL A C 17
ATOM 21346 O O . VAL A 1 46 ? 11.973 -1.632 -24.794 1.00 63.41 46 VAL A O 17
ATOM 21359 N N . TYR A 1 47 ? 9.762 -1.975 -24.562 1.00 30.00 47 TYR A N 17
ATOM 21360 C CA . TYR A 1 47 ? 9.412 -0.575 -24.772 1.00 22.14 47 TYR A CA 17
ATOM 21361 C C . TYR A 1 47 ? 8.556 -0.050 -23.623 1.00 43.42 47 TYR A C 17
ATOM 21362 O O . TYR A 1 47 ? 7.851 -0.811 -22.960 1.00 12.12 47 TYR A O 17
ATOM 21380 N N . LEU A 1 48 ? 8.623 1.257 -23.394 1.00 41.35 48 LEU A N 17
ATOM 21381 C CA . LEU A 1 48 ? 7.854 1.887 -22.327 1.00 2.41 48 LEU A CA 17
ATOM 21382 C C . LEU A 1 48 ? 6.912 2.948 -22.887 1.00 75.54 48 LEU A C 17
ATOM 21383 O O . LEU A 1 48 ? 7.338 3.863 -23.592 1.00 44.13 48 LEU A O 17
ATOM 21399 N N . LEU A 1 49 ? 5.628 2.819 -22.568 1.00 65.13 49 LEU A N 17
ATOM 21400 C CA . LEU A 1 49 ? 4.624 3.767 -23.038 1.00 45.40 49 LEU A CA 17
ATOM 21401 C C . LEU A 1 49 ? 4.667 5.055 -22.221 1.00 32.42 49 LEU A C 17
ATOM 21402 O O . LEU A 1 49 ? 4.775 5.021 -20.994 1.00 63.32 49 LEU A O 17
ATOM 21418 N N . LEU A 1 50 ? 4.579 6.188 -22.907 1.00 55.35 50 LEU A N 17
ATOM 21419 C CA . LEU A 1 50 ? 4.604 7.488 -22.245 1.00 64.13 50 LEU A CA 17
ATOM 21420 C C . LEU A 1 50 ? 3.432 8.352 -22.697 1.00 15.44 50 LEU A C 17
ATOM 21421 O O . LEU A 1 50 ? 2.513 7.872 -23.360 1.00 53.22 50 LEU A O 17
ATOM 21437 N N . SER A 1 51 ? 3.471 9.631 -22.334 1.00 20.53 51 SER A N 17
ATOM 21438 C CA . SER A 1 51 ? 2.411 10.562 -22.700 1.00 13.21 51 SER A CA 17
ATOM 21439 C C . SER A 1 51 ? 2.979 11.768 -23.441 1.00 5.40 51 SER A C 17
ATOM 21440 O O . SER A 1 51 ? 4.037 12.288 -23.086 1.00 34.34 51 SER A O 17
ATOM 21448 N N . GLY A 1 52 ? 2.269 12.209 -24.475 1.00 13.33 52 GLY A N 17
ATOM 21449 C CA . GLY A 1 52 ? 2.717 13.351 -25.251 1.00 23.34 52 GLY A CA 17
ATOM 21450 C C . GLY A 1 52 ? 2.145 13.358 -26.654 1.00 42.53 52 GLY A C 17
ATOM 21451 O O . GLY A 1 52 ? 1.065 13.901 -26.889 1.00 30.54 52 GLY A O 17
ATOM 21455 N N . ASP A 1 53 ? 2.871 12.757 -27.590 1.00 41.44 53 ASP A N 17
ATOM 21456 C CA . ASP A 1 53 ? 2.430 12.698 -28.979 1.00 71.41 53 ASP A CA 17
ATOM 21457 C C . ASP A 1 53 ? 3.418 11.906 -29.830 1.00 5.22 53 ASP A C 17
ATOM 21458 O O . ASP A 1 53 ? 3.620 12.207 -31.006 1.00 41.34 53 ASP A O 17
ATOM 21467 N N . ASP A 1 54 ? 4.033 10.895 -29.227 1.00 34.55 54 ASP A N 17
ATOM 21468 C CA . ASP A 1 54 ? 5.001 10.060 -29.928 1.00 75.44 54 ASP A CA 17
ATOM 21469 C C . ASP A 1 54 ? 4.439 8.661 -30.168 1.00 43.41 54 ASP A C 17
ATOM 21470 O O . ASP A 1 54 ? 5.047 7.848 -30.863 1.00 3.14 54 ASP A O 17
ATOM 21479 N N . GLY A 1 55 ? 3.275 8.389 -29.587 1.00 31.32 55 GLY A N 17
ATOM 21480 C CA . GLY A 1 55 ? 2.652 7.088 -29.748 1.00 71.01 55 GLY A CA 17
ATOM 21481 C C . GLY A 1 55 ? 3.007 6.132 -28.626 1.00 54.23 55 GLY A C 17
ATOM 21482 O O . GLY A 1 55 ? 2.710 4.940 -28.701 1.00 3.13 55 GLY A O 17
ATOM 21486 N N . ALA A 1 56 ? 3.644 6.656 -27.584 1.00 64.45 56 ALA A N 17
ATOM 21487 C CA . ALA A 1 56 ? 4.040 5.841 -26.442 1.00 74.45 56 ALA A CA 17
ATOM 21488 C C . ALA A 1 56 ? 4.832 4.617 -26.889 1.00 61.24 56 ALA A C 17
ATOM 21489 O O . ALA A 1 56 ? 4.262 3.556 -27.142 1.00 42.02 56 ALA A O 17
ATOM 21496 N N . GLU A 1 57 ? 6.149 4.773 -26.985 1.00 72.30 57 GLU A N 17
ATOM 21497 C CA . GLU A 1 57 ? 7.018 3.679 -27.403 1.00 44.53 57 GLU A CA 17
ATOM 21498 C C . GLU A 1 57 ? 8.479 4.121 -27.417 1.00 61.12 57 GLU A C 17
ATOM 21499 O O . GLU A 1 57 ? 8.963 4.668 -28.408 1.00 14.54 57 GLU A O 17
ATOM 21511 N N . GLN A 1 58 ? 9.175 3.879 -26.311 1.00 32.40 58 GLN A N 17
ATOM 21512 C CA . GLN A 1 58 ? 10.580 4.252 -26.195 1.00 55.24 58 GLN A CA 17
ATOM 21513 C C . GLN A 1 58 ? 11.417 3.076 -25.704 1.00 40.04 58 GLN A C 17
ATOM 21514 O O . GLN A 1 58 ? 10.939 2.201 -24.983 1.00 21.45 58 GLN A O 17
ATOM 21528 N N . PRO A 1 59 ? 12.697 3.053 -26.104 1.00 61.33 59 PRO A N 17
ATOM 21529 C CA . PRO A 1 59 ? 13.628 1.989 -25.716 1.00 44.05 59 PRO A CA 17
ATOM 21530 C C . PRO A 1 59 ? 13.990 2.046 -24.236 1.00 54.11 59 PRO A C 17
ATOM 21531 O O . PRO A 1 59 ? 13.912 3.103 -23.608 1.00 31.32 59 PRO A O 17
ATOM 21542 N N . LEU A 1 60 ? 14.385 0.904 -23.684 1.00 51.31 60 LEU A N 17
ATOM 21543 C CA . LEU A 1 60 ? 14.759 0.824 -22.276 1.00 41.43 60 LEU A CA 17
ATOM 21544 C C . LEU A 1 60 ? 15.939 -0.123 -22.079 1.00 54.54 60 LEU A C 17
ATOM 21545 O O . LEU A 1 60 ? 16.005 -1.185 -22.698 1.00 13.23 60 LEU A O 17
ATOM 21561 N N . SER A 1 61 ? 16.867 0.269 -21.212 1.00 51.14 61 SER A N 17
ATOM 21562 C CA . SER A 1 61 ? 18.045 -0.544 -20.935 1.00 1.03 61 SER A CA 17
ATOM 21563 C C . SER A 1 61 ? 17.710 -1.671 -19.962 1.00 45.12 61 SER A C 17
ATOM 21564 O O . SER A 1 61 ? 16.872 -1.512 -19.074 1.00 1.11 61 SER A O 17
ATOM 21572 N N . LEU A 1 62 ? 18.371 -2.810 -20.137 1.00 4.13 62 LEU A N 17
ATOM 21573 C CA . LEU A 1 62 ? 18.145 -3.965 -19.275 1.00 64.43 62 LEU A CA 17
ATOM 21574 C C . LEU A 1 62 ? 18.753 -3.742 -17.894 1.00 14.20 62 LEU A C 17
ATOM 21575 O O . LEU A 1 62 ? 18.439 -4.458 -16.944 1.00 50.12 62 LEU A O 17
ATOM 21591 N N . ASN A 1 63 ? 19.622 -2.742 -17.790 1.00 53.41 63 ASN A N 17
ATOM 21592 C CA . ASN A 1 63 ? 20.272 -2.422 -16.524 1.00 73.32 63 ASN A CA 17
ATOM 21593 C C . ASN A 1 63 ? 19.507 -1.332 -15.780 1.00 33.22 63 ASN A C 17
ATOM 21594 O O . ASN A 1 63 ? 20.067 -0.632 -14.936 1.00 15.24 63 ASN A O 17
ATOM 21605 N N . HIS A 1 64 ? 18.223 -1.195 -16.098 1.00 44.30 64 HIS A N 17
ATOM 21606 C CA . HIS A 1 64 ? 17.380 -0.191 -15.459 1.00 5.34 64 HIS A CA 17
ATOM 21607 C C . HIS A 1 64 ? 16.479 -0.829 -14.406 1.00 2.32 64 HIS A C 17
ATOM 21608 O O . HIS A 1 64 ? 15.763 -1.794 -14.670 1.00 34.42 64 HIS A O 17
ATOM 21622 N N . PRO A 1 65 ? 16.515 -0.278 -13.183 1.00 71.21 65 PRO A N 17
ATOM 21623 C CA . PRO A 1 65 ? 15.708 -0.778 -12.066 1.00 54.22 65 PRO A CA 17
ATOM 21624 C C . PRO A 1 65 ? 14.220 -0.499 -12.255 1.00 45.24 65 PRO A C 17
ATOM 21625 O O . PRO A 1 65 ? 13.827 0.618 -12.591 1.00 73.31 65 PRO A O 17
ATOM 21636 N N . ALA A 1 66 ? 13.399 -1.520 -12.037 1.00 70.54 66 ALA A N 17
ATOM 21637 C CA . ALA A 1 66 ? 11.955 -1.384 -12.182 1.00 10.13 66 ALA A CA 17
ATOM 21638 C C . ALA A 1 66 ? 11.422 -0.246 -11.317 1.00 62.15 66 ALA A C 17
ATOM 21639 O O . ALA A 1 66 ? 10.463 0.430 -11.688 1.00 70.43 66 ALA A O 17
ATOM 21646 N N . GLU A 1 67 ? 12.050 -0.041 -10.164 1.00 4.10 67 GLU A N 17
ATOM 21647 C CA . GLU A 1 67 ? 11.637 1.015 -9.247 1.00 70.20 67 GLU A CA 17
ATOM 21648 C C . GLU A 1 67 ? 11.660 2.375 -9.938 1.00 15.20 67 GLU A C 17
ATOM 21649 O O . GLU A 1 67 ? 10.990 3.314 -9.506 1.00 60.21 67 GLU A O 17
ATOM 21661 N N . ARG A 1 68 ? 12.435 2.474 -11.013 1.00 32.51 68 ARG A N 17
ATOM 21662 C CA . ARG A 1 68 ? 12.547 3.719 -11.763 1.00 34.30 68 ARG A CA 17
ATOM 21663 C C . ARG A 1 68 ? 11.239 4.040 -12.481 1.00 0.44 68 ARG A C 17
ATOM 21664 O O . ARG A 1 68 ? 11.051 5.149 -12.983 1.00 55.20 68 ARG A O 17
ATOM 21685 N N . LEU A 1 69 ? 10.339 3.064 -12.525 1.00 42.24 69 LEU A N 17
ATOM 21686 C CA . LEU A 1 69 ? 9.049 3.243 -13.182 1.00 72.40 69 LEU A CA 17
ATOM 21687 C C . LEU A 1 69 ? 7.958 2.458 -12.461 1.00 14.04 69 LEU A C 17
ATOM 21688 O O . LEU A 1 69 ? 7.288 1.614 -13.058 1.00 2.52 69 LEU A O 17
ATOM 21704 N N . ILE A 1 70 ? 7.783 2.743 -11.175 1.00 0.23 70 ILE A N 17
ATOM 21705 C CA . ILE A 1 70 ? 6.771 2.067 -10.373 1.00 72.53 70 ILE A CA 17
ATOM 21706 C C . ILE A 1 70 ? 5.366 2.490 -10.790 1.00 23.10 70 ILE A C 17
ATOM 21707 O O . ILE A 1 70 ? 5.089 3.676 -10.959 1.00 12.40 70 ILE A O 17
ATOM 21723 N N . GLY A 1 71 ? 4.482 1.510 -10.952 1.00 43.04 71 GLY A N 17
ATOM 21724 C CA . GLY A 1 71 ? 3.116 1.801 -11.346 1.00 42.12 71 GLY A CA 17
ATOM 21725 C C . GLY A 1 71 ? 2.967 1.964 -12.846 1.00 3.32 71 GLY A C 17
ATOM 21726 O O . GLY A 1 71 ? 1.857 2.119 -13.354 1.00 53.12 71 GLY A O 17
ATOM 21730 N N . LYS A 1 72 ? 4.089 1.932 -13.557 1.00 61.41 72 LYS A N 17
ATOM 21731 C CA . LYS A 1 72 ? 4.080 2.077 -15.008 1.00 3.41 72 LYS A CA 17
ATOM 21732 C C . LYS A 1 72 ? 3.848 0.732 -15.689 1.00 11.35 72 LYS A C 17
ATOM 21733 O O . LYS A 1 72 ? 3.608 -0.277 -15.026 1.00 70.40 72 LYS A O 17
ATOM 21752 N N . LYS A 1 73 ? 3.922 0.725 -17.015 1.00 52.01 73 LYS A N 17
ATOM 21753 C CA . LYS A 1 73 ? 3.722 -0.496 -17.786 1.00 64.24 73 LYS A CA 17
ATOM 21754 C C . LYS A 1 73 ? 4.729 -0.589 -18.929 1.00 1.24 73 LYS A C 17
ATOM 21755 O O . LYS A 1 73 ? 5.240 0.427 -19.404 1.00 35.43 73 LYS A O 17
ATOM 21774 N N . LEU A 1 74 ? 5.009 -1.811 -19.366 1.00 64.32 74 LEU A N 17
ATOM 21775 C CA . LEU A 1 74 ? 5.954 -2.036 -20.455 1.00 23.43 74 LEU A CA 17
ATOM 21776 C C . LEU A 1 74 ? 5.413 -3.065 -21.442 1.00 33.20 74 LEU A C 17
ATOM 21777 O O . LEU A 1 74 ? 4.486 -3.814 -21.130 1.00 42.30 74 LEU A O 17
ATOM 21793 N N . LYS A 1 75 ? 5.998 -3.099 -22.634 1.00 50.44 75 LYS A N 17
ATOM 21794 C CA . LYS A 1 75 ? 5.578 -4.038 -23.668 1.00 14.45 75 LYS A CA 17
ATOM 21795 C C . LYS A 1 75 ? 6.770 -4.819 -24.211 1.00 0.34 75 LYS A C 17
ATOM 21796 O O . LYS A 1 75 ? 7.834 -4.252 -24.462 1.00 74.01 75 LYS A O 17
ATOM 21815 N N . VAL A 1 76 ? 6.585 -6.123 -24.391 1.00 2.35 76 VAL A N 17
ATOM 21816 C CA . VAL A 1 76 ? 7.645 -6.981 -24.906 1.00 70.04 76 VAL A CA 17
ATOM 21817 C C . VAL A 1 76 ? 7.415 -7.315 -26.376 1.00 20.10 76 VAL A C 17
ATOM 21818 O O . VAL A 1 76 ? 6.419 -7.945 -26.732 1.00 63.42 76 VAL A O 17
ATOM 21831 N N . VAL A 1 77 ? 8.343 -6.889 -27.226 1.00 44.25 77 VAL A N 17
ATOM 21832 C CA . VAL A 1 77 ? 8.243 -7.144 -28.658 1.00 44.15 77 VAL A CA 17
ATOM 21833 C C . VAL A 1 77 ? 9.433 -7.957 -29.156 1.00 70.32 77 VAL A C 17
ATOM 21834 O O . VAL A 1 77 ? 10.545 -7.857 -28.638 1.00 64.23 77 VAL A O 17
ATOM 21847 N N . PRO A 1 78 ? 9.196 -8.783 -30.186 1.00 53.13 78 PRO A N 17
ATOM 21848 C CA . PRO A 1 78 ? 10.236 -9.630 -30.778 1.00 51.50 78 PRO A CA 17
ATOM 21849 C C . PRO A 1 78 ? 11.279 -8.819 -31.541 1.00 34.25 78 PRO A C 17
ATOM 21850 O O . PRO A 1 78 ? 10.956 -7.814 -32.175 1.00 3.54 78 PRO A O 17
ATOM 21861 N N . LEU A 1 79 ? 12.529 -9.263 -31.476 1.00 0.24 79 LEU A N 17
ATOM 21862 C CA . LEU A 1 79 ? 13.620 -8.579 -32.161 1.00 1.30 79 LEU A CA 17
ATOM 21863 C C . LEU A 1 79 ? 14.413 -9.551 -33.029 1.00 11.04 79 LEU A C 17
ATOM 21864 O O . LEU A 1 79 ? 13.974 -9.930 -34.114 1.00 40.44 79 LEU A O 17
ATOM 21880 N N . MET A 1 1 ? -1.816 -2.437 -0.588 1.00 1.45 1 MET A N 18
ATOM 21881 C CA . MET A 1 1 ? -1.395 -1.070 -0.300 1.00 22.32 1 MET A CA 18
ATOM 21882 C C . MET A 1 1 ? 0.093 -0.888 -0.585 1.00 74.42 1 MET A C 18
ATOM 21883 O O . MET A 1 1 ? 0.869 -0.554 0.309 1.00 23.41 1 MET A O 18
ATOM 21897 N N . ALA A 1 2 ? 0.482 -1.111 -1.836 1.00 41.52 2 ALA A N 18
ATOM 21898 C CA . ALA A 1 2 ? 1.876 -0.969 -2.239 1.00 32.31 2 ALA A CA 18
ATOM 21899 C C . ALA A 1 2 ? 1.990 -0.244 -3.575 1.00 43.14 2 ALA A C 18
ATOM 21900 O O . ALA A 1 2 ? 2.804 0.667 -3.730 1.00 60.24 2 ALA A O 18
ATOM 21907 N N . ASP A 1 3 ? 1.171 -0.654 -4.538 1.00 3.24 3 ASP A N 18
ATOM 21908 C CA . ASP A 1 3 ? 1.181 -0.042 -5.861 1.00 75.45 3 ASP A CA 18
ATOM 21909 C C . ASP A 1 3 ? 2.563 -0.146 -6.498 1.00 72.23 3 ASP A C 18
ATOM 21910 O O . ASP A 1 3 ? 3.003 0.763 -7.201 1.00 40.45 3 ASP A O 18
ATOM 21919 N N . ARG A 1 4 ? 3.243 -1.260 -6.246 1.00 52.12 4 ARG A N 18
ATOM 21920 C CA . ARG A 1 4 ? 4.576 -1.481 -6.793 1.00 20.41 4 ARG A CA 18
ATOM 21921 C C . ARG A 1 4 ? 4.603 -2.730 -7.670 1.00 44.41 4 ARG A C 18
ATOM 21922 O O . ARG A 1 4 ? 4.968 -3.814 -7.215 1.00 32.40 4 ARG A O 18
ATOM 21943 N N . THR A 1 5 ? 4.215 -2.569 -8.931 1.00 71.04 5 THR A N 18
ATOM 21944 C CA . THR A 1 5 ? 4.193 -3.682 -9.872 1.00 61.01 5 THR A CA 18
ATOM 21945 C C . THR A 1 5 ? 4.434 -3.201 -11.298 1.00 75.25 5 THR A C 18
ATOM 21946 O O . THR A 1 5 ? 4.011 -2.107 -11.674 1.00 71.31 5 THR A O 18
ATOM 21957 N N . ILE A 1 6 ? 5.114 -4.025 -12.089 1.00 14.22 6 ILE A N 18
ATOM 21958 C CA . ILE A 1 6 ? 5.408 -3.683 -13.475 1.00 20.21 6 ILE A CA 18
ATOM 21959 C C . ILE A 1 6 ? 4.704 -4.634 -14.437 1.00 31.11 6 ILE A C 18
ATOM 21960 O O . ILE A 1 6 ? 4.849 -5.852 -14.338 1.00 43.11 6 ILE A O 18
ATOM 21976 N N . GLU A 1 7 ? 3.942 -4.068 -15.368 1.00 62.41 7 GLU A N 18
ATOM 21977 C CA . GLU A 1 7 ? 3.216 -4.867 -16.349 1.00 4.21 7 GLU A CA 18
ATOM 21978 C C . GLU A 1 7 ? 4.048 -5.062 -17.614 1.00 35.23 7 GLU A C 18
ATOM 21979 O O . GLU A 1 7 ? 4.623 -4.112 -18.145 1.00 23.33 7 GLU A O 18
ATOM 21991 N N . VAL A 1 8 ? 4.106 -6.301 -18.091 1.00 73.50 8 VAL A N 18
ATOM 21992 C CA . VAL A 1 8 ? 4.865 -6.623 -19.293 1.00 43.23 8 VAL A CA 18
ATOM 21993 C C . VAL A 1 8 ? 4.042 -7.477 -20.251 1.00 45.34 8 VAL A C 18
ATOM 21994 O O . VAL A 1 8 ? 3.559 -8.547 -19.885 1.00 14.25 8 VAL A O 18
ATOM 22007 N N . GLU A 1 9 ? 3.889 -6.996 -21.481 1.00 52.42 9 GLU A N 18
ATOM 22008 C CA . GLU A 1 9 ? 3.124 -7.716 -22.492 1.00 53.33 9 GLU A CA 18
ATOM 22009 C C . GLU A 1 9 ? 4.012 -8.701 -23.247 1.00 55.01 9 GLU A C 18
ATOM 22010 O O . GLU A 1 9 ? 4.897 -8.302 -24.005 1.00 1.14 9 GLU A O 18
ATOM 22022 N N . LEU A 1 10 ? 3.769 -9.990 -23.035 1.00 13.44 10 LEU A N 18
ATOM 22023 C CA . LEU A 1 10 ? 4.546 -11.033 -23.694 1.00 33.51 10 LEU A CA 18
ATOM 22024 C C . LEU A 1 10 ? 4.023 -11.294 -25.103 1.00 13.11 10 LEU A C 18
ATOM 22025 O O . LEU A 1 10 ? 2.925 -10.876 -25.471 1.00 52.21 10 LEU A O 18
ATOM 22041 N N . PRO A 1 11 ? 4.825 -12.003 -25.910 1.00 60.25 11 PRO A N 18
ATOM 22042 C CA . PRO A 1 11 ? 4.463 -12.338 -27.291 1.00 31.11 11 PRO A CA 18
ATOM 22043 C C . PRO A 1 11 ? 3.329 -13.355 -27.362 1.00 51.03 11 PRO A C 18
ATOM 22044 O O . PRO A 1 11 ? 3.111 -14.123 -26.426 1.00 45.21 11 PRO A O 18
ATOM 22055 N N . ASN A 1 12 ? 2.609 -13.354 -28.480 1.00 22.53 12 ASN A N 18
ATOM 22056 C CA . ASN A 1 12 ? 1.497 -14.278 -28.673 1.00 12.32 12 ASN A CA 18
ATOM 22057 C C . ASN A 1 12 ? 0.203 -13.696 -28.112 1.00 1.45 12 ASN A C 18
ATOM 22058 O O . ASN A 1 12 ? -0.665 -14.427 -27.636 1.00 75.52 12 ASN A O 18
ATOM 22069 N N . LYS A 1 13 ? 0.081 -12.374 -28.170 1.00 40.14 13 LYS A N 18
ATOM 22070 C CA . LYS A 1 13 ? -1.107 -11.692 -27.670 1.00 43.34 13 LYS A CA 18
ATOM 22071 C C . LYS A 1 13 ? -1.361 -12.044 -26.208 1.00 53.42 13 LYS A C 18
ATOM 22072 O O . LYS A 1 13 ? -2.505 -12.234 -25.797 1.00 75.02 13 LYS A O 18
ATOM 22091 N N . GLN A 1 14 ? -0.288 -12.127 -25.429 1.00 0.23 14 GLN A N 18
ATOM 22092 C CA . GLN A 1 14 ? -0.397 -12.455 -24.012 1.00 42.02 14 GLN A CA 18
ATOM 22093 C C . GLN A 1 14 ? 0.252 -11.376 -23.152 1.00 4.11 14 GLN A C 18
ATOM 22094 O O . GLN A 1 14 ? 1.203 -10.719 -23.576 1.00 42.10 14 GLN A O 18
ATOM 22108 N N . ARG A 1 15 ? -0.268 -11.198 -21.942 1.00 22.31 15 ARG A N 18
ATOM 22109 C CA . ARG A 1 15 ? 0.260 -10.198 -21.023 1.00 4.54 15 ARG A CA 18
ATOM 22110 C C . ARG A 1 15 ? 0.360 -10.758 -19.607 1.00 72.40 15 ARG A C 18
ATOM 22111 O O . ARG A 1 15 ? -0.484 -11.547 -19.179 1.00 25.03 15 ARG A O 18
ATOM 22132 N N . THR A 1 16 ? 1.397 -10.347 -18.884 1.00 51.43 16 THR A N 18
ATOM 22133 C CA . THR A 1 16 ? 1.608 -10.808 -17.518 1.00 61.52 16 THR A CA 18
ATOM 22134 C C . THR A 1 16 ? 2.196 -9.703 -16.649 1.00 23.22 16 THR A C 18
ATOM 22135 O O . THR A 1 16 ? 3.006 -8.900 -17.112 1.00 4.02 16 THR A O 18
ATOM 22146 N N . VAL A 1 17 ? 1.784 -9.668 -15.385 1.00 43.35 17 VAL A N 18
ATOM 22147 C CA . VAL A 1 17 ? 2.272 -8.661 -14.450 1.00 63.41 17 VAL A CA 18
ATOM 22148 C C . VAL A 1 17 ? 3.273 -9.262 -13.469 1.00 34.10 17 VAL A C 18
ATOM 22149 O O . VAL A 1 17 ? 3.002 -10.285 -12.839 1.00 72.14 17 VAL A O 18
ATOM 22162 N N . ILE A 1 18 ? 4.429 -8.620 -13.344 1.00 12.54 18 ILE A N 18
ATOM 22163 C CA . ILE A 1 18 ? 5.469 -9.090 -12.438 1.00 2.35 18 ILE A CA 18
ATOM 22164 C C . ILE A 1 18 ? 5.716 -8.086 -11.316 1.00 61.40 18 ILE A C 18
ATOM 22165 O O . ILE A 1 18 ? 5.476 -6.891 -11.475 1.00 54.44 18 ILE A O 18
ATOM 22181 N N . ASN A 1 19 ? 6.200 -8.582 -10.182 1.00 35.44 19 ASN A N 18
ATOM 22182 C CA . ASN A 1 19 ? 6.481 -7.729 -9.033 1.00 12.11 19 ASN A CA 18
ATOM 22183 C C . ASN A 1 19 ? 7.965 -7.761 -8.682 1.00 42.31 19 ASN A C 18
ATOM 22184 O O . ASN A 1 19 ? 8.623 -8.793 -8.812 1.00 70.21 19 ASN A O 18
ATOM 22195 N N . VAL A 1 20 ? 8.487 -6.622 -8.236 1.00 72.30 20 VAL A N 18
ATOM 22196 C CA . VAL A 1 20 ? 9.893 -6.520 -7.864 1.00 50.54 20 VAL A CA 18
ATOM 22197 C C . VAL A 1 20 ? 10.123 -5.364 -6.897 1.00 53.22 20 VAL A C 18
ATOM 22198 O O . VAL A 1 20 ? 9.349 -4.407 -6.862 1.00 51.25 20 VAL A O 18
ATOM 22211 N N . ARG A 1 21 ? 11.191 -5.459 -6.113 1.00 65.20 21 ARG A N 18
ATOM 22212 C CA . ARG A 1 21 ? 11.523 -4.422 -5.144 1.00 42.30 21 ARG A CA 18
ATOM 22213 C C . ARG A 1 21 ? 12.496 -3.409 -5.743 1.00 35.53 21 ARG A C 18
ATOM 22214 O O . ARG A 1 21 ? 13.252 -3.710 -6.666 1.00 42.13 21 ARG A O 18
ATOM 22235 N N . PRO A 1 22 ? 12.476 -2.181 -5.206 1.00 11.53 22 PRO A N 18
ATOM 22236 C CA . PRO A 1 22 ? 13.349 -1.099 -5.671 1.00 63.22 22 PRO A CA 18
ATOM 22237 C C . PRO A 1 22 ? 14.811 -1.340 -5.311 1.00 45.53 22 PRO A C 18
ATOM 22238 O O . PRO A 1 22 ? 15.223 -1.130 -4.171 1.00 33.31 22 PRO A O 18
ATOM 22249 N N . GLY A 1 23 ? 15.593 -1.780 -6.293 1.00 22.14 23 GLY A N 18
ATOM 22250 C CA . GLY A 1 23 ? 17.001 -2.041 -6.059 1.00 24.22 23 GLY A CA 18
ATOM 22251 C C . GLY A 1 23 ? 17.673 -2.703 -7.245 1.00 63.05 23 GLY A C 18
ATOM 22252 O O . GLY A 1 23 ? 18.700 -2.227 -7.733 1.00 33.05 23 GLY A O 18
ATOM 22256 N N . LEU A 1 24 ? 17.095 -3.805 -7.712 1.00 5.43 24 LEU A N 18
ATOM 22257 C CA . LEU A 1 24 ? 17.646 -4.535 -8.848 1.00 52.35 24 LEU A CA 18
ATOM 22258 C C . LEU A 1 24 ? 17.109 -3.979 -10.164 1.00 21.42 24 LEU A C 18
ATOM 22259 O O . LEU A 1 24 ? 16.101 -3.272 -10.187 1.00 45.40 24 LEU A O 18
ATOM 22275 N N . THR A 1 25 ? 17.788 -4.307 -11.259 1.00 54.43 25 THR A N 18
ATOM 22276 C CA . THR A 1 25 ? 17.379 -3.842 -12.579 1.00 10.12 25 THR A CA 18
ATOM 22277 C C . THR A 1 25 ? 16.285 -4.730 -13.160 1.00 63.43 25 THR A C 18
ATOM 22278 O O . THR A 1 25 ? 16.039 -5.832 -12.668 1.00 21.30 25 THR A O 18
ATOM 22289 N N . LEU A 1 26 ? 15.632 -4.246 -14.211 1.00 0.35 26 LEU A N 18
ATOM 22290 C CA . LEU A 1 26 ? 14.564 -4.997 -14.861 1.00 32.14 26 LEU A CA 18
ATOM 22291 C C . LEU A 1 26 ? 15.075 -6.342 -15.368 1.00 51.43 26 LEU A C 18
ATOM 22292 O O . LEU A 1 26 ? 14.334 -7.324 -15.412 1.00 53.31 26 LEU A O 18
ATOM 22308 N N . LYS A 1 27 ? 16.347 -6.379 -15.750 1.00 21.33 27 LYS A N 18
ATOM 22309 C CA . LYS A 1 27 ? 16.960 -7.603 -16.251 1.00 61.52 27 LYS A CA 18
ATOM 22310 C C . LYS A 1 27 ? 16.807 -8.740 -15.246 1.00 30.23 27 LYS A C 18
ATOM 22311 O O . LYS A 1 27 ? 16.407 -9.847 -15.604 1.00 32.32 27 LYS A O 18
ATOM 22330 N N . GLU A 1 28 ? 17.127 -8.458 -13.987 1.00 12.34 28 GLU A N 18
ATOM 22331 C CA . GLU A 1 28 ? 17.024 -9.457 -12.930 1.00 75.52 28 GLU A CA 18
ATOM 22332 C C . GLU A 1 28 ? 15.570 -9.657 -12.511 1.00 21.54 28 GLU A C 18
ATOM 22333 O O . GLU A 1 28 ? 15.200 -10.714 -11.999 1.00 5.22 28 GLU A O 18
ATOM 22345 N N . ALA A 1 29 ? 14.751 -8.635 -12.731 1.00 13.41 29 ALA A N 18
ATOM 22346 C CA . ALA A 1 29 ? 13.338 -8.698 -12.378 1.00 10.45 29 ALA A CA 18
ATOM 22347 C C . ALA A 1 29 ? 12.540 -9.448 -13.438 1.00 33.30 29 ALA A C 18
ATOM 22348 O O . ALA A 1 29 ? 11.426 -9.908 -13.182 1.00 0.02 29 ALA A O 18
ATOM 22355 N N . LEU A 1 30 ? 13.115 -9.569 -14.629 1.00 52.14 30 LEU A N 18
ATOM 22356 C CA . LEU A 1 30 ? 12.456 -10.264 -15.730 1.00 43.10 30 LEU A CA 18
ATOM 22357 C C . LEU A 1 30 ? 13.238 -11.510 -16.133 1.00 21.25 30 LEU A C 18
ATOM 22358 O O . LEU A 1 30 ? 12.780 -12.306 -16.953 1.00 31.14 30 LEU A O 18
ATOM 22374 N N . LYS A 1 31 ? 14.420 -11.675 -15.549 1.00 21.15 31 LYS A N 18
ATOM 22375 C CA . LYS A 1 31 ? 15.265 -12.826 -15.843 1.00 25.14 31 LYS A CA 18
ATOM 22376 C C . LYS A 1 31 ? 14.501 -14.130 -15.634 1.00 5.31 31 LYS A C 18
ATOM 22377 O O . LYS A 1 31 ? 14.269 -14.883 -16.579 1.00 72.43 31 LYS A O 18
ATOM 22396 N N . LYS A 1 32 ? 14.112 -14.389 -14.390 1.00 71.44 32 LYS A N 18
ATOM 22397 C CA . LYS A 1 32 ? 13.371 -15.600 -14.057 1.00 64.31 32 LYS A CA 18
ATOM 22398 C C . LYS A 1 32 ? 12.108 -15.716 -14.904 1.00 40.11 32 LYS A C 18
ATOM 22399 O O . LYS A 1 32 ? 11.753 -16.802 -15.360 1.00 72.15 32 LYS A O 18
ATOM 22418 N N . ALA A 1 33 ? 11.435 -14.589 -15.111 1.00 53.00 33 ALA A N 18
ATOM 22419 C CA . ALA A 1 33 ? 10.213 -14.564 -15.906 1.00 42.11 33 ALA A CA 18
ATOM 22420 C C . ALA A 1 33 ? 10.496 -14.933 -17.358 1.00 51.04 33 ALA A C 18
ATOM 22421 O O . ALA A 1 33 ? 9.638 -15.487 -18.047 1.00 61.22 33 ALA A O 18
ATOM 22428 N N . LEU A 1 34 ? 11.703 -14.622 -17.819 1.00 34.13 34 LEU A N 18
ATOM 22429 C CA . LEU A 1 34 ? 12.098 -14.921 -19.191 1.00 4.33 34 LEU A CA 18
ATOM 22430 C C . LEU A 1 34 ? 12.524 -16.379 -19.330 1.00 11.24 34 LEU A C 18
ATOM 22431 O O . LEU A 1 34 ? 12.097 -17.077 -20.250 1.00 10.24 34 LEU A O 18
ATOM 22447 N N . LYS A 1 35 ? 13.367 -16.834 -18.409 1.00 34.14 35 LYS A N 18
ATOM 22448 C CA . LYS A 1 35 ? 13.848 -18.210 -18.425 1.00 20.31 35 LYS A CA 18
ATOM 22449 C C . LYS A 1 35 ? 12.683 -19.194 -18.437 1.00 34.35 35 LYS A C 18
ATOM 22450 O O . LYS A 1 35 ? 12.824 -20.335 -18.878 1.00 43.32 35 LYS A O 18
ATOM 22469 N N . VAL A 1 36 ? 11.530 -18.746 -17.950 1.00 0.55 36 VAL A N 18
ATOM 22470 C CA . VAL A 1 36 ? 10.339 -19.586 -17.906 1.00 43.25 36 VAL A CA 18
ATOM 22471 C C . VAL A 1 36 ? 9.777 -19.815 -19.305 1.00 44.21 36 VAL A C 18
ATOM 22472 O O . VAL A 1 36 ? 9.130 -20.829 -19.567 1.00 2.23 36 VAL A O 18
ATOM 22485 N N . ARG A 1 37 ? 10.030 -18.866 -20.201 1.00 14.12 37 ARG A N 18
ATOM 22486 C CA . ARG A 1 37 ? 9.548 -18.964 -21.573 1.00 43.45 37 ARG A CA 18
ATOM 22487 C C . ARG A 1 37 ? 10.695 -19.275 -22.531 1.00 31.53 37 ARG A C 18
ATOM 22488 O O . ARG A 1 37 ? 10.472 -19.661 -23.678 1.00 2.52 37 ARG A O 18
ATOM 22509 N N . GLY A 1 38 ? 11.923 -19.106 -22.050 1.00 41.44 38 GLY A N 18
ATOM 22510 C CA . GLY A 1 38 ? 13.086 -19.373 -22.876 1.00 41.44 38 GLY A CA 18
ATOM 22511 C C . GLY A 1 38 ? 13.430 -18.210 -23.786 1.00 63.13 38 GLY A C 18
ATOM 22512 O O . GLY A 1 38 ? 14.095 -18.388 -24.807 1.00 70.44 38 GLY A O 18
ATOM 22516 N N . ILE A 1 39 ? 12.976 -17.017 -23.417 1.00 60.31 39 ILE A N 18
ATOM 22517 C CA . ILE A 1 39 ? 13.240 -15.822 -24.208 1.00 54.32 39 ILE A CA 18
ATOM 22518 C C . ILE A 1 39 ? 14.543 -15.156 -23.780 1.00 50.24 39 ILE A C 18
ATOM 22519 O O . ILE A 1 39 ? 14.863 -15.100 -22.593 1.00 30.01 39 ILE A O 18
ATOM 22535 N N . ASP A 1 40 ? 15.290 -14.650 -24.755 1.00 63.45 40 ASP A N 18
ATOM 22536 C CA . ASP A 1 40 ? 16.558 -13.985 -24.480 1.00 44.23 40 ASP A CA 18
ATOM 22537 C C . ASP A 1 40 ? 16.433 -12.476 -24.670 1.00 34.43 40 ASP A C 18
ATOM 22538 O O . ASP A 1 40 ? 15.701 -11.993 -25.534 1.00 33.41 40 ASP A O 18
ATOM 22547 N N . PRO A 1 41 ? 17.162 -11.713 -23.842 1.00 50.15 41 PRO A N 18
ATOM 22548 C CA . PRO A 1 41 ? 17.149 -10.248 -23.899 1.00 34.21 41 PRO A CA 18
ATOM 22549 C C . PRO A 1 41 ? 17.829 -9.710 -25.153 1.00 74.23 41 PRO A C 18
ATOM 22550 O O . PRO A 1 41 ? 17.495 -8.629 -25.636 1.00 3.22 41 PRO A O 18
ATOM 22561 N N . ASN A 1 42 ? 18.783 -10.473 -25.677 1.00 2.43 42 ASN A N 18
ATOM 22562 C CA . ASN A 1 42 ? 19.510 -10.072 -26.876 1.00 2.34 42 ASN A CA 18
ATOM 22563 C C . ASN A 1 42 ? 18.739 -10.458 -28.134 1.00 62.11 42 ASN A C 18
ATOM 22564 O O . ASN A 1 42 ? 19.210 -10.251 -29.253 1.00 0.33 42 ASN A O 18
ATOM 22575 N N . LYS A 1 43 ? 17.551 -11.021 -27.944 1.00 12.03 43 LYS A N 18
ATOM 22576 C CA . LYS A 1 43 ? 16.712 -11.435 -29.062 1.00 71.40 43 LYS A CA 18
ATOM 22577 C C . LYS A 1 43 ? 15.366 -10.719 -29.027 1.00 34.10 43 LYS A C 18
ATOM 22578 O O . LYS A 1 43 ? 14.570 -10.826 -29.960 1.00 33.30 43 LYS A O 18
ATOM 22597 N N . VAL A 1 44 ? 15.118 -9.987 -27.945 1.00 73.23 44 VAL A N 18
ATOM 22598 C CA . VAL A 1 44 ? 13.869 -9.251 -27.790 1.00 72.02 44 VAL A CA 18
ATOM 22599 C C . VAL A 1 44 ? 14.124 -7.837 -27.282 1.00 2.43 44 VAL A C 18
ATOM 22600 O O . VAL A 1 44 ? 15.170 -7.557 -26.697 1.00 1.04 44 VAL A O 18
ATOM 22613 N N . GLN A 1 45 ? 13.161 -6.949 -27.509 1.00 22.21 45 GLN A N 18
ATOM 22614 C CA . GLN A 1 45 ? 13.282 -5.563 -27.073 1.00 45.14 45 GLN A CA 18
ATOM 22615 C C . GLN A 1 45 ? 12.067 -5.141 -26.254 1.00 22.50 45 GLN A C 18
ATOM 22616 O O . GLN A 1 45 ? 10.954 -5.612 -26.488 1.00 21.41 45 GLN A O 18
ATOM 22630 N N . VAL A 1 46 ? 12.288 -4.251 -25.292 1.00 22.33 46 VAL A N 18
ATOM 22631 C CA . VAL A 1 46 ? 11.211 -3.766 -24.438 1.00 0.44 46 VAL A CA 18
ATOM 22632 C C . VAL A 1 46 ? 10.926 -2.291 -24.698 1.00 12.21 46 VAL A C 18
ATOM 22633 O O . VAL A 1 46 ? 11.843 -1.473 -24.764 1.00 44.44 46 VAL A O 18
ATOM 22646 N N . TYR A 1 47 ? 9.648 -1.958 -24.844 1.00 62.11 47 TYR A N 18
ATOM 22647 C CA . TYR A 1 47 ? 9.241 -0.581 -25.099 1.00 63.42 47 TYR A CA 18
ATOM 22648 C C . TYR A 1 47 ? 8.206 -0.121 -24.078 1.00 30.05 47 TYR A C 18
ATOM 22649 O O . TYR A 1 47 ? 7.411 -0.919 -23.579 1.00 11.33 47 TYR A O 18
ATOM 22667 N N . LEU A 1 48 ? 8.221 1.171 -23.771 1.00 3.40 48 LEU A N 18
ATOM 22668 C CA . LEU A 1 48 ? 7.284 1.741 -22.809 1.00 72.21 48 LEU A CA 18
ATOM 22669 C C . LEU A 1 48 ? 6.431 2.826 -23.457 1.00 54.35 48 LEU A C 18
ATOM 22670 O O . LEU A 1 48 ? 6.946 3.708 -24.146 1.00 62.33 48 LEU A O 18
ATOM 22686 N N . LEU A 1 49 ? 5.123 2.758 -23.231 1.00 64.11 49 LEU A N 18
ATOM 22687 C CA . LEU A 1 49 ? 4.198 3.736 -23.791 1.00 54.42 49 LEU A CA 18
ATOM 22688 C C . LEU A 1 49 ? 3.806 4.776 -22.746 1.00 33.30 49 LEU A C 18
ATOM 22689 O O . LEU A 1 49 ? 3.532 4.440 -21.593 1.00 21.21 49 LEU A O 18
ATOM 22705 N N . LEU A 1 50 ? 3.778 6.039 -23.157 1.00 25.25 50 LEU A N 18
ATOM 22706 C CA . LEU A 1 50 ? 3.417 7.128 -22.256 1.00 43.42 50 LEU A CA 18
ATOM 22707 C C . LEU A 1 50 ? 2.862 8.317 -23.035 1.00 32.43 50 LEU A C 18
ATOM 22708 O O . LEU A 1 50 ? 3.418 8.716 -24.058 1.00 75.51 50 LEU A O 18
ATOM 22724 N N . SER A 1 51 ? 1.763 8.879 -22.542 1.00 2.25 51 SER A N 18
ATOM 22725 C CA . SER A 1 51 ? 1.131 10.021 -23.192 1.00 3.33 51 SER A CA 18
ATOM 22726 C C . SER A 1 51 ? 1.600 11.331 -22.565 1.00 35.04 51 SER A C 18
ATOM 22727 O O . SER A 1 51 ? 0.908 12.346 -22.630 1.00 54.13 51 SER A O 18
ATOM 22735 N N . GLY A 1 52 ? 2.781 11.299 -21.956 1.00 2.23 52 GLY A N 18
ATOM 22736 C CA . GLY A 1 52 ? 3.323 12.489 -21.325 1.00 71.30 52 GLY A CA 18
ATOM 22737 C C . GLY A 1 52 ? 4.482 13.080 -22.102 1.00 42.10 52 GLY A C 18
ATOM 22738 O O . GLY A 1 52 ? 5.494 13.471 -21.519 1.00 71.23 52 GLY A O 18
ATOM 22742 N N . ASP A 1 53 ? 4.337 13.145 -23.421 1.00 34.22 53 ASP A N 18
ATOM 22743 C CA . ASP A 1 53 ? 5.381 13.692 -24.279 1.00 55.34 53 ASP A CA 18
ATOM 22744 C C . ASP A 1 53 ? 6.619 12.802 -24.264 1.00 3.12 53 ASP A C 18
ATOM 22745 O O . ASP A 1 53 ? 7.746 13.287 -24.371 1.00 53.03 53 ASP A O 18
ATOM 22754 N N . ASP A 1 54 ? 6.403 11.498 -24.128 1.00 52.43 54 ASP A N 18
ATOM 22755 C CA . ASP A 1 54 ? 7.502 10.540 -24.098 1.00 54.04 54 ASP A CA 18
ATOM 22756 C C . ASP A 1 54 ? 7.841 10.058 -25.506 1.00 11.35 54 ASP A C 18
ATOM 22757 O O . ASP A 1 54 ? 8.825 9.349 -25.709 1.00 61.03 54 ASP A O 18
ATOM 22766 N N . GLY A 1 55 ? 7.017 10.448 -26.474 1.00 3.31 55 GLY A N 18
ATOM 22767 C CA . GLY A 1 55 ? 7.246 10.046 -27.849 1.00 64.23 55 GLY A CA 18
ATOM 22768 C C . GLY A 1 55 ? 6.358 8.893 -28.272 1.00 35.13 55 GLY A C 18
ATOM 22769 O O . GLY A 1 55 ? 6.433 8.426 -29.408 1.00 1.21 55 GLY A O 18
ATOM 22773 N N . ALA A 1 56 ? 5.514 8.431 -27.354 1.00 51.34 56 ALA A N 18
ATOM 22774 C CA . ALA A 1 56 ? 4.607 7.326 -27.638 1.00 51.11 56 ALA A CA 18
ATOM 22775 C C . ALA A 1 56 ? 5.378 6.063 -28.004 1.00 25.32 56 ALA A C 18
ATOM 22776 O O . ALA A 1 56 ? 5.838 5.911 -29.135 1.00 41.41 56 ALA A O 18
ATOM 22783 N N . GLU A 1 57 ? 5.517 5.159 -27.039 1.00 0.14 57 GLU A N 18
ATOM 22784 C CA . GLU A 1 57 ? 6.235 3.909 -27.260 1.00 50.44 57 GLU A CA 18
ATOM 22785 C C . GLU A 1 57 ? 7.693 4.177 -27.623 1.00 21.45 57 GLU A C 18
ATOM 22786 O O . GLU A 1 57 ? 8.019 4.424 -28.783 1.00 41.40 57 GLU A O 18
ATOM 22798 N N . GLN A 1 58 ? 8.565 4.125 -26.620 1.00 74.44 58 GLN A N 18
ATOM 22799 C CA . GLN A 1 58 ? 9.987 4.362 -26.833 1.00 5.21 58 GLN A CA 18
ATOM 22800 C C . GLN A 1 58 ? 10.825 3.261 -26.192 1.00 21.24 58 GLN A C 18
ATOM 22801 O O . GLN A 1 58 ? 10.383 2.563 -25.278 1.00 42.24 58 GLN A O 18
ATOM 22815 N N . PRO A 1 59 ? 12.064 3.099 -26.680 1.00 31.34 59 PRO A N 18
ATOM 22816 C CA . PRO A 1 59 ? 12.990 2.083 -26.168 1.00 55.54 59 PRO A CA 18
ATOM 22817 C C . PRO A 1 59 ? 13.480 2.403 -24.760 1.00 63.24 59 PRO A C 18
ATOM 22818 O O . PRO A 1 59 ? 13.462 3.558 -24.332 1.00 73.34 59 PRO A O 18
ATOM 22829 N N . LEU A 1 60 ? 13.919 1.374 -24.044 1.00 63.45 60 LEU A N 18
ATOM 22830 C CA . LEU A 1 60 ? 14.416 1.545 -22.684 1.00 22.24 60 LEU A CA 18
ATOM 22831 C C . LEU A 1 60 ? 15.610 0.632 -22.421 1.00 11.31 60 LEU A C 18
ATOM 22832 O O . LEU A 1 60 ? 15.760 -0.410 -23.059 1.00 14.22 60 LEU A O 18
ATOM 22848 N N . SER A 1 61 ? 16.456 1.030 -21.476 1.00 52.20 61 SER A N 18
ATOM 22849 C CA . SER A 1 61 ? 17.637 0.249 -21.130 1.00 4.14 61 SER A CA 18
ATOM 22850 C C . SER A 1 61 ? 17.264 -0.939 -20.249 1.00 31.41 61 SER A C 18
ATOM 22851 O O . SER A 1 61 ? 16.445 -0.818 -19.337 1.00 74.41 61 SER A O 18
ATOM 22859 N N . LEU A 1 62 ? 17.870 -2.088 -20.528 1.00 3.10 62 LEU A N 18
ATOM 22860 C CA . LEU A 1 62 ? 17.603 -3.300 -19.762 1.00 73.30 62 LEU A CA 18
ATOM 22861 C C . LEU A 1 62 ? 18.237 -3.220 -18.377 1.00 33.40 62 LEU A C 18
ATOM 22862 O O . LEU A 1 62 ? 17.907 -4.002 -17.487 1.00 34.44 62 LEU A O 18
ATOM 22878 N N . ASN A 1 63 ? 19.147 -2.268 -18.203 1.00 24.23 63 ASN A N 18
ATOM 22879 C CA . ASN A 1 63 ? 19.827 -2.085 -16.925 1.00 54.22 63 ASN A CA 18
ATOM 22880 C C . ASN A 1 63 ? 19.111 -1.040 -16.074 1.00 45.11 63 ASN A C 18
ATOM 22881 O O . ASN A 1 63 ? 19.707 -0.438 -15.180 1.00 44.01 63 ASN A O 18
ATOM 22892 N N . HIS A 1 64 ? 17.830 -0.830 -16.358 1.00 11.33 64 HIS A N 18
ATOM 22893 C 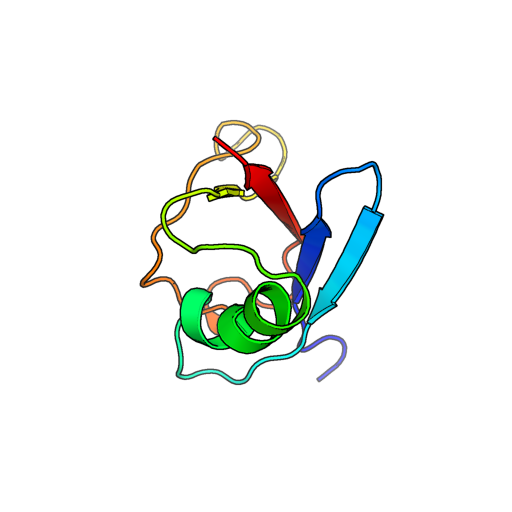CA . HIS A 1 64 ? 17.032 0.142 -15.618 1.00 24.35 64 HIS A CA 18
ATOM 22894 C C . HIS A 1 64 ? 16.172 -0.551 -14.565 1.00 52.02 64 HIS A C 18
ATOM 22895 O O . HIS A 1 64 ? 15.555 -1.587 -14.816 1.00 44.21 64 HIS A O 18
ATOM 22909 N N . PRO A 1 65 ? 16.128 0.032 -13.358 1.00 41.32 65 PRO A N 18
ATOM 22910 C CA . PRO A 1 65 ? 15.347 -0.512 -12.244 1.00 34.02 65 PRO A CA 18
ATOM 22911 C C . PRO A 1 65 ? 13.844 -0.380 -12.470 1.00 64.23 65 PRO A C 18
ATOM 22912 O O . PRO A 1 65 ? 13.354 0.687 -12.839 1.00 21.34 65 PRO A O 18
ATOM 22923 N N . ALA A 1 66 ? 13.119 -1.471 -12.247 1.00 60.12 66 ALA A N 18
ATOM 22924 C CA . ALA A 1 66 ? 11.672 -1.476 -12.425 1.00 23.04 66 ALA A CA 18
ATOM 22925 C C . ALA A 1 66 ? 11.017 -0.358 -11.621 1.00 32.11 66 ALA A C 18
ATOM 22926 O O . ALA A 1 66 ? 10.001 0.200 -12.033 1.00 14.35 66 ALA A O 18
ATOM 22933 N N . GLU A 1 67 ? 11.605 -0.038 -10.473 1.00 2.43 67 GLU A N 18
ATOM 22934 C CA . GLU A 1 67 ? 11.076 1.013 -9.611 1.00 50.22 67 GLU A CA 18
ATOM 22935 C C . GLU A 1 67 ? 10.898 2.315 -10.387 1.00 70.13 67 GLU A C 18
ATOM 22936 O O . GLU A 1 67 ? 9.916 3.033 -10.199 1.00 74.33 67 GLU A O 18
ATOM 22948 N N . ARG A 1 68 ? 11.856 2.613 -11.260 1.00 34.45 68 ARG A N 18
ATOM 22949 C CA . ARG A 1 68 ? 11.806 3.828 -12.063 1.00 3.10 68 ARG A CA 18
ATOM 22950 C C . ARG A 1 68 ? 10.711 3.736 -13.121 1.00 52.22 68 ARG A C 18
ATOM 22951 O O . ARG A 1 68 ? 10.268 4.751 -13.662 1.00 22.32 68 ARG A O 18
ATOM 22972 N N . LEU A 1 69 ? 10.278 2.515 -13.413 1.00 20.44 69 LEU A N 18
ATOM 22973 C CA . LEU A 1 69 ? 9.234 2.289 -14.407 1.00 4.43 69 LEU A CA 18
ATOM 22974 C C . LEU A 1 69 ? 7.979 1.715 -13.758 1.00 22.11 69 LEU A C 18
ATOM 22975 O O . LEU A 1 69 ? 7.128 1.138 -14.435 1.00 33.54 69 LEU A O 18
ATOM 22991 N N . ILE A 1 70 ? 7.871 1.879 -12.444 1.00 33.02 70 ILE A N 18
ATOM 22992 C CA . ILE A 1 70 ? 6.718 1.380 -11.705 1.00 32.43 70 ILE A CA 18
ATOM 22993 C C . ILE A 1 70 ? 5.447 2.125 -12.099 1.00 62.31 70 ILE A C 18
ATOM 22994 O O . ILE A 1 70 ? 5.471 3.332 -12.336 1.00 32.24 70 ILE A O 18
ATOM 23010 N N . GLY A 1 71 ? 4.337 1.396 -12.166 1.00 51.12 71 GLY A N 18
ATOM 23011 C CA . GLY A 1 71 ? 3.071 2.005 -12.530 1.00 51.14 71 GLY A CA 18
ATOM 23012 C C . GLY A 1 71 ? 2.928 2.193 -14.028 1.00 13.43 71 GLY A C 18
ATOM 23013 O O . GLY A 1 71 ? 1.879 2.621 -14.510 1.00 75.30 71 GLY A O 18
ATOM 23017 N N . LYS A 1 72 ? 3.985 1.876 -14.766 1.00 65.42 72 LYS A N 18
ATOM 23018 C CA . LYS A 1 72 ? 3.975 2.012 -16.218 1.00 14.11 72 LYS A CA 18
ATOM 23019 C C . LYS A 1 72 ? 3.744 0.662 -16.890 1.00 13.25 72 LYS A C 18
ATOM 23020 O O . LYS A 1 72 ? 3.948 -0.389 -16.282 1.00 4.34 72 LYS A O 18
ATOM 23039 N N . LYS A 1 73 ? 3.318 0.698 -18.148 1.00 34.34 73 LYS A N 18
ATOM 23040 C CA . LYS A 1 73 ? 3.061 -0.522 -18.904 1.00 24.42 73 LYS A CA 18
ATOM 23041 C C . LYS A 1 73 ? 4.049 -0.665 -20.057 1.00 41.14 73 LYS A C 18
ATOM 23042 O O . LYS A 1 73 ? 4.155 0.217 -20.910 1.00 53.44 73 LYS A O 18
ATOM 23061 N N . LEU A 1 74 ? 4.770 -1.781 -20.079 1.00 15.22 74 LEU A N 18
ATOM 23062 C CA . LEU A 1 74 ? 5.748 -2.040 -21.129 1.00 40.24 74 LEU A CA 18
ATOM 23063 C C . LEU A 1 74 ? 5.411 -3.322 -21.883 1.00 70.24 74 LEU A C 18
ATOM 23064 O O . LEU A 1 74 ? 4.642 -4.154 -21.402 1.00 74.44 74 LEU A O 18
ATOM 23080 N N . LYS A 1 75 ? 5.994 -3.477 -23.068 1.00 14.45 75 LYS A N 18
ATOM 23081 C CA . LYS A 1 75 ? 5.759 -4.659 -23.888 1.00 11.11 75 LYS A CA 18
ATOM 23082 C C . LYS A 1 75 ? 7.063 -5.170 -24.491 1.00 62.30 75 LYS A C 18
ATOM 23083 O O . LYS A 1 75 ? 7.922 -4.386 -24.895 1.00 11.25 75 LYS A O 18
ATOM 23102 N N . VAL A 1 76 ? 7.205 -6.491 -24.551 1.00 13.32 76 VAL A N 18
ATOM 23103 C CA . VAL A 1 76 ? 8.403 -7.107 -25.107 1.00 43.34 76 VAL A CA 18
ATOM 23104 C C . VAL A 1 76 ? 8.097 -7.815 -26.422 1.00 62.22 76 VAL A C 18
ATOM 23105 O O . VAL A 1 76 ? 7.203 -8.658 -26.492 1.00 71.31 76 VAL A O 18
ATOM 23118 N N . VAL A 1 77 ? 8.846 -7.467 -27.464 1.00 22.42 77 VAL A N 18
ATOM 23119 C CA . VAL A 1 77 ? 8.656 -8.071 -28.777 1.00 64.04 77 VAL A CA 18
ATOM 23120 C C . VAL A 1 77 ? 9.980 -8.564 -29.352 1.00 13.10 77 VAL A C 18
ATOM 23121 O O . VAL A 1 77 ? 10.992 -7.863 -29.334 1.00 60.45 77 VAL A O 18
ATOM 23134 N N . PRO A 1 78 ? 9.974 -9.799 -29.875 1.00 22.10 78 PRO A N 18
ATOM 23135 C CA . PRO A 1 78 ? 11.167 -10.414 -30.466 1.00 55.43 78 PRO A CA 18
ATOM 23136 C C . PRO A 1 78 ? 11.568 -9.753 -31.781 1.00 11.13 78 PRO A C 18
ATOM 23137 O O . PRO A 1 78 ? 10.716 -9.287 -32.539 1.00 21.22 78 PRO A O 18
ATOM 23148 N N . LEU A 1 79 ? 12.869 -9.716 -32.045 1.00 41.34 79 LEU A N 18
ATOM 23149 C CA . LEU A 1 79 ? 13.384 -9.112 -33.270 1.00 31.03 79 LEU A CA 18
ATOM 23150 C C . LEU A 1 79 ? 14.184 -10.125 -34.082 1.00 23.34 79 LEU A C 18
ATOM 23151 O O . LEU A 1 79 ? 13.626 -10.871 -34.886 1.00 64.03 79 LEU A O 18
ATOM 23167 N N . MET A 1 1 ? -2.731 2.997 -3.469 1.00 64.02 1 MET A N 19
ATOM 23168 C CA . MET A 1 1 ? -2.041 4.025 -2.699 1.00 43.41 1 MET A CA 19
ATOM 23169 C C . MET A 1 1 ? -0.561 4.078 -3.066 1.00 50.41 1 MET A C 19
ATOM 23170 O O . MET A 1 1 ? 0.085 5.117 -2.930 1.00 31.03 1 MET A O 19
ATOM 23184 N N . ALA A 1 2 ? -0.031 2.952 -3.532 1.00 3.33 2 ALA A N 19
ATOM 23185 C CA . ALA A 1 2 ? 1.372 2.872 -3.920 1.00 21.13 2 ALA A CA 19
ATOM 23186 C C . ALA A 1 2 ? 1.561 1.932 -5.106 1.00 55.50 2 ALA A C 19
ATOM 23187 O O . ALA A 1 2 ? 2.221 2.279 -6.085 1.00 61.15 2 ALA A O 19
ATOM 23194 N N . ASP A 1 3 ? 0.977 0.743 -5.011 1.00 61.21 3 ASP A N 19
ATOM 23195 C CA . ASP A 1 3 ? 1.081 -0.247 -6.077 1.00 54.21 3 ASP A CA 19
ATOM 23196 C C . ASP A 1 3 ? 2.541 -0.574 -6.375 1.00 35.55 3 ASP A C 19
ATOM 23197 O O . ASP A 1 3 ? 3.195 0.115 -7.157 1.00 74.12 3 ASP A O 19
ATOM 23206 N N . ARG A 1 4 ? 3.045 -1.630 -5.744 1.00 41.00 4 ARG A N 19
ATOM 23207 C CA . ARG A 1 4 ? 4.428 -2.047 -5.939 1.00 62.43 4 ARG A CA 19
ATOM 23208 C C . ARG A 1 4 ? 4.510 -3.223 -6.909 1.00 54.32 4 ARG A C 19
ATOM 23209 O O . ARG A 1 4 ? 4.576 -4.381 -6.495 1.00 51.31 4 ARG A O 19
ATOM 23230 N N . THR A 1 5 ? 4.504 -2.917 -8.203 1.00 74.21 5 THR A N 19
ATOM 23231 C CA . THR A 1 5 ? 4.575 -3.947 -9.232 1.00 31.12 5 THR A CA 19
ATOM 23232 C C . THR A 1 5 ? 4.592 -3.331 -10.626 1.00 64.11 5 THR A C 19
ATOM 23233 O O . THR A 1 5 ? 4.309 -2.145 -10.794 1.00 53.32 5 THR A O 19
ATOM 23244 N N . ILE A 1 6 ? 4.926 -4.144 -11.623 1.00 3.02 6 ILE A N 19
ATOM 23245 C CA . ILE A 1 6 ? 4.979 -3.678 -13.003 1.00 35.11 6 ILE A CA 19
ATOM 23246 C C . ILE A 1 6 ? 4.411 -4.723 -13.958 1.00 21.04 6 ILE A C 19
ATOM 23247 O O . ILE A 1 6 ? 4.805 -5.888 -13.922 1.00 74.33 6 ILE A O 19
ATOM 23263 N N . GLU A 1 7 ? 3.485 -4.296 -14.811 1.00 63.40 7 GLU A N 19
ATOM 23264 C CA . GLU A 1 7 ? 2.865 -5.196 -15.776 1.00 53.14 7 GLU A CA 19
ATOM 23265 C C . GLU A 1 7 ? 3.516 -5.055 -17.149 1.00 5.50 7 GLU A C 19
ATOM 23266 O O . GLU A 1 7 ? 3.814 -3.947 -17.596 1.00 52.24 7 GLU A O 19
ATOM 23278 N N . VAL A 1 8 ? 3.736 -6.185 -17.812 1.00 63.25 8 VAL A N 19
ATOM 23279 C CA . VAL A 1 8 ? 4.352 -6.189 -19.134 1.00 42.30 8 VAL A CA 19
ATOM 23280 C C . VAL A 1 8 ? 3.540 -7.025 -20.116 1.00 63.35 8 VAL A C 19
ATOM 23281 O O . VAL A 1 8 ? 3.101 -8.128 -19.792 1.00 63.02 8 VAL A O 19
ATOM 23294 N N . GLU A 1 9 ? 3.345 -6.493 -21.319 1.00 3.42 9 GLU A N 19
ATOM 23295 C CA . GLU A 1 9 ? 2.585 -7.191 -22.349 1.00 24.12 9 GLU A CA 19
ATOM 23296 C C . GLU A 1 9 ? 3.490 -8.112 -23.162 1.00 63.02 9 GLU A C 19
ATOM 23297 O O . GLU A 1 9 ? 4.347 -7.651 -23.918 1.00 1.35 9 GLU A O 19
ATOM 23309 N N . LEU A 1 10 ? 3.295 -9.416 -23.002 1.00 75.11 10 LEU A N 19
ATOM 23310 C CA . LEU A 1 10 ? 4.093 -10.404 -23.721 1.00 14.54 10 LEU A CA 19
ATOM 23311 C C . LEU A 1 10 ? 3.565 -10.603 -25.138 1.00 44.40 10 LEU A C 19
ATOM 23312 O O . LEU A 1 10 ? 2.446 -10.212 -25.471 1.00 63.30 10 LEU A O 19
ATOM 23328 N N . PRO A 1 11 ? 4.389 -11.227 -25.994 1.00 13.44 11 PRO A N 19
ATOM 23329 C CA . PRO A 1 11 ? 4.026 -11.494 -27.388 1.00 72.54 11 PRO A CA 19
ATOM 23330 C C . PRO A 1 11 ? 2.936 -12.554 -27.511 1.00 24.43 11 PRO A C 19
ATOM 23331 O O . PRO A 1 11 ? 2.732 -13.356 -26.600 1.00 2.31 11 PRO A O 19
ATOM 23342 N N . ASN A 1 12 ? 2.240 -12.553 -28.643 1.00 12.34 12 ASN A N 19
ATOM 23343 C CA . ASN A 1 12 ? 1.171 -13.515 -28.884 1.00 13.15 12 ASN A CA 19
ATOM 23344 C C . ASN A 1 12 ? -0.121 -13.075 -28.201 1.00 50.01 12 ASN A C 19
ATOM 23345 O O . ASN A 1 12 ? -0.923 -13.904 -27.771 1.00 71.33 12 ASN A O 19
ATOM 23356 N N . LYS A 1 13 ? -0.316 -11.764 -28.105 1.00 73.23 13 LYS A N 19
ATOM 23357 C CA . LYS A 1 13 ? -1.511 -11.212 -27.477 1.00 43.03 13 LYS A CA 19
ATOM 23358 C C . LYS A 1 13 ? -1.680 -11.752 -26.061 1.00 31.30 13 LYS A C 19
ATOM 23359 O O . LYS A 1 13 ? -2.794 -12.044 -25.628 1.00 75.23 13 LYS A O 19
ATOM 23378 N N . GLN A 1 14 ? -0.568 -11.881 -25.345 1.00 1.03 14 GLN A N 19
ATOM 23379 C CA . GLN A 1 14 ? -0.595 -12.385 -23.977 1.00 20.41 14 GLN A CA 19
ATOM 23380 C C . GLN A 1 14 ? 0.046 -11.389 -23.016 1.00 52.14 14 GLN A C 19
ATOM 23381 O O . GLN A 1 14 ? 1.121 -10.854 -23.287 1.00 61.45 14 GLN A O 19
ATOM 23395 N N . ARG A 1 15 ? -0.622 -11.144 -21.894 1.00 2.42 15 ARG A N 19
ATOM 23396 C CA . ARG A 1 15 ? -0.118 -10.210 -20.894 1.00 11.12 15 ARG A CA 19
ATOM 23397 C C . ARG A 1 15 ? 0.349 -10.951 -19.644 1.00 71.14 15 ARG A C 19
ATOM 23398 O O . ARG A 1 15 ? -0.210 -11.985 -19.277 1.00 11.15 15 ARG A O 19
ATOM 23419 N N . THR A 1 16 ? 1.378 -10.416 -18.995 1.00 64.01 16 THR A N 19
ATOM 23420 C CA . THR A 1 16 ? 1.922 -11.027 -17.789 1.00 11.34 16 THR A CA 19
ATOM 23421 C C . THR A 1 16 ? 2.392 -9.966 -16.799 1.00 72.44 16 THR A C 19
ATOM 23422 O O . THR A 1 16 ? 3.124 -9.046 -17.162 1.00 2.30 16 THR A O 19
ATOM 23433 N N . VAL A 1 17 ? 1.966 -10.102 -15.547 1.00 44.23 17 VAL A N 19
ATOM 23434 C CA . VAL A 1 17 ? 2.345 -9.156 -14.505 1.00 5.24 17 VAL A CA 19
ATOM 23435 C C . VAL A 1 17 ? 3.522 -9.680 -13.689 1.00 12.35 17 VAL A C 19
ATOM 23436 O O . VAL A 1 17 ? 3.581 -10.864 -13.355 1.00 52.34 17 VAL A O 19
ATOM 23449 N N . ILE A 1 18 ? 4.456 -8.790 -13.369 1.00 60.44 18 ILE A N 19
ATOM 23450 C CA . ILE A 1 18 ? 5.630 -9.163 -12.591 1.00 5.13 18 ILE A CA 19
ATOM 23451 C C . ILE A 1 18 ? 5.833 -8.215 -11.413 1.00 71.05 18 ILE A C 19
ATOM 23452 O O . ILE A 1 18 ? 5.389 -7.068 -11.444 1.00 3.01 18 ILE A O 19
ATOM 23468 N N . ASN A 1 19 ? 6.508 -8.703 -10.377 1.00 53.44 19 ASN A N 19
ATOM 23469 C CA . ASN A 1 19 ? 6.771 -7.898 -9.190 1.00 34.24 19 ASN A CA 19
ATOM 23470 C C . ASN A 1 19 ? 8.271 -7.741 -8.960 1.00 53.34 19 ASN A C 19
ATOM 23471 O O . ASN A 1 19 ? 9.021 -8.716 -8.994 1.00 34.54 19 ASN A O 19
ATOM 23482 N N . VAL A 1 20 ? 8.702 -6.505 -8.727 1.00 73.11 20 VAL A N 19
ATOM 23483 C CA . VAL A 1 20 ? 10.112 -6.219 -8.490 1.00 74.14 20 VAL A CA 19
ATOM 23484 C C . VAL A 1 20 ? 10.285 -5.196 -7.374 1.00 11.14 20 VAL A C 19
ATOM 23485 O O . VAL A 1 20 ? 9.497 -4.258 -7.249 1.00 33.50 20 VAL A O 19
ATOM 23498 N N . ARG A 1 21 ? 11.322 -5.382 -6.564 1.00 30.24 21 ARG A N 19
ATOM 23499 C CA . ARG A 1 21 ? 11.599 -4.475 -5.456 1.00 72.50 21 ARG A CA 19
ATOM 23500 C C . ARG A 1 21 ? 12.715 -3.500 -5.818 1.00 55.41 21 ARG A C 19
ATOM 23501 O O . ARG A 1 21 ? 13.498 -3.729 -6.740 1.00 2.54 21 ARG A O 19
ATOM 23522 N N . PRO A 1 22 ? 12.789 -2.384 -5.077 1.00 20.11 22 PRO A N 19
ATOM 23523 C CA . PRO A 1 22 ? 13.805 -1.351 -5.301 1.00 74.11 22 PRO A CA 19
ATOM 23524 C C . PRO A 1 22 ? 15.203 -1.819 -4.914 1.00 21.33 22 PRO A C 19
ATOM 23525 O O . PRO A 1 22 ? 15.575 -1.791 -3.741 1.00 43.04 22 PRO A O 19
ATOM 23536 N N . GLY A 1 23 ? 15.975 -2.250 -5.907 1.00 52.13 23 GLY A N 19
ATOM 23537 C CA . GLY A 1 23 ? 17.324 -2.718 -5.649 1.00 41.24 23 GLY A CA 19
ATOM 23538 C C . GLY A 1 23 ? 17.959 -3.358 -6.868 1.00 53.43 23 GLY A C 19
ATOM 23539 O O . GLY A 1 23 ? 18.994 -2.898 -7.352 1.00 0.10 23 GLY A O 19
ATOM 23543 N N . LEU A 1 24 ? 17.339 -4.422 -7.366 1.00 30.12 24 LEU A N 19
ATOM 23544 C CA . LEU A 1 24 ? 17.851 -5.128 -8.535 1.00 55.05 24 LEU A CA 19
ATOM 23545 C C . LEU A 1 24 ? 17.307 -4.515 -9.822 1.00 61.12 24 LEU A C 19
ATOM 23546 O O . LEU A 1 24 ? 16.268 -3.854 -9.818 1.00 30.11 24 LEU A O 19
ATOM 23562 N N . THR A 1 25 ? 18.016 -4.740 -10.924 1.00 74.44 25 THR A N 19
ATOM 23563 C CA . THR A 1 25 ? 17.604 -4.212 -12.219 1.00 3.33 25 THR A CA 19
ATOM 23564 C C . THR A 1 25 ? 16.559 -5.109 -12.872 1.00 42.31 25 THR A C 19
ATOM 23565 O O . THR A 1 25 ? 16.361 -6.252 -12.458 1.00 40.23 25 THR A O 19
ATOM 23576 N N . LEU A 1 26 ? 15.893 -4.585 -13.895 1.00 41.21 26 LEU A N 19
ATOM 23577 C CA . LEU A 1 26 ? 14.868 -5.339 -14.607 1.00 75.23 26 LEU A CA 19
ATOM 23578 C C . LEU A 1 26 ? 15.445 -6.622 -15.196 1.00 24.33 26 LEU A C 19
ATOM 23579 O O . LEU A 1 26 ? 14.747 -7.627 -15.329 1.00 34.21 26 LEU A O 19
ATOM 23595 N N . LYS A 1 27 ? 16.727 -6.582 -15.545 1.00 32.33 27 LYS A N 19
ATOM 23596 C CA . LYS A 1 27 ? 17.401 -7.742 -16.116 1.00 4.04 27 LYS A CA 19
ATOM 23597 C C . LYS A 1 27 ? 17.299 -8.945 -15.183 1.00 3.40 27 LYS A C 19
ATOM 23598 O O . LYS A 1 27 ? 16.999 -10.055 -15.619 1.00 73.21 27 LYS A O 19
ATOM 23617 N N . GLU A 1 28 ? 17.550 -8.714 -13.898 1.00 21.41 28 GLU A N 19
ATOM 23618 C CA . GLU A 1 28 ? 17.485 -9.780 -12.905 1.00 23.12 28 GLU A CA 19
ATOM 23619 C C . GLU A 1 28 ? 16.037 -10.128 -12.574 1.00 72.54 28 GLU A C 19
ATOM 23620 O O . GLU A 1 28 ? 15.735 -11.248 -12.161 1.00 43.23 28 GLU A O 19
ATOM 23632 N N . ALA A 1 29 ? 15.145 -9.161 -12.759 1.00 53.13 29 ALA A N 19
ATOM 23633 C CA . ALA A 1 29 ? 13.728 -9.365 -12.483 1.00 2.23 29 ALA A CA 19
ATOM 23634 C C . ALA A 1 29 ? 13.038 -10.071 -13.645 1.00 21.23 29 ALA A C 19
ATOM 23635 O O . ALA A 1 29 ? 11.961 -10.646 -13.483 1.00 72.35 29 ALA A O 19
ATOM 23642 N N . LEU A 1 30 ? 13.664 -10.024 -14.815 1.00 41.14 30 LEU A N 19
ATOM 23643 C CA . LEU A 1 30 ? 13.110 -10.659 -16.006 1.00 34.33 30 LEU A CA 19
ATOM 23644 C C . LEU A 1 30 ? 13.973 -11.837 -16.446 1.00 73.33 30 LEU A C 19
ATOM 23645 O O . LEU A 1 30 ? 13.629 -12.557 -17.384 1.00 54.34 30 LEU A O 19
ATOM 23661 N N . LYS A 1 31 ? 15.095 -12.030 -15.762 1.00 21.30 31 LYS A N 19
ATOM 23662 C CA . LYS A 1 31 ? 16.007 -13.123 -16.079 1.00 50.12 31 LYS A CA 19
ATOM 23663 C C . LYS A 1 31 ? 15.291 -14.468 -16.005 1.00 2.12 31 LYS A C 19
ATOM 23664 O O . LYS A 1 31 ? 15.128 -15.153 -17.015 1.00 24.13 31 LYS A O 19
ATOM 23683 N N . LYS A 1 32 ? 14.864 -14.840 -14.803 1.00 1.11 32 LYS A N 19
ATOM 23684 C CA . LYS A 1 32 ? 14.163 -16.102 -14.596 1.00 51.52 32 LYS A CA 19
ATOM 23685 C C . LYS A 1 32 ? 12.806 -16.090 -15.293 1.00 30.31 32 LYS A C 19
ATOM 23686 O O . LYS A 1 32 ? 12.396 -17.085 -15.891 1.00 4.05 32 LYS A O 19
ATOM 23705 N N . ALA A 1 33 ? 12.114 -14.958 -15.213 1.00 21.43 33 ALA A N 19
ATOM 23706 C CA . ALA A 1 33 ? 10.805 -14.817 -15.839 1.00 23.25 33 ALA A CA 19
ATOM 23707 C C . ALA A 1 33 ? 10.884 -15.076 -17.339 1.00 75.22 33 ALA A C 19
ATOM 23708 O O . ALA A 1 33 ? 10.016 -15.737 -17.912 1.00 14.32 33 ALA A O 19
ATOM 23715 N N . LEU A 1 34 ? 11.928 -14.552 -17.972 1.00 15.14 34 LEU A N 19
ATOM 23716 C CA . LEU A 1 34 ? 12.119 -14.726 -19.407 1.00 52.13 34 LEU A CA 19
ATOM 23717 C C . LEU A 1 34 ? 12.742 -16.084 -19.713 1.00 34.41 34 LEU A C 19
ATOM 23718 O O . LEU A 1 34 ? 12.485 -16.675 -20.762 1.00 61.41 34 LEU A O 19
ATOM 23734 N N . LYS A 1 35 ? 13.560 -16.576 -18.789 1.00 11.35 35 LYS A N 19
ATOM 23735 C CA . LYS A 1 35 ? 14.217 -17.866 -18.956 1.00 63.30 35 LYS A CA 19
ATOM 23736 C C . LYS A 1 35 ? 13.203 -19.004 -18.908 1.00 34.24 35 LYS A C 19
ATOM 23737 O O . LYS A 1 35 ? 13.247 -19.924 -19.725 1.00 13.13 35 LYS A O 19
ATOM 23756 N N . VAL A 1 36 ? 12.288 -18.935 -17.945 1.00 50.15 36 VAL A N 19
ATOM 23757 C CA . VAL A 1 36 ? 11.260 -19.958 -17.792 1.00 44.14 36 VAL A CA 19
ATOM 23758 C C . VAL A 1 36 ? 10.349 -20.008 -19.013 1.00 54.02 36 VAL A C 19
ATOM 23759 O O . VAL A 1 36 ? 9.741 -21.038 -19.305 1.00 34.03 36 VAL A O 19
ATOM 23772 N N . ARG A 1 37 ? 10.259 -18.889 -19.724 1.00 14.41 37 ARG A N 19
ATOM 23773 C CA . ARG A 1 37 ? 9.420 -18.804 -20.914 1.00 21.34 37 ARG A CA 19
ATOM 23774 C C . ARG A 1 37 ? 10.205 -19.200 -22.161 1.00 11.10 37 ARG A C 19
ATOM 23775 O O . ARG A 1 37 ? 9.634 -19.377 -23.236 1.00 53.31 37 ARG A O 19
ATOM 23796 N N . GLY A 1 38 ? 11.519 -19.336 -22.009 1.00 32.51 38 GLY A N 19
ATOM 23797 C CA . GLY A 1 38 ? 12.361 -19.709 -23.131 1.00 34.33 38 GLY A CA 19
ATOM 23798 C C . GLY A 1 38 ? 12.740 -18.520 -23.991 1.00 24.31 38 GLY A C 19
ATOM 23799 O O . GLY A 1 38 ? 13.525 -18.652 -24.931 1.00 55.52 38 GLY A O 19
ATOM 23803 N N . ILE A 1 39 ? 12.182 -17.358 -23.670 1.00 45.12 39 ILE A N 19
ATOM 23804 C CA . ILE A 1 39 ? 12.467 -16.142 -24.421 1.00 40.53 39 ILE A CA 19
ATOM 23805 C C . ILE A 1 39 ? 13.838 -15.580 -24.060 1.00 21.41 39 ILE A C 19
ATOM 23806 O O . ILE A 1 39 ? 14.247 -15.612 -22.899 1.00 71.10 39 ILE A O 19
ATOM 23822 N N . ASP A 1 40 ? 14.543 -15.065 -25.061 1.00 60.52 40 ASP A N 19
ATOM 23823 C CA . ASP A 1 40 ? 15.868 -14.494 -24.849 1.00 53.20 40 ASP A CA 19
ATOM 23824 C C . ASP A 1 40 ? 15.835 -12.976 -25.001 1.00 65.34 40 ASP A C 19
ATOM 23825 O O . ASP A 1 40 ? 15.097 -12.425 -25.818 1.00 33.42 40 ASP A O 19
ATOM 23834 N N . PRO A 1 41 ? 16.654 -12.283 -24.197 1.00 4.14 41 PRO A N 19
ATOM 23835 C CA . PRO A 1 41 ? 16.738 -10.820 -24.223 1.00 14.42 41 PRO A CA 19
ATOM 23836 C C . PRO A 1 41 ? 17.391 -10.299 -25.499 1.00 15.24 41 PRO A C 19
ATOM 23837 O O . PRO A 1 41 ? 17.204 -9.143 -25.875 1.00 54.32 41 PRO A O 19
ATOM 23848 N N . ASN A 1 42 ? 18.157 -11.160 -26.160 1.00 31.22 42 ASN A N 19
ATOM 23849 C CA . ASN A 1 42 ? 18.838 -10.786 -27.394 1.00 73.21 42 ASN A CA 19
ATOM 23850 C C . ASN A 1 42 ? 17.908 -10.934 -28.595 1.00 13.44 42 ASN A C 19
ATOM 23851 O O . ASN A 1 42 ? 18.278 -10.614 -29.724 1.00 42.23 42 ASN A O 19
ATOM 23862 N N . LYS A 1 43 ? 16.697 -11.420 -28.342 1.00 2.31 43 LYS A N 19
ATOM 23863 C CA . LYS A 1 43 ? 15.712 -11.608 -29.400 1.00 32.40 43 LYS A CA 19
ATOM 23864 C C . LYS A 1 43 ? 14.426 -10.850 -29.087 1.00 51.14 43 LYS A C 19
ATOM 23865 O O . LYS A 1 43 ? 13.442 -10.948 -29.821 1.00 12.33 43 LYS A O 19
ATOM 23884 N N . VAL A 1 44 ? 14.441 -10.093 -27.995 1.00 43.40 44 VAL A N 19
ATOM 23885 C CA . VAL A 1 44 ? 13.277 -9.315 -27.587 1.00 63.22 44 VAL A CA 19
ATOM 23886 C C . VAL A 1 44 ? 13.690 -7.954 -27.039 1.00 22.03 44 VAL A C 19
ATOM 23887 O O . VAL A 1 44 ? 14.830 -7.765 -26.615 1.00 31.24 44 VAL A O 19
ATOM 23900 N N . GLN A 1 45 ? 12.755 -7.009 -27.050 1.00 24.20 45 GLN A N 19
ATOM 23901 C CA . GLN A 1 45 ? 13.023 -5.665 -26.553 1.00 51.44 45 GLN A CA 19
ATOM 23902 C C . GLN A 1 45 ? 11.863 -5.158 -25.703 1.00 1.23 45 GLN A C 19
ATOM 23903 O O . GLN A 1 45 ? 10.698 -5.411 -26.009 1.00 31.33 45 GLN A O 19
ATOM 23917 N N . VAL A 1 46 ? 12.190 -4.440 -24.632 1.00 71.25 46 VAL A N 19
ATOM 23918 C CA . VAL A 1 46 ? 11.175 -3.897 -23.737 1.00 43.24 46 VAL A CA 19
ATOM 23919 C C . VAL A 1 46 ? 11.121 -2.376 -23.827 1.00 4.23 46 VAL A C 19
ATOM 23920 O O . VAL A 1 46 ? 12.137 -1.698 -23.668 1.00 12.23 46 VAL A O 19
ATOM 23933 N N . TYR A 1 47 ? 9.930 -1.846 -24.081 1.00 45.44 47 TYR A N 19
ATOM 23934 C CA . TYR A 1 47 ? 9.744 -0.404 -24.194 1.00 11.12 47 TYR A CA 19
ATOM 23935 C C . TYR A 1 47 ? 8.544 0.056 -23.371 1.00 61.12 47 TYR A C 19
ATOM 23936 O O . TYR A 1 47 ? 7.649 -0.732 -23.063 1.00 10.14 47 TYR A O 19
ATOM 23954 N N . LEU A 1 48 ? 8.532 1.337 -23.020 1.00 25.14 48 LEU A N 19
ATOM 23955 C CA . LEU A 1 48 ? 7.443 1.905 -22.233 1.00 72.50 48 LEU A CA 19
ATOM 23956 C C . LEU A 1 48 ? 6.558 2.800 -23.095 1.00 23.13 48 LEU A C 19
ATOM 23957 O O . LEU A 1 48 ? 7.051 3.552 -23.937 1.00 12.35 48 LEU A O 19
ATOM 23973 N N . LEU A 1 49 ? 5.250 2.715 -22.878 1.00 4.42 49 LEU A N 19
ATOM 23974 C CA . LEU A 1 49 ? 4.296 3.520 -23.633 1.00 21.11 49 LEU A CA 19
ATOM 23975 C C . LEU A 1 49 ? 3.832 4.723 -22.817 1.00 64.35 49 LEU A C 19
ATOM 23976 O O . LEU A 1 49 ? 3.136 4.574 -21.812 1.00 65.21 49 LEU A O 19
ATOM 23992 N N . LEU A 1 50 ? 4.220 5.914 -23.258 1.00 5.41 50 LEU A N 19
ATOM 23993 C CA . LEU A 1 50 ? 3.843 7.144 -22.570 1.00 52.43 50 LEU A CA 19
ATOM 23994 C C . LEU A 1 50 ? 2.754 7.886 -23.339 1.00 74.51 50 LEU A C 19
ATOM 23995 O O . LEU A 1 50 ? 2.170 7.349 -24.281 1.00 43.20 50 LEU A O 19
ATOM 24011 N N . SER A 1 51 ? 2.486 9.122 -22.932 1.00 43.30 51 SER A N 19
ATOM 24012 C CA . SER A 1 51 ? 1.466 9.937 -23.582 1.00 1.15 51 SER A CA 19
ATOM 24013 C C . SER A 1 51 ? 1.791 11.422 -23.449 1.00 30.22 51 SER A C 19
ATOM 24014 O O . SER A 1 51 ? 0.900 12.269 -23.484 1.00 50.43 51 SER A O 19
ATOM 24022 N N . GLY A 1 52 ? 3.076 11.729 -23.295 1.00 74.15 52 GLY A N 19
ATOM 24023 C CA . GLY A 1 52 ? 3.497 13.111 -23.159 1.00 71.14 52 GLY A CA 19
ATOM 24024 C C . GLY A 1 52 ? 4.462 13.533 -24.249 1.00 61.24 52 GLY A C 19
ATOM 24025 O O . GLY A 1 52 ? 5.523 14.091 -23.967 1.00 74.20 52 GLY A O 19
ATOM 24029 N N . ASP A 1 53 ? 4.096 13.265 -25.498 1.00 32.21 53 ASP A N 19
ATOM 24030 C CA . ASP A 1 53 ? 4.937 13.620 -26.635 1.00 25.14 53 ASP A CA 19
ATOM 24031 C C . ASP A 1 53 ? 6.224 12.800 -26.635 1.00 41.22 53 ASP A C 19
ATOM 24032 O O . ASP A 1 53 ? 7.264 13.259 -27.109 1.00 32.21 53 ASP A O 19
ATOM 24041 N N . ASP A 1 54 ? 6.146 11.587 -26.101 1.00 24.44 54 ASP A N 19
ATOM 24042 C CA . ASP A 1 54 ? 7.305 10.703 -26.039 1.00 74.42 54 ASP A CA 19
ATOM 24043 C C . ASP A 1 54 ? 7.265 9.676 -27.167 1.00 42.21 54 ASP A C 19
ATOM 24044 O O . ASP A 1 54 ? 8.215 8.920 -27.366 1.00 3.42 54 ASP A O 19
ATOM 24053 N N . GLY A 1 55 ? 6.158 9.655 -27.903 1.00 32.00 55 GLY A N 19
ATOM 24054 C CA . GLY A 1 55 ? 6.015 8.717 -29.001 1.00 34.21 55 GLY A CA 19
ATOM 24055 C C . GLY A 1 55 ? 5.166 7.517 -28.631 1.00 30.41 55 GLY A C 19
ATOM 24056 O O . GLY A 1 55 ? 4.949 6.625 -29.451 1.00 53.20 55 GLY A O 19
ATOM 24060 N N . ALA A 1 56 ? 4.686 7.492 -27.392 1.00 3.43 56 ALA A N 19
ATOM 24061 C CA . ALA A 1 56 ? 3.857 6.393 -26.915 1.00 74.21 56 ALA A CA 19
ATOM 24062 C C . ALA A 1 56 ? 4.594 5.062 -27.023 1.00 11.24 56 ALA A C 19
ATOM 24063 O O . ALA A 1 56 ? 3.975 3.999 -27.031 1.00 31.22 56 ALA A O 19
ATOM 24070 N N . GLU A 1 57 ? 5.919 5.130 -27.105 1.00 50.14 57 GLU A N 19
ATOM 24071 C CA . GLU A 1 57 ? 6.739 3.929 -27.214 1.00 43.51 57 GLU A CA 19
ATOM 24072 C C . GLU A 1 57 ? 8.221 4.287 -27.284 1.00 1.53 57 GLU A C 19
ATOM 24073 O O . GLU A 1 57 ? 8.754 4.557 -28.360 1.00 24.05 57 GLU A O 19
ATOM 24085 N N . GLN A 1 58 ? 8.879 4.288 -26.129 1.00 14.24 58 GLN A N 19
ATOM 24086 C CA . GLN A 1 58 ? 10.298 4.614 -26.058 1.00 40.34 58 GLN A CA 19
ATOM 24087 C C . GLN A 1 58 ? 11.096 3.451 -25.478 1.00 14.23 58 GLN A C 19
ATOM 24088 O O . GLN A 1 58 ? 10.585 2.642 -24.703 1.00 60.11 58 GLN A O 19
ATOM 24102 N N . PRO A 1 59 ? 12.378 3.364 -25.860 1.00 24.42 59 PRO A N 19
ATOM 24103 C CA . PRO A 1 59 ? 13.274 2.303 -25.389 1.00 30.02 59 PRO A CA 19
ATOM 24104 C C . PRO A 1 59 ? 13.622 2.452 -23.912 1.00 21.24 59 PRO A C 19
ATOM 24105 O O . PRO A 1 59 ? 13.663 3.563 -23.382 1.00 5.01 59 PRO A O 19
ATOM 24116 N N . LEU A 1 60 ? 13.872 1.327 -23.251 1.00 61.54 60 LEU A N 19
ATOM 24117 C CA . LEU A 1 60 ? 14.218 1.332 -21.834 1.00 74.31 60 LEU A CA 19
ATOM 24118 C C . LEU A 1 60 ? 15.491 0.532 -21.581 1.00 65.32 60 LEU A C 19
ATOM 24119 O O . LEU A 1 60 ? 15.758 -0.461 -22.259 1.00 34.14 60 LEU A O 19
ATOM 24135 N N . SER A 1 61 ? 16.274 0.970 -20.600 1.00 64.25 61 SER A N 19
ATOM 24136 C CA . SER A 1 61 ? 17.521 0.295 -20.259 1.00 4.52 61 SER A CA 19
ATOM 24137 C C . SER A 1 61 ? 17.255 -1.128 -19.780 1.00 24.35 61 SER A C 19
ATOM 24138 O O . SER A 1 61 ? 16.375 -1.363 -18.950 1.00 44.32 61 SER A O 19
ATOM 24146 N N . LEU A 1 62 ? 18.022 -2.076 -20.307 1.00 70.24 62 LEU A N 19
ATOM 24147 C CA . LEU A 1 62 ? 17.871 -3.478 -19.935 1.00 33.44 62 LEU A CA 19
ATOM 24148 C C . LEU A 1 62 ? 18.406 -3.729 -18.529 1.00 5.04 62 LEU A C 19
ATOM 24149 O O . LEU A 1 62 ? 18.138 -4.768 -17.928 1.00 25.51 62 LEU A O 19
ATOM 24165 N N . ASN A 1 63 ? 19.163 -2.768 -18.009 1.00 44.24 63 ASN A N 19
ATOM 24166 C CA . ASN A 1 63 ? 19.736 -2.883 -16.673 1.00 34.51 63 ASN A CA 19
ATOM 24167 C C . ASN A 1 63 ? 19.167 -1.815 -15.743 1.00 63.45 63 ASN A C 19
ATOM 24168 O O . ASN A 1 63 ? 19.781 -1.464 -14.735 1.00 51.13 63 ASN A O 19
ATOM 24179 N N . HIS A 1 64 ? 17.991 -1.303 -16.089 1.00 55.15 64 HIS A N 19
ATOM 24180 C CA . HIS A 1 64 ? 17.338 -0.275 -15.286 1.00 21.44 64 HIS A CA 19
ATOM 24181 C C . HIS A 1 64 ? 16.465 -0.905 -14.204 1.00 4.32 64 HIS A C 19
ATOM 24182 O O . HIS A 1 64 ? 15.795 -1.914 -14.422 1.00 24.31 64 HIS A O 19
ATOM 24196 N N . PRO A 1 65 ? 16.473 -0.296 -13.008 1.00 71.25 65 PRO A N 19
ATOM 24197 C CA . PRO A 1 65 ? 15.688 -0.780 -11.869 1.00 54.01 65 PRO A CA 19
ATOM 24198 C C . PRO A 1 65 ? 14.189 -0.580 -12.071 1.00 64.10 65 PRO A C 19
ATOM 24199 O O . PRO A 1 65 ? 13.742 0.508 -12.430 1.00 52.51 65 PRO A O 19
ATOM 24210 N N . ALA A 1 66 ? 13.419 -1.638 -11.837 1.00 42.34 66 ALA A N 19
ATOM 24211 C CA . ALA A 1 66 ? 11.971 -1.577 -11.991 1.00 60.03 66 ALA A CA 19
ATOM 24212 C C . ALA A 1 66 ? 11.371 -0.486 -11.111 1.00 74.11 66 ALA A C 19
ATOM 24213 O O . ALA A 1 66 ? 10.362 0.124 -11.465 1.00 64.00 66 ALA A O 19
ATOM 24220 N N . GLU A 1 67 ? 11.997 -0.247 -9.963 1.00 52.21 67 GLU A N 19
ATOM 24221 C CA . GLU A 1 67 ? 11.522 0.770 -9.032 1.00 52.12 67 GLU A CA 19
ATOM 24222 C C . GLU A 1 67 ? 11.546 2.153 -9.678 1.00 73.51 67 GLU A C 19
ATOM 24223 O O . GLU A 1 67 ? 10.919 3.090 -9.185 1.00 52.51 67 GLU A O 19
ATOM 24235 N N . ARG A 1 68 ? 12.274 2.270 -10.784 1.00 11.25 68 ARG A N 19
ATOM 24236 C CA . ARG A 1 68 ? 12.382 3.537 -11.496 1.00 54.43 68 ARG A CA 19
ATOM 24237 C C . ARG A 1 68 ? 11.060 3.896 -12.170 1.00 44.21 68 ARG A C 19
ATOM 24238 O O . ARG A 1 68 ? 10.749 5.072 -12.365 1.00 4.14 68 ARG A O 19
ATOM 24259 N N . LEU A 1 69 ? 10.287 2.876 -12.525 1.00 20.14 69 LEU A N 19
ATOM 24260 C CA . LEU A 1 69 ? 8.999 3.083 -13.17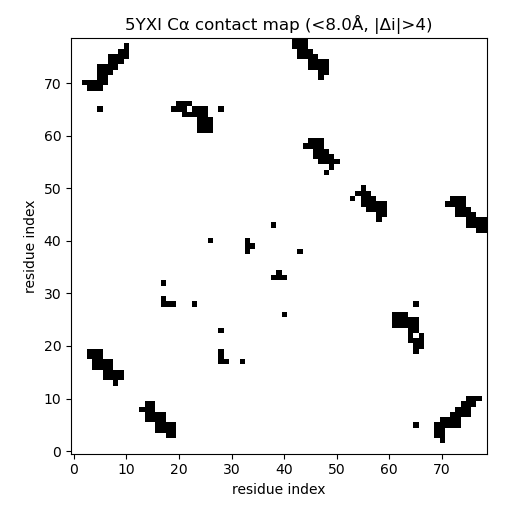7 1.00 71.14 69 LEU A CA 19
ATOM 24261 C C . LEU A 1 69 ? 7.940 2.150 -12.600 1.00 34.21 69 LEU A C 19
ATOM 24262 O O . LEU A 1 69 ? 6.931 1.864 -13.246 1.00 63.14 69 LEU A O 19
ATOM 24278 N N . ILE A 1 70 ? 8.174 1.680 -11.379 1.00 43.23 70 ILE A N 19
ATOM 24279 C CA . ILE A 1 70 ? 7.239 0.782 -10.714 1.00 15.43 70 ILE A CA 19
ATOM 24280 C C . ILE A 1 70 ? 5.812 1.314 -10.799 1.00 73.42 70 ILE A C 19
ATOM 24281 O O . ILE A 1 70 ? 5.535 2.445 -10.404 1.00 52.43 70 ILE A O 19
ATOM 24297 N N . GLY A 1 71 ? 4.908 0.487 -11.317 1.00 30.14 71 GLY A N 19
ATOM 24298 C CA . GLY A 1 71 ? 3.520 0.890 -11.443 1.00 13.40 71 GLY A CA 19
ATOM 24299 C C . GLY A 1 71 ? 3.170 1.332 -12.850 1.00 61.13 71 GLY A C 19
ATOM 24300 O O . GLY A 1 71 ? 2.010 1.615 -13.151 1.00 20.35 71 GLY A O 19
ATOM 24304 N N . LYS A 1 72 ? 4.176 1.393 -13.716 1.00 52.15 72 LYS A N 19
ATOM 24305 C CA . LYS A 1 72 ? 3.970 1.804 -15.100 1.00 63.13 72 LYS A CA 19
ATOM 24306 C C . LYS A 1 72 ? 3.609 0.608 -15.975 1.00 61.40 72 LYS A C 19
ATOM 24307 O O . LYS A 1 72 ? 3.442 -0.508 -15.481 1.00 45.05 72 LYS A O 19
ATOM 24326 N N . LYS A 1 73 ? 3.491 0.847 -17.277 1.00 33.53 73 LYS A N 19
ATOM 24327 C CA . LYS A 1 73 ? 3.152 -0.211 -18.222 1.00 22.14 73 LYS A CA 19
ATOM 24328 C C . LYS A 1 73 ? 4.282 -0.428 -19.223 1.00 22.52 73 LYS A C 19
ATOM 24329 O O . LYS A 1 73 ? 4.773 0.520 -19.836 1.00 50.32 73 LYS A O 19
ATOM 24348 N N . LEU A 1 74 ? 4.690 -1.682 -19.385 1.00 32.43 74 LEU A N 19
ATOM 24349 C CA . LEU A 1 74 ? 5.761 -2.025 -20.313 1.00 45.34 74 LEU A CA 19
ATOM 24350 C C . LEU A 1 74 ? 5.272 -3.009 -21.371 1.00 21.34 74 LEU A C 19
ATOM 24351 O O . LEU A 1 74 ? 4.240 -3.658 -21.200 1.00 30.51 74 LEU A O 19
ATOM 24367 N N . LYS A 1 75 ? 6.021 -3.117 -22.463 1.00 31.21 75 LYS A N 19
ATOM 24368 C CA . LYS A 1 75 ? 5.667 -4.025 -23.547 1.00 73.14 75 LYS A CA 19
ATOM 24369 C C . LYS A 1 75 ? 6.908 -4.705 -24.115 1.00 44.14 75 LYS A C 19
ATOM 24370 O O . LYS A 1 75 ? 7.949 -4.071 -24.292 1.00 61.44 75 LYS A O 19
ATOM 24389 N N . VAL A 1 76 ? 6.792 -5.998 -24.401 1.00 15.03 76 VAL A N 19
ATOM 24390 C CA . VAL A 1 76 ? 7.904 -6.763 -24.951 1.00 51.14 76 VAL A CA 19
ATOM 24391 C C . VAL A 1 76 ? 7.598 -7.235 -26.368 1.00 41.25 76 VAL A C 19
ATOM 24392 O O . VAL A 1 76 ? 6.573 -7.870 -26.615 1.00 72.03 76 VAL A O 19
ATOM 24405 N N . VAL A 1 77 ? 8.495 -6.920 -27.298 1.00 22.44 77 VAL A N 19
ATOM 24406 C CA . VAL A 1 77 ? 8.323 -7.314 -28.691 1.00 12.50 77 VAL A CA 19
ATOM 24407 C C . VAL A 1 77 ? 9.580 -7.984 -29.232 1.00 61.44 77 VAL A C 19
ATOM 24408 O O . VAL A 1 77 ? 10.696 -7.491 -29.069 1.00 63.21 77 VAL A O 19
ATOM 24421 N N . PRO A 1 78 ? 9.398 -9.137 -29.894 1.00 32.14 78 PRO A N 19
ATOM 24422 C CA . PRO A 1 78 ? 10.506 -9.901 -30.474 1.00 43.40 78 PRO A CA 19
ATOM 24423 C C . PRO A 1 78 ? 11.129 -9.197 -31.675 1.00 10.31 78 PRO A C 19
ATOM 24424 O O . PRO A 1 78 ? 10.444 -8.494 -32.419 1.00 42.41 78 PRO A O 19
ATOM 24435 N N . LEU A 1 79 ? 12.430 -9.390 -31.859 1.00 23.13 79 LEU A N 19
ATOM 24436 C CA . LEU A 1 79 ? 13.146 -8.774 -32.971 1.00 12.23 79 LEU A CA 19
ATOM 24437 C C . LEU A 1 79 ? 13.846 -9.830 -33.819 1.00 45.25 79 LEU A C 19
ATOM 24438 O O . LEU A 1 79 ? 13.299 -10.904 -34.069 1.00 3.22 79 LEU A O 19
ATOM 24454 N N . MET A 1 1 ? -0.016 -7.200 -1.565 1.00 22.13 1 MET A N 20
ATOM 24455 C CA . MET A 1 1 ? 0.408 -8.084 -2.644 1.00 60.23 1 MET A CA 20
ATOM 24456 C C . MET A 1 1 ? -0.306 -7.734 -3.946 1.00 33.12 1 MET A C 20
ATOM 24457 O O . MET A 1 1 ? -1.133 -8.502 -4.437 1.00 13.23 1 MET A O 20
ATOM 24471 N N . ALA A 1 2 ? 0.018 -6.570 -4.499 1.00 65.33 2 ALA A N 20
ATOM 24472 C CA . ALA A 1 2 ? -0.591 -6.120 -5.744 1.00 70.04 2 ALA A CA 20
ATOM 24473 C C . ALA A 1 2 ? 0.040 -4.817 -6.225 1.00 33.42 2 ALA A C 20
ATOM 24474 O O . ALA A 1 2 ? 0.207 -4.604 -7.426 1.00 2.44 2 ALA A O 20
ATOM 24481 N N . ASP A 1 3 ? 0.387 -3.950 -5.280 1.00 73.13 3 ASP A N 20
ATOM 24482 C CA . ASP A 1 3 ? 1.000 -2.668 -5.607 1.00 55.14 3 ASP A CA 20
ATOM 24483 C C . ASP A 1 3 ? 2.521 -2.777 -5.607 1.00 1.13 3 ASP A C 20
ATOM 24484 O O . ASP A 1 3 ? 3.078 -3.819 -5.260 1.00 44.42 3 ASP A O 20
ATOM 24493 N N . ARG A 1 4 ? 3.187 -1.695 -5.998 1.00 30.32 4 ARG A N 20
ATOM 24494 C CA . ARG A 1 4 ? 4.644 -1.670 -6.044 1.00 71.45 4 ARG A CA 20
ATOM 24495 C C . ARG A 1 4 ? 5.173 -2.681 -7.058 1.00 52.23 4 ARG A C 20
ATOM 24496 O O . ARG A 1 4 ? 6.111 -3.428 -6.776 1.00 54.43 4 ARG A O 20
ATOM 24517 N N . THR A 1 5 ? 4.565 -2.699 -8.240 1.00 74.24 5 THR A N 20
ATOM 24518 C CA . THR A 1 5 ? 4.972 -3.618 -9.295 1.00 64.34 5 THR A CA 20
ATOM 24519 C C . THR A 1 5 ? 4.820 -2.979 -10.671 1.00 3.33 5 THR A C 20
ATOM 24520 O O . THR A 1 5 ? 4.275 -1.882 -10.799 1.00 32.23 5 THR A O 20
ATOM 24531 N N . ILE A 1 6 ? 5.305 -3.670 -11.697 1.00 20.35 6 ILE A N 20
ATOM 24532 C CA . ILE A 1 6 ? 5.221 -3.170 -13.063 1.00 13.42 6 ILE A CA 20
ATOM 24533 C C . ILE A 1 6 ? 4.537 -4.180 -13.977 1.00 74.04 6 ILE A C 20
ATOM 24534 O O . ILE A 1 6 ? 4.648 -5.389 -13.776 1.00 3.31 6 ILE A O 20
ATOM 24550 N N . GLU A 1 7 ? 3.830 -3.675 -14.984 1.00 31.40 7 GLU A N 20
ATOM 24551 C CA . GLU A 1 7 ? 3.129 -4.535 -15.930 1.00 54.14 7 GLU A CA 20
ATOM 24552 C C . GLU A 1 7 ? 3.821 -4.525 -17.290 1.00 74.14 7 GLU A C 20
ATOM 24553 O O . GLU A 1 7 ? 4.253 -3.478 -17.772 1.00 55.22 7 GLU A O 20
ATOM 24565 N N . VAL A 1 8 ? 3.923 -5.700 -17.904 1.00 53.34 8 VAL A N 20
ATOM 24566 C CA . VAL A 1 8 ? 4.561 -5.828 -19.209 1.00 4.52 8 VAL A CA 20
ATOM 24567 C C . VAL A 1 8 ? 3.747 -6.725 -20.134 1.00 11.31 8 VAL A C 20
ATOM 24568 O O . VAL A 1 8 ? 3.405 -7.852 -19.778 1.00 43.12 8 VAL A O 20
ATOM 24581 N N . GLU A 1 9 ? 3.440 -6.216 -21.323 1.00 54.11 9 GLU A N 20
ATOM 24582 C CA . GLU A 1 9 ? 2.664 -6.972 -22.300 1.00 24.15 9 GLU A CA 20
ATOM 24583 C C . GLU A 1 9 ? 3.576 -7.833 -23.169 1.00 21.20 9 GLU A C 20
ATOM 24584 O O . GLU A 1 9 ? 4.483 -7.326 -23.830 1.00 42.21 9 GLU A O 20
ATOM 24596 N N . LEU A 1 10 ? 3.329 -9.139 -23.163 1.00 4.53 10 LEU A N 20
ATOM 24597 C CA . LEU A 1 10 ? 4.128 -10.072 -23.950 1.00 53.20 10 LEU A CA 20
ATOM 24598 C C . LEU A 1 10 ? 3.464 -10.357 -25.294 1.00 4.23 10 LEU A C 20
ATOM 24599 O O . LEU A 1 10 ? 2.287 -10.067 -25.506 1.00 72.14 10 LEU A O 20
ATOM 24615 N N . PRO A 1 11 ? 4.236 -10.940 -26.223 1.00 31.42 11 PRO A N 20
ATOM 24616 C CA . PRO A 1 11 ? 3.743 -11.280 -27.561 1.00 65.30 11 PRO A CA 20
ATOM 24617 C C . PRO A 1 11 ? 2.738 -12.426 -27.535 1.00 61.51 11 PRO A C 20
ATOM 24618 O O . PRO A 1 11 ? 2.737 -13.243 -26.615 1.00 4.11 11 PRO A O 20
ATOM 24629 N N . ASN A 1 12 ? 1.884 -12.481 -28.551 1.00 75.15 12 ASN A N 20
ATOM 24630 C CA . ASN A 1 12 ? 0.872 -13.528 -28.645 1.00 25.04 12 ASN A CA 20
ATOM 24631 C C . ASN A 1 12 ? -0.401 -13.122 -27.909 1.00 3.24 12 ASN A C 20
ATOM 24632 O O . ASN A 1 12 ? -1.130 -13.969 -27.391 1.00 44.45 12 ASN A O 20
ATOM 24643 N N . LYS A 1 13 ? -0.663 -11.820 -27.866 1.00 1.12 13 LYS A N 20
ATOM 24644 C CA . LYS A 1 13 ? -1.848 -11.299 -27.195 1.00 75.34 13 LYS A CA 20
ATOM 24645 C C . LYS A 1 13 ? -1.889 -11.745 -25.737 1.00 61.23 13 LYS A C 20
ATOM 24646 O O . LYS A 1 13 ? -2.961 -11.986 -25.183 1.00 22.42 13 LYS A O 20
ATOM 24665 N N . GLN A 1 14 ? -0.715 -11.851 -25.123 1.00 12.03 14 GLN A N 20
ATOM 24666 C CA . GLN A 1 14 ? -0.618 -12.267 -23.729 1.00 32.14 14 GLN A CA 20
ATOM 24667 C C . GLN A 1 14 ? 0.142 -11.234 -22.904 1.00 1.22 14 GLN A C 20
ATOM 24668 O O . GLN A 1 14 ? 1.219 -10.784 -23.295 1.00 24.14 14 GLN A O 20
ATOM 24682 N N . ARG A 1 15 ? -0.426 -10.862 -21.761 1.00 51.44 15 ARG A N 20
ATOM 24683 C CA . ARG A 1 15 ? 0.198 -9.880 -20.882 1.00 54.13 15 ARG A CA 20
ATOM 24684 C C . ARG A 1 15 ? 0.491 -10.486 -19.513 1.00 2.52 15 ARG A C 20
ATOM 24685 O O . ARG A 1 15 ? -0.241 -11.353 -19.035 1.00 63.21 15 ARG A O 20
ATOM 24706 N N . THR A 1 16 ? 1.568 -10.023 -18.885 1.00 50.42 16 THR A N 20
ATOM 24707 C CA . THR A 1 16 ? 1.960 -10.519 -17.572 1.00 73.12 16 THR A CA 20
ATOM 24708 C C . THR A 1 16 ? 2.562 -9.407 -16.721 1.00 61.11 16 THR A C 20
ATOM 24709 O O . THR A 1 16 ? 3.245 -8.520 -17.234 1.00 15.25 16 THR A O 20
ATOM 24720 N N . VAL A 1 17 ? 2.306 -9.461 -15.418 1.00 1.22 17 VAL A N 20
ATOM 24721 C CA . VAL A 1 17 ? 2.825 -8.459 -14.495 1.00 11.52 17 VAL A CA 20
ATOM 24722 C C . VAL A 1 17 ? 3.883 -9.055 -13.573 1.00 72.34 17 VAL A C 20
ATOM 24723 O O . VAL A 1 17 ? 3.746 -10.185 -13.104 1.00 75.53 17 VAL A O 20
ATOM 24736 N N . ILE A 1 18 ? 4.937 -8.289 -13.318 1.00 5.50 18 ILE A N 20
ATOM 24737 C CA . ILE A 1 18 ? 6.018 -8.741 -12.451 1.00 23.10 18 ILE A CA 20
ATOM 24738 C C . ILE A 1 18 ? 6.275 -7.744 -11.326 1.00 72.11 18 ILE A C 20
ATOM 24739 O O . ILE A 1 18 ? 6.039 -6.546 -11.479 1.00 31.41 18 ILE A O 20
ATOM 24755 N N . ASN A 1 19 ? 6.761 -8.247 -10.196 1.00 63.33 19 ASN A N 20
ATOM 24756 C CA . ASN A 1 19 ? 7.052 -7.400 -9.045 1.00 73.40 19 ASN A CA 20
ATOM 24757 C C . ASN A 1 19 ? 8.541 -7.425 -8.713 1.00 73.13 19 ASN A C 20
ATOM 24758 O O . ASN A 1 19 ? 9.117 -8.486 -8.474 1.00 60.42 19 ASN A O 20
ATOM 24769 N N . VAL A 1 20 ? 9.158 -6.248 -8.700 1.00 1.00 20 VAL A N 20
ATOM 24770 C CA . VAL A 1 20 ? 10.579 -6.134 -8.396 1.00 5.41 20 VAL A CA 20
ATOM 24771 C C . VAL A 1 20 ? 10.824 -5.120 -7.284 1.00 33.04 20 VAL A C 20
ATOM 24772 O O . VAL A 1 20 ? 10.241 -4.035 -7.280 1.00 25.34 20 VAL A O 20
ATOM 24785 N N . ARG A 1 21 ? 11.689 -5.481 -6.341 1.00 52.45 21 ARG A N 20
ATOM 24786 C CA . ARG A 1 21 ? 12.010 -4.603 -5.223 1.00 0.33 21 ARG A CA 20
ATOM 24787 C C . ARG A 1 21 ? 12.740 -3.352 -5.705 1.00 33.31 21 ARG A C 20
ATOM 24788 O O . ARG A 1 21 ? 13.382 -3.345 -6.755 1.00 4.10 21 ARG A O 20
ATOM 24809 N N . PRO A 1 22 ? 12.639 -2.269 -4.921 1.00 12.41 22 PRO A N 20
ATOM 24810 C CA . PRO A 1 22 ? 13.282 -0.993 -5.247 1.00 43.35 22 PRO A CA 20
ATOM 24811 C C . PRO A 1 22 ? 14.801 -1.061 -5.124 1.00 73.05 22 PRO A C 20
ATOM 24812 O O . PRO A 1 22 ? 15.355 -0.866 -4.044 1.00 1.32 22 PRO A O 20
ATOM 24823 N N . GLY A 1 23 ? 15.468 -1.340 -6.240 1.00 45.51 23 GLY A N 20
ATOM 24824 C CA . GLY A 1 23 ? 16.917 -1.428 -6.235 1.00 70.21 23 GLY A CA 20
ATOM 24825 C C . GLY A 1 23 ? 17.443 -2.382 -7.289 1.00 61.11 23 GLY A C 20
ATOM 24826 O O . GLY A 1 23 ? 18.614 -2.319 -7.666 1.00 2.33 23 GLY A O 20
ATOM 24830 N N . LEU A 1 24 ? 16.578 -3.270 -7.766 1.00 34.02 24 LEU A N 20
ATOM 24831 C CA . LEU A 1 24 ? 16.962 -4.243 -8.782 1.00 72.43 24 LEU A CA 20
ATOM 24832 C C . LEU A 1 24 ? 16.843 -3.646 -10.181 1.00 34.22 24 LEU A C 20
ATOM 24833 O O . LEU A 1 24 ? 16.075 -2.710 -10.405 1.00 1.51 24 LEU A O 20
ATOM 24849 N N . THR A 1 25 ? 17.606 -4.196 -11.121 1.00 14.15 25 THR A N 20
ATOM 24850 C CA . THR A 1 25 ? 17.585 -3.719 -12.497 1.00 41.25 25 THR A CA 20
ATOM 24851 C C . THR A 1 25 ? 16.441 -4.352 -13.282 1.00 1.44 25 THR A C 20
ATOM 24852 O O . THR A 1 25 ? 15.839 -5.331 -12.839 1.00 53.24 25 THR A O 20
ATOM 24863 N N . LEU A 1 26 ? 16.146 -3.788 -14.448 1.00 3.54 26 LEU A N 20
ATOM 24864 C CA . LEU A 1 26 ? 15.074 -4.298 -15.295 1.00 12.42 26 LEU A CA 20
ATOM 24865 C C . LEU A 1 26 ? 15.306 -5.764 -15.643 1.00 71.42 26 LEU A C 20
ATOM 24866 O O . LEU A 1 26 ? 14.360 -6.544 -15.759 1.00 52.30 26 LEU A O 20
ATOM 24882 N N . LYS A 1 27 ? 16.571 -6.135 -15.807 1.00 63.01 27 LYS A N 20
ATOM 24883 C CA . LYS A 1 27 ? 16.930 -7.509 -16.139 1.00 12.14 27 LYS A CA 20
ATOM 24884 C C . LYS A 1 27 ? 16.574 -8.455 -14.996 1.00 41.20 27 LYS A C 20
ATOM 24885 O O . LYS A 1 27 ? 16.103 -9.568 -15.225 1.00 31.34 27 LYS A O 20
ATOM 24904 N N . GLU A 1 28 ? 16.802 -8.003 -13.767 1.00 11.22 28 GLU A N 20
ATOM 24905 C CA . GLU A 1 28 ? 16.504 -8.810 -12.589 1.00 63.04 28 GLU A CA 20
ATOM 24906 C C . GLU A 1 28 ? 15.003 -8.841 -12.316 1.00 62.24 28 GLU A C 20
ATOM 24907 O O . GLU A 1 28 ? 14.496 -9.768 -11.686 1.00 15.24 28 GLU A O 20
ATOM 24919 N N . ALA A 1 29 ? 14.299 -7.821 -12.796 1.00 3.01 29 ALA A N 20
ATOM 24920 C CA . ALA A 1 29 ? 12.857 -7.731 -12.605 1.00 70.53 29 ALA A CA 20
ATOM 24921 C C . ALA A 1 29 ? 12.115 -8.601 -13.614 1.00 71.24 29 ALA A C 20
ATOM 24922 O O . ALA A 1 29 ? 11.018 -9.090 -13.340 1.00 62.21 29 ALA A O 20
ATOM 24929 N N . LEU A 1 30 ? 12.719 -8.790 -14.783 1.00 14.24 30 LEU A N 20
ATOM 24930 C CA . LEU A 1 30 ? 12.114 -9.601 -15.834 1.00 3.20 30 LEU A CA 20
ATOM 24931 C C . LEU A 1 30 ? 12.812 -10.952 -15.948 1.00 63.23 30 LEU A C 20
ATOM 24932 O O . LEU A 1 30 ? 12.395 -11.816 -16.720 1.00 51.44 30 LEU A O 20
ATOM 24948 N N . LYS A 1 31 ? 13.877 -11.130 -15.173 1.00 53.01 31 LYS A N 20
ATOM 24949 C CA . LYS A 1 31 ? 14.632 -12.377 -15.184 1.00 33.33 31 LYS A CA 20
ATOM 24950 C C . LYS A 1 31 ? 13.704 -13.577 -15.019 1.00 14.53 31 LYS A C 20
ATOM 24951 O O . LYS A 1 31 ? 13.625 -14.439 -15.894 1.00 13.21 31 LYS A O 20
ATOM 24970 N N . LYS A 1 32 ? 13.001 -13.625 -13.892 1.00 2.31 32 LYS A N 20
ATOM 24971 C CA . LYS A 1 32 ? 12.076 -14.716 -13.613 1.00 31.34 32 LYS A CA 20
ATOM 24972 C C . LYS A 1 32 ? 11.041 -14.850 -14.725 1.00 70.41 32 LYS A C 20
ATOM 24973 O O . LYS A 1 32 ? 10.687 -15.959 -15.126 1.00 44.33 32 LYS A O 20
ATOM 24992 N N . ALA A 1 33 ? 10.560 -13.715 -15.220 1.00 44.51 33 ALA A N 20
ATOM 24993 C CA . ALA A 1 33 ? 9.569 -13.706 -16.289 1.00 1.23 33 ALA A CA 20
ATOM 24994 C C . ALA A 1 33 ? 10.142 -14.295 -17.574 1.00 13.35 33 ALA A C 20
ATOM 24995 O O . ALA A 1 33 ? 9.417 -14.890 -18.372 1.00 65.33 33 ALA A O 20
ATOM 25002 N N . LEU A 1 34 ? 11.445 -14.124 -17.767 1.00 73.25 34 LEU A N 20
ATOM 25003 C CA . LEU A 1 34 ? 12.115 -14.639 -18.957 1.00 0.43 34 LEU A CA 20
ATOM 25004 C C . LEU A 1 34 ? 12.362 -16.139 -18.836 1.00 61.04 34 LEU A C 20
ATOM 25005 O O . LEU A 1 34 ? 12.248 -16.879 -19.814 1.00 42.52 34 LEU A O 20
ATOM 25021 N N . LYS A 1 35 ? 12.699 -16.583 -17.630 1.00 70.13 35 LYS A N 20
ATOM 25022 C CA . LYS A 1 35 ? 12.959 -17.996 -17.380 1.00 12.34 35 LYS A CA 20
ATOM 25023 C C . LYS A 1 35 ? 11.666 -18.803 -17.426 1.00 72.54 35 LYS A C 20
ATOM 25024 O O . LYS A 1 35 ? 11.621 -19.890 -18.003 1.00 64.13 35 LYS A O 20
ATOM 25043 N N . VAL A 1 36 ? 10.614 -18.265 -16.817 1.00 4.12 36 VAL A N 20
ATOM 25044 C CA . VAL A 1 36 ? 9.320 -18.935 -16.791 1.00 55.44 36 VAL A CA 20
ATOM 25045 C C . VAL A 1 36 ? 8.660 -18.907 -18.166 1.00 32.55 36 VAL A C 20
ATOM 25046 O O . VAL A 1 36 ? 7.979 -19.856 -18.557 1.00 42.44 36 VAL A O 20
ATOM 25059 N N . ARG A 1 37 ? 8.866 -17.815 -18.894 1.00 3.05 37 ARG A N 20
ATOM 25060 C CA . ARG A 1 37 ? 8.291 -17.664 -20.225 1.00 11.35 37 ARG A CA 20
ATOM 25061 C C . ARG A 1 37 ? 9.228 -18.226 -21.289 1.00 61.51 37 ARG A C 20
ATOM 25062 O O . ARG A 1 37 ? 8.817 -18.483 -22.420 1.00 32.42 37 ARG A O 20
ATOM 25083 N N . GLY A 1 38 ? 10.491 -18.415 -20.919 1.00 22.02 38 GLY A N 20
ATOM 25084 C CA . GLY A 1 38 ? 11.467 -18.945 -21.853 1.00 71.21 38 GLY A CA 20
ATOM 25085 C C . GLY A 1 38 ? 11.937 -17.906 -22.852 1.00 23.42 38 GLY A C 20
ATOM 25086 O O . GLY A 1 38 ? 12.448 -18.248 -23.919 1.00 31.42 38 GLY A O 20
ATOM 25090 N N . ILE A 1 39 ? 11.764 -16.635 -22.507 1.00 33.12 39 ILE A N 20
ATOM 25091 C CA . ILE A 1 39 ? 12.174 -15.544 -23.382 1.00 11.23 39 ILE A CA 20
ATOM 25092 C C . ILE A 1 39 ? 13.633 -15.169 -23.146 1.00 11.44 39 ILE A C 20
ATOM 25093 O O . ILE A 1 39 ? 14.122 -15.217 -22.017 1.00 1.22 39 ILE A O 20
ATOM 25109 N N . ASP A 1 40 ? 14.322 -14.793 -24.217 1.00 63.23 40 ASP A N 20
ATOM 25110 C CA . ASP A 1 40 ? 15.725 -14.406 -24.127 1.00 24.31 40 ASP A CA 20
ATOM 25111 C C . ASP A 1 40 ? 15.872 -12.888 -24.135 1.00 10.20 40 ASP A C 20
ATOM 25112 O O . ASP A 1 40 ? 15.116 -12.170 -24.791 1.00 24.23 40 ASP A O 20
ATOM 25121 N N . PRO A 1 41 ? 16.866 -12.385 -23.389 1.00 25.04 41 PRO A N 20
ATOM 25122 C CA . PRO A 1 41 ? 17.135 -10.947 -23.293 1.00 21.13 41 PRO A CA 20
ATOM 25123 C C . PRO A 1 41 ? 17.689 -10.373 -24.592 1.00 54.23 41 PRO A C 20
ATOM 25124 O O . PRO A 1 41 ? 17.584 -9.174 -24.846 1.00 10.30 41 PRO A O 20
ATOM 25135 N N . ASN A 1 42 ? 18.277 -11.237 -25.413 1.00 23.35 42 ASN A N 20
ATOM 25136 C CA . ASN A 1 42 ? 18.847 -10.815 -26.687 1.00 24.12 42 ASN A CA 20
ATOM 25137 C C . ASN A 1 42 ? 17.960 -11.248 -27.850 1.00 24.51 42 ASN A C 20
ATOM 25138 O O . ASN A 1 42 ? 18.380 -11.227 -29.007 1.00 50.12 42 ASN A O 20
ATOM 25149 N N . LYS A 1 43 ? 16.731 -11.642 -27.535 1.00 11.44 43 LYS A N 20
ATOM 25150 C CA . LYS A 1 43 ? 15.782 -12.079 -28.552 1.00 43.40 43 LYS A CA 20
ATOM 25151 C C . LYS A 1 43 ? 14.506 -11.245 -28.500 1.00 43.53 43 LYS A C 20
ATOM 25152 O O . LYS A 1 43 ? 13.588 -11.447 -29.294 1.00 75.23 43 LYS A O 20
ATOM 25171 N N . VAL A 1 44 ? 14.457 -10.305 -27.561 1.00 55.35 44 VAL A N 20
ATOM 25172 C CA . VAL A 1 44 ? 13.294 -9.438 -27.408 1.00 62.02 44 VAL A CA 20
ATOM 25173 C C . VAL A 1 44 ? 13.707 -8.037 -26.971 1.00 61.10 44 VAL A C 20
ATOM 25174 O O . VAL A 1 44 ? 14.793 -7.842 -26.425 1.00 53.14 44 VAL A O 20
ATOM 25187 N N . GLN A 1 45 ? 12.833 -7.066 -27.214 1.00 42.43 45 GLN A N 20
ATOM 25188 C CA . GLN A 1 45 ? 13.108 -5.682 -26.846 1.00 13.15 45 GLN A CA 20
ATOM 25189 C C . GLN A 1 45 ? 11.942 -5.085 -26.064 1.00 72.21 45 GLN A C 20
ATOM 25190 O O . GLN A 1 45 ? 10.778 -5.325 -26.385 1.00 71.45 45 GLN A O 20
ATOM 25204 N N . VAL A 1 46 ? 12.262 -4.306 -25.036 1.00 30.34 46 VAL A N 20
ATOM 25205 C CA . VAL A 1 46 ? 11.241 -3.674 -24.208 1.00 61.43 46 VAL A CA 20
ATOM 25206 C C . VAL A 1 46 ? 11.226 -2.164 -24.413 1.00 12.33 46 VAL A C 20
ATOM 25207 O O . VAL A 1 46 ? 12.259 -1.502 -24.307 1.00 14.23 46 VAL A O 20
ATOM 25220 N N . TYR A 1 47 ? 10.048 -1.624 -24.706 1.00 31.03 47 TYR A N 20
ATOM 25221 C CA . TYR A 1 47 ? 9.898 -0.191 -24.927 1.00 52.30 47 TYR A CA 20
ATOM 25222 C C . TYR A 1 47 ? 8.712 0.361 -24.141 1.00 22.31 47 TYR A C 20
ATOM 25223 O O . TYR A 1 47 ? 7.744 -0.352 -23.873 1.00 51.02 47 TYR A O 20
ATOM 25241 N N . LEU A 1 48 ? 8.795 1.635 -23.774 1.00 64.21 48 LEU A N 20
ATOM 25242 C CA . LEU A 1 48 ? 7.730 2.285 -23.019 1.00 32.42 48 LEU A CA 20
ATOM 25243 C C . LEU A 1 48 ? 6.713 2.929 -23.956 1.00 5.42 48 LEU A C 20
ATOM 25244 O O . LEU A 1 48 ? 7.073 3.720 -24.830 1.00 34.23 48 LEU A O 20
ATOM 25260 N N . LEU A 1 49 ? 5.443 2.589 -23.767 1.00 24.11 49 LEU A N 20
ATOM 25261 C CA . LEU A 1 49 ? 4.373 3.136 -24.594 1.00 4.42 49 LEU A CA 20
ATOM 25262 C C . LEU A 1 49 ? 3.645 4.262 -23.866 1.00 73.24 49 LEU A C 20
ATOM 25263 O O . LEU A 1 49 ? 2.880 4.019 -22.932 1.00 31.51 49 LEU A O 20
ATOM 25279 N N . LEU A 1 50 ? 3.885 5.494 -24.302 1.00 31.51 50 LEU A N 20
ATOM 25280 C CA . LEU A 1 50 ? 3.250 6.658 -23.694 1.00 33.51 50 LEU A CA 20
ATOM 25281 C C . LEU A 1 50 ? 2.318 7.348 -24.684 1.00 55.50 50 LEU A C 20
ATOM 25282 O O . LEU A 1 50 ? 2.020 6.811 -25.751 1.00 21.13 50 LEU A O 20
ATOM 25298 N N . SER A 1 51 ? 1.861 8.544 -24.324 1.00 64.01 51 SER A N 20
ATOM 25299 C CA . SER A 1 51 ? 0.962 9.308 -25.180 1.00 52.32 51 SER A CA 20
ATOM 25300 C C . SER A 1 51 ? 1.443 10.749 -25.325 1.00 31.11 51 SER A C 20
ATOM 25301 O O . SER A 1 51 ? 1.413 11.524 -24.370 1.00 41.12 51 SER A O 20
ATOM 25309 N N . GLY A 1 52 ? 1.887 11.100 -26.528 1.00 73.02 52 GLY A N 20
ATOM 25310 C CA . GLY A 1 52 ? 2.368 12.446 -26.777 1.00 44.15 52 GLY A CA 20
ATOM 25311 C C . GLY A 1 52 ? 3.421 12.880 -25.777 1.00 21.32 52 GLY A C 20
ATOM 25312 O O . GLY A 1 52 ? 3.231 13.854 -25.048 1.00 72.50 52 GLY A O 20
ATOM 25316 N N . ASP A 1 53 ? 4.534 12.155 -25.740 1.00 32.14 53 ASP A N 20
ATOM 25317 C CA . ASP A 1 53 ? 5.621 12.470 -24.820 1.00 70.31 53 ASP A CA 20
ATOM 25318 C C . ASP A 1 53 ? 6.969 12.081 -25.419 1.00 30.51 53 ASP A C 20
ATOM 25319 O O . ASP A 1 53 ? 7.737 12.939 -25.854 1.00 22.42 53 ASP A O 20
ATOM 25328 N N . ASP A 1 54 ? 7.250 10.782 -25.437 1.00 12.32 54 ASP A N 20
ATOM 25329 C CA . ASP A 1 54 ? 8.505 10.279 -25.982 1.00 62.00 54 ASP A CA 20
ATOM 25330 C C . ASP A 1 54 ? 8.278 9.590 -27.324 1.00 55.31 54 ASP A C 20
ATOM 25331 O O . ASP A 1 54 ? 9.133 8.850 -27.806 1.00 63.24 54 ASP A O 20
ATOM 25340 N N . GLY A 1 55 ? 7.116 9.839 -27.922 1.00 42.40 55 GLY A N 20
ATOM 25341 C CA . GLY A 1 55 ? 6.796 9.235 -29.202 1.00 22.11 55 GLY A CA 20
ATOM 25342 C C . GLY A 1 55 ? 5.868 8.045 -29.065 1.00 75.20 55 GLY A C 20
ATOM 25343 O O . GLY A 1 55 ? 5.608 7.336 -30.037 1.00 50.53 55 GLY A O 20
ATOM 25347 N N . ALA A 1 56 ? 5.367 7.823 -27.854 1.00 51.10 56 ALA A N 20
ATOM 25348 C CA . ALA A 1 56 ? 4.462 6.711 -27.594 1.00 32.45 56 ALA A CA 20
ATOM 25349 C C . ALA A 1 56 ? 5.157 5.373 -27.819 1.00 63.52 56 ALA A C 20
ATOM 25350 O O . ALA A 1 56 ? 4.503 4.342 -27.975 1.00 64.12 56 ALA A O 20
ATOM 25357 N N . GLU A 1 57 ? 6.486 5.397 -27.836 1.00 64.01 57 GLU A N 20
ATOM 25358 C CA . GLU A 1 57 ? 7.269 4.185 -28.045 1.00 24.34 57 GLU A CA 20
ATOM 25359 C C . GLU A 1 57 ? 8.764 4.494 -28.039 1.00 54.41 57 GLU A C 20
ATOM 25360 O O . GLU A 1 57 ? 9.338 4.849 -29.068 1.00 54.03 57 GLU A O 20
ATOM 25372 N N . GLN A 1 58 ? 9.386 4.358 -26.873 1.00 11.14 58 GLN A N 20
ATOM 25373 C CA . GLN A 1 58 ? 10.813 4.625 -26.733 1.00 34.43 58 GLN A CA 20
ATOM 25374 C C . GLN A 1 58 ? 11.543 3.404 -26.183 1.00 61.21 58 GLN A C 20
ATOM 25375 O O . GLN A 1 58 ? 10.959 2.548 -25.517 1.00 44.42 58 GLN A O 20
ATOM 25389 N N . PRO A 1 59 ? 12.851 3.319 -26.467 1.00 62.35 59 PRO A N 20
ATOM 25390 C CA . PRO A 1 59 ? 13.690 2.206 -26.011 1.00 13.40 59 PRO A CA 20
ATOM 25391 C C . PRO A 1 59 ? 13.919 2.234 -24.504 1.00 21.13 59 PRO A C 20
ATOM 25392 O O . PRO A 1 59 ? 13.830 3.287 -23.871 1.00 31.01 59 PRO A O 20
ATOM 25403 N N . LEU A 1 60 ? 14.215 1.071 -23.934 1.00 3.12 60 LEU A N 20
ATOM 25404 C CA . LEU A 1 60 ? 14.458 0.962 -22.500 1.00 24.05 60 LEU A CA 20
ATOM 25405 C C . LEU A 1 60 ? 15.784 0.260 -22.224 1.00 4.12 60 LEU A C 20
ATOM 25406 O O . LEU A 1 60 ? 16.107 -0.748 -22.852 1.00 33.32 60 LEU A O 20
ATOM 25422 N N . SER A 1 61 ? 16.548 0.799 -21.279 1.00 43.52 61 SER A N 20
ATOM 25423 C CA . SER A 1 61 ? 17.840 0.226 -20.921 1.00 63.00 61 SER A CA 20
ATOM 25424 C C . SER A 1 61 ? 17.664 -0.970 -19.991 1.00 24.52 61 SER A C 20
ATOM 25425 O O . SER A 1 61 ? 16.870 -0.929 -19.051 1.00 34.43 61 SER A O 20
ATOM 25433 N N . LEU A 1 62 ? 18.411 -2.035 -20.260 1.00 25.53 62 LEU A N 20
ATOM 25434 C CA . LEU A 1 62 ? 18.340 -3.245 -19.448 1.00 34.33 62 LEU A CA 20
ATOM 25435 C C . LEU A 1 62 ? 18.990 -3.026 -18.085 1.00 72.14 62 LEU A C 20
ATOM 25436 O O . LEU A 1 62 ? 18.715 -3.753 -17.132 1.00 2.14 62 LEU A O 20
ATOM 25452 N N . ASN A 1 63 ? 19.852 -2.018 -18.002 1.00 54.31 63 ASN A N 20
ATOM 25453 C CA . ASN A 1 63 ? 20.540 -1.701 -16.756 1.00 33.43 63 ASN A CA 20
ATOM 25454 C C . ASN A 1 63 ? 19.743 -0.691 -15.936 1.00 21.02 63 ASN A C 20
ATOM 25455 O O . ASN A 1 63 ? 20.245 -0.134 -14.959 1.00 22.43 63 ASN A O 20
ATOM 25466 N N . HIS A 1 64 ? 18.498 -0.459 -16.340 1.00 21.32 64 HIS A N 20
ATOM 25467 C CA . HIS A 1 64 ? 17.631 0.483 -15.642 1.00 12.21 64 HIS A CA 20
ATOM 25468 C C . HIS A 1 64 ? 16.651 -0.251 -14.732 1.00 71.50 64 HIS A C 20
ATOM 25469 O O . HIS A 1 64 ? 15.933 -1.158 -15.155 1.00 40.34 64 HIS A O 20
ATOM 25483 N N . PRO A 1 65 ? 16.619 0.146 -13.451 1.00 44.24 65 PRO A N 20
ATOM 25484 C CA . PRO A 1 65 ? 15.732 -0.461 -12.455 1.00 61.53 65 PRO A CA 20
ATOM 25485 C C . PRO A 1 65 ? 14.266 -0.120 -12.700 1.00 2.23 65 PRO A C 20
ATOM 25486 O O . PRO A 1 65 ? 13.917 1.041 -12.911 1.00 74.00 65 PRO A O 20
ATOM 25497 N N . ALA A 1 66 ? 13.413 -1.138 -12.669 1.00 31.32 66 ALA A N 20
ATOM 25498 C CA . ALA A 1 66 ? 11.984 -0.945 -12.884 1.00 44.25 66 ALA A CA 20
ATOM 25499 C C . ALA A 1 66 ? 11.410 0.059 -11.890 1.00 61.41 66 ALA A C 20
ATOM 25500 O O . ALA A 1 66 ? 10.486 0.804 -12.212 1.00 13.43 66 ALA A O 20
ATOM 25507 N N . GLU A 1 67 ? 11.964 0.070 -10.682 1.00 14.35 67 GLU A N 20
ATOM 25508 C CA . GLU A 1 67 ? 11.504 0.982 -9.640 1.00 71.14 67 GLU A CA 20
ATOM 25509 C C . GLU A 1 67 ? 11.608 2.432 -10.103 1.00 13.54 67 GLU A C 20
ATOM 25510 O O . GLU A 1 67 ? 10.941 3.316 -9.564 1.00 32.13 67 GLU A O 20
ATOM 25522 N N . ARG A 1 68 ? 12.449 2.670 -11.104 1.00 22.44 68 ARG A N 20
ATOM 25523 C CA . ARG A 1 68 ? 12.642 4.012 -11.638 1.00 3.45 68 ARG A CA 20
ATOM 25524 C C . ARG A 1 68 ? 11.387 4.497 -12.357 1.00 12.34 68 ARG A C 20
ATOM 25525 O O . ARG A 1 68 ? 11.211 5.696 -12.581 1.00 73.54 68 ARG A O 20
ATOM 25546 N N . LEU A 1 69 ? 10.518 3.559 -12.716 1.00 15.14 69 LEU A N 20
ATOM 25547 C CA . LEU A 1 69 ? 9.278 3.890 -13.410 1.00 40.11 69 LEU A CA 20
ATOM 25548 C C . LEU A 1 69 ? 8.126 3.024 -12.911 1.00 22.41 69 LEU A C 20
ATOM 25549 O O . LEU A 1 69 ? 7.166 2.770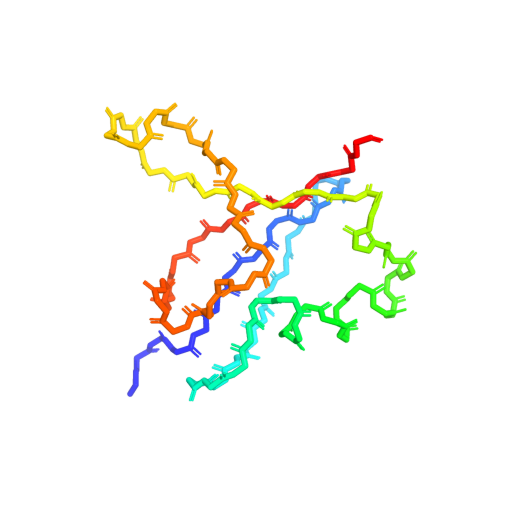 -13.639 1.00 42.54 69 LEU A O 20
ATOM 25565 N N . ILE A 1 70 ? 8.228 2.574 -11.665 1.00 31.22 70 ILE A N 20
ATOM 25566 C CA . ILE A 1 70 ? 7.193 1.739 -11.068 1.00 21.13 70 ILE A CA 20
ATOM 25567 C C . ILE A 1 70 ? 5.816 2.375 -11.223 1.00 71.13 70 ILE A C 20
ATOM 25568 O O . ILE A 1 70 ? 5.639 3.566 -10.973 1.00 51.43 70 ILE A O 20
ATOM 25584 N N . GLY A 1 71 ? 4.841 1.570 -11.637 1.00 5.13 71 GLY A N 20
ATOM 25585 C CA . GLY A 1 71 ? 3.492 2.071 -11.817 1.00 14.41 71 GLY A CA 20
ATOM 25586 C C . GLY A 1 71 ? 3.142 2.285 -13.276 1.00 44.14 71 GLY A C 20
ATOM 25587 O O . GLY A 1 71 ? 2.005 2.620 -13.608 1.00 71.42 71 GLY A O 20
ATOM 25591 N N . LYS A 1 72 ? 4.123 2.093 -14.152 1.00 3.21 72 LYS A N 20
ATOM 25592 C CA . LYS A 1 72 ? 3.916 2.267 -15.585 1.00 15.14 72 LYS A CA 20
ATOM 25593 C C . LYS A 1 72 ? 3.729 0.920 -16.275 1.00 24.31 72 LYS A C 20
ATOM 25594 O O . LYS A 1 72 ? 3.685 -0.123 -15.622 1.00 74.21 72 LYS A O 20
ATOM 25613 N N . LYS A 1 73 ? 3.623 0.948 -17.599 1.00 10.10 73 LYS A N 20
ATOM 25614 C CA . LYS A 1 73 ? 3.445 -0.271 -18.379 1.00 53.21 73 LYS A CA 20
ATOM 25615 C C . LYS A 1 73 ? 4.367 -0.279 -19.594 1.00 52.22 73 LYS A C 20
ATOM 25616 O O . LYS A 1 73 ? 4.478 0.718 -20.309 1.00 13.43 73 LYS A O 20
ATOM 25635 N N . LEU A 1 74 ? 5.025 -1.409 -19.824 1.00 22.52 74 LEU A N 20
ATOM 25636 C CA . LEU A 1 74 ? 5.937 -1.548 -20.954 1.00 51.23 74 LEU A CA 20
ATOM 25637 C C . LEU A 1 74 ? 5.489 -2.674 -21.880 1.00 40.04 74 LEU A C 20
ATOM 25638 O O . LEU A 1 74 ? 4.674 -3.516 -21.503 1.00 23.32 74 LEU A O 20
ATOM 25654 N N . LYS A 1 75 ? 6.028 -2.684 -23.095 1.00 23.13 75 LYS A N 20
ATOM 25655 C CA . LYS A 1 75 ? 5.688 -3.708 -24.075 1.00 71.31 75 LYS A CA 20
ATOM 25656 C C . LYS A 1 75 ? 6.940 -4.423 -24.572 1.00 63.13 75 LYS A C 20
ATOM 25657 O O . LYS A 1 75 ? 7.984 -3.801 -24.773 1.00 73.40 75 LYS A O 20
ATOM 25676 N N . VAL A 1 76 ? 6.829 -5.733 -24.771 1.00 3.14 76 VAL A N 20
ATOM 25677 C CA . VAL A 1 76 ? 7.952 -6.532 -25.247 1.00 41.31 76 VAL A CA 20
ATOM 25678 C C . VAL A 1 76 ? 7.655 -7.136 -26.615 1.00 21.22 76 VAL A C 20
ATOM 25679 O O . VAL A 1 76 ? 6.638 -7.804 -26.803 1.00 41.00 76 VAL A O 20
ATOM 25692 N N . VAL A 1 77 ? 8.550 -6.898 -27.568 1.00 64.11 77 VAL A N 20
ATOM 25693 C CA . VAL A 1 77 ? 8.386 -7.420 -28.919 1.00 72.43 77 VAL A CA 20
ATOM 25694 C C . VAL A 1 77 ? 9.652 -8.123 -29.395 1.00 44.11 77 VAL A C 20
ATOM 25695 O O . VAL A 1 77 ? 10.764 -7.614 -29.255 1.00 45.52 77 VAL A O 20
ATOM 25708 N N . PRO A 1 78 ? 9.483 -9.322 -29.972 1.00 52.33 78 PRO A N 20
ATOM 25709 C CA . PRO A 1 78 ? 10.601 -10.120 -30.482 1.00 65.20 78 PRO A CA 20
ATOM 25710 C C . PRO A 1 78 ? 11.236 -9.503 -31.724 1.00 11.03 78 PRO A C 20
ATOM 25711 O O . PRO A 1 78 ? 10.596 -8.736 -32.444 1.00 50.14 78 PRO A O 20
ATOM 25722 N N . LEU A 1 79 ? 12.497 -9.842 -31.969 1.00 33.22 79 LEU A N 20
ATOM 25723 C CA . LEU A 1 79 ? 13.218 -9.321 -33.125 1.00 21.41 79 LEU A CA 20
ATOM 25724 C C . LEU A 1 79 ? 13.448 -10.416 -34.162 1.00 34.10 79 LEU A C 20
ATOM 25725 O O . LEU A 1 79 ? 12.942 -11.530 -34.026 1.00 25.34 79 LEU A O 20
#

Radius of gyration: 11.93 Å; Cα contacts (8 Å, |Δi|>4): 131; chains: 1; bounding box: 22×33×32 Å

Solvent-accessible surface area: 5580 Å² total; per-residue (Å²): 190,113,92,94,42,7,57,3,44,25,39,136,206,47,174,69,81,26,88,14,170,92,67,60,36,16,32,111,13,21,104,144,28,19,136,130,141,60,32,79,47,137,95,16,54,9,46,10,70,81,99,66,139,50,63,47,86,46,94,30,46,77,104,61,30,6,69,166,18,70,44,87,102,9,83,10,54,71,150

Sequence (79 aa):
MADRTIEVELPNKQRTVINVRPGLTLKEALKKALKVRGIDPNKVQVYLLLSGDDGAEQPLSLNHPAERLIGKKLKVVPLMADRTIEVELPNKQRTVINVRPGLTLKEALKKALKVRGIDPNKVQVYLLLSGDDGAEQPLSLNHPAERLIGKKLKVVPLMADRTIEVELPNKQRTVINVRPGLTLKEALKKALKVRGIDPNKVQVYLLLSGDDGAEQPLSLNHPAERLIGKKLKVVPLMADRTIEVELPNKQRTVINVRPGLTLKEALKKALKVRGIDPNKVQVYLLLSGDDGAEQPLSLNHPAERLIGKKLKVVPLMADRTIEVELPNKQRTVINVRPGLTLKEALKKALKVRGIDPNKVQVYLLLSGDDGAEQPLSLNHPAERLIGKKLKVVPLMADRTIEVELPNKQRTVINVRPGLTLKEALKKALKVRGIDPNKVQVYLLLSGDDGAEQPLSLNHPAERLIGKKLKVVPLMADRTIEVELPNKQRTVINVRPGLTLKEALKKALKVRGIDPNKVQVYLLLSGDDGAEQPLSLNHPAERLIGKKLKVVPLMADRTIEVELPNKQRTVINVRPGLTLKEALKKALKVRGIDPNKVQVYLLLSGDDGAEQPLSLNHPAERLIGKKLKVVPLMADRTIEVELPNKQRTVINVRPGLTLKEALKKALKVRGIDPNKVQVYLLLSGDDGAEQPLSLNHPAERLIGKKLKVVPLMADRTIEVELPNKQRTVINVRPGLTLKEALKKALKVRGIDPNKVQVYLLLSGDDGAEQPLSLNHPAERLIGKKLKVVPLMADRTIEVELPNKQRTVINVRPGLTLKEALKKALKVRGIDPNKVQVYLLLSGDDGAEQPLSLNHPAERLIGKKLKVVPLMADRTIEVELPNKQRTVINVRPGLTLKEALKKALKVRGIDPNKVQVYLLLSGDDGAEQPLSLNHPAERLIGKKLKVVPLMADRTIEVELPNKQRTVINVRPGLTLKEALKKALKVRGIDPNKVQVYLLLSGDDGAEQPLSLNHPAERLIGKKLKVVPLMADRTIEVELPNKQRTVINVRPGLTLKEALKKALKVRGIDPNKVQVYLLLSGDDGAEQPLSLNHPAERLIGKKLKVVPLMADRTIEVELPNKQRTVINVRPGLTLKEALKKALKVRGIDPNKVQVYLLLSGDDGAEQPLSLNHPAERLIGKKLKVVPLMADRTIEVELPNKQRTVINVRPGLTLKEALKKALKVRGIDPNKVQVYLLLSGDDGAEQPLSLNHPAERLIGKKLKVVPLMADRTIEVELPNKQRTVINVRPGLTLKEALKKALKVRGIDPNKVQVYLLLSGDDGAEQPLSLNHPAERLIGKKLKVVPLMADRTIEVELPNKQRTVINVRPGLTLKEALKKALKVRGIDPNKVQVYLLLSGDDGAEQPLSLNHPAERLIGKKLKVVPLMADRTIEVELPNKQRTVINVRPGLTLKEALKKALKVRGIDPNKVQVYLLLSGDDGAEQPLSLNHPAERLIGKKLKVVPLMADRTIEVELPNKQRTVINVRPGLTLKEALKKALKVRGIDPNKVQVYLLLSGDDGAEQPLSLNHPAERLIGKKLKVVPL

CATH classification: 3.10.20.90

Secondary structure (DSSP, 8-state):
----EEEEEETTTEEEEEE--BTBBHHHHHHHHHHHHT--TTSEEEEE--SSSS-SSEE--TT-BGGGGTT-EEEEEE-

Nearest PDB structures (foldseek):
  5yxi-assembly1_A  TM=9.566E-01  e=8.791E-16  synthetic construct
  4g3x-assembly1_B  TM=8.896E-01  e=2.793E-09  Homo sapiens
  8t75-assembly1_B  TM=8.783E-01  e=8.530E-09  Homo sapiens
  3kuc-assembly1_B  TM=8.965E-01  e=5.728E-08  Homo sapiens
  8jof-assembly1_A  TM=7.899E-01  e=2.970E-08  Homo sapiens

Foldseek 3Di:
DPAQWEWEQEPPRRTDTWHDDPPDFQCVRCVVVCVVVVNDPVFKFKWFADDPDCPRTGGDDRRHHVSVVGPGYIYMDGD